Protein AF-0000000071919465 (afdb_homodimer)

Secondary structure (DSSP, 8-state):
----STTSS---S-TTSS---HHHHHHHHHHHHHHHHT-HHHHHHHHHHHHHHHHHHHHHHHSS-SSS--SB--HHHHHHHHHHHHHHHHHHHHHHHHHHHTTTTS-SS-----HHHHHHHHHHHHHHHHGGGTS-----TTSSTTHHHHHHHHHHHHHHHHHHHHHHHH--SHHHHHHHHHHHHHHHHHHHHHHHHHHHHHH-TTTTTHHHHHHHHHHHHHHHHGGGTT--THHHHHT---EEE-GGGGEEEEEEETTEEEE-HHHHHHHHHHHHHTTSS----S-EEHHHHHHHHHTT-HHHHH-HHHHHHHHHHHHHHHHHHHHTTPPPPHHHHHHHHHIIIIIITTS---TTS-HHHHHHHHHHHHHHHHHHHHHBSS-GGG-SHHHHIIIIIIHHHHHHHHHHHHHHHHTTT-HHHHHHHHHHH-TTTTT-HHHHHHHHHHHTTT-HHHHHHHHHHHHHHHHHHHHHHHHHHHHHHHHTSHHHHHHHHHHHHH-HHHHHSTHHHHHHHHHHHHHHHHS-----EEE---TTTSTTS-SS-----EEEPPHHHHHHHHHHHHHHHHH-PPP-SSHHHHT-HHHHHHH-GGGGGGGG-S-HHHHHHHHHHHHHHHHHHHHHHHTSSPPPTTHHHHHHHHHHHHHHHHH-GGGSSS-HHHHHHHHHHHHHHHHHHHHHHHHHH--HHHHHHHHHHHHHS----TTS---HHHHHHHHHHHHHHHHHTT-HHHHHHHHHHHHHHHHHHHS---SHHHHHHHHHHGGG---HHHHHHHHHHHHT-----------------------------------------/----STTSS---S-TTSSS--HHHHHHHHHHHHHHHHT-HHHHHHHHHHHHHHHHHHHHHHHSS-SSS--SB--HHHHHHHHHHHHHHHHHHHHHHHHHHHTTTTS-SS-----HHHHHHHHHHHHHHHHGGGTS-----TTSSTGGGHHHHHHHHHHHHHHHHHHHHHH--SHHHHHHHHHHHHHHHHHHHHHHHHHHHHHH-TTTTTHHHHHHHHHHHHHHHHGGGTT--THHHHHT---EEE-GGGGEEEEEEETTEEEE-HHHHHHHHHHHHHTTSS----S-EEHHHHHHHHHTT-HHHHH-HHHHHHHHHHHHHHHHHHHHTTPPPPHHHHHHHHHIIIIIITTS---TTS-HHHHHHHHHHHHHHHHHHHHHBSS-GGG-SHHHHIIIIIIHHHHHHHHHHHHHHHHTTT-HHHHHHHHHHH-TTTTT-HHHHHHHHHHHTTT-HHHHHHHHHHHHHHHHHHHHHHHHHHHHHHHHTSHHHHHHHHHHHHH-HHHHHSTHHHHHHHHHHHHHHHHS-----EEE---TTTSTTS-SS-----EEEPPHHHHHHHHHHHHHHHHH-PPP-SSHHHHT-HHHHHHH-GGGGGGGG-S-HHHHHHHHHHHHHHHHHHHHHHHTTSPPPTTHHHHHHHHHHHHHHHHH-GGGSSS-HHHHHHHHHHHHHHHHHHHHHHHHHH--HHHHHHHHHHHHHS----TTS---HHHHHHHHHHHHHHHHHTT-HHHHHHHHHHHHHHHHHHHS---SHHHHHHHHHHGGG---HHHHHHHHHHHHT-----------------------------------------

Organism: Sorghum bicolor (NCBI:txid4558)

Sequence (1650 aa):
MLFDGSMSSSCGTSATSKTVPLLVYNLTTFYAEADLRGNEAPLVATSVVMFALAVLFVVLNIFSRHTAVSATLNPSIRLFFSAALSLFLPAMSYLFSEAKRTSAASKQVVEDLSVRARIILMWMLLVELLRKKVEAILLTAGGGGGTEGYSAMVQRATGVVWLGGLVFFNLRSAGKKALYGMLWVFVAAKFVQRSVAIEVGKRSFAYGKNPQVVAAYIRPMLELQQEQHHRRGTELLKHCNYAVMGEEELIDKNKAGPKGYKLDRHKLELELEDETAATAGGDSSAIVTVGRVWRLADSDDPLLSSEPRLKRLCLSFALFKLLRRRLEGYPISGAEAADCHRLIFHGLLEEPAGSGYCAGEHAFQVFTDEVQFLCENYHSVVPVVFASPFFFAHNYVLFPVVVLALCLLVLVLSGNGDVAYAVHSLRCDNFFTSGNVLPTARYVLGRVRKSTTFLFCAIDLSTTVLLALAVAYEEVSEYVVFLFSNWFMVSLLCNHTSGHEWRAEAGVLRRVIPGVLLVKNTLNHPALAIKQFSLLWFLGRLPLPPPLPSTAVPSEAKTLIMERLARVGSRGAALTNGTAALYKDEHRACVRSDELAWACGGGVAEVMLTWHVATAMLEARCAWRQQHAPPEPGRTAAMALSRYCAYLVAFLPELLPDEKNGTEVLFKEMKKELTKEMGWCGYYGGGEAAWCAKLMEIGGRRSTSAGTTMTVLEKGARLGKVLIGKYKDGAREAVWRLLGELWTEVVVYAAPTAGELHVKSHKEVLAQGAELITVLWAITTHTGIARPEEEEEEEQQQHPPAPTSTPSTSGTRAALCYWGVSSMGMLFDGSMSSSCGTSATSKTVPLLVYNLTTFYAEADLRGNEAPLVATSVVMFALAVLFVVLNIFSRHTAVSATLNPSIRLFFSAALSLFLPAMSYLFSEAKRTSAASKQVVEDLSVRARIILMWMLLVELLRKKVEAILLTAGGGGGTEGYSAMVQRATGVVWLGGLVFFNLRSAGKKALYGMLWVFVAAKFVQRSVAIEVGKRSFAYGKNPQVVAAYIRPMLELQQEQHHRRGTELLKHCNYAVMGEEELIDKNKAGPKGYKLDRHKLELELEDETAATAGGDSSAIVTVGRVWRLADSDDPLLSSEPRLKRLCLSFALFKLLRRRLEGYPISGAEAADCHRLIFHGLLEEPAGSGYCAGEHAFQVFTDEVQFLCENYHSVVPVVFASPFFFAHNYVLFPVVVLALCLLVLVLSGNGDVAYAVHSLRCDNFFTSGNVLPTARYVLGRVRKSTTFLFCAIDLSTTVLLALAVAYEEVSEYVVFLFSNWFMVSLLCNHTSGHEWRAEAGVLRRVIPGVLLVKNTLNHPALAIKQFSLLWFLGRLPLPPPLPSTAVPSEAKTLIMERLARVGSRGAALTNGTAALYKDEHRACVRSDELAWACGGGVAEVMLTWHVATAMLEARCAWRQQHAPPEPGRTAAMALSRYCAYLVAFLPELLPDEKNGTEVLFKEMKKELTKEMGWCGYYGGGEAAWCAKLMEIGGRRSTSAGTTMTVLEKGARLGKVLIGKYKDGAREAVWRLLGELWTEVVVYAAPTAGELHVKSHKEVLAQGAELITVLWAITTHTGIARPEEEEEEEQQQHPPAPTSTPSTSGTRAALCYWGVSSMG

pLDDT: mean 78.21, std 19.12, range [16.19, 98.06]

InterPro domains:
  IPR007658 Protein of unknown function DUF594 [PF04578] (731-785)
  IPR025315 Domain of unknown function DUF4220 [PF13968] (154-502)

Structure (mmCIF, N/CA/C/O backbone):
data_AF-0000000071919465-model_v1
#
loop_
_entity.id
_entity.type
_entity.pdbx_description
1 polymer 'DUF4220 domain-containing protein'
#
loop_
_atom_site.group_PDB
_atom_site.id
_atom_site.type_symbol
_atom_site.label_atom_id
_atom_site.label_alt_id
_atom_site.label_comp_id
_atom_site.label_asym_id
_atom_site.label_entity_id
_atom_site.label_seq_id
_atom_site.pdbx_PDB_ins_code
_atom_site.Cartn_x
_atom_site.Cartn_y
_atom_site.Cartn_z
_atom_site.occupancy
_atom_site.B_iso_or_equiv
_atom_site.auth_seq_id
_atom_site.auth_comp_id
_atom_site.auth_asym_id
_atom_site.auth_atom_id
_atom_site.pdbx_PDB_model_num
ATOM 1 N N . MET A 1 1 ? 11.008 49.125 36.469 1 20.44 1 MET A N 1
ATOM 2 C CA . MET A 1 1 ? 12.094 49.844 35.844 1 20.44 1 MET A CA 1
ATOM 3 C C . MET A 1 1 ? 11.797 50.062 34.344 1 20.44 1 MET A C 1
ATOM 5 O O . MET A 1 1 ? 11.852 49.125 33.562 1 20.44 1 MET A O 1
ATOM 9 N N . LEU A 1 2 ? 10.867 51.031 33.938 1 23.56 2 LEU A N 1
ATOM 10 C CA . LEU A 1 2 ? 10.273 51.562 32.719 1 23.56 2 LEU A CA 1
ATOM 11 C C . LEU A 1 2 ? 11.344 52.062 31.766 1 23.56 2 LEU A C 1
ATOM 13 O O . LEU A 1 2 ? 12.383 52.562 32.188 1 23.56 2 LEU A O 1
ATOM 17 N N . PHE A 1 3 ? 11.406 51.562 30.5 1 29.2 3 PHE A N 1
ATOM 18 C CA . PHE A 1 3 ? 12.258 52.125 29.469 1 29.2 3 PHE A CA 1
ATOM 19 C C . PHE A 1 3 ? 12.273 53.656 29.531 1 29.2 3 PHE A C 1
ATOM 21 O O . PHE A 1 3 ? 11.219 54.281 29.422 1 29.2 3 PHE A O 1
ATOM 28 N N . ASP A 1 4 ? 13.141 54.312 30.281 1 27.02 4 ASP A N 1
ATOM 29 C CA . ASP A 1 4 ? 13.469 55.719 30.406 1 27.02 4 ASP A CA 1
ATOM 30 C C . ASP A 1 4 ? 13.492 56.406 29.031 1 27.02 4 ASP A C 1
ATOM 32 O O . ASP A 1 4 ? 13.914 55.781 28.047 1 27.02 4 ASP A O 1
ATOM 36 N N . GLY A 1 5 ? 12.742 57.469 28.719 1 30.23 5 GLY A N 1
ATOM 37 C CA . GLY A 1 5 ? 12.562 58.531 27.734 1 30.23 5 GLY A CA 1
ATOM 38 C C . GLY A 1 5 ? 13.867 59.031 27.156 1 30.23 5 GLY A C 1
ATOM 39 O O . GLY A 1 5 ? 13.875 59.938 26.328 1 30.23 5 GLY A O 1
ATOM 40 N N . SER A 1 6 ? 14.977 59 28.016 1 30.02 6 SER A N 1
ATOM 41 C CA . SER A 1 6 ? 16.156 59.812 27.688 1 30.02 6 SER A CA 1
ATOM 42 C C . SER A 1 6 ? 16.844 59.281 26.438 1 30.02 6 SER A C 1
ATOM 44 O O . SER A 1 6 ? 17.953 59.719 26.109 1 30.02 6 SER A O 1
ATOM 46 N N . MET A 1 7 ? 16.422 58.219 25.906 1 30.92 7 MET A N 1
ATOM 47 C CA . MET A 1 7 ? 17.25 57.688 24.812 1 30.92 7 MET A CA 1
ATOM 48 C C . MET A 1 7 ? 17.141 58.562 23.578 1 30.92 7 MET A C 1
ATOM 50 O O . MET A 1 7 ? 17.531 58.188 22.484 1 30.92 7 MET A O 1
ATOM 54 N N . SER A 1 8 ? 16.469 59.875 23.641 1 30.59 8 SER A N 1
ATOM 55 C CA . SER A 1 8 ? 16.375 60.688 22.438 1 30.59 8 SER A CA 1
ATOM 56 C C . SER A 1 8 ? 17.719 61.281 22.062 1 30.59 8 SER A C 1
ATOM 58 O O . SER A 1 8 ? 18.047 61.406 20.891 1 30.59 8 SER A O 1
ATOM 60 N N . SER A 1 9 ? 18.359 62.281 22.922 1 28.91 9 SER A N 1
ATOM 61 C CA . SER A 1 9 ? 19.047 63.531 22.5 1 28.91 9 SER A CA 1
ATOM 62 C C . SER A 1 9 ? 20.438 63.219 21.969 1 28.91 9 SER A C 1
ATOM 64 O O . SER A 1 9 ? 20.922 63.906 21.062 1 28.91 9 SER A O 1
ATOM 66 N N . SER A 1 10 ? 21.516 62.906 22.797 1 26.7 10 SER A N 1
ATOM 67 C CA . SER A 1 10 ? 22.844 63.469 22.688 1 26.7 10 SER A CA 1
ATOM 68 C C . SER A 1 10 ? 23.625 62.875 21.516 1 26.7 10 SER A C 1
ATOM 70 O O . SER A 1 10 ? 24.797 63.188 21.328 1 26.7 10 SER A O 1
ATOM 72 N N . CYS A 1 11 ? 23.656 61.656 21.109 1 27.8 11 CYS A N 1
ATOM 73 C CA . CYS A 1 11 ? 24.844 61.312 20.328 1 27.8 11 CYS A CA 1
ATOM 74 C C . CYS A 1 11 ? 24.812 62.031 18.969 1 27.8 11 CYS A C 1
ATOM 76 O O . CYS A 1 11 ? 23.859 61.875 18.219 1 27.8 11 CYS A O 1
ATOM 78 N N . GLY A 1 12 ? 25.422 63.25 18.656 1 27.94 12 GLY A N 1
ATOM 79 C CA . GLY A 1 12 ? 25.797 64.062 17.5 1 27.94 12 GLY A CA 1
ATOM 80 C C . GLY A 1 12 ? 26.219 63.188 16.312 1 27.94 12 GLY A C 1
ATOM 81 O O . GLY A 1 12 ? 26.562 63.719 15.258 1 27.94 12 GLY A O 1
ATOM 82 N N . THR A 1 13 ? 27.25 62.344 16.438 1 30.06 13 THR A N 1
ATOM 83 C CA . THR A 1 13 ? 27.953 61.875 15.242 1 30.06 13 THR A CA 1
ATOM 84 C C . THR A 1 13 ? 26.969 61.375 14.195 1 30.06 13 THR A C 1
ATOM 86 O O . THR A 1 13 ? 25.812 61.062 14.516 1 30.06 13 THR A O 1
ATOM 89 N N . SER A 1 14 ? 27.406 61.094 12.789 1 31.33 14 SER A N 1
ATOM 90 C CA . SER A 1 14 ? 26.609 60.938 11.578 1 31.33 14 SER A CA 1
ATOM 91 C C . SER A 1 14 ? 25.375 60.094 11.844 1 31.33 14 SER A C 1
ATOM 93 O O . SER A 1 14 ? 25.406 59.188 12.672 1 31.33 14 SER A O 1
ATOM 95 N N . ALA A 1 15 ? 24.188 60.562 11.445 1 34.66 15 ALA A N 1
ATOM 96 C CA . ALA A 1 15 ? 22.766 60.25 11.586 1 34.66 15 ALA A CA 1
ATOM 97 C C . ALA A 1 15 ? 22.5 58.75 11.453 1 34.66 15 ALA A C 1
ATOM 99 O O . ALA A 1 15 ? 21.375 58.312 11.609 1 34.66 15 ALA A O 1
ATOM 100 N N . THR A 1 16 ? 23.281 58.188 10.586 1 34.09 16 THR A N 1
ATOM 101 C CA . THR A 1 16 ? 23.062 56.812 10.156 1 34.09 16 THR A CA 1
ATOM 102 C C . THR A 1 16 ? 23.156 55.875 11.344 1 34.09 16 THR A C 1
ATOM 104 O O . THR A 1 16 ? 23.109 54.656 11.18 1 34.09 16 THR A O 1
ATOM 107 N N . SER A 1 17 ? 23.906 56.156 12.367 1 34.16 17 SER A N 1
ATOM 108 C CA . SER A 1 17 ? 24.469 55.188 13.297 1 34.16 17 SER A CA 1
ATOM 109 C C . SER A 1 17 ? 23.375 54.406 14 1 34.16 17 SER A C 1
ATOM 111 O O . SER A 1 17 ? 23.391 53.156 13.977 1 34.16 17 SER A O 1
ATOM 113 N N . LYS A 1 18 ? 23.328 54.438 15.578 1 42.53 18 LYS A N 1
ATOM 114 C CA . LYS A 1 18 ? 23.016 53.312 16.484 1 42.53 18 LYS A CA 1
ATOM 115 C C . LYS A 1 18 ? 21.516 53.031 16.484 1 42.53 18 LYS A C 1
ATOM 117 O O . LYS A 1 18 ? 20.953 52.656 17.516 1 42.53 18 LYS A O 1
ATOM 122 N N . THR A 1 19 ? 20.797 53.531 15.742 1 41.56 19 THR A N 1
ATOM 123 C CA . THR A 1 19 ? 19.375 53.219 15.734 1 41.56 19 THR A CA 1
ATOM 124 C C . THR A 1 19 ? 19.125 51.719 15.609 1 41.56 19 THR A C 1
ATOM 126 O O . THR A 1 19 ? 19.688 51.062 14.711 1 41.56 19 THR A O 1
ATOM 129 N N . VAL A 1 20 ? 18.906 51.25 16.672 1 55.59 20 VAL A N 1
ATOM 130 C CA . VAL A 1 20 ? 18.438 49.844 16.641 1 55.59 20 VAL A CA 1
ATOM 131 C C . VAL A 1 20 ? 17.625 49.625 15.367 1 55.59 20 VAL A C 1
ATOM 133 O O . VAL A 1 20 ? 16.672 50.344 15.078 1 55.59 20 VAL A O 1
ATOM 136 N N . PRO A 1 21 ? 18.266 48.812 14.5 1 63.94 21 PRO A N 1
ATOM 137 C CA . PRO A 1 21 ? 17.438 48.531 13.336 1 63.94 21 PRO A CA 1
ATOM 138 C C . PRO A 1 21 ? 15.969 48.281 13.703 1 63.94 21 PRO A C 1
ATOM 140 O O . PRO A 1 21 ? 15.68 47.688 14.727 1 63.94 21 PRO A O 1
ATOM 143 N N . LEU A 1 22 ? 15.164 49.219 13.117 1 67.56 22 LEU A N 1
ATOM 144 C CA . LEU A 1 22 ? 13.727 49.219 13.359 1 67.56 22 LEU A CA 1
ATOM 145 C C . LEU A 1 22 ? 13.195 47.812 13.555 1 67.56 22 LEU A C 1
ATOM 147 O O . LEU A 1 22 ? 12.305 47.594 14.383 1 67.56 22 LEU A O 1
ATOM 151 N N . LEU A 1 23 ? 13.93 46.969 12.93 1 75.06 23 LEU A N 1
ATOM 152 C CA . LEU A 1 23 ? 13.492 45.562 13.039 1 75.06 23 LEU A CA 1
ATOM 153 C C . LEU A 1 23 ? 13.781 45.031 14.43 1 75.06 23 LEU A C 1
ATOM 155 O O . LEU A 1 23 ? 12.922 44.375 15.031 1 75.06 23 LEU A O 1
ATOM 159 N N . VAL A 1 24 ? 14.938 45.312 14.945 1 76 24 VAL A N 1
ATOM 160 C CA . VAL A 1 24 ? 15.352 44.812 16.25 1 76 24 VAL A CA 1
ATOM 161 C C . VAL A 1 24 ? 14.539 45.5 17.344 1 76 24 VAL A C 1
ATOM 163 O O . VAL A 1 24 ? 14.125 44.844 18.312 1 76 24 VAL A O 1
ATOM 166 N N . TYR A 1 25 ? 14.25 46.719 17.094 1 71.19 25 TYR A N 1
ATOM 167 C CA . TYR A 1 25 ? 13.453 47.438 18.062 1 71.19 25 TYR A CA 1
ATOM 168 C C . TYR A 1 25 ? 12.047 46.844 18.172 1 71.19 25 TYR A C 1
ATOM 170 O O . TYR A 1 25 ? 11.555 46.625 19.281 1 71.19 25 TYR A O 1
ATOM 178 N N . ASN A 1 26 ? 11.523 46.594 17.031 1 74.88 26 ASN A N 1
ATOM 179 C CA . ASN A 1 26 ? 10.164 46.062 17.016 1 74.88 26 ASN A CA 1
ATOM 180 C C . ASN A 1 26 ? 10.102 44.656 17.609 1 74.88 26 ASN A C 1
ATOM 182 O O . ASN A 1 26 ? 9.156 44.312 18.312 1 74.88 26 ASN A O 1
ATOM 186 N N . LEU A 1 27 ? 11.117 43.938 17.391 1 79.69 27 LEU A N 1
ATOM 187 C CA . LEU A 1 27 ? 11.125 42.562 17.906 1 79.69 27 LEU A CA 1
ATOM 188 C C . LEU A 1 27 ? 11.367 42.531 19.406 1 79.69 27 LEU A C 1
ATOM 190 O O . LEU A 1 27 ? 10.742 41.781 20.141 1 79.69 27 LEU A O 1
ATOM 194 N N . THR A 1 28 ? 12.258 43.438 19.797 1 76.56 28 THR A N 1
ATOM 195 C CA . THR A 1 28 ? 12.562 43.469 21.219 1 76.56 28 THR A CA 1
ATOM 196 C C . THR A 1 28 ? 11.375 44.031 22 1 76.56 28 THR A C 1
ATOM 198 O O . THR A 1 28 ? 11.094 43.562 23.125 1 76.56 28 THR A O 1
ATOM 201 N N . THR A 1 29 ? 10.656 44.969 21.438 1 73.31 29 THR A N 1
ATOM 202 C CA . THR A 1 29 ? 9.469 45.5 22.078 1 73.31 29 THR A CA 1
ATOM 203 C C . THR A 1 29 ? 8.367 44.438 22.172 1 73.31 29 THR A C 1
ATOM 205 O O . THR A 1 29 ? 7.625 44.406 23.156 1 73.31 29 THR A O 1
ATOM 208 N N . PHE A 1 30 ? 8.367 43.688 21.156 1 76.94 30 PHE A N 1
ATOM 209 C CA . PHE A 1 30 ? 7.391 42.625 21.172 1 76.94 30 PHE A CA 1
ATOM 210 C C . PHE A 1 30 ? 7.652 41.656 22.328 1 76.94 30 PHE A C 1
ATOM 212 O O . PHE A 1 30 ? 6.734 41.312 23.062 1 76.94 30 PHE A O 1
ATOM 219 N N . TYR A 1 31 ? 8.789 41.219 22.516 1 76.31 31 TYR A N 1
ATOM 220 C CA . TYR A 1 31 ? 9.117 40.25 23.562 1 76.31 31 TYR A CA 1
ATOM 221 C C . TYR A 1 31 ? 9.008 40.906 24.938 1 76.31 31 TYR A C 1
ATOM 223 O O . TYR A 1 31 ? 8.648 40.25 25.922 1 76.31 31 TYR A O 1
ATOM 231 N N . ALA A 1 32 ? 9.25 42.219 24.969 1 72.31 32 ALA A N 1
ATOM 232 C CA . ALA A 1 32 ? 9.094 42.906 26.234 1 72.31 32 ALA A CA 1
ATOM 233 C C . ALA A 1 32 ? 7.629 43 26.641 1 72.31 32 ALA A C 1
ATOM 235 O O . ALA A 1 32 ? 7.285 42.812 27.812 1 72.31 32 ALA A O 1
ATOM 236 N N . GLU A 1 33 ? 6.832 43.25 25.688 1 73.44 33 GLU A N 1
ATOM 237 C CA . GLU A 1 33 ? 5.398 43.344 25.953 1 73.44 33 GLU A CA 1
ATOM 238 C C . GLU A 1 33 ? 4.805 41.969 26.266 1 73.44 33 GLU A C 1
ATOM 240 O O . GLU A 1 33 ? 3.926 41.875 27.125 1 73.44 33 GLU A O 1
ATOM 245 N N . ALA A 1 34 ? 5.25 41.031 25.562 1 70.75 34 ALA A N 1
ATOM 246 C CA . ALA A 1 34 ? 4.773 39.688 25.797 1 70.75 34 ALA A CA 1
ATOM 247 C C . ALA A 1 34 ? 5.133 39.219 27.219 1 70.75 34 ALA A C 1
ATOM 249 O O . ALA A 1 34 ? 4.363 38.5 27.844 1 70.75 34 ALA A O 1
ATOM 250 N N . ASP A 1 35 ? 6.316 39.531 27.672 1 62.12 35 ASP A N 1
ATOM 251 C CA . ASP A 1 35 ? 6.762 39.219 29.031 1 62.12 35 ASP A CA 1
ATOM 252 C C . ASP A 1 35 ? 5.848 39.875 30.078 1 62.12 35 ASP A C 1
ATOM 254 O O . ASP A 1 35 ? 5.508 39.25 31.078 1 62.12 35 ASP A O 1
ATOM 258 N N . LEU A 1 36 ? 5.383 41.062 29.703 1 55.84 36 LEU A N 1
ATOM 259 C CA . LEU A 1 36 ? 4.496 41.812 30.609 1 55.84 36 LEU A CA 1
ATOM 260 C C . LEU A 1 36 ? 3.107 41.188 30.625 1 55.84 36 LEU A C 1
ATOM 262 O O . LEU A 1 36 ? 2.432 41.219 31.656 1 55.84 36 LEU A O 1
ATOM 266 N N . ARG A 1 37 ? 2.666 40.562 29.594 1 61.53 37 ARG A N 1
ATOM 267 C CA . ARG A 1 37 ? 1.318 40 29.484 1 61.53 37 ARG A CA 1
ATOM 268 C C . ARG A 1 37 ? 1.278 38.562 29.938 1 61.53 37 ARG A C 1
ATOM 270 O O . ARG A 1 37 ? 0.203 37.969 30.047 1 61.53 37 ARG A O 1
ATOM 277 N N . GLY A 1 38 ? 2.396 37.906 30.266 1 58.38 38 GLY A N 1
ATOM 278 C CA . GLY A 1 38 ? 2.445 36.531 30.734 1 58.38 38 GLY A CA 1
ATOM 279 C C . GLY A 1 38 ? 2.354 35.531 29.609 1 58.38 38 GLY A C 1
ATOM 280 O O . GLY A 1 38 ? 2.17 34.344 29.859 1 58.38 38 GLY A O 1
ATOM 281 N N . ASN A 1 39 ? 2.322 35.969 28.453 1 59.94 39 ASN A N 1
ATOM 282 C CA . ASN A 1 39 ? 2.213 35.031 27.328 1 59.94 39 ASN A CA 1
ATOM 283 C C . ASN A 1 39 ? 3.584 34.625 26.797 1 59.94 39 ASN A C 1
ATOM 285 O O . ASN A 1 39 ? 3.713 34.25 25.641 1 59.94 39 ASN A O 1
ATOM 289 N N . GLU A 1 40 ? 4.641 34.688 27.641 1 61.34 40 GLU A N 1
ATOM 290 C CA . GLU A 1 40 ? 6.02 34.531 27.188 1 61.34 40 GLU A CA 1
ATOM 291 C C . GLU A 1 40 ? 6.359 33.062 26.938 1 61.34 40 GLU A C 1
ATOM 293 O O . GLU A 1 40 ? 7.098 32.719 26 1 61.34 40 GLU A O 1
ATOM 298 N N . ALA A 1 41 ? 5.684 32.25 27.641 1 64.5 41 ALA A N 1
ATOM 299 C CA . ALA A 1 41 ? 6.184 30.875 27.609 1 64.5 41 ALA A CA 1
ATOM 300 C C . ALA A 1 41 ? 5.867 30.203 26.281 1 64.5 41 ALA A C 1
ATOM 302 O O . ALA A 1 41 ? 6.754 29.625 25.641 1 64.5 41 ALA A O 1
ATOM 303 N N . PRO A 1 42 ? 4.723 30.422 25.797 1 67.88 42 PRO A N 1
ATOM 304 C CA . PRO A 1 42 ? 4.457 29.75 24.516 1 67.88 42 PRO A CA 1
ATOM 305 C C . PRO A 1 42 ? 5.215 30.391 23.344 1 67.88 42 PRO A C 1
ATOM 307 O O . PRO A 1 42 ? 5.617 29.688 22.422 1 67.88 42 PRO A O 1
ATOM 310 N N . LEU A 1 43 ? 5.441 31.625 23.516 1 73.5 43 LEU A N 1
ATOM 311 C CA . LEU A 1 43 ? 6.148 32.312 22.453 1 73.5 43 LEU A CA 1
ATOM 312 C C . LEU A 1 43 ? 7.617 31.922 22.422 1 73.5 43 LEU A C 1
ATOM 314 O O . LEU A 1 43 ? 8.188 31.719 21.344 1 73.5 43 LEU A O 1
ATOM 318 N N . VAL A 1 44 ? 8.102 31.766 23.609 1 72.81 44 VAL A N 1
ATOM 319 C CA . VAL A 1 44 ? 9.5 31.344 23.719 1 72.81 44 VAL A CA 1
ATOM 320 C C . VAL A 1 44 ? 9.641 29.906 23.25 1 72.81 44 VAL A C 1
ATOM 322 O O . VAL A 1 44 ? 10.562 29.578 22.5 1 72.81 44 VAL A O 1
ATOM 325 N N . ALA A 1 45 ? 8.734 29.141 23.609 1 74.12 45 ALA A N 1
ATOM 326 C CA . ALA A 1 45 ? 8.797 27.734 23.219 1 74.12 45 ALA A CA 1
ATOM 327 C C . ALA A 1 45 ? 8.688 27.594 21.703 1 74.12 45 ALA A C 1
ATOM 329 O O . ALA A 1 45 ? 9.383 26.766 21.094 1 74.12 45 ALA A O 1
ATOM 330 N N . THR A 1 46 ? 8.016 28.406 21.172 1 75.56 46 THR A N 1
ATOM 331 C CA . THR A 1 46 ? 7.832 28.344 19.734 1 75.56 46 THR A CA 1
ATOM 332 C C . THR A 1 46 ? 9.117 28.734 19.016 1 75.56 46 THR A C 1
ATOM 334 O O . THR A 1 46 ? 9.508 28.078 18.031 1 75.56 46 THR A O 1
ATOM 337 N N . SER A 1 47 ? 9.75 29.734 19.516 1 79.44 47 SER A N 1
ATOM 338 C CA . SER A 1 47 ? 10.984 30.172 18.891 1 79.44 47 SER A CA 1
ATOM 339 C C . SER A 1 47 ? 12.078 29.125 19 1 79.44 47 SER A C 1
ATOM 341 O O . SER A 1 47 ? 12.82 28.875 18.047 1 79.44 47 SER A O 1
ATOM 343 N N . VAL A 1 48 ? 11.961 28.469 20.062 1 77.25 48 VAL A N 1
ATOM 344 C CA . VAL A 1 48 ? 12.984 27.453 20.281 1 77.25 48 VAL A CA 1
ATOM 345 C C . VAL A 1 48 ? 12.695 26.234 19.406 1 77.25 48 VAL A C 1
ATOM 347 O O . VAL A 1 48 ? 13.609 25.672 18.797 1 77.25 48 VAL A O 1
ATOM 350 N N . VAL A 1 49 ? 11.523 25.938 19.266 1 78.81 49 VAL A N 1
ATOM 351 C CA . VAL A 1 49 ? 11.148 24.781 18.453 1 78.81 49 VAL A CA 1
ATOM 352 C C . VAL A 1 49 ? 11.438 25.078 16.984 1 78.81 49 VAL A C 1
ATOM 354 O O . VAL A 1 49 ? 11.938 24.219 16.25 1 78.81 49 VAL A O 1
ATOM 357 N N . MET A 1 50 ? 11.234 26.25 16.625 1 84 50 MET A N 1
ATOM 358 C CA . MET A 1 50 ? 11.484 26.609 15.234 1 84 50 MET A CA 1
ATOM 359 C C . MET A 1 50 ? 12.984 26.625 14.945 1 84 50 MET A C 1
ATOM 361 O O . MET A 1 50 ? 13.414 26.234 13.852 1 84 50 MET A O 1
ATOM 365 N N . PHE A 1 51 ? 13.68 27.047 15.93 1 82.69 51 PHE A N 1
ATOM 366 C CA . PHE A 1 51 ? 15.125 27.031 15.758 1 82.69 51 PHE A CA 1
ATOM 367 C C . PHE A 1 51 ? 15.641 25.609 15.641 1 82.69 51 PHE A C 1
ATOM 369 O O . PHE A 1 51 ? 16.453 25.312 14.758 1 82.69 51 PHE A O 1
ATOM 376 N N . ALA A 1 52 ? 15.062 24.797 16.422 1 79.81 52 ALA A N 1
ATOM 377 C CA . ALA A 1 52 ? 15.453 23.391 16.359 1 79.81 52 ALA A CA 1
ATOM 378 C C . ALA A 1 52 ? 15.078 22.766 15.023 1 79.81 52 ALA A C 1
ATOM 380 O O . ALA A 1 52 ? 15.859 22 14.445 1 79.81 52 ALA A O 1
ATOM 381 N N . LEU A 1 53 ? 14.055 23.156 14.555 1 81.75 53 LEU A N 1
ATOM 382 C CA . LEU A 1 53 ? 13.617 22.641 13.266 1 81.75 53 LEU A CA 1
ATOM 383 C C . LEU A 1 53 ? 14.508 23.141 12.133 1 81.75 53 LEU A C 1
ATOM 385 O O . LEU A 1 53 ? 14.875 22.391 11.234 1 81.75 53 LEU A O 1
ATOM 389 N N . ALA A 1 54 ? 14.844 24.328 12.242 1 85.62 54 ALA A N 1
ATOM 390 C CA . ALA A 1 54 ? 15.711 24.906 11.219 1 85.62 54 ALA A CA 1
ATOM 391 C C . ALA A 1 54 ? 17.094 24.25 11.227 1 85.62 54 ALA A C 1
ATOM 393 O O . ALA A 1 54 ? 17.641 23.938 10.172 1 85.62 54 ALA A O 1
ATOM 394 N N . VAL A 1 55 ? 17.5 23.984 12.391 1 82.19 55 VAL A N 1
ATOM 395 C CA . VAL A 1 55 ? 18.797 23.328 12.523 1 82.19 55 VAL A CA 1
ATOM 396 C C . VAL A 1 55 ? 18.703 21.906 11.984 1 82.19 55 VAL A C 1
ATOM 398 O O . VAL A 1 55 ? 19.609 21.438 11.273 1 82.19 55 VAL A O 1
ATOM 401 N N . LEU A 1 56 ? 17.703 21.344 12.242 1 80.06 56 LEU A N 1
ATOM 402 C CA . LEU A 1 56 ? 17.516 19.969 11.773 1 80.06 56 LEU A CA 1
ATOM 403 C C . LEU A 1 56 ? 17.453 19.922 10.25 1 80.06 56 LEU A C 1
ATOM 405 O O . LEU A 1 56 ? 18.016 19.031 9.625 1 80.06 56 LEU A O 1
ATOM 409 N N . PHE A 1 57 ? 16.844 20.797 9.641 1 81.12 57 PHE A N 1
ATOM 410 C CA . PHE A 1 57 ? 16.781 20.859 8.18 1 81.12 57 PHE A CA 1
ATOM 411 C C . PHE A 1 57 ? 18.172 21.047 7.59 1 81.12 57 PHE A C 1
ATOM 413 O O . PHE A 1 57 ? 18.516 20.422 6.582 1 81.12 57 PHE A O 1
ATOM 420 N N . VAL A 1 58 ? 18.922 21.781 8.289 1 77.69 58 VAL A N 1
ATOM 421 C CA . VAL A 1 58 ? 20.266 22.062 7.773 1 77.69 58 VAL A CA 1
ATOM 422 C C . VAL A 1 58 ? 21.156 20.844 7.984 1 77.69 58 VAL A C 1
ATOM 424 O O . VAL A 1 58 ? 21.875 20.422 7.066 1 77.69 58 VAL A O 1
ATOM 427 N N . VAL A 1 59 ? 21 20.25 9.109 1 73.5 59 VAL A N 1
ATOM 428 C CA . VAL A 1 59 ? 21.875 19.125 9.445 1 73.5 59 VAL A CA 1
ATOM 429 C C . VAL A 1 59 ? 21.5 17.922 8.594 1 73.5 59 VAL A C 1
ATOM 431 O O . VAL A 1 59 ? 22.375 17.234 8.062 1 73.5 59 VAL A O 1
ATOM 434 N N . LEU A 1 60 ? 20.344 17.734 8.445 1 70.25 60 LEU A N 1
ATOM 435 C CA . LEU A 1 60 ? 19.922 16.547 7.699 1 70.25 60 LEU A CA 1
ATOM 436 C C . LEU A 1 60 ? 20.141 16.75 6.203 1 70.25 60 LEU A C 1
ATOM 438 O O . LEU A 1 60 ? 20.328 15.773 5.465 1 70.25 60 LEU A O 1
ATOM 442 N N . ASN A 1 61 ? 20.078 17.922 5.859 1 64.44 61 ASN A N 1
ATOM 443 C CA . ASN A 1 61 ? 20.391 18.219 4.465 1 64.44 61 ASN A CA 1
ATOM 444 C C . ASN A 1 61 ? 21.875 18.094 4.184 1 64.44 61 ASN A C 1
ATOM 446 O O . ASN A 1 61 ? 22.281 17.594 3.135 1 64.44 61 ASN A O 1
ATOM 450 N N . ILE A 1 62 ? 22.562 18.609 5.195 1 56.12 62 ILE A N 1
ATOM 451 C CA . ILE A 1 62 ? 24 18.609 5.004 1 56.12 62 ILE A CA 1
ATOM 452 C C . ILE A 1 62 ? 24.562 17.219 5.273 1 56.12 62 ILE A C 1
ATOM 454 O O . ILE A 1 62 ? 25.453 16.75 4.551 1 56.12 62 ILE A O 1
ATOM 458 N N . PHE A 1 63 ? 24.078 16.562 6.363 1 51.53 63 PHE A N 1
ATOM 459 C CA . PHE A 1 63 ? 24.688 15.289 6.758 1 51.53 63 PHE A CA 1
ATOM 460 C C . PHE A 1 63 ? 23.938 14.117 6.141 1 51.53 63 PHE A C 1
ATOM 462 O O . PHE A 1 63 ? 24.234 12.961 6.449 1 51.53 63 PHE A O 1
ATOM 469 N N . SER A 1 64 ? 22.844 14.477 5.758 1 52.59 64 SER A N 1
ATOM 470 C CA . SER A 1 64 ? 22.391 13.32 4.992 1 52.59 64 SER A CA 1
ATOM 471 C C . SER A 1 64 ? 23.5 12.797 4.082 1 52.59 64 SER A C 1
ATOM 473 O O . SER A 1 64 ? 24.391 13.555 3.688 1 52.59 64 SER A O 1
ATOM 475 N N . ARG A 1 65 ? 23.828 11.578 4.086 1 46.75 65 ARG A N 1
ATOM 476 C CA . ARG A 1 65 ? 24.953 10.844 3.518 1 46.75 65 ARG A CA 1
ATOM 477 C C . ARG A 1 65 ? 25.5 11.547 2.277 1 46.75 65 ARG A C 1
ATOM 479 O O . ARG A 1 65 ? 24.828 11.57 1.236 1 46.75 65 ARG A O 1
ATOM 486 N N . HIS A 1 66 ? 26.141 12.703 2.354 1 40.31 66 HIS A N 1
ATOM 487 C CA . HIS A 1 66 ? 26.984 13.25 1.29 1 40.31 66 HIS A CA 1
ATOM 488 C C . HIS A 1 66 ? 27.422 12.164 0.32 1 40.31 66 HIS A C 1
ATOM 490 O O . HIS A 1 66 ? 27.797 12.453 -0.819 1 40.31 66 HIS A O 1
ATOM 496 N N . THR A 1 67 ? 28 11.172 0.922 1 43.03 67 THR A N 1
ATOM 497 C CA . THR A 1 67 ? 28.75 10.297 0.021 1 43.03 67 THR A CA 1
ATOM 498 C C . THR A 1 67 ? 27.891 9.891 -1.172 1 43.03 67 THR A C 1
ATOM 500 O O . THR A 1 67 ? 28.406 9.57 -2.242 1 43.03 67 THR A O 1
ATOM 503 N N . ALA A 1 68 ? 26.641 9.438 -0.938 1 47.28 68 ALA A N 1
ATOM 504 C CA . ALA A 1 68 ? 26 8.922 -2.145 1 47.28 68 ALA A CA 1
ATOM 505 C C . ALA A 1 68 ? 24.938 9.898 -2.662 1 47.28 68 ALA A C 1
ATOM 507 O O . ALA A 1 68 ? 24.031 10.273 -1.932 1 47.28 68 ALA A O 1
ATOM 508 N N . VAL A 1 69 ? 25.516 10.953 -3.443 1 49.09 69 VAL A N 1
ATOM 509 C CA . VAL A 1 69 ? 24.562 11.703 -4.266 1 49.09 69 VAL A CA 1
ATOM 510 C C . VAL A 1 69 ? 23.266 10.906 -4.41 1 49.09 69 VAL A C 1
ATOM 512 O O . VAL A 1 69 ? 23.062 10.219 -5.414 1 49.09 69 VAL A O 1
ATOM 515 N N . SER A 1 70 ? 22.719 10.469 -3.211 1 61.88 70 SER A N 1
ATOM 516 C CA . SER A 1 70 ? 21.531 9.633 -3.352 1 61.88 70 SER A CA 1
ATOM 517 C C . SER A 1 70 ? 20.25 10.469 -3.242 1 61.88 70 SER A C 1
ATOM 519 O O . SER A 1 70 ? 20.203 11.438 -2.486 1 61.88 70 SER A O 1
ATOM 521 N N . ALA A 1 71 ? 19.391 10.344 -4.199 1 68.81 71 ALA A N 1
ATOM 522 C CA . ALA A 1 71 ? 18.094 10.992 -4.332 1 68.81 71 ALA A CA 1
ATOM 523 C C . ALA A 1 71 ? 17.094 10.438 -3.316 1 68.81 71 ALA A C 1
ATOM 525 O O . ALA A 1 71 ? 15.922 10.812 -3.32 1 68.81 71 ALA A O 1
ATOM 526 N N . THR A 1 72 ? 17.625 9.648 -2.266 1 73.88 72 THR A N 1
ATOM 527 C CA . THR A 1 72 ? 16.672 9.016 -1.347 1 73.88 72 THR A CA 1
ATOM 528 C C . THR A 1 72 ? 16.922 9.477 0.087 1 73.88 72 THR A C 1
ATOM 530 O O . THR A 1 72 ? 18.062 9.797 0.449 1 73.88 72 THR A O 1
ATOM 533 N N . LEU A 1 73 ? 15.891 9.695 0.804 1 73.44 73 LEU A N 1
ATOM 534 C CA . LEU A 1 73 ? 15.977 10.055 2.215 1 73.44 73 LEU A CA 1
ATOM 535 C C . LEU A 1 73 ? 15.656 8.859 3.102 1 73.44 73 LEU A C 1
ATOM 537 O O . LEU A 1 73 ? 14.789 8.047 2.768 1 73.44 73 LEU A O 1
ATOM 541 N N . ASN A 1 74 ? 16.406 8.781 4.223 1 74.31 74 ASN A N 1
ATOM 542 C CA . ASN A 1 74 ? 16.141 7.715 5.184 1 74.31 74 ASN A CA 1
ATOM 543 C C . ASN A 1 74 ? 14.688 7.746 5.672 1 74.31 74 ASN A C 1
ATOM 545 O O . ASN A 1 74 ? 14.148 8.82 5.961 1 74.31 74 ASN A O 1
ATOM 549 N N . PRO A 1 75 ? 14.062 6.629 5.762 1 75.31 75 PRO A N 1
ATOM 550 C CA . PRO A 1 75 ? 12.648 6.578 6.148 1 75.31 75 PRO A CA 1
ATOM 551 C C . PRO A 1 75 ? 12.406 7.09 7.566 1 75.31 75 PRO A C 1
ATOM 553 O O . PRO A 1 75 ? 11.359 7.676 7.844 1 75.31 75 PRO A O 1
ATOM 556 N N . SER A 1 76 ? 13.328 6.91 8.516 1 74.19 76 SER A N 1
ATOM 557 C CA . SER A 1 76 ? 13.148 7.398 9.875 1 74.19 76 SER A CA 1
ATOM 558 C C . SER A 1 76 ? 13.172 8.922 9.93 1 74.19 76 SER A C 1
ATOM 560 O O . SER A 1 76 ? 12.406 9.539 10.68 1 74.19 76 SER A O 1
ATOM 562 N N . ILE A 1 77 ? 13.953 9.484 9.102 1 76.38 77 ILE A N 1
ATOM 563 C CA . ILE A 1 77 ? 14.023 10.938 9.031 1 76.38 77 ILE A CA 1
ATOM 564 C C . ILE A 1 77 ? 12.773 11.492 8.352 1 76.38 77 ILE A C 1
ATOM 566 O O . ILE A 1 77 ? 12.242 12.523 8.758 1 76.38 77 ILE A O 1
ATOM 570 N N . ARG A 1 78 ? 12.336 10.75 7.492 1 78.69 78 ARG A N 1
ATOM 571 C CA . ARG A 1 78 ? 11.109 11.164 6.812 1 78.69 78 ARG A CA 1
ATOM 572 C C . ARG A 1 78 ? 9.922 11.133 7.762 1 78.69 78 ARG A C 1
ATOM 574 O O . ARG A 1 78 ? 9.086 12.047 7.754 1 78.69 78 ARG A O 1
ATOM 581 N N . LEU A 1 79 ? 9.875 10.188 8.609 1 76.12 79 LEU A N 1
ATOM 582 C CA . LEU A 1 79 ? 8.797 10.078 9.586 1 76.12 79 LEU A CA 1
ATOM 583 C C . LEU A 1 79 ? 8.875 11.211 10.609 1 76.12 79 LEU A C 1
ATOM 585 O O . LEU A 1 79 ? 7.852 11.789 10.984 1 76.12 79 LEU A O 1
ATOM 589 N N . PHE A 1 80 ? 10.062 11.555 10.969 1 78.38 80 PHE A N 1
ATOM 590 C CA . PHE A 1 80 ? 10.25 12.633 11.93 1 78.38 80 PHE A CA 1
ATOM 591 C C . PHE A 1 80 ? 9.789 13.961 11.352 1 78.38 80 PHE A C 1
ATOM 593 O O . PHE A 1 80 ? 9.047 14.703 11.992 1 78.38 80 PHE A O 1
ATOM 600 N N . PHE A 1 81 ? 10.141 14.172 10.148 1 79.06 81 PHE A N 1
ATOM 601 C CA . PHE A 1 81 ? 9.766 15.43 9.523 1 79.06 81 PHE A CA 1
ATOM 602 C C . PHE A 1 81 ? 8.273 15.461 9.227 1 79.06 81 PHE A C 1
ATOM 604 O O . PHE A 1 81 ? 7.629 16.5 9.383 1 79.06 81 PHE A O 1
ATOM 611 N N . SER A 1 82 ? 7.754 14.344 8.898 1 77.25 82 SER A N 1
ATOM 612 C CA . SER A 1 82 ? 6.324 14.305 8.609 1 77.25 82 SER A CA 1
ATOM 613 C C . SER A 1 82 ? 5.5 14.586 9.859 1 77.25 82 SER A C 1
ATOM 615 O O . SER A 1 82 ? 4.508 15.312 9.805 1 77.25 82 SER A O 1
ATOM 617 N N . ALA A 1 83 ? 5.969 14.172 10.953 1 76.12 83 ALA A N 1
ATOM 618 C CA . ALA A 1 83 ? 5.285 14.414 12.219 1 76.12 83 ALA A CA 1
ATOM 619 C C . ALA A 1 83 ? 5.426 15.875 12.648 1 76.12 83 ALA A C 1
ATOM 621 O O . ALA A 1 83 ? 4.449 16.5 13.062 1 76.12 83 ALA A O 1
ATOM 622 N N . ALA A 1 84 ? 6.551 16.344 12.469 1 77.88 84 ALA A N 1
ATOM 623 C CA . ALA A 1 84 ? 6.809 17.719 12.867 1 77.88 84 ALA A CA 1
ATOM 624 C C . ALA A 1 84 ? 6.039 18.703 11.992 1 77.88 84 ALA A C 1
ATOM 626 O O . ALA A 1 84 ? 5.508 19.703 12.484 1 77.88 84 ALA A O 1
ATOM 627 N N . LEU A 1 85 ? 5.93 18.391 10.773 1 81.5 85 LEU A N 1
ATOM 628 C CA . LEU A 1 85 ? 5.301 19.312 9.82 1 81.5 85 LEU A CA 1
ATOM 629 C C . LEU A 1 85 ? 3.783 19.234 9.93 1 81.5 85 LEU A C 1
ATOM 631 O O . LEU A 1 85 ? 3.088 20.188 9.562 1 81.5 85 LEU A O 1
ATOM 635 N N . SER A 1 86 ? 3.311 18.188 10.492 1 78.25 86 SER A N 1
ATOM 636 C CA . SER A 1 86 ? 1.866 18.078 10.672 1 78.25 86 SER A CA 1
ATOM 637 C C . SER A 1 86 ? 1.366 19.062 11.727 1 78.25 86 SER A C 1
ATOM 639 O O . SER A 1 86 ? 0.239 19.547 11.648 1 78.25 86 SER A O 1
ATOM 641 N N . LEU A 1 87 ? 2.168 19.406 12.641 1 82.88 87 LEU A N 1
ATOM 642 C CA . LEU A 1 87 ? 1.792 20.328 13.703 1 82.88 87 LEU A CA 1
ATOM 643 C C . LEU A 1 87 ? 2.268 21.75 13.383 1 82.88 87 LEU A C 1
ATOM 645 O O . LEU A 1 87 ? 1.844 22.703 14.023 1 82.88 87 LEU A O 1
ATOM 649 N N . PHE A 1 88 ? 3.049 21.812 12.398 1 86.31 88 PHE A N 1
ATOM 650 C CA . PHE A 1 88 ? 3.691 23.094 12.109 1 86.31 88 PHE A CA 1
ATOM 651 C C . PHE A 1 88 ? 2.668 24.109 11.641 1 86.31 88 PHE A C 1
ATOM 653 O O . PHE A 1 88 ? 2.605 25.219 12.18 1 86.31 88 PHE A O 1
ATOM 660 N N . LEU A 1 89 ? 1.76 23.672 10.789 1 87.38 89 LEU A N 1
ATOM 661 C CA . LEU A 1 89 ? 0.86 24.641 10.18 1 87.38 89 LEU A CA 1
ATOM 662 C C . LEU A 1 89 ? -0.194 25.125 11.172 1 87.38 89 LEU A C 1
ATOM 664 O O . LEU A 1 89 ? -0.429 26.312 11.312 1 87.38 89 LEU A O 1
ATOM 668 N N . PRO A 1 90 ? -0.732 24.203 11.977 1 86.25 90 PRO A N 1
ATOM 669 C CA . PRO A 1 90 ? -1.707 24.672 12.969 1 86.25 90 PRO A CA 1
ATOM 670 C C . PRO A 1 90 ? -1.07 25.516 14.062 1 86.25 90 PRO A C 1
ATOM 672 O O . PRO A 1 90 ? -1.621 26.562 14.453 1 86.25 90 PRO A O 1
ATOM 675 N N . ALA A 1 91 ? 0.053 25.188 14.477 1 85.94 91 ALA A N 1
ATOM 676 C CA . ALA A 1 91 ? 0.716 25.906 15.555 1 85.94 91 ALA A CA 1
ATOM 677 C C . ALA A 1 91 ? 1.183 27.281 15.086 1 85.94 91 ALA A C 1
ATOM 679 O O . ALA A 1 91 ? 1.029 28.281 15.797 1 85.94 91 ALA A O 1
ATOM 680 N N . MET A 1 92 ? 1.69 27.297 13.906 1 90.19 92 MET A N 1
ATOM 681 C CA . MET A 1 92 ? 2.199 28.562 13.391 1 90.19 92 MET A CA 1
ATOM 682 C C . MET A 1 92 ? 1.053 29.5 13.008 1 90.19 92 MET A C 1
ATOM 684 O O . MET A 1 92 ? 1.174 30.719 13.125 1 90.19 92 MET A O 1
ATOM 688 N N . SER A 1 93 ? -0.041 28.891 12.586 1 87.88 93 SER A N 1
ATOM 689 C CA . SER A 1 93 ? -1.203 29.734 12.297 1 87.88 93 SER A CA 1
ATOM 690 C C . SER A 1 93 ? -1.745 30.375 13.57 1 87.88 93 SER A C 1
ATOM 692 O O . SER A 1 93 ? -2.146 31.547 13.555 1 87.88 93 SER A O 1
ATOM 694 N N . TYR A 1 94 ? -1.715 29.641 14.617 1 85.5 94 TYR A N 1
ATOM 695 C CA . TYR A 1 94 ? -2.109 30.188 15.914 1 85.5 94 TYR A CA 1
ATOM 696 C C . TYR A 1 94 ? -1.162 31.297 16.359 1 85.5 94 TYR A C 1
ATOM 698 O O . TYR A 1 94 ? -1.605 32.375 16.766 1 85.5 94 TYR A O 1
ATOM 706 N N . LEU A 1 95 ? 0.089 31.062 16.172 1 84.75 95 LEU A N 1
ATOM 707 C CA . LEU A 1 95 ? 1.085 32.031 16.609 1 84.75 95 LEU A CA 1
ATOM 708 C C . LEU A 1 95 ? 1.071 33.281 15.734 1 84.75 95 LEU A C 1
ATOM 710 O O . LEU A 1 95 ? 1.318 34.375 16.219 1 84.75 95 LEU A O 1
ATOM 714 N N . PHE A 1 96 ? 0.882 33.125 14.492 1 87.69 96 PHE A N 1
ATOM 715 C CA . PHE A 1 96 ? 0.766 34.25 13.562 1 87.69 96 PHE A CA 1
ATOM 716 C C . PHE A 1 96 ? -0.358 35.188 13.984 1 87.69 96 PHE A C 1
ATOM 718 O O . PHE A 1 96 ? -0.174 36.406 14.016 1 87.69 96 PHE A O 1
ATOM 725 N N . SER A 1 97 ? -1.431 34.625 14.367 1 83.38 97 SER A N 1
ATOM 726 C CA . SER A 1 97 ? -2.568 35.438 14.789 1 83.38 97 SER A CA 1
ATOM 727 C C . SER A 1 97 ? -2.287 36.125 16.109 1 83.38 97 SER A C 1
ATOM 729 O O . SER A 1 97 ? -2.688 37.281 16.312 1 83.38 97 SER A O 1
ATOM 731 N N . GLU A 1 98 ? -1.521 35.5 17.016 1 79 98 GLU A N 1
ATOM 732 C CA . GLU A 1 98 ? -1.152 36.094 18.281 1 79 98 GLU A CA 1
ATOM 733 C C . GLU A 1 98 ? -0.209 37.281 18.078 1 79 98 GLU A C 1
ATOM 735 O O . GLU A 1 98 ? -0.327 38.312 18.766 1 79 98 GLU A O 1
ATOM 740 N N . ALA A 1 99 ? 0.647 37.125 17.156 1 80.06 99 ALA A N 1
ATOM 741 C CA . ALA A 1 99 ? 1.646 38.156 16.906 1 80.06 99 ALA A CA 1
ATOM 742 C C . ALA A 1 99 ? 1.036 39.344 16.172 1 80.06 99 ALA A C 1
ATOM 744 O O . ALA A 1 99 ? 1.543 40.469 16.25 1 80.06 99 ALA A O 1
ATOM 745 N N . LYS A 1 100 ? 0.09 39.219 15.406 1 77.88 100 LYS A N 1
ATOM 746 C CA . LYS A 1 100 ? -0.604 40.281 14.695 1 77.88 100 LYS A CA 1
ATOM 747 C C . LYS A 1 100 ? -1.216 41.281 15.672 1 77.88 100 LYS A C 1
ATOM 749 O O . LYS A 1 100 ? -1.289 42.469 15.383 1 77.88 100 LYS A O 1
ATOM 754 N N . ARG A 1 101 ? -1.692 40.938 16.859 1 63.41 101 ARG A N 1
ATOM 755 C CA . ARG A 1 101 ? -2.475 41.688 17.828 1 63.41 101 ARG A CA 1
ATOM 756 C C . ARG A 1 101 ? -1.597 42.656 18.594 1 63.41 101 ARG A C 1
ATOM 758 O O . ARG A 1 101 ? -2.059 43.75 19 1 63.41 101 ARG A O 1
ATOM 765 N N . THR A 1 102 ? -0.415 42.375 18.906 1 55.19 102 THR A N 1
ATOM 766 C CA . THR A 1 102 ? 0.369 43.219 19.797 1 55.19 102 THR A CA 1
ATOM 767 C C . THR A 1 102 ? 0.613 44.594 19.188 1 55.19 102 THR A C 1
ATOM 769 O O . THR A 1 102 ? 0.874 45.562 19.906 1 55.19 102 THR A O 1
ATOM 772 N N . SER A 1 103 ? 0.338 44.75 17.969 1 48.22 103 SER A N 1
ATOM 773 C CA . SER A 1 103 ? 0.616 46.094 17.438 1 48.22 103 SER A CA 1
ATOM 774 C C . SER A 1 103 ? -0.608 47 17.547 1 48.22 103 SER A C 1
ATOM 776 O O . SER A 1 103 ? -0.519 48.188 17.312 1 48.22 103 SER A O 1
ATOM 778 N N . ALA A 1 104 ? -1.842 46.625 17.734 1 45.62 104 ALA A N 1
ATOM 779 C CA . ALA A 1 104 ? -3.008 47.5 17.656 1 45.62 104 ALA A CA 1
ATOM 780 C C . ALA A 1 104 ? -3.117 48.406 18.875 1 45.62 104 ALA A C 1
ATOM 782 O O . ALA A 1 104 ? -4 49.25 18.953 1 45.62 104 ALA A O 1
ATOM 783 N N . ALA A 1 105 ? -2.691 48.156 20.094 1 39.97 105 ALA A N 1
ATOM 784 C CA . ALA A 1 105 ? -2.793 49.125 21.156 1 39.97 105 ALA A CA 1
ATOM 785 C C . ALA A 1 105 ? -2.297 50.5 20.703 1 39.97 105 ALA A C 1
ATOM 787 O O . ALA A 1 105 ? -2.41 51.5 21.438 1 39.97 105 ALA A O 1
ATOM 788 N N . SER A 1 106 ? -1.328 50.625 19.938 1 37.78 106 SER A N 1
ATOM 789 C CA . SER A 1 106 ? -1.033 52 19.562 1 37.78 106 SER A CA 1
ATOM 790 C C . SER A 1 106 ? -2.055 52.531 18.562 1 37.78 106 SER A C 1
ATOM 792 O O . SER A 1 106 ? -2.26 51.938 17.5 1 37.78 106 SER A O 1
ATOM 794 N N . LYS A 1 107 ? -3.15 53.188 18.984 1 44.16 107 LYS A N 1
ATOM 795 C CA . LYS A 1 107 ? -4.34 53.812 18.422 1 44.16 107 LYS A CA 1
ATOM 796 C C . LYS A 1 107 ? -4.164 54.125 16.938 1 44.16 107 LYS A C 1
ATOM 798 O O . LYS A 1 107 ? -5.148 54.219 16.203 1 44.16 107 LYS A O 1
ATOM 803 N N . GLN A 1 108 ? -3.371 55.125 16.578 1 37.19 108 GLN A N 1
ATOM 804 C CA . GLN A 1 108 ? -3.654 56 15.469 1 37.19 108 GLN A CA 1
ATOM 805 C C . GLN A 1 108 ? -3.578 55.281 14.141 1 37.19 108 GLN A C 1
ATOM 807 O O . GLN A 1 108 ? -4.168 55.719 13.148 1 37.19 108 GLN A O 1
ATOM 812 N N . VAL A 1 109 ? -2.389 54.75 13.625 1 38.44 109 VAL A N 1
ATOM 813 C CA . VAL A 1 109 ? -2.055 54.531 12.219 1 38.44 109 VAL A CA 1
ATOM 814 C C . VAL A 1 109 ? -2.443 53.094 11.82 1 38.44 109 VAL A C 1
ATOM 816 O O . VAL A 1 109 ? -2.232 52.156 12.578 1 38.44 109 VAL A O 1
ATOM 819 N N . VAL A 1 110 ? -3.453 52.844 11.047 1 45.78 110 VAL A N 1
ATOM 820 C CA . VAL A 1 110 ? -3.842 51.656 10.266 1 45.78 110 VAL A CA 1
ATOM 821 C C . VAL A 1 110 ? -2.648 50.719 10.102 1 45.78 110 VAL A C 1
ATOM 823 O O . VAL A 1 110 ? -1.778 50.969 9.258 1 45.78 110 VAL A O 1
ATOM 826 N N . GLU A 1 111 ? -1.837 50.312 11.141 1 52.97 111 GLU A N 1
ATOM 827 C CA . GLU A 1 111 ? -0.501 49.75 11.219 1 52.97 111 GLU A CA 1
ATOM 828 C C . GLU A 1 111 ? -0.464 48.344 10.578 1 52.97 111 GLU A C 1
ATOM 830 O O . GLU A 1 111 ? -1.399 47.562 10.734 1 52.97 111 GLU A O 1
ATOM 835 N N . ASP A 1 112 ? 0.384 48.094 9.492 1 68.31 112 ASP A N 1
ATOM 836 C CA . ASP A 1 112 ? 0.828 46.875 8.812 1 68.31 112 ASP A CA 1
ATOM 837 C C . ASP A 1 112 ? 1.162 45.781 9.82 1 68.31 112 ASP A C 1
ATOM 839 O O . ASP A 1 112 ? 1.236 46.031 11.023 1 68.31 112 ASP A O 1
ATOM 843 N N . LEU A 1 113 ? 1.146 44.5 9.453 1 78.12 113 LEU A N 1
ATOM 844 C CA . LEU A 1 113 ? 1.47 43.312 10.258 1 78.12 113 LEU A CA 1
ATOM 845 C C . LEU A 1 113 ? 2.711 43.562 11.109 1 78.12 113 LEU A C 1
ATOM 847 O O . LEU A 1 113 ? 3.662 44.219 10.656 1 78.12 113 LEU A O 1
ATOM 851 N N . SER A 1 114 ? 2.631 43.344 12.422 1 80.62 114 SER A N 1
ATOM 852 C CA . SER A 1 114 ? 3.799 43.438 13.297 1 80.62 114 SER A CA 1
ATOM 853 C C . SER A 1 114 ? 4.996 42.719 12.695 1 80.62 114 SER A C 1
ATOM 855 O O . SER A 1 114 ? 4.832 41.844 11.836 1 80.62 114 SER A O 1
ATOM 857 N N . VAL A 1 115 ? 6.203 43.062 12.969 1 81.75 115 VAL A N 1
ATOM 858 C CA . VAL A 1 115 ? 7.43 42.469 12.445 1 81.75 115 VAL A CA 1
ATOM 859 C C . VAL A 1 115 ? 7.484 41 12.812 1 81.75 115 VAL A C 1
ATOM 861 O O . VAL A 1 115 ? 7.902 40.156 12 1 81.75 115 VAL A O 1
ATOM 864 N N . ARG A 1 116 ? 7.047 40.594 14.023 1 85.12 116 ARG A N 1
ATOM 865 C CA . ARG A 1 116 ? 7.07 39.219 14.438 1 85.12 116 ARG A CA 1
ATOM 866 C C . ARG A 1 116 ? 6.109 38.375 13.594 1 85.12 116 ARG A C 1
ATOM 868 O O . ARG A 1 116 ? 6.43 37.25 13.211 1 85.12 116 ARG A O 1
ATOM 875 N N . ALA A 1 117 ? 4.949 38.875 13.359 1 88 117 ALA A N 1
ATOM 876 C CA . ALA A 1 117 ? 3.992 38.188 12.508 1 88 117 ALA A CA 1
ATOM 877 C C . ALA A 1 117 ? 4.562 37.969 11.109 1 88 117 ALA A C 1
ATOM 879 O O . ALA A 1 117 ? 4.352 36.906 10.5 1 88 117 ALA A O 1
ATOM 880 N N . ARG A 1 118 ? 5.309 38.906 10.641 1 89.19 118 ARG A N 1
ATOM 881 C CA . ARG A 1 118 ? 5.918 38.781 9.32 1 89.19 118 ARG A CA 1
ATOM 882 C C . ARG A 1 118 ? 7.004 37.719 9.32 1 89.19 118 ARG A C 1
ATOM 884 O O . ARG A 1 118 ? 7.156 36.969 8.344 1 89.19 118 ARG A O 1
ATOM 891 N N . ILE A 1 119 ? 7.703 37.625 10.391 1 88.75 119 ILE A N 1
ATOM 892 C CA . ILE A 1 119 ? 8.758 36.625 10.508 1 88.75 119 ILE A CA 1
ATOM 893 C C . ILE A 1 119 ? 8.141 35.219 10.547 1 88.75 119 ILE A C 1
ATOM 895 O O . ILE A 1 119 ? 8.633 34.312 9.891 1 88.75 119 ILE A O 1
ATOM 899 N N . ILE A 1 120 ? 7.074 35.094 11.266 1 90.31 120 ILE A N 1
ATOM 900 C CA . ILE A 1 120 ? 6.41 33.781 11.359 1 90.31 120 ILE A CA 1
ATOM 901 C C . ILE A 1 120 ? 5.852 33.406 9.992 1 90.31 120 ILE A C 1
ATOM 903 O O . ILE A 1 120 ? 5.941 32.219 9.586 1 90.31 120 ILE A O 1
ATOM 907 N N . LEU A 1 121 ? 5.281 34.344 9.352 1 92.62 121 LEU A N 1
ATOM 908 C CA . LEU A 1 121 ? 4.766 34.094 8.016 1 92.62 121 LEU A CA 1
ATOM 909 C C . LEU A 1 121 ? 5.887 33.656 7.07 1 92.62 121 LEU A C 1
ATOM 911 O O . LEU A 1 121 ? 5.707 32.75 6.25 1 92.62 121 LEU A O 1
ATOM 915 N N . MET A 1 122 ? 7.043 34.312 7.191 1 92.44 122 MET A N 1
ATOM 916 C CA . MET A 1 122 ? 8.211 33.906 6.402 1 92.44 122 MET A CA 1
ATOM 917 C C . MET A 1 122 ? 8.633 32.5 6.711 1 92.44 122 MET A C 1
ATOM 919 O O . MET A 1 122 ? 8.93 31.703 5.801 1 92.44 122 MET A O 1
ATOM 923 N N . TRP A 1 123 ? 8.625 32.156 7.984 1 92.56 123 TRP A N 1
ATOM 924 C CA . TRP A 1 123 ? 8.953 30.797 8.383 1 92.56 123 TRP A CA 1
ATOM 925 C C . TRP A 1 123 ? 7.992 29.812 7.738 1 92.56 123 TRP A C 1
ATOM 927 O O . TRP A 1 123 ? 8.414 28.766 7.242 1 92.56 123 TRP A O 1
ATOM 937 N N . MET A 1 124 ? 6.711 30.094 7.75 1 93.88 124 MET A N 1
ATOM 938 C CA . MET A 1 124 ? 5.699 29.203 7.203 1 93.88 124 MET A CA 1
ATOM 939 C C . MET A 1 124 ? 5.926 28.969 5.715 1 93.88 124 MET A C 1
ATOM 941 O O . MET A 1 124 ? 5.836 27.828 5.234 1 93.88 124 MET A O 1
ATOM 945 N N . LEU A 1 125 ? 6.25 30 5.008 1 94.88 125 LEU A N 1
ATOM 946 C CA . LEU A 1 125 ? 6.469 29.891 3.568 1 94.88 125 LEU A CA 1
ATOM 947 C C . LEU A 1 125 ? 7.75 29.109 3.275 1 94.88 125 LEU A C 1
ATOM 949 O O . LEU A 1 125 ? 7.766 28.234 2.41 1 94.88 125 LEU A O 1
ATOM 953 N N . LEU A 1 126 ? 8.781 29.391 4.027 1 93.5 126 LEU A N 1
ATOM 954 C CA . LEU A 1 126 ? 10.062 28.734 3.805 1 93.5 126 LEU A CA 1
ATOM 955 C C . LEU A 1 126 ? 9.969 27.25 4.156 1 93.5 126 LEU A C 1
ATOM 957 O O . LEU A 1 126 ? 10.516 26.406 3.441 1 93.5 126 LEU A O 1
ATOM 961 N N . VAL A 1 127 ? 9.281 26.922 5.191 1 91.44 127 VAL A N 1
ATOM 962 C CA . VAL A 1 127 ? 9.141 25.531 5.602 1 91.44 127 VAL A CA 1
ATOM 963 C C . VAL A 1 127 ? 8.289 24.766 4.582 1 91.44 127 VAL A C 1
ATOM 965 O O . VAL A 1 127 ? 8.547 23.594 4.301 1 91.44 127 VAL A O 1
ATOM 968 N N . GLU A 1 128 ? 7.316 25.453 4.051 1 92 128 GLU A N 1
ATOM 969 C CA . GLU A 1 128 ? 6.508 24.797 3.023 1 92 128 GLU A CA 1
ATOM 970 C C . GLU A 1 128 ? 7.344 24.484 1.786 1 92 128 GLU A C 1
ATOM 972 O O . GLU A 1 128 ? 7.098 23.484 1.104 1 92 128 GLU A O 1
ATOM 977 N N . LEU A 1 129 ? 8.289 25.328 1.512 1 91.62 129 LEU A N 1
ATOM 978 C CA . LEU A 1 129 ? 9.195 25.062 0.399 1 91.62 129 LEU A CA 1
ATOM 979 C C . LEU A 1 129 ? 10.086 23.859 0.7 1 91.62 129 LEU A C 1
ATOM 981 O O . LEU A 1 129 ? 10.422 23.078 -0.202 1 91.62 129 LEU A O 1
ATOM 985 N N . LEU A 1 130 ? 10.414 23.719 1.947 1 89.44 130 LEU A N 1
ATOM 986 C CA . LEU A 1 130 ? 11.305 22.641 2.352 1 89.44 130 LEU A CA 1
ATOM 987 C C . LEU A 1 130 ? 10.539 21.328 2.492 1 89.44 130 LEU A C 1
ATOM 989 O O . LEU A 1 130 ? 11.148 20.25 2.572 1 89.44 130 LEU A O 1
ATOM 993 N N . ARG A 1 131 ? 9.25 21.344 2.447 1 86.62 131 ARG A N 1
ATOM 994 C CA . ARG A 1 131 ? 8.422 20.156 2.617 1 86.62 131 ARG A CA 1
ATOM 995 C C . ARG A 1 131 ? 8.578 19.188 1.44 1 86.62 131 ARG A C 1
ATOM 997 O O . ARG A 1 131 ? 8.297 18 1.559 1 86.62 131 ARG A O 1
ATOM 1004 N N . LYS A 1 132 ? 8.984 19.609 0.329 1 79.62 132 LYS A N 1
ATOM 1005 C CA . LYS A 1 132 ? 9.172 18.766 -0.844 1 79.62 132 LYS A CA 1
ATOM 1006 C C . LYS A 1 132 ? 10.211 17.672 -0.578 1 79.62 132 LYS A C 1
ATOM 1008 O O . LYS A 1 132 ? 10.227 16.641 -1.25 1 79.62 132 LYS A O 1
ATOM 1013 N N . LYS A 1 133 ? 11 17.875 0.428 1 77 133 LYS A N 1
ATOM 1014 C CA . LYS A 1 133 ? 12.055 16.906 0.747 1 77 133 LYS A CA 1
ATOM 1015 C C . LYS A 1 133 ? 11.477 15.664 1.409 1 77 133 LYS A C 1
ATOM 1017 O O . LYS A 1 133 ? 12.141 14.625 1.467 1 77 133 LYS A O 1
ATOM 1022 N N . VAL A 1 134 ? 10.273 15.773 1.849 1 75.38 134 VAL A N 1
ATOM 1023 C CA . VAL A 1 134 ? 9.727 14.664 2.623 1 75.38 134 VAL A CA 1
ATOM 1024 C C . VAL A 1 134 ? 8.805 13.82 1.743 1 75.38 134 VAL A C 1
ATOM 1026 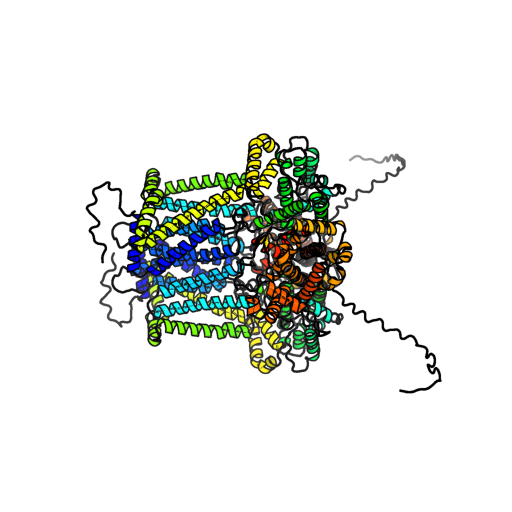O O . VAL A 1 134 ? 8.523 12.664 2.059 1 75.38 134 VAL A O 1
ATOM 1029 N N . GLU A 1 135 ? 8.477 14.258 0.603 1 76.75 135 GLU A N 1
ATOM 1030 C CA . GLU A 1 135 ? 7.531 13.531 -0.234 1 76.75 135 GLU A CA 1
ATOM 1031 C C . GLU A 1 135 ? 8.219 12.922 -1.454 1 76.75 135 GLU A C 1
ATOM 1033 O O . GLU A 1 135 ? 8.836 13.641 -2.244 1 76.75 135 GLU A O 1
ATOM 1038 N N . ALA A 1 136 ? 8.109 11.625 -1.513 1 74.94 136 ALA A N 1
ATOM 1039 C CA . ALA A 1 136 ? 8.711 10.93 -2.648 1 74.94 136 ALA A CA 1
ATOM 1040 C C . ALA A 1 136 ? 7.867 11.117 -3.908 1 74.94 136 ALA A C 1
ATOM 1042 O O . ALA A 1 136 ? 6.656 11.312 -3.828 1 74.94 136 ALA A O 1
ATOM 1043 N N . ILE A 1 137 ? 8.578 11.094 -5.07 1 74.94 137 ILE A N 1
ATOM 1044 C CA . ILE A 1 137 ? 7.914 11.148 -6.371 1 74.94 137 ILE A CA 1
ATOM 1045 C C . ILE A 1 137 ? 7.535 9.734 -6.812 1 74.94 137 ILE A C 1
ATOM 1047 O O . ILE A 1 137 ? 8.406 8.93 -7.152 1 74.94 137 ILE A O 1
ATOM 1051 N N . LEU A 1 138 ? 6.289 9.414 -6.598 1 74.94 138 LEU A N 1
ATOM 1052 C CA . LEU A 1 138 ? 5.84 8.078 -6.953 1 74.94 138 LEU A CA 1
ATOM 1053 C C . LEU A 1 138 ? 5.137 8.078 -8.305 1 74.94 138 LEU A C 1
ATOM 1055 O O . LEU A 1 138 ? 4.16 8.805 -8.5 1 74.94 138 LEU A O 1
ATOM 1059 N N . LEU A 1 139 ? 5.746 7.301 -9.258 1 74.19 139 LEU A N 1
ATOM 1060 C CA . LEU A 1 139 ? 5.164 7.223 -10.594 1 74.19 139 LEU A CA 1
ATOM 1061 C C . LEU A 1 139 ? 4.246 6.012 -10.719 1 74.19 139 LEU A C 1
ATOM 1063 O O . LEU A 1 139 ? 3.527 5.871 -11.711 1 74.19 139 LEU A O 1
ATOM 1067 N N . THR A 1 140 ? 4.383 5.059 -9.828 1 64.5 140 THR A N 1
ATOM 1068 C CA . THR A 1 140 ? 3.607 3.836 -10 1 64.5 140 THR A CA 1
ATOM 1069 C C . THR A 1 140 ? 2.236 3.965 -9.344 1 64.5 140 THR A C 1
ATOM 1071 O O . THR A 1 140 ? 2.086 4.656 -8.336 1 64.5 140 THR A O 1
ATOM 1074 N N . ALA A 1 141 ? 1.273 3.629 -10.156 1 52.44 141 ALA A N 1
ATOM 1075 C CA . ALA A 1 141 ? -0.144 3.65 -9.797 1 52.44 141 ALA A CA 1
ATOM 1076 C C . ALA A 1 141 ? -0.384 2.984 -8.445 1 52.44 141 ALA A C 1
ATOM 1078 O O . ALA A 1 141 ? -1.433 3.182 -7.832 1 52.44 141 ALA A O 1
ATOM 1079 N N . GLY A 1 142 ? 0.35 1.971 -8.266 1 48.91 142 GLY A N 1
ATOM 1080 C CA . GLY A 1 142 ? -0.005 1.148 -7.121 1 48.91 142 GLY A CA 1
ATOM 1081 C C . GLY A 1 142 ? 0.024 1.909 -5.812 1 48.91 142 GLY A C 1
ATOM 1082 O O . GLY A 1 142 ? -0.12 1.316 -4.738 1 48.91 142 GLY A O 1
ATOM 1083 N N . GLY A 1 143 ? 0.879 2.891 -5.824 1 40.62 143 GLY A N 1
ATOM 1084 C CA . GLY A 1 143 ? 0.557 3.545 -4.562 1 40.62 143 GLY A CA 1
ATOM 1085 C C . GLY A 1 143 ? -0.929 3.797 -4.387 1 40.62 143 GLY A C 1
ATOM 1086 O O . GLY A 1 143 ? -1.679 3.836 -5.363 1 40.62 143 GLY A O 1
ATOM 1087 N N . GLY A 1 144 ? -1.61 3.705 -3.086 1 40.28 144 GLY A N 1
ATOM 1088 C CA . GLY A 1 144 ? -3.018 3.615 -2.73 1 40.28 144 GLY A CA 1
ATOM 1089 C C . GLY A 1 144 ? -3.947 3.863 -3.902 1 40.28 144 GLY A C 1
ATOM 1090 O O . GLY A 1 144 ? -4.031 4.984 -4.41 1 40.28 144 GLY A O 1
ATOM 1091 N N . GLY A 1 145 ? -3.811 3.1 -5.055 1 41.88 145 GLY A N 1
ATOM 1092 C CA . GLY A 1 145 ? -4.918 3.1 -6 1 41.88 145 GLY A CA 1
ATOM 1093 C C . GLY A 1 145 ? -6.168 3.764 -5.457 1 41.88 145 GLY A C 1
ATOM 1094 O O . GLY A 1 145 ? -6.32 3.91 -4.242 1 41.88 145 GLY A O 1
ATOM 1095 N N . GLY A 1 146 ? -6.855 4.543 -6.215 1 47.34 146 GLY A N 1
ATOM 1096 C CA . GLY A 1 146 ? -8.117 5.191 -5.879 1 47.34 146 GLY A CA 1
ATOM 1097 C C . GLY A 1 146 ? -7.934 6.59 -5.316 1 47.34 146 GLY A C 1
ATOM 1098 O O . GLY A 1 146 ? -6.965 7.273 -5.641 1 47.34 146 GLY A O 1
ATOM 1099 N N . THR A 1 147 ? -8.578 6.832 -4.562 1 54.22 147 THR A N 1
ATOM 1100 C CA . THR A 1 147 ? -8.797 8.125 -3.922 1 54.22 147 THR A CA 1
ATOM 1101 C C . THR A 1 147 ? -7.672 8.438 -2.941 1 54.22 147 THR A C 1
ATOM 1103 O O . THR A 1 147 ? -7.438 9.602 -2.611 1 54.22 147 THR A O 1
ATOM 1106 N N . GLU A 1 148 ? -6.668 7.457 -2.732 1 56.78 148 GLU A N 1
ATOM 1107 C CA . GLU A 1 148 ? -5.723 7.715 -1.653 1 56.78 148 GLU A CA 1
ATOM 1108 C C . GLU A 1 148 ? -4.508 8.492 -2.158 1 56.78 148 GLU A C 1
ATOM 1110 O O . GLU A 1 148 ? -3.939 9.305 -1.431 1 56.78 148 GLU A O 1
ATOM 1115 N N . GLY A 1 149 ? -4.094 8.297 -3.418 1 60.69 149 GLY A N 1
ATOM 1116 C CA . GLY A 1 149 ? -2.967 9.039 -3.947 1 60.69 149 GLY A CA 1
ATOM 1117 C C . GLY A 1 149 ? -3.252 10.523 -4.094 1 60.69 149 GLY A C 1
ATOM 1118 O O . GLY A 1 149 ? -2.354 11.352 -3.938 1 60.69 149 GLY A O 1
ATOM 1119 N N . TYR A 1 150 ? -4.441 10.828 -4.129 1 69.12 150 TYR A N 1
ATOM 1120 C CA . TYR A 1 150 ? -4.785 12.227 -4.371 1 69.12 150 TYR A CA 1
ATOM 1121 C C . TYR A 1 150 ? -4.977 12.977 -3.059 1 69.12 150 TYR A C 1
ATOM 1123 O O . TYR A 1 150 ? -4.98 14.211 -3.035 1 69.12 150 TYR A O 1
ATOM 1131 N N . SER A 1 151 ? -4.977 12.164 -2.064 1 73.88 151 SER A N 1
ATOM 1132 C CA . SER A 1 151 ? -5.234 12.805 -0.779 1 73.88 151 SER A CA 1
ATOM 1133 C C . SER A 1 151 ? -4.047 13.656 -0.34 1 73.88 151 SER A C 1
ATOM 1135 O O . SER A 1 151 ? -4.223 14.766 0.17 1 73.88 151 SER A O 1
ATOM 1137 N N . ALA A 1 152 ? -2.881 13.203 -0.64 1 75.69 152 ALA A N 1
ATOM 1138 C CA . ALA A 1 152 ? -1.698 13.961 -0.242 1 75.69 152 ALA A CA 1
ATOM 1139 C C . ALA A 1 152 ? -1.547 15.227 -1.084 1 75.69 152 ALA A C 1
ATOM 1141 O O . ALA A 1 152 ? -1.166 16.281 -0.57 1 75.69 152 ALA A O 1
ATOM 1142 N N . MET A 1 153 ? -1.949 15.148 -2.311 1 82 153 MET A N 1
ATOM 1143 C CA . MET A 1 153 ? -1.862 16.297 -3.209 1 82 153 MET A CA 1
ATOM 1144 C C . MET A 1 153 ? -2.889 17.359 -2.832 1 82 153 MET A C 1
ATOM 1146 O O . MET A 1 153 ? -2.582 18.562 -2.84 1 82 153 MET A O 1
ATOM 1150 N N . VAL A 1 154 ? -3.986 16.891 -2.422 1 82.25 154 VAL A N 1
ATOM 1151 C CA . VAL A 1 154 ? -5.047 17.828 -2.051 1 82.25 154 VAL A CA 1
ATOM 1152 C C . VAL A 1 154 ? -4.688 18.516 -0.735 1 82.25 154 VAL A C 1
ATOM 1154 O O . VAL A 1 154 ? -4.926 19.719 -0.571 1 82.25 154 VAL A O 1
ATOM 1157 N N . GLN A 1 155 ? -4.113 17.766 0.14 1 80.81 155 GLN A N 1
ATOM 1158 C CA . GLN A 1 155 ? -3.705 18.359 1.414 1 80.81 155 GLN A CA 1
ATOM 1159 C C . GLN A 1 155 ? -2.639 19.438 1.211 1 80.81 155 GLN A C 1
ATOM 1161 O O . GLN A 1 155 ? -2.691 20.484 1.839 1 80.81 155 GLN A O 1
ATOM 1166 N N . ARG A 1 156 ? -1.787 19.188 0.322 1 86.06 156 ARG A N 1
ATOM 1167 C CA . ARG A 1 156 ? -0.747 20.172 0.044 1 86.06 156 ARG A CA 1
ATOM 1168 C C . ARG A 1 156 ? -1.322 21.375 -0.673 1 86.06 156 ARG A C 1
ATOM 1170 O O . ARG A 1 156 ? -0.935 22.516 -0.389 1 86.06 156 ARG A O 1
ATOM 1177 N N . ALA A 1 157 ? -2.217 21.109 -1.53 1 88.69 157 ALA A N 1
ATOM 1178 C CA . ALA A 1 157 ? -2.85 22.219 -2.256 1 88.69 157 ALA A CA 1
ATOM 1179 C C . ALA A 1 157 ? -3.605 23.141 -1.306 1 88.69 157 ALA A C 1
ATOM 1181 O O . ALA A 1 157 ? -3.551 24.359 -1.444 1 88.69 157 ALA A O 1
ATOM 1182 N N . THR A 1 158 ? -4.176 22.5 -0.332 1 85.62 158 THR A N 1
ATOM 1183 C CA . THR A 1 158 ? -4.93 23.297 0.634 1 85.62 158 THR A CA 1
ATOM 1184 C C . THR A 1 158 ? -3.99 24.109 1.51 1 85.62 158 THR A C 1
ATOM 1186 O O . THR A 1 158 ? -4.312 25.25 1.885 1 85.62 158 THR A O 1
ATOM 1189 N N . GLY A 1 159 ? -2.861 23.547 1.825 1 87.5 159 GLY A N 1
ATOM 1190 C CA . GLY A 1 159 ? -1.875 24.297 2.584 1 87.5 159 GLY A CA 1
ATOM 1191 C C . GLY A 1 159 ? -1.334 25.5 1.834 1 87.5 159 GLY A C 1
ATOM 1192 O O . GLY A 1 159 ? -1.175 26.578 2.41 1 87.5 159 GLY A O 1
ATOM 1193 N N . VAL A 1 160 ? -1.129 25.359 0.57 1 92 160 VAL A N 1
ATOM 1194 C CA . VAL A 1 160 ? -0.602 26.422 -0.262 1 92 160 VAL A CA 1
ATOM 1195 C C . VAL A 1 160 ? -1.65 27.531 -0.407 1 92 160 VAL A C 1
ATOM 1197 O O . VAL A 1 160 ? -1.33 28.719 -0.308 1 92 160 VAL A O 1
ATOM 1200 N N . VAL A 1 161 ? -2.908 27.125 -0.544 1 89.25 161 VAL A N 1
ATOM 1201 C CA . VAL A 1 161 ? -3.992 28.094 -0.676 1 89.25 161 VAL A CA 1
ATOM 1202 C C . VAL A 1 161 ? -4.172 28.859 0.639 1 89.25 161 VAL A C 1
ATOM 1204 O O . VAL A 1 161 ? -4.391 30.062 0.639 1 89.25 161 VAL A O 1
ATOM 1207 N N . TRP A 1 162 ? -3.979 28.109 1.748 1 90 162 TRP A N 1
ATOM 1208 C CA . TRP A 1 162 ? -4.082 28.719 3.062 1 90 162 TRP A CA 1
ATOM 1209 C C . TRP A 1 162 ? -2.996 29.781 3.256 1 90 162 TRP A C 1
ATOM 1211 O O . TRP A 1 162 ? -3.277 30.891 3.697 1 90 162 TRP A O 1
ATOM 1221 N N . LEU A 1 163 ? -1.845 29.5 2.854 1 93.5 163 LEU A N 1
ATOM 1222 C CA . LEU A 1 163 ? -0.739 30.438 2.986 1 93.5 163 LEU A CA 1
ATOM 1223 C C . LEU A 1 163 ? -0.947 31.656 2.088 1 93.5 163 LEU A C 1
ATOM 1225 O O . LEU A 1 163 ? -0.637 32.781 2.48 1 93.5 163 LEU A O 1
ATOM 1229 N N . GLY A 1 164 ? -1.479 31.391 0.887 1 92.12 164 GLY A N 1
ATOM 1230 C CA . GLY A 1 164 ? -1.826 32.5 0.022 1 92.12 164 GLY A CA 1
ATOM 1231 C C . GLY A 1 164 ? -2.879 33.406 0.621 1 92.12 164 GLY A C 1
ATOM 1232 O O . GLY A 1 164 ? -2.773 34.656 0.522 1 92.12 164 GLY A O 1
ATOM 1233 N N . GLY A 1 165 ? -3.828 32.812 1.31 1 88.12 165 GLY A N 1
ATOM 1234 C CA . GLY A 1 165 ? -4.84 33.594 1.999 1 88.12 165 GLY A CA 1
ATOM 1235 C C . GLY A 1 165 ? -4.27 34.469 3.107 1 88.12 165 GLY A C 1
ATOM 1236 O O . GLY A 1 165 ? -4.684 35.625 3.285 1 88.12 165 GLY A O 1
ATOM 1237 N N . LEU A 1 166 ? -3.273 34 3.809 1 89.88 166 LEU A N 1
ATOM 1238 C CA . LEU A 1 166 ? -2.66 34.75 4.891 1 89.88 166 LEU A CA 1
ATOM 1239 C C . LEU A 1 166 ? -1.844 35.938 4.34 1 89.88 166 LEU A C 1
ATOM 1241 O O . LEU A 1 166 ? -1.812 37 4.938 1 89.88 166 LEU A O 1
ATOM 1245 N N . VAL A 1 167 ? -1.225 35.75 3.207 1 91.12 167 VAL A N 1
ATOM 1246 C CA . VAL A 1 167 ? -0.364 36.781 2.627 1 91.12 167 VAL A CA 1
ATOM 1247 C C . VAL A 1 167 ? -1.218 37.906 2.045 1 91.12 167 VAL A C 1
ATOM 1249 O O . VAL A 1 167 ? -1.022 39.062 2.377 1 91.12 167 VAL A O 1
ATOM 1252 N N . PHE A 1 168 ? -2.188 37.625 1.335 1 87.38 168 PHE A N 1
ATOM 1253 C CA . PHE A 1 168 ? -2.871 38.625 0.531 1 87.38 168 PHE A CA 1
ATOM 1254 C C . PHE A 1 168 ? -3.996 39.281 1.324 1 87.38 168 PHE A C 1
ATOM 1256 O O . PHE A 1 168 ? -4.391 40.406 1.035 1 87.38 168 PHE A O 1
ATOM 1263 N N . PHE A 1 169 ? -4.441 38.656 2.422 1 82.38 169 PHE A N 1
ATOM 1264 C CA . PHE A 1 169 ? -5.523 39.25 3.189 1 82.38 169 PHE A CA 1
ATOM 1265 C C . PHE A 1 169 ? -4.977 40 4.387 1 82.38 169 PHE A C 1
ATOM 1267 O O . PHE A 1 169 ? -5.664 40.875 4.949 1 82.38 169 PHE A O 1
ATOM 1274 N N . ASN A 1 170 ? -3.729 39.812 4.75 1 84.75 170 ASN A N 1
ATOM 1275 C CA . ASN A 1 170 ? -3.248 40.406 5.984 1 84.75 170 ASN A CA 1
ATOM 1276 C C . ASN A 1 170 ? -2.209 41.5 5.703 1 84.75 170 ASN A C 1
ATOM 1278 O O . ASN A 1 170 ? -1.982 42.375 6.535 1 84.75 170 ASN A O 1
ATOM 1282 N N . LEU A 1 171 ? -1.56 41.375 4.574 1 85.5 171 LEU A N 1
ATOM 1283 C CA . LEU A 1 171 ? -0.554 42.375 4.262 1 85.5 171 LEU A CA 1
ATOM 1284 C C . LEU A 1 171 ? -1.159 43.531 3.441 1 85.5 171 LEU A C 1
ATOM 1286 O O . LEU A 1 171 ? -1.886 43.281 2.477 1 85.5 171 LEU A O 1
ATOM 1290 N N . ARG A 1 172 ? -0.903 44.781 3.834 1 82.19 172 ARG A N 1
ATOM 1291 C CA . ARG A 1 172 ? -1.516 45.938 3.172 1 82.19 172 ARG A CA 1
ATOM 1292 C C . ARG A 1 172 ? -0.478 46.75 2.391 1 82.19 172 ARG A C 1
ATOM 1294 O O . ARG A 1 172 ? -0.745 47.188 1.276 1 82.19 172 ARG A O 1
ATOM 1301 N N . SER A 1 173 ? 0.776 46.906 3.016 1 83.5 173 SER A N 1
ATOM 1302 C CA . SER A 1 173 ? 1.812 47.656 2.332 1 83.5 173 SER A CA 1
ATOM 1303 C C . SER A 1 173 ? 2.25 46.969 1.045 1 83.5 173 SER A C 1
ATOM 1305 O O . SER A 1 173 ? 2.357 45.75 0.995 1 83.5 173 SER A O 1
ATOM 1307 N N . ALA A 1 174 ? 2.484 47.719 -0.016 1 82.94 174 ALA A N 1
ATOM 1308 C CA . ALA A 1 174 ? 2.803 47.188 -1.342 1 82.94 174 ALA A CA 1
ATOM 1309 C C . ALA A 1 174 ? 4.133 46.438 -1.33 1 82.94 174 ALA A C 1
ATOM 1311 O O . ALA A 1 174 ? 4.258 45.375 -1.941 1 82.94 174 ALA A O 1
ATOM 1312 N N . GLY A 1 175 ? 5.137 47 -0.76 1 85.62 175 GLY A N 1
ATOM 1313 C CA . GLY A 1 175 ? 6.441 46.375 -0.725 1 85.62 175 GLY A CA 1
ATOM 1314 C C . GLY A 1 175 ? 6.438 45.062 0.023 1 85.62 175 GLY A C 1
ATOM 1315 O O . GLY A 1 175 ? 7.066 44.094 -0.413 1 85.62 175 GLY A O 1
ATOM 1316 N N . LYS A 1 176 ? 5.746 44.969 1.123 1 88.38 176 LYS A N 1
ATOM 1317 C CA . LYS A 1 176 ? 5.66 43.75 1.906 1 88.38 176 LYS A CA 1
ATOM 1318 C C . LYS A 1 176 ? 4.832 42.688 1.18 1 88.38 176 LYS A C 1
ATOM 1320 O O . LYS A 1 176 ? 5.207 41.531 1.141 1 88.38 176 LYS A O 1
ATOM 1325 N N . LYS A 1 177 ? 3.77 43.125 0.592 1 88.69 177 LYS A N 1
ATOM 1326 C CA . LYS A 1 177 ? 2.938 42.219 -0.187 1 88.69 177 LYS A CA 1
ATOM 1327 C C . LYS A 1 177 ? 3.715 41.625 -1.363 1 88.69 177 LYS A C 1
ATOM 1329 O O . LYS A 1 177 ? 3.539 40.469 -1.71 1 88.69 177 LYS A O 1
ATOM 1334 N N . ALA A 1 178 ? 4.551 42.438 -1.931 1 89.81 178 ALA A N 1
ATOM 1335 C CA . ALA A 1 178 ? 5.336 41.969 -3.074 1 89.81 178 ALA A CA 1
ATOM 1336 C C . ALA A 1 178 ? 6.336 40.906 -2.658 1 89.81 178 ALA A C 1
ATOM 1338 O O . ALA A 1 178 ? 6.438 39.844 -3.303 1 89.81 178 ALA A O 1
ATOM 1339 N N . LEU A 1 179 ? 7.059 41.094 -1.583 1 90.81 179 LEU A N 1
ATOM 1340 C CA . LEU A 1 179 ? 8.062 40.125 -1.145 1 90.81 179 LEU A CA 1
ATOM 1341 C C . LEU A 1 179 ? 7.418 38.812 -0.769 1 90.81 179 LEU A C 1
ATOM 1343 O O . LEU A 1 179 ? 7.824 37.75 -1.263 1 90.81 179 LEU A O 1
ATOM 1347 N N . TYR A 1 180 ? 6.383 38.844 0.108 1 93.81 180 TYR A N 1
ATOM 1348 C CA . TYR A 1 180 ? 5.73 37.625 0.563 1 93.81 180 TYR A CA 1
ATOM 1349 C C . TYR A 1 180 ? 4.902 37 -0.555 1 93.81 180 TYR A C 1
ATOM 1351 O O . TYR A 1 180 ? 4.75 35.781 -0.612 1 93.81 180 TYR A O 1
ATOM 1359 N N . GLY A 1 181 ? 4.375 37.875 -1.389 1 93.12 181 GLY A N 1
ATOM 1360 C CA . GLY A 1 181 ? 3.691 37.344 -2.562 1 93.12 181 GLY A CA 1
ATOM 1361 C C . GLY A 1 181 ? 4.613 36.594 -3.506 1 93.12 181 GLY A C 1
ATOM 1362 O O . GLY A 1 181 ? 4.238 35.562 -4.047 1 93.12 181 GLY A O 1
ATOM 1363 N N . MET A 1 182 ? 5.77 37.125 -3.715 1 93.75 182 MET A N 1
ATOM 1364 C CA . MET A 1 182 ? 6.75 36.438 -4.559 1 93.75 182 MET A CA 1
ATOM 1365 C C . MET A 1 182 ? 7.156 35.094 -3.947 1 93.75 182 MET A C 1
ATOM 1367 O O . MET A 1 182 ? 7.273 34.094 -4.66 1 93.75 182 MET A O 1
ATOM 1371 N N . LEU A 1 183 ? 7.348 35.062 -2.668 1 93.75 183 LEU A N 1
ATOM 1372 C CA . LEU A 1 183 ? 7.688 33.812 -1.997 1 93.75 183 LEU A CA 1
ATOM 1373 C C . LEU A 1 183 ? 6.559 32.781 -2.131 1 93.75 183 LEU A C 1
ATOM 1375 O O . LEU A 1 183 ? 6.805 31.609 -2.332 1 93.75 183 LEU A O 1
ATOM 1379 N N . TRP A 1 184 ? 5.383 33.25 -1.988 1 95.69 184 TRP A N 1
ATOM 1380 C CA . TRP A 1 184 ? 4.234 32.375 -2.137 1 95.69 184 TRP A CA 1
ATOM 1381 C C . TRP A 1 184 ? 4.141 31.844 -3.559 1 95.69 184 TRP A C 1
ATOM 1383 O O . TRP A 1 184 ? 3.811 30.672 -3.766 1 95.69 184 TRP A O 1
ATOM 1393 N N . VAL A 1 185 ? 4.379 32.688 -4.535 1 95.12 185 VAL A N 1
ATOM 1394 C CA . VAL A 1 185 ? 4.367 32.219 -5.922 1 95.12 185 VAL A CA 1
ATOM 1395 C C . VAL A 1 185 ? 5.41 31.141 -6.117 1 95.12 185 VAL A C 1
ATOM 1397 O O . VAL A 1 185 ? 5.168 30.156 -6.828 1 95.12 185 VAL A O 1
ATOM 1400 N N . PHE A 1 186 ? 6.531 31.359 -5.48 1 94.19 186 PHE A N 1
ATOM 1401 C CA . PHE A 1 186 ? 7.57 30.328 -5.551 1 94.19 186 PHE A CA 1
ATOM 1402 C C . PHE A 1 186 ? 7.078 29.016 -4.957 1 94.19 186 PHE A C 1
ATOM 1404 O O . PHE A 1 186 ? 7.293 27.953 -5.535 1 94.19 186 PHE A O 1
ATOM 1411 N N . VAL A 1 187 ? 6.371 29.047 -3.877 1 94.5 187 VAL A N 1
ATOM 1412 C CA . VAL A 1 187 ? 5.824 27.875 -3.217 1 94.5 187 VAL A CA 1
ATOM 1413 C C . VAL A 1 187 ? 4.77 27.219 -4.109 1 94.5 187 VAL A C 1
ATOM 1415 O O . VAL A 1 187 ? 4.809 26.016 -4.344 1 94.5 187 VAL A O 1
ATOM 1418 N N . ALA A 1 188 ? 3.922 28.016 -4.637 1 95.25 188 ALA A N 1
ATOM 1419 C CA . ALA A 1 188 ? 2.84 27.516 -5.48 1 95.25 188 ALA A CA 1
ATOM 1420 C C . ALA A 1 188 ? 3.385 26.938 -6.781 1 95.25 188 ALA A C 1
ATOM 1422 O O . ALA A 1 188 ? 2.92 25.891 -7.242 1 95.25 188 ALA A O 1
ATOM 1423 N N . ALA A 1 189 ? 4.34 27.609 -7.297 1 93.69 189 ALA A N 1
ATOM 1424 C CA . ALA A 1 189 ? 4.93 27.141 -8.555 1 93.69 189 ALA A CA 1
ATOM 1425 C C . ALA A 1 189 ? 5.641 25.812 -8.367 1 93.69 189 ALA A C 1
ATOM 1427 O O . ALA A 1 189 ? 5.512 24.906 -9.203 1 93.69 189 ALA A O 1
ATOM 1428 N N . LYS A 1 190 ? 6.352 25.703 -7.375 1 91.69 190 LYS A N 1
ATOM 1429 C CA . LYS A 1 190 ? 7.051 24.438 -7.121 1 91.69 190 LYS A CA 1
ATOM 1430 C C . LYS A 1 190 ? 6.062 23.312 -6.871 1 91.69 190 LYS A C 1
ATOM 1432 O O . LYS A 1 190 ? 6.301 22.172 -7.289 1 91.69 190 LYS A O 1
ATOM 1437 N N . PHE A 1 191 ? 5.012 23.547 -6.195 1 92.12 191 PHE A N 1
ATOM 1438 C CA . PHE A 1 191 ? 3.979 22.547 -5.969 1 92.12 191 PHE A CA 1
ATOM 1439 C C . PHE A 1 191 ? 3.354 22.109 -7.289 1 92.12 191 PHE A C 1
ATOM 1441 O O . PHE A 1 191 ? 3.182 20.922 -7.531 1 92.12 191 PHE A O 1
ATOM 1448 N N . VAL A 1 192 ? 3.02 23.062 -8.148 1 91.25 192 VAL A N 1
ATOM 1449 C CA . VAL A 1 192 ? 2.4 22.766 -9.43 1 91.25 192 VAL A CA 1
ATOM 1450 C C . VAL A 1 192 ? 3.389 22 -10.312 1 91.25 192 VAL A C 1
ATOM 1452 O O . VAL A 1 192 ? 3.012 21.031 -10.992 1 91.25 192 VAL A O 1
ATOM 1455 N N . GLN A 1 193 ? 4.602 22.438 -10.258 1 90.06 193 GLN A N 1
ATOM 1456 C CA . GLN A 1 193 ? 5.637 21.766 -11.031 1 90.06 193 GLN A CA 1
ATOM 1457 C C . GLN A 1 193 ? 5.738 20.297 -10.656 1 90.06 193 GLN A C 1
ATOM 1459 O O . GLN A 1 193 ? 5.742 19.422 -11.523 1 90.06 193 GLN A O 1
ATOM 1464 N N . ARG A 1 194 ? 5.781 20.031 -9.438 1 88.75 194 ARG A N 1
ATOM 1465 C CA . ARG A 1 194 ? 5.906 18.672 -8.953 1 88.75 194 ARG A CA 1
ATOM 1466 C C . ARG A 1 194 ? 4.652 17.859 -9.281 1 88.75 194 ARG A C 1
ATOM 1468 O O . ARG A 1 194 ? 4.746 16.703 -9.711 1 88.75 194 ARG A O 1
ATOM 1475 N N . SER A 1 195 ? 3.484 18.453 -9.117 1 88.19 195 SER A N 1
ATOM 1476 C CA . SER A 1 195 ? 2.227 17.766 -9.367 1 88.19 195 SER A CA 1
ATOM 1477 C C . SER A 1 195 ? 2.066 17.422 -10.852 1 88.19 195 SER A C 1
ATOM 1479 O O . SER A 1 195 ? 1.615 16.328 -11.203 1 88.19 195 SER A O 1
ATOM 1481 N N . VAL A 1 196 ? 2.504 18.328 -11.672 1 87 196 VAL A N 1
ATOM 1482 C CA . VAL A 1 196 ? 2.393 18.109 -13.109 1 87 196 VAL A CA 1
ATOM 1483 C C . VAL A 1 196 ? 3.4 17.047 -13.555 1 87 196 VAL A C 1
ATOM 1485 O O . VAL A 1 196 ? 3.078 16.188 -14.359 1 87 196 VAL A O 1
ATOM 1488 N N . ALA A 1 197 ? 4.566 17.125 -13.023 1 86.44 197 ALA A N 1
ATOM 1489 C CA . ALA A 1 197 ? 5.578 16.125 -13.367 1 86.44 197 ALA A CA 1
ATOM 1490 C C . ALA A 1 197 ? 5.129 14.719 -12.969 1 86.44 197 ALA A C 1
ATOM 1492 O O . ALA A 1 197 ? 5.332 13.758 -13.719 1 86.44 197 ALA A O 1
ATOM 1493 N N . ILE A 1 198 ? 4.488 14.609 -11.852 1 87.19 198 ILE A N 1
ATOM 1494 C CA . ILE A 1 198 ? 4.027 13.312 -11.375 1 87.19 198 ILE A CA 1
ATOM 1495 C C . ILE A 1 198 ? 2.889 12.812 -12.258 1 87.19 198 ILE A C 1
ATOM 1497 O O . ILE A 1 198 ? 2.873 11.648 -12.664 1 87.19 198 ILE A O 1
ATOM 1501 N N . GLU A 1 199 ? 2 13.711 -12.648 1 87.62 199 GLU A N 1
ATOM 1502 C CA . GLU A 1 199 ? 0.857 13.305 -13.461 1 87.62 199 GLU A CA 1
ATOM 1503 C C . GLU A 1 199 ? 1.289 12.938 -14.883 1 87.62 199 GLU A C 1
ATOM 1505 O O . GLU A 1 199 ? 0.826 11.938 -15.438 1 87.62 199 GLU A O 1
ATOM 1510 N N . VAL A 1 200 ? 2.217 13.688 -15.367 1 85.56 200 VAL A N 1
ATOM 1511 C CA . VAL A 1 200 ? 2.727 13.406 -16.703 1 85.56 200 VAL A CA 1
ATOM 1512 C C . VAL A 1 200 ? 3.561 12.125 -16.688 1 85.56 200 VAL A C 1
ATOM 1514 O O . VAL A 1 200 ? 3.48 11.312 -17.609 1 85.56 200 VAL A O 1
ATOM 1517 N N . GLY A 1 201 ? 4.285 11.953 -15.641 1 88.19 201 GLY A N 1
ATOM 1518 C CA . GLY A 1 201 ? 5.082 10.75 -15.508 1 88.19 201 GLY A CA 1
ATOM 1519 C C . GLY A 1 201 ? 4.246 9.492 -15.383 1 88.19 201 GLY A C 1
ATOM 1520 O O . GLY A 1 201 ? 4.578 8.453 -15.953 1 88.19 201 GLY A O 1
ATOM 1521 N N . LYS A 1 202 ? 3.139 9.602 -14.742 1 86.5 202 LYS A N 1
ATOM 1522 C CA . LYS A 1 202 ? 2.252 8.461 -14.547 1 86.5 202 LYS A CA 1
ATOM 1523 C C . LYS A 1 202 ? 1.595 8.039 -15.859 1 86.5 202 LYS A C 1
ATOM 1525 O O . LYS A 1 202 ? 1.402 6.848 -16.109 1 86.5 202 LYS A O 1
ATOM 1530 N N . ARG A 1 203 ? 1.362 8.984 -16.719 1 85.44 203 ARG A N 1
ATOM 1531 C CA . ARG A 1 203 ? 0.628 8.711 -17.953 1 85.44 203 ARG A CA 1
ATOM 1532 C C . ARG A 1 203 ? 1.583 8.422 -19.109 1 85.44 203 ARG A C 1
ATOM 1534 O O . ARG A 1 203 ? 1.171 7.902 -20.141 1 85.44 203 ARG A O 1
ATOM 1541 N N . SER A 1 204 ? 2.775 8.68 -18.844 1 87.94 204 SER A N 1
ATOM 1542 C CA . SER A 1 204 ? 3.752 8.5 -19.922 1 87.94 204 SER A CA 1
ATOM 1543 C C . SER A 1 204 ? 4.098 7.031 -20.109 1 87.94 204 SER A C 1
ATOM 1545 O O . SER A 1 204 ? 4.195 6.273 -19.156 1 87.94 204 SER A O 1
ATOM 1547 N N . PHE A 1 205 ? 4.277 6.59 -21.344 1 87.75 205 PHE A N 1
ATOM 1548 C CA . PHE A 1 205 ? 4.621 5.219 -21.703 1 87.75 205 PHE A CA 1
ATOM 1549 C C . PHE A 1 205 ? 6.098 4.941 -21.438 1 87.75 205 PHE A C 1
ATOM 1551 O O . PHE A 1 205 ? 6.512 3.785 -21.359 1 87.75 205 PHE A O 1
ATOM 1558 N N . ALA A 1 206 ? 6.805 6.047 -21.266 1 87.19 206 ALA A N 1
ATOM 1559 C CA . ALA A 1 206 ? 8.234 5.895 -21.016 1 87.19 206 ALA A CA 1
ATOM 1560 C C . ALA A 1 206 ? 8.516 5.641 -19.531 1 87.19 206 ALA A C 1
ATOM 1562 O O . ALA A 1 206 ? 9.539 5.059 -19.188 1 87.19 206 ALA A O 1
ATOM 1563 N N . TYR A 1 207 ? 7.488 6.07 -18.719 1 90 207 TYR A N 1
ATOM 1564 C CA . TYR A 1 207 ? 7.789 6.004 -17.297 1 90 207 TYR A CA 1
ATOM 1565 C C . TYR A 1 207 ? 6.73 5.199 -16.547 1 90 207 TYR A C 1
ATOM 1567 O O . TYR A 1 207 ? 6.883 3.99 -16.359 1 90 207 TYR A O 1
ATOM 1575 N N . GLY A 1 208 ? 5.559 5.758 -16.375 1 87.31 208 GLY A N 1
ATOM 1576 C CA . GLY A 1 208 ? 4.52 5.125 -15.57 1 87.31 208 GLY A CA 1
ATOM 1577 C C . GLY A 1 208 ? 3.967 3.865 -16.203 1 87.31 208 GLY A C 1
ATOM 1578 O O . GLY A 1 208 ? 3.848 2.832 -15.539 1 87.31 208 GLY A O 1
ATOM 1579 N N . LYS A 1 209 ? 3.715 3.805 -17.469 1 87.69 209 LYS A N 1
ATOM 1580 C CA . LYS A 1 209 ? 3.123 2.672 -18.172 1 87.69 209 LYS A CA 1
ATOM 1581 C C . LYS A 1 209 ? 4.199 1.812 -18.828 1 87.69 209 LYS A C 1
ATOM 1583 O O . LYS A 1 209 ? 3.889 0.905 -19.609 1 87.69 209 LYS A O 1
ATOM 1588 N N . ASN A 1 210 ? 5.375 2.123 -18.422 1 90.5 210 ASN A N 1
ATOM 1589 C CA . ASN A 1 210 ? 6.504 1.462 -19.078 1 90.5 210 ASN A CA 1
ATOM 1590 C C . ASN A 1 210 ? 6.504 -0.04 -18.812 1 90.5 210 ASN A C 1
ATOM 1592 O O . ASN A 1 210 ? 6.824 -0.833 -19.703 1 90.5 210 ASN A O 1
ATOM 1596 N N . PRO A 1 211 ? 6.145 -0.483 -17.578 1 89.94 211 PRO A N 1
ATOM 1597 C CA . PRO A 1 211 ? 6.148 -1.928 -17.344 1 89.94 211 PRO A CA 1
ATOM 1598 C C . PRO A 1 211 ? 5.199 -2.682 -18.266 1 89.94 211 PRO A C 1
ATOM 1600 O O . PRO A 1 211 ? 5.496 -3.805 -18.688 1 89.94 211 PRO A O 1
ATOM 1603 N N . GLN A 1 212 ? 4.172 -2.107 -18.688 1 87.12 212 GLN A N 1
ATOM 1604 C CA . GLN A 1 212 ? 3.234 -2.732 -19.609 1 87.12 212 GLN A CA 1
ATOM 1605 C C . GLN A 1 212 ? 3.816 -2.795 -21.031 1 87.12 212 GLN A C 1
ATOM 1607 O O . GLN A 1 212 ? 3.617 -3.779 -21.734 1 87.12 212 GLN A O 1
ATOM 1612 N N . VAL A 1 213 ? 4.5 -1.75 -21.312 1 89.44 213 VAL A N 1
ATOM 1613 C CA . VAL A 1 213 ? 5.125 -1.687 -22.641 1 89.44 213 VAL A CA 1
ATOM 1614 C C . VAL A 1 213 ? 6.223 -2.742 -22.75 1 89.44 213 VAL A C 1
ATOM 1616 O O . VAL A 1 213 ? 6.316 -3.449 -23.75 1 89.44 213 VAL A O 1
ATOM 1619 N N . VAL A 1 214 ? 6.973 -2.869 -21.672 1 91.44 214 VAL A N 1
ATOM 1620 C CA . VAL A 1 214 ? 8.07 -3.834 -21.672 1 91.44 214 VAL A CA 1
ATOM 1621 C C . VAL A 1 214 ? 7.504 -5.254 -21.719 1 91.44 214 VAL A C 1
ATOM 1623 O O . VAL A 1 214 ? 8.055 -6.125 -22.391 1 91.44 214 VAL A O 1
ATOM 1626 N N . ALA A 1 215 ? 6.418 -5.496 -21.047 1 87 215 ALA A N 1
ATOM 1627 C CA . ALA A 1 215 ? 5.793 -6.816 -21.047 1 87 215 ALA A CA 1
ATOM 1628 C C . ALA A 1 215 ? 5.305 -7.184 -22.453 1 87 215 ALA A C 1
ATOM 1630 O O . ALA A 1 215 ? 5.375 -8.352 -22.859 1 87 215 ALA A O 1
ATOM 1631 N N . ALA A 1 216 ? 4.93 -6.23 -23.203 1 83.75 216 ALA A N 1
ATOM 1632 C CA . ALA A 1 216 ? 4.391 -6.465 -24.547 1 83.75 216 ALA A CA 1
ATOM 1633 C C . ALA A 1 216 ? 5.508 -6.695 -25.562 1 83.75 216 ALA A C 1
ATOM 1635 O O . ALA A 1 216 ? 5.344 -7.461 -26.516 1 83.75 216 ALA A O 1
ATOM 1636 N N . TYR A 1 217 ? 6.59 -6.055 -25.312 1 85.62 217 TYR A N 1
ATOM 1637 C CA . TYR A 1 217 ? 7.66 -6.047 -26.312 1 85.62 217 TYR A CA 1
ATOM 1638 C C . TYR A 1 217 ? 8.594 -7.238 -26.109 1 85.62 217 TYR A C 1
ATOM 1640 O O . TYR A 1 217 ? 9.242 -7.688 -27.062 1 85.62 217 TYR A O 1
ATOM 1648 N N . ILE A 1 218 ? 8.664 -7.855 -24.984 1 88.06 218 ILE A N 1
ATOM 1649 C CA . ILE A 1 218 ? 9.711 -8.812 -24.656 1 88.06 218 ILE A CA 1
ATOM 1650 C C . ILE A 1 218 ? 9.461 -10.125 -25.406 1 88.06 218 ILE A C 1
ATOM 1652 O O . ILE A 1 218 ? 10.391 -10.703 -25.969 1 88.06 218 ILE A O 1
ATOM 1656 N N . ARG A 1 219 ? 8.234 -10.586 -25.5 1 83.88 219 ARG A N 1
ATOM 1657 C CA . ARG A 1 219 ? 7.949 -11.875 -26.125 1 83.88 219 ARG A CA 1
ATOM 1658 C C . ARG A 1 219 ? 8.273 -11.836 -27.609 1 83.88 219 ARG A C 1
ATOM 1660 O O . ARG A 1 219 ? 9.039 -12.664 -28.109 1 83.88 219 ARG A O 1
ATOM 1667 N N . PRO A 1 220 ? 7.762 -10.836 -28.312 1 83.25 220 PRO A N 1
ATOM 1668 C CA . PRO A 1 220 ? 8.109 -10.773 -29.734 1 83.25 220 PRO A CA 1
ATOM 1669 C C . PRO A 1 220 ? 9.602 -10.547 -29.953 1 83.25 220 PRO A C 1
ATOM 1671 O O . PRO A 1 220 ? 10.156 -11.039 -30.953 1 83.25 220 PRO A O 1
ATOM 1674 N N . MET A 1 221 ? 10.227 -9.852 -29.156 1 86 221 MET A N 1
ATOM 1675 C CA . MET A 1 221 ? 11.664 -9.594 -29.281 1 86 221 MET A CA 1
ATOM 1676 C C . MET A 1 221 ? 12.461 -10.891 -29.141 1 86 221 MET A C 1
ATOM 1678 O O . MET A 1 221 ? 13.406 -11.117 -29.906 1 86 221 MET A O 1
ATOM 1682 N N . LEU A 1 222 ? 12.086 -11.719 -28.188 1 86.75 222 LEU A N 1
ATOM 1683 C CA . LEU A 1 222 ? 12.781 -12.977 -27.953 1 86.75 222 LEU A CA 1
ATOM 1684 C C . LEU A 1 222 ? 12.578 -13.93 -29.141 1 86.75 222 LEU A C 1
ATOM 1686 O O . LEU A 1 222 ? 13.484 -14.695 -29.484 1 86.75 222 LEU A O 1
ATOM 1690 N N . GLU A 1 223 ? 11.438 -13.875 -29.75 1 82.44 223 GLU A N 1
ATOM 1691 C CA . GLU A 1 223 ? 11.148 -14.711 -30.922 1 82.44 223 GLU A CA 1
ATOM 1692 C C . GLU A 1 223 ? 12.039 -14.336 -32.094 1 82.44 223 GLU A C 1
ATOM 1694 O O . GLU A 1 223 ? 12.484 -15.203 -32.844 1 82.44 223 GLU A O 1
ATOM 1699 N N . LEU A 1 224 ? 12.344 -13.125 -32.125 1 78.06 224 LEU A N 1
ATOM 1700 C CA . LEU A 1 224 ? 13.18 -12.641 -33.219 1 78.06 224 LEU A CA 1
ATOM 1701 C C . LEU A 1 224 ? 14.656 -12.93 -32.969 1 78.06 224 LEU A C 1
ATOM 1703 O O . LEU A 1 224 ? 15.445 -13.062 -33.906 1 78.06 224 LEU A O 1
ATOM 1707 N N . GLN A 1 225 ? 15.109 -13.07 -31.672 1 75.69 225 GLN A N 1
ATOM 1708 C CA . GLN A 1 225 ? 16.5 -13.258 -31.25 1 75.69 225 GLN A CA 1
ATOM 1709 C C . GLN A 1 225 ? 16.906 -14.727 -31.375 1 75.69 225 GLN A C 1
ATOM 1711 O O . GLN A 1 225 ? 18.094 -15.031 -31.469 1 75.69 225 GLN A O 1
ATOM 1716 N N . GLN A 1 226 ? 16.125 -15.82 -31.156 1 63.72 226 GLN A N 1
ATOM 1717 C CA . GLN A 1 226 ? 16.406 -17.25 -31.062 1 63.72 226 GLN A CA 1
ATOM 1718 C C . GLN A 1 226 ? 17.344 -17.703 -32.188 1 63.72 226 GLN A C 1
ATOM 1720 O O . GLN A 1 226 ? 18.094 -18.656 -32 1 63.72 226 GLN A O 1
ATOM 1725 N N . GLU A 1 227 ? 17.609 -16.922 -33.25 1 58.34 227 GLU A N 1
ATOM 1726 C CA . GLU A 1 227 ? 18.438 -17.422 -34.344 1 58.34 227 GLU A CA 1
ATOM 1727 C C . GLU A 1 227 ? 19.922 -17.266 -34 1 58.34 227 GLU A C 1
ATOM 1729 O O . GLU A 1 227 ? 20.781 -17.797 -34.719 1 58.34 227 GLU A O 1
ATOM 1734 N N . GLN A 1 228 ? 20.375 -16.812 -32.781 1 60.25 228 GLN A N 1
ATOM 1735 C CA . GLN A 1 228 ? 21.781 -16.484 -32.625 1 60.25 228 GLN A CA 1
ATOM 1736 C C . GLN A 1 228 ? 22.391 -17.25 -31.438 1 60.25 228 GLN A C 1
ATOM 1738 O O . GLN A 1 228 ? 23.188 -16.703 -30.688 1 60.25 228 GLN A O 1
ATOM 1743 N N . HIS A 1 229 ? 22.172 -18.594 -31.203 1 62.22 229 HIS A N 1
ATOM 1744 C CA . HIS A 1 229 ? 22.484 -19.375 -30.016 1 62.22 229 HIS A CA 1
ATOM 1745 C C . HIS A 1 229 ? 23.984 -19.609 -29.906 1 62.22 229 HIS A C 1
ATOM 1747 O O . HIS A 1 229 ? 24.484 -19.938 -28.828 1 62.22 229 HIS A O 1
ATOM 1753 N N . HIS A 1 230 ? 24.844 -19.203 -30.828 1 72.56 230 HIS A N 1
ATOM 1754 C CA . HIS A 1 230 ? 26.234 -19.656 -30.75 1 72.56 230 HIS A CA 1
ATOM 1755 C C . HIS A 1 230 ? 27.156 -18.5 -30.375 1 72.56 230 HIS A C 1
ATOM 1757 O O . HIS A 1 230 ? 28.359 -18.719 -30.141 1 72.56 230 HIS A O 1
ATOM 1763 N N . ARG A 1 231 ? 26.719 -17.438 -29.969 1 83.12 231 ARG A N 1
ATOM 1764 C CA . ARG A 1 231 ? 27.594 -16.297 -29.703 1 83.12 231 ARG A CA 1
ATOM 1765 C C . ARG A 1 231 ? 27.938 -16.203 -28.219 1 83.12 231 ARG A C 1
ATOM 1767 O O . ARG A 1 231 ? 27.156 -16.609 -27.359 1 83.12 231 ARG A O 1
ATOM 1774 N N . ARG A 1 232 ? 29.266 -15.859 -27.969 1 87.88 232 ARG A N 1
ATOM 1775 C CA . ARG A 1 232 ? 29.734 -15.734 -26.594 1 87.88 232 ARG A CA 1
ATOM 1776 C C . ARG A 1 232 ? 30.5 -14.43 -26.391 1 87.88 232 ARG A C 1
ATOM 1778 O O . ARG A 1 232 ? 30.875 -13.766 -27.359 1 87.88 232 ARG A O 1
ATOM 1785 N N . GLY A 1 233 ? 30.484 -13.977 -25.156 1 88.62 233 GLY A N 1
ATOM 1786 C CA . GLY A 1 233 ? 31.281 -12.82 -24.781 1 88.62 233 GLY A CA 1
ATOM 1787 C C . GLY A 1 233 ? 30.719 -11.516 -25.344 1 88.62 233 GLY A C 1
ATOM 1788 O O . GLY A 1 233 ? 29.516 -11.258 -25.234 1 88.62 233 GLY A O 1
ATOM 1789 N N . THR A 1 234 ? 31.609 -10.719 -25.922 1 89.69 234 THR A N 1
ATOM 1790 C CA . THR A 1 234 ? 31.25 -9.406 -26.438 1 89.69 234 THR A CA 1
ATOM 1791 C C . THR A 1 234 ? 30.312 -9.539 -27.625 1 89.69 234 THR A C 1
ATOM 1793 O O . THR A 1 234 ? 29.438 -8.688 -27.844 1 89.69 234 THR A O 1
ATOM 1796 N N . GLU A 1 235 ? 30.406 -10.578 -28.344 1 91 235 GLU A N 1
ATOM 1797 C CA . GLU A 1 235 ? 29.578 -10.781 -29.516 1 91 235 GLU A CA 1
ATOM 1798 C C . GLU A 1 235 ? 28.109 -11.016 -29.125 1 91 235 GLU A C 1
ATOM 1800 O O . GLU A 1 235 ? 27.203 -10.594 -29.828 1 91 235 GLU A O 1
ATOM 1805 N N . LEU A 1 236 ? 27.922 -11.656 -28.016 1 92.38 236 LEU A N 1
ATOM 1806 C CA . LEU A 1 236 ? 26.562 -11.883 -27.531 1 92.38 236 LEU A CA 1
ATOM 1807 C C . LEU A 1 236 ? 25.922 -10.57 -27.109 1 92.38 236 LEU A C 1
ATOM 1809 O O . LEU A 1 236 ? 24.734 -10.344 -27.359 1 92.38 236 LEU A O 1
ATOM 1813 N N . LEU A 1 237 ? 26.688 -9.75 -26.547 1 92.69 237 LEU A N 1
ATOM 1814 C CA . LEU A 1 237 ? 26.172 -8.469 -26.078 1 92.69 237 LEU A CA 1
ATOM 1815 C C . LEU A 1 237 ? 25.875 -7.531 -27.234 1 92.69 237 LEU A C 1
ATOM 1817 O O . LEU A 1 237 ? 24.953 -6.719 -27.172 1 92.69 237 LEU A O 1
ATOM 1821 N N . LYS A 1 238 ? 26.625 -7.66 -28.297 1 90.5 238 LYS A N 1
ATOM 1822 C CA . LYS A 1 238 ? 26.422 -6.844 -29.5 1 90.5 238 LYS A CA 1
ATOM 1823 C C . LYS A 1 238 ? 25.094 -7.18 -30.172 1 90.5 238 LYS A C 1
ATOM 1825 O O . LYS A 1 238 ? 24.547 -6.359 -30.906 1 90.5 238 LYS A O 1
ATOM 1830 N N . HIS A 1 239 ? 24.547 -8.305 -29.828 1 89.81 239 HIS A N 1
ATOM 1831 C CA . HIS A 1 239 ? 23.328 -8.734 -30.5 1 89.81 239 HIS A CA 1
ATOM 1832 C C . HIS A 1 239 ? 22.156 -8.789 -29.516 1 89.81 239 HIS A C 1
ATOM 1834 O O . HIS A 1 239 ? 21.125 -9.383 -29.812 1 89.81 239 HIS A O 1
ATOM 1840 N N . CYS A 1 240 ? 22.359 -8.195 -28.344 1 91.31 240 CYS A N 1
ATOM 1841 C CA . CYS A 1 240 ? 21.297 -8.141 -27.344 1 91.31 240 CYS A CA 1
ATOM 1842 C C . CYS A 1 240 ? 20.25 -7.098 -27.734 1 91.31 240 CYS A C 1
ATOM 1844 O O . CYS A 1 240 ? 20.562 -5.914 -27.875 1 91.31 240 CYS A O 1
ATOM 1846 N N . ASN A 1 241 ? 19 -7.465 -27.828 1 90 241 ASN A N 1
ATOM 1847 C CA . ASN A 1 241 ? 17.953 -6.578 -28.312 1 90 241 ASN A CA 1
ATOM 1848 C C . ASN A 1 241 ? 17.125 -5.984 -27.172 1 90 241 ASN A C 1
ATOM 1850 O O . ASN A 1 241 ? 16.031 -5.477 -27.391 1 90 241 ASN A O 1
ATOM 1854 N N . TYR A 1 242 ? 17.641 -6.078 -25.969 1 92.69 242 TYR A N 1
ATOM 1855 C CA . TYR A 1 242 ? 16.938 -5.391 -24.891 1 92.69 242 TYR A CA 1
ATOM 1856 C C . TYR A 1 242 ? 17 -3.881 -25.078 1 92.69 242 TYR A C 1
ATOM 1858 O O . TYR A 1 242 ? 18.062 -3.32 -25.344 1 92.69 242 TYR A O 1
ATOM 1866 N N . ALA A 1 243 ? 15.875 -3.225 -24.953 1 92.56 243 ALA A N 1
ATOM 1867 C CA . ALA A 1 243 ? 15.789 -1.785 -25.172 1 92.56 243 ALA A CA 1
ATOM 1868 C C . ALA A 1 243 ? 16.266 -1.007 -23.953 1 92.56 243 ALA A C 1
ATOM 1870 O O . ALA A 1 243 ? 15.867 -1.31 -22.828 1 92.56 243 ALA A O 1
ATOM 1871 N N . VAL A 1 244 ? 17.094 -0.099 -24.172 1 94.12 244 VAL A N 1
ATOM 1872 C CA . VAL A 1 244 ? 17.484 0.834 -23.125 1 94.12 244 VAL A CA 1
ATOM 1873 C C . VAL A 1 244 ? 16.5 2.006 -23.078 1 94.12 244 VAL A C 1
ATOM 1875 O O . VAL A 1 244 ? 15.938 2.311 -22.031 1 94.12 244 VAL A O 1
ATOM 1878 N N . MET A 1 245 ? 16.297 2.631 -24.172 1 91.56 245 MET A N 1
ATOM 1879 C CA . MET A 1 245 ? 15.328 3.715 -24.266 1 91.56 245 MET A CA 1
ATOM 1880 C C . MET A 1 245 ? 14.633 3.699 -25.625 1 91.56 245 MET A C 1
ATOM 1882 O O . MET A 1 245 ? 15.164 3.17 -26.609 1 91.56 245 MET A O 1
ATOM 1886 N N . GLY A 1 246 ? 13.375 4.18 -25.672 1 88.88 246 GLY A N 1
ATOM 1887 C CA . GLY A 1 246 ? 12.664 4.391 -26.922 1 88.88 246 GLY A CA 1
ATOM 1888 C C . GLY A 1 246 ? 11.633 3.322 -27.203 1 88.88 246 GLY A C 1
ATOM 1889 O O . GLY A 1 246 ? 11.023 3.311 -28.281 1 88.88 246 GLY A O 1
ATOM 1890 N N . GLU A 1 247 ? 11.375 2.479 -26.359 1 86.88 247 GLU A N 1
ATOM 1891 C CA . GLU A 1 247 ? 10.43 1.39 -26.594 1 86.88 247 GLU A CA 1
ATOM 1892 C C . GLU A 1 247 ? 9 1.914 -26.719 1 86.88 247 GLU A C 1
ATOM 1894 O O . GLU A 1 247 ? 8.133 1.229 -27.266 1 86.88 247 GLU A O 1
ATOM 1899 N N . GLU A 1 248 ? 8.781 3.09 -26.266 1 85.81 248 GLU A N 1
ATOM 1900 C CA . GLU A 1 248 ? 7.441 3.672 -26.344 1 85.81 248 GLU A CA 1
ATOM 1901 C C . GLU A 1 248 ? 7.059 3.957 -27.797 1 85.81 248 GLU A C 1
ATOM 1903 O O . GLU A 1 248 ? 5.871 4.039 -28.125 1 85.81 248 GLU A O 1
ATOM 1908 N N . GLU A 1 249 ? 8.023 4.012 -28.625 1 84.06 249 GLU A N 1
ATOM 1909 C CA . GLU A 1 249 ? 7.75 4.324 -30.016 1 84.06 249 GLU A CA 1
ATOM 1910 C C . GLU A 1 249 ? 7.332 3.08 -30.797 1 84.06 249 GLU A C 1
ATOM 1912 O O . GLU A 1 249 ? 6.824 3.178 -31.906 1 84.06 249 GLU A O 1
ATOM 1917 N N . LEU A 1 250 ? 7.484 1.95 -30.219 1 84.88 250 LEU A N 1
ATOM 1918 C CA . LEU A 1 250 ? 7.148 0.696 -30.875 1 84.88 250 LEU A CA 1
ATOM 1919 C C . LEU A 1 250 ? 5.672 0.357 -30.672 1 84.88 250 LEU A C 1
ATOM 1921 O O . LEU A 1 250 ? 5.148 -0.554 -31.328 1 84.88 250 LEU A O 1
ATOM 1925 N N . ILE A 1 251 ? 5.066 1.049 -29.766 1 82.19 251 ILE A N 1
ATOM 1926 C CA . ILE A 1 251 ? 3.686 0.712 -29.438 1 82.19 251 ILE A CA 1
ATOM 1927 C C . ILE A 1 251 ? 2.74 1.745 -30.047 1 82.19 251 ILE A C 1
ATOM 1929 O O . ILE A 1 251 ? 3.062 2.934 -30.094 1 82.19 251 ILE A O 1
ATOM 1933 N N . ASP A 1 252 ? 1.777 1.128 -30.578 1 77.62 252 ASP A N 1
ATOM 1934 C CA . ASP A 1 252 ? 0.706 2.035 -30.984 1 77.62 252 ASP A CA 1
ATOM 1935 C C . ASP A 1 252 ? -0.095 2.506 -29.766 1 77.62 252 ASP A C 1
ATOM 1937 O O . ASP A 1 252 ? -0.872 1.738 -29.188 1 77.62 252 ASP A O 1
ATOM 1941 N N . LYS A 1 253 ? 0.107 3.664 -29.406 1 71.88 253 LYS A N 1
ATOM 1942 C CA . LYS A 1 253 ? -0.44 4.258 -28.203 1 71.88 253 LYS A CA 1
ATOM 1943 C C . LYS A 1 253 ? -1.965 4.301 -28.234 1 71.88 253 LYS A C 1
ATOM 1945 O O . LYS A 1 253 ? -2.621 4.371 -27.203 1 71.88 253 LYS A O 1
ATOM 1950 N N . ASN A 1 254 ? -2.508 4.184 -29.406 1 68 254 ASN A N 1
ATOM 1951 C CA . ASN A 1 254 ? -3.955 4.289 -29.547 1 68 254 ASN A CA 1
ATOM 1952 C C . ASN A 1 254 ? -4.598 2.926 -29.781 1 68 254 ASN A C 1
ATOM 1954 O O . ASN A 1 254 ? -5.824 2.816 -29.844 1 68 254 ASN A O 1
ATOM 1958 N N . LYS A 1 255 ? -3.754 1.943 -29.891 1 72.88 255 LYS A N 1
ATOM 1959 C CA . LYS A 1 255 ? -4.316 0.62 -30.141 1 72.88 255 LYS A CA 1
ATOM 1960 C C . LYS A 1 255 ? -3.916 -0.365 -29.047 1 72.88 255 LYS A C 1
ATOM 1962 O O . LYS A 1 255 ? -2.729 -0.631 -28.844 1 72.88 255 LYS A O 1
ATOM 1967 N N . ALA A 1 256 ? -4.855 -0.566 -28.156 1 75.25 256 ALA A N 1
ATOM 1968 C CA . ALA A 1 256 ? -4.641 -1.571 -27.109 1 75.25 256 ALA A CA 1
ATOM 1969 C C . ALA A 1 256 ? -5.633 -2.721 -27.25 1 75.25 256 ALA A C 1
ATOM 1971 O O . ALA A 1 256 ? -6.816 -2.498 -27.516 1 75.25 256 ALA A O 1
ATOM 1972 N N . GLY A 1 257 ? -5.125 -3.934 -27.328 1 73.94 257 GLY A N 1
ATOM 1973 C CA . GLY A 1 257 ? -5.957 -5.125 -27.406 1 73.94 257 GLY A CA 1
ATOM 1974 C C . GLY A 1 257 ? -6.211 -5.758 -26.047 1 73.94 257 GLY A C 1
ATOM 1975 O O . GLY A 1 257 ? -5.91 -5.156 -25.016 1 73.94 257 GLY A O 1
ATOM 1976 N N . PRO A 1 258 ? -6.871 -6.848 -26.062 1 76.75 258 PRO A N 1
ATOM 1977 C CA . PRO A 1 258 ? -7.207 -7.551 -24.828 1 76.75 258 PRO A CA 1
ATOM 1978 C C . PRO A 1 258 ? -5.973 -8 -24.047 1 76.75 258 PRO A C 1
ATOM 1980 O O . PRO A 1 258 ? -6.035 -8.188 -22.828 1 76.75 258 PRO A O 1
ATOM 1983 N N . LYS A 1 259 ? -4.879 -8.219 -24.734 1 76.56 259 LYS A N 1
ATOM 1984 C CA . LYS A 1 259 ? -3.666 -8.688 -24.062 1 76.56 259 LYS A CA 1
ATOM 1985 C C . LYS A 1 259 ? -2.674 -7.547 -23.859 1 76.56 259 LYS A C 1
ATOM 1987 O O . LYS A 1 259 ? -1.491 -7.785 -23.609 1 76.56 259 LYS A O 1
ATOM 1992 N N . GLY A 1 260 ? -3.143 -6.336 -24.125 1 76.69 260 GLY A N 1
ATOM 1993 C CA . GLY A 1 260 ? -2.266 -5.195 -23.922 1 76.69 260 GLY A CA 1
ATOM 1994 C C . GLY A 1 260 ? -2.018 -4.395 -25.188 1 76.69 260 GLY A C 1
ATOM 1995 O O . GLY A 1 260 ? -2.791 -4.484 -26.141 1 76.69 260 GLY A O 1
ATOM 1996 N N . TYR A 1 261 ? -0.979 -3.68 -25.109 1 77.5 261 TYR A N 1
ATOM 1997 C CA . TYR A 1 261 ? -0.686 -2.811 -26.234 1 77.5 261 TYR A CA 1
ATOM 1998 C C . TYR A 1 261 ? -0.125 -3.609 -27.406 1 77.5 261 TYR A C 1
ATOM 2000 O O . TYR A 1 261 ? 0.66 -4.539 -27.219 1 77.5 261 TYR A O 1
ATOM 2008 N N . LYS A 1 262 ? -0.598 -3.248 -28.531 1 78.31 262 LYS A N 1
ATOM 2009 C CA . LYS A 1 262 ? -0.144 -3.945 -29.734 1 78.31 262 LYS A CA 1
ATOM 2010 C C . LYS A 1 262 ? 1.184 -3.381 -30.219 1 78.31 262 LYS A C 1
ATOM 2012 O O . LYS A 1 262 ? 1.336 -2.164 -30.359 1 78.31 262 LYS A O 1
ATOM 2017 N N . LEU A 1 263 ? 2.098 -4.316 -30.297 1 81.88 263 LEU A N 1
ATOM 2018 C CA . LEU A 1 263 ? 3.41 -3.955 -30.812 1 81.88 263 LEU A CA 1
ATOM 2019 C C . LEU A 1 263 ? 3.424 -4.008 -32.344 1 81.88 263 LEU A C 1
ATOM 2021 O O . LEU A 1 263 ? 2.838 -4.91 -32.938 1 81.88 263 LEU A O 1
ATOM 2025 N N . ASP A 1 264 ? 3.947 -2.959 -32.875 1 78.81 264 ASP A N 1
ATOM 2026 C CA . ASP A 1 264 ? 4.176 -2.99 -34.312 1 78.81 264 ASP A CA 1
ATOM 2027 C C . ASP A 1 264 ? 5.359 -3.893 -34.688 1 78.81 264 ASP A C 1
ATOM 2029 O O . ASP A 1 264 ? 6.512 -3.453 -34.656 1 78.81 264 ASP A O 1
ATOM 2033 N N . ARG A 1 265 ? 5.055 -5.078 -35 1 78.12 265 ARG A N 1
ATOM 2034 C CA . ARG A 1 265 ? 6.09 -6.07 -35.25 1 78.12 265 ARG A CA 1
ATOM 2035 C C . ARG A 1 265 ? 6.945 -5.672 -36.469 1 78.12 265 ARG A C 1
ATOM 2037 O O . ARG A 1 265 ? 8.156 -5.906 -36.469 1 78.12 265 ARG A O 1
ATOM 2044 N N . HIS A 1 266 ? 6.301 -5.062 -37.344 1 79.06 266 HIS A N 1
ATOM 2045 C CA . HIS A 1 266 ? 7.039 -4.652 -38.531 1 79.06 266 HIS A CA 1
ATOM 2046 C C . HIS A 1 266 ? 8.039 -3.547 -38.219 1 79.06 266 HIS A C 1
ATOM 2048 O O . HIS A 1 266 ? 9.172 -3.574 -38.688 1 79.06 266 HIS A O 1
ATOM 2054 N N . LYS A 1 267 ? 7.602 -2.695 -37.469 1 77.19 267 LYS A N 1
ATOM 2055 C CA . LYS A 1 267 ? 8.5 -1.615 -37.062 1 77.19 267 LYS A CA 1
ATOM 2056 C C . LYS A 1 267 ? 9.664 -2.146 -36.25 1 77.19 267 LYS A C 1
ATOM 2058 O O . LYS A 1 267 ? 10.797 -1.678 -36.375 1 77.19 267 LYS A O 1
ATOM 2063 N N . LEU A 1 268 ? 9.367 -3.135 -35.469 1 80.5 268 LEU A N 1
ATOM 2064 C CA . LEU A 1 268 ? 10.398 -3.75 -34.625 1 80.5 268 LEU A CA 1
ATOM 2065 C C . LEU A 1 268 ? 11.445 -4.453 -35.5 1 80.5 268 LEU A C 1
ATOM 2067 O O . LEU A 1 268 ? 12.648 -4.305 -35.281 1 80.5 268 LEU A O 1
ATOM 2071 N N . GLU A 1 269 ? 10.945 -5.137 -36.5 1 80.69 269 GLU A N 1
ATOM 2072 C CA . GLU A 1 269 ? 11.844 -5.859 -37.406 1 80.69 269 GLU A CA 1
ATOM 2073 C C . GLU A 1 269 ? 12.711 -4.895 -38.188 1 80.69 269 GLU A C 1
ATOM 2075 O O . GLU A 1 269 ? 13.914 -5.121 -38.344 1 80.69 269 GLU A O 1
ATOM 2080 N N . LEU A 1 270 ? 12.141 -3.812 -38.562 1 76.38 270 LEU A N 1
ATOM 2081 C CA . LEU A 1 270 ? 12.875 -2.811 -39.312 1 76.38 270 LEU A CA 1
ATOM 2082 C C . LEU A 1 270 ? 13.945 -2.15 -38.469 1 76.38 270 LEU A C 1
ATOM 2084 O O . LEU A 1 270 ? 15.07 -1.934 -38.906 1 76.38 270 LEU A O 1
ATOM 2088 N N . GLU A 1 271 ? 13.57 -1.903 -37.312 1 75 271 GLU A N 1
ATOM 2089 C CA . GLU A 1 271 ? 14.492 -1.239 -36.406 1 75 271 GLU A CA 1
ATOM 2090 C C . GLU A 1 271 ? 15.648 -2.158 -36.031 1 75 271 GLU A C 1
ATOM 2092 O O . GLU A 1 271 ? 16.797 -1.71 -35.906 1 75 271 GLU A O 1
ATOM 2097 N N . LEU A 1 272 ? 15.305 -3.398 -35.906 1 73.81 272 LEU A N 1
ATOM 2098 C CA . LEU A 1 272 ? 16.328 -4.352 -35.531 1 73.81 272 LEU A CA 1
ATOM 2099 C C . LEU A 1 272 ? 17.219 -4.711 -36.688 1 73.81 272 LEU A C 1
ATOM 2101 O O . LEU A 1 272 ? 18.422 -4.957 -36.531 1 73.81 272 LEU A O 1
ATOM 2105 N N . GLU A 1 273 ? 16.609 -4.762 -37.938 1 66.38 273 GLU A N 1
ATOM 2106 C CA . GLU A 1 273 ? 17.391 -5.027 -39.125 1 66.38 273 GLU A CA 1
ATOM 2107 C C . GLU A 1 273 ? 18.281 -3.842 -39.5 1 66.38 273 GLU A C 1
ATOM 2109 O O . GLU A 1 273 ? 19.422 -4.023 -39.906 1 66.38 273 GLU A O 1
ATOM 2114 N N . ASP A 1 274 ? 17.719 -2.646 -39.375 1 58.34 274 ASP A N 1
ATOM 2115 C CA . ASP A 1 274 ? 18.484 -1.436 -39.625 1 58.34 274 ASP A CA 1
ATOM 2116 C C . ASP A 1 274 ? 19.656 -1.317 -38.656 1 58.34 274 ASP A C 1
ATOM 2118 O O . ASP A 1 274 ? 20.719 -0.783 -39.031 1 58.34 274 ASP A O 1
ATOM 2122 N N . GLU A 1 275 ? 19.484 -1.749 -37.469 1 58.16 275 GLU A N 1
ATOM 2123 C CA . GLU A 1 275 ? 20.531 -1.729 -36.469 1 58.16 275 GLU A CA 1
ATOM 2124 C C . GLU A 1 275 ? 21.719 -2.58 -36.875 1 58.16 275 GLU A C 1
ATOM 2126 O O . GLU A 1 275 ? 22.875 -2.217 -36.594 1 58.16 275 GLU A O 1
ATOM 2131 N N . THR A 1 276 ? 21.484 -3.773 -37.531 1 52.88 276 THR A N 1
ATOM 2132 C CA . THR A 1 276 ? 22.562 -4.633 -38.031 1 52.88 276 THR A CA 1
ATOM 2133 C C . THR A 1 276 ? 23.25 -4.02 -39.25 1 52.88 276 THR A C 1
ATOM 2135 O O . THR A 1 276 ? 24.438 -4.223 -39.438 1 52.88 276 THR A O 1
ATOM 2138 N N . ALA A 1 277 ? 22.562 -3.219 -40.125 1 49.09 277 ALA A N 1
ATOM 2139 C CA . ALA A 1 277 ? 23.125 -2.566 -41.312 1 49.09 277 ALA A CA 1
ATOM 2140 C C . ALA A 1 277 ? 23.781 -1.244 -40.938 1 49.09 277 ALA A C 1
ATOM 2142 O O . ALA A 1 277 ? 24.531 -0.676 -41.75 1 49.09 277 ALA A O 1
ATOM 2143 N N . ALA A 1 278 ? 23.297 -0.458 -40.031 1 48.44 278 ALA A N 1
ATOM 2144 C CA . ALA A 1 278 ? 23.641 0.941 -39.781 1 48.44 278 ALA A CA 1
ATOM 2145 C C . ALA A 1 278 ? 25.016 1.067 -39.125 1 48.44 278 ALA A C 1
ATOM 2147 O O . ALA A 1 278 ? 25.406 2.16 -38.719 1 48.44 278 ALA A O 1
ATOM 2148 N N . THR A 1 279 ? 25.828 0.092 -38.625 1 44.69 279 THR A N 1
ATOM 2149 C CA . THR A 1 279 ? 27.219 0.465 -38.375 1 44.69 279 THR A CA 1
ATOM 2150 C C . THR A 1 279 ? 27.688 1.549 -39.344 1 44.69 279 THR A C 1
ATOM 2152 O O . THR A 1 279 ? 28.719 2.18 -39.125 1 44.69 279 THR A O 1
ATOM 2155 N N . ALA A 1 280 ? 27.641 1.346 -40.656 1 39.41 280 ALA A N 1
ATOM 2156 C CA . ALA A 1 280 ? 28.344 2.266 -41.531 1 39.41 280 ALA A CA 1
ATOM 2157 C C . ALA A 1 280 ? 27.719 3.658 -41.5 1 39.41 280 ALA A C 1
ATOM 2159 O O . ALA A 1 280 ? 28.344 4.637 -41.906 1 39.41 280 ALA A O 1
ATOM 2160 N N . GLY A 1 281 ? 26.234 3.994 -42.094 1 38.22 281 GLY A N 1
ATOM 2161 C CA . GLY A 1 281 ? 25.703 5.297 -42.469 1 38.22 281 GLY A CA 1
ATOM 2162 C C . GLY A 1 281 ? 24.781 5.883 -41.406 1 38.22 281 GLY A C 1
ATOM 2163 O O . GLY A 1 281 ? 24.547 5.277 -40.375 1 38.22 281 GLY A O 1
ATOM 2164 N N . GLY A 1 282 ? 23.688 7.051 -41.844 1 40.94 282 GLY A N 1
ATOM 2165 C CA . GLY A 1 282 ? 22.922 8.25 -41.531 1 40.94 282 GLY A CA 1
ATOM 2166 C C . GLY A 1 282 ? 21.672 7.98 -40.719 1 40.94 282 GLY A C 1
ATOM 2167 O O . GLY A 1 282 ? 20.859 8.883 -40.5 1 40.94 282 GLY A O 1
ATOM 2168 N N . ASP A 1 283 ? 20.938 6.793 -40.594 1 46.66 283 ASP A N 1
ATOM 2169 C CA . ASP A 1 283 ? 19.5 6.855 -40.281 1 46.66 283 ASP A CA 1
ATOM 2170 C C . ASP A 1 283 ? 19.266 6.789 -38.781 1 46.66 283 ASP A C 1
ATOM 2172 O O . ASP A 1 283 ? 19.922 6.027 -38.062 1 46.66 283 ASP A O 1
ATOM 2176 N N . SER A 1 284 ? 18.547 7.816 -38.094 1 55.81 284 SER A N 1
ATOM 2177 C CA . SER A 1 284 ? 18.031 8.148 -36.781 1 55.81 284 SER A CA 1
ATOM 2178 C C . SER A 1 284 ? 17.094 7.062 -36.25 1 55.81 284 SER A C 1
ATOM 2180 O O . SER A 1 284 ? 16.062 6.773 -36.875 1 55.81 284 SER A O 1
ATOM 2182 N N . SER A 1 285 ? 17.594 5.973 -35.594 1 65.06 285 SER A N 1
ATOM 2183 C CA . SER A 1 285 ? 16.719 4.973 -35 1 65.06 285 SER A CA 1
ATOM 2184 C C . SER A 1 285 ? 16.125 5.469 -33.656 1 65.06 285 SER A C 1
ATOM 2186 O O . SER A 1 285 ? 16.828 6.113 -32.875 1 65.06 285 SER A O 1
ATOM 2188 N N . ALA A 1 286 ? 14.891 5.32 -33.562 1 74.25 286 ALA A N 1
ATOM 2189 C CA . ALA A 1 286 ? 14.117 5.816 -32.438 1 74.25 286 ALA A CA 1
ATOM 2190 C C . ALA A 1 286 ? 14.336 4.949 -31.188 1 74.25 286 ALA A C 1
ATOM 2192 O O . ALA A 1 286 ? 14.164 5.414 -30.062 1 74.25 286 ALA A O 1
ATOM 2193 N N . ILE A 1 287 ? 14.977 3.596 -31.391 1 86.69 287 ILE A N 1
ATOM 2194 C CA . ILE A 1 287 ? 15.141 2.721 -30.25 1 86.69 287 ILE A CA 1
ATOM 2195 C C . ILE A 1 287 ? 16.625 2.432 -30.016 1 86.69 287 ILE A C 1
ATOM 2197 O O . ILE A 1 287 ? 17.359 2.166 -30.984 1 86.69 287 ILE A O 1
ATOM 2201 N N . VAL A 1 288 ? 17.078 2.648 -28.891 1 91.69 288 VAL A N 1
ATOM 2202 C CA . VAL A 1 288 ? 18.453 2.32 -28.516 1 91.69 288 VAL A CA 1
ATOM 2203 C C . VAL A 1 288 ? 18.484 1 -27.75 1 91.69 288 VAL A C 1
ATOM 2205 O O . VAL A 1 288 ? 17.922 0.894 -26.656 1 91.69 288 VAL A O 1
ATOM 2208 N N . THR A 1 289 ? 19.078 -0.023 -28.297 1 92.5 289 THR A N 1
ATOM 2209 C CA . THR A 1 289 ? 19.203 -1.324 -27.656 1 92.5 289 THR A CA 1
ATOM 2210 C C . THR A 1 289 ? 20.578 -1.489 -27.031 1 92.5 289 THR A C 1
ATOM 2212 O O . THR A 1 289 ? 21.484 -0.695 -27.297 1 92.5 289 THR A O 1
ATOM 2215 N N . VAL A 1 290 ? 20.703 -2.434 -26.172 1 93.94 290 VAL A N 1
ATOM 2216 C CA . VAL A 1 290 ? 21.984 -2.744 -25.547 1 93.94 290 VAL A CA 1
ATOM 2217 C C . VAL A 1 290 ? 23 -3.123 -26.625 1 93.94 290 VAL A C 1
ATOM 2219 O O . VAL A 1 290 ? 24.156 -2.691 -26.578 1 93.94 290 VAL A O 1
ATOM 2222 N N . GLY A 1 291 ? 22.547 -3.887 -27.594 1 91.81 291 GLY A N 1
ATOM 2223 C CA . GLY A 1 291 ? 23.422 -4.293 -28.688 1 91.81 291 GLY A CA 1
ATOM 2224 C C . GLY A 1 291 ? 24 -3.123 -29.469 1 91.81 291 GLY A C 1
ATOM 2225 O O . GLY A 1 291 ? 25.172 -3.113 -29.812 1 91.81 291 GLY A O 1
ATOM 2226 N N . ARG A 1 292 ? 23.266 -2.135 -29.656 1 90 292 ARG A N 1
ATOM 2227 C CA . ARG A 1 292 ? 23.703 -0.951 -30.391 1 90 292 ARG A CA 1
ATOM 2228 C C . ARG A 1 292 ? 24.797 -0.202 -29.625 1 90 292 ARG A C 1
ATOM 2230 O O . ARG A 1 292 ? 25.734 0.323 -30.203 1 90 292 ARG A O 1
ATOM 2237 N N . VAL A 1 293 ? 24.609 -0.087 -28.359 1 91.81 293 VAL A N 1
ATOM 2238 C CA . VAL A 1 293 ? 25.578 0.595 -27.516 1 91.81 293 VAL A CA 1
ATOM 2239 C C . VAL A 1 293 ? 26.906 -0.141 -27.562 1 91.81 293 VAL A C 1
ATOM 2241 O O . VAL A 1 293 ? 27.969 0.485 -27.703 1 91.81 293 VAL A O 1
ATOM 2244 N N . TRP A 1 294 ? 26.906 -1.446 -27.5 1 91.88 294 TRP A N 1
ATOM 2245 C CA . TRP A 1 294 ? 28.109 -2.248 -27.547 1 91.88 294 TRP A CA 1
ATOM 2246 C C . TRP A 1 294 ? 28.766 -2.178 -28.922 1 91.88 294 TRP A C 1
ATOM 2248 O O . TRP A 1 294 ? 30 -2.176 -29.031 1 91.88 294 TRP A O 1
ATOM 2258 N N . ARG A 1 295 ? 28 -2.107 -29.969 1 89.81 295 ARG A N 1
ATOM 2259 C CA . ARG A 1 295 ? 28.547 -1.992 -31.328 1 89.81 295 ARG A CA 1
ATOM 2260 C C . ARG A 1 295 ? 29.219 -0.641 -31.531 1 89.81 295 ARG A C 1
ATOM 2262 O O . ARG A 1 295 ? 30.281 -0.562 -32.156 1 89.81 295 ARG A O 1
ATOM 2269 N N . LEU A 1 296 ? 28.547 0.332 -30.984 1 87.94 296 LEU A N 1
ATOM 2270 C CA . LEU A 1 296 ? 29.125 1.662 -31.094 1 87.94 296 LEU A CA 1
ATOM 2271 C C . LEU A 1 296 ? 30.438 1.739 -30.297 1 87.94 296 LEU A C 1
ATOM 2273 O O . LEU A 1 296 ? 31.375 2.408 -30.703 1 87.94 296 LEU A O 1
ATOM 2277 N N . ALA A 1 297 ? 30.469 1.157 -29.203 1 86.31 297 ALA A N 1
ATOM 2278 C CA . ALA A 1 297 ? 31.672 1.146 -28.359 1 86.31 297 ALA A CA 1
ATOM 2279 C C . ALA A 1 297 ? 32.812 0.437 -29.078 1 86.31 297 ALA A C 1
ATOM 2281 O O . ALA A 1 297 ? 33.969 0.801 -28.906 1 86.31 297 ALA A O 1
ATOM 2282 N N . ASP A 1 298 ? 32.5 -0.571 -29.859 1 83.69 298 ASP A N 1
ATOM 2283 C CA . ASP A 1 298 ? 33.531 -1.339 -30.578 1 83.69 298 ASP A CA 1
ATOM 2284 C C . ASP A 1 298 ? 34.031 -0.573 -31.797 1 83.69 298 ASP A C 1
ATOM 2286 O O . ASP A 1 298 ? 35.125 -0.823 -32.281 1 83.69 298 ASP A O 1
ATOM 2290 N N . SER A 1 299 ? 33.156 0.272 -32.406 1 79.69 299 SER A N 1
ATOM 2291 C CA . SER A 1 299 ? 33.531 1.031 -33.594 1 79.69 299 SER A CA 1
ATOM 2292 C C . SER A 1 299 ? 34.375 2.248 -33.219 1 79.69 299 SER A C 1
ATOM 2294 O O . SER A 1 299 ? 34.406 3.238 -33.938 1 79.69 299 SER A O 1
ATOM 2296 N N . ASP A 1 300 ? 35.125 2.203 -32.219 1 70 300 ASP A N 1
ATOM 2297 C CA . ASP A 1 300 ? 36.156 3.146 -31.766 1 70 300 ASP A CA 1
ATOM 2298 C C . ASP A 1 300 ? 35.531 4.496 -31.406 1 70 300 ASP A C 1
ATOM 2300 O O . ASP A 1 300 ? 36.062 5.547 -31.75 1 70 300 ASP A O 1
ATOM 2304 N N . ASP A 1 301 ? 34.25 4.438 -30.984 1 75.75 301 ASP A N 1
ATOM 2305 C CA . ASP A 1 301 ? 33.781 5.668 -30.359 1 75.75 301 ASP A CA 1
ATOM 2306 C C . ASP A 1 301 ? 34.625 6.062 -29.156 1 75.75 301 ASP A C 1
ATOM 2308 O O . ASP A 1 301 ? 34.844 5.254 -28.25 1 75.75 301 ASP A O 1
ATOM 2312 N N . PRO A 1 302 ? 35.125 7.164 -29.219 1 75.06 302 PRO A N 1
ATOM 2313 C CA . PRO A 1 302 ? 36.094 7.562 -28.188 1 75.06 302 PRO A CA 1
ATOM 2314 C C . PRO A 1 302 ? 35.5 7.594 -26.797 1 75.06 302 PRO A C 1
ATOM 2316 O O . PRO A 1 302 ? 36.156 7.285 -25.812 1 75.06 302 PRO A O 1
ATOM 2319 N N . LEU A 1 303 ? 34.25 7.895 -26.656 1 76.25 303 LEU A N 1
ATOM 2320 C CA . LEU A 1 303 ? 33.625 8.023 -25.328 1 76.25 303 LEU A CA 1
ATOM 2321 C C . LEU A 1 303 ? 33.375 6.656 -24.719 1 76.25 303 LEU A C 1
ATOM 2323 O O . LEU A 1 303 ? 33.75 6.398 -23.578 1 76.25 303 LEU A O 1
ATOM 2327 N N . LEU A 1 304 ? 32.812 5.785 -25.484 1 80.75 304 LEU A N 1
ATOM 2328 C CA . LEU A 1 304 ? 32.375 4.488 -24.969 1 80.75 304 LEU A CA 1
ATOM 2329 C C . LEU A 1 304 ? 33.562 3.523 -24.891 1 80.75 304 LEU A C 1
ATOM 2331 O O . LEU A 1 304 ? 33.531 2.582 -24.094 1 80.75 304 LEU A O 1
ATOM 2335 N N . SER A 1 305 ? 34.531 3.797 -25.688 1 77.88 305 SER A N 1
ATOM 2336 C CA . SER A 1 305 ? 35.688 2.922 -25.672 1 77.88 305 SER A CA 1
ATOM 2337 C C . SER A 1 305 ? 36.625 3.258 -24.516 1 77.88 305 SER A C 1
ATOM 2339 O O . SER A 1 305 ? 37.312 2.379 -23.984 1 77.88 305 SER A O 1
ATOM 2341 N N . SER A 1 306 ? 36.531 4.559 -24.078 1 75.69 306 SER A N 1
ATOM 2342 C CA . SER A 1 306 ? 37.438 4.992 -23.016 1 75.69 306 SER A CA 1
ATOM 2343 C C . SER A 1 306 ? 36.906 4.629 -21.641 1 75.69 306 SER A C 1
ATOM 2345 O O . SER A 1 306 ? 37.656 4.406 -20.703 1 75.69 306 SER A O 1
ATOM 2347 N N . GLU A 1 307 ? 35.594 4.527 -21.562 1 80.31 307 GLU A N 1
ATOM 2348 C CA . GLU A 1 307 ? 35 4.227 -20.266 1 80.31 307 GLU A CA 1
ATOM 2349 C C . GLU A 1 307 ? 33.969 3.092 -20.375 1 80.31 307 GLU A C 1
ATOM 2351 O O . GLU A 1 307 ? 32.781 3.334 -20.578 1 80.31 307 GLU A O 1
ATOM 2356 N N . PRO A 1 308 ? 34.469 1.89 -20.125 1 83.25 308 PRO A N 1
ATOM 2357 C CA . PRO A 1 308 ? 33.562 0.747 -20.266 1 83.25 308 PRO A CA 1
ATOM 2358 C C . PRO A 1 308 ? 32.406 0.766 -19.266 1 83.25 308 PRO A C 1
ATOM 2360 O O . PRO A 1 308 ? 31.406 0.074 -19.453 1 83.25 308 PRO A O 1
ATOM 2363 N N . ARG A 1 309 ? 32.5 1.515 -18.281 1 84.5 309 ARG A N 1
ATOM 2364 C CA . ARG A 1 309 ? 31.453 1.601 -17.266 1 84.5 309 ARG A CA 1
ATOM 2365 C C . ARG A 1 309 ? 30.156 2.172 -17.859 1 84.5 309 ARG A C 1
ATOM 2367 O O . ARG A 1 309 ? 29.062 1.866 -17.391 1 84.5 309 ARG A O 1
ATOM 2374 N N . LEU A 1 310 ? 30.297 2.939 -18.875 1 88.81 310 LEU A N 1
ATOM 2375 C CA . LEU A 1 310 ? 29.141 3.602 -19.469 1 88.81 310 LEU A CA 1
ATOM 2376 C C . LEU A 1 310 ? 28.266 2.602 -20.219 1 88.81 310 LEU A C 1
ATOM 2378 O O . LEU A 1 310 ? 27.031 2.664 -20.125 1 88.81 310 LEU A O 1
ATOM 2382 N N . LYS A 1 311 ? 28.938 1.761 -20.953 1 91.06 311 LYS A N 1
ATOM 2383 C CA . LYS A 1 311 ? 28.156 0.742 -21.641 1 91.06 311 LYS A CA 1
ATOM 2384 C C . LYS A 1 311 ? 27.469 -0.189 -20.656 1 91.06 311 LYS A C 1
ATOM 2386 O O . LYS A 1 311 ? 26.312 -0.58 -20.859 1 91.06 311 LYS A O 1
ATOM 2391 N N . ARG A 1 312 ? 28.109 -0.454 -19.562 1 92.69 312 ARG A N 1
ATOM 2392 C CA . ARG A 1 312 ? 27.531 -1.326 -18.547 1 92.69 312 ARG A CA 1
ATOM 2393 C C . ARG A 1 312 ? 26.359 -0.65 -17.844 1 92.69 312 ARG A C 1
ATOM 2395 O O . ARG A 1 312 ? 25.406 -1.315 -17.438 1 92.69 312 ARG A O 1
ATOM 2402 N N . LEU A 1 313 ? 26.438 0.608 -17.703 1 92.88 313 LEU A N 1
ATOM 2403 C CA . LEU A 1 313 ? 25.344 1.361 -17.109 1 92.88 313 LEU A CA 1
ATOM 2404 C C . LEU A 1 313 ? 24.078 1.231 -17.953 1 92.88 313 LEU A C 1
ATOM 2406 O O . LEU A 1 313 ? 22.969 1.138 -17.406 1 92.88 313 LEU A O 1
ATOM 2410 N N . CYS A 1 314 ? 24.219 1.185 -19.219 1 95.38 314 CYS A N 1
ATOM 2411 C CA . CYS A 1 314 ? 23.078 1.017 -20.109 1 95.38 314 CYS A CA 1
ATOM 2412 C C . CYS A 1 314 ? 22.469 -0.375 -19.969 1 95.38 314 CYS A C 1
ATOM 2414 O O . CYS A 1 314 ? 21.25 -0.533 -20 1 95.38 314 CYS A O 1
ATOM 2416 N N . LEU A 1 315 ? 23.328 -1.315 -19.812 1 96.38 315 LEU A N 1
ATOM 2417 C CA . LEU A 1 315 ? 22.828 -2.664 -19.562 1 96.38 315 LEU A CA 1
ATOM 2418 C C . LEU A 1 315 ? 22.078 -2.725 -18.234 1 96.38 315 LEU A C 1
ATOM 2420 O O . LEU A 1 315 ? 21.016 -3.33 -18.141 1 96.38 315 LEU A O 1
ATOM 2424 N N . SER A 1 316 ? 22.641 -2.07 -17.188 1 96.62 316 SER A N 1
ATOM 2425 C CA . SER A 1 316 ? 21.969 -2.016 -15.883 1 96.62 316 SER A CA 1
ATOM 2426 C C . SER A 1 316 ? 20.578 -1.403 -16 1 96.62 316 SER A C 1
ATOM 2428 O O . SER A 1 316 ? 19.641 -1.865 -15.352 1 96.62 316 SER A O 1
ATOM 2430 N N . PHE A 1 317 ? 20.5 -0.45 -16.781 1 97.31 317 PHE A N 1
ATOM 2431 C CA . PHE A 1 317 ? 19.219 0.24 -16.969 1 97.31 317 PHE A CA 1
ATOM 2432 C C . PHE A 1 317 ? 18.219 -0.662 -17.672 1 97.31 317 PHE A C 1
ATOM 2434 O O . PHE A 1 317 ? 17.031 -0.66 -17.312 1 97.31 317 PHE A O 1
ATOM 2441 N N . ALA A 1 318 ? 18.656 -1.344 -18.672 1 96.94 318 ALA A N 1
ATOM 2442 C CA . ALA A 1 318 ? 17.766 -2.281 -19.359 1 96.94 318 ALA A CA 1
ATOM 2443 C C . ALA A 1 318 ? 17.266 -3.365 -18.406 1 96.94 318 ALA A C 1
ATOM 2445 O O . ALA A 1 318 ? 16.094 -3.719 -18.422 1 96.94 318 ALA A O 1
ATOM 2446 N N . LEU A 1 319 ? 18.156 -3.865 -17.609 1 97.31 319 LEU A N 1
ATOM 2447 C CA . LEU A 1 319 ? 17.797 -4.895 -16.641 1 97.31 319 LEU A CA 1
ATOM 2448 C C . LEU A 1 319 ? 16.859 -4.336 -15.562 1 97.31 319 LEU A C 1
ATOM 2450 O O . LEU A 1 319 ? 15.969 -5.035 -15.078 1 97.31 319 LEU A O 1
ATOM 2454 N N . PHE A 1 320 ? 17.078 -3.117 -15.148 1 96.44 320 PHE A N 1
ATOM 2455 C CA . PHE A 1 320 ? 16.188 -2.438 -14.203 1 96.44 320 PHE A CA 1
ATOM 2456 C C . PHE A 1 320 ? 14.75 -2.449 -14.695 1 96.44 320 PHE A C 1
ATOM 2458 O O . PHE A 1 320 ? 13.828 -2.732 -13.93 1 96.44 320 PHE A O 1
ATOM 2465 N N . LYS A 1 321 ? 14.547 -2.205 -15.93 1 95.62 321 LYS A N 1
ATOM 2466 C CA . LYS A 1 321 ? 13.203 -2.178 -16.5 1 95.62 321 LYS A CA 1
ATOM 2467 C C . LYS A 1 321 ? 12.547 -3.557 -16.438 1 95.62 321 LYS A C 1
ATOM 2469 O O . LYS A 1 321 ? 11.352 -3.672 -16.172 1 95.62 321 LYS A O 1
ATOM 2474 N N . LEU A 1 322 ? 13.367 -4.535 -16.625 1 95.81 322 LEU A N 1
ATOM 2475 C CA . LEU A 1 322 ? 12.852 -5.898 -16.562 1 95.81 322 LEU A CA 1
ATOM 2476 C C . LEU A 1 322 ? 12.469 -6.273 -15.133 1 95.81 322 LEU A C 1
ATOM 2478 O O . LEU A 1 322 ? 11.414 -6.863 -14.898 1 95.81 322 LEU A O 1
ATOM 2482 N N . LEU A 1 323 ? 13.297 -5.895 -14.219 1 95.62 323 LEU A N 1
ATOM 2483 C CA . LEU A 1 323 ? 13.031 -6.227 -12.82 1 95.62 323 LEU A CA 1
ATOM 2484 C C . LEU A 1 323 ? 11.859 -5.418 -12.281 1 95.62 323 LEU A C 1
ATOM 2486 O O . LEU A 1 323 ? 11.07 -5.922 -11.477 1 95.62 323 LEU A O 1
ATOM 2490 N N . ARG A 1 324 ? 11.836 -4.18 -12.695 1 94.88 324 ARG A N 1
ATOM 2491 C CA . ARG A 1 324 ? 10.719 -3.332 -12.289 1 94.88 324 ARG A CA 1
ATOM 2492 C C . ARG A 1 324 ? 9.391 -3.941 -12.711 1 94.88 324 ARG A C 1
ATOM 2494 O O . ARG A 1 324 ? 8.414 -3.908 -11.953 1 94.88 324 ARG A O 1
ATOM 2501 N N . ARG A 1 325 ? 9.312 -4.492 -13.844 1 92.44 325 ARG A N 1
ATOM 2502 C CA . ARG A 1 325 ? 8.109 -5.156 -14.336 1 92.44 325 ARG A CA 1
ATOM 2503 C C . ARG A 1 325 ? 7.688 -6.281 -13.398 1 92.44 325 ARG A C 1
ATOM 2505 O O . ARG A 1 325 ? 6.504 -6.422 -13.086 1 92.44 325 ARG A O 1
ATOM 2512 N N . ARG A 1 326 ? 8.602 -6.996 -12.898 1 91.75 326 ARG A N 1
ATOM 2513 C CA . ARG A 1 326 ? 8.312 -8.07 -11.953 1 91.75 326 ARG A CA 1
ATOM 2514 C C . ARG A 1 326 ? 7.746 -7.52 -10.648 1 91.75 326 ARG A C 1
ATOM 2516 O O . ARG A 1 326 ? 6.809 -8.086 -10.086 1 91.75 326 ARG A O 1
ATOM 2523 N N . LEU A 1 327 ? 8.289 -6.414 -10.234 1 91.25 327 LEU A N 1
ATOM 2524 C CA . LEU A 1 327 ? 7.855 -5.801 -8.977 1 91.25 327 LEU A CA 1
ATOM 2525 C C . LEU A 1 327 ? 6.457 -5.219 -9.117 1 91.25 327 LEU A C 1
ATOM 2527 O O . LEU A 1 327 ? 5.738 -5.074 -8.125 1 91.25 327 LEU A O 1
ATOM 2531 N N . GLU A 1 328 ? 6.113 -4.938 -10.32 1 89.44 328 GLU A N 1
ATOM 2532 C CA . GLU A 1 328 ? 4.793 -4.355 -10.547 1 89.44 328 GLU A CA 1
ATOM 2533 C C . GLU A 1 328 ? 3.76 -5.43 -10.867 1 89.44 328 GLU A C 1
ATOM 2535 O O . GLU A 1 328 ? 2.617 -5.117 -11.203 1 89.44 328 GLU A O 1
ATOM 2540 N N . GLY A 1 329 ? 4.137 -6.688 -10.805 1 83.56 329 GLY A N 1
ATOM 2541 C CA . GLY A 1 329 ? 3.15 -7.754 -10.836 1 83.56 329 GLY A CA 1
ATOM 2542 C C . GLY A 1 329 ? 3.154 -8.531 -12.141 1 83.56 329 GLY A C 1
ATOM 2543 O O . GLY A 1 329 ? 2.328 -9.422 -12.344 1 83.56 329 GLY A O 1
ATOM 2544 N N . TYR A 1 330 ? 4.074 -8.25 -13.086 1 86 330 TYR A N 1
ATOM 2545 C CA . TYR A 1 330 ? 4.184 -9 -14.328 1 86 330 TYR A CA 1
ATOM 2546 C C . TYR A 1 330 ? 5.219 -10.117 -14.203 1 86 330 TYR A C 1
ATOM 2548 O O . TYR A 1 330 ? 6.359 -9.867 -13.805 1 86 330 TYR A O 1
ATOM 2556 N N . PRO A 1 331 ? 4.875 -11.266 -14.523 1 85.5 331 PRO A N 1
ATOM 2557 C CA . PRO A 1 331 ? 5.801 -12.383 -14.336 1 85.5 331 PRO A CA 1
ATOM 2558 C C . PRO A 1 331 ? 6.918 -12.414 -15.375 1 85.5 331 PRO A C 1
ATOM 2560 O O . PRO A 1 331 ? 6.766 -11.844 -16.453 1 85.5 331 PRO A O 1
ATOM 2563 N N . ILE A 1 332 ? 8.023 -13 -14.992 1 89.38 332 ILE A N 1
ATOM 2564 C CA . ILE A 1 332 ? 9.133 -13.273 -15.898 1 89.38 332 ILE A CA 1
ATOM 2565 C C . ILE A 1 332 ? 8.992 -14.672 -16.484 1 89.38 332 ILE A C 1
ATOM 2567 O O . ILE A 1 332 ? 8.867 -15.656 -15.75 1 89.38 332 ILE A O 1
ATOM 2571 N N . SER A 1 333 ? 8.969 -14.82 -17.797 1 88.88 333 SER A N 1
ATOM 2572 C CA . SER A 1 333 ? 8.781 -16.109 -18.469 1 88.88 333 SER A CA 1
ATOM 2573 C C . SER A 1 333 ? 10.062 -16.938 -18.422 1 88.88 333 SER A C 1
ATOM 2575 O O . SER A 1 333 ? 11.148 -16.406 -18.188 1 88.88 333 SER A O 1
ATOM 2577 N N . GLY A 1 334 ? 9.938 -18.234 -18.641 1 88.75 334 GLY A N 1
ATOM 2578 C CA . GLY A 1 334 ? 11.094 -19.125 -18.688 1 88.75 334 GLY A CA 1
ATOM 2579 C C . GLY A 1 334 ? 12.047 -18.781 -19.828 1 88.75 334 GLY A C 1
ATOM 2580 O O . GLY A 1 334 ? 13.266 -18.859 -19.656 1 88.75 334 GLY A O 1
ATOM 2581 N N . ALA A 1 335 ? 11.477 -18.297 -20.891 1 89.31 335 ALA A N 1
ATOM 2582 C CA . ALA A 1 335 ? 12.297 -17.938 -22.047 1 89.31 335 ALA A CA 1
ATOM 2583 C C . ALA A 1 335 ? 13.141 -16.703 -21.75 1 89.31 335 ALA A C 1
ATOM 2585 O O . ALA A 1 335 ? 14.312 -16.625 -22.141 1 89.31 335 ALA A O 1
ATOM 2586 N N . GLU A 1 336 ? 12.555 -15.82 -21.078 1 92.5 336 GLU A N 1
ATOM 2587 C CA . GLU A 1 336 ? 13.273 -14.609 -20.688 1 92.5 336 GLU A CA 1
ATOM 2588 C C . GLU A 1 336 ? 14.406 -14.922 -19.719 1 92.5 336 GLU A C 1
ATOM 2590 O O . GLU A 1 336 ? 15.508 -14.383 -19.844 1 92.5 336 GLU A O 1
ATOM 2595 N N . ALA A 1 337 ? 14.133 -15.773 -18.781 1 93.19 337 ALA A N 1
ATOM 2596 C CA . ALA A 1 337 ? 15.141 -16.156 -17.797 1 93.19 337 ALA A CA 1
ATOM 2597 C C . ALA A 1 337 ? 16.312 -16.875 -18.453 1 93.19 337 ALA A C 1
ATOM 2599 O O . ALA A 1 337 ? 17.469 -16.641 -18.078 1 93.19 337 ALA A O 1
ATOM 2600 N N . ALA A 1 338 ? 16 -17.672 -19.406 1 91.62 338 ALA A N 1
ATOM 2601 C CA . ALA A 1 338 ? 17.062 -18.406 -20.125 1 91.62 338 ALA A CA 1
ATOM 2602 C C . ALA A 1 338 ? 17.922 -17.438 -20.922 1 91.62 338 ALA A C 1
ATOM 2604 O O . ALA A 1 338 ? 19.156 -17.594 -20.969 1 91.62 338 ALA A O 1
ATOM 2605 N N . ASP A 1 339 ? 17.266 -16.516 -21.531 1 92.69 339 ASP A N 1
ATOM 2606 C CA . ASP A 1 339 ? 18.016 -15.531 -22.312 1 92.69 339 ASP A CA 1
ATOM 2607 C C . ASP A 1 339 ? 18.906 -14.68 -21.422 1 92.69 339 ASP A C 1
ATOM 2609 O O . ASP A 1 339 ? 20.062 -14.414 -21.766 1 92.69 339 ASP A O 1
ATOM 2613 N N . CYS A 1 340 ? 18.391 -14.25 -20.344 1 94.06 340 CYS A N 1
ATOM 2614 C CA . CYS A 1 340 ? 19.172 -13.445 -19.406 1 94.06 340 CYS A CA 1
ATOM 2615 C C . CYS A 1 340 ? 20.297 -14.258 -18.797 1 94.06 340 CYS A C 1
ATOM 2617 O O . CYS A 1 340 ? 21.391 -13.727 -18.547 1 94.06 340 CYS A O 1
ATOM 2619 N N . HIS A 1 341 ? 20.016 -15.492 -18.562 1 93.69 341 HIS A N 1
ATOM 2620 C CA . HIS A 1 341 ? 21.047 -16.391 -18.062 1 93.69 341 HIS A CA 1
ATOM 2621 C C . HIS A 1 341 ? 22.234 -16.438 -19.016 1 93.69 341 HIS A C 1
ATOM 2623 O O . HIS A 1 341 ? 23.391 -16.312 -18.578 1 93.69 341 HIS A O 1
ATOM 2629 N N . ARG A 1 342 ? 22 -16.547 -20.25 1 92.5 342 ARG A N 1
ATOM 2630 C CA . ARG A 1 342 ? 23.047 -16.578 -21.25 1 92.5 342 ARG A CA 1
ATOM 2631 C C . ARG A 1 342 ? 23.75 -15.234 -21.344 1 92.5 342 ARG A C 1
ATOM 2633 O O . ARG A 1 342 ? 24.984 -15.18 -21.422 1 92.5 342 ARG A O 1
ATOM 2640 N N . LEU A 1 343 ? 23 -14.219 -21.281 1 93.38 343 LEU A N 1
ATOM 2641 C CA . LEU A 1 343 ? 23.547 -12.875 -21.406 1 93.38 343 LEU A CA 1
ATOM 2642 C C . LEU A 1 343 ? 24.5 -12.562 -20.25 1 93.38 343 LEU A C 1
ATOM 2644 O O . LEU A 1 343 ? 25.562 -11.969 -20.469 1 93.38 343 LEU A O 1
ATOM 2648 N N . ILE A 1 344 ? 24.188 -12.984 -19.094 1 93.56 344 ILE A N 1
ATOM 2649 C CA . ILE A 1 344 ? 24.938 -12.609 -17.891 1 93.56 344 ILE A CA 1
ATOM 2650 C C . ILE A 1 344 ? 26.172 -13.5 -17.766 1 93.56 344 ILE A C 1
ATOM 2652 O O . ILE A 1 344 ? 27.297 -13.008 -17.594 1 93.56 344 ILE A O 1
ATOM 2656 N N . PHE A 1 345 ? 26.047 -14.812 -17.953 1 92.69 345 PHE A N 1
ATOM 2657 C CA . PHE A 1 345 ? 27.141 -15.719 -17.641 1 92.69 345 PHE A CA 1
ATOM 2658 C C . PHE A 1 345 ? 28 -15.977 -18.859 1 92.69 345 PHE A C 1
ATOM 2660 O O . PHE A 1 345 ? 29.219 -16.172 -18.75 1 92.69 345 PHE A O 1
ATOM 2667 N N . HIS A 1 346 ? 27.406 -15.922 -20.047 1 91.5 346 HIS A N 1
ATOM 2668 C CA . HIS A 1 346 ? 28.188 -16.172 -21.25 1 91.5 346 HIS A CA 1
ATOM 2669 C C . HIS A 1 346 ? 28.469 -14.875 -22 1 91.5 346 HIS A C 1
ATOM 2671 O O . HIS A 1 346 ? 29.188 -14.875 -23 1 91.5 346 HIS A O 1
ATOM 2677 N N . GLY A 1 347 ? 27.891 -13.82 -21.562 1 92.12 347 GLY A N 1
ATOM 2678 C CA . GLY A 1 347 ? 28.125 -12.523 -22.188 1 92.12 347 GLY A CA 1
ATOM 2679 C C . GLY A 1 347 ? 28.891 -11.57 -21.297 1 92.12 347 GLY A C 1
ATOM 2680 O O . GLY A 1 347 ? 30.109 -11.422 -21.438 1 92.12 347 GLY A O 1
ATOM 2681 N N . LEU A 1 348 ? 28.312 -11.148 -20.234 1 92.31 348 LEU A N 1
ATOM 2682 C CA . LEU A 1 348 ? 28.859 -10.117 -19.375 1 92.31 348 LEU A CA 1
ATOM 2683 C C . LEU A 1 348 ? 30.078 -10.633 -18.609 1 92.31 348 LEU A C 1
ATOM 2685 O O . LEU A 1 348 ? 31.109 -9.961 -18.547 1 92.31 348 LEU A O 1
ATOM 2689 N N . LEU A 1 349 ? 30.016 -11.852 -18.062 1 90.81 349 LEU A N 1
ATOM 2690 C CA . LEU A 1 349 ? 31.078 -12.398 -17.234 1 90.81 349 LEU A CA 1
ATOM 2691 C C . LEU A 1 349 ? 32.281 -12.781 -18.094 1 90.81 349 LEU A C 1
ATOM 2693 O O . LEU A 1 349 ? 33.438 -12.773 -17.609 1 90.81 349 LEU A O 1
ATOM 2697 N N . GLU A 1 350 ? 32.094 -13.086 -19.328 1 88.69 350 GLU A N 1
ATOM 2698 C CA . GLU A 1 350 ? 33.188 -13.523 -20.219 1 88.69 350 GLU A CA 1
ATOM 2699 C C . GLU A 1 350 ? 33.781 -12.344 -20.984 1 88.69 350 GLU A C 1
ATOM 2701 O O . GLU A 1 350 ? 34.719 -12.516 -21.75 1 88.69 350 GLU A O 1
ATOM 2706 N N . GLU A 1 351 ? 33.219 -11.18 -20.781 1 85.88 351 GLU A N 1
ATOM 2707 C CA . GLU A 1 351 ? 33.781 -9.992 -21.406 1 85.88 351 GLU A CA 1
ATOM 2708 C C . GLU A 1 351 ? 35.156 -9.688 -20.812 1 85.88 351 GLU A C 1
ATOM 2710 O O . GLU A 1 351 ? 35.344 -9.773 -19.594 1 85.88 351 GLU A O 1
ATOM 2715 N N . PRO A 1 352 ? 36.094 -9.508 -21.719 1 74.12 352 PRO A N 1
ATOM 2716 C CA . PRO A 1 352 ? 37.438 -9.211 -21.203 1 74.12 352 PRO A CA 1
ATOM 2717 C C . PRO A 1 352 ? 37.469 -7.961 -20.312 1 74.12 352 PRO A C 1
ATOM 2719 O O . PRO A 1 352 ? 36.875 -6.941 -20.672 1 74.12 352 PRO A O 1
ATOM 2722 N N . ALA A 1 353 ? 37.812 -8.188 -19.047 1 62.62 353 ALA A N 1
ATOM 2723 C CA . ALA A 1 353 ? 37.875 -7.098 -18.078 1 62.62 353 ALA A CA 1
ATOM 2724 C C . ALA A 1 353 ? 39.031 -6.16 -18.375 1 62.62 353 ALA A C 1
ATOM 2726 O O . ALA A 1 353 ? 40.125 -6.609 -18.781 1 62.62 353 ALA A O 1
ATOM 2727 N N . GLY A 1 354 ? 38.875 -5.066 -19.047 1 57.06 354 GLY A N 1
ATOM 2728 C CA . GLY A 1 354 ? 40.031 -4.199 -19.172 1 57.06 354 GLY A CA 1
ATOM 2729 C C . GLY A 1 354 ? 41.031 -4.352 -18.031 1 57.06 354 GLY A C 1
ATOM 2730 O O . GLY A 1 354 ? 40.812 -5.145 -17.109 1 57.06 354 GLY A O 1
ATOM 2731 N N . SER A 1 355 ? 42.219 -3.668 -18 1 54.44 355 SER A N 1
ATOM 2732 C CA . SER A 1 355 ? 43.344 -3.721 -17.094 1 54.44 355 SER A CA 1
ATOM 2733 C C . SER A 1 355 ? 42.906 -3.51 -15.641 1 54.44 355 SER A C 1
ATOM 2735 O O . SER A 1 355 ? 42.219 -2.523 -15.328 1 54.44 355 SER A O 1
ATOM 2737 N N . GLY A 1 356 ? 43 -4.488 -14.672 1 53.56 356 GLY A N 1
ATOM 2738 C CA . GLY A 1 356 ? 43.094 -4.391 -13.219 1 53.56 356 GLY A CA 1
ATOM 2739 C C . GLY A 1 356 ? 41.875 -4.941 -12.508 1 53.56 356 GLY A C 1
ATOM 2740 O O . GLY A 1 356 ? 41.906 -5.094 -11.281 1 53.56 356 GLY A O 1
ATOM 2741 N N . TYR A 1 357 ? 40.656 -4.926 -13.172 1 58.44 357 TYR A N 1
ATOM 2742 C CA . TYR A 1 357 ? 39.531 -5.371 -12.336 1 58.44 357 TYR A CA 1
ATOM 2743 C C . TYR A 1 357 ? 39.094 -6.781 -12.719 1 58.44 357 TYR A C 1
ATOM 2745 O O . TYR A 1 357 ? 39.281 -7.207 -13.859 1 58.44 357 TYR A O 1
ATOM 2753 N N . CYS A 1 358 ? 38.719 -7.637 -11.656 1 72.69 358 CYS A N 1
ATOM 2754 C CA . CYS A 1 358 ? 38.219 -8.984 -11.82 1 72.69 358 CYS A CA 1
ATOM 2755 C C . CYS A 1 358 ? 36.844 -8.961 -12.492 1 72.69 358 CYS A C 1
ATOM 2757 O O . CYS A 1 358 ? 36.062 -8.039 -12.273 1 72.69 358 CYS A O 1
ATOM 2759 N N . ALA A 1 359 ? 36.625 -9.773 -13.547 1 78.81 359 ALA A N 1
ATOM 2760 C CA . ALA A 1 359 ? 35.406 -9.906 -14.32 1 78.81 359 ALA A CA 1
ATOM 2761 C C . ALA A 1 359 ? 34.188 -9.992 -13.398 1 78.81 359 ALA A C 1
ATOM 2763 O O . ALA A 1 359 ? 33.125 -9.398 -13.68 1 78.81 359 ALA A O 1
ATOM 2764 N N . GLY A 1 360 ? 34.438 -10.555 -12.281 1 83.62 360 GLY A N 1
ATOM 2765 C CA . GLY A 1 360 ? 33.344 -10.719 -11.344 1 83.62 360 GLY A CA 1
ATOM 2766 C C . GLY A 1 360 ? 32.906 -9.422 -10.688 1 83.62 360 GLY A C 1
ATOM 2767 O O . GLY A 1 360 ? 31.719 -9.188 -10.477 1 83.62 360 GLY A O 1
ATOM 2768 N N . GLU A 1 361 ? 33.781 -8.602 -10.469 1 87.25 361 GLU A N 1
ATOM 2769 C CA . GLU A 1 361 ? 33.5 -7.324 -9.828 1 87.25 361 GLU A CA 1
ATOM 2770 C C . GLU A 1 361 ? 32.75 -6.395 -10.758 1 87.25 361 GLU A C 1
ATOM 2772 O O . GLU A 1 361 ? 31.812 -5.691 -10.328 1 87.25 361 GLU A O 1
ATOM 2777 N N . HIS A 1 362 ? 33.062 -6.48 -11.961 1 86.62 362 HIS A N 1
ATOM 2778 C CA . HIS A 1 362 ? 32.406 -5.637 -12.938 1 86.62 362 HIS A CA 1
ATOM 2779 C C . HIS A 1 362 ? 30.953 -6.102 -13.172 1 86.62 362 HIS A C 1
ATOM 2781 O O . HIS A 1 362 ? 30.047 -5.281 -13.312 1 86.62 362 HIS A O 1
ATOM 2787 N N . ALA A 1 363 ? 30.875 -7.379 -13.219 1 89.62 363 ALA A N 1
ATOM 2788 C CA . ALA A 1 363 ? 29.516 -7.918 -13.391 1 89.62 363 ALA A CA 1
ATOM 2789 C C . ALA A 1 363 ? 28.641 -7.582 -12.195 1 89.62 363 ALA A C 1
ATOM 2791 O O . ALA A 1 363 ? 27.469 -7.258 -12.352 1 89.62 363 ALA A O 1
ATOM 2792 N N . PHE A 1 364 ? 29.297 -7.613 -11.07 1 90.88 364 PHE A N 1
ATOM 2793 C CA . PHE A 1 364 ? 28.562 -7.328 -9.836 1 90.88 364 PHE A CA 1
ATOM 2794 C C . PHE A 1 364 ? 28.125 -5.867 -9.797 1 90.88 364 PHE A C 1
ATOM 2796 O O . PHE A 1 364 ? 27.047 -5.555 -9.273 1 90.88 364 PHE A O 1
ATOM 2803 N N . GLN A 1 365 ? 28.828 -5.023 -10.359 1 90.5 365 GLN A N 1
ATOM 2804 C CA . GLN A 1 365 ? 28.516 -3.6 -10.383 1 90.5 365 GLN A CA 1
ATOM 2805 C C . GLN A 1 365 ? 27.281 -3.318 -11.227 1 90.5 365 GLN A C 1
ATOM 2807 O O . GLN A 1 365 ? 26.516 -2.404 -10.922 1 90.5 365 GLN A O 1
ATOM 2812 N N . VAL A 1 366 ? 27.109 -4.059 -12.25 1 94 366 VAL A N 1
ATOM 2813 C CA . VAL A 1 366 ? 25.938 -3.887 -13.117 1 94 366 VAL A CA 1
ATOM 2814 C C . VAL A 1 366 ? 24.656 -4.078 -12.305 1 94 366 VAL A C 1
ATOM 2816 O O . VAL A 1 366 ? 23.719 -3.287 -12.414 1 94 366 VAL A O 1
ATOM 2819 N N . PHE A 1 367 ? 24.703 -5.047 -11.469 1 95.81 367 PHE A N 1
ATOM 2820 C CA . PHE A 1 367 ? 23.5 -5.355 -10.703 1 95.81 367 PHE A CA 1
ATOM 2821 C C . PHE A 1 367 ? 23.344 -4.402 -9.531 1 95.81 367 PHE A C 1
ATOM 2823 O O . PHE A 1 367 ? 22.234 -4.102 -9.109 1 95.81 367 PHE A O 1
ATOM 2830 N N . THR A 1 368 ? 24.438 -3.9 -9.039 1 93.38 368 THR A N 1
ATOM 2831 C CA . THR A 1 368 ? 24.375 -2.883 -8 1 93.38 368 THR A CA 1
ATOM 2832 C C . THR A 1 368 ? 23.734 -1.602 -8.539 1 93.38 368 THR A C 1
ATOM 2834 O O . THR A 1 368 ? 22.891 -0.996 -7.875 1 93.38 368 THR A O 1
ATOM 2837 N N . ASP A 1 369 ? 24.125 -1.277 -9.711 1 93 369 ASP A N 1
ATOM 2838 C CA . ASP A 1 369 ? 23.547 -0.1 -10.344 1 93 369 ASP A CA 1
ATOM 2839 C C . ASP A 1 369 ? 22.062 -0.325 -10.656 1 93 369 ASP A C 1
ATOM 2841 O O . ASP A 1 369 ? 21.25 0.6 -10.555 1 93 369 ASP A O 1
ATOM 2845 N N . GLU A 1 370 ? 21.797 -1.53 -11.055 1 96.12 370 GLU A N 1
ATOM 2846 C CA . GLU A 1 370 ? 20.391 -1.875 -11.328 1 96.12 370 GLU A CA 1
ATOM 2847 C C . GLU A 1 370 ? 19.516 -1.622 -10.109 1 96.12 370 GLU A C 1
ATOM 2849 O O . GLU A 1 370 ? 18.469 -0.98 -10.211 1 96.12 370 GLU A O 1
ATOM 2854 N N . VAL A 1 371 ? 19.953 -2.061 -8.977 1 94.69 371 VAL A N 1
ATOM 2855 C CA . VAL A 1 371 ? 19.188 -1.925 -7.746 1 94.69 371 VAL A CA 1
ATOM 2856 C C . VAL A 1 371 ? 19.156 -0.46 -7.316 1 94.69 371 VAL A C 1
ATOM 2858 O O . VAL A 1 371 ? 18.156 0.004 -6.754 1 94.69 371 VAL A O 1
ATOM 2861 N N . GLN A 1 372 ? 20.141 0.226 -7.684 1 91.56 372 GLN A N 1
ATOM 2862 C CA . GLN A 1 372 ? 20.141 1.654 -7.387 1 91.56 372 GLN A CA 1
ATOM 2863 C C . GLN A 1 372 ? 19.094 2.387 -8.211 1 91.56 372 GLN A C 1
ATOM 2865 O O . GLN A 1 372 ? 18.422 3.299 -7.715 1 91.56 372 GLN A O 1
ATOM 2870 N N . PHE A 1 373 ? 18.984 2.027 -9.43 1 93.38 373 PHE A N 1
ATOM 2871 C CA . PHE A 1 373 ? 17.922 2.59 -10.258 1 93.38 373 PHE A CA 1
ATOM 2872 C C . PHE A 1 373 ? 16.562 2.293 -9.656 1 93.38 373 PHE A C 1
ATOM 2874 O O . PHE A 1 373 ? 15.664 3.145 -9.68 1 93.38 373 PHE A O 1
ATOM 2881 N N . LEU A 1 374 ? 16.484 1.102 -9.148 1 93.88 374 LEU A N 1
ATOM 2882 C CA . LEU A 1 374 ? 15.219 0.695 -8.547 1 93.88 374 LEU A CA 1
ATOM 2883 C C . LEU A 1 374 ? 14.93 1.514 -7.289 1 93.88 374 LEU A C 1
ATOM 2885 O O . LEU A 1 374 ? 13.797 1.954 -7.078 1 93.88 374 LEU A O 1
ATOM 2889 N N . CYS A 1 375 ? 15.922 1.742 -6.48 1 90.31 375 CYS A N 1
ATOM 2890 C CA . CYS A 1 375 ? 15.766 2.543 -5.27 1 90.31 375 CYS A CA 1
ATOM 2891 C C . CYS A 1 375 ? 15.312 3.957 -5.605 1 90.31 375 CYS A C 1
ATOM 2893 O O . CYS A 1 375 ? 14.367 4.469 -5 1 90.31 375 CYS A O 1
ATOM 2895 N N . GLU A 1 376 ? 15.914 4.453 -6.605 1 90 376 GLU A N 1
ATOM 2896 C CA . GLU A 1 376 ? 15.609 5.832 -6.984 1 90 376 GLU A CA 1
ATOM 2897 C C . GLU A 1 376 ? 14.258 5.934 -7.676 1 90 376 GLU A C 1
ATOM 2899 O O . GLU A 1 376 ? 13.578 6.957 -7.582 1 90 376 GLU A O 1
ATOM 2904 N N . ASN A 1 377 ? 13.898 4.922 -8.312 1 91.31 377 ASN A N 1
ATOM 2905 C CA . ASN A 1 377 ? 12.594 4.93 -8.977 1 91.31 377 ASN A CA 1
ATOM 2906 C C . ASN A 1 377 ? 11.453 5 -7.965 1 91.31 377 ASN A C 1
ATOM 2908 O O . ASN A 1 377 ? 10.453 5.684 -8.203 1 91.31 377 ASN A O 1
ATOM 2912 N N . TYR A 1 378 ? 11.594 4.352 -6.84 1 88.25 378 TYR A N 1
ATOM 2913 C CA . TYR A 1 378 ? 10.477 4.242 -5.906 1 88.25 378 TYR A CA 1
ATOM 2914 C C . TYR A 1 378 ? 10.602 5.266 -4.785 1 88.25 378 TYR A C 1
ATOM 2916 O O . TYR A 1 378 ? 9.602 5.621 -4.148 1 88.25 378 TYR A O 1
ATOM 2924 N N . HIS A 1 379 ? 11.797 5.789 -4.543 1 85.06 379 HIS A N 1
ATOM 2925 C CA . HIS A 1 379 ? 11.922 6.547 -3.303 1 85.06 379 HIS A CA 1
ATOM 2926 C C . HIS A 1 379 ? 12.711 7.836 -3.521 1 85.06 379 HIS A C 1
ATOM 2928 O O . HIS A 1 379 ? 13.133 8.477 -2.559 1 85.06 379 HIS A O 1
ATOM 2934 N N . SER A 1 380 ? 12.836 8.211 -4.715 1 86.69 380 SER A N 1
ATOM 2935 C CA . SER A 1 380 ? 13.562 9.445 -4.961 1 86.69 380 SER A CA 1
ATOM 2936 C C . SER A 1 380 ? 12.711 10.664 -4.637 1 86.69 380 SER A C 1
ATOM 2938 O O . SER A 1 380 ? 11.5 10.672 -4.898 1 86.69 380 SER A O 1
ATOM 2940 N N . VAL A 1 381 ? 13.359 11.664 -4.074 1 82.75 381 VAL A N 1
ATOM 2941 C CA . VAL A 1 381 ? 12.688 12.914 -3.74 1 82.75 381 VAL A CA 1
ATOM 2942 C C . VAL A 1 381 ? 12.898 13.93 -4.859 1 82.75 381 VAL A C 1
ATOM 2944 O O . VAL A 1 381 ? 12.18 14.93 -4.949 1 82.75 381 VAL A O 1
ATOM 2947 N N . VAL A 1 382 ? 13.945 13.648 -5.684 1 83.75 382 VAL A N 1
ATOM 2948 C CA . VAL A 1 382 ? 14.25 14.461 -6.855 1 83.75 382 VAL A CA 1
ATOM 2949 C C . VAL A 1 382 ? 13.781 13.75 -8.117 1 83.75 382 VAL A C 1
ATOM 2951 O O . VAL A 1 382 ? 13.836 12.516 -8.203 1 83.75 382 VAL A O 1
ATOM 2954 N N . PRO A 1 383 ? 13.273 14.422 -9.008 1 86.81 383 PRO A N 1
ATOM 2955 C CA . PRO A 1 383 ? 12.758 13.781 -10.219 1 86.81 383 PRO A CA 1
ATOM 2956 C C . PRO A 1 383 ? 13.867 13.289 -11.148 1 86.81 383 PRO A C 1
ATOM 2958 O O . PRO A 1 383 ? 13.891 13.641 -12.328 1 86.81 383 PRO A O 1
ATOM 2961 N N . VAL A 1 384 ? 14.625 12.453 -10.633 1 87.19 384 VAL A N 1
ATOM 2962 C CA . VAL A 1 384 ? 15.758 11.938 -11.398 1 87.19 384 VAL A CA 1
ATOM 2963 C C . VAL A 1 384 ? 15.258 10.984 -12.477 1 87.19 384 VAL A C 1
ATOM 2965 O O . VAL A 1 384 ? 15.914 10.797 -13.508 1 87.19 384 VAL A O 1
ATOM 2968 N N . VAL A 1 385 ? 14.156 10.43 -12.25 1 86.38 385 VAL A N 1
ATOM 2969 C CA . VAL A 1 385 ? 13.609 9.438 -13.172 1 86.38 385 VAL A CA 1
ATOM 2970 C C . VAL A 1 385 ? 13.297 10.094 -14.516 1 86.38 385 VAL A C 1
ATOM 2972 O O . VAL A 1 385 ? 13.344 9.438 -15.562 1 86.38 385 VAL A O 1
ATOM 2975 N N . PHE A 1 386 ? 13.109 11.375 -14.484 1 86.75 386 PHE A N 1
ATOM 2976 C CA . PHE A 1 386 ? 12.781 12.109 -15.703 1 86.75 386 PHE A CA 1
ATOM 2977 C C . PHE A 1 386 ? 14.039 12.703 -16.328 1 86.75 386 PHE A C 1
ATOM 2979 O O . PHE A 1 386 ? 13.953 13.531 -17.234 1 86.75 386 PHE A O 1
ATOM 2986 N N . ALA A 1 387 ? 15.094 12.344 -15.844 1 85.25 387 ALA A N 1
ATOM 2987 C CA . ALA A 1 387 ? 16.328 13.016 -16.219 1 85.25 387 ALA A CA 1
ATOM 2988 C C . ALA A 1 387 ? 16.594 12.867 -17.719 1 85.25 387 ALA A C 1
ATOM 2990 O O . ALA A 1 387 ? 16.891 11.766 -18.203 1 85.25 387 ALA A O 1
ATOM 2991 N N . SER A 1 388 ? 16.375 13.867 -18.469 1 86.5 388 SER A N 1
ATOM 2992 C CA . SER A 1 388 ? 16.641 14.039 -19.906 1 86.5 388 SER A CA 1
ATOM 2993 C C . SER A 1 388 ? 16.984 15.492 -20.219 1 86.5 388 SER A C 1
ATOM 2995 O O . SER A 1 388 ? 16.688 16.391 -19.438 1 86.5 388 SER A O 1
ATOM 2997 N N . PRO A 1 389 ? 17.703 15.656 -21.297 1 82.81 389 PRO A N 1
ATOM 2998 C CA . PRO A 1 389 ? 18 17.047 -21.656 1 82.81 389 PRO A CA 1
ATOM 2999 C C . PRO A 1 389 ? 16.75 17.875 -21.891 1 82.81 389 PRO A C 1
ATOM 3001 O O . PRO A 1 389 ? 16.734 19.078 -21.562 1 82.81 389 PRO A O 1
ATOM 3004 N N . PHE A 1 390 ? 15.766 17.281 -22.328 1 83 390 PHE A N 1
ATOM 3005 C CA . PHE A 1 390 ? 14.5 17.984 -22.531 1 83 390 PHE A CA 1
ATOM 3006 C C . PHE A 1 390 ? 13.891 18.391 -21.188 1 83 390 PHE A C 1
ATOM 3008 O O . PHE A 1 390 ? 13.484 19.547 -21.016 1 83 390 PHE A O 1
ATOM 3015 N N . PHE A 1 391 ? 13.875 17.422 -20.297 1 87 391 PHE A N 1
ATOM 3016 C CA . PHE A 1 391 ? 13.32 17.719 -18.984 1 87 391 PHE A CA 1
ATOM 3017 C C . PHE A 1 391 ? 14.18 18.734 -18.25 1 87 391 PHE A C 1
ATOM 3019 O O . PHE A 1 391 ? 13.664 19.578 -17.516 1 87 391 PHE A O 1
ATOM 3026 N N . PHE A 1 392 ? 15.461 18.672 -18.5 1 86.25 392 PHE A N 1
ATOM 3027 C CA . PHE A 1 392 ? 16.359 19.641 -17.891 1 86.25 392 PHE A CA 1
ATOM 3028 C C . PHE A 1 392 ? 16.047 21.047 -18.375 1 86.25 392 PHE A C 1
ATOM 3030 O O . PHE A 1 392 ? 15.922 21.984 -17.578 1 86.25 392 PHE A O 1
ATOM 3037 N N . ALA A 1 393 ? 15.891 21.203 -19.625 1 86.44 393 ALA A N 1
ATOM 3038 C CA . ALA A 1 393 ? 15.602 22.5 -20.203 1 86.44 393 ALA A CA 1
ATOM 3039 C C . ALA A 1 393 ? 14.258 23.047 -19.719 1 86.44 393 ALA A C 1
ATOM 3041 O O . ALA A 1 393 ? 14.148 24.219 -19.344 1 86.44 393 ALA A O 1
ATOM 3042 N N . HIS A 1 394 ? 13.359 22.234 -19.594 1 86.25 394 HIS A N 1
ATOM 3043 C CA . HIS A 1 394 ? 12.016 22.656 -19.219 1 86.25 394 HIS A CA 1
ATOM 3044 C C . HIS A 1 394 ? 11.914 22.922 -17.734 1 86.25 394 HIS A C 1
ATOM 3046 O O . HIS A 1 394 ? 11.352 23.938 -17.312 1 86.25 394 HIS A O 1
ATOM 3052 N N . ASN A 1 395 ? 12.477 22.016 -16.953 1 85.31 395 ASN A N 1
ATOM 3053 C CA . ASN A 1 395 ? 12.266 22.062 -15.508 1 85.31 395 ASN A CA 1
ATOM 3054 C C . ASN A 1 395 ? 13.25 23 -14.82 1 85.31 395 ASN A C 1
ATOM 3056 O O . ASN A 1 395 ? 12.93 23.609 -13.805 1 85.31 395 ASN A O 1
ATOM 3060 N N . TYR A 1 396 ? 14.477 23.141 -15.359 1 86.06 396 TYR A N 1
ATOM 3061 C CA . TYR A 1 396 ? 15.492 23.875 -14.609 1 86.06 396 TYR A CA 1
ATOM 3062 C C . TYR A 1 396 ? 15.898 25.141 -15.352 1 86.06 396 TYR A C 1
ATOM 3064 O O . TYR A 1 396 ? 16.594 26 -14.789 1 86.06 396 TYR A O 1
ATOM 3072 N N . VAL A 1 397 ? 15.438 25.328 -16.609 1 87.19 397 VAL A N 1
ATOM 3073 C CA . VAL A 1 397 ? 15.766 26.547 -17.312 1 87.19 397 VAL A CA 1
ATOM 3074 C C . VAL A 1 397 ? 14.5 27.359 -17.578 1 87.19 397 VAL A C 1
ATOM 3076 O O . VAL A 1 397 ? 14.375 28.5 -17.125 1 87.19 397 VAL A O 1
ATOM 3079 N N . LEU A 1 398 ? 13.531 26.734 -18.172 1 89.75 398 LEU A N 1
ATOM 3080 C CA . LEU A 1 398 ? 12.32 27.453 -18.578 1 89.75 398 LEU A CA 1
ATOM 3081 C C . LEU A 1 398 ? 11.445 27.75 -17.359 1 89.75 398 LEU A C 1
ATOM 3083 O O . LEU A 1 398 ? 10.828 28.812 -17.281 1 89.75 398 LEU A O 1
ATOM 3087 N N . PHE A 1 399 ? 11.414 26.844 -16.469 1 90.75 399 PHE A N 1
ATOM 3088 C CA . PHE A 1 399 ? 10.523 26.984 -15.32 1 90.75 399 PHE A CA 1
ATOM 3089 C C . PHE A 1 399 ? 10.945 28.172 -14.453 1 90.75 399 PHE A C 1
ATOM 3091 O O . PHE A 1 399 ? 10.117 29 -14.07 1 90.75 399 PHE A O 1
ATOM 3098 N N . PRO A 1 400 ? 12.203 28.344 -14.141 1 90.44 400 PRO A N 1
ATOM 3099 C CA . PRO A 1 400 ? 12.594 29.531 -13.367 1 90.44 400 PRO A CA 1
ATOM 3100 C C . PRO A 1 400 ? 12.281 30.828 -14.094 1 90.44 400 PRO A C 1
ATOM 3102 O O . PRO A 1 400 ? 11.969 31.844 -13.453 1 90.44 400 PRO A O 1
ATOM 3105 N N . VAL A 1 401 ? 12.305 30.766 -15.406 1 91.44 401 VAL A N 1
ATOM 3106 C CA . VAL A 1 401 ? 11.961 31.953 -16.172 1 91.44 401 VAL A CA 1
ATOM 3107 C C . VAL A 1 401 ? 10.477 32.25 -16.016 1 91.44 401 VAL A C 1
ATOM 3109 O O . VAL A 1 401 ? 10.094 33.406 -15.82 1 91.44 401 VAL A O 1
ATOM 3112 N N . VAL A 1 402 ? 9.711 31.281 -16.047 1 91.5 402 VAL A N 1
ATOM 3113 C CA . VAL A 1 402 ? 8.273 31.453 -15.867 1 91.5 402 VAL A CA 1
ATOM 3114 C C . VAL A 1 402 ? 7.996 31.938 -14.445 1 91.5 402 VAL A C 1
ATOM 3116 O O . VAL A 1 402 ? 7.156 32.812 -14.242 1 91.5 402 VAL A O 1
ATOM 3119 N N . VAL A 1 403 ? 8.656 31.375 -13.492 1 92.19 403 VAL A N 1
ATOM 3120 C CA . VAL A 1 403 ? 8.477 31.781 -12.102 1 92.19 403 VAL A CA 1
ATOM 3121 C C . VAL A 1 403 ? 8.891 33.25 -11.938 1 92.19 403 VAL A C 1
ATOM 3123 O O . VAL A 1 403 ? 8.219 34 -11.242 1 92.19 403 VAL A O 1
ATOM 3126 N N . LEU A 1 404 ? 9.945 33.656 -12.625 1 92.19 404 LEU A N 1
ATOM 3127 C CA . LEU A 1 404 ? 10.398 35.031 -12.562 1 92.19 404 LEU A CA 1
ATOM 3128 C C . LEU A 1 404 ? 9.359 35.969 -13.18 1 92.19 404 LEU A C 1
ATOM 3130 O O . LEU A 1 404 ? 9.102 37.062 -12.648 1 92.19 404 LEU A O 1
ATOM 3134 N N . ALA A 1 405 ? 8.812 35.531 -14.219 1 93.06 405 ALA A N 1
ATOM 3135 C CA . ALA A 1 405 ? 7.766 36.312 -14.844 1 93.06 405 ALA A CA 1
ATOM 3136 C C . ALA A 1 405 ? 6.562 36.469 -13.922 1 93.06 405 ALA A C 1
ATOM 3138 O O . ALA A 1 405 ? 5.98 37.562 -13.828 1 93.06 405 ALA A O 1
ATOM 3139 N N . LEU A 1 406 ? 6.211 35.469 -13.195 1 93.31 406 LEU A N 1
ATOM 3140 C CA . LEU A 1 406 ? 5.094 35.5 -12.258 1 93.31 406 LEU A CA 1
ATOM 3141 C C . LEU A 1 406 ? 5.426 36.406 -11.07 1 93.31 406 LEU A C 1
ATOM 3143 O O . LEU A 1 406 ? 4.559 37.125 -10.562 1 93.31 406 LEU A O 1
ATOM 3147 N N . CYS A 1 407 ? 6.609 36.312 -10.609 1 90.94 407 CYS A N 1
ATOM 3148 C CA . CYS A 1 407 ? 7.043 37.156 -9.516 1 90.94 407 CYS A CA 1
ATOM 3149 C C . CYS A 1 407 ? 6.98 38.625 -9.93 1 90.94 407 CYS A C 1
ATOM 3151 O O . CYS A 1 407 ? 6.559 39.469 -9.148 1 90.94 407 CYS A O 1
ATOM 3153 N N . LEU A 1 408 ? 7.316 38.969 -11.234 1 90.81 408 LEU A N 1
ATOM 3154 C CA . LEU A 1 408 ? 7.227 40.344 -11.742 1 90.81 408 LEU A CA 1
ATOM 3155 C C . LEU A 1 408 ? 5.773 40.781 -11.836 1 90.81 408 LEU A C 1
ATOM 3157 O O . LEU A 1 408 ? 5.453 41.938 -11.539 1 90.81 408 LEU A O 1
ATOM 3161 N N . LEU A 1 409 ? 4.988 39.844 -12.18 1 92.06 409 LEU A N 1
ATOM 3162 C CA . LEU A 1 409 ? 3.564 40.156 -12.234 1 92.06 409 LEU A CA 1
ATOM 3163 C C . LEU A 1 409 ? 3.023 40.5 -10.852 1 92.06 409 LEU A C 1
ATOM 3165 O O . LEU A 1 409 ? 2.219 41.438 -10.695 1 92.06 409 LEU A O 1
ATOM 3169 N N . VAL A 1 410 ? 3.451 39.75 -9.844 1 91.38 410 VAL A N 1
ATOM 3170 C CA . VAL A 1 410 ? 3.018 40.031 -8.477 1 91.38 410 VAL A CA 1
ATOM 3171 C C . VAL A 1 410 ? 3.523 41.375 -8.023 1 91.38 410 VAL A C 1
ATOM 3173 O O . VAL A 1 410 ? 2.814 42.125 -7.324 1 91.38 410 VAL A O 1
ATOM 3176 N N . LEU A 1 411 ? 4.695 41.719 -8.461 1 89.69 411 LEU A N 1
ATOM 3177 C CA . LEU A 1 411 ? 5.258 43.031 -8.133 1 89.69 411 LEU A CA 1
ATOM 3178 C C . LEU A 1 411 ? 4.422 44.156 -8.742 1 89.69 411 LEU A C 1
ATOM 3180 O O . LEU A 1 411 ? 4.129 45.156 -8.078 1 89.69 411 LEU A O 1
ATOM 3184 N N . VAL A 1 412 ? 3.949 43.938 -9.93 1 89.75 412 VAL A N 1
ATOM 3185 C CA . VAL A 1 412 ? 3.158 44.938 -10.625 1 89.75 412 VAL A CA 1
ATOM 3186 C C . VAL A 1 412 ? 1.773 45.062 -9.992 1 89.75 412 VAL A C 1
ATOM 3188 O O . VAL A 1 412 ? 1.261 46.156 -9.781 1 89.75 412 VAL A O 1
ATOM 3191 N N . LEU A 1 413 ? 1.217 43.938 -9.617 1 89.38 413 LEU A N 1
ATOM 3192 C CA . LEU A 1 413 ? -0.127 43.906 -9.047 1 89.38 413 LEU A CA 1
ATOM 3193 C C . LEU A 1 413 ? -0.135 44.5 -7.648 1 89.38 413 LEU A C 1
ATOM 3195 O O . LEU A 1 413 ? -1.103 45.156 -7.25 1 89.38 413 LEU A O 1
ATOM 3199 N N . SER A 1 414 ? 0.94 44.25 -6.891 1 87.5 414 SER A N 1
ATOM 3200 C CA . SER A 1 414 ? 1.008 44.781 -5.527 1 87.5 414 SER A CA 1
ATOM 3201 C C . SER A 1 414 ? 1.155 46.312 -5.52 1 87.5 414 SER A C 1
ATOM 3203 O O . SER A 1 414 ? 0.763 46.969 -4.555 1 87.5 414 SER A O 1
ATOM 3205 N N . GLY A 1 415 ? 1.709 46.938 -6.625 1 84.12 415 GLY A N 1
ATOM 3206 C CA . GLY A 1 415 ? 1.842 48.375 -6.734 1 84.12 415 GLY A CA 1
ATOM 3207 C C . GLY A 1 415 ? 0.722 49 -7.531 1 84.12 415 GLY A C 1
ATOM 3208 O O . GLY A 1 415 ? 0.834 50.156 -7.953 1 84.12 415 GLY A O 1
ATOM 3209 N N . ASN A 1 416 ? -0.391 48.344 -7.727 1 84.44 416 ASN A N 1
ATOM 3210 C CA . ASN A 1 416 ? -1.507 48.812 -8.523 1 84.44 416 ASN A CA 1
ATOM 3211 C C . ASN A 1 416 ? -1.03 49.406 -9.852 1 84.44 416 ASN A C 1
ATOM 3213 O O . ASN A 1 416 ? -1.479 50.5 -10.25 1 84.44 416 ASN A O 1
ATOM 3217 N N . GLY A 1 417 ? -0.022 48.781 -10.5 1 81.44 417 GLY A N 1
ATOM 3218 C CA . GLY A 1 417 ? 0.454 49.219 -11.812 1 81.44 417 GLY A CA 1
ATOM 3219 C C . GLY A 1 417 ? 1.684 50.094 -11.75 1 81.44 417 GLY A C 1
ATOM 3220 O O . GLY A 1 417 ? 2.363 50.281 -12.758 1 81.44 417 GLY A O 1
ATOM 3221 N N . ASP A 1 418 ? 2.029 50.719 -10.57 1 86.19 418 ASP A N 1
ATOM 3222 C CA . ASP A 1 418 ? 3.205 51.562 -10.422 1 86.19 418 ASP A CA 1
ATOM 3223 C C . ASP A 1 418 ? 4.426 50.75 -10.008 1 86.19 418 ASP A C 1
ATOM 3225 O O . ASP A 1 418 ? 4.637 50.5 -8.82 1 86.19 418 ASP A O 1
ATOM 3229 N N . VAL A 1 419 ? 5.215 50.375 -10.938 1 83.81 419 VAL A N 1
ATOM 3230 C CA . VAL A 1 419 ? 6.352 49.469 -10.727 1 83.81 419 VAL A CA 1
ATOM 3231 C C . VAL A 1 419 ? 7.43 50.188 -9.922 1 83.81 419 VAL A C 1
ATOM 3233 O O . VAL A 1 419 ? 8.062 49.594 -9.047 1 83.81 419 VAL A O 1
ATOM 3236 N N . ALA A 1 420 ? 7.637 51.469 -10.203 1 82.88 420 ALA A N 1
ATOM 3237 C CA . ALA A 1 420 ? 8.656 52.219 -9.484 1 82.88 420 ALA A CA 1
ATOM 3238 C C . ALA A 1 420 ? 8.328 52.312 -7.996 1 82.88 420 ALA A C 1
ATOM 3240 O O . ALA A 1 420 ? 9.219 52.156 -7.152 1 82.88 420 ALA A O 1
ATOM 3241 N N . TYR A 1 421 ? 7.121 52.469 -7.754 1 85.12 421 TYR A N 1
ATOM 3242 C CA . TYR A 1 421 ? 6.688 52.531 -6.359 1 85.12 421 TYR A CA 1
ATOM 3243 C C . TYR A 1 421 ? 6.848 51.156 -5.68 1 85.12 421 TYR A C 1
ATOM 3245 O O . TYR A 1 421 ? 7.285 51.094 -4.531 1 85.12 421 TYR A O 1
ATOM 3253 N N . ALA A 1 422 ? 6.578 50.219 -6.434 1 81.75 422 ALA A N 1
ATOM 3254 C CA . ALA A 1 422 ? 6.652 48.875 -5.863 1 81.75 422 ALA A CA 1
ATOM 3255 C C . ALA A 1 422 ? 8.094 48.5 -5.539 1 81.75 422 ALA A C 1
ATOM 3257 O O . ALA A 1 422 ? 8.367 47.938 -4.48 1 81.75 422 ALA A O 1
ATOM 3258 N N . VAL A 1 423 ? 8.953 48.812 -6.445 1 84.12 423 VAL A N 1
ATOM 3259 C CA . VAL A 1 423 ? 10.359 48.469 -6.262 1 84.12 423 VAL A CA 1
ATOM 3260 C C . VAL A 1 423 ? 10.953 49.312 -5.121 1 84.12 423 VAL A C 1
ATOM 3262 O O . VAL A 1 423 ? 11.719 48.781 -4.305 1 84.12 423 VAL A O 1
ATOM 3265 N N . HIS A 1 424 ? 10.547 50.531 -5.059 1 82.56 424 HIS A N 1
ATOM 3266 C CA . HIS A 1 424 ? 11.008 51.375 -3.965 1 82.56 424 HIS A CA 1
ATOM 3267 C C . HIS A 1 424 ? 10.461 50.875 -2.625 1 82.56 424 HIS A C 1
ATOM 3269 O O . HIS A 1 424 ? 11.188 50.844 -1.633 1 82.56 424 HIS A O 1
ATOM 3275 N N . SER A 1 425 ? 9.281 50.5 -2.682 1 82.06 425 SER A N 1
ATOM 3276 C CA . SER A 1 425 ? 8.648 50 -1.472 1 82.06 425 SER A CA 1
ATOM 3277 C C . SER A 1 425 ? 9.258 48.656 -1.04 1 82.06 425 SER A C 1
ATOM 3279 O O . SER A 1 425 ? 9.391 48.406 0.156 1 82.06 425 SER A O 1
ATOM 3281 N N . LEU A 1 426 ? 9.609 47.875 -1.988 1 83.06 426 LEU A N 1
ATOM 3282 C CA . LEU A 1 426 ? 10.242 46.594 -1.707 1 83.06 426 LEU A CA 1
ATOM 3283 C C . LEU A 1 426 ? 11.586 46.781 -1.012 1 83.06 426 LEU A C 1
ATOM 3285 O O . LEU A 1 426 ? 11.938 46.031 -0.102 1 83.06 426 LEU A O 1
ATOM 3289 N N . ARG A 1 427 ? 12.266 47.781 -1.36 1 79 427 ARG A N 1
ATOM 3290 C CA . ARG A 1 427 ? 13.586 48.062 -0.807 1 79 427 ARG A CA 1
ATOM 3291 C C . ARG A 1 427 ? 13.477 48.719 0.566 1 79 427 ARG A C 1
ATOM 3293 O O . ARG A 1 427 ? 14.258 48.406 1.47 1 79 427 ARG A O 1
ATOM 3300 N N . CYS A 1 428 ? 12.383 49.5 0.854 1 74.12 428 CYS A N 1
ATOM 3301 C CA . CYS A 1 428 ? 12.297 50.312 2.07 1 74.12 428 CYS A CA 1
ATOM 3302 C C . CYS A 1 428 ? 11.508 49.594 3.148 1 74.12 428 CYS A C 1
ATOM 3304 O O . CYS A 1 428 ? 11.773 49.75 4.34 1 74.12 428 CYS A O 1
ATOM 3306 N N . ASP A 1 429 ? 10.641 48.781 2.629 1 72.44 429 ASP A N 1
ATOM 3307 C CA . ASP A 1 429 ? 9.68 48.219 3.584 1 72.44 429 ASP A CA 1
ATOM 3308 C C . ASP A 1 429 ? 10.188 46.906 4.172 1 72.44 429 ASP A C 1
ATOM 3310 O O . ASP A 1 429 ? 9.68 46.438 5.199 1 72.44 429 ASP A O 1
ATOM 3314 N N . ASN A 1 430 ? 11.211 46.312 3.521 1 77.12 430 ASN A N 1
ATOM 3315 C CA . ASN A 1 430 ? 11.609 45 3.951 1 77.12 430 ASN A CA 1
ATOM 3316 C C . ASN A 1 430 ? 13.062 44.969 4.418 1 77.12 430 ASN A C 1
ATOM 3318 O O . ASN A 1 430 ? 13.945 45.5 3.74 1 77.12 430 ASN A O 1
ATOM 3322 N N . PHE A 1 431 ? 13.234 44.5 5.527 1 68.44 431 PHE A N 1
ATOM 3323 C CA . PHE A 1 431 ? 14.539 44.438 6.172 1 68.44 431 PHE A CA 1
ATOM 3324 C C . PHE A 1 431 ? 15.523 43.625 5.359 1 68.44 431 PHE A C 1
ATOM 3326 O O . PHE A 1 431 ? 16.672 44.031 5.156 1 68.44 431 PHE A O 1
ATOM 3333 N N . PHE A 1 432 ? 15.141 42.5 4.879 1 69.44 432 PHE A N 1
ATOM 3334 C CA . PHE A 1 432 ? 16.031 41.562 4.238 1 69.44 432 PHE A CA 1
ATOM 3335 C C . PHE A 1 432 ? 16.5 42.062 2.881 1 69.44 432 PHE A C 1
ATOM 3337 O O . PHE A 1 432 ? 17.547 41.656 2.377 1 69.44 432 PHE A O 1
ATOM 3344 N N . THR A 1 433 ? 15.68 42.969 2.377 1 69.88 433 THR A N 1
ATOM 3345 C CA . THR A 1 433 ? 16.062 43.5 1.069 1 69.88 433 THR A CA 1
ATOM 3346 C C . THR A 1 433 ? 16.812 44.812 1.212 1 69.88 433 THR A C 1
ATOM 3348 O O . THR A 1 433 ? 17.359 45.344 0.237 1 69.88 433 THR A O 1
ATOM 3351 N N . SER A 1 434 ? 16.812 45.438 2.428 1 67.12 434 SER A N 1
ATOM 3352 C CA . SER A 1 434 ? 17.438 46.75 2.633 1 67.12 434 SER A CA 1
ATOM 3353 C C . SER A 1 434 ? 18.953 46.625 2.764 1 67.12 434 SER A C 1
ATOM 3355 O O . SER A 1 434 ? 19.672 47.625 2.723 1 67.12 434 SER A O 1
ATOM 3357 N N . GLY A 1 435 ? 19.547 45.375 2.619 1 63.19 435 GLY A N 1
ATOM 3358 C CA . GLY A 1 435 ? 20.984 45.188 2.711 1 63.19 435 GLY A CA 1
ATOM 3359 C C . GLY A 1 435 ? 21.516 45.344 4.121 1 63.19 435 GLY A C 1
ATOM 3360 O O . GLY A 1 435 ? 22.719 45.25 4.348 1 63.19 435 GLY A O 1
ATOM 3361 N N . ASN A 1 436 ? 20.688 45.594 5.137 1 70.5 436 ASN A N 1
ATOM 3362 C CA . ASN A 1 436 ? 21.141 45.875 6.492 1 70.5 436 ASN A CA 1
ATOM 3363 C C . ASN A 1 436 ? 21.156 44.625 7.355 1 70.5 436 ASN A C 1
ATOM 3365 O O . ASN A 1 436 ? 21.094 44.719 8.586 1 70.5 436 ASN A O 1
ATOM 3369 N N . VAL A 1 437 ? 21.188 43.5 6.691 1 74.44 437 VAL A N 1
ATOM 3370 C CA . VAL A 1 437 ? 21.094 42.25 7.426 1 74.44 437 VAL A CA 1
ATOM 3371 C C . VAL A 1 437 ? 22.375 42.031 8.25 1 74.44 437 VAL A C 1
ATOM 3373 O O . VAL A 1 437 ? 22.312 41.688 9.422 1 74.44 437 VAL A O 1
ATOM 3376 N N . LEU A 1 438 ? 23.5 42.344 7.688 1 76.25 438 LEU A N 1
ATOM 3377 C CA . LEU A 1 438 ? 24.766 42.062 8.344 1 76.25 438 LEU A CA 1
ATOM 3378 C C . LEU A 1 438 ? 25 43.031 9.508 1 76.25 438 LEU A C 1
ATOM 3380 O O . LEU A 1 438 ? 25.344 42.625 10.609 1 76.25 438 LEU A O 1
ATOM 3384 N N . PRO A 1 439 ? 24.703 44.312 9.312 1 77.25 439 PRO A N 1
ATOM 3385 C CA . PRO A 1 439 ? 24.859 45.219 10.445 1 77.25 439 PRO A CA 1
ATOM 3386 C C . PRO A 1 439 ? 23.891 44.906 11.586 1 77.25 439 PRO A C 1
ATOM 3388 O O . PRO A 1 439 ? 24.266 45.062 12.758 1 77.25 439 PRO A O 1
ATOM 3391 N N . THR A 1 440 ? 22.766 44.531 11.188 1 78.75 440 THR A N 1
ATOM 3392 C CA . THR A 1 440 ? 21.797 44.219 12.219 1 78.75 440 THR A CA 1
ATOM 3393 C C . THR A 1 440 ? 22.219 43 13.008 1 78.75 440 THR A C 1
ATOM 3395 O O . THR A 1 440 ? 22.062 42.938 14.227 1 78.75 440 THR A O 1
ATOM 3398 N N . ALA A 1 441 ? 22.719 42.031 12.305 1 77.94 441 ALA A N 1
ATOM 3399 C CA . ALA A 1 441 ? 23.188 40.812 12.969 1 77.94 441 ALA A CA 1
ATOM 3400 C C . ALA A 1 441 ? 24.312 41.094 13.938 1 77.94 441 ALA A C 1
ATOM 3402 O O . ALA A 1 441 ? 24.359 40.562 15.047 1 77.94 441 ALA A O 1
ATOM 3403 N N . ARG A 1 442 ? 25.188 41.969 13.609 1 78.12 442 ARG A N 1
ATOM 3404 C CA . ARG A 1 442 ? 26.312 42.344 14.453 1 78.12 442 ARG A CA 1
ATOM 3405 C C . ARG A 1 442 ? 25.844 43.094 15.688 1 78.12 442 ARG A C 1
ATOM 3407 O O . ARG A 1 442 ? 26.359 42.875 16.781 1 78.12 442 ARG A O 1
ATOM 3414 N N . TYR A 1 443 ? 24.844 43.906 15.438 1 80.94 443 TYR A N 1
ATOM 3415 C CA . TYR A 1 443 ? 24.297 44.688 16.531 1 80.94 443 TYR A CA 1
ATOM 3416 C C . TYR A 1 443 ? 23.625 43.781 17.562 1 80.94 443 TYR A C 1
ATOM 3418 O O . TYR A 1 443 ? 23.844 43.906 18.766 1 80.94 443 TYR A O 1
ATOM 3426 N N . VAL A 1 444 ? 22.875 42.938 17.047 1 82.12 444 VAL A N 1
ATOM 3427 C CA . VAL A 1 444 ? 22.109 42.031 17.922 1 82.12 444 VAL A CA 1
ATOM 3428 C C . VAL A 1 444 ? 23.078 41.094 18.656 1 82.12 444 VAL A C 1
ATOM 3430 O O . VAL A 1 444 ? 22.922 40.875 19.859 1 82.12 444 VAL A O 1
ATOM 3433 N N . LEU A 1 445 ? 24.094 40.594 17.984 1 80.5 445 LEU A N 1
ATOM 3434 C CA . LEU A 1 445 ? 25.031 39.656 18.594 1 80.5 445 LEU A CA 1
ATOM 3435 C C . LEU A 1 445 ? 25.844 40.312 19.688 1 80.5 445 LEU A C 1
ATOM 3437 O O . LEU A 1 445 ? 26.234 39.688 20.672 1 80.5 445 LEU A O 1
ATOM 3441 N N . GLY A 1 446 ? 26.078 41.625 19.578 1 76.75 446 GLY A N 1
ATOM 3442 C CA . GLY A 1 446 ? 26.828 42.375 20.578 1 76.75 446 GLY A CA 1
ATOM 3443 C C . GLY A 1 446 ? 26.031 42.625 21.844 1 76.75 446 GLY A C 1
ATOM 3444 O O . GLY A 1 446 ? 26.609 42.781 22.922 1 76.75 446 GLY A O 1
ATOM 3445 N N . ARG A 1 447 ? 24.656 42.469 21.75 1 81.12 447 ARG A N 1
ATOM 3446 C CA . ARG A 1 447 ? 23.812 42.812 22.891 1 81.12 447 ARG A CA 1
ATOM 3447 C C . ARG A 1 447 ? 23.125 41.562 23.469 1 81.12 447 ARG A C 1
ATOM 3449 O O . ARG A 1 447 ? 22.359 41.688 24.422 1 81.12 447 ARG A O 1
ATOM 3456 N N . VAL A 1 448 ? 23.312 40.469 22.875 1 81 448 VAL A N 1
ATOM 3457 C CA . VAL A 1 448 ? 22.656 39.219 23.266 1 81 448 VAL A CA 1
ATOM 3458 C C . VAL A 1 448 ? 22.953 38.906 24.734 1 81 448 VAL A C 1
ATOM 3460 O O . VAL A 1 448 ? 22.109 38.375 25.453 1 81 448 VAL A O 1
ATOM 3463 N N . ARG A 1 449 ? 24.062 39.312 25.281 1 68.5 449 ARG A N 1
ATOM 3464 C CA . ARG A 1 449 ? 24.469 38.969 26.641 1 68.5 449 ARG A CA 1
ATOM 3465 C C . ARG A 1 449 ? 23.828 39.938 27.656 1 68.5 449 ARG A C 1
ATOM 3467 O O . ARG A 1 449 ? 23.734 39.594 28.828 1 68.5 449 ARG A O 1
ATOM 3474 N N . LYS A 1 450 ? 23.344 41.031 27.297 1 68.31 450 LYS A N 1
ATOM 3475 C CA . LYS A 1 450 ? 22.891 42.062 28.234 1 68.31 450 LYS A CA 1
ATOM 3476 C C . LYS A 1 450 ? 21.391 41.906 28.516 1 68.31 450 LYS A C 1
ATOM 3478 O O . LYS A 1 450 ? 20.922 42.281 29.594 1 68.31 450 LYS A O 1
ATOM 3483 N N . SER A 1 451 ? 20.625 41.438 27.531 1 77.94 451 SER A N 1
ATOM 3484 C CA . SER A 1 451 ? 19.172 41.344 27.734 1 77.94 451 SER A CA 1
ATOM 3485 C C . SER A 1 451 ? 18.594 40.094 27.094 1 77.94 451 SER A C 1
ATOM 3487 O O . SER A 1 451 ? 19.062 39.656 26.047 1 77.94 451 SER A O 1
ATOM 3489 N N . THR A 1 452 ? 17.688 39.469 27.766 1 78.69 452 THR A N 1
ATOM 3490 C CA . THR A 1 452 ? 17 38.25 27.281 1 78.69 452 THR A CA 1
ATOM 3491 C C . THR A 1 452 ? 16.188 38.562 26.031 1 78.69 452 THR A C 1
ATOM 3493 O O . THR A 1 452 ? 16 37.688 25.188 1 78.69 452 THR A O 1
ATOM 3496 N N . THR A 1 453 ? 15.719 39.75 25.938 1 79 453 THR A N 1
ATOM 3497 C CA . THR A 1 453 ? 14.914 40.125 24.766 1 79 453 THR A CA 1
ATOM 3498 C C . THR A 1 453 ? 15.773 40.094 23.5 1 79 453 THR A C 1
ATOM 3500 O O . THR A 1 453 ? 15.305 39.688 22.438 1 79 453 THR A O 1
ATOM 3503 N N . PHE A 1 454 ? 17.031 40.469 23.703 1 82.44 454 PHE A N 1
ATOM 3504 C CA . PHE A 1 454 ? 17.938 40.469 22.547 1 82.44 454 PHE A CA 1
ATOM 3505 C C . PHE A 1 454 ? 18.312 39.031 22.156 1 82.44 454 PHE A C 1
ATOM 3507 O O . PHE A 1 454 ? 18.594 38.75 21 1 82.44 454 PHE A O 1
ATOM 3514 N N . LEU A 1 455 ? 18.297 38.156 23.109 1 82.75 455 LEU A N 1
ATOM 3515 C CA . LEU A 1 455 ? 18.562 36.75 22.812 1 82.75 455 LEU A CA 1
ATOM 3516 C C . LEU A 1 455 ? 17.484 36.156 21.906 1 82.75 455 LEU A C 1
ATOM 3518 O O . LEU A 1 455 ? 17.781 35.5 20.922 1 82.75 455 LEU A O 1
ATOM 3522 N N . PHE A 1 456 ? 16.281 36.469 22.234 1 83.69 456 PHE A N 1
ATOM 3523 C CA . PHE A 1 456 ? 15.18 35.906 21.438 1 83.69 456 PHE A CA 1
ATOM 3524 C C . PHE A 1 456 ? 15.117 36.594 20.078 1 83.69 456 PHE A C 1
ATOM 3526 O O . PHE A 1 456 ? 14.727 35.938 19.078 1 83.69 456 PHE A O 1
ATOM 3533 N N . CYS A 1 457 ? 15.5 37.781 20.047 1 82.81 457 CYS A N 1
ATOM 3534 C CA . CYS A 1 457 ? 15.609 38.438 18.75 1 82.81 457 CYS A CA 1
ATOM 3535 C C . CYS A 1 457 ? 16.672 37.75 17.891 1 82.81 457 CYS A C 1
ATOM 3537 O O . CYS A 1 457 ? 16.469 37.5 16.703 1 82.81 457 CYS A O 1
ATOM 3539 N N . ALA A 1 458 ? 17.734 37.406 18.484 1 84.06 458 ALA A N 1
ATOM 3540 C CA . ALA A 1 458 ? 18.812 36.719 17.781 1 84.06 458 ALA A CA 1
ATOM 3541 C C . ALA A 1 458 ? 18.359 35.344 17.297 1 84.06 458 ALA A C 1
ATOM 3543 O O . ALA A 1 458 ? 18.734 34.906 16.203 1 84.06 458 ALA A O 1
ATOM 3544 N N . ILE A 1 459 ? 17.578 34.719 18.078 1 85.06 459 ILE A N 1
ATOM 3545 C CA . ILE A 1 459 ? 17.078 33.375 17.719 1 85.06 459 ILE A CA 1
ATOM 3546 C C . ILE A 1 459 ? 16.141 33.5 16.5 1 85.06 459 ILE A C 1
ATOM 3548 O O . ILE A 1 459 ? 16.234 32.688 15.57 1 85.06 459 ILE A O 1
ATOM 3552 N N . ASP A 1 460 ? 15.297 34.469 16.5 1 87.12 460 ASP A N 1
ATOM 3553 C CA . ASP A 1 460 ? 14.367 34.625 15.391 1 87.12 460 ASP A CA 1
ATOM 3554 C C . ASP A 1 460 ? 15.109 34.969 14.102 1 87.12 460 ASP A C 1
ATOM 3556 O O . ASP A 1 460 ? 14.812 34.406 13.047 1 87.12 460 ASP A O 1
ATOM 3560 N N . LEU A 1 461 ? 16.078 35.781 14.203 1 85.38 461 LEU A N 1
ATOM 3561 C CA . LEU A 1 461 ? 16.844 36.156 13.016 1 85.38 461 LEU A CA 1
ATOM 3562 C C . LEU A 1 461 ? 17.688 35 12.523 1 85.38 461 LEU A C 1
ATOM 3564 O O . LEU A 1 461 ? 17.766 34.75 11.32 1 85.38 461 LEU A O 1
ATOM 3568 N N . SER A 1 462 ? 18.312 34.312 13.445 1 86.94 462 SER A N 1
ATOM 3569 C CA . SER A 1 462 ? 19.109 33.156 13.07 1 86.94 462 SER A CA 1
ATOM 3570 C C . SER A 1 462 ? 18.25 32.094 12.422 1 86.94 462 SER A C 1
ATOM 3572 O O . SER A 1 462 ? 18.656 31.453 11.445 1 86.94 462 SER A O 1
ATOM 3574 N N . THR A 1 463 ? 17.094 31.844 12.977 1 89.69 463 THR A N 1
ATOM 3575 C CA . THR A 1 463 ? 16.172 30.859 12.414 1 89.69 463 THR A CA 1
ATOM 3576 C C . THR A 1 463 ? 15.805 31.219 10.977 1 89.69 463 THR A C 1
ATOM 3578 O O . THR A 1 463 ? 15.773 30.344 10.102 1 89.69 463 THR A O 1
ATOM 3581 N N . THR A 1 464 ? 15.57 32.406 10.75 1 88.75 464 THR A N 1
ATOM 3582 C CA . THR A 1 464 ? 15.188 32.875 9.422 1 88.75 464 THR A CA 1
ATOM 3583 C C . THR A 1 464 ? 16.328 32.688 8.43 1 88.75 464 THR A C 1
ATOM 3585 O O . THR A 1 464 ? 16.125 32.188 7.324 1 88.75 464 THR A O 1
ATOM 3588 N N . VAL A 1 465 ? 17.5 33.031 8.836 1 87.62 465 VAL A N 1
ATOM 3589 C CA . VAL A 1 465 ? 18.672 32.906 7.961 1 87.62 465 VAL A CA 1
ATOM 3590 C C . VAL A 1 465 ? 18.938 31.422 7.695 1 87.62 465 VAL A C 1
ATOM 3592 O O . VAL A 1 465 ? 19.234 31.031 6.566 1 87.62 465 VAL A O 1
ATOM 3595 N N . LEU A 1 466 ? 18.812 30.641 8.711 1 89.75 466 LEU A N 1
ATOM 3596 C CA . LEU A 1 466 ? 19.047 29.203 8.562 1 89.75 466 LEU A CA 1
ATOM 3597 C C . LEU A 1 466 ? 18.031 28.578 7.609 1 89.75 466 LEU A C 1
ATOM 3599 O O . LEU A 1 466 ? 18.391 27.75 6.77 1 89.75 466 LEU A O 1
ATOM 3603 N N . LEU A 1 467 ? 16.828 28.953 7.742 1 91.62 467 LEU A N 1
ATOM 3604 C CA . LEU A 1 467 ? 15.797 28.422 6.859 1 91.62 467 LEU A CA 1
ATOM 3605 C C . LEU A 1 467 ? 16.031 28.875 5.422 1 91.62 467 LEU A C 1
ATOM 3607 O O . LEU A 1 467 ? 15.859 28.094 4.484 1 91.62 467 LEU A O 1
ATOM 3611 N N . ALA A 1 468 ? 16.422 30.078 5.23 1 90.38 468 ALA A N 1
ATOM 3612 C CA . ALA A 1 468 ? 16.703 30.594 3.893 1 90.38 468 ALA A CA 1
ATOM 3613 C C . ALA A 1 468 ? 17.891 29.875 3.266 1 90.38 468 ALA A C 1
ATOM 3615 O O . ALA A 1 468 ? 17.859 29.516 2.086 1 90.38 468 ALA A O 1
ATOM 3616 N N . LEU A 1 469 ? 18.812 29.641 4.082 1 88.62 469 LEU A N 1
ATOM 3617 C CA . LEU A 1 469 ? 19.984 28.906 3.604 1 88.62 469 LEU A CA 1
ATOM 3618 C C . LEU A 1 469 ? 19.625 27.469 3.27 1 88.62 469 LEU A C 1
ATOM 3620 O O . LEU A 1 469 ? 20.125 26.906 2.293 1 88.62 469 LEU A O 1
ATOM 3624 N N . ALA A 1 470 ? 18.797 26.891 4.074 1 89.06 470 ALA A N 1
ATOM 3625 C CA . ALA A 1 470 ? 18.359 25.516 3.822 1 89.06 470 ALA A CA 1
ATOM 3626 C C . ALA A 1 470 ? 17.609 25.406 2.498 1 89.06 470 ALA A C 1
ATOM 3628 O O . ALA A 1 470 ? 17.812 24.469 1.736 1 89.06 470 ALA A O 1
ATOM 3629 N N . VAL A 1 471 ? 16.828 26.359 2.18 1 90.94 471 VAL A N 1
ATOM 3630 C CA . VAL A 1 471 ? 16.062 26.375 0.931 1 90.94 471 VAL A CA 1
ATOM 3631 C C . VAL A 1 471 ? 17.031 26.531 -0.249 1 90.94 471 VAL A C 1
ATOM 3633 O O . VAL A 1 471 ? 16.906 25.828 -1.249 1 90.94 471 VAL A O 1
ATOM 3636 N N . ALA A 1 472 ? 17.953 27.438 -0.131 1 89.69 472 ALA A N 1
ATOM 3637 C CA . ALA A 1 472 ? 18.922 27.656 -1.194 1 89.69 472 ALA A CA 1
ATOM 3638 C C . ALA A 1 472 ? 19.766 26.406 -1.425 1 89.69 472 ALA A C 1
ATOM 3640 O O . ALA A 1 472 ? 20.016 26.016 -2.568 1 89.69 472 ALA A O 1
ATOM 3641 N N . TYR A 1 473 ? 20.109 25.812 -0.388 1 87.19 473 TYR A N 1
ATOM 3642 C CA . TYR A 1 473 ? 20.906 24.594 -0.485 1 87.19 473 TYR A CA 1
ATOM 3643 C C . TYR A 1 473 ? 20.125 23.484 -1.186 1 87.19 473 TYR A C 1
ATOM 3645 O O . TYR A 1 473 ? 20.656 22.781 -2.041 1 87.19 473 TYR A O 1
ATOM 3653 N N . GLU A 1 474 ? 18.969 23.359 -0.826 1 86.44 474 GLU A N 1
ATOM 3654 C CA . GLU A 1 474 ? 18.141 22.312 -1.418 1 86.44 474 GLU A CA 1
ATOM 3655 C C . GLU A 1 474 ? 17.953 22.531 -2.916 1 86.44 474 GLU A C 1
ATOM 3657 O O . GLU A 1 474 ? 17.984 21.578 -3.699 1 86.44 474 GLU A O 1
ATOM 3662 N N . GLU A 1 475 ? 17.828 23.703 -3.295 1 86.88 475 GLU A N 1
ATOM 3663 C CA . GLU A 1 475 ? 17.641 24 -4.711 1 86.88 475 GLU A CA 1
ATOM 3664 C C . GLU A 1 475 ? 18.906 23.703 -5.504 1 86.88 475 GLU A C 1
ATOM 3666 O O . GLU A 1 475 ? 18.859 23.109 -6.586 1 86.88 475 GLU A O 1
ATOM 3671 N N . VAL A 1 476 ? 19.969 24.016 -4.938 1 86.5 476 VAL A N 1
ATOM 3672 C CA . VAL A 1 476 ? 21.25 23.781 -5.617 1 86.5 476 VAL A CA 1
ATOM 3673 C C . VAL A 1 476 ? 21.562 22.297 -5.625 1 86.5 476 VAL A C 1
ATOM 3675 O O . VAL A 1 476 ? 22.016 21.75 -6.637 1 86.5 476 VAL A O 1
ATOM 3678 N N . SER A 1 477 ? 21.266 21.672 -4.547 1 84 477 SER A N 1
ATOM 3679 C CA . SER A 1 477 ? 21.531 20.234 -4.453 1 84 477 SER A CA 1
ATOM 3680 C C . SER A 1 477 ? 20.656 19.453 -5.43 1 84 477 SER A C 1
ATOM 3682 O O . SER A 1 477 ? 21.109 18.453 -5.996 1 84 477 SER A O 1
ATOM 3684 N N . GLU A 1 478 ? 19.438 19.828 -5.535 1 84.62 478 GLU A N 1
ATOM 3685 C CA . GLU A 1 478 ? 18.578 19.172 -6.504 1 84.62 478 GLU A CA 1
ATOM 3686 C C . GLU A 1 478 ? 19.141 19.266 -7.914 1 84.62 478 GLU A C 1
ATOM 3688 O O . GLU A 1 478 ? 19.125 18.281 -8.664 1 84.62 478 GLU A O 1
ATOM 3693 N N . TYR A 1 479 ? 19.688 20.375 -8.227 1 86.25 479 TYR A N 1
ATOM 3694 C CA . TYR A 1 479 ? 20.297 20.594 -9.531 1 86.25 479 TYR A CA 1
ATOM 3695 C C . TYR A 1 479 ? 21.531 19.719 -9.711 1 86.25 479 TYR A C 1
ATOM 3697 O O . TYR A 1 479 ? 21.703 19.078 -10.75 1 86.25 479 TYR A O 1
ATOM 3705 N N . VAL A 1 480 ? 22.266 19.594 -8.727 1 83.75 480 VAL A N 1
ATOM 3706 C CA . VAL A 1 480 ? 23.516 18.828 -8.789 1 83.75 480 VAL A CA 1
ATOM 3707 C C . VAL A 1 480 ? 23.203 17.344 -8.867 1 83.75 480 VAL A C 1
ATOM 3709 O O . VAL A 1 480 ? 23.781 16.625 -9.695 1 83.75 480 VAL A O 1
ATOM 3712 N N . VAL A 1 481 ? 22.297 16.891 -8.117 1 84.25 481 VAL A N 1
ATOM 3713 C CA . VAL A 1 481 ? 21.938 15.477 -8.102 1 84.25 481 VAL A CA 1
ATOM 3714 C C . VAL A 1 481 ? 21.312 15.086 -9.445 1 84.25 481 VAL A C 1
ATOM 3716 O O . VAL A 1 481 ? 21.578 14 -9.969 1 84.25 481 VAL A O 1
ATOM 3719 N N . PHE A 1 482 ? 20.562 15.984 -9.977 1 87.38 482 PHE A N 1
ATOM 3720 C CA . PHE A 1 482 ? 19.938 15.727 -11.273 1 87.38 482 PHE A CA 1
ATOM 3721 C C . PHE A 1 482 ? 21 15.594 -12.367 1 87.38 482 PHE A C 1
ATOM 3723 O O . PHE A 1 482 ? 20.969 14.641 -13.148 1 87.38 482 PHE A O 1
ATOM 3730 N N . LEU A 1 483 ? 22 16.438 -12.367 1 85.12 483 LEU A N 1
ATOM 3731 C CA . LEU A 1 483 ? 23 16.5 -13.43 1 85.12 483 LEU A CA 1
ATOM 3732 C C . LEU A 1 483 ? 23.969 15.328 -13.32 1 85.12 483 LEU A C 1
ATOM 3734 O O . LEU A 1 483 ? 24.438 14.805 -14.336 1 85.12 483 LEU A O 1
ATOM 3738 N N . PHE A 1 484 ? 24.172 14.828 -12.148 1 85 484 PHE A N 1
ATOM 3739 C CA . PHE A 1 484 ? 25.172 13.789 -11.977 1 85 484 PHE A CA 1
ATOM 3740 C C . PHE A 1 484 ? 24.516 12.445 -11.664 1 85 484 PHE A C 1
ATOM 3742 O O . PHE A 1 484 ? 25.188 11.516 -11.203 1 85 484 PHE A O 1
ATOM 3749 N N . SER A 1 485 ? 23.281 12.375 -11.93 1 86.5 485 SER A N 1
ATOM 3750 C CA . SER A 1 485 ? 22.578 11.109 -11.719 1 86.5 485 SER A CA 1
ATOM 3751 C C . SER A 1 485 ? 22.891 10.117 -12.828 1 86.5 485 SER A C 1
ATOM 3753 O O . SER A 1 485 ? 23.25 10.508 -13.945 1 86.5 485 SER A O 1
ATOM 3755 N N . ASN A 1 486 ? 22.75 8.844 -12.5 1 89.19 486 ASN A N 1
ATOM 3756 C CA . ASN A 1 486 ? 22.906 7.797 -13.5 1 89.19 486 ASN A CA 1
ATOM 3757 C C . ASN A 1 486 ? 21.812 7.855 -14.555 1 89.19 486 ASN A C 1
ATOM 3759 O O . ASN A 1 486 ? 22.016 7.469 -15.703 1 89.19 486 ASN A O 1
ATOM 3763 N N . TRP A 1 487 ? 20.719 8.406 -14.125 1 91.81 487 TRP A N 1
ATOM 3764 C CA . TRP A 1 487 ? 19.594 8.531 -15.047 1 91.81 487 TRP A CA 1
ATOM 3765 C C . TRP A 1 487 ? 19.906 9.508 -16.172 1 91.81 487 TRP A C 1
ATOM 3767 O O . TRP A 1 487 ? 19.641 9.227 -17.344 1 91.81 487 TRP A O 1
ATOM 3777 N N . PHE A 1 488 ? 20.5 10.609 -15.789 1 90.44 488 PHE A N 1
ATOM 3778 C CA . PHE A 1 488 ? 20.859 11.617 -16.781 1 90.44 488 PHE A CA 1
ATOM 3779 C C . PHE A 1 488 ? 21.969 11.109 -17.688 1 90.44 488 PHE A C 1
ATOM 3781 O O . PHE A 1 488 ? 21.938 11.359 -18.891 1 90.44 488 PHE A O 1
ATOM 3788 N N . MET A 1 489 ? 22.844 10.391 -17.188 1 89.12 489 MET A N 1
ATOM 3789 C CA . MET A 1 489 ? 23.938 9.836 -17.969 1 89.12 489 MET A CA 1
ATOM 3790 C C . MET A 1 489 ? 23.406 8.859 -19.016 1 89.12 489 MET A C 1
ATOM 3792 O O . MET A 1 489 ? 23.844 8.891 -20.172 1 89.12 489 MET A O 1
ATOM 3796 N N . VAL A 1 490 ? 22.516 8.016 -18.594 1 92.25 490 VAL A N 1
ATOM 3797 C CA . VAL A 1 490 ? 21.938 7.051 -19.516 1 92.25 490 VAL A CA 1
ATOM 3798 C C . VAL A 1 490 ? 21.188 7.785 -20.625 1 92.25 490 VAL A C 1
ATOM 3800 O O . VAL A 1 490 ? 21.281 7.414 -21.797 1 92.25 490 VAL A O 1
ATOM 3803 N N . SER A 1 491 ? 20.453 8.812 -20.281 1 90.5 491 SER A N 1
ATOM 3804 C CA . SER A 1 491 ? 19.719 9.586 -21.266 1 90.5 491 SER A CA 1
ATOM 3805 C C . SER A 1 491 ? 20.672 10.25 -22.266 1 90.5 491 SER A C 1
ATOM 3807 O O . SER A 1 491 ? 20.391 10.266 -23.469 1 90.5 491 SER A O 1
ATOM 3809 N N . LEU A 1 492 ? 21.75 10.766 -21.797 1 87.56 492 LEU A N 1
ATOM 3810 C CA . LEU A 1 492 ? 22.734 11.398 -22.672 1 87.56 492 LEU A CA 1
ATOM 3811 C C . LEU A 1 492 ? 23.375 10.375 -23.594 1 87.56 492 LEU A C 1
ATOM 3813 O O . LEU A 1 492 ? 23.578 10.641 -24.781 1 87.56 492 LEU A O 1
ATOM 3817 N N . LEU A 1 493 ? 23.656 9.227 -23.047 1 88.38 493 LEU A N 1
ATOM 3818 C CA . LEU A 1 493 ? 24.281 8.172 -23.844 1 88.38 493 LEU A CA 1
ATOM 3819 C C . LEU A 1 493 ? 23.344 7.68 -24.922 1 88.38 493 LEU A C 1
ATOM 3821 O O . LEU A 1 493 ? 23.781 7.375 -26.047 1 88.38 493 LEU A O 1
ATOM 3825 N N . CYS A 1 494 ? 22.109 7.582 -24.547 1 88.75 494 CYS A N 1
ATOM 3826 C CA . CYS A 1 494 ? 21.125 7.129 -25.531 1 88.75 494 CYS A CA 1
ATOM 3827 C C . CYS A 1 494 ? 20.953 8.164 -26.625 1 88.75 494 CYS A C 1
ATOM 3829 O O . CYS A 1 494 ? 20.797 7.805 -27.797 1 88.75 494 CYS A O 1
ATOM 3831 N N . ASN A 1 495 ? 20.969 9.414 -26.297 1 84.25 495 ASN A N 1
ATOM 3832 C CA . ASN A 1 495 ? 20.906 10.453 -27.328 1 84.25 495 ASN A CA 1
ATOM 3833 C C . ASN A 1 495 ? 22.156 10.445 -28.203 1 84.25 495 ASN A C 1
ATOM 3835 O O . ASN A 1 495 ? 22.078 10.68 -29.406 1 84.25 495 ASN A O 1
ATOM 3839 N N . HIS A 1 496 ? 23.25 10.156 -27.578 1 82.75 496 HIS A N 1
ATOM 3840 C CA . HIS A 1 496 ? 24.5 10.055 -28.312 1 82.75 496 HIS A CA 1
ATOM 3841 C C . HIS A 1 496 ? 24.5 8.875 -29.281 1 82.75 496 HIS A C 1
ATOM 3843 O O . HIS A 1 496 ? 25.016 8.969 -30.391 1 82.75 496 HIS A O 1
ATOM 3849 N N . THR A 1 497 ? 23.891 7.816 -28.812 1 83.38 497 THR A N 1
ATOM 3850 C CA . THR A 1 497 ? 23.875 6.598 -29.625 1 83.38 497 THR A CA 1
ATOM 3851 C C . THR A 1 497 ? 22.844 6.703 -30.734 1 83.38 497 THR A C 1
ATOM 3853 O O . THR A 1 497 ? 23.016 6.121 -31.812 1 83.38 497 THR A O 1
ATOM 3856 N N . SER A 1 498 ? 21.609 7.332 -30.484 1 77.12 498 SER A N 1
ATOM 3857 C CA . SER A 1 498 ? 20.531 7.402 -31.453 1 77.12 498 SER A CA 1
ATOM 3858 C C . SER A 1 498 ? 20.859 8.352 -32.594 1 77.12 498 SER A C 1
ATOM 3860 O O . SER A 1 498 ? 20.406 8.148 -33.719 1 77.12 498 SER A O 1
ATOM 3862 N N . GLY A 1 499 ? 21.344 9.594 -32.312 1 65.44 499 GLY A N 1
ATOM 3863 C CA . GLY A 1 499 ? 21.328 10.609 -33.375 1 65.44 499 GLY A CA 1
ATOM 3864 C C . GLY A 1 499 ? 22.719 10.938 -33.875 1 65.44 499 GLY A C 1
ATOM 3865 O O . GLY A 1 499 ? 23.641 11.203 -33.094 1 65.44 499 GLY A O 1
ATOM 3866 N N . HIS A 1 500 ? 22.891 10.688 -35.156 1 57.56 500 HIS A N 1
ATOM 3867 C CA . HIS A 1 500 ? 24.047 11.172 -35.906 1 57.56 500 HIS A CA 1
ATOM 3868 C C . HIS A 1 500 ? 24.266 12.664 -35.688 1 57.56 500 HIS A C 1
ATOM 3870 O O . HIS A 1 500 ? 25.406 13.125 -35.562 1 57.56 500 HIS A O 1
ATOM 3876 N N . GLU A 1 501 ? 23.031 13.328 -35.594 1 54.56 501 GLU A N 1
ATOM 3877 C CA . GLU A 1 501 ? 23.172 14.773 -35.438 1 54.56 501 GLU A CA 1
ATOM 3878 C C . GLU A 1 501 ? 23.859 15.125 -34.125 1 54.56 501 GLU A C 1
ATOM 3880 O O . GLU A 1 501 ? 24.672 16.047 -34.062 1 54.56 501 GLU A O 1
ATOM 3885 N N . TRP A 1 502 ? 23.484 14.383 -33.094 1 57.41 502 TRP A N 1
ATOM 3886 C CA . TRP A 1 502 ? 24.078 14.672 -31.797 1 57.41 502 TRP A CA 1
ATOM 3887 C C . TRP A 1 502 ? 25.562 14.312 -31.797 1 57.41 502 TRP A C 1
ATOM 3889 O O . TRP A 1 502 ? 26.359 14.953 -31.109 1 57.41 502 TRP A O 1
ATOM 3899 N N . ARG A 1 503 ? 25.891 13.328 -32.562 1 57.59 503 ARG A N 1
ATOM 3900 C CA . ARG A 1 503 ? 27.297 12.945 -32.688 1 57.59 503 ARG A CA 1
ATOM 3901 C C . ARG A 1 503 ? 28.078 14 -33.469 1 57.59 503 ARG A C 1
ATOM 3903 O O . ARG A 1 503 ? 29.25 14.273 -33.156 1 57.59 503 ARG A O 1
ATOM 3910 N N . ALA A 1 504 ? 27.234 14.391 -34.562 1 53.16 504 ALA A N 1
ATOM 3911 C CA . ALA A 1 504 ? 27.891 15.43 -35.375 1 53.16 504 ALA A CA 1
ATOM 3912 C C . ALA A 1 504 ? 27.984 16.734 -34.594 1 53.16 504 ALA A C 1
ATOM 3914 O O . ALA A 1 504 ? 29.016 17.438 -34.656 1 53.16 504 ALA A O 1
ATOM 3915 N N . GLU A 1 505 ? 26.844 17.266 -34.094 1 50.25 505 GLU A N 1
ATOM 3916 C CA . GLU A 1 505 ? 26.797 18.5 -33.344 1 50.25 505 GLU A CA 1
ATOM 3917 C C . GLU A 1 505 ? 27.453 18.344 -31.969 1 50.25 505 GLU A C 1
ATOM 3919 O O . GLU A 1 505 ? 27.5 19.281 -31.188 1 50.25 505 GLU A O 1
ATOM 3924 N N . ALA A 1 506 ? 27.938 17.297 -31.641 1 51.81 506 ALA A N 1
ATOM 3925 C CA . ALA A 1 506 ? 28.562 16.484 -30.594 1 51.81 506 ALA A CA 1
ATOM 3926 C C . ALA A 1 506 ? 29.656 17.281 -29.859 1 51.81 506 ALA A C 1
ATOM 3928 O O . ALA A 1 506 ? 30.266 16.781 -28.922 1 51.81 506 ALA A O 1
ATOM 3929 N N . GLY A 1 507 ? 29.875 18.312 -30.453 1 50.88 507 GLY A N 1
ATOM 3930 C CA . GLY A 1 507 ? 30.906 19.016 -29.719 1 50.88 507 GLY A CA 1
ATOM 3931 C C . GLY A 1 507 ? 30.547 19.328 -28.281 1 50.88 507 GLY A C 1
ATOM 3932 O O . GLY A 1 507 ? 31.359 19.188 -27.391 1 50.88 507 GLY A O 1
ATOM 3933 N N . VAL A 1 508 ? 29.281 19.703 -28.062 1 53.03 508 VAL A N 1
ATOM 3934 C CA . VAL A 1 508 ? 28.906 20.109 -26.719 1 53.03 508 VAL A CA 1
ATOM 3935 C C . VAL A 1 508 ? 28.719 18.875 -25.844 1 53.03 508 VAL A C 1
ATOM 3937 O O . VAL A 1 508 ? 29.125 18.859 -24.672 1 53.03 508 VAL A O 1
ATOM 3940 N N . LEU A 1 509 ? 28.109 17.859 -26.453 1 61.06 509 LEU A N 1
ATOM 3941 C CA . LEU A 1 509 ? 27.891 16.656 -25.656 1 61.06 509 LEU A CA 1
ATOM 3942 C C . LEU A 1 509 ? 29.203 15.906 -25.406 1 61.06 509 LEU A C 1
ATOM 3944 O O . LEU A 1 509 ? 29.375 15.297 -24.359 1 61.06 509 LEU A O 1
ATOM 3948 N N . ARG A 1 510 ? 30.062 16.109 -26.359 1 61.5 510 ARG A N 1
ATOM 3949 C CA . ARG A 1 510 ? 31.375 15.484 -26.219 1 61.5 510 ARG A CA 1
ATOM 3950 C C . ARG A 1 510 ? 32.156 16.109 -25.062 1 61.5 510 ARG A C 1
ATOM 3952 O O . ARG A 1 510 ? 33 15.453 -24.453 1 61.5 510 ARG A O 1
ATOM 3959 N N . ARG A 1 511 ? 31.781 17.312 -24.891 1 63.25 511 ARG A N 1
ATOM 3960 C CA . ARG A 1 511 ? 32.469 17.969 -23.797 1 63.25 511 ARG A CA 1
ATOM 3961 C C . ARG A 1 511 ? 31.719 17.797 -22.484 1 63.25 511 ARG A C 1
ATOM 3963 O O . ARG A 1 511 ? 32.344 17.703 -21.406 1 63.25 511 ARG A O 1
ATOM 3970 N N . VAL A 1 512 ? 30.391 17.719 -22.578 1 70.81 512 VAL A N 1
ATOM 3971 C CA . VAL A 1 512 ? 29.578 17.688 -21.375 1 70.81 512 VAL A CA 1
ATOM 3972 C C . VAL A 1 512 ? 29.688 16.312 -20.703 1 70.81 512 VAL A C 1
ATOM 3974 O O . VAL A 1 512 ? 29.828 16.219 -19.484 1 70.81 512 VAL A O 1
ATOM 3977 N N . ILE A 1 513 ? 29.734 15.328 -21.531 1 73.19 513 ILE A N 1
ATOM 3978 C CA . ILE A 1 513 ? 29.703 13.977 -20.984 1 73.19 513 ILE A CA 1
ATOM 3979 C C . ILE A 1 513 ? 31.016 13.68 -20.25 1 73.19 513 ILE A C 1
ATOM 3981 O O . ILE A 1 513 ? 31 13.234 -19.109 1 73.19 513 ILE A O 1
ATOM 3985 N N . PRO A 1 514 ? 32.094 13.977 -20.922 1 73.81 514 PRO A N 1
ATOM 3986 C CA . PRO A 1 514 ? 33.344 13.719 -20.188 1 73.81 514 PRO A CA 1
ATOM 3987 C C . PRO A 1 514 ? 33.469 14.594 -18.938 1 73.81 514 PRO A C 1
ATOM 3989 O O . PRO A 1 514 ? 34 14.148 -17.922 1 73.81 514 PRO A O 1
ATOM 3992 N N . GLY A 1 515 ? 32.969 15.789 -19.016 1 71.88 515 GLY A N 1
ATOM 3993 C CA . GLY A 1 515 ? 33 16.656 -17.844 1 71.88 515 GLY A CA 1
ATOM 3994 C C . GLY A 1 515 ? 32.156 16.109 -16.703 1 71.88 515 GLY A C 1
ATOM 3995 O O . GLY A 1 515 ? 32.594 16.109 -15.555 1 71.88 515 GLY A O 1
ATOM 3996 N N . VAL A 1 516 ? 31.062 15.648 -17.078 1 74.88 516 VAL A N 1
ATOM 3997 C CA . VAL A 1 516 ? 30.172 15.086 -16.078 1 74.88 516 VAL A CA 1
ATOM 3998 C C . VAL A 1 516 ? 30.781 13.805 -15.5 1 74.88 516 VAL A C 1
ATOM 4000 O O . VAL A 1 516 ? 30.688 13.555 -14.297 1 74.88 516 VAL A O 1
ATOM 4003 N N . LEU A 1 517 ? 31.375 13.086 -16.359 1 75.31 517 LEU A N 1
ATOM 4004 C CA . LEU A 1 517 ? 31.984 11.828 -15.938 1 75.31 517 LEU A CA 1
ATOM 4005 C C . LEU A 1 517 ? 33.156 12.078 -15.008 1 75.31 517 LEU A C 1
ATOM 4007 O O . LEU A 1 517 ? 33.375 11.328 -14.047 1 75.31 517 LEU A O 1
ATOM 4011 N N . LEU A 1 518 ? 33.906 13.07 -15.32 1 71.69 518 LEU A N 1
ATOM 4012 C CA . LEU A 1 518 ? 35.062 13.414 -14.469 1 71.69 518 LEU A CA 1
ATOM 4013 C C . LEU A 1 518 ? 34.594 13.781 -13.062 1 71.69 518 LEU A C 1
ATOM 4015 O O . LEU A 1 518 ? 35.188 13.344 -12.078 1 71.69 518 LEU A O 1
ATOM 4019 N N . VAL A 1 519 ? 33.562 14.484 -13.062 1 70.94 519 VAL A N 1
ATOM 4020 C CA . VAL A 1 519 ? 33.031 14.914 -11.773 1 70.94 519 VAL A CA 1
ATOM 4021 C C . VAL A 1 519 ? 32.438 13.727 -11.039 1 70.94 519 VAL A C 1
ATOM 4023 O O . VAL A 1 519 ? 32.625 13.57 -9.828 1 70.94 519 VAL A O 1
ATOM 4026 N N . LYS A 1 520 ? 31.766 12.945 -11.727 1 71.62 520 LYS A N 1
ATOM 4027 C CA . LYS A 1 520 ? 31.109 11.773 -11.133 1 71.62 520 LYS A CA 1
ATOM 4028 C C . LYS A 1 520 ? 32.156 10.789 -10.602 1 71.62 520 LYS A C 1
ATOM 4030 O O . LYS A 1 520 ? 31.953 10.211 -9.531 1 71.62 520 LYS A O 1
ATOM 4035 N N . ASN A 1 521 ? 33.188 10.578 -11.461 1 64.31 521 ASN A N 1
ATOM 4036 C CA . ASN A 1 521 ? 34.219 9.656 -11.039 1 64.31 521 ASN A CA 1
ATOM 4037 C C . ASN A 1 521 ? 34.938 10.148 -9.781 1 64.31 521 ASN A C 1
ATOM 4039 O O . ASN A 1 521 ? 35.438 9.344 -8.984 1 64.31 521 ASN A O 1
ATOM 4043 N N . THR A 1 522 ? 34.969 11.414 -9.719 1 57.81 522 THR A N 1
ATOM 4044 C CA . THR A 1 522 ? 35.562 11.992 -8.516 1 57.81 522 THR A CA 1
ATOM 4045 C C . THR A 1 522 ? 34.625 11.828 -7.324 1 57.81 522 THR A C 1
ATOM 4047 O O . THR A 1 522 ? 35.062 11.656 -6.191 1 57.81 522 THR A O 1
ATOM 4050 N N . LEU A 1 523 ? 33.469 12.016 -7.648 1 57.75 523 LEU A N 1
ATOM 4051 C CA . LEU A 1 523 ? 32.5 11.828 -6.57 1 57.75 523 LEU A CA 1
ATOM 4052 C C . LEU A 1 523 ? 32.281 10.344 -6.273 1 57.75 523 LEU A C 1
ATOM 4054 O O . LEU A 1 523 ? 32.219 9.531 -7.195 1 57.75 523 LEU A O 1
ATOM 4058 N N . ASN A 1 524 ? 32.906 9.523 -5.707 1 54.12 524 ASN A N 1
ATOM 4059 C CA . ASN A 1 524 ? 33.031 8.109 -5.379 1 54.12 524 ASN A CA 1
ATOM 4060 C C . ASN A 1 524 ? 31.781 7.324 -5.742 1 54.12 524 ASN A C 1
ATOM 4062 O O . ASN A 1 524 ? 30.656 7.824 -5.602 1 54.12 524 ASN A O 1
ATOM 4066 N N . HIS A 1 525 ? 32 6.363 -6.684 1 56.38 525 HIS A N 1
ATOM 4067 C CA . HIS A 1 525 ? 31.031 5.352 -7.066 1 56.38 525 HIS A CA 1
ATOM 4068 C C . HIS A 1 525 ? 30.469 4.645 -5.84 1 56.38 525 HIS A C 1
ATOM 4070 O O . HIS A 1 525 ? 31.219 4.07 -5.047 1 56.38 525 HIS A O 1
ATOM 4076 N N . PRO A 1 526 ? 29.172 4.898 -5.547 1 59.69 526 PRO A N 1
ATOM 4077 C CA . PRO A 1 526 ? 28.625 4.266 -4.34 1 59.69 526 PRO A CA 1
ATOM 4078 C C . PRO A 1 526 ? 28.859 2.758 -4.312 1 59.69 526 PRO A C 1
ATOM 4080 O O . PRO A 1 526 ? 28.484 2.053 -5.254 1 59.69 526 PRO A O 1
ATOM 4083 N N . ALA A 1 527 ? 30.016 2.32 -3.637 1 70.69 527 ALA A N 1
ATOM 4084 C CA . ALA A 1 527 ? 30.172 0.891 -3.377 1 70.69 527 ALA A CA 1
ATOM 4085 C C . ALA A 1 527 ? 29.031 0.373 -2.492 1 70.69 527 ALA A C 1
ATOM 4087 O O . ALA A 1 527 ? 28.484 1.117 -1.676 1 70.69 527 ALA A O 1
ATOM 4088 N N . LEU A 1 528 ? 28.5 -0.746 -2.959 1 85.62 528 LEU A N 1
ATOM 4089 C CA . LEU A 1 528 ? 27.469 -1.398 -2.148 1 85.62 528 LEU A CA 1
ATOM 4090 C C . LEU A 1 528 ? 27.969 -1.637 -0.729 1 85.62 528 LEU A C 1
ATOM 4092 O O . LEU A 1 528 ? 29 -2.293 -0.53 1 85.62 528 LEU A O 1
ATOM 4096 N N . ALA A 1 529 ? 27.328 -0.96 0.176 1 87.38 529 ALA A N 1
ATOM 4097 C CA . ALA A 1 529 ? 27.703 -1.118 1.579 1 87.38 529 ALA A CA 1
ATOM 4098 C C . ALA A 1 529 ? 26.75 -2.078 2.293 1 87.38 529 ALA A C 1
ATOM 4100 O O . ALA A 1 529 ? 25.547 -2.066 2.047 1 87.38 529 ALA A O 1
ATOM 4101 N N . ILE A 1 530 ? 27.359 -2.934 3.1 1 93.06 530 ILE A N 1
ATOM 4102 C CA . ILE A 1 530 ? 26.562 -3.881 3.865 1 93.06 530 ILE A CA 1
ATOM 4103 C C . ILE A 1 530 ? 26.719 -3.602 5.359 1 93.06 530 ILE A C 1
ATOM 4105 O O . ILE A 1 530 ? 27.812 -3.262 5.82 1 93.06 530 ILE A O 1
ATOM 4109 N N . LYS A 1 531 ? 25.688 -3.676 6.07 1 90.88 531 LYS A N 1
ATOM 4110 C CA . LYS A 1 531 ? 25.719 -3.52 7.52 1 90.88 531 LYS A CA 1
ATOM 4111 C C . LYS A 1 531 ? 26.312 -4.746 8.195 1 90.88 531 LYS A C 1
ATOM 4113 O O . LYS A 1 531 ? 26.141 -5.871 7.727 1 90.88 531 LYS A O 1
ATOM 4118 N N . GLN A 1 532 ? 27.062 -4.449 9.258 1 92.38 532 GLN A N 1
ATOM 4119 C CA . GLN A 1 532 ? 27.766 -5.508 9.961 1 92.38 532 GLN A CA 1
ATOM 4120 C C . GLN A 1 532 ? 27.219 -5.691 11.375 1 92.38 532 GLN A C 1
ATOM 4122 O O . GLN A 1 532 ? 27.016 -4.715 12.094 1 92.38 532 GLN A O 1
ATOM 4127 N N . PHE A 1 533 ? 26.891 -6.961 11.688 1 91.19 533 PHE A N 1
ATOM 4128 C CA . PHE A 1 533 ? 26.422 -7.309 13.023 1 91.19 533 PHE A CA 1
ATOM 4129 C C . PHE A 1 533 ? 27.109 -8.578 13.531 1 91.19 533 PHE A C 1
ATOM 4131 O O . PHE A 1 533 ? 27.312 -9.523 12.766 1 91.19 533 PHE A O 1
ATOM 4138 N N . SER A 1 534 ? 27.625 -8.445 14.727 1 89.44 534 SER A N 1
ATOM 4139 C CA . SER A 1 534 ? 28.172 -9.641 15.359 1 89.44 534 SER A CA 1
ATOM 4140 C C . SER A 1 534 ? 27.531 -9.891 16.719 1 89.44 534 SER A C 1
ATOM 4142 O O . SER A 1 534 ? 27.328 -8.961 17.484 1 89.44 534 SER A O 1
ATOM 4144 N N . LEU A 1 535 ? 27.188 -11.078 16.953 1 83 535 LEU A N 1
ATOM 4145 C CA . LEU A 1 535 ? 26.594 -11.484 18.219 1 83 535 LEU A CA 1
ATOM 4146 C C . LEU A 1 535 ? 27.531 -11.219 19.375 1 83 535 LEU A C 1
ATOM 4148 O O . LEU A 1 535 ? 27.094 -11.031 20.516 1 83 535 LEU A O 1
ATOM 4152 N N . LEU A 1 536 ? 28.844 -11.195 19.047 1 78 536 LEU A N 1
ATOM 4153 C CA . LEU A 1 536 ? 29.828 -11.023 20.094 1 78 536 LEU A CA 1
ATOM 4154 C C . LEU A 1 536 ? 30.078 -9.539 20.375 1 78 536 LEU A C 1
ATOM 4156 O O . LEU A 1 536 ? 30.641 -9.18 21.406 1 78 536 LEU A O 1
ATOM 4160 N N . TRP A 1 537 ? 29.766 -8.578 19.359 1 68.69 537 TRP A N 1
ATOM 4161 C CA . TRP A 1 537 ? 30.031 -7.152 19.516 1 68.69 537 TRP A CA 1
ATOM 4162 C C . TRP A 1 537 ? 28.844 -6.449 20.172 1 68.69 537 TRP A C 1
ATOM 4164 O O . TRP A 1 537 ? 29.016 -5.625 21.078 1 68.69 537 TRP A O 1
ATOM 4174 N N . PHE A 1 538 ? 27.641 -6.621 19.609 1 58.81 538 PHE A N 1
ATOM 4175 C CA . PHE A 1 538 ? 26.562 -5.648 19.719 1 58.81 538 PHE A CA 1
ATOM 4176 C C . PHE A 1 538 ? 25.641 -6 20.875 1 58.81 538 PHE A C 1
ATOM 4178 O O . PHE A 1 538 ? 24.922 -5.137 21.391 1 58.81 538 PHE A O 1
ATOM 4185 N N . LEU A 1 539 ? 25.5 -7.25 21.297 1 54.66 539 LEU A N 1
ATOM 4186 C CA . LEU A 1 539 ? 24.422 -7.578 22.234 1 54.66 539 LEU A CA 1
ATOM 4187 C C . LEU A 1 539 ? 24.656 -6.906 23.578 1 54.66 539 LEU A C 1
ATOM 4189 O O . LEU A 1 539 ? 23.734 -6.773 24.375 1 54.66 539 LEU A O 1
ATOM 4193 N N . GLY A 1 540 ? 25.797 -6.652 23.922 1 48.78 540 GLY A N 1
ATOM 4194 C CA . GLY A 1 540 ? 26 -6.121 25.25 1 48.78 540 GLY A CA 1
ATOM 4195 C C . GLY A 1 540 ? 25.594 -4.664 25.391 1 48.78 540 GLY A C 1
ATOM 4196 O O . GLY A 1 540 ? 25.531 -4.133 26.5 1 48.78 540 GLY A O 1
ATOM 4197 N N . ARG A 1 541 ? 25.578 -3.932 24.281 1 49.56 541 ARG A N 1
ATOM 4198 C CA . ARG A 1 541 ? 25.484 -2.518 24.625 1 49.56 541 ARG A CA 1
ATOM 4199 C C . ARG A 1 541 ? 24.031 -2.076 24.719 1 49.56 541 ARG A C 1
ATOM 4201 O O . ARG A 1 541 ? 23.125 -2.844 24.406 1 49.56 541 ARG A O 1
ATOM 4208 N N . LEU A 1 542 ? 23.625 -0.627 24.469 1 47.69 542 LEU A N 1
ATOM 4209 C CA . LEU A 1 542 ? 22.453 0.157 24.844 1 47.69 542 LEU A CA 1
ATOM 4210 C C . LEU A 1 542 ? 21.234 -0.254 24.016 1 47.69 542 LEU A C 1
ATOM 4212 O O . LEU A 1 542 ? 21.375 -0.679 22.859 1 47.69 542 LEU A O 1
ATOM 4216 N N . PRO A 1 543 ? 20.109 -0.438 24.703 1 46.88 543 PRO A N 1
ATOM 4217 C CA . PRO A 1 543 ? 18.75 -0.691 24.188 1 46.88 543 PRO A CA 1
ATOM 4218 C C . PRO A 1 543 ? 18.453 0.068 22.906 1 46.88 543 PRO A C 1
ATOM 4220 O O . PRO A 1 543 ? 17.375 -0.104 22.312 1 46.88 543 PRO A O 1
ATOM 4223 N N . LEU A 1 544 ? 19.109 1.173 22.656 1 49.03 544 LEU A N 1
ATOM 4224 C CA . LEU A 1 544 ? 18.734 1.961 21.484 1 49.03 544 LEU A CA 1
ATOM 4225 C C . LEU A 1 544 ? 19.359 1.379 20.219 1 49.03 544 LEU A C 1
ATOM 4227 O O . LEU A 1 544 ? 20.469 0.861 20.25 1 49.03 544 LEU A O 1
ATOM 4231 N N . PRO A 1 545 ? 18.578 1.151 19.297 1 53.53 545 PRO A N 1
ATOM 4232 C CA . PRO A 1 545 ? 19.141 0.604 18.062 1 53.53 545 PRO A CA 1
ATOM 4233 C C . PRO A 1 545 ? 20.391 1.345 17.609 1 53.53 545 PRO A C 1
ATOM 4235 O O . PRO A 1 545 ? 20.312 2.512 17.203 1 53.53 545 PRO A O 1
ATOM 4238 N N . PRO A 1 546 ? 21.641 1.042 18.094 1 57.19 546 PRO A N 1
ATOM 4239 C CA . PRO A 1 546 ? 22.844 1.741 17.672 1 57.19 546 PRO A CA 1
ATOM 4240 C C . PRO A 1 546 ? 23.047 1.72 16.156 1 57.19 546 PRO A C 1
ATOM 4242 O O . PRO A 1 546 ? 22.531 0.825 15.469 1 57.19 546 PRO A O 1
ATOM 4245 N N . PRO A 1 547 ? 23.578 2.908 15.617 1 70 547 PRO A N 1
ATOM 4246 C CA . PRO A 1 547 ? 23.938 2.871 14.195 1 70 547 PRO A CA 1
ATOM 4247 C C . PRO A 1 547 ? 24.906 1.733 13.859 1 70 547 PRO A C 1
ATOM 4249 O O . PRO A 1 547 ? 25.953 1.605 14.492 1 70 547 PRO A O 1
ATOM 4252 N N . LEU A 1 548 ? 24.516 0.679 13.227 1 79.94 548 LEU A N 1
ATOM 4253 C CA . LEU A 1 548 ? 25.328 -0.465 12.82 1 79.94 548 LEU A CA 1
ATOM 4254 C C . LEU A 1 548 ? 26.438 -0.037 11.859 1 79.94 548 LEU A C 1
ATOM 4256 O O . LEU A 1 548 ? 26.219 0.793 10.977 1 79.94 548 LEU A O 1
ATOM 4260 N N . PRO A 1 549 ? 27.672 -0.499 12.133 1 84.81 549 PRO A N 1
ATOM 4261 C CA . PRO A 1 549 ? 28.75 -0.202 11.188 1 84.81 549 PRO A CA 1
ATOM 4262 C C . PRO A 1 549 ? 28.484 -0.78 9.797 1 84.81 549 PRO A C 1
ATOM 4264 O O . PRO A 1 549 ? 27.797 -1.804 9.672 1 84.81 549 PRO A O 1
ATOM 4267 N N . SER A 1 550 ? 28.938 -0.068 8.852 1 87.25 550 SER A N 1
ATOM 4268 C CA . SER A 1 550 ? 28.781 -0.517 7.469 1 87.25 550 SER A CA 1
ATOM 4269 C C . SER A 1 550 ? 30.141 -0.665 6.789 1 87.25 550 SER A C 1
ATOM 4271 O O . SER A 1 550 ? 31.078 0.074 7.098 1 87.25 550 SER A O 1
ATOM 4273 N N . THR A 1 551 ? 30.297 -1.732 6.043 1 89.5 551 THR A N 1
ATOM 4274 C CA . THR A 1 551 ? 31.5 -1.95 5.254 1 89.5 551 THR A CA 1
ATOM 4275 C C . THR A 1 551 ? 31.156 -2.199 3.789 1 89.5 551 THR A C 1
ATOM 4277 O O . THR A 1 551 ? 30.094 -2.752 3.48 1 89.5 551 THR A O 1
ATOM 4280 N N . ALA A 1 552 ? 32.031 -1.736 2.949 1 90.44 552 ALA A N 1
ATOM 4281 C CA . ALA A 1 552 ? 31.844 -2.043 1.531 1 90.44 552 ALA A CA 1
ATOM 4282 C C . ALA A 1 552 ? 32 -3.535 1.269 1 90.44 552 ALA A C 1
ATOM 4284 O O . ALA A 1 552 ? 32.844 -4.191 1.891 1 90.44 552 ALA A O 1
ATOM 4285 N N . VAL A 1 553 ? 31.25 -4.062 0.405 1 93.44 553 VAL A N 1
ATOM 4286 C CA . VAL A 1 553 ? 31.391 -5.473 0.048 1 93.44 553 VAL A CA 1
ATOM 4287 C C . VAL A 1 553 ? 32.781 -5.719 -0.54 1 93.44 553 VAL A C 1
ATOM 4289 O O . VAL A 1 553 ? 33.156 -5.098 -1.539 1 93.44 553 VAL A O 1
ATOM 4292 N N . PRO A 1 554 ? 33.469 -6.609 0.054 1 92.56 554 PRO A N 1
ATOM 4293 C CA . PRO A 1 554 ? 34.844 -6.875 -0.437 1 92.56 554 PRO A CA 1
ATOM 4294 C C . PRO A 1 554 ? 34.844 -7.453 -1.851 1 92.56 554 PRO A C 1
ATOM 4296 O O . PRO A 1 554 ? 33.938 -8.188 -2.229 1 92.56 554 PRO A O 1
ATOM 4299 N N . SER A 1 555 ? 35.906 -7.125 -2.582 1 91.31 555 SER A N 1
ATOM 4300 C CA . SER A 1 555 ? 36.062 -7.617 -3.945 1 91.31 555 SER A CA 1
ATOM 4301 C C . SER A 1 555 ? 36.125 -9.141 -3.977 1 91.31 555 SER A C 1
ATOM 4303 O O . SER A 1 555 ? 35.625 -9.773 -4.914 1 91.31 555 SER A O 1
ATOM 4305 N N . GLU A 1 556 ? 36.688 -9.656 -2.934 1 92.69 556 GLU A N 1
ATOM 4306 C CA . GLU A 1 556 ? 36.812 -11.109 -2.836 1 92.69 556 GLU A CA 1
ATOM 4307 C C . GLU A 1 556 ? 35.406 -11.766 -2.766 1 92.69 556 GLU A C 1
ATOM 4309 O O . GLU A 1 556 ? 35.156 -12.773 -3.426 1 92.69 556 GLU A O 1
ATOM 4314 N N . ALA A 1 557 ? 34.594 -11.156 -1.993 1 94.69 557 ALA A N 1
ATOM 4315 C CA . ALA A 1 557 ? 33.25 -11.688 -1.84 1 94.69 557 ALA A CA 1
ATOM 4316 C C . ALA A 1 557 ? 32.469 -11.586 -3.148 1 94.69 557 ALA A C 1
ATOM 4318 O O . ALA A 1 557 ? 31.766 -12.523 -3.525 1 94.69 557 ALA A O 1
ATOM 4319 N N . LYS A 1 558 ? 32.625 -10.531 -3.852 1 93.75 558 LYS A N 1
ATOM 4320 C CA . LYS A 1 558 ? 31.953 -10.336 -5.129 1 93.75 558 LYS A CA 1
ATOM 4321 C C . LYS A 1 558 ? 32.375 -11.398 -6.141 1 93.75 558 LYS A C 1
ATOM 4323 O O . LYS A 1 558 ? 31.516 -11.969 -6.836 1 93.75 558 LYS A O 1
ATOM 4328 N N . THR A 1 559 ? 33.625 -11.648 -6.184 1 92.25 559 THR A N 1
ATOM 4329 C CA . THR A 1 559 ? 34.156 -12.625 -7.133 1 92.25 559 THR A CA 1
ATOM 4330 C C . THR A 1 559 ? 33.656 -14.031 -6.789 1 92.25 559 THR A C 1
ATOM 4332 O O . THR A 1 559 ? 33.25 -14.781 -7.672 1 92.25 559 THR A O 1
ATOM 4335 N N . LEU A 1 560 ? 33.688 -14.305 -5.551 1 93.81 560 LEU A N 1
ATOM 4336 C CA . LEU A 1 560 ? 33.25 -15.633 -5.121 1 93.81 560 LEU A CA 1
ATOM 4337 C C . LEU A 1 560 ? 31.781 -15.844 -5.426 1 93.81 560 LEU A C 1
ATOM 4339 O O . LEU A 1 560 ? 31.375 -16.922 -5.855 1 93.81 560 LEU A O 1
ATOM 4343 N N . ILE A 1 561 ? 31 -14.875 -5.219 1 95.56 561 ILE A N 1
ATOM 4344 C CA . ILE A 1 561 ? 29.562 -14.953 -5.438 1 95.56 561 ILE A CA 1
ATOM 4345 C C . ILE A 1 561 ? 29.281 -15.172 -6.922 1 95.56 561 ILE A C 1
ATOM 4347 O O . ILE A 1 561 ? 28.5 -16.062 -7.289 1 95.56 561 ILE A O 1
ATOM 4351 N N . MET A 1 562 ? 29.953 -14.422 -7.734 1 94.06 562 MET A N 1
ATOM 4352 C CA . MET A 1 562 ? 29.703 -14.523 -9.172 1 94.06 562 MET A CA 1
ATOM 4353 C C . MET A 1 562 ? 30.188 -15.867 -9.711 1 94.06 562 MET A C 1
ATOM 4355 O O . MET A 1 562 ? 29.531 -16.453 -10.578 1 94.06 562 MET A O 1
ATOM 4359 N N . GLU A 1 563 ? 31.234 -16.297 -9.164 1 91.38 563 GLU A N 1
ATOM 4360 C CA . GLU A 1 563 ? 31.734 -17.594 -9.57 1 91.38 563 GLU A CA 1
ATOM 4361 C C . GLU A 1 563 ? 30.766 -18.703 -9.172 1 91.38 563 GLU A C 1
ATOM 4363 O O . GLU A 1 563 ? 30.516 -19.625 -9.945 1 91.38 563 GLU A O 1
ATOM 4368 N N . ARG A 1 564 ? 30.266 -18.547 -8.031 1 93.44 564 ARG A N 1
ATOM 4369 C CA . ARG A 1 564 ? 29.297 -19.547 -7.566 1 93.44 564 ARG A CA 1
ATOM 4370 C C . ARG A 1 564 ? 28.031 -19.516 -8.414 1 93.44 564 ARG A C 1
ATOM 4372 O O . ARG A 1 564 ? 27.516 -20.578 -8.789 1 93.44 564 ARG A O 1
ATOM 4379 N N . LEU A 1 565 ? 27.562 -18.406 -8.711 1 94.38 565 LEU A N 1
ATOM 4380 C CA . LEU A 1 565 ? 26.359 -18.266 -9.523 1 94.38 565 LEU A CA 1
ATOM 4381 C C . LEU A 1 565 ? 26.594 -18.797 -10.93 1 94.38 565 LEU A C 1
ATOM 4383 O O . LEU A 1 565 ? 25.703 -19.438 -11.508 1 94.38 565 LEU A O 1
ATOM 4387 N N . ALA A 1 566 ? 27.75 -18.531 -11.422 1 91.88 566 ALA A N 1
ATOM 4388 C CA . ALA A 1 566 ? 28.094 -19.031 -12.75 1 91.88 566 ALA A CA 1
ATOM 4389 C C . ALA A 1 566 ? 28.141 -20.562 -12.766 1 91.88 566 ALA A C 1
ATOM 4391 O O . ALA A 1 566 ? 27.688 -21.188 -13.719 1 91.88 566 ALA A O 1
ATOM 4392 N N . ARG A 1 567 ? 28.562 -21.109 -11.711 1 89.19 567 ARG A N 1
ATOM 4393 C CA . ARG A 1 567 ? 28.656 -22.562 -11.617 1 89.19 567 ARG A CA 1
ATOM 4394 C C . ARG A 1 567 ? 27.281 -23.203 -11.531 1 89.19 567 ARG A C 1
ATOM 4396 O O . ARG A 1 567 ? 27.016 -24.234 -12.156 1 89.19 567 ARG A O 1
ATOM 4403 N N . VAL A 1 568 ? 26.453 -22.641 -10.773 1 88.12 568 VAL A N 1
ATOM 4404 C CA . VAL A 1 568 ? 25.094 -23.156 -10.602 1 88.12 568 VAL A CA 1
ATOM 4405 C C . VAL A 1 568 ? 24.312 -22.984 -11.906 1 88.12 568 VAL A C 1
ATOM 4407 O O . VAL A 1 568 ? 23.562 -23.875 -12.312 1 88.12 568 VAL A O 1
ATOM 4410 N N . GLY A 1 569 ? 24.469 -21.922 -12.508 1 79.25 569 GLY A N 1
ATOM 4411 C CA . GLY A 1 569 ? 23.766 -21.625 -13.742 1 79.25 569 GLY A CA 1
ATOM 4412 C C . GLY A 1 569 ? 24.219 -22.5 -14.906 1 79.25 569 GLY A C 1
ATOM 4413 O O . GLY A 1 569 ? 23.391 -23.016 -15.664 1 79.25 569 GLY A O 1
ATOM 4414 N N . SER A 1 570 ? 25.469 -22.656 -15.086 1 75.88 570 SER A N 1
ATOM 4415 C CA . SER A 1 570 ? 26.016 -23.344 -16.25 1 75.88 570 SER A CA 1
ATOM 4416 C C . SER A 1 570 ? 25.953 -24.859 -16.094 1 75.88 570 SER A C 1
ATOM 4418 O O . SER A 1 570 ? 25.703 -25.578 -17.047 1 75.88 570 SER A O 1
ATOM 4420 N N . ARG A 1 571 ? 26.188 -25.375 -14.906 1 69.94 571 ARG A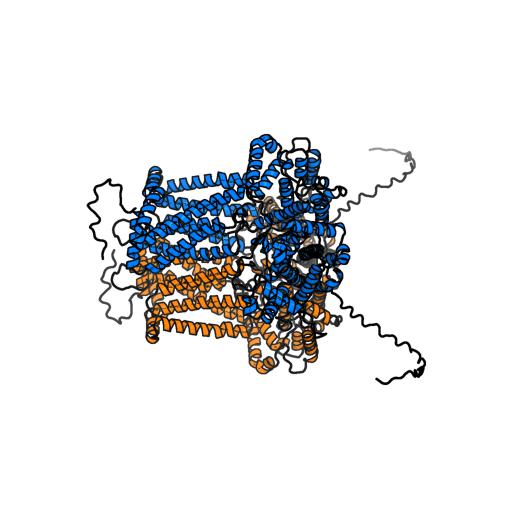 N 1
ATOM 4421 C CA . ARG A 1 571 ? 26.344 -26.812 -14.742 1 69.94 571 ARG A CA 1
ATOM 4422 C C . ARG A 1 571 ? 25.062 -27.438 -14.188 1 69.94 571 ARG A C 1
ATOM 4424 O O . ARG A 1 571 ? 24.969 -28.672 -14.047 1 69.94 571 ARG A O 1
ATOM 4431 N N . GLY A 1 572 ? 24.094 -26.609 -14.008 1 72.81 572 GLY A N 1
ATOM 4432 C CA . GLY A 1 572 ? 22.828 -27.125 -13.523 1 72.81 572 GLY A CA 1
ATOM 4433 C C . GLY A 1 572 ? 22.906 -27.688 -12.117 1 72.81 572 GLY A C 1
ATOM 4434 O O . GLY A 1 572 ? 22.172 -28.625 -11.773 1 72.81 572 GLY A O 1
ATOM 4435 N N . ALA A 1 573 ? 23.922 -27.219 -11.383 1 79 573 ALA A N 1
ATOM 4436 C CA . ALA A 1 573 ? 24.047 -27.719 -10.016 1 79 573 ALA A CA 1
ATOM 4437 C C . ALA A 1 573 ? 22.953 -27.125 -9.117 1 79 573 ALA A C 1
ATOM 4439 O O . ALA A 1 573 ? 22.531 -25.984 -9.297 1 79 573 ALA A O 1
ATOM 4440 N N . ALA A 1 574 ? 22.438 -27.953 -8.242 1 85.25 574 ALA A N 1
ATOM 4441 C CA . ALA A 1 574 ? 21.406 -27.5 -7.312 1 85.25 574 ALA A CA 1
ATOM 4442 C C . ALA A 1 574 ? 21.984 -26.609 -6.223 1 85.25 574 ALA A C 1
ATOM 4444 O O . ALA A 1 574 ? 23.125 -26.812 -5.801 1 85.25 574 ALA A O 1
ATOM 4445 N N . LEU A 1 575 ? 21.297 -25.594 -5.902 1 91 575 LEU A N 1
ATOM 4446 C CA . LEU A 1 575 ? 21.719 -24.734 -4.801 1 91 575 LEU A CA 1
ATOM 4447 C C . LEU A 1 575 ? 21.641 -25.484 -3.473 1 91 575 LEU A C 1
ATOM 4449 O O . LEU A 1 575 ? 20.688 -26.219 -3.229 1 91 575 LEU A O 1
ATOM 4453 N N . THR A 1 576 ? 22.719 -25.391 -2.74 1 90.88 576 THR A N 1
ATOM 4454 C CA . THR A 1 576 ? 22.75 -26.016 -1.417 1 90.88 576 THR A CA 1
ATOM 4455 C C . THR A 1 576 ? 23.062 -24.969 -0.346 1 90.88 576 THR A C 1
ATOM 4457 O O . THR A 1 576 ? 23.547 -23.875 -0.656 1 90.88 576 THR A O 1
ATOM 4460 N N . ASN A 1 577 ? 22.688 -25.328 0.851 1 92.31 577 ASN A N 1
ATOM 4461 C CA . ASN A 1 577 ? 22.891 -24.438 1.99 1 92.31 577 ASN A CA 1
ATOM 4462 C C . ASN A 1 577 ? 24.203 -24.719 2.703 1 92.31 577 ASN A C 1
ATOM 4464 O O . ASN A 1 577 ? 24.219 -24.969 3.91 1 92.31 577 ASN A O 1
ATOM 4468 N N . GLY A 1 578 ? 25.391 -24.703 1.962 1 93.06 578 GLY A N 1
ATOM 4469 C CA . GLY A 1 578 ? 26.719 -24.844 2.547 1 93.06 578 GLY A CA 1
ATOM 4470 C C . GLY A 1 578 ? 27.312 -26.219 2.336 1 93.06 578 GLY A C 1
ATOM 4471 O O . GLY A 1 578 ? 28.516 -26.406 2.477 1 93.06 578 GLY A O 1
ATOM 4472 N N . THR A 1 579 ? 26.578 -27.172 1.918 1 91.94 579 THR A N 1
ATOM 4473 C CA . THR A 1 579 ? 27.031 -28.547 1.829 1 91.94 579 THR A CA 1
ATOM 4474 C C . THR A 1 579 ? 27.969 -28.734 0.64 1 91.94 579 THR A C 1
ATOM 4476 O O . THR A 1 579 ? 28.891 -29.547 0.699 1 91.94 579 THR A O 1
ATOM 4479 N N . ALA A 1 580 ? 27.75 -28.062 -0.386 1 90.88 580 ALA A N 1
ATOM 4480 C CA . ALA A 1 580 ? 28.609 -28.188 -1.56 1 90.88 580 ALA A CA 1
ATOM 4481 C C . ALA A 1 580 ? 30.031 -27.75 -1.245 1 90.88 580 ALA A C 1
ATOM 4483 O O . ALA A 1 580 ? 31 -28.359 -1.709 1 90.88 580 ALA A O 1
ATOM 4484 N N . ALA A 1 581 ? 30.172 -26.672 -0.514 1 93.56 581 ALA A N 1
ATOM 4485 C CA . ALA A 1 581 ? 31.5 -26.188 -0.124 1 93.56 581 ALA A CA 1
ATOM 4486 C C . ALA A 1 581 ? 32.188 -27.188 0.784 1 93.56 581 ALA A C 1
ATOM 4488 O O . ALA A 1 581 ? 33.406 -27.406 0.672 1 93.56 581 ALA A O 1
ATOM 4489 N N . LEU A 1 582 ? 31.469 -27.875 1.635 1 94.75 582 LEU A N 1
ATOM 4490 C CA . LEU A 1 582 ? 32.031 -28.828 2.596 1 94.75 582 LEU A CA 1
ATOM 4491 C C . LEU A 1 582 ? 32.469 -30.094 1.899 1 94.75 582 LEU A C 1
ATOM 4493 O O . LEU A 1 582 ? 33.406 -30.766 2.361 1 94.75 582 LEU A O 1
ATOM 4497 N N . TYR A 1 583 ? 31.844 -30.391 0.808 1 92.44 583 TYR A N 1
ATOM 4498 C CA . TYR A 1 583 ? 32.125 -31.656 0.156 1 92.44 583 TYR A CA 1
ATOM 4499 C C . TYR A 1 583 ? 33.094 -31.469 -1.011 1 92.44 583 TYR A C 1
ATOM 4501 O O . TYR A 1 583 ? 33.375 -32.406 -1.755 1 92.44 583 TYR A O 1
ATOM 4509 N N . LYS A 1 584 ? 33.531 -30.266 -1.189 1 91.81 584 LYS A N 1
ATOM 4510 C CA . LYS A 1 584 ? 34.562 -30.047 -2.189 1 91.81 584 LYS A CA 1
ATOM 4511 C C . LYS A 1 584 ? 35.844 -30.844 -1.851 1 91.81 584 LYS A C 1
ATOM 4513 O O . LYS A 1 584 ? 36.25 -30.891 -0.691 1 91.81 584 LYS A O 1
ATOM 4518 N N . ASP A 1 585 ? 36.531 -31.406 -2.721 1 91.25 585 ASP A N 1
ATOM 4519 C CA . ASP A 1 585 ? 37.688 -32.281 -2.535 1 91.25 585 ASP A CA 1
ATOM 4520 C C . ASP A 1 585 ? 38.844 -31.578 -1.848 1 91.25 585 ASP A C 1
ATOM 4522 O O . ASP A 1 585 ? 39.5 -32.125 -0.97 1 91.25 585 ASP A O 1
ATOM 4526 N N . GLU A 1 586 ? 39.031 -30.422 -2.248 1 90.62 586 GLU A N 1
ATOM 4527 C CA . GLU A 1 586 ? 40.156 -29.656 -1.691 1 90.62 586 GLU A CA 1
ATOM 4528 C C . GLU A 1 586 ? 40 -29.469 -0.187 1 90.62 586 GLU A C 1
ATOM 4530 O O . GLU A 1 586 ? 40.938 -29.594 0.568 1 90.62 586 GLU A O 1
ATOM 4535 N N . HIS A 1 587 ? 38.781 -29.281 0.21 1 92.56 587 HIS A N 1
ATOM 4536 C CA . HIS A 1 587 ? 38.531 -29 1.62 1 92.56 587 HIS A CA 1
ATOM 4537 C C . HIS A 1 587 ? 38.469 -30.281 2.432 1 92.56 587 HIS A C 1
ATOM 4539 O O . HIS A 1 587 ? 38.875 -30.312 3.592 1 92.56 587 HIS A O 1
ATOM 4545 N N . ARG A 1 588 ? 38.031 -31.266 1.854 1 92.12 588 ARG A N 1
ATOM 4546 C CA . ARG A 1 588 ? 37.969 -32.562 2.527 1 92.12 588 ARG A CA 1
ATOM 4547 C C . ARG A 1 588 ? 39.375 -33.062 2.859 1 92.12 588 ARG A C 1
ATOM 4549 O O . ARG A 1 588 ? 39.625 -33.594 3.943 1 92.12 588 ARG A O 1
ATOM 4556 N N . ALA A 1 589 ? 40.219 -32.812 1.943 1 89.25 589 ALA A N 1
ATOM 4557 C CA . ALA A 1 589 ? 41.594 -33.281 2.096 1 89.25 589 ALA A CA 1
ATOM 4558 C C . ALA A 1 589 ? 42.344 -32.469 3.148 1 89.25 589 ALA A C 1
ATOM 4560 O O . ALA A 1 589 ? 43.094 -33.031 3.957 1 89.25 589 ALA A O 1
ATOM 4561 N N . CYS A 1 590 ? 42.031 -31.203 3.203 1 86.56 590 CYS A N 1
ATOM 4562 C CA . CYS A 1 590 ? 42.844 -30.328 4.027 1 86.56 590 CYS A CA 1
ATOM 4563 C C . CYS A 1 590 ? 42.25 -30.172 5.422 1 86.56 590 CYS A C 1
ATOM 4565 O O . CYS A 1 590 ? 43 -30.062 6.406 1 86.56 590 CYS A O 1
ATOM 4567 N N . VAL A 1 591 ? 40.938 -30.156 5.539 1 90 591 VAL A N 1
ATOM 4568 C CA . VAL A 1 591 ? 40.344 -29.797 6.816 1 90 591 VAL A CA 1
ATOM 4569 C C . VAL A 1 591 ? 39.281 -30.844 7.211 1 90 591 VAL A C 1
ATOM 4571 O O . VAL A 1 591 ? 38.594 -30.672 8.211 1 90 591 VAL A O 1
ATOM 4574 N N . ARG A 1 592 ? 39.094 -31.953 6.523 1 90.88 592 ARG A N 1
ATOM 4575 C CA . ARG A 1 592 ? 38.062 -32.938 6.781 1 90.88 592 ARG A CA 1
ATOM 4576 C C . ARG A 1 592 ? 36.719 -32.281 6.957 1 90.88 592 ARG A C 1
ATOM 4578 O O . ARG A 1 592 ? 36 -32.531 7.945 1 90.88 592 ARG A O 1
ATOM 4585 N N . SER A 1 593 ? 36.406 -31.516 6.02 1 89.75 593 SER A N 1
ATOM 4586 C CA . SER A 1 593 ? 35.219 -30.641 6.078 1 89.75 593 SER A CA 1
ATOM 4587 C C . SER A 1 593 ? 33.938 -31.453 6.027 1 89.75 593 SER A C 1
ATOM 4589 O O . SER A 1 593 ? 32.875 -30.984 6.445 1 89.75 593 SER A O 1
ATOM 4591 N N . ASP A 1 594 ? 33.906 -32.688 5.59 1 87.69 594 ASP A N 1
ATOM 4592 C CA . ASP A 1 594 ? 32.719 -33.531 5.5 1 87.69 594 ASP A CA 1
ATOM 4593 C C . ASP A 1 594 ? 32.156 -33.844 6.887 1 87.69 594 ASP A C 1
ATOM 4595 O O . ASP A 1 594 ? 30.969 -34.094 7.043 1 87.69 594 ASP A O 1
ATOM 4599 N N . GLU A 1 595 ? 33 -33.781 7.875 1 89.38 595 GLU A N 1
ATOM 4600 C CA . GLU A 1 595 ? 32.594 -34.094 9.25 1 89.38 595 GLU A CA 1
ATOM 4601 C C . GLU A 1 595 ? 31.781 -32.938 9.852 1 89.38 595 GLU A C 1
ATOM 4603 O O . GLU A 1 595 ? 31.109 -33.125 10.867 1 89.38 595 GLU A O 1
ATOM 4608 N N . LEU A 1 596 ? 31.781 -31.844 9.156 1 93.31 596 LEU A N 1
ATOM 4609 C CA . LEU A 1 596 ? 31.094 -30.672 9.68 1 93.31 596 LEU A CA 1
ATOM 4610 C C . LEU A 1 596 ? 29.719 -30.516 9.047 1 93.31 596 LEU A C 1
ATOM 4612 O O . LEU A 1 596 ? 29.016 -29.516 9.289 1 93.31 596 LEU A O 1
ATOM 4616 N N . ALA A 1 597 ? 29.219 -31.469 8.305 1 92.38 597 ALA A N 1
ATOM 4617 C CA . ALA A 1 597 ? 27.984 -31.375 7.527 1 92.38 597 ALA A CA 1
ATOM 4618 C C . ALA A 1 597 ? 26.766 -31.297 8.438 1 92.38 597 ALA A C 1
ATOM 4620 O O . ALA A 1 597 ? 25.703 -30.828 8.031 1 92.38 597 ALA A O 1
ATOM 4621 N N . TRP A 1 598 ? 26.922 -31.734 9.672 1 90.38 598 TRP A N 1
ATOM 4622 C CA . TRP A 1 598 ? 25.812 -31.688 10.625 1 90.38 598 TRP A CA 1
ATOM 4623 C C . TRP A 1 598 ? 25.391 -30.266 10.922 1 90.38 598 TRP A C 1
ATOM 4625 O O . TRP A 1 598 ? 24.25 -30.016 11.32 1 90.38 598 TRP A O 1
ATOM 4635 N N . ALA A 1 599 ? 26.234 -29.281 10.695 1 93.62 599 ALA A N 1
ATOM 4636 C CA . ALA A 1 599 ? 25.984 -27.875 11.023 1 93.62 599 ALA A CA 1
ATOM 4637 C C . ALA A 1 599 ? 25.172 -27.203 9.922 1 93.62 599 ALA A C 1
ATOM 4639 O O . ALA A 1 599 ? 24.703 -26.062 10.102 1 93.62 599 ALA A O 1
ATOM 4640 N N . CYS A 1 600 ? 24.969 -27.812 8.797 1 92.88 600 CYS A N 1
ATOM 4641 C CA . CYS A 1 600 ? 24.234 -27.219 7.684 1 92.88 600 CYS A CA 1
ATOM 4642 C C . CYS A 1 600 ? 22.797 -27.719 7.641 1 92.88 600 CYS A C 1
ATOM 4644 O O . CYS A 1 600 ? 22.062 -27.422 6.703 1 92.88 600 CYS A O 1
ATOM 4646 N N . GLY A 1 601 ? 22.406 -28.438 8.68 1 85.75 601 GLY A N 1
ATOM 4647 C CA . GLY A 1 601 ? 21.031 -28.938 8.758 1 85.75 601 GLY A CA 1
ATOM 4648 C C . GLY A 1 601 ? 20.062 -27.922 9.336 1 85.75 601 GLY A C 1
ATOM 4649 O O . GLY A 1 601 ? 20.453 -27.062 10.125 1 85.75 601 GLY A O 1
ATOM 4650 N N . GLY A 1 602 ? 18.844 -27.922 8.844 1 83.75 602 GLY A N 1
ATOM 4651 C CA . GLY A 1 602 ? 17.797 -27.047 9.367 1 83.75 602 GLY A CA 1
ATOM 4652 C C . GLY A 1 602 ? 17.484 -25.891 8.445 1 83.75 602 GLY A C 1
ATOM 4653 O O . GLY A 1 602 ? 17.75 -25.938 7.242 1 83.75 602 GLY A O 1
ATOM 4654 N N . GLY A 1 603 ? 16.812 -24.859 9.031 1 89.06 603 GLY A N 1
ATOM 4655 C CA . GLY A 1 603 ? 16.469 -23.672 8.273 1 89.06 603 GLY A CA 1
ATOM 4656 C C . GLY A 1 603 ? 17.656 -22.766 7.969 1 89.06 603 GLY A C 1
ATOM 4657 O O . GLY A 1 603 ? 18.719 -22.938 8.547 1 89.06 603 GLY A O 1
ATOM 4658 N N . VAL A 1 604 ? 17.547 -21.891 7.094 1 94.38 604 VAL A N 1
ATOM 4659 C CA . VAL A 1 604 ? 18.625 -21.016 6.656 1 94.38 604 VAL A CA 1
ATOM 4660 C C . VAL A 1 604 ? 19.078 -20.141 7.82 1 94.38 604 VAL A C 1
ATOM 4662 O O . VAL A 1 604 ? 20.281 -19.938 8.023 1 94.38 604 VAL A O 1
ATOM 4665 N N . ALA A 1 605 ? 18.109 -19.656 8.555 1 95.5 605 ALA A N 1
ATOM 4666 C CA . ALA A 1 605 ? 18.438 -18.812 9.703 1 95.5 605 ALA A CA 1
ATOM 4667 C C . ALA A 1 605 ? 19.266 -19.578 10.734 1 95.5 605 ALA A C 1
ATOM 4669 O O . ALA A 1 605 ? 20.219 -19.031 11.305 1 95.5 605 ALA A O 1
ATOM 4670 N N . GLU A 1 606 ? 18.922 -20.797 10.945 1 94.88 606 GLU A N 1
ATOM 4671 C CA . GLU A 1 606 ? 19.656 -21.625 11.906 1 94.88 606 GLU A CA 1
ATOM 4672 C C . GLU A 1 606 ? 21.078 -21.875 11.438 1 94.88 606 GLU A C 1
ATOM 4674 O O . GLU A 1 606 ? 22.031 -21.781 12.227 1 94.88 606 GLU A O 1
ATOM 4679 N N . VAL A 1 607 ? 21.203 -22.188 10.227 1 96.56 607 VAL A N 1
ATOM 4680 C CA . VAL A 1 607 ? 22.516 -22.422 9.656 1 96.56 607 VAL A CA 1
ATOM 4681 C C . VAL A 1 607 ? 23.359 -21.141 9.758 1 96.56 607 VAL A C 1
ATOM 4683 O O . VAL A 1 607 ? 24.531 -21.188 10.148 1 96.56 607 VAL A O 1
ATOM 4686 N N . MET A 1 608 ? 22.812 -19.953 9.469 1 97.56 608 MET A N 1
ATOM 4687 C CA . MET A 1 608 ? 23.516 -18.688 9.523 1 97.56 608 MET A CA 1
ATOM 4688 C C . MET A 1 608 ? 24 -18.391 10.938 1 97.56 608 MET A C 1
ATOM 4690 O O . MET A 1 608 ? 25.141 -18 11.141 1 97.56 608 MET A O 1
ATOM 4694 N N . LEU A 1 609 ? 23.141 -18.656 11.852 1 96.38 609 LEU A N 1
ATOM 4695 C CA . LEU A 1 609 ? 23.516 -18.344 13.227 1 96.38 609 LEU A CA 1
ATOM 4696 C C . LEU A 1 609 ? 24.562 -19.312 13.742 1 96.38 609 LEU A C 1
ATOM 4698 O O . LEU A 1 609 ? 25.516 -18.906 14.414 1 96.38 609 LEU A O 1
ATOM 4702 N N . THR A 1 610 ? 24.422 -20.578 13.438 1 96.5 610 THR A N 1
ATOM 4703 C CA . THR A 1 610 ? 25.375 -21.594 13.859 1 96.5 610 THR A CA 1
ATOM 4704 C C . THR A 1 610 ? 26.766 -21.281 13.328 1 96.5 610 THR A C 1
ATOM 4706 O O . THR A 1 610 ? 27.734 -21.219 14.094 1 96.5 610 THR A O 1
ATOM 4709 N N . TRP A 1 611 ? 26.828 -21.094 12.117 1 97.75 611 TRP A N 1
ATOM 4710 C CA . TRP A 1 611 ? 28.125 -20.828 11.492 1 97.75 611 TRP A CA 1
ATOM 4711 C C . TRP A 1 611 ? 28.641 -19.453 11.883 1 97.75 611 TRP A C 1
ATOM 4713 O O . TRP A 1 611 ? 29.859 -19.234 11.945 1 97.75 611 TRP A O 1
ATOM 4723 N N . HIS A 1 612 ? 27.781 -18.438 12.125 1 97.38 612 HIS A N 1
ATOM 4724 C CA . HIS A 1 612 ? 28.234 -17.125 12.562 1 97.38 612 HIS A CA 1
ATOM 4725 C C . HIS A 1 612 ? 28.906 -17.188 13.922 1 97.38 612 HIS A C 1
ATOM 4727 O O . HIS A 1 612 ? 29.969 -16.578 14.133 1 97.38 612 HIS A O 1
ATOM 4733 N N . VAL A 1 613 ? 28.281 -17.906 14.781 1 95.12 613 VAL A N 1
ATOM 4734 C CA . VAL A 1 613 ? 28.875 -18.062 16.109 1 95.12 613 VAL A CA 1
ATOM 4735 C C . VAL A 1 613 ? 30.266 -18.688 15.969 1 95.12 613 VAL A C 1
ATOM 4737 O O . VAL A 1 613 ? 31.234 -18.188 16.547 1 95.12 613 VAL A O 1
ATOM 4740 N N . ALA A 1 614 ? 30.375 -19.719 15.195 1 96.56 614 ALA A N 1
ATOM 4741 C CA . ALA A 1 614 ? 31.641 -20.422 14.992 1 96.56 614 ALA A CA 1
ATOM 4742 C C . ALA A 1 614 ? 32.688 -19.5 14.375 1 96.56 614 ALA A C 1
ATOM 4744 O O . ALA A 1 614 ? 33.844 -19.469 14.82 1 96.56 614 ALA A O 1
ATOM 4745 N N . THR A 1 615 ? 32.281 -18.75 13.352 1 96 615 THR A N 1
ATOM 4746 C CA . THR A 1 615 ? 33.188 -17.844 12.664 1 96 615 THR A CA 1
ATOM 4747 C C . THR A 1 615 ? 33.625 -16.703 13.578 1 96 615 THR A C 1
ATOM 4749 O O . THR A 1 615 ? 34.781 -16.281 13.562 1 96 615 THR A O 1
ATOM 4752 N N . ALA A 1 616 ? 32.688 -16.188 14.336 1 93.31 616 ALA A N 1
ATOM 4753 C CA . ALA A 1 616 ? 33 -15.109 15.266 1 93.31 616 ALA A CA 1
ATOM 4754 C C . ALA A 1 616 ? 34 -15.562 16.328 1 93.31 616 ALA A C 1
ATOM 4756 O O . ALA A 1 616 ? 34.906 -14.805 16.719 1 93.31 616 ALA A O 1
ATOM 4757 N N . MET A 1 617 ? 33.875 -16.75 16.766 1 92.69 617 MET A N 1
ATOM 4758 C CA . MET A 1 617 ? 34.812 -17.312 17.734 1 92.69 617 MET A CA 1
ATOM 4759 C C . MET A 1 617 ? 36.219 -17.438 17.125 1 92.69 617 MET A C 1
ATOM 4761 O O . MET A 1 617 ? 37.188 -17.094 17.766 1 92.69 617 MET A O 1
ATOM 4765 N N . LEU A 1 618 ? 36.188 -17.938 15.914 1 92.75 618 LEU A N 1
ATOM 4766 C CA . LEU A 1 618 ? 37.469 -18.078 15.219 1 92.75 618 LEU A CA 1
ATOM 4767 C C . LEU A 1 618 ? 38.156 -16.734 15.023 1 92.75 618 LEU A C 1
ATOM 4769 O O . LEU A 1 618 ? 39.344 -16.594 15.203 1 92.75 618 LEU A O 1
ATOM 4773 N N . GLU A 1 619 ? 37.375 -15.734 14.664 1 90.06 619 GLU A N 1
ATOM 4774 C CA . GLU A 1 619 ? 37.906 -14.383 14.477 1 90.06 619 GLU A CA 1
ATOM 4775 C C . GLU A 1 619 ? 38.469 -13.82 15.781 1 90.06 619 GLU A C 1
ATOM 4777 O O . GLU A 1 619 ? 39.5 -13.148 15.789 1 90.06 619 GLU A O 1
ATOM 4782 N N . ALA A 1 620 ? 37.75 -14.023 16.812 1 86.75 620 ALA A N 1
ATOM 4783 C CA . ALA A 1 620 ? 38.156 -13.508 18.109 1 86.75 620 ALA A CA 1
ATOM 4784 C C . ALA A 1 620 ? 39.469 -14.141 18.562 1 86.75 620 ALA A C 1
ATOM 4786 O O . ALA A 1 620 ? 40.312 -13.469 19.172 1 86.75 620 ALA A O 1
ATOM 4787 N N . ARG A 1 621 ? 39.594 -15.305 18.281 1 82.81 621 ARG A N 1
ATOM 4788 C CA . ARG A 1 621 ? 40.781 -16.016 18.703 1 82.81 621 ARG A CA 1
ATOM 4789 C C . ARG A 1 621 ? 41.969 -15.672 17.797 1 82.81 621 ARG A C 1
ATOM 4791 O O . ARG A 1 621 ? 43.125 -15.625 18.25 1 82.81 621 ARG A O 1
ATOM 4798 N N . CYS A 1 622 ? 41.594 -15.492 16.531 1 74.94 622 CYS A N 1
ATOM 4799 C CA . CYS A 1 622 ? 42.656 -15.203 15.562 1 74.94 622 CYS A CA 1
ATOM 4800 C C . CYS A 1 622 ? 43 -13.727 15.586 1 74.94 622 CYS A C 1
ATOM 4802 O O . CYS A 1 622 ? 44.031 -13.328 15.023 1 74.94 622 CYS A O 1
ATOM 4804 N N . ALA A 1 623 ? 42.125 -12.812 16.016 1 62.38 623 ALA A N 1
ATOM 4805 C CA . ALA A 1 623 ? 42.281 -11.359 15.945 1 62.38 623 ALA A CA 1
ATOM 4806 C C . ALA A 1 623 ? 43.625 -10.93 16.516 1 62.38 623 ALA A C 1
ATOM 4808 O O . ALA A 1 623 ? 44.281 -10.016 15.984 1 62.38 623 ALA A O 1
ATOM 4809 N N . TRP A 1 624 ? 44.094 -11.461 17.641 1 55.47 624 TRP A N 1
ATOM 4810 C CA . TRP A 1 624 ? 45.344 -11 18.25 1 55.47 624 TRP A CA 1
ATOM 4811 C C . TRP A 1 624 ? 46.531 -11.281 17.328 1 55.47 624 TRP A C 1
ATOM 4813 O O . TRP A 1 624 ? 47.438 -10.461 17.234 1 55.47 624 TRP A O 1
ATOM 4823 N N . ARG A 1 625 ? 46.5 -12.258 16.562 1 51.41 625 ARG A N 1
ATOM 4824 C CA . ARG A 1 625 ? 47.656 -12.641 15.75 1 51.41 625 ARG A CA 1
ATOM 4825 C C . ARG A 1 625 ? 47.625 -11.938 14.391 1 51.41 625 ARG A C 1
ATOM 4827 O O . ARG A 1 625 ? 48.656 -11.68 13.797 1 51.41 625 ARG A O 1
ATOM 4834 N N . GLN A 1 626 ? 46.469 -11.625 13.93 1 57 626 GLN A N 1
ATOM 4835 C CA . GLN A 1 626 ? 46.25 -11.234 12.539 1 57 626 GLN A CA 1
ATOM 4836 C C . GLN A 1 626 ? 46.438 -9.734 12.344 1 57 626 GLN A C 1
ATOM 4838 O O . GLN A 1 626 ? 46.375 -9.234 11.219 1 57 626 GLN A O 1
ATOM 4843 N N . GLN A 1 627 ? 46.5 -8.938 13.383 1 52.34 627 GLN A N 1
ATOM 4844 C CA . GLN A 1 627 ? 46.688 -7.508 13.164 1 52.34 627 GLN A CA 1
ATOM 4845 C C . GLN A 1 627 ? 47.844 -7.227 12.227 1 52.34 627 GLN A C 1
ATOM 4847 O O . GLN A 1 627 ? 47.844 -6.23 11.5 1 52.34 627 GLN A O 1
ATOM 4852 N N . HIS A 1 628 ? 48.844 -8.156 12.062 1 54.12 628 HIS A N 1
ATOM 4853 C CA . HIS A 1 628 ? 50.031 -7.75 11.305 1 54.12 628 HIS A CA 1
ATOM 4854 C C . HIS A 1 628 ? 50.219 -8.617 10.062 1 54.12 628 HIS A C 1
ATOM 4856 O O . HIS A 1 628 ? 51.094 -8.344 9.234 1 54.12 628 HIS A O 1
ATOM 4862 N N . ALA A 1 629 ? 49.438 -9.648 9.797 1 59.34 629 ALA A N 1
ATOM 4863 C CA . ALA A 1 629 ? 49.688 -10.516 8.648 1 59.34 629 ALA A CA 1
ATOM 4864 C C . ALA A 1 629 ? 48.656 -10.297 7.547 1 59.34 629 ALA A C 1
ATOM 4866 O O . ALA A 1 629 ? 47.531 -9.867 7.812 1 59.34 629 ALA A O 1
ATOM 4867 N N . PRO A 1 630 ? 49.188 -10.297 6.25 1 66.69 630 PRO A N 1
ATOM 4868 C CA . PRO A 1 630 ? 48.25 -10.172 5.129 1 66.69 630 PRO A CA 1
ATOM 4869 C C . PRO A 1 630 ? 47.062 -11.109 5.25 1 66.69 630 PRO A C 1
ATOM 4871 O O . PRO A 1 630 ? 47.188 -12.227 5.75 1 66.69 630 PRO A O 1
ATOM 4874 N N . PRO A 1 631 ? 45.906 -10.617 4.984 1 76.31 631 PRO A N 1
ATOM 4875 C CA . PRO A 1 631 ? 44.688 -11.422 5.18 1 76.31 631 PRO A CA 1
ATOM 4876 C C . PRO A 1 631 ? 44.719 -12.719 4.371 1 76.31 631 PRO A C 1
ATOM 4878 O O . PRO A 1 631 ? 45.062 -12.703 3.189 1 76.31 631 PRO A O 1
ATOM 4881 N N . GLU A 1 632 ? 44.562 -13.867 4.961 1 84.19 632 GLU A N 1
ATOM 4882 C CA . GLU A 1 632 ? 44.406 -15.172 4.324 1 84.19 632 GLU A CA 1
ATOM 4883 C C . GLU A 1 632 ? 43.281 -15.148 3.293 1 84.19 632 GLU A C 1
ATOM 4885 O O . GLU A 1 632 ? 42.281 -14.43 3.457 1 84.19 632 GLU A O 1
ATOM 4890 N N . PRO A 1 633 ? 43.5 -15.844 2.199 1 89.31 633 PRO A N 1
ATOM 4891 C CA . PRO A 1 633 ? 42.438 -15.883 1.188 1 89.31 633 PRO A CA 1
ATOM 4892 C C . PRO A 1 633 ? 41.094 -16.375 1.748 1 89.31 633 PRO A C 1
ATOM 4894 O O . PRO A 1 633 ? 41.062 -17.375 2.467 1 89.31 633 PRO A O 1
ATOM 4897 N N . GLY A 1 634 ? 40.094 -15.648 1.519 1 92.38 634 GLY A N 1
ATOM 4898 C CA . GLY A 1 634 ? 38.781 -16.031 1.947 1 92.38 634 GLY A CA 1
ATOM 4899 C C . GLY A 1 634 ? 38.344 -15.391 3.264 1 92.38 634 GLY A C 1
ATOM 4900 O O . GLY A 1 634 ? 37.188 -15.367 3.605 1 92.38 634 GLY A O 1
ATOM 4901 N N . ARG A 1 635 ? 39.281 -14.891 3.988 1 92.69 635 ARG A N 1
ATOM 4902 C CA . ARG A 1 635 ? 39 -14.367 5.324 1 92.69 635 ARG A CA 1
ATOM 4903 C C . ARG A 1 635 ? 38.125 -13.109 5.258 1 92.69 635 ARG A C 1
ATOM 4905 O O . ARG A 1 635 ? 37.125 -13 5.98 1 92.69 635 ARG A O 1
ATOM 4912 N N . THR A 1 636 ? 38.5 -12.219 4.406 1 92.94 636 THR A N 1
ATOM 4913 C CA . THR A 1 636 ? 37.781 -10.961 4.301 1 92.94 636 THR A CA 1
ATOM 4914 C C . THR A 1 636 ? 36.344 -11.203 3.85 1 92.94 636 THR A C 1
ATOM 4916 O O . THR A 1 636 ? 35.406 -10.594 4.375 1 92.94 636 THR A O 1
ATOM 4919 N N . ALA A 1 637 ? 36.25 -12.086 2.965 1 95.5 637 ALA A N 1
ATOM 4920 C CA . ALA A 1 637 ? 34.906 -12.422 2.477 1 95.5 637 ALA A CA 1
ATOM 4921 C C . ALA A 1 637 ? 34.094 -13.125 3.557 1 95.5 637 ALA A C 1
ATOM 4923 O O . ALA A 1 637 ? 32.906 -12.797 3.77 1 95.5 637 ALA A O 1
ATOM 4924 N N . ALA A 1 638 ? 34.719 -14.031 4.23 1 96.69 638 ALA A N 1
ATOM 4925 C CA . ALA A 1 638 ? 34.031 -14.812 5.258 1 96.69 638 ALA A CA 1
ATOM 4926 C C . ALA A 1 638 ? 33.562 -13.922 6.398 1 96.69 638 ALA A C 1
ATOM 4928 O O . ALA A 1 638 ? 32.406 -14.023 6.84 1 96.69 638 ALA A O 1
ATOM 4929 N N . MET A 1 639 ? 34.375 -13.047 6.812 1 94.75 639 MET A N 1
ATOM 4930 C CA . MET A 1 639 ? 34.031 -12.172 7.93 1 94.75 639 MET A CA 1
ATOM 4931 C C . MET A 1 639 ? 32.938 -11.203 7.543 1 94.75 639 MET A C 1
ATOM 4933 O O . MET A 1 639 ? 31.969 -11.016 8.297 1 94.75 639 MET A O 1
ATOM 4937 N N . ALA A 1 640 ? 33.031 -10.648 6.402 1 96 640 ALA A N 1
ATOM 4938 C CA . ALA A 1 640 ? 32.031 -9.68 5.941 1 96 640 ALA A CA 1
ATOM 4939 C C . ALA A 1 640 ? 30.672 -10.344 5.738 1 96 640 ALA A C 1
ATOM 4941 O O . ALA A 1 640 ? 29.641 -9.812 6.176 1 96 640 ALA A O 1
ATOM 4942 N N . LEU A 1 641 ? 30.703 -11.492 5.18 1 97.81 641 LEU A N 1
ATOM 4943 C CA . LEU A 1 641 ? 29.453 -12.172 4.875 1 97.81 641 LEU A CA 1
ATOM 4944 C C . LEU A 1 641 ? 28.844 -12.766 6.137 1 97.81 641 LEU A C 1
ATOM 4946 O O . LEU A 1 641 ? 27.609 -12.797 6.281 1 97.81 641 LEU A O 1
ATOM 4950 N N . SER A 1 642 ? 29.703 -13.266 6.965 1 97.44 642 SER A N 1
ATOM 4951 C CA . SER A 1 642 ? 29.203 -13.805 8.227 1 97.44 642 SER A CA 1
ATOM 4952 C C . SER A 1 642 ? 28.469 -12.734 9.031 1 97.44 642 SER A C 1
ATOM 4954 O O . SER A 1 642 ? 27.344 -12.945 9.484 1 97.44 642 SER A O 1
ATOM 4956 N N . ARG A 1 643 ? 29.047 -11.609 9.141 1 95.94 643 ARG A N 1
ATOM 4957 C CA . ARG A 1 643 ? 28.453 -10.516 9.906 1 95.94 643 ARG A CA 1
ATOM 4958 C C . ARG A 1 643 ? 27.219 -9.969 9.211 1 95.94 643 ARG A C 1
ATOM 4960 O O . ARG A 1 643 ? 26.266 -9.547 9.875 1 95.94 643 ARG A O 1
ATOM 4967 N N . TYR A 1 644 ? 27.25 -9.961 7.938 1 96.81 644 TYR A N 1
ATOM 4968 C CA . TYR A 1 644 ? 26.094 -9.508 7.188 1 96.81 644 TYR A CA 1
ATOM 4969 C C . TYR A 1 644 ? 24.922 -10.469 7.379 1 96.81 644 TYR A C 1
ATOM 4971 O O . TYR A 1 644 ? 23.781 -10.031 7.57 1 96.81 644 TYR A O 1
ATOM 4979 N N . CYS A 1 645 ? 25.188 -11.75 7.312 1 97.56 645 CYS A N 1
ATOM 4980 C CA . CYS A 1 645 ? 24.141 -12.742 7.504 1 97.56 645 CYS A CA 1
ATOM 4981 C C . CYS A 1 645 ? 23.562 -12.656 8.906 1 97.56 645 CYS A C 1
ATOM 4983 O O . CYS A 1 645 ? 22.344 -12.82 9.102 1 97.56 645 CYS A O 1
ATOM 4985 N N . ALA A 1 646 ? 24.391 -12.422 9.859 1 95.69 646 ALA A N 1
ATOM 4986 C CA . ALA A 1 646 ? 23.891 -12.227 11.219 1 95.69 646 ALA A CA 1
ATOM 4987 C C . ALA A 1 646 ? 23 -10.992 11.305 1 95.69 646 ALA A C 1
ATOM 4989 O O . ALA A 1 646 ? 21.984 -11 12.016 1 95.69 646 ALA A O 1
ATOM 4990 N N . TYR A 1 647 ? 23.406 -9.984 10.57 1 94.5 647 TYR A N 1
ATOM 4991 C CA . TYR A 1 647 ? 22.578 -8.781 10.492 1 94.5 647 TYR A CA 1
ATOM 4992 C C . TYR A 1 647 ? 21.219 -9.078 9.891 1 94.5 647 TYR A C 1
ATOM 4994 O O . TYR A 1 647 ? 20.203 -8.594 10.391 1 94.5 647 TYR A O 1
ATOM 5002 N N . LEU A 1 648 ? 21.156 -9.883 8.859 1 95.75 648 LEU A N 1
ATOM 5003 C CA . LEU A 1 648 ? 19.891 -10.227 8.211 1 95.75 648 LEU A CA 1
ATOM 5004 C C . LEU A 1 648 ? 18.969 -10.961 9.18 1 95.75 648 LEU A C 1
ATOM 5006 O O . LEU A 1 648 ? 17.766 -10.664 9.25 1 95.75 648 LEU A O 1
ATOM 5010 N N . VAL A 1 649 ? 19.516 -11.844 9.961 1 95.56 649 VAL A N 1
ATOM 5011 C CA . VAL A 1 649 ? 18.703 -12.648 10.875 1 95.56 649 VAL A CA 1
ATOM 5012 C C . VAL A 1 649 ? 18.188 -11.766 12.016 1 95.56 649 VAL A C 1
ATOM 5014 O O . VAL A 1 649 ? 17.016 -11.875 12.406 1 95.56 649 VAL A O 1
ATOM 5017 N N . ALA A 1 650 ? 18.953 -10.852 12.414 1 92.12 650 ALA A N 1
ATOM 5018 C CA . ALA A 1 650 ? 18.609 -10.062 13.594 1 92.12 650 ALA A CA 1
ATOM 5019 C C . ALA A 1 650 ? 17.688 -8.898 13.234 1 92.12 650 ALA A C 1
ATOM 5021 O O . ALA A 1 650 ? 16.781 -8.562 13.992 1 92.12 650 ALA A O 1
ATOM 5022 N N . PHE A 1 651 ? 17.906 -8.305 12.008 1 90.38 651 PHE A N 1
ATOM 5023 C CA . PHE A 1 651 ? 17.25 -7.02 11.773 1 90.38 651 PHE A CA 1
ATOM 5024 C C . PHE A 1 651 ? 16.328 -7.09 10.562 1 90.38 651 PHE A C 1
ATOM 5026 O O . PHE A 1 651 ? 15.398 -6.293 10.438 1 90.38 651 PHE A O 1
ATOM 5033 N N . LEU A 1 652 ? 16.609 -8.055 9.633 1 93.5 652 LEU A N 1
ATOM 5034 C CA . LEU A 1 652 ? 15.797 -8.141 8.43 1 93.5 652 LEU A CA 1
ATOM 5035 C C . LEU A 1 652 ? 15.391 -9.578 8.141 1 93.5 652 LEU A C 1
ATOM 5037 O O . LEU A 1 652 ? 15.609 -10.078 7.035 1 93.5 652 LEU A O 1
ATOM 5041 N N . PRO A 1 653 ? 14.68 -10.148 9.07 1 93.38 653 PRO A N 1
ATOM 5042 C CA . PRO A 1 653 ? 14.297 -11.547 8.852 1 93.38 653 PRO A CA 1
ATOM 5043 C C . PRO A 1 653 ? 13.312 -11.719 7.691 1 93.38 653 PRO A C 1
ATOM 5045 O O . PRO A 1 653 ? 13.18 -12.82 7.152 1 93.38 653 PRO A O 1
ATOM 5048 N N . GLU A 1 654 ? 12.664 -10.672 7.215 1 90.62 654 GLU A N 1
ATOM 5049 C CA . GLU A 1 654 ? 11.672 -10.727 6.141 1 90.62 654 GLU A CA 1
ATOM 5050 C C . GLU A 1 654 ? 12.336 -11.008 4.797 1 90.62 654 GLU A C 1
ATOM 5052 O O . GLU A 1 654 ? 11.672 -11.406 3.84 1 90.62 654 GLU A O 1
ATOM 5057 N N . LEU A 1 655 ? 13.688 -10.805 4.746 1 93.81 655 LEU A N 1
ATOM 5058 C CA . LEU A 1 655 ? 14.391 -10.992 3.48 1 93.81 655 LEU A CA 1
ATOM 5059 C C . LEU A 1 655 ? 14.922 -12.422 3.359 1 93.81 655 LEU A C 1
ATOM 5061 O O . LEU A 1 655 ? 15.438 -12.805 2.311 1 93.81 655 LEU A O 1
ATOM 5065 N N . LEU A 1 656 ? 14.789 -13.141 4.406 1 93.88 656 LEU A N 1
ATOM 5066 C CA . LEU A 1 656 ? 15.227 -14.531 4.387 1 93.88 656 LEU A CA 1
ATOM 5067 C C . LEU A 1 656 ? 14.094 -15.445 3.939 1 93.88 656 LEU A C 1
ATOM 5069 O O . LEU A 1 656 ? 12.914 -15.102 4.078 1 93.88 656 LEU A O 1
ATOM 5073 N N . PRO A 1 657 ? 14.469 -16.531 3.332 1 90.38 657 PRO A N 1
ATOM 5074 C CA . PRO A 1 657 ? 13.43 -17.453 2.863 1 90.38 657 PRO A CA 1
ATOM 5075 C C . PRO A 1 657 ? 12.633 -18.078 4.008 1 90.38 657 PRO A C 1
ATOM 5077 O O . PRO A 1 657 ? 11.492 -18.484 3.809 1 90.38 657 PRO A O 1
ATOM 5080 N N . ASP A 1 658 ? 13.203 -18.047 5.223 1 89.25 658 ASP A N 1
ATOM 5081 C CA . ASP A 1 658 ? 12.5 -18.547 6.395 1 89.25 658 ASP A CA 1
ATOM 5082 C C . ASP A 1 658 ? 11.375 -17.609 6.816 1 89.25 658 ASP A C 1
ATOM 5084 O O . ASP A 1 658 ? 11.398 -16.422 6.48 1 89.25 658 ASP A O 1
ATOM 5088 N N . GLU A 1 659 ? 10.422 -18.234 7.484 1 86.5 659 GLU A N 1
ATOM 5089 C CA . GLU A 1 659 ? 9.352 -17.391 8 1 86.5 659 GLU A CA 1
ATOM 5090 C C . GLU A 1 659 ? 9.891 -16.359 9 1 86.5 659 GLU A C 1
ATOM 5092 O O . GLU A 1 659 ? 10.734 -16.703 9.836 1 86.5 659 GLU A O 1
ATOM 5097 N N . LYS A 1 660 ? 9.414 -15.211 8.898 1 87.25 660 LYS A N 1
ATOM 5098 C CA . LYS A 1 660 ? 9.898 -14.078 9.688 1 87.25 660 LYS A CA 1
ATOM 5099 C C . LYS A 1 660 ? 9.773 -14.359 11.18 1 87.25 660 LYS A C 1
ATOM 5101 O O . LYS A 1 660 ? 10.734 -14.164 11.938 1 87.25 660 LYS A O 1
ATOM 5106 N N . ASN A 1 661 ? 8.656 -14.789 11.664 1 83 661 ASN A N 1
ATOM 5107 C CA . ASN A 1 661 ? 8.406 -14.992 13.086 1 83 661 ASN A CA 1
ATOM 5108 C C . ASN A 1 661 ? 9.258 -16.125 13.648 1 83 661 ASN A C 1
ATOM 5110 O O . ASN A 1 661 ? 9.742 -16.047 14.781 1 83 661 ASN A O 1
ATOM 5114 N N . GLY A 1 662 ? 9.422 -17.094 12.844 1 86.44 662 GLY A N 1
ATOM 5115 C CA . GLY A 1 662 ? 10.289 -18.188 13.266 1 86.44 662 GLY A CA 1
ATOM 5116 C C . GLY A 1 662 ? 11.734 -17.75 13.445 1 86.44 662 GLY A C 1
ATOM 5117 O O . GLY A 1 662 ? 12.398 -18.156 14.398 1 86.44 662 GLY A O 1
ATOM 5118 N N . THR A 1 663 ? 12.156 -16.938 12.562 1 92.19 663 THR A N 1
ATOM 5119 C CA . THR A 1 663 ? 13.516 -16.422 12.633 1 92.19 663 THR A CA 1
ATOM 5120 C C . THR A 1 663 ? 13.695 -15.523 13.852 1 92.19 663 THR A C 1
ATOM 5122 O O . THR A 1 663 ? 14.719 -15.602 14.539 1 92.19 663 THR A O 1
ATOM 5125 N N . GLU A 1 664 ? 12.703 -14.758 14.141 1 89.94 664 GLU A N 1
ATOM 5126 C CA . GLU A 1 664 ? 12.781 -13.859 15.289 1 89.94 664 GLU A CA 1
ATOM 5127 C C . GLU A 1 664 ? 12.797 -14.641 16.594 1 89.94 664 GLU A C 1
ATOM 5129 O O . GLU A 1 664 ? 13.539 -14.289 17.516 1 89.94 664 GLU A O 1
ATOM 5134 N N . VAL A 1 665 ? 12.031 -15.672 16.641 1 88 665 VAL A N 1
ATOM 5135 C CA . VAL A 1 665 ? 11.984 -16.5 17.844 1 88 665 VAL A CA 1
ATOM 5136 C C . VAL A 1 665 ? 13.328 -17.203 18.047 1 88 665 VAL A C 1
ATOM 5138 O O . VAL A 1 665 ? 13.844 -17.25 19.172 1 88 665 VAL A O 1
ATOM 5141 N N . LEU A 1 666 ? 13.812 -17.703 17 1 90.44 666 LEU A N 1
ATOM 5142 C CA . LEU A 1 666 ? 15.102 -18.375 17.047 1 90.44 666 LEU A CA 1
ATOM 5143 C C . LEU A 1 666 ? 16.188 -17.453 17.578 1 90.44 666 LEU A C 1
ATOM 5145 O O . LEU A 1 666 ? 16.953 -17.828 18.453 1 90.44 666 LEU A O 1
ATOM 5149 N N . PHE A 1 667 ? 16.25 -16.25 17.109 1 92.25 667 PHE A N 1
ATOM 5150 C CA . PHE A 1 667 ? 17.234 -15.273 17.531 1 92.25 667 PHE A CA 1
ATOM 5151 C C . PHE A 1 667 ? 17.016 -14.883 18.984 1 92.25 667 PHE A C 1
ATOM 5153 O O . PHE A 1 667 ? 17.984 -14.766 19.75 1 92.25 667 PHE A O 1
ATOM 5160 N N . LYS A 1 668 ? 15.852 -14.688 19.344 1 87.94 668 LYS A N 1
ATOM 5161 C CA . LYS A 1 668 ? 15.539 -14.32 20.719 1 87.94 668 LYS A CA 1
ATOM 5162 C C . LYS A 1 668 ? 15.922 -15.438 21.688 1 87.94 668 LYS A C 1
ATOM 5164 O O . LYS A 1 668 ? 16.422 -15.164 22.781 1 87.94 668 LYS A O 1
ATOM 5169 N N . GLU A 1 669 ? 15.672 -16.625 21.312 1 89.31 669 GLU A N 1
ATOM 5170 C CA . GLU A 1 669 ? 16.031 -17.766 22.156 1 89.31 669 GLU A CA 1
ATOM 5171 C C . GLU A 1 669 ? 17.547 -17.859 22.328 1 89.31 669 GLU A C 1
ATOM 5173 O O . GLU A 1 669 ? 18.031 -18.141 23.422 1 89.31 669 GLU A O 1
ATOM 5178 N N . MET A 1 670 ? 18.203 -17.703 21.281 1 91 670 MET A N 1
ATOM 5179 C CA . MET A 1 670 ? 19.656 -17.719 21.359 1 91 670 MET A CA 1
ATOM 5180 C C . MET A 1 670 ? 20.172 -16.625 22.281 1 91 670 MET A C 1
ATOM 5182 O O . MET A 1 670 ? 21.078 -16.859 23.094 1 91 670 MET A O 1
ATOM 5186 N N . LYS A 1 671 ? 19.656 -15.422 22.125 1 87.44 671 LYS A N 1
ATOM 5187 C CA . LYS A 1 671 ? 20.047 -14.297 22.969 1 87.44 671 LYS A CA 1
ATOM 5188 C C . LYS A 1 671 ? 19.75 -14.586 24.438 1 87.44 671 LYS A C 1
ATOM 5190 O O . LYS A 1 671 ? 20.562 -14.281 25.312 1 87.44 671 LYS A O 1
ATOM 5195 N N . LYS A 1 672 ? 18.594 -15.148 24.688 1 87.69 672 LYS A N 1
ATOM 5196 C CA . LYS A 1 672 ? 18.203 -15.5 26.047 1 87.69 672 LYS A CA 1
ATOM 5197 C C . LYS A 1 672 ? 19.156 -16.531 26.641 1 87.69 672 LYS A C 1
ATOM 5199 O O . LYS A 1 672 ? 19.547 -16.438 27.812 1 87.69 672 LYS A O 1
ATOM 5204 N N . GLU A 1 673 ? 19.469 -17.516 25.844 1 90.12 673 GLU A N 1
ATOM 5205 C CA . GLU A 1 673 ? 20.391 -18.547 26.297 1 90.12 673 GLU A CA 1
ATOM 5206 C C . GLU A 1 673 ? 21.75 -17.969 26.625 1 90.12 673 GLU A C 1
ATOM 5208 O O . GLU A 1 673 ? 22.359 -18.312 27.625 1 90.12 673 GLU A O 1
ATOM 5213 N N . LEU A 1 674 ? 22.234 -17.156 25.812 1 88.44 674 LEU A N 1
ATOM 5214 C CA . LEU A 1 674 ? 23.547 -16.531 26.016 1 88.44 674 LEU A CA 1
ATOM 5215 C C . LEU A 1 674 ? 23.516 -15.656 27.266 1 88.44 674 LEU A C 1
ATOM 5217 O O . LEU A 1 674 ? 24.484 -15.648 28.031 1 88.44 674 LEU A O 1
ATOM 5221 N N . THR A 1 675 ? 22.469 -14.945 27.438 1 85.62 675 THR A N 1
ATOM 5222 C CA . THR A 1 675 ? 22.328 -14.094 28.609 1 85.62 675 THR A CA 1
ATOM 5223 C C . THR A 1 675 ? 22.25 -14.93 29.891 1 85.62 675 THR A C 1
ATOM 5225 O O . THR A 1 675 ? 22.797 -14.547 30.922 1 85.62 675 THR A O 1
ATOM 5228 N N . LYS A 1 676 ? 21.578 -16 29.75 1 88.62 676 LYS A N 1
ATOM 5229 C CA . LYS A 1 676 ? 21.453 -16.891 30.906 1 88.62 676 LYS A CA 1
ATOM 5230 C C . LYS A 1 676 ? 22.812 -17.5 31.281 1 88.62 676 LYS A C 1
ATOM 5232 O O . LYS A 1 676 ? 23.172 -17.562 32.438 1 88.62 676 LYS A O 1
ATOM 5237 N N . GLU A 1 677 ? 23.547 -17.922 30.328 1 89.38 677 GLU A N 1
ATOM 5238 C CA . GLU A 1 677 ? 24.844 -18.562 30.547 1 89.38 677 GLU A CA 1
ATOM 5239 C C . GLU A 1 677 ? 25.875 -17.562 31.062 1 89.38 677 GLU A C 1
ATOM 5241 O O . GLU A 1 677 ? 26.703 -17.891 31.906 1 89.38 677 GLU A O 1
ATOM 5246 N N . MET A 1 678 ? 25.891 -16.406 30.547 1 87.94 678 MET A N 1
ATOM 5247 C CA . MET A 1 678 ? 26.906 -15.406 30.891 1 87.94 678 MET A CA 1
ATOM 5248 C C . MET A 1 678 ? 26.453 -14.594 32.125 1 87.94 678 MET A C 1
ATOM 5250 O O . MET A 1 678 ? 27.281 -14 32.812 1 87.94 678 MET A O 1
ATOM 5254 N N . GLY A 1 679 ? 25.188 -14.602 32.406 1 82.62 679 GLY A N 1
ATOM 5255 C CA . GLY A 1 679 ? 24.656 -13.688 33.406 1 82.62 679 GLY A CA 1
ATOM 5256 C C . GLY A 1 679 ? 24.469 -12.273 32.875 1 82.62 679 GLY A C 1
ATOM 5257 O O . GLY A 1 679 ? 25.062 -11.898 31.875 1 82.62 679 GLY A O 1
ATOM 5258 N N . TRP A 1 680 ? 23.734 -11.594 33.5 1 79.94 680 TRP A N 1
ATOM 5259 C CA . TRP A 1 680 ? 23.375 -10.25 33.031 1 79.94 680 TRP A CA 1
ATOM 5260 C C . TRP A 1 680 ? 24.609 -9.344 33 1 79.94 680 TRP A C 1
ATOM 5262 O O . TRP A 1 680 ? 24.828 -8.633 32 1 79.94 680 TRP A O 1
ATOM 5272 N N . CYS A 1 681 ? 25.422 -9.445 34 1 77 681 CYS A N 1
ATOM 5273 C CA . CYS A 1 681 ? 26.609 -8.594 34.062 1 77 681 CYS A CA 1
ATOM 5274 C C . CYS A 1 681 ? 27.656 -9.031 33.062 1 77 681 CYS A C 1
ATOM 5276 O O . CYS A 1 681 ? 28.344 -8.195 32.469 1 77 681 CYS A O 1
ATOM 5278 N N . GLY A 1 682 ? 27.719 -10.258 32.875 1 77.56 682 GLY A N 1
ATOM 5279 C CA . GLY A 1 682 ? 28.688 -10.773 31.922 1 77.56 682 GLY A CA 1
ATOM 5280 C C . GLY A 1 682 ? 28.312 -10.516 30.484 1 77.56 682 GLY A C 1
ATOM 5281 O O . GLY A 1 682 ? 29.172 -10.203 29.656 1 77.56 682 GLY A O 1
ATOM 5282 N N . TYR A 1 683 ? 27.094 -10.586 30.234 1 79.12 683 TYR A N 1
ATOM 5283 C CA . TYR A 1 683 ? 26.594 -10.414 28.875 1 79.12 683 TYR A CA 1
ATOM 5284 C C . TYR A 1 683 ? 26.719 -8.961 28.422 1 79.12 683 TYR A C 1
ATOM 5286 O O . TYR A 1 683 ? 27.188 -8.68 27.328 1 79.12 683 TYR A O 1
ATOM 5294 N N . TYR A 1 684 ? 26.375 -8.047 29.266 1 75.5 684 TYR A N 1
ATOM 5295 C CA . TYR A 1 684 ? 26.359 -6.648 28.859 1 75.5 684 TYR A CA 1
ATOM 5296 C C . TYR A 1 684 ? 27.688 -5.965 29.172 1 75.5 684 TYR A C 1
ATOM 5298 O O . TYR A 1 684 ? 28.031 -4.973 28.531 1 75.5 684 TYR A O 1
ATOM 5306 N N . GLY A 1 685 ? 28.438 -6.512 30.062 1 73.44 685 GLY A N 1
ATOM 5307 C CA . GLY A 1 685 ? 29.688 -5.887 30.469 1 73.44 685 GLY A CA 1
ATOM 5308 C C . GLY A 1 685 ? 30.922 -6.605 29.938 1 73.44 685 GLY A C 1
ATOM 5309 O O . GLY A 1 685 ? 32.031 -6.066 29.969 1 73.44 685 GLY A O 1
ATOM 5310 N N . GLY A 1 686 ? 30.719 -7.734 29.469 1 75.75 686 GLY A N 1
ATOM 5311 C CA . GLY A 1 686 ? 31.875 -8.508 29.031 1 75.75 686 GLY A CA 1
ATOM 5312 C C . GLY A 1 686 ? 32.375 -8.109 27.656 1 75.75 686 GLY A C 1
ATOM 5313 O O . GLY A 1 686 ? 31.641 -7.523 26.859 1 75.75 686 GLY A O 1
ATOM 5314 N N . GLY A 1 687 ? 33.719 -8.281 27.328 1 76 687 GLY A N 1
ATOM 5315 C CA . GLY A 1 687 ? 34.344 -8.047 26.031 1 76 687 GLY A CA 1
ATOM 5316 C C . GLY A 1 687 ? 34.281 -9.266 25.125 1 76 687 GLY A C 1
ATOM 5317 O O . GLY A 1 687 ? 33.75 -10.305 25.5 1 76 687 GLY A O 1
ATOM 5318 N N . GLU A 1 688 ? 34.781 -9.18 23.969 1 80.44 688 GLU A N 1
ATOM 5319 C CA . GLU A 1 688 ? 34.812 -10.242 22.969 1 80.44 688 GLU A CA 1
ATOM 5320 C C . GLU A 1 688 ? 35.531 -11.477 23.484 1 80.44 688 GLU A C 1
ATOM 5322 O O . GLU A 1 688 ? 35.125 -12.602 23.219 1 80.44 688 GLU A O 1
ATOM 5327 N N . ALA A 1 689 ? 36.5 -11.25 24.234 1 81.62 689 ALA A N 1
ATOM 5328 C CA . ALA A 1 689 ? 37.312 -12.352 24.766 1 81.62 689 ALA A CA 1
ATOM 5329 C C . ALA A 1 689 ? 36.531 -13.148 25.797 1 81.62 689 ALA A C 1
ATOM 5331 O O . ALA A 1 689 ? 36.625 -14.375 25.844 1 81.62 689 ALA A O 1
ATOM 5332 N N . ALA A 1 690 ? 35.812 -12.469 26.609 1 84.31 690 ALA A N 1
ATOM 5333 C CA . ALA A 1 690 ? 35 -13.141 27.625 1 84.31 690 ALA A CA 1
ATOM 5334 C C . ALA A 1 690 ? 33.906 -13.977 27 1 84.31 690 ALA A C 1
ATOM 5336 O O . ALA A 1 690 ? 33.594 -15.078 27.484 1 84.31 690 ALA A O 1
ATOM 5337 N N . TRP A 1 691 ? 33.406 -13.445 26.016 1 87.81 691 TRP A N 1
ATOM 5338 C CA . TRP A 1 691 ? 32.344 -14.164 25.312 1 87.81 691 TRP A CA 1
ATOM 5339 C C . TRP A 1 691 ? 32.906 -15.43 24.656 1 87.81 691 TRP A C 1
ATOM 5341 O O . TRP A 1 691 ? 32.281 -16.484 24.719 1 87.81 691 TRP A O 1
ATOM 5351 N N . CYS A 1 692 ? 34 -15.219 24 1 89.06 692 CYS A N 1
ATOM 5352 C CA . CYS A 1 692 ? 34.625 -16.359 23.328 1 89.06 692 CYS A CA 1
ATOM 5353 C C . CYS A 1 692 ? 34.969 -17.453 24.328 1 89.06 692 CYS A C 1
ATOM 5355 O O . CYS A 1 692 ? 34.812 -18.641 24.047 1 89.06 692 CYS A O 1
ATOM 5357 N N . ALA A 1 693 ? 35.438 -17.016 25.484 1 89.38 693 ALA A N 1
ATOM 5358 C CA . ALA A 1 693 ? 35.781 -17.984 26.516 1 89.38 693 ALA A CA 1
ATOM 5359 C C . ALA A 1 693 ? 34.562 -18.75 27 1 89.38 693 ALA A C 1
ATOM 5361 O O . ALA A 1 693 ? 34.625 -19.969 27.203 1 89.38 693 ALA A O 1
ATOM 5362 N N . LYS A 1 694 ? 33.562 -18.047 27.188 1 90.56 694 LYS A N 1
ATOM 5363 C CA . LYS A 1 694 ? 32.344 -18.688 27.625 1 90.56 694 LYS A CA 1
ATOM 5364 C C . LYS A 1 694 ? 31.812 -19.656 26.562 1 90.56 694 LYS A C 1
ATOM 5366 O O . LYS A 1 694 ? 31.312 -20.734 26.891 1 90.56 694 LYS A O 1
ATOM 5371 N N . LEU A 1 695 ? 31.891 -19.281 25.344 1 93 695 LEU A N 1
ATOM 5372 C CA . LEU A 1 695 ? 31.422 -20.125 24.25 1 93 695 LEU A CA 1
ATOM 5373 C C . LEU A 1 695 ? 32.281 -21.375 24.125 1 93 695 LEU A C 1
ATOM 5375 O O . LEU A 1 695 ? 31.781 -22.453 23.781 1 93 695 LEU A O 1
ATOM 5379 N N . MET A 1 696 ? 33.531 -21.203 24.391 1 93.06 696 MET A N 1
ATOM 5380 C CA . MET A 1 696 ? 34.406 -22.359 24.406 1 93.06 696 MET A CA 1
ATOM 5381 C C . MET A 1 696 ? 34 -23.359 25.484 1 93.06 696 MET A C 1
ATOM 5383 O O . MET A 1 696 ? 34.094 -24.562 25.266 1 93.06 696 MET A O 1
ATOM 5387 N N . GLU A 1 697 ? 33.562 -22.781 26.562 1 93 697 GLU A N 1
ATOM 5388 C CA . GLU A 1 697 ? 33.062 -23.625 27.641 1 93 697 GLU A CA 1
ATOM 5389 C C . GLU A 1 697 ? 31.797 -24.359 27.25 1 93 697 GLU A C 1
ATOM 5391 O O . GLU A 1 697 ? 31.672 -25.562 27.5 1 93 697 GLU A O 1
ATOM 5396 N N . ILE A 1 698 ? 30.938 -23.688 26.641 1 91.56 698 ILE A N 1
ATOM 5397 C CA . ILE A 1 698 ? 29.672 -24.25 26.203 1 91.56 698 ILE A CA 1
ATOM 5398 C C . ILE A 1 698 ? 29.922 -25.344 25.188 1 91.56 698 ILE A C 1
ATOM 5400 O O . ILE A 1 698 ? 29.297 -26.406 25.234 1 91.56 698 ILE A O 1
ATOM 5404 N N . GLY A 1 699 ? 30.797 -25.078 24.25 1 90.81 699 GLY A N 1
ATOM 5405 C CA . GLY A 1 699 ? 31.125 -26.031 23.203 1 90.81 699 GLY A CA 1
ATOM 5406 C C . GLY A 1 699 ? 31.766 -27.297 23.734 1 90.81 699 GLY A C 1
ATOM 5407 O O . GLY A 1 699 ? 31.719 -28.344 23.078 1 90.81 699 GLY A O 1
ATOM 5408 N N . GLY A 1 700 ? 32.438 -27.188 24.875 1 88.69 700 GLY A N 1
ATOM 5409 C CA . GLY A 1 700 ? 33.125 -28.328 25.453 1 88.69 700 GLY A CA 1
ATOM 5410 C C . GLY A 1 700 ? 32.219 -29.203 26.312 1 88.69 700 GLY A C 1
ATOM 5411 O O . GLY A 1 700 ? 32.625 -30.297 26.703 1 88.69 700 GLY A O 1
ATOM 5412 N N . ARG A 1 701 ? 31.109 -28.656 26.594 1 82.56 701 ARG A N 1
ATOM 5413 C CA . ARG A 1 701 ? 30.203 -29.438 27.438 1 82.56 701 ARG A CA 1
ATOM 5414 C C . ARG A 1 701 ? 29.672 -30.641 26.688 1 82.56 701 ARG A C 1
ATOM 5416 O O . ARG A 1 701 ? 29.422 -30.578 25.484 1 82.56 701 ARG A O 1
ATOM 5423 N N . ARG A 1 702 ? 30.016 -31.953 27.312 1 60.66 702 ARG A N 1
ATOM 5424 C CA . ARG A 1 702 ? 29.547 -33.219 26.734 1 60.66 702 ARG A CA 1
ATOM 5425 C C . ARG A 1 702 ? 28.031 -33.25 26.672 1 60.66 702 ARG A C 1
ATOM 5427 O O . ARG A 1 702 ? 27.344 -32.812 27.609 1 60.66 702 ARG A O 1
ATOM 5434 N N . SER A 1 703 ? 27.484 -33.188 25.422 1 55.25 703 SER A N 1
ATOM 5435 C CA . SER A 1 703 ? 26.047 -33.312 25.234 1 55.25 703 SER A CA 1
ATOM 5436 C C . SER A 1 703 ? 25.453 -34.406 26.156 1 55.25 703 SER A C 1
ATOM 5438 O O . SER A 1 703 ? 25.75 -35.594 25.984 1 55.25 703 SER A O 1
ATOM 5440 N N . THR A 1 704 ? 25.562 -34.25 27.359 1 46.41 704 THR A N 1
ATOM 5441 C CA . THR A 1 704 ? 25.031 -35.312 28.188 1 46.41 704 THR A CA 1
ATOM 5442 C C . THR A 1 704 ? 23.828 -36 27.5 1 46.41 704 THR A C 1
ATOM 5444 O O . THR A 1 704 ? 23.578 -37.188 27.703 1 46.41 704 THR A O 1
ATOM 5447 N N . SER A 1 705 ? 22.453 -35.531 27.547 1 41.38 705 SER A N 1
ATOM 5448 C CA . SER A 1 705 ? 21.219 -36.312 27.453 1 41.38 705 SER A CA 1
ATOM 5449 C C . SER A 1 705 ? 20.906 -36.688 26.016 1 41.38 705 SER A C 1
ATOM 5451 O O . SER A 1 705 ? 20.875 -35.812 25.141 1 41.38 705 SER A O 1
ATOM 5453 N N . ALA A 1 706 ? 21.062 -37.969 25.531 1 44.28 706 ALA A N 1
ATOM 5454 C CA . ALA A 1 706 ? 20.719 -38.688 24.328 1 44.28 706 ALA A CA 1
ATOM 5455 C C . ALA A 1 706 ? 19.594 -38 23.562 1 44.28 706 ALA A C 1
ATOM 5457 O O . ALA A 1 706 ? 19.5 -38.125 22.328 1 44.28 706 ALA A O 1
ATOM 5458 N N . GLY A 1 707 ? 18.578 -37.375 24.266 1 45.44 707 GLY A N 1
ATOM 5459 C CA . GLY A 1 707 ? 17.266 -37.031 23.719 1 45.44 707 GLY A CA 1
ATOM 5460 C C . GLY A 1 707 ? 17.141 -35.562 23.359 1 45.44 707 GLY A C 1
ATOM 5461 O O . GLY A 1 707 ? 16.125 -35.125 22.797 1 45.44 707 GLY A O 1
ATOM 5462 N N . THR A 1 708 ? 17.969 -34.688 23.891 1 53.78 708 THR A N 1
ATOM 5463 C CA . THR A 1 708 ? 17.562 -33.281 23.781 1 53.78 708 THR A CA 1
ATOM 5464 C C . THR A 1 708 ? 18.25 -32.625 22.578 1 53.78 708 THR A C 1
ATOM 5466 O O . THR A 1 708 ? 19.469 -32.719 22.438 1 53.78 708 THR A O 1
ATOM 5469 N N . THR A 1 709 ? 17.531 -32.219 21.562 1 68.62 709 THR A N 1
ATOM 5470 C CA . THR A 1 709 ? 17.938 -31.516 20.359 1 68.62 709 THR A CA 1
ATOM 5471 C C . THR A 1 709 ? 18.781 -30.297 20.703 1 68.62 709 THR A C 1
ATOM 5473 O O . THR A 1 709 ? 18.422 -29.516 21.578 1 68.62 709 THR A O 1
ATOM 5476 N N . MET A 1 710 ? 20.172 -30.312 20.297 1 81.25 710 MET A N 1
ATOM 5477 C CA . MET A 1 710 ? 21.125 -29.219 20.5 1 81.25 710 MET A CA 1
ATOM 5478 C C . MET A 1 710 ? 20.516 -27.891 20.047 1 81.25 710 MET A C 1
ATOM 5480 O O . MET A 1 710 ? 19.859 -27.828 19.016 1 81.25 710 MET A O 1
ATOM 5484 N N . THR A 1 711 ? 20.688 -26.906 21 1 88.75 711 THR A N 1
ATOM 5485 C CA . THR A 1 711 ? 20.266 -25.562 20.625 1 88.75 711 THR A CA 1
ATOM 5486 C C . THR A 1 711 ? 21.203 -24.969 19.578 1 88.75 711 THR A C 1
ATOM 5488 O O . THR A 1 711 ? 22.297 -25.5 19.344 1 88.75 711 THR A O 1
ATOM 5491 N N . VAL A 1 712 ? 20.875 -23.969 19 1 92.44 712 VAL A N 1
ATOM 5492 C CA . VAL A 1 712 ? 21.656 -23.312 17.938 1 92.44 712 VAL A CA 1
ATOM 5493 C C . VAL A 1 712 ? 22.953 -22.781 18.516 1 92.44 712 VAL A C 1
ATOM 5495 O O . VAL A 1 712 ? 24.016 -22.891 17.875 1 92.44 712 VAL A O 1
ATOM 5498 N N . LEU A 1 713 ? 22.922 -22.281 19.703 1 93.25 713 LEU A N 1
ATOM 5499 C CA . LEU A 1 713 ? 24.125 -21.75 20.359 1 93.25 713 LEU A CA 1
ATOM 5500 C C . LEU A 1 713 ? 25.109 -22.859 20.672 1 93.25 713 LEU A C 1
ATOM 5502 O O . LEU A 1 713 ? 26.312 -22.703 20.453 1 93.25 713 LEU A O 1
ATOM 5506 N N . GLU A 1 714 ? 24.641 -23.953 21.109 1 94.06 714 GLU A N 1
ATOM 5507 C CA . GLU A 1 714 ? 25.5 -25.094 21.422 1 94.06 714 GLU A CA 1
ATOM 5508 C C . GLU A 1 714 ? 26.141 -25.656 20.172 1 94.06 714 GLU A C 1
ATOM 5510 O O . GLU A 1 714 ? 27.328 -26.016 20.172 1 94.06 714 GLU A O 1
ATOM 5515 N N . LYS A 1 715 ? 25.328 -25.734 19.141 1 93.88 715 LYS A N 1
ATOM 5516 C CA . LYS A 1 715 ? 25.844 -26.203 17.859 1 93.88 715 LYS A CA 1
ATOM 5517 C C . LYS A 1 715 ? 26.953 -25.297 17.359 1 93.88 715 LYS A C 1
ATOM 5519 O O . LYS A 1 715 ? 28 -25.766 16.922 1 93.88 715 LYS A O 1
ATOM 5524 N N . GLY A 1 716 ? 26.703 -24.016 17.469 1 96 716 GLY A N 1
ATOM 5525 C CA . GLY A 1 716 ? 27.688 -23.047 17 1 96 716 GLY A CA 1
ATOM 5526 C C . GLY A 1 716 ? 28.969 -23.047 17.812 1 96 716 GLY A C 1
ATOM 5527 O O . GLY A 1 716 ? 30.062 -22.969 17.266 1 96 716 GLY A O 1
ATOM 5528 N N . ALA A 1 717 ? 28.797 -23.172 19.062 1 95.19 717 ALA A N 1
ATOM 5529 C CA . ALA A 1 717 ? 29.969 -23.203 19.938 1 95.19 717 ALA A CA 1
ATOM 5530 C C . ALA A 1 717 ? 30.812 -24.453 19.688 1 95.19 717 ALA A C 1
ATOM 5532 O O . ALA A 1 717 ? 32.031 -24.375 19.656 1 95.19 717 ALA A O 1
ATOM 5533 N N . ARG A 1 718 ? 30.172 -25.547 19.531 1 95.19 718 ARG A N 1
ATOM 5534 C CA . ARG A 1 718 ? 30.875 -26.781 19.219 1 95.19 718 ARG A CA 1
ATOM 5535 C C . ARG A 1 718 ? 31.625 -26.688 17.891 1 95.19 718 ARG A C 1
ATOM 5537 O O . ARG A 1 718 ? 32.781 -27.109 17.781 1 95.19 718 ARG A O 1
ATOM 5544 N N . LEU A 1 719 ? 30.906 -26.172 16.922 1 96.38 719 LEU A N 1
ATOM 5545 C CA . LEU A 1 719 ? 31.516 -25.984 15.617 1 96.38 719 LEU A CA 1
ATOM 5546 C C . LEU A 1 719 ? 32.719 -25.031 15.711 1 96.38 719 LEU A C 1
ATOM 5548 O O . LEU A 1 719 ? 33.75 -25.281 15.078 1 96.38 719 LEU A O 1
ATOM 5552 N N . GLY A 1 720 ? 32.594 -23.984 16.469 1 95.44 720 GLY A N 1
ATOM 5553 C CA . GLY A 1 720 ? 33.688 -23.047 16.672 1 95.44 720 GLY A CA 1
ATOM 5554 C C . GLY A 1 720 ? 34.938 -23.672 17.281 1 95.44 720 GLY A C 1
ATOM 5555 O O . GLY A 1 720 ? 36.062 -23.406 16.844 1 95.44 720 GLY A O 1
ATOM 5556 N N . LYS A 1 721 ? 34.688 -24.469 18.203 1 93.62 721 LYS A N 1
ATOM 5557 C CA . LYS A 1 721 ? 35.812 -25.172 18.844 1 93.62 721 LYS A CA 1
ATOM 5558 C C . LYS A 1 721 ? 36.531 -26.078 17.844 1 93.62 721 LYS A C 1
ATOM 5560 O O . LYS A 1 721 ? 37.781 -26.109 17.844 1 93.62 721 LYS A O 1
ATOM 5565 N N . VAL A 1 722 ? 35.812 -26.797 17.047 1 93.81 722 VAL A N 1
ATOM 5566 C CA . VAL A 1 722 ? 36.375 -27.688 16.047 1 93.81 722 VAL A CA 1
ATOM 5567 C C . VAL A 1 722 ? 37.188 -26.859 15.039 1 93.81 722 VAL A C 1
ATOM 5569 O O . VAL A 1 722 ? 38.281 -27.25 14.664 1 93.81 722 VAL A O 1
ATOM 5572 N N . LEU A 1 723 ? 36.656 -25.75 14.625 1 94.62 723 LEU A N 1
ATOM 5573 C CA . LEU A 1 723 ? 37.344 -24.906 13.641 1 94.62 723 LEU A CA 1
ATOM 5574 C C . LEU A 1 723 ? 38.625 -24.312 14.211 1 94.62 723 LEU A C 1
ATOM 5576 O O . LEU A 1 723 ? 39.625 -24.234 13.516 1 94.62 723 LEU A O 1
ATOM 5580 N N . ILE A 1 724 ? 38.562 -23.906 15.438 1 92.81 724 ILE A N 1
ATOM 5581 C CA . ILE A 1 724 ? 39.75 -23.344 16.094 1 92.81 724 ILE A CA 1
ATOM 5582 C C . ILE A 1 724 ? 40.812 -24.422 16.219 1 92.81 724 ILE A C 1
ATOM 5584 O O . ILE A 1 724 ? 42 -24.156 16.031 1 92.81 724 ILE A O 1
ATOM 5588 N N . GLY A 1 725 ? 40.406 -25.609 16.531 1 90.88 725 GLY A N 1
ATOM 5589 C CA . GLY A 1 725 ? 41.344 -26.719 16.578 1 90.88 725 GLY A CA 1
ATOM 5590 C C . GLY A 1 725 ? 42.031 -26.984 15.266 1 90.88 725 GLY A C 1
ATOM 5591 O O . GLY A 1 725 ? 43.25 -27.156 15.219 1 90.88 725 GLY A O 1
ATOM 5592 N N . LYS A 1 726 ? 41.25 -26.938 14.234 1 91.31 726 LYS A N 1
ATOM 5593 C CA . LYS A 1 726 ? 41.812 -27.172 12.906 1 91.31 726 LYS A CA 1
ATOM 5594 C C . LYS A 1 726 ? 42.719 -26.016 12.484 1 91.31 726 LYS A C 1
ATOM 5596 O O . LYS A 1 726 ? 43.719 -26.219 11.781 1 91.31 726 LYS A O 1
ATOM 5601 N N . TYR A 1 727 ? 42.344 -24.859 12.812 1 89.94 727 TYR A N 1
ATOM 5602 C CA . TYR A 1 727 ? 43.156 -23.672 12.539 1 89.94 727 TYR A CA 1
ATOM 5603 C C . TYR A 1 727 ? 44.5 -23.766 13.242 1 89.94 727 TYR A C 1
ATOM 5605 O O . TYR A 1 727 ? 45.531 -23.422 12.656 1 89.94 727 TYR A O 1
ATOM 5613 N N . LYS A 1 728 ? 44.531 -24.25 14.438 1 86.75 728 LYS A N 1
ATOM 5614 C CA . LYS A 1 728 ? 45.75 -24.359 15.234 1 86.75 728 LYS A CA 1
ATOM 5615 C C . LYS A 1 728 ? 46.656 -25.5 14.727 1 86.75 728 LYS A C 1
ATOM 5617 O O . LYS A 1 728 ? 47.875 -25.422 14.82 1 86.75 728 LYS A O 1
ATOM 5622 N N . ASP A 1 729 ? 46.031 -26.5 14.156 1 85 729 ASP A N 1
ATOM 5623 C CA . ASP A 1 729 ? 46.75 -27.672 13.672 1 85 729 ASP A CA 1
ATOM 5624 C C . ASP A 1 729 ? 47.438 -27.391 12.336 1 85 729 ASP A C 1
ATOM 5626 O O . ASP A 1 729 ? 47.906 -28.297 11.664 1 85 729 ASP A O 1
ATOM 5630 N N . GLY A 1 730 ? 47.438 -26.172 11.852 1 78.06 730 GLY A N 1
ATOM 5631 C CA . GLY A 1 730 ? 48.25 -25.781 10.703 1 78.06 730 GLY A CA 1
ATOM 5632 C C . GLY A 1 730 ? 47.438 -25.516 9.461 1 78.06 730 GLY A C 1
ATOM 5633 O O . GLY A 1 730 ? 47.969 -25.188 8.406 1 78.06 730 GLY A O 1
ATOM 5634 N N . ALA A 1 731 ? 46.25 -25.578 9.406 1 82.81 731 ALA A N 1
ATOM 5635 C CA . ALA A 1 731 ? 45.438 -25.391 8.211 1 82.81 731 ALA A CA 1
ATOM 5636 C C . ALA A 1 731 ? 44.781 -24.016 8.211 1 82.81 731 ALA A C 1
ATOM 5638 O O . ALA A 1 731 ? 43.562 -23.891 7.957 1 82.81 731 ALA A O 1
ATOM 5639 N N . ARG A 1 732 ? 45.531 -23.047 8.43 1 85.69 732 ARG A N 1
ATOM 5640 C CA . ARG A 1 732 ? 45 -21.703 8.617 1 85.69 732 ARG A CA 1
ATOM 5641 C C . ARG A 1 732 ? 44.344 -21.203 7.332 1 85.69 732 ARG A C 1
ATOM 5643 O O . ARG A 1 732 ? 43.156 -20.828 7.336 1 85.69 732 ARG A O 1
ATOM 5650 N N . GLU A 1 733 ? 45.062 -21.312 6.289 1 87.5 733 GLU A N 1
ATOM 5651 C CA . GLU A 1 733 ? 44.562 -20.797 5.012 1 87.5 733 GLU A CA 1
ATOM 5652 C C . GLU A 1 733 ? 43.406 -21.625 4.508 1 87.5 733 GLU A C 1
ATOM 5654 O O . GLU A 1 733 ? 42.438 -21.094 3.953 1 87.5 733 GLU A O 1
ATOM 5659 N N . ALA A 1 734 ? 43.469 -22.859 4.773 1 92.12 734 ALA A N 1
ATOM 5660 C CA . ALA A 1 734 ? 42.406 -23.766 4.281 1 92.12 734 ALA A CA 1
ATOM 5661 C C . ALA A 1 734 ? 41.094 -23.531 5.008 1 92.12 734 ALA A C 1
ATOM 5663 O O . ALA A 1 734 ? 40.031 -23.641 4.406 1 92.12 734 ALA A O 1
ATOM 5664 N N . VAL A 1 735 ? 41.188 -23.203 6.258 1 94.12 735 VAL A N 1
ATOM 5665 C CA . VAL A 1 735 ? 40 -22.984 7.051 1 94.12 735 VAL A CA 1
ATOM 5666 C C . VAL A 1 735 ? 39.281 -21.719 6.57 1 94.12 735 VAL A C 1
ATOM 5668 O O . VAL A 1 735 ? 38.062 -21.734 6.355 1 94.12 735 VAL A O 1
ATOM 5671 N N . TRP A 1 736 ? 40.031 -20.703 6.328 1 93.69 736 TRP A N 1
ATOM 5672 C CA . TRP A 1 736 ? 39.438 -19.453 5.879 1 93.69 736 TRP A CA 1
ATOM 5673 C C . TRP A 1 736 ? 38.906 -19.578 4.449 1 93.69 736 TRP A C 1
ATOM 5675 O O . TRP A 1 736 ? 37.875 -19.016 4.105 1 93.69 736 TRP A O 1
ATOM 5685 N N . ARG A 1 737 ? 39.625 -20.281 3.633 1 94.06 737 ARG A N 1
ATOM 5686 C CA . ARG A 1 737 ? 39.156 -20.531 2.275 1 94.06 737 ARG A CA 1
ATOM 5687 C C . ARG A 1 737 ? 37.844 -21.297 2.287 1 94.06 737 ARG A C 1
ATOM 5689 O O . ARG A 1 737 ? 36.938 -20.984 1.516 1 94.06 737 ARG A O 1
ATOM 5696 N N . LEU A 1 738 ? 37.75 -22.25 3.15 1 95.44 738 LEU A N 1
ATOM 5697 C CA . LEU A 1 738 ? 36.5 -23 3.311 1 95.44 738 LEU A CA 1
ATOM 5698 C C . LEU A 1 738 ? 35.375 -22.094 3.752 1 95.44 738 LEU A C 1
ATOM 5700 O O . LEU A 1 738 ? 34.281 -22.125 3.178 1 95.44 738 LEU A O 1
ATOM 5704 N N . LEU A 1 739 ? 35.656 -21.266 4.738 1 96.56 739 LEU A N 1
ATOM 5705 C CA . LEU A 1 739 ? 34.625 -20.375 5.273 1 96.56 739 LEU A CA 1
ATOM 5706 C C . LEU A 1 739 ? 34.188 -19.359 4.227 1 96.56 739 LEU A C 1
ATOM 5708 O O . LEU A 1 739 ? 33 -19 4.156 1 96.56 739 LEU A O 1
ATOM 5712 N N . GLY A 1 740 ? 35.125 -18.891 3.484 1 96.31 740 GLY A N 1
ATOM 5713 C CA . GLY A 1 740 ? 34.75 -17.984 2.402 1 96.31 740 GLY A CA 1
ATOM 5714 C C . GLY A 1 740 ? 33.781 -18.594 1.409 1 96.31 740 GLY A C 1
ATOM 5715 O O . GLY A 1 740 ? 32.781 -17.969 1.04 1 96.31 740 GLY A O 1
ATOM 5716 N N . GLU A 1 741 ? 34.062 -19.797 1.075 1 96.19 741 GLU A N 1
ATOM 5717 C CA . GLU A 1 741 ? 33.219 -20.484 0.114 1 96.19 741 GLU A CA 1
ATOM 5718 C C . GLU A 1 741 ? 31.875 -20.875 0.744 1 96.19 741 GLU A C 1
ATOM 5720 O O . GLU A 1 741 ? 30.828 -20.828 0.086 1 96.19 741 GLU A O 1
ATOM 5725 N N . LEU A 1 742 ? 31.938 -21.234 1.977 1 97.06 742 LEU A N 1
ATOM 5726 C CA . LEU A 1 742 ? 30.719 -21.641 2.684 1 97.06 742 LEU A CA 1
ATOM 5727 C C . LEU A 1 742 ? 29.75 -20.469 2.809 1 97.06 742 LEU A C 1
ATOM 5729 O O . LEU A 1 742 ? 28.562 -20.609 2.486 1 97.06 742 LEU A O 1
ATOM 5733 N N . TRP A 1 743 ? 30.219 -19.375 3.293 1 98.06 743 TRP A N 1
ATOM 5734 C CA . TRP A 1 743 ? 29.359 -18.219 3.484 1 98.06 743 TRP A CA 1
ATOM 5735 C C . TRP A 1 743 ? 28.828 -17.719 2.148 1 98.06 743 TRP A C 1
ATOM 5737 O O . TRP A 1 743 ? 27.703 -17.219 2.068 1 98.06 743 TRP A O 1
ATOM 5747 N N . THR A 1 744 ? 29.594 -17.766 1.138 1 97.19 744 THR A N 1
ATOM 5748 C CA . THR A 1 744 ? 29.125 -17.422 -0.198 1 97.19 744 THR A CA 1
ATOM 5749 C C . THR A 1 744 ? 27.953 -18.312 -0.613 1 97.19 744 THR A C 1
ATOM 5751 O O . THR A 1 744 ? 26.938 -17.812 -1.123 1 97.19 744 THR A O 1
ATOM 5754 N N . GLU A 1 745 ? 28.141 -19.578 -0.345 1 96.5 745 GLU A N 1
ATOM 5755 C CA . GLU A 1 745 ? 27.078 -20.516 -0.685 1 96.5 745 GLU A CA 1
ATOM 5756 C C . GLU A 1 745 ? 25.812 -20.234 0.107 1 96.5 745 GLU A C 1
ATOM 5758 O O . GLU A 1 745 ? 24.703 -20.297 -0.441 1 96.5 745 GLU A O 1
ATOM 5763 N N . VAL A 1 746 ? 25.938 -19.922 1.286 1 96.81 746 VAL A N 1
ATOM 5764 C CA . VAL A 1 746 ? 24.797 -19.688 2.17 1 96.81 746 VAL A CA 1
ATOM 5765 C C . VAL A 1 746 ? 24.047 -18.438 1.724 1 96.81 746 VAL A C 1
ATOM 5767 O O . VAL A 1 746 ? 22.812 -18.438 1.646 1 96.81 746 VAL A O 1
ATOM 5770 N N . VAL A 1 747 ? 24.719 -17.438 1.392 1 96.88 747 VAL A N 1
ATOM 5771 C CA . VAL A 1 747 ? 24.094 -16.188 0.999 1 96.88 747 VAL A CA 1
ATOM 5772 C C . VAL A 1 747 ? 23.406 -16.359 -0.353 1 96.88 747 VAL A C 1
ATOM 5774 O O . VAL A 1 747 ? 22.297 -15.852 -0.564 1 96.88 747 VAL A O 1
ATOM 5777 N N . VAL A 1 748 ? 24.031 -17.078 -1.238 1 96.44 748 VAL A N 1
ATOM 5778 C CA . VAL A 1 748 ? 23.469 -17.312 -2.562 1 96.44 748 VAL A CA 1
ATOM 5779 C C . VAL A 1 748 ? 22.234 -18.203 -2.451 1 96.44 748 VAL A C 1
ATOM 5781 O O . VAL A 1 748 ? 21.266 -18.031 -3.203 1 96.44 748 VAL A O 1
ATOM 5784 N N . TYR A 1 749 ? 22.25 -19.109 -1.482 1 95.69 749 TYR A N 1
ATOM 5785 C CA . TYR A 1 749 ? 21.109 -19.984 -1.246 1 95.69 749 TYR A CA 1
ATOM 5786 C C . TYR A 1 749 ? 19.938 -19.188 -0.678 1 95.69 749 TYR A C 1
ATOM 5788 O O . TYR A 1 749 ? 18.766 -19.5 -0.97 1 95.69 749 TYR A O 1
ATOM 5796 N N . ALA A 1 750 ? 20.188 -18.188 0.032 1 95.25 750 ALA A N 1
ATOM 5797 C CA . ALA A 1 750 ? 19.156 -17.422 0.719 1 95.25 750 ALA A CA 1
ATOM 5798 C C . ALA A 1 750 ? 18.516 -16.391 -0.221 1 95.25 750 ALA A C 1
ATOM 5800 O O . ALA A 1 750 ? 17.422 -15.898 0.042 1 95.25 750 ALA A O 1
ATOM 5801 N N . ALA A 1 751 ? 19.016 -16.109 -1.31 1 94.75 751 ALA A N 1
ATOM 5802 C CA . ALA A 1 751 ? 18.656 -14.945 -2.131 1 94.75 751 ALA A CA 1
ATOM 5803 C C . ALA A 1 751 ? 17.438 -15.242 -2.992 1 94.75 751 ALA A C 1
ATOM 5805 O O . ALA A 1 751 ? 16.484 -14.445 -3.035 1 94.75 751 ALA A O 1
ATOM 5806 N N . PRO A 1 752 ? 17.359 -16.422 -3.619 1 91.44 752 PRO A N 1
ATOM 5807 C CA . PRO A 1 752 ? 16.234 -16.641 -4.531 1 91.44 752 PRO A CA 1
ATOM 5808 C C . PRO A 1 752 ? 14.906 -16.797 -3.803 1 91.44 752 PRO A C 1
ATOM 5810 O O . PRO A 1 752 ? 14.828 -17.516 -2.803 1 91.44 752 PRO A O 1
ATOM 5813 N N . THR A 1 753 ? 13.891 -15.984 -4.188 1 82.94 753 THR A N 1
ATOM 5814 C CA . THR A 1 753 ? 12.531 -16.125 -3.668 1 82.94 753 THR A CA 1
ATOM 5815 C C . THR A 1 753 ? 11.508 -15.789 -4.742 1 82.94 753 THR A C 1
ATOM 5817 O O . THR A 1 753 ? 11.711 -14.867 -5.535 1 82.94 753 THR A O 1
ATOM 5820 N N . ALA A 1 754 ? 10.508 -16.688 -4.898 1 73.12 754 ALA A N 1
ATOM 5821 C CA . ALA A 1 754 ? 9.461 -16.438 -5.887 1 73.12 754 ALA A CA 1
ATOM 5822 C C . ALA A 1 754 ? 8.164 -16 -5.211 1 73.12 754 ALA A C 1
ATOM 5824 O O . ALA A 1 754 ? 7.262 -15.477 -5.863 1 73.12 754 ALA A O 1
ATOM 5825 N N . GLY A 1 755 ? 8.133 -16.156 -3.957 1 77.69 755 GLY A N 1
ATOM 5826 C CA . GLY A 1 755 ? 6.898 -15.836 -3.26 1 77.69 755 GLY A CA 1
ATOM 5827 C C . GLY A 1 755 ? 6.617 -14.344 -3.186 1 77.69 755 GLY A C 1
ATOM 5828 O O . GLY A 1 755 ? 7.543 -13.539 -3.061 1 77.69 755 GLY A O 1
ATOM 5829 N N . GLU A 1 756 ? 5.363 -13.992 -3.26 1 81.69 756 GLU A N 1
ATOM 5830 C CA . GLU A 1 756 ? 4.949 -12.594 -3.312 1 81.69 756 GLU A CA 1
ATOM 5831 C C . GLU A 1 756 ? 5.289 -11.875 -2.014 1 81.69 756 GLU A C 1
ATOM 5833 O O . GLU A 1 756 ? 5.602 -10.68 -2.027 1 81.69 756 GLU A O 1
ATOM 5838 N N . LEU A 1 757 ? 5.23 -12.578 -0.959 1 83 757 LEU A N 1
ATOM 5839 C CA . LEU A 1 757 ? 5.566 -11.961 0.32 1 83 757 LEU A CA 1
ATOM 5840 C C . LEU A 1 757 ? 7.023 -11.508 0.337 1 83 757 LEU A C 1
ATOM 5842 O O . LEU A 1 757 ? 7.336 -10.422 0.829 1 83 757 LEU A O 1
ATOM 5846 N N . HIS A 1 758 ? 7.859 -12.281 -0.253 1 86.88 758 HIS A N 1
ATOM 5847 C CA . HIS A 1 758 ? 9.281 -11.953 -0.278 1 86.88 758 HIS A CA 1
ATOM 5848 C C . HIS A 1 758 ? 9.57 -10.852 -1.288 1 86.88 758 HIS A C 1
ATOM 5850 O O . HIS A 1 758 ? 10.422 -9.984 -1.043 1 86.88 758 HIS A O 1
ATOM 5856 N N . VAL A 1 759 ? 8.859 -10.922 -2.414 1 89 759 VAL A N 1
ATOM 5857 C CA . VAL A 1 759 ? 9.016 -9.867 -3.416 1 89 759 VAL A CA 1
ATOM 5858 C C . VAL A 1 759 ? 8.617 -8.523 -2.816 1 89 759 VAL A C 1
ATOM 5860 O O . VAL A 1 759 ? 9.312 -7.523 -3.01 1 89 759 VAL A O 1
ATOM 5863 N N . LYS A 1 760 ? 7.625 -8.562 -2.027 1 86.19 760 LYS A N 1
ATOM 5864 C CA . LYS A 1 760 ? 7.172 -7.344 -1.358 1 86.19 760 LYS A CA 1
ATOM 5865 C C . LYS A 1 760 ? 8.203 -6.867 -0.335 1 86.19 760 LYS A C 1
ATOM 5867 O O . LYS A 1 760 ? 8.422 -5.664 -0.181 1 86.19 760 LYS A O 1
ATOM 5872 N N . SER A 1 761 ? 8.797 -7.738 0.318 1 90.12 761 SER A N 1
ATOM 5873 C CA . SER A 1 761 ? 9.805 -7.383 1.314 1 90.12 761 SER A CA 1
ATOM 5874 C C . SER A 1 761 ? 11.016 -6.727 0.665 1 90.12 761 SER A C 1
ATOM 5876 O O . SER A 1 761 ? 11.578 -5.77 1.205 1 90.12 761 SER A O 1
ATOM 5878 N N . HIS A 1 762 ? 11.391 -7.262 -0.423 1 92.25 762 HIS A N 1
ATOM 5879 C CA . HIS A 1 762 ? 12.508 -6.641 -1.138 1 92.25 762 HIS A CA 1
ATOM 5880 C C . HIS A 1 762 ? 12.141 -5.238 -1.612 1 92.25 762 HIS A C 1
ATOM 5882 O O . HIS A 1 762 ? 12.977 -4.336 -1.602 1 92.25 762 HIS A O 1
ATOM 5888 N N . LYS A 1 763 ? 10.93 -5.09 -2.033 1 90.12 763 LYS A N 1
ATOM 5889 C CA . LYS A 1 763 ? 10.477 -3.768 -2.461 1 90.12 763 LYS A CA 1
ATOM 5890 C C . LYS A 1 763 ? 10.492 -2.779 -1.298 1 90.12 763 LYS A C 1
ATOM 5892 O O . LYS A 1 763 ? 10.891 -1.626 -1.462 1 90.12 763 LYS A O 1
ATOM 5897 N N . GLU A 1 764 ? 10.156 -3.217 -0.142 1 86.56 764 GLU A N 1
ATOM 5898 C CA . GLU A 1 764 ? 10.086 -2.352 1.031 1 86.56 764 GLU A CA 1
ATOM 5899 C C . GLU A 1 764 ? 11.477 -1.956 1.517 1 86.56 764 GLU A C 1
ATOM 5901 O O . GLU A 1 764 ? 11.68 -0.832 1.976 1 86.56 764 GLU A O 1
ATOM 5906 N N . VAL A 1 765 ? 12.391 -2.83 1.347 1 89.56 765 VAL A N 1
ATOM 5907 C CA . VAL A 1 765 ? 13.727 -2.578 1.868 1 89.56 765 VAL A CA 1
ATOM 5908 C C . VAL A 1 765 ? 14.461 -1.595 0.96 1 89.56 765 VAL A C 1
ATOM 5910 O O . VAL A 1 765 ? 15.453 -0.988 1.365 1 89.56 765 VAL A O 1
ATOM 5913 N N . LEU A 1 766 ? 13.938 -1.413 -0.263 1 90 766 LEU A N 1
ATOM 5914 C CA . LEU A 1 766 ? 14.555 -0.471 -1.19 1 90 766 LEU A CA 1
ATOM 5915 C C . LEU A 1 766 ? 14.539 0.943 -0.62 1 90 766 LEU A C 1
ATOM 5917 O O . LEU A 1 766 ? 15.344 1.789 -1.026 1 90 766 LEU A O 1
ATOM 5921 N N . ALA A 1 767 ? 13.656 1.156 0.324 1 83.81 767 ALA A N 1
ATOM 5922 C CA . ALA A 1 767 ? 13.57 2.471 0.955 1 83.81 767 ALA A CA 1
ATOM 5923 C C . ALA A 1 767 ? 14.82 2.764 1.777 1 83.81 767 ALA A C 1
ATOM 5925 O O . ALA A 1 767 ? 15.195 3.926 1.958 1 83.81 767 ALA A O 1
ATOM 5926 N N . GLN A 1 768 ? 15.445 1.713 2.234 1 81.19 768 GLN A N 1
ATOM 5927 C CA . GLN A 1 768 ? 16.641 1.86 3.07 1 81.19 768 GLN A CA 1
ATOM 5928 C C . GLN A 1 768 ? 17.906 1.832 2.229 1 81.19 768 GLN A C 1
ATOM 5930 O O . GLN A 1 768 ? 19 2.051 2.746 1 81.19 768 GLN A O 1
ATOM 5935 N N . GLY A 1 769 ? 17.719 1.608 0.986 1 81.62 769 GLY A N 1
ATOM 5936 C CA . GLY A 1 769 ? 18.859 1.506 0.106 1 81.62 769 GLY A CA 1
ATOM 5937 C C . GLY A 1 769 ? 19.078 0.106 -0.44 1 81.62 769 GLY A C 1
ATOM 5938 O O . GLY A 1 769 ? 18.25 -0.785 -0.214 1 81.62 769 GLY A O 1
ATOM 5939 N N . ALA A 1 770 ? 20.125 -0.05 -1.138 1 83.88 770 ALA A N 1
ATOM 5940 C CA . ALA A 1 770 ? 20.438 -1.33 -1.769 1 83.88 770 ALA A CA 1
ATOM 5941 C C . ALA A 1 770 ? 21.094 -2.289 -0.773 1 83.88 770 ALA A C 1
ATOM 5943 O O . ALA A 1 770 ? 22.047 -1.932 -0.093 1 83.88 770 ALA A O 1
ATOM 5944 N N . GLU A 1 771 ? 20.453 -3.42 -0.59 1 92.12 771 GLU A N 1
ATOM 5945 C CA . GLU A 1 771 ? 21.016 -4.5 0.207 1 92.12 771 GLU A CA 1
ATOM 5946 C C . GLU A 1 771 ? 21.656 -5.562 -0.682 1 92.12 771 GLU A C 1
ATOM 5948 O O . GLU A 1 771 ? 21.234 -5.762 -1.823 1 92.12 771 GLU A O 1
ATOM 5953 N N . LEU A 1 772 ? 22.672 -6.172 -0.15 1 96.25 772 LEU A N 1
ATOM 5954 C CA . LEU A 1 772 ? 23.359 -7.211 -0.908 1 96.25 772 LEU A CA 1
ATOM 5955 C C . LEU A 1 772 ? 22.391 -8.328 -1.295 1 96.25 772 LEU A C 1
ATOM 5957 O O . LEU A 1 772 ? 22.391 -8.789 -2.439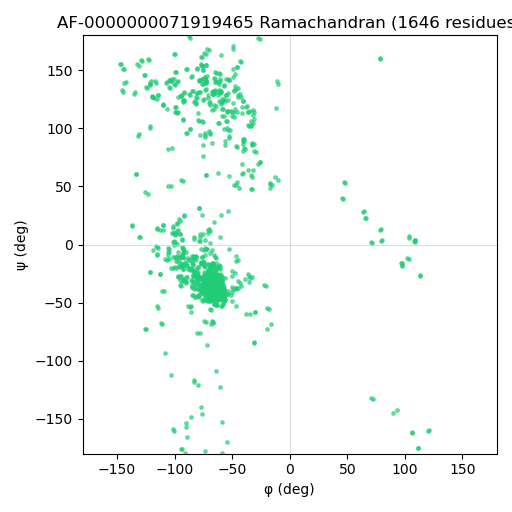 1 96.25 772 LEU A O 1
ATOM 5961 N N . ILE A 1 773 ? 21.594 -8.719 -0.367 1 96.56 773 ILE A N 1
ATOM 5962 C CA . ILE A 1 773 ? 20.688 -9.828 -0.625 1 96.56 773 ILE A CA 1
ATOM 5963 C C . ILE A 1 773 ? 19.688 -9.438 -1.717 1 96.56 773 ILE A C 1
ATOM 5965 O O . ILE A 1 773 ? 19.234 -10.289 -2.484 1 96.56 773 ILE A O 1
ATOM 5969 N N . THR A 1 774 ? 19.328 -8.219 -1.837 1 95.94 774 THR A N 1
ATOM 5970 C CA . THR A 1 774 ? 18.422 -7.738 -2.887 1 95.94 774 THR A CA 1
ATOM 5971 C C . THR A 1 774 ? 19.125 -7.773 -4.246 1 95.94 774 THR A C 1
ATOM 5973 O O . THR A 1 774 ? 18.5 -8.078 -5.262 1 95.94 774 THR A O 1
ATOM 5976 N N . VAL A 1 775 ? 20.391 -7.449 -4.234 1 96.75 775 VAL A N 1
ATOM 5977 C CA . VAL A 1 775 ? 21.172 -7.543 -5.465 1 96.75 775 VAL A CA 1
ATOM 5978 C C . VAL A 1 775 ? 21.219 -8.992 -5.934 1 96.75 775 VAL A C 1
ATOM 5980 O O . VAL A 1 775 ? 21.016 -9.281 -7.117 1 96.75 775 VAL A O 1
ATOM 5983 N N . LEU A 1 776 ? 21.469 -9.859 -4.996 1 97.25 776 LEU A N 1
ATOM 5984 C CA . LEU A 1 776 ? 21.516 -11.273 -5.336 1 97.25 776 LEU A CA 1
ATOM 5985 C C . LEU A 1 776 ? 20.141 -11.773 -5.793 1 97.25 776 LEU A C 1
ATOM 5987 O O . LEU A 1 776 ? 20.062 -12.594 -6.707 1 97.25 776 LEU A O 1
ATOM 5991 N N . TRP A 1 777 ? 19.141 -11.273 -5.125 1 96.56 777 TRP A N 1
ATOM 5992 C CA . TRP A 1 777 ? 17.781 -11.602 -5.535 1 96.56 777 TRP A CA 1
ATOM 5993 C C . TRP A 1 777 ? 17.516 -11.156 -6.969 1 96.56 777 TRP A C 1
ATOM 5995 O O . TRP A 1 777 ? 16.891 -11.875 -7.75 1 96.56 777 TRP A O 1
ATOM 6005 N N . ALA A 1 778 ? 18 -10.016 -7.34 1 96.56 778 ALA A N 1
ATOM 6006 C CA . ALA A 1 778 ? 17.844 -9.508 -8.703 1 96.56 778 ALA A CA 1
ATOM 6007 C C . ALA A 1 778 ? 18.531 -10.43 -9.711 1 96.56 778 ALA A C 1
ATOM 6009 O O . ALA A 1 778 ? 17.938 -10.789 -10.734 1 96.56 778 ALA A O 1
ATOM 6010 N N . ILE A 1 779 ? 19.734 -10.844 -9.406 1 96.44 779 ILE A N 1
ATOM 6011 C CA . ILE A 1 779 ? 20.5 -11.711 -10.305 1 96.44 779 ILE A CA 1
ATOM 6012 C C . ILE A 1 779 ? 19.766 -13.031 -10.5 1 96.44 779 ILE A C 1
ATOM 6014 O O . ILE A 1 779 ? 19.578 -13.492 -11.633 1 96.44 779 ILE A O 1
ATOM 6018 N N . THR A 1 780 ? 19.312 -13.578 -9.438 1 95.5 780 THR A N 1
ATOM 6019 C CA . THR A 1 780 ? 18.672 -14.883 -9.508 1 95.5 780 THR A CA 1
ATOM 6020 C C . THR A 1 780 ? 17.312 -14.781 -10.188 1 95.5 780 THR A C 1
ATOM 6022 O O . THR A 1 780 ? 16.875 -15.719 -10.867 1 95.5 780 THR A O 1
ATOM 6025 N N . THR A 1 781 ? 16.625 -13.68 -9.984 1 94.81 781 THR A N 1
ATOM 6026 C CA . THR A 1 781 ? 15.336 -13.469 -10.641 1 94.81 781 THR A CA 1
ATOM 6027 C C . THR A 1 781 ? 15.508 -13.375 -12.156 1 94.81 781 THR A C 1
ATOM 6029 O O . THR A 1 781 ? 14.742 -13.969 -12.914 1 94.81 781 THR A O 1
ATOM 6032 N N . HIS A 1 782 ? 16.531 -12.68 -12.562 1 95.69 782 HIS A N 1
ATOM 6033 C CA . HIS A 1 782 ? 16.812 -12.555 -13.984 1 95.69 782 HIS A CA 1
ATOM 6034 C C . HIS A 1 782 ? 17.172 -13.898 -14.602 1 95.69 782 HIS A C 1
ATOM 6036 O O . HIS A 1 782 ? 16.766 -14.211 -15.719 1 95.69 782 HIS A O 1
ATOM 6042 N N . THR A 1 783 ? 17.953 -14.688 -13.883 1 94.62 783 THR A N 1
ATOM 6043 C CA . THR A 1 783 ? 18.562 -15.883 -14.453 1 94.62 783 THR A CA 1
ATOM 6044 C C . THR A 1 783 ? 17.688 -17.109 -14.211 1 94.62 783 THR A C 1
ATOM 6046 O O . THR A 1 783 ? 17.953 -18.188 -14.75 1 94.62 783 THR A O 1
ATOM 6049 N N . GLY A 1 784 ? 16.688 -16.984 -13.383 1 91.62 784 GLY A N 1
ATOM 6050 C CA . GLY A 1 784 ? 15.781 -18.094 -13.125 1 91.62 784 GLY A CA 1
ATOM 6051 C C . GLY A 1 784 ? 16.344 -19.125 -12.164 1 91.62 784 GLY A C 1
ATOM 6052 O O . GLY A 1 784 ? 15.82 -20.234 -12.07 1 91.62 784 GLY A O 1
ATOM 6053 N N . ILE A 1 785 ? 17.469 -18.75 -11.477 1 92.19 785 ILE A N 1
ATOM 6054 C CA . ILE A 1 785 ? 18.031 -19.641 -10.477 1 92.19 785 ILE A CA 1
ATOM 6055 C C . ILE A 1 785 ? 17.094 -19.719 -9.266 1 92.19 785 ILE A C 1
ATOM 6057 O O . ILE A 1 785 ? 16.734 -18.688 -8.695 1 92.19 785 ILE A O 1
ATOM 6061 N N . ALA A 1 786 ? 16.656 -20.906 -8.922 1 90 786 ALA A N 1
ATOM 6062 C CA . ALA A 1 786 ? 15.711 -21.094 -7.828 1 90 786 ALA A CA 1
ATOM 6063 C C . ALA A 1 786 ? 16.188 -22.156 -6.848 1 90 786 ALA A C 1
ATOM 6065 O O . ALA A 1 786 ? 17.047 -22.969 -7.188 1 90 786 ALA A O 1
ATOM 6066 N N . ARG A 1 787 ? 15.68 -22.094 -5.695 1 88.56 787 ARG A N 1
ATOM 6067 C CA . ARG A 1 787 ? 15.945 -23.125 -4.699 1 88.56 787 ARG A CA 1
ATOM 6068 C C . ARG A 1 787 ? 15.203 -24.406 -5.031 1 88.56 787 ARG A C 1
ATOM 6070 O O . ARG A 1 787 ? 14.094 -24.375 -5.562 1 88.56 787 ARG A O 1
ATOM 6077 N N . PRO A 1 788 ? 15.875 -25.469 -4.758 1 82.44 788 PRO A N 1
ATOM 6078 C CA . PRO A 1 788 ? 15.164 -26.734 -4.977 1 82.44 788 PRO A CA 1
ATOM 6079 C C . PRO A 1 788 ? 13.961 -26.906 -4.055 1 82.44 788 PRO A C 1
ATOM 6081 O O . PRO A 1 788 ? 13.961 -26.391 -2.932 1 82.44 788 PRO A O 1
ATOM 6084 N N . GLU A 1 789 ? 12.82 -27.312 -4.66 1 65.75 789 GLU A N 1
ATOM 6085 C CA . GLU A 1 789 ? 11.633 -27.531 -3.848 1 65.75 789 GLU A CA 1
ATOM 6086 C C . GLU A 1 789 ? 11.922 -28.5 -2.709 1 65.75 789 GLU A C 1
ATOM 6088 O O . GLU A 1 789 ? 12.57 -29.531 -2.914 1 65.75 789 GLU A O 1
ATOM 6093 N N . GLU A 1 790 ? 12.141 -28.031 -1.552 1 55.09 790 GLU A N 1
ATOM 6094 C CA . GLU A 1 790 ? 12.375 -28.922 -0.42 1 55.09 790 GLU A CA 1
ATOM 6095 C C . GLU A 1 790 ? 11.445 -30.141 -0.472 1 55.09 790 GLU A C 1
ATOM 6097 O O . GLU A 1 790 ? 10.227 -29.984 -0.532 1 55.09 790 GLU A O 1
ATOM 6102 N N . GLU A 1 791 ? 11.758 -31.172 -1.206 1 44.41 791 GLU A N 1
ATOM 6103 C CA . GLU A 1 791 ? 11.016 -32.406 -0.938 1 44.41 791 GLU A CA 1
ATOM 6104 C C . GLU A 1 791 ? 10.68 -32.531 0.544 1 44.41 791 GLU A C 1
ATOM 6106 O O . GLU A 1 791 ? 11.516 -32.25 1.405 1 44.41 791 GLU A O 1
ATOM 6111 N N . GLU A 1 792 ? 9.422 -32.312 0.869 1 37.97 792 GLU A N 1
ATOM 6112 C CA . GLU A 1 792 ? 9.016 -32.688 2.219 1 37.97 792 GLU A CA 1
ATOM 6113 C C . GLU A 1 792 ? 9.797 -33.906 2.697 1 37.97 792 GLU A C 1
ATOM 6115 O O . GLU A 1 792 ? 9.812 -34.969 2.027 1 37.97 792 GLU A O 1
ATOM 6120 N N . GLU A 1 793 ? 10.82 -33.844 3.199 1 34.88 793 GLU A N 1
ATOM 6121 C CA . GLU A 1 793 ? 11.375 -35 3.885 1 34.88 793 GLU A CA 1
ATOM 6122 C C . GLU A 1 793 ? 10.266 -35.938 4.371 1 34.88 793 GLU A C 1
ATOM 6124 O O . GLU A 1 793 ? 9.477 -35.562 5.242 1 34.88 793 GLU A O 1
ATOM 6129 N N . GLU A 1 794 ? 9.523 -36.688 3.543 1 31.94 794 GLU A N 1
ATOM 6130 C CA . GLU A 1 794 ? 8.984 -37.938 4.051 1 31.94 794 GLU A CA 1
ATOM 6131 C C . GLU A 1 794 ? 9.938 -38.562 5.066 1 31.94 794 GLU A C 1
ATOM 6133 O O . GLU A 1 794 ? 11.094 -38.844 4.754 1 31.94 794 GLU A O 1
ATOM 6138 N N . GLU A 1 795 ? 9.883 -38.219 6.27 1 31.2 795 GLU A N 1
ATOM 6139 C CA . GLU A 1 795 ? 10.367 -39.25 7.199 1 31.2 795 GLU A CA 1
ATOM 6140 C C . GLU A 1 795 ? 10.062 -40.656 6.695 1 31.2 795 GLU A C 1
ATOM 6142 O O . GLU A 1 795 ? 8.906 -41.062 6.691 1 31.2 795 GLU A O 1
ATOM 6147 N N . GLN A 1 796 ? 10.492 -41.094 5.609 1 29.22 796 GLN A N 1
ATOM 6148 C CA . GLN A 1 796 ? 10.68 -42.531 5.359 1 29.22 796 GLN A CA 1
ATOM 6149 C C . GLN A 1 796 ? 11.094 -43.25 6.633 1 29.22 796 GLN A C 1
ATOM 6151 O O . GLN A 1 796 ? 12.281 -43.281 6.984 1 29.22 796 GLN A O 1
ATOM 6156 N N . GLN A 1 797 ? 10.461 -43.062 7.773 1 27.77 797 GLN A N 1
ATOM 6157 C CA . GLN A 1 797 ? 10.484 -44.188 8.695 1 27.77 797 GLN A CA 1
ATOM 6158 C C . GLN A 1 797 ? 10.156 -45.5 7.98 1 27.77 797 GLN A C 1
ATOM 6160 O O . GLN A 1 797 ? 8.992 -45.781 7.711 1 27.77 797 GLN A O 1
ATOM 6165 N N . GLN A 1 798 ? 10.789 -45.812 6.91 1 26.34 798 GLN A N 1
ATOM 6166 C CA . GLN A 1 798 ? 10.945 -47.219 6.555 1 26.34 798 GLN A CA 1
ATOM 6167 C C . GLN A 1 798 ? 11.008 -48.094 7.801 1 26.34 798 GLN A C 1
ATOM 6169 O O . GLN A 1 798 ? 11.914 -47.969 8.617 1 26.34 798 GLN A O 1
ATOM 6174 N N . HIS A 1 799 ? 9.844 -48.406 8.383 1 25.84 799 HIS A N 1
ATOM 6175 C CA . HIS A 1 799 ? 9.75 -49.594 9.25 1 25.84 799 HIS A CA 1
ATOM 6176 C C . HIS A 1 799 ? 10.633 -50.719 8.742 1 25.84 799 HIS A C 1
ATOM 6178 O O . HIS A 1 799 ? 10.602 -51.062 7.551 1 25.84 799 HIS A O 1
ATOM 6184 N N . PRO A 1 800 ? 11.75 -50.938 9.312 1 28.36 800 PRO A N 1
ATOM 6185 C CA . PRO A 1 800 ? 12.531 -52.094 8.875 1 28.36 800 PRO A CA 1
ATOM 6186 C C . PRO A 1 800 ? 11.648 -53.281 8.523 1 28.36 800 PRO A C 1
ATOM 6188 O O . PRO A 1 800 ? 10.57 -53.469 9.102 1 28.36 800 PRO A O 1
ATOM 6191 N N . PRO A 1 801 ? 11.648 -53.625 7.273 1 27.89 801 PRO A N 1
ATOM 6192 C CA . PRO A 1 801 ? 10.867 -54.812 6.957 1 27.89 801 PRO A CA 1
ATOM 6193 C C . PRO A 1 801 ? 10.914 -55.844 8.07 1 27.89 801 PRO A C 1
ATOM 6195 O O . PRO A 1 801 ? 11.875 -55.906 8.836 1 27.89 801 PRO A O 1
ATOM 6198 N N . ALA A 1 802 ? 9.742 -56.094 8.695 1 27.59 802 ALA A N 1
ATOM 6199 C CA . ALA A 1 802 ? 9.664 -57.156 9.688 1 27.59 802 ALA A CA 1
ATOM 6200 C C . ALA A 1 802 ? 10.594 -58.312 9.328 1 27.59 802 ALA A C 1
ATOM 6202 O O . ALA A 1 802 ? 10.648 -58.75 8.172 1 27.59 802 ALA A O 1
ATOM 6203 N N . PRO A 1 803 ? 11.812 -58.406 10.031 1 25.7 803 PRO A N 1
ATOM 6204 C CA . PRO A 1 803 ? 12.703 -59.531 9.758 1 25.7 803 PRO A CA 1
ATOM 6205 C C . PRO A 1 803 ? 11.945 -60.844 9.578 1 25.7 803 PRO A C 1
ATOM 6207 O O . PRO A 1 803 ? 10.977 -61.094 10.297 1 25.7 803 PRO A O 1
ATOM 6210 N N . THR A 1 804 ? 11.617 -61.062 8.352 1 24.06 804 THR A N 1
ATOM 6211 C CA . THR A 1 804 ? 11.156 -62.438 8.148 1 24.06 804 THR A CA 1
ATOM 6212 C C . THR A 1 804 ? 12.008 -63.438 8.938 1 24.06 804 THR A C 1
ATOM 6214 O O . THR A 1 804 ? 13.211 -63.531 8.719 1 24.06 804 THR A O 1
ATOM 6217 N N . SER A 1 805 ? 11.648 -63.531 10.289 1 23.64 805 SER A N 1
ATOM 6218 C CA . SER A 1 805 ? 12.188 -64.562 11.203 1 23.64 805 SER A CA 1
ATOM 6219 C C . SER A 1 805 ? 12.375 -65.875 10.5 1 23.64 805 SER A C 1
ATOM 6221 O O . SER A 1 805 ? 11.398 -66.562 10.156 1 23.64 805 SER A O 1
ATOM 6223 N N . THR A 1 806 ? 13.305 -65.875 9.484 1 21.89 806 THR A N 1
ATOM 6224 C CA . THR A 1 806 ? 13.648 -67.25 9.078 1 21.89 806 THR A CA 1
ATOM 6225 C C . THR A 1 806 ? 14.078 -68.062 10.273 1 21.89 806 THR A C 1
ATOM 6227 O O . THR A 1 806 ? 14.727 -67.562 11.195 1 21.89 806 THR A O 1
ATOM 6230 N N . PRO A 1 807 ? 13.531 -69.25 10.484 1 23.53 807 PRO A N 1
ATOM 6231 C CA . PRO A 1 807 ? 13.695 -70.25 11.547 1 23.53 807 PRO A CA 1
ATOM 6232 C C . PRO A 1 807 ? 15.156 -70.625 11.766 1 23.53 807 PRO A C 1
ATOM 6234 O O . PRO A 1 807 ? 15.781 -71.188 10.875 1 23.53 807 PRO A O 1
ATOM 6237 N N . SER A 1 808 ? 16.016 -69.5 12.133 1 19.58 808 SER A N 1
ATOM 6238 C CA . SER A 1 808 ? 17.391 -69.938 12.289 1 19.58 808 SER A CA 1
ATOM 6239 C C . SER A 1 808 ? 17.469 -71.188 13.188 1 19.58 808 SER A C 1
ATOM 6241 O O . SER A 1 808 ? 16.75 -71.25 14.188 1 19.58 808 SER A O 1
ATOM 6243 N N . THR A 1 809 ? 18.031 -72.25 12.625 1 20.59 809 THR A N 1
ATOM 6244 C CA . THR A 1 809 ? 18.438 -73.562 13.094 1 20.59 809 THR A CA 1
ATOM 6245 C C . THR A 1 809 ? 19.359 -73.438 14.297 1 20.59 809 THR A C 1
ATOM 6247 O O . THR A 1 809 ? 20.156 -72.5 14.383 1 20.59 809 THR A O 1
ATOM 6250 N N . SER A 1 810 ? 19.016 -74.062 15.383 1 19.42 810 SER A N 1
ATOM 6251 C CA . SER A 1 810 ? 19.484 -74.312 16.734 1 19.42 810 SER A CA 1
ATOM 6252 C C . SER A 1 810 ? 20.953 -74.75 16.734 1 19.42 810 SER A C 1
ATOM 6254 O O . SER A 1 810 ? 21.422 -75.375 17.672 1 19.42 810 SER A O 1
ATOM 6256 N N . GLY A 1 811 ? 21.906 -73.938 16.016 1 17.44 811 GLY A N 1
ATOM 6257 C CA . GLY A 1 811 ? 23.219 -74.562 16.141 1 17.44 811 GLY A CA 1
ATOM 6258 C C . GLY A 1 811 ? 23.672 -74.688 17.578 1 17.44 811 GLY A C 1
ATOM 6259 O O . GLY A 1 811 ? 23.172 -74 18.469 1 17.44 811 GLY A O 1
ATOM 6260 N N . THR A 1 812 ? 24.703 -75.562 17.812 1 17.09 812 THR A N 1
ATOM 6261 C CA . THR A 1 812 ? 25.391 -76.438 18.797 1 17.09 812 THR A CA 1
ATOM 6262 C C . THR A 1 812 ? 26.281 -75.562 19.688 1 17.09 812 THR A C 1
ATOM 6264 O O . THR A 1 812 ? 27.016 -74.688 19.203 1 17.09 812 THR A O 1
ATOM 6267 N N . ARG A 1 813 ? 25.953 -75.438 21.062 1 17.95 813 ARG A N 1
ATOM 6268 C CA . ARG A 1 813 ? 26.516 -75 22.328 1 17.95 813 ARG A CA 1
ATOM 6269 C C . ARG A 1 813 ? 27.953 -75.5 22.5 1 17.95 813 ARG A C 1
ATOM 6271 O O . ARG A 1 813 ? 28.172 -76.625 22.969 1 17.95 813 ARG A O 1
ATOM 6278 N N . ALA A 1 814 ? 28.922 -75.375 21.547 1 17.23 814 ALA A N 1
ATOM 6279 C CA . ALA A 1 814 ? 30.156 -76.062 21.953 1 17.23 814 ALA A CA 1
ATOM 6280 C C . ALA A 1 814 ? 30.734 -75.438 23.219 1 17.23 814 ALA A C 1
ATOM 6282 O O . ALA A 1 814 ? 30.703 -74.25 23.391 1 17.23 814 ALA A O 1
ATOM 6283 N N . ALA A 1 815 ? 31.062 -76.25 24.312 1 18.72 815 ALA A N 1
ATOM 6284 C CA . ALA A 1 815 ? 31.484 -76.438 25.703 1 18.72 815 ALA A CA 1
ATOM 6285 C C . ALA A 1 815 ? 32.906 -75.938 25.891 1 18.72 815 ALA A C 1
ATOM 6287 O O . ALA A 1 815 ? 33.5 -76.125 26.969 1 18.72 815 ALA A O 1
ATOM 6288 N N . LEU A 1 816 ? 33.562 -75.062 25.047 1 16.59 816 LEU A N 1
ATOM 6289 C CA . LEU A 1 816 ? 35 -75.188 25.25 1 16.59 816 LEU A CA 1
ATOM 6290 C C . LEU A 1 816 ? 35.406 -74.688 26.609 1 16.59 816 LEU A C 1
ATOM 6292 O O . LEU A 1 816 ? 35.031 -73.562 26.969 1 16.59 816 LEU A O 1
ATOM 6296 N N . CYS A 1 817 ? 35.938 -75.5 27.547 1 19.19 817 CYS A N 1
ATOM 6297 C CA . CYS A 1 817 ? 36.531 -75.75 28.875 1 19.19 817 CYS A CA 1
ATOM 6298 C C . CYS A 1 817 ? 37.812 -74.938 29.047 1 19.19 817 CYS A C 1
ATOM 6300 O O . CYS A 1 817 ? 38.594 -75.188 29.953 1 19.19 817 CYS A O 1
ATOM 6302 N N . TYR A 1 818 ? 38.062 -73.812 28.391 1 17.77 818 TYR A N 1
ATOM 6303 C CA . TYR A 1 818 ? 39.5 -73.5 28.516 1 17.77 818 TYR A CA 1
ATOM 6304 C C . TYR A 1 818 ? 39.875 -73.312 29.984 1 17.77 818 TYR A C 1
ATOM 6306 O O . TYR A 1 818 ? 39.125 -72.625 30.719 1 17.77 818 TYR A O 1
ATOM 6314 N N . TRP A 1 819 ? 41 -74 30.547 1 19.14 819 TRP A N 1
ATOM 6315 C CA . TRP A 1 819 ? 41.812 -74.375 31.688 1 19.14 819 TRP A CA 1
ATOM 6316 C C . TRP A 1 819 ? 42.531 -73.188 32.281 1 19.14 819 TRP A C 1
ATOM 6318 O O . TRP A 1 819 ? 42.719 -73.062 33.5 1 19.14 819 TRP A O 1
ATOM 6328 N N . GLY A 1 820 ? 43.156 -72.312 31.484 1 17.44 820 GLY A N 1
ATOM 6329 C CA . GLY A 1 820 ? 44.531 -72.125 31.875 1 17.44 820 GLY A CA 1
ATOM 6330 C C . GLY A 1 820 ? 44.688 -71.625 33.281 1 17.44 820 GLY A C 1
ATOM 6331 O O . GLY A 1 820 ? 43.719 -71.188 33.906 1 17.44 820 GLY A O 1
ATOM 6332 N N . VAL A 1 821 ? 45.875 -70.875 33.531 1 19.39 821 VAL A N 1
ATOM 6333 C CA . VAL A 1 821 ? 47.094 -70.812 34.312 1 19.39 821 VAL A CA 1
ATOM 6334 C C . VAL A 1 821 ? 46.844 -70.062 35.625 1 19.39 821 VAL A C 1
ATOM 6336 O O . VAL A 1 821 ? 45.844 -69.312 35.75 1 19.39 821 VAL A O 1
ATOM 6339 N N . SER A 1 822 ? 48.031 -69.625 36.375 1 19.47 822 SER A N 1
ATOM 6340 C CA . SER A 1 822 ? 48.875 -69.812 37.531 1 19.47 822 SER A CA 1
ATOM 6341 C C . SER A 1 822 ? 48.562 -68.688 38.594 1 19.47 822 SER A C 1
ATOM 6343 O O . SER A 1 822 ? 48.219 -69.062 39.719 1 19.47 822 SER A O 1
ATOM 6345 N N . SER A 1 823 ? 49.656 -67.75 38.781 1 20.28 823 SER A N 1
ATOM 6346 C CA . SER A 1 823 ? 50.688 -67.5 39.781 1 20.28 823 SER A CA 1
ATOM 6347 C C . SER A 1 823 ? 50.219 -66.5 40.844 1 20.28 823 SER A C 1
ATOM 6349 O O . SER A 1 823 ? 49.25 -65.812 40.625 1 20.28 823 SER A O 1
ATOM 6351 N N . MET A 1 824 ? 51.281 -66.125 42 1 23.56 824 MET A N 1
ATOM 6352 C CA . MET A 1 824 ? 51.625 -65.75 43.375 1 23.56 824 MET A CA 1
ATOM 6353 C C . MET A 1 824 ? 51.219 -64.312 43.625 1 23.56 824 MET A C 1
ATOM 6355 O O . MET A 1 824 ? 50.562 -64 44.625 1 23.56 824 MET A O 1
ATOM 6359 N N . GLY A 1 825 ? 52.375 -63.406 43.156 1 20.66 825 GLY A N 1
ATOM 6360 C CA . GLY A 1 825 ? 52.812 -62.156 43.75 1 20.66 825 GLY A CA 1
ATOM 6361 C C . GLY A 1 825 ? 51.781 -61.031 43.688 1 20.66 825 GLY A C 1
ATOM 6362 O O . GLY A 1 825 ? 50.938 -61.031 42.781 1 20.66 825 GLY A O 1
ATOM 6363 N N . MET B 1 1 ? -25.125 55.531 14.445 1 20.31 1 MET B N 1
ATOM 6364 C CA . MET B 1 1 ? -26.25 55.219 15.32 1 20.31 1 MET B CA 1
ATOM 6365 C C . MET B 1 1 ? -25.828 54.219 16.406 1 20.31 1 MET B C 1
ATOM 6367 O O . MET B 1 1 ? -25.609 53.031 16.109 1 20.31 1 MET B O 1
ATOM 6371 N N . LEU B 1 2 ? -25.031 54.688 17.469 1 23.38 2 LEU B N 1
ATOM 6372 C CA . LEU B 1 2 ? -24.375 54.125 18.656 1 23.38 2 LEU B CA 1
ATOM 6373 C C . LEU B 1 2 ? -25.406 53.469 19.578 1 23.38 2 LEU B C 1
ATOM 6375 O O . LEU B 1 2 ? -26.562 53.906 19.641 1 23.38 2 LEU B O 1
ATOM 6379 N N . PHE B 1 3 ? -25.219 52.188 19.938 1 28.73 3 PHE B N 1
ATOM 6380 C CA . PHE B 1 3 ? -26.031 51.5 20.938 1 28.73 3 PHE B CA 1
ATOM 6381 C C . PHE B 1 3 ? -26.328 52.406 22.109 1 28.73 3 PHE B C 1
ATOM 6383 O O . PHE B 1 3 ? -25.422 52.906 22.766 1 28.73 3 PHE B O 1
ATOM 6390 N N . ASP B 1 4 ? -27.406 53.188 22.109 1 26.31 4 ASP B N 1
ATOM 6391 C CA . ASP B 1 4 ? -28.016 54 23.156 1 26.31 4 ASP B CA 1
ATOM 6392 C C . ASP B 1 4 ? -28 53.281 24.5 1 26.31 4 ASP B C 1
ATOM 6394 O O . ASP B 1 4 ? -28.156 52.062 24.547 1 26.31 4 ASP B O 1
ATOM 6398 N N . GLY B 1 5 ? -27.438 53.812 25.609 1 30.33 5 GLY B N 1
ATOM 6399 C CA . GLY B 1 5 ? -27.312 53.656 27.047 1 30.33 5 GLY B CA 1
ATOM 6400 C C . GLY B 1 5 ? -28.609 53.219 27.703 1 30.33 5 GLY B C 1
ATOM 6401 O O . GLY B 1 5 ? -28.672 53.062 28.938 1 30.33 5 GLY B O 1
ATOM 6402 N N . SER B 1 6 ? -29.797 53.625 27.078 1 29.94 6 SER B N 1
ATOM 6403 C CA . SER B 1 6 ? -31.047 53.562 27.812 1 29.94 6 SER B CA 1
ATOM 6404 C C . SER B 1 6 ? -31.422 52.125 28.156 1 29.94 6 SER B C 1
ATOM 6406 O O . SER B 1 6 ? -32.531 51.875 28.641 1 29.94 6 SER B O 1
ATOM 6408 N N . MET B 1 7 ? -30.75 51.188 27.609 1 30.45 7 MET B N 1
ATOM 6409 C CA . MET B 1 7 ? -31.297 49.844 27.844 1 30.45 7 MET B CA 1
ATOM 6410 C C . MET B 1 7 ? -31.094 49.406 29.281 1 30.45 7 MET B C 1
ATOM 6412 O O . MET B 1 7 ? -31.234 48.25 29.609 1 30.45 7 MET B O 1
ATOM 6416 N N . SER B 1 8 ? -30.672 50.406 30.281 1 30.42 8 SER B N 1
ATOM 6417 C CA . SER B 1 8 ? -30.438 49.969 31.641 1 30.42 8 SER B CA 1
ATOM 6418 C C . SER B 1 8 ? -31.75 49.688 32.375 1 30.42 8 SER B C 1
ATOM 6420 O O . SER B 1 8 ? -31.828 48.75 33.156 1 30.42 8 SER B O 1
ATOM 6422 N N . SER B 1 9 ? -32.719 50.781 32.688 1 28.8 9 SER B N 1
ATOM 6423 C CA . SER B 1 9 ? -33.438 51 33.938 1 28.8 9 SER B CA 1
ATOM 6424 C C . SER B 1 9 ? -34.656 50.094 34.031 1 28.8 9 SER B C 1
ATOM 6426 O O . SER B 1 9 ? -35 49.594 35.094 1 28.8 9 SER B O 1
ATOM 6428 N N . SER B 1 10 ? -35.844 50.344 33.312 1 26.44 10 SER B N 1
ATOM 6429 C CA . SER B 1 10 ? -37.188 50.312 33.844 1 26.44 10 SER B CA 1
ATOM 6430 C C . SER B 1 10 ? -37.688 48.875 34.031 1 26.44 10 SER B C 1
ATOM 6432 O O . SER B 1 10 ? -38.844 48.625 34.375 1 26.44 10 SER B O 1
ATOM 6434 N N . CYS B 1 11 ? -37.406 47.812 33.281 1 27.97 11 CYS B N 1
ATOM 6435 C CA . CYS B 1 11 ? -38.406 46.75 33.406 1 27.97 11 CYS B CA 1
ATOM 6436 C C . CYS B 1 11 ? -38.375 46.125 34.812 1 27.97 11 CYS B C 1
ATOM 6438 O O . CYS B 1 11 ? -37.344 45.594 35.219 1 27.97 11 CYS B O 1
ATOM 6440 N N . GLY B 1 12 ? -39.062 46.562 35.906 1 28.05 12 GLY B N 1
ATOM 6441 C CA . GLY B 1 12 ? -39.438 46.031 37.188 1 28.05 12 GLY B CA 1
ATOM 6442 C C . GLY B 1 12 ? -39.812 44.562 37.125 1 28.05 12 GLY B C 1
ATOM 6443 O O . GLY B 1 12 ? -40.094 43.938 38.156 1 28.05 12 GLY B O 1
ATOM 6444 N N . THR B 1 13 ? -40.812 44.188 36.344 1 30.08 13 THR B N 1
ATOM 6445 C CA . THR B 1 13 ? -41.438 42.875 36.5 1 30.08 13 THR B CA 1
ATOM 6446 C C . THR B 1 13 ? -40.375 41.781 36.562 1 30.08 13 THR B C 1
ATOM 6448 O O . THR B 1 13 ? -39.25 41.969 36.156 1 30.08 13 THR B O 1
ATOM 6451 N N . SER B 1 14 ? -40.719 40.312 36.938 1 31.09 14 SER B N 1
ATOM 6452 C CA . SER B 1 14 ? -39.781 39.281 37.406 1 31.09 14 SER B CA 1
ATOM 6453 C C . SER B 1 14 ? -38.531 39.25 36.562 1 31.09 14 SER B C 1
ATOM 6455 O O . SER B 1 14 ? -38.594 39.344 35.344 1 31.09 14 SER B O 1
ATOM 6457 N N . ALA B 1 15 ? -37.406 39.562 37.031 1 35.16 15 ALA B N 1
ATOM 6458 C CA . ALA B 1 15 ? -36.031 39.969 36.719 1 35.16 15 ALA B CA 1
ATOM 6459 C C . ALA B 1 15 ? -35.438 39.031 35.688 1 35.16 15 ALA B C 1
ATOM 6461 O O . ALA B 1 15 ? -34.25 39.156 35.312 1 35.16 15 ALA B O 1
ATOM 6462 N N . THR B 1 16 ? -35.938 37.844 35.688 1 33.84 16 THR B N 1
ATOM 6463 C CA . THR B 1 16 ? -35.375 36.75 34.906 1 33.84 16 THR B CA 1
ATOM 6464 C C . THR B 1 16 ? -35.375 37.062 33.406 1 33.84 16 THR B C 1
ATOM 6466 O O . THR B 1 16 ? -34.969 36.25 32.594 1 33.84 16 THR B O 1
ATOM 6469 N N . SER B 1 17 ? -36.375 37.75 32.906 1 33.47 17 SER B N 1
ATOM 6470 C CA . SER B 1 17 ? -36.812 37.656 31.516 1 33.47 17 SER B CA 1
ATOM 6471 C C . SER B 1 17 ? -35.75 38.125 30.547 1 33.47 17 SER B C 1
ATOM 6473 O O . SER B 1 17 ? -35.375 37.406 29.609 1 33.47 17 SER B O 1
ATOM 6475 N N . LYS B 1 18 ? -35.906 39.438 29.781 1 41.09 18 LYS B N 1
ATOM 6476 C CA . LYS B 1 18 ? -35.5 39.688 28.406 1 41.09 18 LYS B CA 1
ATOM 6477 C C . LYS B 1 18 ? -34 39.812 28.281 1 41.09 18 LYS B C 1
ATOM 6479 O O . LYS B 1 18 ? -33.5 40.5 27.391 1 41.09 18 LYS B O 1
ATOM 6484 N N . THR B 1 19 ? -33.312 39.656 29.172 1 41.66 19 THR B N 1
ATOM 6485 C CA . THR B 1 19 ? -31.844 39.781 29.109 1 41.66 19 THR B CA 1
ATOM 6486 C C . THR B 1 19 ? -31.266 38.844 28.062 1 41.66 19 THR B C 1
ATOM 6488 O O . THR B 1 19 ? -31.578 37.656 28.047 1 41.66 19 THR B O 1
ATOM 6491 N N . VAL B 1 20 ? -31.031 39.438 27.031 1 56.34 20 VAL B N 1
ATOM 6492 C CA . VAL B 1 20 ? -30.266 38.688 26.047 1 56.34 20 VAL B CA 1
ATOM 6493 C C . VAL B 1 20 ? -29.312 37.719 26.75 1 56.34 20 VAL B C 1
ATOM 6495 O O . VAL B 1 20 ? -28.531 38.156 27.609 1 56.34 20 VAL B O 1
ATOM 6498 N N . PRO B 1 21 ? -29.688 36.469 26.625 1 63.97 21 PRO B N 1
ATOM 6499 C CA . PRO B 1 21 ? -28.703 35.531 27.203 1 63.97 21 PRO B CA 1
ATOM 6500 C C . PRO B 1 21 ? -27.266 36 26.953 1 63.97 21 PRO B C 1
ATOM 6502 O O . PRO B 1 21 ? -26.953 36.5 25.875 1 63.97 21 PRO B O 1
ATOM 6505 N N . LEU B 1 22 ? -26.641 36.219 28.125 1 67.69 22 LEU B N 1
ATOM 6506 C CA . LEU B 1 22 ? -25.266 36.719 28.141 1 67.69 22 LEU B CA 1
ATOM 6507 C C . LEU B 1 22 ? -24.469 36.156 26.984 1 67.69 22 LEU B C 1
ATOM 6509 O O . LEU B 1 22 ? -23.625 36.844 26.391 1 67.69 22 LEU B O 1
ATOM 6513 N N . LEU B 1 23 ? -24.922 35 26.641 1 75.19 23 LEU B N 1
ATOM 6514 C CA . LEU B 1 23 ? -24.219 34.344 25.531 1 75.19 23 LEU B CA 1
ATOM 6515 C C . LEU B 1 23 ? -24.516 35.062 24.219 1 75.19 23 LEU B C 1
ATOM 6517 O O . LEU B 1 23 ? -23.609 35.312 23.438 1 75.19 23 LEU B O 1
ATOM 6521 N N . VAL B 1 24 ? -25.75 35.375 24.016 1 76.06 24 VAL B N 1
ATOM 6522 C CA . VAL B 1 24 ? -26.188 36 22.766 1 76.06 24 VAL B CA 1
ATOM 6523 C C . VAL B 1 24 ? -25.656 37.438 22.703 1 76.06 24 VAL B C 1
ATOM 6525 O O . VAL B 1 24 ? -25.203 37.906 21.656 1 76.06 24 VAL B O 1
ATOM 6528 N N . TYR B 1 25 ? -25.594 38 23.828 1 71.31 25 TYR B N 1
ATOM 6529 C CA . TYR B 1 25 ? -25.078 39.375 23.891 1 71.31 25 TYR B CA 1
ATOM 6530 C C . TYR B 1 25 ? -23.594 39.406 23.516 1 71.31 25 TYR B C 1
ATOM 6532 O O . TYR B 1 25 ? -23.172 40.25 22.703 1 71.31 25 TYR B O 1
ATOM 6540 N N . ASN B 1 26 ? -22.891 38.469 24.078 1 75.62 26 ASN B N 1
ATOM 6541 C CA . ASN B 1 26 ? -21.469 38.438 23.812 1 75.62 26 ASN B CA 1
ATOM 6542 C C . ASN B 1 26 ? -21.172 38.094 22.359 1 75.62 26 ASN B C 1
ATOM 6544 O O . ASN B 1 26 ? -20.234 38.625 21.75 1 75.62 26 ASN B O 1
ATOM 6548 N N . LEU B 1 27 ? -21.969 37.281 21.812 1 79.69 27 LEU B N 1
ATOM 6549 C CA . LEU B 1 27 ? -21.734 36.875 20.438 1 79.69 27 LEU B CA 1
ATOM 6550 C C . LEU B 1 27 ? -22.125 37.969 19.469 1 79.69 27 LEU B C 1
ATOM 6552 O O . LEU B 1 27 ? -21.422 38.219 18.484 1 79.69 27 LEU B O 1
ATOM 6556 N N . THR B 1 28 ? -23.203 38.625 19.812 1 76.5 28 THR B N 1
ATOM 6557 C CA . THR B 1 28 ? -23.656 39.688 18.938 1 76.5 28 THR B CA 1
ATOM 6558 C C . THR B 1 28 ? -22.688 40.875 19.016 1 76.5 28 THR B C 1
ATOM 6560 O O . THR B 1 28 ? -22.422 41.531 18 1 76.5 28 THR B O 1
ATOM 6563 N N . THR B 1 29 ? -22.141 41.125 20.172 1 73.75 29 THR B N 1
ATOM 6564 C CA . THR B 1 29 ? -21.172 42.188 20.328 1 73.75 29 THR B CA 1
ATOM 6565 C C . THR B 1 29 ? -19.875 41.875 19.562 1 73.75 29 THR B C 1
ATOM 6567 O O . THR B 1 29 ? -19.25 42.75 19 1 73.75 29 THR B O 1
ATOM 6570 N N . PHE B 1 30 ? -19.625 40.625 19.594 1 77.12 30 PHE B N 1
ATOM 6571 C CA . PHE B 1 30 ? -18.453 40.219 18.859 1 77.12 30 PHE B CA 1
ATOM 6572 C C . PHE B 1 30 ? -18.609 40.5 17.375 1 77.12 30 PHE B C 1
ATOM 6574 O O . PHE B 1 30 ? -17.703 41.062 16.734 1 77.12 30 PHE B O 1
ATOM 6581 N N . TYR B 1 31 ? -19.641 40.156 16.797 1 76.38 31 TYR B N 1
ATOM 6582 C CA . TYR B 1 31 ? -19.859 40.344 15.359 1 76.38 31 TYR B CA 1
ATOM 6583 C C . TYR B 1 31 ? -20.016 41.812 15.016 1 76.38 31 TYR B C 1
ATOM 6585 O O . TYR B 1 31 ? -19.625 42.25 13.938 1 76.38 31 TYR B O 1
ATOM 6593 N N . ALA B 1 32 ? -20.547 42.562 15.977 1 72.5 32 ALA B N 1
ATOM 6594 C CA . ALA B 1 32 ? -20.672 44 15.758 1 72.5 32 ALA B CA 1
ATOM 6595 C C . ALA B 1 32 ? -19.297 44.656 15.75 1 72.5 32 ALA B C 1
ATOM 6597 O O . ALA B 1 32 ? -19.031 45.531 14.914 1 72.5 32 ALA B O 1
ATOM 6598 N N . GLU B 1 33 ? -18.484 44.219 16.641 1 73.38 33 GLU B N 1
ATOM 6599 C CA . GLU B 1 33 ? -17.125 44.781 16.703 1 73.38 33 GLU B CA 1
ATOM 6600 C C . GLU B 1 33 ? -16.297 44.344 15.508 1 73.38 33 GLU B C 1
ATOM 6602 O O . GLU B 1 33 ? -15.492 45.125 14.984 1 73.38 33 GLU B O 1
ATOM 6607 N N . ALA B 1 34 ? -16.469 43.125 15.156 1 71.19 34 ALA B N 1
ATOM 6608 C CA . ALA B 1 34 ? -15.734 42.625 14 1 71.19 34 ALA B CA 1
ATOM 6609 C C . ALA B 1 34 ? -16.125 43.375 12.727 1 71.19 34 ALA B C 1
ATOM 6611 O O . ALA B 1 34 ? -15.281 43.594 11.852 1 71.19 34 ALA B O 1
ATOM 6612 N N . ASP B 1 35 ? -17.375 43.688 12.547 1 62.19 35 ASP B N 1
ATOM 6613 C CA . ASP B 1 35 ? -17.875 44.469 11.43 1 62.19 35 ASP B CA 1
ATOM 6614 C C . ASP B 1 35 ? -17.234 45.875 11.398 1 62.19 35 ASP B C 1
ATOM 6616 O O . ASP B 1 35 ? -16.859 46.344 10.328 1 62.19 35 ASP B O 1
ATOM 6620 N N . LEU B 1 36 ? -17 46.375 12.609 1 56.94 36 LEU B N 1
ATOM 6621 C CA . LEU B 1 36 ? -16.375 47.688 12.734 1 56.94 36 LEU B CA 1
ATOM 6622 C C . LEU B 1 36 ? -14.891 47.656 12.383 1 56.94 36 LEU B C 1
ATOM 6624 O O . LEU B 1 36 ? -14.344 48.594 11.828 1 56.94 36 LEU B O 1
ATOM 6628 N N . ARG B 1 37 ? -14.234 46.562 12.602 1 61.62 37 ARG B N 1
ATOM 6629 C CA . ARG B 1 37 ? -12.789 46.406 12.398 1 61.62 37 ARG B CA 1
ATOM 6630 C C . ARG B 1 37 ? -12.484 45.938 10.984 1 61.62 37 ARG B C 1
ATOM 6632 O O . ARG B 1 37 ? -11.32 45.906 10.578 1 61.62 37 ARG B O 1
ATOM 6639 N N . GLY B 1 38 ? -13.477 45.594 10.156 1 58.41 38 GLY B N 1
ATOM 6640 C CA . GLY B 1 38 ? -13.266 45.125 8.789 1 58.41 38 GLY B CA 1
ATOM 6641 C C . GLY B 1 38 ? -12.859 43.688 8.695 1 58.41 38 GLY B C 1
ATOM 6642 O O . GLY B 1 38 ? -12.438 43.219 7.633 1 58.41 38 GLY B O 1
ATOM 6643 N N . ASN B 1 39 ? -12.805 43.031 9.742 1 60.03 39 ASN B N 1
ATOM 6644 C CA . ASN B 1 39 ? -12.398 41.625 9.727 1 60.03 39 ASN B CA 1
ATOM 6645 C C . ASN B 1 39 ? -13.602 40.688 9.586 1 60.03 39 ASN B C 1
ATOM 6647 O O . ASN B 1 39 ? -13.539 39.531 9.969 1 60.03 39 ASN B O 1
ATOM 6651 N N . GLU B 1 40 ? -14.711 41.156 9.008 1 60.62 40 GLU B N 1
ATOM 6652 C CA . GLU B 1 40 ? -15.984 40.438 9.016 1 60.62 40 GLU B CA 1
ATOM 6653 C C . GLU B 1 40 ? -15.984 39.312 7.984 1 60.62 40 GLU B C 1
ATOM 6655 O O . GLU B 1 40 ? -16.547 38.25 8.227 1 60.62 40 GLU B O 1
ATOM 6660 N N . ALA B 1 41 ? -15.234 39.531 6.984 1 64.19 41 ALA B N 1
ATOM 6661 C CA . ALA B 1 41 ? -15.422 38.594 5.875 1 64.19 41 ALA B CA 1
ATOM 6662 C C . ALA B 1 41 ? -14.836 37.25 6.199 1 64.19 41 ALA B C 1
ATOM 6664 O O . ALA B 1 41 ? -15.516 36.219 6.051 1 64.19 41 ALA B O 1
ATOM 6665 N N . PRO B 1 42 ? -13.711 37.219 6.789 1 67.31 42 PRO B N 1
ATOM 6666 C CA . PRO B 1 42 ? -13.188 35.875 7.082 1 67.31 42 PRO B CA 1
ATOM 6667 C C . PRO B 1 42 ? -13.938 35.188 8.211 1 67.31 42 PRO B C 1
ATOM 6669 O O . PRO B 1 42 ? -14.086 33.969 8.195 1 67.31 42 PRO B O 1
ATOM 6672 N N . LEU B 1 43 ? -14.43 36 9.07 1 73.06 43 LEU B N 1
ATOM 6673 C CA . LEU B 1 43 ? -15.148 35.438 10.195 1 73.06 43 LEU B CA 1
ATOM 6674 C C . LEU B 1 43 ? -16.484 34.844 9.75 1 73.06 43 LEU B C 1
ATOM 6676 O O . LEU B 1 43 ? -16.891 33.781 10.188 1 73.06 43 LEU B O 1
ATOM 6680 N N . VAL B 1 44 ? -17.047 35.594 8.836 1 72.5 44 VAL B N 1
ATOM 6681 C CA . VAL B 1 44 ? -18.328 35.125 8.297 1 72.5 44 VAL B CA 1
ATOM 6682 C C . VAL B 1 44 ? -18.125 33.875 7.441 1 72.5 44 VAL B C 1
ATOM 6684 O O . VAL B 1 44 ? -18.875 32.906 7.555 1 72.5 44 VAL B O 1
ATOM 6687 N N . ALA B 1 45 ? -17.109 33.906 6.719 1 73.44 45 ALA B N 1
ATOM 6688 C CA . ALA B 1 45 ? -16.828 32.781 5.855 1 73.44 45 ALA B CA 1
ATOM 6689 C C . ALA B 1 45 ? -16.547 31.531 6.68 1 73.44 45 ALA B C 1
ATOM 6691 O O . ALA B 1 45 ? -16.984 30.422 6.332 1 73.44 45 ALA B O 1
ATOM 6692 N N . THR B 1 46 ? -16.016 31.75 7.715 1 75.12 46 THR B N 1
ATOM 6693 C CA . THR B 1 46 ? -15.68 30.609 8.57 1 75.12 46 THR B CA 1
ATOM 6694 C C . THR B 1 46 ? -16.938 30 9.18 1 75.12 46 THR B C 1
ATOM 6696 O O . THR B 1 46 ? -17.078 28.781 9.242 1 75.12 46 THR B O 1
ATOM 6699 N N . SER B 1 47 ? -17.812 30.859 9.586 1 78.75 47 SER B N 1
ATOM 6700 C CA . SER B 1 47 ? -19.047 30.375 10.188 1 78.75 47 SER B CA 1
ATOM 6701 C C . SER B 1 47 ? -19.891 29.609 9.18 1 78.75 47 SER B C 1
ATOM 6703 O O . SER B 1 47 ? -20.453 28.562 9.492 1 78.75 47 SER B O 1
ATOM 6705 N N . VAL B 1 48 ? -19.734 30.062 8.016 1 76.44 48 VAL B N 1
ATOM 6706 C CA . VAL B 1 48 ? -20.531 29.422 6.98 1 76.44 48 VAL B CA 1
ATOM 6707 C C . VAL B 1 48 ? -19.906 28.078 6.605 1 76.44 48 VAL B C 1
ATOM 6709 O O . VAL B 1 48 ? -20.609 27.078 6.441 1 76.44 48 VAL B O 1
ATOM 6712 N N . VAL B 1 49 ? -18.688 28.062 6.574 1 78.31 49 VAL B N 1
ATOM 6713 C CA . VAL B 1 49 ? -18 26.828 6.219 1 78.31 49 VAL B CA 1
ATOM 6714 C C . VAL B 1 49 ? -18.172 25.781 7.324 1 78.31 49 VAL B C 1
ATOM 6716 O O . VAL B 1 49 ? -18.406 24.609 7.047 1 78.31 49 VAL B O 1
ATOM 6719 N N . MET B 1 50 ? -18.203 26.234 8.469 1 83.69 50 MET B N 1
ATOM 6720 C CA . MET B 1 50 ? -18.375 25.312 9.586 1 83.69 50 MET B CA 1
ATOM 6721 C C . MET B 1 50 ? -19.797 24.766 9.625 1 83.69 50 MET B C 1
ATOM 6723 O O . MET B 1 50 ? -20.016 23.594 9.945 1 83.69 50 MET B O 1
ATOM 6727 N N . PHE B 1 51 ? -20.641 25.641 9.289 1 81.5 51 PHE B N 1
ATOM 6728 C CA . PHE B 1 51 ? -22.031 25.188 9.227 1 81.5 51 PHE B CA 1
ATOM 6729 C C . PHE B 1 51 ? -22.219 24.141 8.125 1 81.5 51 PHE B C 1
ATOM 6731 O O . PHE B 1 51 ? -22.859 23.109 8.352 1 81.5 51 PHE B O 1
ATOM 6738 N N . ALA B 1 52 ? -21.578 24.422 7.055 1 79.19 52 ALA B N 1
ATOM 6739 C CA . ALA B 1 52 ? -21.641 23.469 5.949 1 79.19 52 ALA B CA 1
ATOM 6740 C C . ALA B 1 52 ? -21.016 22.125 6.332 1 79.19 52 ALA B C 1
ATOM 6742 O O . ALA B 1 52 ? -21.547 21.062 6.008 1 79.19 52 ALA B O 1
ATOM 6743 N N . LEU B 1 53 ? -20.047 22.203 7.035 1 81.19 53 LEU B N 1
ATOM 6744 C CA . LEU B 1 53 ? -19.375 20.984 7.469 1 81.19 53 LEU B CA 1
ATOM 6745 C C . LEU B 1 53 ? -20.234 20.219 8.469 1 81.19 53 LEU B C 1
ATOM 6747 O O . LEU B 1 53 ? -20.328 18.984 8.391 1 81.19 53 LEU B O 1
ATOM 6751 N N . ALA B 1 54 ? -20.828 20.906 9.289 1 85.19 54 ALA B N 1
ATOM 6752 C CA . ALA B 1 54 ? -21.688 20.266 10.281 1 85.19 54 ALA B CA 1
ATOM 6753 C C . ALA B 1 54 ? -22.891 19.594 9.617 1 85.19 54 ALA B C 1
ATOM 6755 O O . ALA B 1 54 ? -23.234 18.453 9.953 1 85.19 54 ALA B O 1
ATOM 6756 N N . VAL B 1 55 ? -23.344 20.266 8.656 1 81.5 55 VAL B N 1
ATOM 6757 C CA . VAL B 1 55 ? -24.484 19.703 7.922 1 81.5 55 VAL B CA 1
ATOM 6758 C C . VAL B 1 55 ? -24.031 18.469 7.148 1 81.5 55 VAL B C 1
ATOM 6760 O O . VAL B 1 55 ? -24.734 17.453 7.129 1 81.5 55 VAL B O 1
ATOM 6763 N N . LEU B 1 56 ? -22.953 18.562 6.652 1 79.38 56 LEU B N 1
ATOM 6764 C CA . LEU B 1 56 ? -22.438 17.438 5.891 1 79.38 56 LEU B CA 1
ATOM 6765 C C . LEU B 1 56 ? -22.203 16.234 6.797 1 79.38 56 LEU B C 1
ATOM 6767 O O . LEU B 1 56 ? -22.5 15.102 6.414 1 79.38 56 LEU B O 1
ATOM 6771 N N . PHE B 1 57 ? -21.75 16.406 7.926 1 80.62 57 PHE B N 1
ATOM 6772 C CA . PHE B 1 57 ? -21.547 15.312 8.867 1 80.62 57 PHE B CA 1
ATOM 6773 C C . PHE B 1 57 ? -22.875 14.656 9.227 1 80.62 57 PHE B C 1
ATOM 6775 O O . PHE B 1 57 ? -22.969 13.43 9.312 1 80.62 57 PHE B O 1
ATOM 6782 N N . VAL B 1 58 ? -23.844 15.477 9.305 1 77.5 58 VAL B N 1
ATOM 6783 C CA . VAL B 1 58 ? -25.141 14.953 9.695 1 77.5 58 VAL B CA 1
ATOM 6784 C C . VAL B 1 58 ? -25.781 14.219 8.523 1 77.5 58 VAL B C 1
ATOM 6786 O O . VAL B 1 58 ? -26.281 13.102 8.672 1 77.5 58 VAL B O 1
ATOM 6789 N N . VAL B 1 59 ? -25.625 14.797 7.371 1 73.12 59 VAL B N 1
ATOM 6790 C CA . VAL B 1 59 ? -26.266 14.219 6.195 1 73.12 59 VAL B CA 1
ATOM 6791 C C . VAL B 1 59 ? -25.547 12.93 5.801 1 73.12 59 VAL B C 1
ATOM 6793 O O . VAL B 1 59 ? -26.203 11.922 5.504 1 73.12 59 VAL B O 1
ATOM 6796 N N . LEU B 1 60 ? -24.375 12.961 5.855 1 70 60 LEU B N 1
ATOM 6797 C CA . LEU B 1 60 ? -23.625 11.781 5.43 1 70 60 LEU B CA 1
ATOM 6798 C C . LEU B 1 60 ? -23.719 10.672 6.473 1 70 60 LEU B C 1
ATOM 6800 O O . LEU B 1 60 ? -23.625 9.492 6.141 1 70 60 LEU B O 1
ATOM 6804 N N . ASN B 1 61 ? -23.875 11.117 7.621 1 64.06 61 ASN B N 1
ATOM 6805 C CA . ASN B 1 61 ? -24.078 10.125 8.672 1 64.06 61 ASN B CA 1
ATOM 6806 C C . ASN B 1 61 ? -25.484 9.516 8.594 1 64.06 61 ASN B C 1
ATOM 6808 O O . ASN B 1 61 ? -25.641 8.305 8.797 1 64.06 61 ASN B O 1
ATOM 6812 N N . ILE B 1 62 ? -26.359 10.453 8.289 1 55.81 62 ILE B N 1
ATOM 6813 C CA . ILE B 1 62 ? -27.734 10 8.258 1 55.81 62 ILE B CA 1
ATOM 6814 C C . ILE B 1 62 ? -28.016 9.273 6.945 1 55.81 62 ILE B C 1
ATOM 6816 O O . ILE B 1 62 ? -28.703 8.242 6.93 1 55.81 62 ILE B O 1
ATOM 6820 N N . PHE B 1 63 ? -27.516 9.867 5.809 1 51.16 63 PHE B N 1
ATOM 6821 C CA . PHE B 1 63 ? -27.875 9.305 4.512 1 51.16 63 PHE B CA 1
ATOM 6822 C C . PHE B 1 63 ? -26.828 8.297 4.059 1 51.16 63 PHE B C 1
ATOM 6824 O O . PHE B 1 63 ? -26.906 7.773 2.943 1 51.16 63 PHE B O 1
ATOM 6831 N N . SER B 1 64 ? -25.797 8.484 4.695 1 52.31 64 SER B N 1
ATOM 6832 C CA . SER B 1 64 ? -25.031 7.312 4.301 1 52.31 64 SER B CA 1
ATOM 6833 C C . SER B 1 64 ? -25.875 6.047 4.332 1 52.31 64 SER B C 1
ATOM 6835 O O . SER B 1 64 ? -26.875 5.98 5.055 1 52.31 64 SER B O 1
ATOM 6837 N N . ARG B 1 65 ? -25.844 5.203 3.398 1 46.41 65 ARG B N 1
ATOM 6838 C CA . ARG B 1 65 ? -26.688 4.07 3.035 1 46.41 65 ARG B CA 1
ATOM 6839 C C . ARG B 1 65 ? -27.297 3.416 4.273 1 46.41 65 ARG B C 1
ATOM 6841 O O . ARG B 1 65 ? -26.594 2.762 5.043 1 46.41 65 ARG B O 1
ATOM 6848 N N . HIS B 1 66 ? -28.156 4.027 5.078 1 40.66 66 HIS B N 1
ATOM 6849 C CA . HIS B 1 66 ? -29.016 3.342 6.035 1 40.66 66 HIS B CA 1
ATOM 6850 C C . HIS B 1 66 ? -29.141 1.859 5.699 1 40.66 66 HIS B C 1
ATOM 6852 O O . HIS B 1 66 ? -29.5 1.051 6.559 1 40.66 66 HIS B O 1
ATOM 6858 N N . THR B 1 67 ? -29.562 1.673 4.492 1 42.84 67 THR B N 1
ATOM 6859 C CA . THR B 1 67 ? -29.969 0.29 4.277 1 42.84 67 THR B CA 1
ATOM 6860 C C . THR B 1 67 ? -28.922 -0.676 4.832 1 42.84 67 THR B C 1
ATOM 6862 O O . THR B 1 67 ? -29.234 -1.818 5.164 1 42.84 67 THR B O 1
ATOM 6865 N N . ALA B 1 68 ? -27.641 -0.547 4.457 1 46.72 68 ALA B N 1
ATOM 6866 C CA . ALA B 1 68 ? -26.797 -1.657 4.875 1 46.72 68 ALA B CA 1
ATOM 6867 C C . ALA B 1 68 ? -25.953 -1.272 6.086 1 46.72 68 ALA B C 1
ATOM 6869 O O . ALA B 1 68 ? -25.219 -0.275 6.051 1 46.72 68 ALA B O 1
ATOM 6870 N N . VAL B 1 69 ? -26.641 -1.404 7.328 1 49.5 69 VAL B N 1
ATOM 6871 C CA . VAL B 1 69 ? -25.797 -1.44 8.523 1 49.5 69 VAL B CA 1
ATOM 6872 C C . VAL B 1 69 ? -24.359 -1.755 8.125 1 49.5 69 VAL B C 1
ATOM 6874 O O . VAL B 1 69 ? -23.922 -2.904 8.211 1 49.5 69 VAL B O 1
ATOM 6877 N N . SER B 1 70 ? -23.844 -0.918 7.145 1 62.28 70 SER B N 1
ATOM 6878 C CA . SER B 1 70 ? -22.5 -1.272 6.703 1 62.28 70 SER B CA 1
ATOM 6879 C C . SER B 1 70 ? -21.438 -0.442 7.422 1 62.28 70 SER B C 1
ATOM 6881 O O . SER B 1 70 ? -21.656 0.737 7.711 1 62.28 70 SER B O 1
ATOM 6883 N N . ALA B 1 71 ? -20.484 -1.092 8.008 1 69.88 71 ALA B N 1
ATOM 6884 C CA . ALA B 1 71 ? -19.344 -0.552 8.742 1 69.88 71 ALA B CA 1
ATOM 6885 C C . ALA B 1 71 ? -18.359 0.145 7.793 1 69.88 71 ALA B C 1
ATOM 6887 O O . ALA B 1 71 ? -17.328 0.645 8.227 1 69.88 71 ALA B O 1
ATOM 6888 N N . THR B 1 72 ? -18.812 0.385 6.477 1 74.31 72 THR B N 1
ATOM 6889 C CA . THR B 1 72 ? -17.859 0.943 5.523 1 74.31 72 THR B CA 1
ATOM 6890 C C . THR B 1 72 ? -18.359 2.273 4.969 1 74.31 72 THR B C 1
ATOM 6892 O O . THR B 1 72 ? -19.562 2.488 4.859 1 74.31 72 THR B O 1
ATOM 6895 N N . LEU B 1 73 ? -17.484 3.197 4.832 1 73.5 73 LEU B N 1
ATOM 6896 C CA . LEU B 1 73 ? -17.797 4.488 4.234 1 73.5 73 LEU B CA 1
ATOM 6897 C C . LEU B 1 73 ? -17.328 4.551 2.787 1 73.5 73 LEU B C 1
ATOM 6899 O O . LEU B 1 73 ? -16.266 4.012 2.451 1 73.5 73 LEU B O 1
ATOM 6903 N N . ASN B 1 74 ? -18.141 5.203 1.961 1 74.38 74 ASN B N 1
ATOM 6904 C CA . ASN B 1 74 ? -17.766 5.391 0.565 1 74.38 74 ASN B CA 1
ATOM 6905 C C . ASN B 1 74 ? -16.422 6.109 0.439 1 74.38 74 ASN B C 1
ATOM 6907 O O . ASN B 1 74 ? -16.172 7.074 1.161 1 74.38 74 ASN B O 1
ATOM 6911 N N . PRO B 1 75 ? -15.594 5.664 -0.432 1 75.19 75 PRO B N 1
ATOM 6912 C CA . PRO B 1 75 ? -14.25 6.246 -0.563 1 75.19 75 PRO B CA 1
ATOM 6913 C C . PRO B 1 75 ? -14.289 7.707 -1.007 1 75.19 75 PRO B C 1
ATOM 6915 O O . PRO B 1 75 ? -13.43 8.492 -0.61 1 75.19 75 PRO B O 1
ATOM 6918 N N . SER B 1 76 ? -15.258 8.141 -1.818 1 74.25 76 SER B N 1
ATOM 6919 C CA . SER B 1 76 ? -15.336 9.539 -2.252 1 74.25 76 SER B CA 1
ATOM 6920 C C . SER B 1 76 ? -15.688 10.461 -1.088 1 74.25 76 SER B C 1
ATOM 6922 O O . SER B 1 76 ? -15.164 11.57 -0.99 1 74.25 76 SER B O 1
ATOM 6924 N N . ILE B 1 77 ? -16.469 9.961 -0.222 1 76.44 77 ILE B N 1
ATOM 6925 C CA . ILE B 1 77 ? -16.844 10.734 0.955 1 76.44 77 ILE B CA 1
ATOM 6926 C C . ILE B 1 77 ? -15.68 10.805 1.928 1 76.44 77 ILE B C 1
ATOM 6928 O O . ILE B 1 77 ? -15.43 11.844 2.541 1 76.44 77 ILE B O 1
ATOM 6932 N N . ARG B 1 78 ? -14.992 9.805 1.918 1 78.75 78 ARG B N 1
ATOM 6933 C CA . ARG B 1 78 ? -13.812 9.781 2.781 1 78.75 78 ARG B CA 1
ATOM 6934 C C . ARG B 1 78 ? -12.758 10.766 2.299 1 78.75 78 ARG B C 1
ATOM 6936 O O . ARG B 1 78 ? -12.141 11.469 3.104 1 78.75 78 ARG B O 1
ATOM 6943 N N . LEU B 1 79 ? -12.602 10.875 1.028 1 76.25 79 LEU B N 1
ATOM 6944 C CA . LEU B 1 79 ? -11.641 11.812 0.462 1 76.25 79 LEU B CA 1
ATOM 6945 C C . LEU B 1 79 ? -12.07 13.25 0.71 1 76.25 79 LEU B C 1
ATOM 6947 O O . LEU B 1 79 ? -11.242 14.102 1.041 1 76.25 79 LEU B O 1
ATOM 6951 N N . PHE B 1 80 ? -13.336 13.484 0.633 1 78.44 80 PHE B N 1
ATOM 6952 C CA . PHE B 1 80 ? -13.859 14.828 0.865 1 78.44 80 PHE B CA 1
ATOM 6953 C C . PHE B 1 80 ? -13.641 15.25 2.312 1 78.44 80 PHE B C 1
ATOM 6955 O O . PHE B 1 80 ? -13.148 16.344 2.578 1 78.44 80 PHE B O 1
ATOM 6962 N N . PHE B 1 81 ? -13.906 14.344 3.16 1 79 81 PHE B N 1
ATOM 6963 C CA . PHE B 1 81 ? -13.742 14.672 4.574 1 79 81 PHE B CA 1
ATOM 6964 C C . PHE B 1 81 ? -12.273 14.781 4.941 1 79 81 PHE B C 1
ATOM 6966 O O . PHE B 1 81 ? -11.883 15.648 5.73 1 79 81 PHE B O 1
ATOM 6973 N N . SER B 1 82 ? -11.477 13.984 4.328 1 77.31 82 SER B N 1
ATOM 6974 C CA . SER B 1 82 ? -10.055 14.047 4.625 1 77.31 82 SER B CA 1
ATOM 6975 C C . SER B 1 82 ? -9.453 15.375 4.164 1 77.31 82 SER B C 1
ATOM 6977 O O . SER B 1 82 ? -8.641 15.977 4.875 1 77.31 82 SER B O 1
ATOM 6979 N N . ALA B 1 83 ? -9.938 15.875 3.125 1 76.12 83 ALA B N 1
ATOM 6980 C CA . ALA B 1 83 ? -9.461 17.156 2.607 1 76.12 83 ALA B CA 1
ATOM 6981 C C . ALA B 1 83 ? -9.961 18.312 3.471 1 76.12 83 ALA B C 1
ATOM 6983 O O . ALA B 1 83 ? -9.195 19.219 3.805 1 76.12 83 ALA B O 1
ATOM 6984 N N . ALA B 1 84 ? -11.133 18.203 3.824 1 77.81 84 ALA B N 1
ATOM 6985 C CA . ALA B 1 84 ? -11.727 19.266 4.629 1 77.81 84 ALA B CA 1
ATOM 6986 C C . ALA B 1 84 ? -11.094 19.312 6.02 1 77.81 84 ALA B C 1
ATOM 6988 O O . ALA B 1 84 ? -10.836 20.391 6.551 1 77.81 84 ALA B O 1
ATOM 6989 N N . LEU B 1 85 ? -10.773 18.203 6.535 1 81.62 85 LEU B N 1
ATOM 6990 C CA . LEU B 1 85 ? -10.258 18.141 7.898 1 81.62 85 LEU B CA 1
ATOM 6991 C C . LEU B 1 85 ? -8.781 18.516 7.938 1 81.62 85 LEU B C 1
ATOM 6993 O O . LEU B 1 85 ? -8.273 18.938 8.977 1 81.62 85 LEU B O 1
ATOM 6997 N N . SER B 1 86 ? -8.156 18.438 6.824 1 78.25 86 SER B N 1
ATOM 6998 C CA . SER B 1 86 ? -6.754 18.828 6.781 1 78.25 86 SER B CA 1
ATOM 6999 C C . SER B 1 86 ? -6.594 20.328 6.938 1 78.25 86 SER B C 1
ATOM 7001 O O . SER B 1 86 ? -5.598 20.797 7.492 1 78.25 86 SER B O 1
ATOM 7003 N N . LEU B 1 87 ? -7.535 21.094 6.555 1 82.62 87 LEU B N 1
ATOM 7004 C CA . LEU B 1 87 ? -7.484 22.547 6.668 1 82.62 87 LEU B CA 1
ATOM 7005 C C . LEU B 1 87 ? -8.203 23.016 7.926 1 82.62 87 LEU B C 1
ATOM 7007 O O . LEU B 1 87 ? -8.047 24.172 8.336 1 82.62 87 LEU B O 1
ATOM 7011 N N . PHE B 1 88 ? -8.875 22.109 8.508 1 86.06 88 PHE B N 1
ATOM 7012 C CA . PHE B 1 88 ? -9.734 22.484 9.617 1 86.06 88 PHE B CA 1
ATOM 7013 C C . PHE B 1 88 ? -8.906 22.953 10.812 1 86.06 88 PHE B C 1
ATOM 7015 O O . PHE B 1 88 ? -9.141 24.031 11.359 1 86.06 88 PHE B O 1
ATOM 7022 N N . LEU B 1 89 ? -7.852 22.219 11.086 1 87.44 89 LEU B N 1
ATOM 7023 C CA . LEU B 1 89 ? -7.121 22.5 12.32 1 87.44 89 LEU B CA 1
ATOM 7024 C C . LEU B 1 89 ? -6.305 23.781 12.188 1 87.44 89 LEU B C 1
ATOM 7026 O O . LEU B 1 89 ? -6.352 24.641 13.07 1 87.44 89 LEU B O 1
ATOM 7030 N N . PRO B 1 90 ? -5.66 23.984 11.031 1 86.06 90 PRO B N 1
ATOM 7031 C CA . PRO B 1 90 ? -4.926 25.25 10.898 1 86.06 90 PRO B CA 1
ATOM 7032 C C . PRO B 1 90 ? -5.844 26.469 10.82 1 86.06 90 PRO B C 1
ATOM 7034 O O . PRO B 1 90 ? -5.574 27.484 11.453 1 86.06 90 PRO B O 1
ATOM 7037 N N . ALA B 1 91 ? -6.914 26.359 10.172 1 85.62 91 ALA B N 1
ATOM 7038 C CA . ALA B 1 91 ? -7.832 27.484 10.008 1 85.62 91 ALA B CA 1
ATOM 7039 C C . ALA B 1 91 ? -8.531 27.812 11.328 1 85.62 91 ALA B C 1
ATOM 7041 O O . ALA B 1 91 ? -8.672 28.984 11.68 1 85.62 91 ALA B O 1
ATOM 7042 N N . MET B 1 92 ? -8.883 26.781 12.008 1 90.06 92 MET B N 1
ATOM 7043 C CA . MET B 1 92 ? -9.594 27.016 13.258 1 90.06 92 MET B CA 1
ATOM 7044 C C . MET B 1 92 ? -8.641 27.5 14.344 1 90.06 92 MET B C 1
ATOM 7046 O O . MET B 1 92 ? -9.031 28.281 15.219 1 90.06 92 MET B O 1
ATOM 7050 N N . SER B 1 93 ? -7.398 27.062 14.25 1 87.88 93 SER B N 1
ATOM 7051 C CA . SER B 1 93 ? -6.418 27.562 15.195 1 87.88 93 SER B CA 1
ATOM 7052 C C . SER B 1 93 ? -6.164 29.062 14.984 1 87.88 93 SER B C 1
ATOM 7054 O O . SER B 1 93 ? -6.023 29.812 15.945 1 87.88 93 SER B O 1
ATOM 7056 N N . TYR B 1 94 ? -6.148 29.453 13.758 1 85.5 94 TYR B N 1
ATOM 7057 C CA . TYR B 1 94 ? -6.02 30.859 13.422 1 85.5 94 TYR B CA 1
ATOM 7058 C C . TYR B 1 94 ? -7.223 31.656 13.93 1 85.5 94 TYR B C 1
ATOM 7060 O O . TYR B 1 94 ? -7.066 32.688 14.562 1 85.5 94 TYR B O 1
ATOM 7068 N N . LEU B 1 95 ? -8.383 31.109 13.742 1 84.94 95 LEU B N 1
ATOM 7069 C CA . LEU B 1 95 ? -9.602 31.812 14.109 1 84.94 95 LEU B CA 1
ATOM 7070 C C . LEU B 1 95 ? -9.766 31.844 15.625 1 84.94 95 LEU B C 1
ATOM 7072 O O . LEU B 1 95 ? -10.297 32.812 16.172 1 84.94 95 LEU B O 1
ATOM 7076 N N . PHE B 1 96 ? -9.422 30.828 16.297 1 87.75 96 PHE B N 1
ATOM 7077 C CA . PHE B 1 96 ? -9.445 30.781 17.766 1 87.75 96 PHE B CA 1
ATOM 7078 C C . PHE B 1 96 ? -8.602 31.906 18.344 1 87.75 96 PHE B C 1
ATOM 7080 O O . PHE B 1 96 ? -9.039 32.594 19.266 1 87.75 96 PHE B O 1
ATOM 7087 N N . SER B 1 97 ? -7.484 32.094 17.781 1 83.38 97 SER B N 1
ATOM 7088 C CA . SER B 1 97 ? -6.598 33.156 18.281 1 83.38 97 SER B CA 1
ATOM 7089 C C . SER B 1 97 ? -7.16 34.531 17.984 1 83.38 97 SER B C 1
ATOM 7091 O O . SER B 1 97 ? -7.035 35.438 18.797 1 83.38 97 SER B O 1
ATOM 7093 N N . GLU B 1 98 ? -7.859 34.719 16.844 1 78.75 98 GLU B N 1
ATOM 7094 C CA . GLU B 1 98 ? -8.484 36 16.5 1 78.75 98 GLU B CA 1
ATOM 7095 C C . GLU B 1 98 ? -9.633 36.312 17.453 1 78.75 98 GLU B C 1
ATOM 7097 O O . GLU B 1 98 ? -9.812 37.469 17.828 1 78.75 98 GLU B O 1
ATOM 7102 N N . ALA B 1 99 ? -10.32 35.312 17.812 1 80.19 99 ALA B N 1
ATOM 7103 C CA . ALA B 1 99 ? -11.492 35.5 18.656 1 80.19 99 ALA B CA 1
ATOM 7104 C C . ALA B 1 99 ? -11.086 35.75 20.109 1 80.19 99 ALA B C 1
ATOM 7106 O O . ALA B 1 99 ? -11.852 36.312 20.891 1 80.19 99 ALA B O 1
ATOM 7107 N N . LYS B 1 100 ? -10.055 35.281 20.578 1 78 100 LYS B N 1
ATOM 7108 C CA . LYS B 1 100 ? -9.555 35.5 21.938 1 78 100 LYS B CA 1
ATOM 7109 C C . LYS B 1 100 ? -9.352 37 22.219 1 78 100 LYS B C 1
ATOM 7111 O O . LYS B 1 100 ? -9.516 37.438 23.359 1 78 100 LYS B O 1
ATOM 7116 N N . ARG B 1 101 ? -8.961 37.906 21.312 1 62.03 101 ARG B N 1
ATOM 7117 C CA . ARG B 1 101 ? -8.492 39.312 21.391 1 62.03 101 ARG B CA 1
ATOM 7118 C C . ARG B 1 101 ? -9.648 40.25 21.656 1 62.03 101 ARG B C 1
ATOM 7120 O O . ARG B 1 101 ? -9.469 41.312 22.281 1 62.03 101 ARG B O 1
ATOM 7127 N N . THR B 1 102 ? -10.789 40.062 21.141 1 54.03 102 THR B N 1
ATOM 7128 C CA . THR B 1 102 ? -11.789 41.125 21.141 1 54.03 102 THR B CA 1
ATOM 7129 C C . THR B 1 102 ? -12.227 41.438 22.562 1 54.03 102 THR B C 1
ATOM 7131 O O . THR B 1 102 ? -12.773 42.531 22.812 1 54.03 102 THR B O 1
ATOM 7134 N N . SER B 1 103 ? -11.852 40.688 23.516 1 47.16 103 SER B N 1
ATOM 7135 C CA . SER B 1 103 ? -12.383 41.094 24.797 1 47.16 103 SER B CA 1
ATOM 7136 C C . SER B 1 103 ? -11.398 42 25.531 1 47.16 103 SER B C 1
ATOM 7138 O O . SER B 1 103 ? -11.68 42.469 26.656 1 47.16 103 SER B O 1
ATOM 7140 N N . ALA B 1 104 ? -10.164 42.219 25.203 1 43.44 104 ALA B N 1
ATOM 7141 C CA . ALA B 1 104 ? -9.219 42.938 26.062 1 43.44 104 ALA B CA 1
ATOM 7142 C C . ALA B 1 104 ? -9.516 44.438 26.078 1 43.44 104 ALA B C 1
ATOM 7144 O O . ALA B 1 104 ? -8.836 45.219 26.75 1 43.44 104 ALA B O 1
ATOM 7145 N N . ALA B 1 105 ? -10.086 45.156 25.203 1 39.12 105 ALA B N 1
ATOM 7146 C CA . ALA B 1 105 ? -10.359 46.594 25.438 1 39.12 105 ALA B CA 1
ATOM 7147 C C . ALA B 1 105 ? -10.945 46.812 26.828 1 39.12 105 ALA B C 1
ATOM 7149 O O . ALA B 1 105 ? -11.133 47.938 27.25 1 39.12 105 ALA B O 1
ATOM 7150 N N . SER B 1 106 ? -11.75 46 27.328 1 36.78 106 SER B N 1
ATOM 7151 C CA . SER B 1 106 ? -12.18 46.344 28.672 1 36.78 106 SER B CA 1
ATOM 7152 C C . SER B 1 106 ? -11.102 46.062 29.703 1 36.78 106 SER B C 1
ATOM 7154 O O . SER B 1 106 ? -10.664 44.906 29.844 1 36.78 106 SER B O 1
ATOM 7156 N N . LYS B 1 107 ? -10.133 46.938 30 1 43.88 107 LYS B N 1
ATOM 7157 C CA . LYS B 1 107 ? -8.992 47.062 30.906 1 43.88 107 LYS B CA 1
ATOM 7158 C C . LYS B 1 107 ? -9.062 46.062 32.031 1 43.88 107 LYS B C 1
ATOM 7160 O O . LYS B 1 107 ? -8.039 45.75 32.656 1 43.88 107 LYS B O 1
ATOM 7165 N N . GLN B 1 108 ? -10.008 46.188 32.969 1 36.91 108 GLN B N 1
ATOM 7166 C CA . GLN B 1 108 ? -9.789 45.844 34.375 1 36.91 108 GLN B CA 1
ATOM 7167 C C . GLN B 1 108 ? -9.562 44.344 34.562 1 36.91 108 GLN B C 1
ATOM 7169 O O . GLN B 1 108 ? -8.961 43.906 35.531 1 36.91 108 GLN B O 1
ATOM 7174 N N . VAL B 1 109 ? -10.578 43.375 34.312 1 38.44 109 VAL B N 1
ATOM 7175 C CA . VAL B 1 109 ? -10.711 42.062 34.906 1 38.44 109 VAL B CA 1
ATOM 7176 C C . VAL B 1 109 ? -10.016 41.031 34.031 1 38.44 109 VAL B C 1
ATOM 7178 O O . VAL B 1 109 ? -10.125 41.062 32.812 1 38.44 109 VAL B O 1
ATOM 7181 N N . VAL B 1 110 ? -8.883 40.469 34.375 1 45.81 110 VAL B N 1
ATOM 7182 C CA . VAL B 1 110 ? -8.195 39.25 33.906 1 45.81 110 VAL B CA 1
ATOM 7183 C C . VAL B 1 110 ? -9.164 38.375 33.125 1 45.81 110 VAL B C 1
ATOM 7185 O O . VAL B 1 110 ? -9.992 37.656 33.719 1 45.81 110 VAL B O 1
ATOM 7188 N N . GLU B 1 111 ? -9.945 38.812 32.094 1 53.31 111 GLU B N 1
ATOM 7189 C CA . GLU B 1 111 ? -11.141 38.281 31.422 1 53.31 111 GLU B CA 1
ATOM 7190 C C . GLU B 1 111 ? -10.859 36.969 30.719 1 53.31 111 GLU B C 1
ATOM 7192 O O . GLU B 1 111 ? -9.805 36.781 30.109 1 53.31 111 GLU B O 1
ATOM 7197 N N . ASP B 1 112 ? -11.547 35.812 31.094 1 68.81 112 ASP B N 1
ATOM 7198 C CA . ASP B 1 112 ? -11.68 34.469 30.516 1 68.81 112 ASP B CA 1
ATOM 7199 C C . ASP B 1 112 ? -11.883 34.562 29 1 68.81 112 ASP B C 1
ATOM 7201 O O . ASP B 1 112 ? -12.125 35.625 28.453 1 68.81 112 ASP B O 1
ATOM 7205 N N . LEU B 1 113 ? -11.586 33.5 28.234 1 78.44 113 LEU B N 1
ATOM 7206 C CA . LEU B 1 113 ? -11.742 33.375 26.781 1 78.44 113 LEU B CA 1
ATOM 7207 C C . LEU B 1 113 ? -13.094 33.906 26.328 1 78.44 113 LEU B C 1
ATOM 7209 O O . LEU B 1 113 ? -14.102 33.75 27.016 1 78.44 113 LEU B O 1
ATOM 7213 N N . SER B 1 114 ? -13.109 34.844 25.344 1 81.06 114 SER B N 1
ATOM 7214 C CA . SER B 1 114 ? -14.352 35.312 24.766 1 81.06 114 SER B CA 1
ATOM 7215 C C . SER B 1 114 ? -15.297 34.156 24.438 1 81.06 114 SER B C 1
ATOM 7217 O O . SER B 1 114 ? -14.859 33 24.297 1 81.06 114 SER B O 1
ATOM 7219 N N . VAL B 1 115 ? -16.578 34.312 24.422 1 82 115 VAL B N 1
ATOM 7220 C CA . VAL B 1 115 ? -17.594 33.312 24.156 1 82 115 VAL B CA 1
ATOM 7221 C C . VAL B 1 115 ? -17.359 32.719 22.766 1 82 115 VAL B C 1
ATOM 7223 O O . VAL B 1 115 ? -17.5 31.5 22.562 1 82 115 VAL B O 1
ATOM 7226 N N . ARG B 1 116 ? -16.984 33.531 21.75 1 85.31 116 ARG B N 1
ATOM 7227 C CA . ARG B 1 116 ? -16.75 33.031 20.406 1 85.31 116 ARG B CA 1
ATOM 7228 C C . ARG B 1 116 ? -15.547 32.094 20.375 1 85.31 116 ARG B C 1
ATOM 7230 O O . ARG B 1 116 ? -15.57 31.062 19.688 1 85.31 116 ARG B O 1
ATOM 7237 N N . ALA B 1 117 ? -14.5 32.469 21.047 1 88.12 117 ALA B N 1
ATOM 7238 C CA . ALA B 1 117 ? -13.328 31.594 21.125 1 88.12 117 ALA B CA 1
ATOM 7239 C C . ALA B 1 117 ? -13.688 30.25 21.75 1 88.12 117 ALA B C 1
ATOM 7241 O O . ALA B 1 117 ? -13.195 29.203 21.312 1 88.12 117 ALA B O 1
ATOM 7242 N N . ARG B 1 118 ? -14.562 30.281 22.688 1 89.25 118 ARG B N 1
ATOM 7243 C CA . ARG B 1 118 ? -14.984 29.031 23.344 1 89.25 118 ARG B CA 1
ATOM 7244 C C . ARG B 1 118 ? -15.812 28.172 22.391 1 89.25 118 ARG B C 1
ATOM 7246 O O . ARG B 1 118 ? -15.695 26.953 22.391 1 89.25 118 ARG B O 1
ATOM 7253 N N . ILE B 1 119 ? -16.594 28.812 21.594 1 88.69 119 ILE B N 1
ATOM 7254 C CA . ILE B 1 119 ? -17.406 28.094 20.625 1 88.69 119 ILE B CA 1
ATOM 7255 C C . ILE B 1 119 ? -16.516 27.438 19.578 1 88.69 119 ILE B C 1
ATOM 7257 O O . ILE B 1 119 ? -16.719 26.281 19.219 1 88.69 119 ILE B O 1
ATOM 7261 N N . ILE B 1 120 ? -15.516 28.141 19.141 1 90.19 120 ILE B N 1
ATOM 7262 C CA . ILE B 1 120 ? -14.602 27.594 18.141 1 90.19 120 ILE B CA 1
ATOM 7263 C C . ILE B 1 120 ? -13.828 26.422 18.734 1 90.19 120 ILE B C 1
ATOM 7265 O O . ILE B 1 120 ? -13.625 25.406 18.062 1 90.19 120 ILE B O 1
ATOM 7269 N N . LEU B 1 121 ? -13.422 26.594 19.953 1 92.62 121 LEU B N 1
ATOM 7270 C CA . LEU B 1 121 ? -12.727 25.516 20.625 1 92.62 121 LEU B CA 1
ATOM 7271 C C . LEU B 1 121 ? -13.617 24.281 20.75 1 92.62 121 LEU B C 1
ATOM 7273 O O . LEU B 1 121 ? -13.164 23.156 20.578 1 92.62 121 LEU B O 1
ATOM 7277 N N . MET B 1 122 ? -14.891 24.5 21.047 1 92.44 122 MET B N 1
ATOM 7278 C CA . MET B 1 122 ? -15.859 23.406 21.109 1 92.44 122 MET B CA 1
ATOM 7279 C C . MET B 1 122 ? -15.984 22.719 19.75 1 92.44 122 MET B C 1
ATOM 7281 O O . MET B 1 122 ? -16.016 21.484 19.672 1 92.44 122 MET B O 1
ATOM 7285 N N . TRP B 1 123 ? -16.047 23.531 18.719 1 92.5 123 TRP B N 1
ATOM 7286 C CA . TRP B 1 123 ? -16.109 22.969 17.375 1 92.5 123 TRP B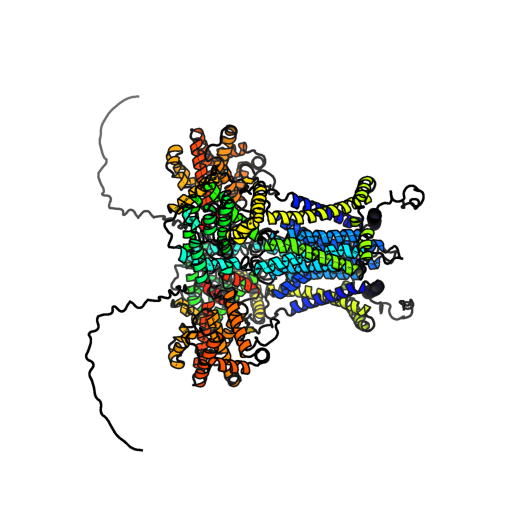 CA 1
ATOM 7287 C C . TRP B 1 123 ? -14.891 22.094 17.094 1 92.5 123 TRP B C 1
ATOM 7289 O O . TRP B 1 123 ? -15.023 21 16.547 1 92.5 123 TRP B O 1
ATOM 7299 N N . MET B 1 124 ? -13.719 22.547 17.453 1 93.81 124 MET B N 1
ATOM 7300 C CA . MET B 1 124 ? -12.484 21.812 17.203 1 93.81 124 MET B CA 1
ATOM 7301 C C . MET B 1 124 ? -12.5 20.469 17.906 1 93.81 124 MET B C 1
ATOM 7303 O O . MET B 1 124 ? -12.117 19.438 17.328 1 93.81 124 MET B O 1
ATOM 7307 N N . LEU B 1 125 ? -12.953 20.438 19.109 1 94.94 125 LEU B N 1
ATOM 7308 C CA . LEU B 1 125 ? -12.992 19.203 19.891 1 94.94 125 LEU B CA 1
ATOM 7309 C C . LEU B 1 125 ? -14.039 18.25 19.328 1 94.94 125 LEU B C 1
ATOM 7311 O O . LEU B 1 125 ? -13.766 17.047 19.172 1 94.94 125 LEU B O 1
ATOM 7315 N N . LEU B 1 126 ? -15.18 18.766 18.969 1 93.56 126 LEU B N 1
ATOM 7316 C CA . LEU B 1 126 ? -16.25 17.938 18.453 1 93.56 126 LEU B CA 1
ATOM 7317 C C . LEU B 1 126 ? -15.883 17.359 17.078 1 93.56 126 LEU B C 1
ATOM 7319 O O . LEU B 1 126 ? -16.141 16.188 16.812 1 93.56 126 LEU B O 1
ATOM 7323 N N . VAL B 1 127 ? -15.258 18.125 16.266 1 91.44 127 VAL B N 1
ATOM 7324 C CA . VAL B 1 127 ? -14.859 17.656 14.938 1 91.44 127 VAL B CA 1
ATOM 7325 C C . VAL B 1 127 ? -13.766 16.594 15.062 1 91.44 127 VAL B C 1
ATOM 7327 O O . VAL B 1 127 ? -13.727 15.641 14.297 1 91.44 127 VAL B O 1
ATOM 7330 N N . GLU B 1 128 ? -12.898 16.797 16.031 1 92.12 128 GLU B N 1
ATOM 7331 C CA . GLU B 1 128 ? -11.867 15.789 16.25 1 92.12 128 GLU B CA 1
ATOM 7332 C C . GLU B 1 128 ? -12.477 14.453 16.672 1 92.12 128 GLU B C 1
ATOM 7334 O O . GLU B 1 128 ? -11.953 13.391 16.328 1 92.12 128 GLU B O 1
ATOM 7339 N N . LEU B 1 129 ? -13.555 14.531 17.391 1 91.75 129 LEU B N 1
ATOM 7340 C CA . LEU B 1 129 ? -14.258 13.312 17.766 1 91.75 129 LEU B CA 1
ATOM 7341 C C . LEU B 1 129 ? -14.891 12.648 16.562 1 91.75 129 LEU B C 1
ATOM 7343 O O . LEU B 1 129 ? -14.953 11.422 16.469 1 91.75 129 LEU B O 1
ATOM 7347 N N . LEU B 1 130 ? -15.305 13.469 15.648 1 89.56 130 LEU B N 1
ATOM 7348 C CA . LEU B 1 130 ? -15.977 12.961 14.461 1 89.56 130 LEU B CA 1
ATOM 7349 C C . LEU B 1 130 ? -14.961 12.469 13.43 1 89.56 130 LEU B C 1
ATOM 7351 O O . LEU B 1 130 ? -15.328 11.773 12.477 1 89.56 130 LEU B O 1
ATOM 7355 N N . ARG B 1 131 ? -13.711 12.727 13.602 1 86.81 131 ARG B N 1
ATOM 7356 C CA . ARG B 1 131 ? -12.664 12.359 12.656 1 86.81 131 ARG B CA 1
ATOM 7357 C C . ARG B 1 131 ? -12.484 10.844 12.609 1 86.81 131 ARG B C 1
ATOM 7359 O O . ARG B 1 131 ? -11.961 10.305 11.633 1 86.81 131 ARG B O 1
ATOM 7366 N N . LYS B 1 132 ? -12.844 10.125 13.57 1 80.12 132 LYS B N 1
ATOM 7367 C CA . LYS B 1 132 ? -12.703 8.672 13.594 1 80.12 132 LYS B CA 1
ATOM 7368 C C . LYS B 1 132 ? -13.5 8.016 12.469 1 80.12 132 LYS B C 1
ATOM 7370 O O . LYS B 1 132 ? -13.211 6.887 12.07 1 80.12 132 LYS B O 1
ATOM 7375 N N . LYS B 1 133 ? -14.414 8.742 11.914 1 77.31 133 LYS B N 1
ATOM 7376 C CA . LYS B 1 133 ? -15.258 8.203 10.852 1 77.31 133 LYS B CA 1
ATOM 7377 C C . LYS B 1 133 ? -14.492 8.109 9.539 1 77.31 133 LYS B C 1
ATOM 7379 O O . LYS B 1 133 ? -14.906 7.391 8.625 1 77.31 133 LYS B O 1
ATOM 7384 N N . VAL B 1 134 ? -13.406 8.789 9.484 1 75.81 134 VAL B N 1
ATOM 7385 C CA . VAL B 1 134 ? -12.703 8.867 8.203 1 75.81 134 VAL B CA 1
ATOM 7386 C C . VAL B 1 134 ? -11.547 7.875 8.195 1 75.81 134 VAL B C 1
ATOM 7388 O O . VAL B 1 134 ? -11.047 7.5 7.125 1 75.81 134 VAL B O 1
ATOM 7391 N N . GLU B 1 135 ? -11.203 7.305 9.273 1 76.94 135 GLU B N 1
ATOM 7392 C CA . GLU B 1 135 ? -10.047 6.422 9.32 1 76.94 135 GLU B CA 1
ATOM 7393 C C . GLU B 1 135 ? -10.461 4.969 9.523 1 76.94 135 GLU B C 1
ATOM 7395 O O . GLU B 1 135 ? -11.141 4.641 10.5 1 76.94 135 GLU B O 1
ATOM 7400 N N . ALA B 1 136 ? -10.07 4.191 8.562 1 75.31 136 ALA B N 1
ATOM 7401 C CA . ALA B 1 136 ? -10.383 2.766 8.648 1 75.31 136 ALA B CA 1
ATOM 7402 C C . ALA B 1 136 ? -9.477 2.068 9.656 1 75.31 136 ALA B C 1
ATOM 7404 O O . ALA B 1 136 ? -8.344 2.506 9.891 1 75.31 136 ALA B O 1
ATOM 7405 N N . ILE B 1 137 ? -10.031 0.997 10.281 1 75.56 137 ILE B N 1
ATOM 7406 C CA . ILE B 1 137 ? -9.266 0.152 11.188 1 75.56 137 ILE B CA 1
ATOM 7407 C C . ILE B 1 137 ? -8.547 -0.938 10.398 1 75.56 137 ILE B C 1
ATOM 7409 O O . ILE B 1 137 ? -9.18 -1.866 9.891 1 75.56 137 ILE B O 1
ATOM 7413 N N . LEU B 1 138 ? -7.297 -0.686 10.156 1 75.69 138 LEU B N 1
ATOM 7414 C CA . LEU B 1 138 ? -6.531 -1.652 9.367 1 75.69 138 LEU B CA 1
ATOM 7415 C C . LEU B 1 138 ? -5.695 -2.547 10.281 1 75.69 138 LEU B C 1
ATOM 7417 O O . LEU B 1 138 ? -4.883 -2.057 11.062 1 75.69 138 LEU B O 1
ATOM 7421 N N . LEU B 1 139 ? -6.008 -3.883 10.203 1 74.62 139 LEU B N 1
ATOM 7422 C CA . LEU B 1 139 ? -5.281 -4.844 11.023 1 74.62 139 LEU B CA 1
ATOM 7423 C C . LEU B 1 139 ? -4.117 -5.449 10.25 1 74.62 139 LEU B C 1
ATOM 7425 O O . LEU B 1 139 ? -3.309 -6.188 10.812 1 74.62 139 LEU B O 1
ATOM 7429 N N . THR B 1 140 ? -4.109 -5.297 8.938 1 64.81 140 THR B N 1
ATOM 7430 C CA . THR B 1 140 ? -3.074 -5.973 8.156 1 64.81 140 THR B CA 1
ATOM 7431 C C . THR B 1 140 ? -1.816 -5.109 8.07 1 64.81 140 THR B C 1
ATOM 7433 O O . THR B 1 140 ? -1.899 -3.881 8.062 1 64.81 140 THR B O 1
ATOM 7436 N N . ALA B 1 141 ? -0.746 -5.766 8.414 1 52.75 141 ALA B N 1
ATOM 7437 C CA . ALA B 1 141 ? 0.601 -5.199 8.406 1 52.75 141 ALA B CA 1
ATOM 7438 C C . ALA B 1 141 ? 0.866 -4.441 7.105 1 52.75 141 ALA B C 1
ATOM 7440 O O . ALA B 1 141 ? 1.785 -3.623 7.035 1 52.75 141 ALA B O 1
ATOM 7441 N N . GLY B 1 142 ? 0.348 -5.027 6.086 1 48.97 142 GLY B N 1
ATOM 7442 C CA . GLY B 1 142 ? 0.789 -4.512 4.797 1 48.97 142 GLY B CA 1
ATOM 7443 C C . GLY B 1 142 ? 0.487 -3.037 4.609 1 48.97 142 GLY B C 1
ATOM 7444 O O . GLY B 1 142 ? 0.663 -2.498 3.514 1 48.97 142 GLY B O 1
ATOM 7445 N N . GLY B 1 143 ? -0.549 -2.65 5.285 1 40.81 143 GLY B N 1
ATOM 7446 C CA . GLY B 1 143 ? -0.466 -1.215 5.066 1 40.81 143 GLY B CA 1
ATOM 7447 C C . GLY B 1 143 ? 0.926 -0.656 5.293 1 40.81 143 GLY B C 1
ATOM 7448 O O . GLY B 1 143 ? 1.753 -1.285 5.957 1 40.81 143 GLY B O 1
ATOM 7449 N N . GLY B 1 144 ? 1.475 0.457 4.547 1 40.47 144 GLY B N 1
ATOM 7450 C CA . GLY B 1 144 ? 2.832 0.957 4.402 1 40.47 144 GLY B CA 1
ATOM 7451 C C . GLY B 1 144 ? 3.797 0.368 5.414 1 40.47 144 GLY B C 1
ATOM 7452 O O . GLY B 1 144 ? 3.678 0.626 6.613 1 40.47 144 GLY B O 1
ATOM 7453 N N . GLY B 1 145 ? 3.949 -1.011 5.438 1 42.16 145 GLY B N 1
ATOM 7454 C CA . GLY B 1 145 ? 5.113 -1.499 6.156 1 42.16 145 GLY B CA 1
ATOM 7455 C C . GLY B 1 145 ? 6.094 -0.4 6.523 1 42.16 145 GLY B C 1
ATOM 7456 O O . GLY B 1 145 ? 6.082 0.676 5.922 1 42.16 145 GLY B O 1
ATOM 7457 N N . GLY B 1 146 ? 6.688 -0.42 7.656 1 47.06 146 GLY B N 1
ATOM 7458 C CA . GLY B 1 146 ? 7.707 0.503 8.117 1 47.06 146 GLY B CA 1
ATOM 7459 C C . GLY B 1 146 ? 7.141 1.715 8.836 1 47.06 146 GLY B C 1
ATOM 7460 O O . GLY B 1 146 ? 6.059 1.645 9.422 1 47.06 146 GLY B O 1
ATOM 7461 N N . THR B 1 147 ? 7.648 2.596 8.688 1 53.69 147 THR B N 1
ATOM 7462 C CA . THR B 1 147 ? 7.469 3.896 9.328 1 53.69 147 THR B CA 1
ATOM 7463 C C . THR B 1 147 ? 6.223 4.594 8.797 1 53.69 147 THR B C 1
ATOM 7465 O O . THR B 1 147 ? 5.66 5.469 9.461 1 53.69 147 THR B O 1
ATOM 7468 N N . GLU B 1 148 ? 5.508 3.98 7.742 1 56.5 148 GLU B N 1
ATOM 7469 C CA . GLU B 1 148 ? 4.43 4.75 7.133 1 56.5 148 GLU B CA 1
ATOM 7470 C C . GLU B 1 148 ? 3.105 4.508 7.852 1 56.5 148 GLU B C 1
ATOM 7472 O O . GLU B 1 148 ? 2.256 5.402 7.914 1 56.5 148 GLU B O 1
ATOM 7477 N N . GLY B 1 149 ? 2.924 3.322 8.461 1 60.75 149 GLY B N 1
ATOM 7478 C CA . GLY B 1 149 ? 1.689 3.057 9.188 1 60.75 149 GLY B CA 1
ATOM 7479 C C . GLY B 1 149 ? 1.555 3.877 10.453 1 60.75 149 GLY B C 1
ATOM 7480 O O . GLY B 1 149 ? 0.443 4.211 10.867 1 60.75 149 GLY B O 1
ATOM 7481 N N . TYR B 1 150 ? 2.609 4.371 10.883 1 69.56 150 TYR B N 1
ATOM 7482 C CA . TYR B 1 150 ? 2.564 5.078 12.164 1 69.56 150 TYR B CA 1
ATOM 7483 C C . TYR B 1 150 ? 2.426 6.582 11.945 1 69.56 150 TYR B C 1
ATOM 7485 O O . TYR B 1 150 ? 2.146 7.324 12.891 1 69.56 150 TYR B O 1
ATOM 7493 N N . SER B 1 151 ? 2.52 6.898 10.711 1 73.94 151 SER B N 1
ATOM 7494 C CA . SER B 1 151 ? 2.486 8.336 10.438 1 73.94 151 SER B CA 1
ATOM 7495 C C . SER B 1 151 ? 1.104 8.914 10.719 1 73.94 151 SER B C 1
ATOM 7497 O O . SER B 1 151 ? 0.986 10 11.289 1 73.94 151 SER B O 1
ATOM 7499 N N . ALA B 1 152 ? 0.108 8.18 10.43 1 75.94 152 ALA B N 1
ATOM 7500 C CA . ALA B 1 152 ? -1.246 8.68 10.656 1 75.94 152 ALA B CA 1
ATOM 7501 C C . ALA B 1 152 ? -1.573 8.727 12.141 1 75.94 152 ALA B C 1
ATOM 7503 O O . ALA B 1 152 ? -2.219 9.664 12.617 1 75.94 152 ALA B O 1
ATOM 7504 N N . MET B 1 153 ? -1.038 7.801 12.891 1 82.25 153 MET B N 1
ATOM 7505 C CA . MET B 1 153 ? -1.273 7.754 14.328 1 82.25 153 MET B CA 1
ATOM 7506 C C . MET B 1 153 ? -0.545 8.891 15.039 1 82.25 153 MET B C 1
ATOM 7508 O O . MET B 1 153 ? -1.097 9.516 15.945 1 82.25 153 MET B O 1
ATOM 7512 N N . VAL B 1 154 ? 0.584 9.164 14.539 1 82.81 154 VAL B N 1
ATOM 7513 C CA . VAL B 1 154 ? 1.372 10.227 15.156 1 82.81 154 VAL B CA 1
ATOM 7514 C C . VAL B 1 154 ? 0.739 11.586 14.844 1 82.81 154 VAL B C 1
ATOM 7516 O O . VAL B 1 154 ? 0.689 12.461 15.711 1 82.81 154 VAL B O 1
ATOM 7519 N N . GLN B 1 155 ? 0.25 11.703 13.648 1 80.88 155 GLN B N 1
ATOM 7520 C CA . GLN B 1 155 ? -0.406 12.953 13.281 1 80.88 155 GLN B CA 1
ATOM 7521 C C . GLN B 1 155 ? -1.651 13.188 14.125 1 80.88 155 GLN B C 1
ATOM 7523 O O . GLN B 1 155 ? -1.897 14.312 14.578 1 80.88 155 GLN B O 1
ATOM 7528 N N . ARG B 1 156 ? -2.326 12.18 14.398 1 86.31 156 ARG B N 1
ATOM 7529 C CA . ARG B 1 156 ? -3.521 12.32 15.227 1 86.31 156 ARG B CA 1
ATOM 7530 C C . ARG B 1 156 ? -3.152 12.586 16.688 1 86.31 156 ARG B C 1
ATOM 7532 O O . ARG B 1 156 ? -3.805 13.391 17.359 1 86.31 156 ARG B O 1
ATOM 7539 N N . ALA B 1 157 ? -2.137 11.945 17.094 1 88.94 157 ALA B N 1
ATOM 7540 C CA . ALA B 1 157 ? -1.688 12.164 18.469 1 88.94 157 ALA B CA 1
ATOM 7541 C C . ALA B 1 157 ? -1.253 13.609 18.688 1 88.94 157 ALA B C 1
ATOM 7543 O O . ALA B 1 157 ? -1.56 14.203 19.719 1 88.94 157 ALA B O 1
ATOM 7544 N N . THR B 1 158 ? -0.661 14.109 17.656 1 86 158 THR B N 1
ATOM 7545 C CA . THR B 1 158 ? -0.199 15.484 17.766 1 86 158 THR B CA 1
ATOM 7546 C C . THR B 1 158 ? -1.38 16.453 17.766 1 86 158 THR B C 1
ATOM 7548 O O . THR B 1 158 ? -1.351 17.484 18.453 1 86 158 THR B O 1
ATOM 7551 N N . GLY B 1 159 ? -2.383 16.125 17 1 87.81 159 GLY B N 1
ATOM 7552 C CA . GLY B 1 159 ? -3.582 16.953 17.016 1 87.81 159 GLY B CA 1
ATOM 7553 C C . GLY B 1 159 ? -4.285 16.953 18.359 1 87.81 159 GLY B C 1
ATOM 7554 O O . GLY B 1 159 ? -4.73 18 18.828 1 87.81 159 GLY B O 1
ATOM 7555 N N . VAL B 1 160 ? -4.332 15.844 19 1 92.31 160 VAL B N 1
ATOM 7556 C CA . VAL B 1 160 ? -4.988 15.711 20.297 1 92.31 160 VAL B CA 1
ATOM 7557 C C . VAL B 1 160 ? -4.191 16.469 21.359 1 92.31 160 VAL B C 1
ATOM 7559 O O . VAL B 1 160 ? -4.766 17.172 22.203 1 92.31 160 VAL B O 1
ATOM 7562 N N . VAL B 1 161 ? -2.869 16.406 21.266 1 89.69 161 VAL B N 1
ATOM 7563 C CA . VAL B 1 161 ? -2.012 17.094 22.219 1 89.69 161 VAL B CA 1
ATOM 7564 C C . VAL B 1 161 ? -2.139 18.609 22.016 1 89.69 161 VAL B C 1
ATOM 7566 O O . VAL B 1 161 ? -2.18 19.359 23 1 89.69 161 VAL B O 1
ATOM 7569 N N . TRP B 1 162 ? -2.291 18.984 20.734 1 90.12 162 TRP B N 1
ATOM 7570 C CA . TRP B 1 162 ? -2.463 20.406 20.422 1 90.12 162 TRP B CA 1
ATOM 7571 C C . TRP B 1 162 ? -3.764 20.938 21.016 1 90.12 162 TRP B C 1
ATOM 7573 O O . TRP B 1 162 ? -3.781 22 21.641 1 90.12 162 TRP B O 1
ATOM 7583 N N . LEU B 1 163 ? -4.777 20.203 20.906 1 93.69 163 LEU B N 1
ATOM 7584 C CA . LEU B 1 163 ? -6.066 20.625 21.453 1 93.69 163 LEU B CA 1
ATOM 7585 C C . LEU B 1 163 ? -6.031 20.672 22.969 1 93.69 163 LEU B C 1
ATOM 7587 O O . LEU B 1 163 ? -6.617 21.562 23.578 1 93.69 163 LEU B O 1
ATOM 7591 N N . GLY B 1 164 ? -5.32 19.703 23.547 1 92.25 164 GLY B N 1
ATOM 7592 C CA . GLY B 1 164 ? -5.133 19.75 24.984 1 92.25 164 GLY B CA 1
ATOM 7593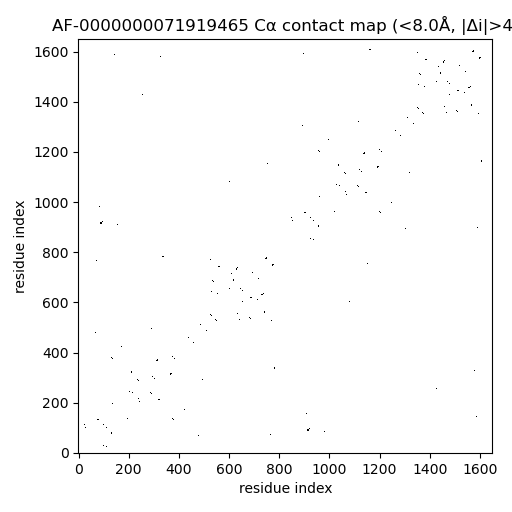 C C . GLY B 1 164 ? -4.367 20.969 25.453 1 92.25 164 GLY B C 1
ATOM 7594 O O . GLY B 1 164 ? -4.719 21.594 26.453 1 92.25 164 GLY B O 1
ATOM 7595 N N . GLY B 1 165 ? -3.391 21.375 24.672 1 88.31 165 GLY B N 1
ATOM 7596 C CA . GLY B 1 165 ? -2.65 22.594 24.969 1 88.31 165 GLY B CA 1
ATOM 7597 C C . GLY B 1 165 ? -3.506 23.844 24.906 1 88.31 165 GLY B C 1
ATOM 7598 O O . GLY B 1 165 ? -3.365 24.75 25.734 1 88.31 165 GLY B O 1
ATOM 7599 N N . LEU B 1 166 ? -4.453 23.906 24 1 90.06 166 LEU B N 1
ATOM 7600 C CA . LEU B 1 166 ? -5.324 25.062 23.859 1 90.06 166 LEU B CA 1
ATOM 7601 C C . LEU B 1 166 ? -6.309 25.141 25.031 1 90.06 166 LEU B C 1
ATOM 7603 O O . LEU B 1 166 ? -6.637 26.234 25.5 1 90.06 166 LEU B O 1
ATOM 7607 N N . VAL B 1 167 ? -6.762 24.016 25.516 1 91.19 167 VAL B N 1
ATOM 7608 C CA . VAL B 1 167 ? -7.754 23.984 26.594 1 91.19 167 VAL B CA 1
ATOM 7609 C C . VAL B 1 167 ? -7.105 24.375 27.906 1 91.19 167 VAL B C 1
ATOM 7611 O O . VAL B 1 167 ? -7.582 25.281 28.609 1 91.19 167 VAL B O 1
ATOM 7614 N N . PHE B 1 168 ? -6.039 23.859 28.25 1 87.44 168 PHE B N 1
ATOM 7615 C CA . PHE B 1 168 ? -5.508 23.969 29.594 1 87.44 168 PHE B CA 1
ATOM 7616 C C . PHE B 1 168 ? -4.633 25.219 29.734 1 87.44 168 PHE B C 1
ATOM 7618 O O . PHE B 1 168 ? -4.465 25.734 30.844 1 87.44 168 PHE B O 1
ATOM 7625 N N . PHE B 1 169 ? -4.176 25.781 28.609 1 82.56 169 PHE B N 1
ATOM 7626 C CA . PHE B 1 169 ? -3.332 26.969 28.719 1 82.56 169 PHE B CA 1
ATOM 7627 C C . PHE B 1 169 ? -4.152 28.234 28.531 1 82.56 169 PHE B C 1
ATOM 7629 O O . PHE B 1 169 ? -3.729 29.312 28.938 1 82.56 169 PHE B O 1
ATOM 7636 N N . ASN B 1 170 ? -5.359 28.125 28.016 1 84.94 170 ASN B N 1
ATOM 7637 C CA . ASN B 1 170 ? -6.086 29.359 27.688 1 84.94 170 ASN B CA 1
ATOM 7638 C C . ASN B 1 170 ? -7.297 29.547 28.594 1 84.94 170 ASN B C 1
ATOM 7640 O O . ASN B 1 170 ? -7.781 30.656 28.766 1 84.94 170 ASN B O 1
ATOM 7644 N N . LEU B 1 171 ? -7.797 28.438 29.109 1 85.69 171 LEU B N 1
ATOM 7645 C CA . LEU B 1 171 ? -8.961 28.578 29.984 1 85.69 171 LEU B CA 1
ATOM 7646 C C . LEU B 1 171 ? -8.531 28.719 31.438 1 85.69 171 LEU B C 1
ATOM 7648 O O . LEU B 1 171 ? -7.691 27.953 31.922 1 85.69 171 LEU B O 1
ATOM 7652 N N . ARG B 1 172 ? -9.062 29.734 32.156 1 82.31 172 ARG B N 1
ATOM 7653 C CA . ARG B 1 172 ? -8.648 30.016 33.531 1 82.31 172 ARG B CA 1
ATOM 7654 C C . ARG B 1 172 ? -9.742 29.656 34.531 1 82.31 172 ARG B C 1
ATOM 7656 O O . ARG B 1 172 ? -9.469 29.109 35.594 1 82.31 172 ARG B O 1
ATOM 7663 N N . SER B 1 173 ? -11.055 29.984 34.125 1 83.31 173 SER B N 1
ATOM 7664 C CA . SER B 1 173 ? -12.156 29.672 35.031 1 83.31 173 SER B CA 1
ATOM 7665 C C . SER B 1 173 ? -12.305 28.172 35.25 1 83.31 173 SER B C 1
ATOM 7667 O O . SER B 1 173 ? -12.133 27.391 34.312 1 83.31 173 SER B O 1
ATOM 7669 N N . ALA B 1 174 ? -12.586 27.719 36.469 1 83.12 174 ALA B N 1
ATOM 7670 C CA . ALA B 1 174 ? -12.648 26.312 36.812 1 83.12 174 ALA B CA 1
ATOM 7671 C C . ALA B 1 174 ? -13.781 25.594 36.094 1 83.12 174 ALA B C 1
ATOM 7673 O O . ALA B 1 174 ? -13.609 24.469 35.625 1 83.12 174 ALA B O 1
ATOM 7674 N N . GLY B 1 175 ? -14.938 26.172 36.094 1 85.44 175 GLY B N 1
ATOM 7675 C CA . GLY B 1 175 ? -16.078 25.547 35.406 1 85.44 175 GLY B CA 1
ATOM 7676 C C . GLY B 1 175 ? -15.867 25.359 33.938 1 85.44 175 GLY B C 1
ATOM 7677 O O . GLY B 1 175 ? -16.219 24.312 33.375 1 85.44 175 GLY B O 1
ATOM 7678 N N . LYS B 1 176 ? -15.305 26.328 33.25 1 88.5 176 LYS B N 1
ATOM 7679 C CA . LYS B 1 176 ? -15.039 26.234 31.828 1 88.5 176 LYS B CA 1
ATOM 7680 C C . LYS B 1 176 ? -13.93 25.219 31.531 1 88.5 176 LYS B C 1
ATOM 7682 O O . LYS B 1 176 ? -14.039 24.422 30.594 1 88.5 176 LYS B O 1
ATOM 7687 N N . LYS B 1 177 ? -12.93 25.25 32.375 1 88.69 177 LYS B N 1
ATOM 7688 C CA . LYS B 1 177 ? -11.844 24.281 32.219 1 88.69 177 LYS B CA 1
ATOM 7689 C C . LYS B 1 177 ? -12.352 22.859 32.406 1 88.69 177 LYS B C 1
ATOM 7691 O O . LYS B 1 177 ? -11.891 21.938 31.719 1 88.69 177 LYS B O 1
ATOM 7696 N N . ALA B 1 178 ? -13.266 22.688 33.281 1 89.88 178 ALA B N 1
ATOM 7697 C CA . ALA B 1 178 ? -13.805 21.359 33.531 1 89.88 178 ALA B CA 1
ATOM 7698 C C . ALA B 1 178 ? -14.594 20.844 32.344 1 89.88 178 ALA B C 1
ATOM 7700 O O . ALA B 1 178 ? -14.398 19.688 31.906 1 89.88 178 ALA B O 1
ATOM 7701 N N . LEU B 1 179 ? -15.461 21.641 31.75 1 90.75 179 LEU B N 1
ATOM 7702 C CA . LEU B 1 179 ? -16.281 21.203 30.625 1 90.75 179 LEU B CA 1
ATOM 7703 C C . LEU B 1 179 ? -15.398 20.844 29.422 1 90.75 179 LEU B C 1
ATOM 7705 O O . LEU B 1 179 ? -15.516 19.766 28.859 1 90.75 179 LEU B O 1
ATOM 7709 N N . TYR B 1 180 ? -14.5 21.781 29.031 1 93.88 180 TYR B N 1
ATOM 7710 C CA . TYR B 1 180 ? -13.641 21.562 27.875 1 93.88 180 TYR B CA 1
ATOM 7711 C C . TYR B 1 180 ? -12.594 20.5 28.156 1 93.88 180 TYR B C 1
ATOM 7713 O O . TYR B 1 180 ? -12.172 19.766 27.266 1 93.88 180 TYR B O 1
ATOM 7721 N N . GLY B 1 181 ? -12.172 20.469 29.406 1 93.19 181 GLY B N 1
ATOM 7722 C CA . GLY B 1 181 ? -11.281 19.391 29.797 1 93.19 181 GLY B CA 1
ATOM 7723 C C . GLY B 1 181 ? -11.914 18.016 29.703 1 93.19 181 GLY B C 1
ATOM 7724 O O . GLY B 1 181 ? -11.273 17.062 29.266 1 93.19 181 GLY B O 1
ATOM 7725 N N . MET B 1 182 ? -13.125 17.906 30.078 1 93.75 182 MET B N 1
ATOM 7726 C CA . MET B 1 182 ? -13.844 16.641 29.969 1 93.75 182 MET B CA 1
ATOM 7727 C C . MET B 1 182 ? -14.016 16.25 28.5 1 93.75 182 MET B C 1
ATOM 7729 O O . MET B 1 182 ? -13.844 15.078 28.141 1 93.75 182 MET B O 1
ATOM 7733 N N . LEU B 1 183 ? -14.336 17.188 27.672 1 93.81 183 LEU B N 1
ATOM 7734 C CA . LEU B 1 183 ? -14.461 16.906 26.25 1 93.81 183 LEU B CA 1
ATOM 7735 C C . LEU B 1 183 ? -13.133 16.453 25.656 1 93.81 183 LEU B C 1
ATOM 7737 O O . LEU B 1 183 ? -13.094 15.547 24.828 1 93.81 183 LEU B O 1
ATOM 7741 N N . TRP B 1 184 ? -12.102 17.078 26.062 1 95.75 184 TRP B N 1
ATOM 7742 C CA . TRP B 1 184 ? -10.781 16.688 25.594 1 95.75 184 TRP B CA 1
ATOM 7743 C C . TRP B 1 184 ? -10.43 15.281 26.062 1 95.75 184 TRP B C 1
ATOM 7745 O O . TRP B 1 184 ? -9.828 14.5 25.312 1 95.75 184 TRP B O 1
ATOM 7755 N N . VAL B 1 185 ? -10.742 14.961 27.297 1 95.25 185 VAL B N 1
ATOM 7756 C CA . VAL B 1 185 ? -10.492 13.617 27.797 1 95.25 185 VAL B CA 1
ATOM 7757 C C . VAL B 1 185 ? -11.242 12.594 26.953 1 95.25 185 VAL B C 1
ATOM 7759 O O . VAL B 1 185 ? -10.719 11.523 26.641 1 95.25 185 VAL B O 1
ATOM 7762 N N . PHE B 1 186 ? -12.438 12.977 26.609 1 94.38 186 PHE B N 1
ATOM 7763 C CA . PHE B 1 186 ? -13.211 12.102 25.75 1 94.38 186 PHE B CA 1
ATOM 7764 C C . PHE B 1 186 ? -12.516 11.898 24.406 1 94.38 186 PHE B C 1
ATOM 7766 O O . PHE B 1 186 ? -12.438 10.773 23.906 1 94.38 186 PHE B O 1
ATOM 7773 N N . VAL B 1 187 ? -11.969 12.922 23.844 1 94.62 187 VAL B N 1
ATOM 7774 C CA . VAL B 1 187 ? -11.25 12.859 22.562 1 94.62 187 VAL B CA 1
ATOM 7775 C C . VAL B 1 187 ? -9.992 12.008 22.719 1 94.62 187 VAL B C 1
ATOM 7777 O O . VAL B 1 187 ? -9.742 11.109 21.922 1 94.62 187 VAL B O 1
ATOM 7780 N N . ALA B 1 188 ? -9.281 12.258 23.75 1 95.38 188 ALA B N 1
ATOM 7781 C CA . ALA B 1 188 ? -8.031 11.539 24 1 95.38 188 ALA B CA 1
ATOM 7782 C C . ALA B 1 188 ? -8.297 10.062 24.297 1 95.38 188 ALA B C 1
ATOM 7784 O O . ALA B 1 188 ? -7.57 9.188 23.812 1 95.38 188 ALA B O 1
ATOM 7785 N N . ALA B 1 189 ? -9.32 9.852 25.016 1 93.94 189 ALA B N 1
ATOM 7786 C CA . ALA B 1 189 ? -9.656 8.477 25.375 1 93.94 189 ALA B CA 1
ATOM 7787 C C . ALA B 1 189 ? -10.078 7.684 24.141 1 93.94 189 ALA B C 1
ATOM 7789 O O . ALA B 1 189 ? -9.672 6.531 23.969 1 93.94 189 ALA B O 1
ATOM 7790 N N . LYS B 1 190 ? -10.852 8.242 23.375 1 91.94 190 LYS B N 1
ATOM 7791 C CA . LYS B 1 190 ? -11.281 7.555 22.156 1 91.94 190 LYS B CA 1
ATOM 7792 C C . LYS B 1 190 ? -10.102 7.293 21.219 1 91.94 190 LYS B C 1
ATOM 7794 O O . LYS B 1 190 ? -10.039 6.25 20.562 1 91.94 190 LYS B O 1
ATOM 7799 N N . PHE B 1 191 ? -9.203 8.188 21.109 1 92.38 191 PHE B N 1
ATOM 7800 C CA . PHE B 1 191 ? -8.008 8 20.312 1 92.38 191 PHE B CA 1
ATOM 7801 C C . PHE B 1 191 ? -7.164 6.852 20.844 1 92.38 191 PHE B C 1
ATOM 7803 O O . PHE B 1 191 ? -6.711 5.996 20.078 1 92.38 191 PHE B O 1
ATOM 7810 N N . VAL B 1 192 ? -6.969 6.812 22.156 1 91.75 192 VAL B N 1
ATOM 7811 C CA . VAL B 1 192 ? -6.164 5.766 22.781 1 91.75 192 VAL B CA 1
ATOM 7812 C C . VAL B 1 192 ? -6.863 4.418 22.609 1 91.75 192 VAL B C 1
ATOM 7814 O O . VAL B 1 192 ? -6.219 3.406 22.328 1 91.75 192 VAL B O 1
ATOM 7817 N N . GLN B 1 193 ? -8.141 4.465 22.797 1 90.38 193 GLN B N 1
ATOM 7818 C CA . GLN B 1 193 ? -8.914 3.236 22.625 1 90.38 193 GLN B CA 1
ATOM 7819 C C . GLN B 1 193 ? -8.727 2.648 21.234 1 90.38 193 GLN B C 1
ATOM 7821 O O . GLN B 1 193 ? -8.453 1.457 21.094 1 90.38 193 GLN B O 1
ATOM 7826 N N . ARG B 1 194 ? -8.852 3.428 20.281 1 89.12 194 ARG B N 1
ATOM 7827 C CA . ARG B 1 194 ? -8.719 2.98 18.906 1 89.12 194 ARG B CA 1
ATOM 7828 C C . ARG B 1 194 ? -7.297 2.525 18.609 1 89.12 194 ARG B C 1
ATOM 7830 O O . ARG B 1 194 ? -7.094 1.493 17.953 1 89.12 194 ARG B O 1
ATOM 7837 N N . SER B 1 195 ? -6.312 3.26 19.078 1 88.69 195 SER B N 1
ATOM 7838 C CA . SER B 1 195 ? -4.914 2.93 18.828 1 88.69 195 SER B CA 1
ATOM 7839 C C . SER B 1 195 ? -4.527 1.614 19.5 1 88.69 195 SER B C 1
ATOM 7841 O O . SER B 1 195 ? -3.814 0.8 18.906 1 88.69 195 SER B O 1
ATOM 7843 N N . VAL B 1 196 ? -5.059 1.408 20.672 1 87.44 196 VAL B N 1
ATOM 7844 C CA . VAL B 1 196 ? -4.75 0.181 21.391 1 87.44 196 VAL B CA 1
ATOM 7845 C C . VAL B 1 196 ? -5.445 -1.004 20.719 1 87.44 196 VAL B C 1
ATOM 7847 O O . VAL B 1 196 ? -4.855 -2.076 20.578 1 87.44 196 VAL B O 1
ATOM 7850 N N . ALA B 1 197 ? -6.645 -0.812 20.328 1 86.88 197 ALA B N 1
ATOM 7851 C CA . ALA B 1 197 ? -7.371 -1.882 19.656 1 86.88 197 ALA B CA 1
ATOM 7852 C C . ALA B 1 197 ? -6.664 -2.295 18.359 1 86.88 197 ALA B C 1
ATOM 7854 O O . ALA B 1 197 ? -6.57 -3.486 18.062 1 86.88 197 ALA B O 1
ATOM 7855 N N . ILE B 1 198 ? -6.145 -1.337 17.672 1 87.56 198 ILE B N 1
ATOM 7856 C CA . ILE B 1 198 ? -5.461 -1.625 16.406 1 87.56 198 ILE B CA 1
ATOM 7857 C C . ILE B 1 198 ? -4.152 -2.359 16.688 1 87.56 198 ILE B C 1
ATOM 7859 O O . ILE B 1 198 ? -3.836 -3.352 16.031 1 87.56 198 ILE B O 1
ATOM 7863 N N . GLU B 1 199 ? -3.453 -1.947 17.734 1 88 199 GLU B N 1
ATOM 7864 C CA . GLU B 1 199 ? -2.17 -2.572 18.031 1 88 199 GLU B CA 1
ATOM 7865 C C . GLU B 1 199 ? -2.361 -3.986 18.578 1 88 199 GLU B C 1
ATOM 7867 O O . GLU B 1 199 ? -1.632 -4.906 18.203 1 88 199 GLU B O 1
ATOM 7872 N N . VAL B 1 200 ? -3.371 -4.125 19.359 1 86.12 200 VAL B N 1
ATOM 7873 C CA . VAL B 1 200 ? -3.662 -5.445 19.906 1 86.12 200 VAL B CA 1
ATOM 7874 C C . VAL B 1 200 ? -4.191 -6.355 18.797 1 86.12 200 VAL B C 1
ATOM 7876 O O . VAL B 1 200 ? -3.836 -7.535 18.734 1 86.12 200 VAL B O 1
ATOM 7879 N N . GLY B 1 201 ? -4.973 -5.809 17.953 1 88.62 201 GLY B N 1
ATOM 7880 C CA . GLY B 1 201 ? -5.496 -6.582 16.828 1 88.62 201 GLY B CA 1
ATOM 7881 C C . GLY B 1 201 ? -4.418 -7.035 15.859 1 88.62 201 GLY B C 1
ATOM 7882 O O . GLY B 1 201 ? -4.457 -8.164 15.367 1 88.62 201 GLY B O 1
ATOM 7883 N N . LYS B 1 202 ? -3.436 -6.227 15.688 1 87 202 LYS B N 1
ATOM 7884 C CA . LYS B 1 202 ? -2.346 -6.551 14.773 1 87 202 LYS B CA 1
ATOM 7885 C C . LYS B 1 202 ? -1.478 -7.676 15.328 1 87 202 LYS B C 1
ATOM 7887 O O . LYS B 1 202 ? -1.011 -8.531 14.578 1 87 202 LYS B O 1
ATOM 7892 N N . ARG B 1 203 ? -1.358 -7.742 16.625 1 85.75 203 ARG B N 1
ATOM 7893 C CA . ARG B 1 203 ? -0.457 -8.703 17.25 1 85.75 203 ARG B CA 1
ATOM 7894 C C . ARG B 1 203 ? -1.198 -9.984 17.625 1 85.75 203 ARG B C 1
ATOM 7896 O O . ARG B 1 203 ? -0.574 -11.008 17.906 1 85.75 203 ARG B O 1
ATOM 7903 N N . SER B 1 204 ? -2.438 -9.883 17.516 1 88.31 204 SER B N 1
ATOM 7904 C CA . SER B 1 204 ? -3.234 -11.039 17.938 1 88.31 204 SER B CA 1
ATOM 7905 C C . SER B 1 204 ? -3.223 -12.133 16.875 1 88.31 204 SER B C 1
ATOM 7907 O O . SER B 1 204 ? -3.254 -11.836 15.68 1 88.31 204 SER B O 1
ATOM 7909 N N . PHE B 1 205 ? -3.17 -13.391 17.281 1 88.06 205 PHE B N 1
ATOM 7910 C CA . PHE B 1 205 ? -3.164 -14.539 16.375 1 88.06 205 PHE B CA 1
ATOM 7911 C C . PHE B 1 205 ? -4.562 -14.812 15.844 1 88.06 205 PHE B C 1
ATOM 7913 O O . PHE B 1 205 ? -4.723 -15.523 14.852 1 88.06 205 PHE B O 1
ATOM 7920 N N . ALA B 1 206 ? -5.504 -14.195 16.516 1 87.56 206 ALA B N 1
ATOM 7921 C CA . ALA B 1 206 ? -6.887 -14.406 16.094 1 87.56 206 ALA B CA 1
ATOM 7922 C C . ALA B 1 206 ? -7.258 -13.469 14.945 1 87.56 206 ALA B C 1
ATOM 7924 O O . ALA B 1 206 ? -8.156 -13.766 14.156 1 87.56 206 ALA B O 1
ATOM 7925 N N . TYR B 1 207 ? -6.453 -12.352 14.898 1 90.31 207 TYR B N 1
ATOM 7926 C CA . TYR B 1 207 ? -6.883 -11.352 13.93 1 90.31 207 TYR B CA 1
ATOM 7927 C C . TYR B 1 207 ? -5.754 -11.008 12.961 1 90.31 207 TYR B C 1
ATOM 7929 O O . TYR B 1 207 ? -5.668 -11.586 11.875 1 90.31 207 TYR B O 1
ATOM 7937 N N . GLY B 1 208 ? -4.758 -10.281 13.422 1 87.44 208 GLY B N 1
ATOM 7938 C CA . GLY B 1 208 ? -3.697 -9.805 12.547 1 87.44 208 GLY B CA 1
ATOM 7939 C C . GLY B 1 208 ? -2.814 -10.914 12.016 1 87.44 208 GLY B C 1
ATOM 7940 O O . GLY B 1 208 ? -2.547 -10.977 10.812 1 87.44 208 GLY B O 1
ATOM 7941 N N . LYS B 1 209 ? -2.422 -11.875 12.773 1 87.94 209 LYS B N 1
ATOM 7942 C CA . LYS B 1 209 ? -1.527 -12.961 12.391 1 87.94 209 LYS B CA 1
ATOM 7943 C C . LYS B 1 209 ? -2.314 -14.211 12.008 1 87.94 209 LYS B C 1
ATOM 7945 O O . LYS B 1 209 ? -1.732 -15.281 11.812 1 87.94 209 LYS B O 1
ATOM 7950 N N . ASN B 1 210 ? -3.568 -13.977 11.859 1 90.69 210 ASN B N 1
ATOM 7951 C CA . ASN B 1 210 ? -4.453 -15.109 11.625 1 90.69 210 ASN B CA 1
ATOM 7952 C C . ASN B 1 210 ? -4.152 -15.781 10.289 1 90.69 210 ASN B C 1
ATOM 7954 O O . ASN B 1 210 ? -4.199 -17.016 10.18 1 90.69 210 ASN B O 1
ATOM 7958 N N . PRO B 1 211 ? -3.84 -15.008 9.227 1 90.06 211 PRO B N 1
ATOM 7959 C CA . PRO B 1 211 ? -3.551 -15.672 7.949 1 90.06 211 PRO B CA 1
ATOM 7960 C C . PRO B 1 211 ? -2.367 -16.641 8.039 1 90.06 211 PRO B C 1
ATOM 7962 O O . PRO B 1 211 ? -2.367 -17.688 7.383 1 90.06 211 PRO B O 1
ATOM 7965 N N . GLN B 1 212 ? -1.44 -16.391 8.852 1 87.38 212 GLN B N 1
ATOM 7966 C CA . GLN B 1 212 ? -0.299 -17.281 9.039 1 87.38 212 GLN B CA 1
ATOM 7967 C C . GLN B 1 212 ? -0.704 -18.547 9.797 1 87.38 212 GLN B C 1
ATOM 7969 O O . GLN B 1 212 ? -0.225 -19.641 9.492 1 87.38 212 GLN B O 1
ATOM 7974 N N . VAL B 1 213 ? -1.576 -18.312 10.719 1 89.69 213 VAL B N 1
ATOM 7975 C CA . VAL B 1 213 ? -2.055 -19.438 11.516 1 89.69 213 VAL B CA 1
ATOM 7976 C C . VAL B 1 213 ? -2.879 -20.375 10.641 1 89.69 213 VAL B C 1
ATOM 7978 O O . VAL B 1 213 ? -2.707 -21.594 10.695 1 89.69 213 VAL B O 1
ATOM 7981 N N . VAL B 1 214 ? -3.697 -19.797 9.805 1 91.5 214 VAL B N 1
ATOM 7982 C CA . VAL B 1 214 ? -4.547 -20.594 8.93 1 91.5 214 VAL B CA 1
ATOM 7983 C C . VAL B 1 214 ? -3.689 -21.328 7.906 1 91.5 214 VAL B C 1
ATOM 7985 O O . VAL B 1 214 ? -3.955 -22.5 7.586 1 91.5 214 VAL B O 1
ATOM 7988 N N . ALA B 1 215 ? -2.66 -20.719 7.426 1 87.31 215 ALA B N 1
ATOM 7989 C CA . ALA B 1 215 ? -1.766 -21.375 6.469 1 87.31 215 ALA B CA 1
ATOM 7990 C C . ALA B 1 215 ? -1.07 -22.578 7.094 1 87.31 215 ALA B C 1
ATOM 7992 O O . ALA B 1 215 ? -0.855 -23.594 6.426 1 87.31 215 ALA B O 1
ATOM 7993 N N . ALA B 1 216 ? -0.817 -22.516 8.328 1 84.12 216 ALA B N 1
ATOM 7994 C CA . ALA B 1 216 ? -0.12 -23.594 9.031 1 84.12 216 ALA B CA 1
ATOM 7995 C C . ALA B 1 216 ? -1.073 -24.734 9.367 1 84.12 216 ALA B C 1
ATOM 7997 O O . ALA B 1 216 ? -0.669 -25.906 9.391 1 84.12 216 ALA B O 1
ATOM 7998 N N . TYR B 1 217 ? -2.281 -24.375 9.578 1 85.94 217 TYR B N 1
ATOM 7999 C CA . TYR B 1 217 ? -3.299 -25.297 10.062 1 85.94 217 TYR B CA 1
ATOM 8000 C C . TYR B 1 217 ? -3.906 -26.094 8.906 1 85.94 217 TYR B C 1
ATOM 8002 O O . TYR B 1 217 ? -4.344 -27.234 9.094 1 85.94 217 TYR B O 1
ATOM 8010 N N . ILE B 1 218 ? -3.93 -25.641 7.73 1 88.19 218 ILE B N 1
ATOM 8011 C CA . ILE B 1 218 ? -4.758 -26.172 6.66 1 88.19 218 ILE B CA 1
ATOM 8012 C C . ILE B 1 218 ? -4.141 -27.469 6.141 1 88.19 218 ILE B C 1
ATOM 8014 O O . ILE B 1 218 ? -4.844 -28.469 5.938 1 88.19 218 ILE B O 1
ATOM 8018 N N . ARG B 1 219 ? -2.846 -27.547 5.969 1 83.88 219 ARG B N 1
ATOM 8019 C CA . ARG B 1 219 ? -2.215 -28.734 5.383 1 83.88 219 ARG B CA 1
ATOM 8020 C C . ARG B 1 219 ? -2.373 -29.938 6.293 1 83.88 219 ARG B C 1
ATOM 8022 O O . ARG B 1 219 ? -2.877 -30.984 5.867 1 83.88 219 ARG B O 1
ATOM 8029 N N . PRO B 1 220 ? -2.023 -29.781 7.559 1 83.31 220 PRO B N 1
ATOM 8030 C CA . PRO B 1 220 ? -2.215 -30.938 8.445 1 83.31 220 PRO B CA 1
ATOM 8031 C C . PRO B 1 220 ? -3.684 -31.312 8.602 1 83.31 220 PRO B C 1
ATOM 8033 O O . PRO B 1 220 ? -4.004 -32.5 8.766 1 83.31 220 PRO B O 1
ATOM 8036 N N . MET B 1 221 ? -4.543 -30.438 8.594 1 86.12 221 MET B N 1
ATOM 8037 C CA . MET B 1 221 ? -5.973 -30.703 8.719 1 86.12 221 MET B CA 1
ATOM 8038 C C . MET B 1 221 ? -6.473 -31.531 7.539 1 86.12 221 MET B C 1
ATOM 8040 O O . MET B 1 221 ? -7.254 -32.469 7.723 1 86.12 221 MET B O 1
ATOM 8044 N N . LEU B 1 222 ? -6.035 -31.188 6.332 1 86.69 222 LEU B N 1
ATOM 8045 C CA . LEU B 1 222 ? -6.453 -31.906 5.137 1 86.69 222 LEU B CA 1
ATOM 8046 C C . LEU B 1 222 ? -5.922 -33.344 5.145 1 86.69 222 LEU B C 1
ATOM 8048 O O . LEU B 1 222 ? -6.582 -34.25 4.652 1 86.69 222 LEU B O 1
ATOM 8052 N N . GLU B 1 223 ? -4.746 -33.531 5.691 1 82.38 223 GLU B N 1
ATOM 8053 C CA . GLU B 1 223 ? -4.16 -34.875 5.785 1 82.38 223 GLU B CA 1
ATOM 8054 C C . GLU B 1 223 ? -4.973 -35.75 6.711 1 82.38 223 GLU B C 1
ATOM 8056 O O . GLU B 1 223 ? -5.129 -36.938 6.445 1 82.38 223 GLU B O 1
ATOM 8061 N N . LEU B 1 224 ? -5.535 -35.156 7.629 1 78.19 224 LEU B N 1
ATOM 8062 C CA . LEU B 1 224 ? -6.328 -35.906 8.594 1 78.19 224 LEU B CA 1
ATOM 8063 C C . LEU B 1 224 ? -7.723 -36.219 8.039 1 78.19 224 LEU B C 1
ATOM 8065 O O . LEU B 1 224 ? -8.359 -37.188 8.438 1 78.19 224 LEU B O 1
ATOM 8069 N N . GLN B 1 225 ? -8.266 -35.375 7.094 1 75.62 225 GLN B N 1
ATOM 8070 C CA . GLN B 1 225 ? -9.617 -35.5 6.539 1 75.62 225 GLN B CA 1
ATOM 8071 C C . GLN B 1 225 ? -9.672 -36.531 5.426 1 75.62 225 GLN B C 1
ATOM 8073 O O . GLN B 1 225 ? -10.75 -37 5.07 1 75.62 225 GLN B O 1
ATOM 8078 N N . GLN B 1 226 ? -8.664 -36.906 4.578 1 63.53 226 GLN B N 1
ATOM 8079 C CA . GLN B 1 226 ? -8.625 -37.719 3.367 1 63.53 226 GLN B CA 1
ATOM 8080 C C . GLN B 1 226 ? -9.398 -39 3.547 1 63.53 226 GLN B C 1
ATOM 8082 O O . GLN B 1 226 ? -9.93 -39.562 2.58 1 63.53 226 GLN B O 1
ATOM 8087 N N . GLU B 1 227 ? -9.789 -39.438 4.77 1 58.44 227 GLU B N 1
ATOM 8088 C CA . GLU B 1 227 ? -10.438 -40.719 4.891 1 58.44 227 GLU B CA 1
ATOM 8089 C C . GLU B 1 227 ? -11.938 -40.625 4.602 1 58.44 227 GLU B C 1
ATOM 8091 O O . GLU B 1 227 ? -12.625 -41.656 4.512 1 58.44 227 GLU B O 1
ATOM 8096 N N . GLN B 1 228 ? -12.523 -39.5 4.16 1 60.41 228 GLN B N 1
ATOM 8097 C CA . GLN B 1 228 ? -13.977 -39.406 4.156 1 60.41 228 GLN B CA 1
ATOM 8098 C C . GLN B 1 228 ? -14.5 -39.094 2.752 1 60.41 228 GLN B C 1
ATOM 8100 O O . GLN B 1 228 ? -15.461 -38.344 2.588 1 60.41 228 GLN B O 1
ATOM 8105 N N . HIS B 1 229 ? -14.008 -39.719 1.622 1 62.41 229 HIS B N 1
ATOM 8106 C CA . HIS B 1 229 ? -14.273 -39.375 0.232 1 62.41 229 HIS B CA 1
ATOM 8107 C C . HIS B 1 229 ? -15.695 -39.75 -0.171 1 62.41 229 HIS B C 1
ATOM 8109 O O . HIS B 1 229 ? -16.234 -39.219 -1.149 1 62.41 229 HIS B O 1
ATOM 8115 N N . HIS B 1 230 ? -16.516 -40.375 0.655 1 73.38 230 HIS B N 1
ATOM 8116 C CA . HIS B 1 230 ? -17.766 -40.875 0.124 1 73.38 230 HIS B CA 1
ATOM 8117 C C . HIS B 1 230 ? -18.953 -40.125 0.702 1 73.38 230 HIS B C 1
ATOM 8119 O O . HIS B 1 230 ? -20.094 -40.312 0.27 1 73.38 230 HIS B O 1
ATOM 8125 N N . ARG B 1 231 ? -18.812 -39.094 1.331 1 83.44 231 ARG B N 1
ATOM 8126 C CA . ARG B 1 231 ? -19.938 -38.406 1.973 1 83.44 231 ARG B CA 1
ATOM 8127 C C . ARG B 1 231 ? -20.453 -37.281 1.1 1 83.44 231 ARG B C 1
ATOM 8129 O O . ARG B 1 231 ? -19.688 -36.656 0.341 1 83.44 231 ARG B O 1
ATOM 8136 N N . ARG B 1 232 ? -21.828 -37.156 1.085 1 87.94 232 ARG B N 1
ATOM 8137 C CA . ARG B 1 232 ? -22.453 -36.094 0.288 1 87.94 232 ARG B CA 1
ATOM 8138 C C . ARG B 1 232 ? -23.5 -35.344 1.102 1 87.94 232 ARG B C 1
ATOM 8140 O O . ARG B 1 232 ? -23.906 -35.812 2.176 1 87.94 232 ARG B O 1
ATOM 8147 N N . GLY B 1 233 ? -23.719 -34.125 0.683 1 88.75 233 GLY B N 1
ATOM 8148 C CA . GLY B 1 233 ? -24.781 -33.312 1.285 1 88.75 233 GLY B CA 1
ATOM 8149 C C . GLY B 1 233 ? -24.469 -32.875 2.699 1 88.75 233 GLY B C 1
ATOM 8150 O O . GLY B 1 233 ? -23.359 -32.375 2.971 1 88.75 233 GLY B O 1
ATOM 8151 N N . THR B 1 234 ? -25.438 -33.062 3.59 1 89.69 234 THR B N 1
ATOM 8152 C CA . THR B 1 234 ? -25.328 -32.625 4.973 1 89.69 234 THR B CA 1
ATOM 8153 C C . THR B 1 234 ? -24.25 -33.438 5.711 1 89.69 234 THR B C 1
ATOM 8155 O O . THR B 1 234 ? -23.578 -32.906 6.594 1 89.69 234 THR B O 1
ATOM 8158 N N . GLU B 1 235 ? -24.047 -34.594 5.328 1 91.06 235 GLU B N 1
ATOM 8159 C CA . GLU B 1 235 ? -23.062 -35.469 5.977 1 91.06 235 GLU B CA 1
ATOM 8160 C C . GLU B 1 235 ? -21.641 -34.969 5.711 1 91.06 235 GLU B C 1
ATOM 8162 O O . GLU B 1 235 ? -20.781 -35.062 6.574 1 91.06 235 GLU B O 1
ATOM 8167 N N . LEU B 1 236 ? -21.438 -34.438 4.555 1 92.44 236 LEU B N 1
ATOM 8168 C CA . LEU B 1 236 ? -20.125 -33.906 4.227 1 92.44 236 LEU B CA 1
ATOM 8169 C C . LEU B 1 236 ? -19.828 -32.656 5.059 1 92.44 236 LEU B C 1
ATOM 8171 O O . LEU B 1 236 ? -18.703 -32.469 5.523 1 92.44 236 LEU B O 1
ATOM 8175 N N . LEU B 1 237 ? -20.812 -31.906 5.285 1 92.69 237 LEU B N 1
ATOM 8176 C CA . LEU B 1 237 ? -20.641 -30.672 6.047 1 92.69 237 LEU B CA 1
ATOM 8177 C C . LEU B 1 237 ? -20.438 -30.984 7.531 1 92.69 237 LEU B C 1
ATOM 8179 O O . LEU B 1 237 ? -19.734 -30.25 8.227 1 92.69 237 LEU B O 1
ATOM 8183 N N . LYS B 1 238 ? -21.031 -32.031 7.996 1 90.5 238 LYS B N 1
ATOM 8184 C CA . LYS B 1 238 ? -20.891 -32.438 9.391 1 90.5 238 LYS B CA 1
ATOM 8185 C C . LYS B 1 238 ? -19.453 -32.875 9.695 1 90.5 238 LYS B C 1
ATOM 8187 O O . LYS B 1 238 ? -19.016 -32.844 10.852 1 90.5 238 LYS B O 1
ATOM 8192 N N . HIS B 1 239 ? -18.719 -33.156 8.656 1 89.94 239 HIS B N 1
ATOM 8193 C CA . HIS B 1 239 ? -17.359 -33.656 8.875 1 89.94 239 HIS B CA 1
ATOM 8194 C C . HIS B 1 239 ? -16.328 -32.688 8.352 1 89.94 239 HIS B C 1
ATOM 8196 O O . HIS B 1 239 ? -15.156 -33.031 8.195 1 89.94 239 HIS B O 1
ATOM 8202 N N . CYS B 1 240 ? -16.781 -31.453 8.062 1 91.31 240 CYS B N 1
ATOM 8203 C CA . CYS B 1 240 ? -15.859 -30.406 7.617 1 91.31 240 CYS B CA 1
ATOM 8204 C C . CYS B 1 240 ? -15.031 -29.875 8.781 1 91.31 240 CYS B C 1
ATOM 8206 O O . CYS B 1 240 ? -15.578 -29.375 9.758 1 91.31 240 CYS B O 1
ATOM 8208 N N . ASN B 1 241 ? -13.719 -29.891 8.68 1 89.94 241 ASN B N 1
ATOM 8209 C CA . ASN B 1 241 ? -12.844 -29.531 9.789 1 89.94 241 ASN B CA 1
ATOM 8210 C C . ASN B 1 241 ? -12.297 -28.109 9.641 1 89.94 241 ASN B C 1
ATOM 8212 O O . ASN B 1 241 ? -11.32 -27.75 10.289 1 89.94 241 ASN B O 1
ATOM 8216 N N . TYR B 1 242 ? -12.883 -27.344 8.766 1 92.69 242 TYR B N 1
ATOM 8217 C CA . TYR B 1 242 ? -12.484 -25.953 8.703 1 92.69 242 TYR B CA 1
ATOM 8218 C C . TYR B 1 242 ? -12.844 -25.219 9.992 1 92.69 242 TYR B C 1
ATOM 8220 O O . TYR B 1 242 ? -13.977 -25.328 10.477 1 92.69 242 TYR B O 1
ATOM 8228 N N . ALA B 1 243 ? -11.898 -24.484 10.547 1 92.56 243 ALA B N 1
ATOM 8229 C CA . ALA B 1 243 ? -12.109 -23.797 11.82 1 92.56 243 ALA B CA 1
ATOM 8230 C C . ALA B 1 243 ? -12.875 -22.5 11.617 1 92.56 243 ALA B C 1
ATOM 8232 O O . ALA B 1 243 ? -12.547 -21.703 10.734 1 92.56 243 ALA B O 1
ATOM 8233 N N . VAL B 1 244 ? -13.859 -22.328 12.375 1 94.12 244 VAL B N 1
ATOM 8234 C CA . VAL B 1 244 ? -14.562 -21.047 12.422 1 94.12 244 VAL B CA 1
ATOM 8235 C C . VAL B 1 244 ? -13.867 -20.109 13.414 1 94.12 244 VAL B C 1
ATOM 8237 O O . VAL B 1 244 ? -13.5 -18.984 13.062 1 94.12 244 VAL B O 1
ATOM 8240 N N . MET B 1 245 ? -13.68 -20.562 14.594 1 91.81 245 MET B N 1
ATOM 8241 C CA . MET B 1 245 ? -12.961 -19.781 15.609 1 91.81 245 MET B CA 1
ATOM 8242 C C . MET B 1 245 ? -12.133 -20.703 16.5 1 91.81 245 MET B C 1
ATOM 8244 O O . MET B 1 245 ? -12.438 -21.891 16.641 1 91.81 245 MET B O 1
ATOM 8248 N N . GLY B 1 246 ? -11.016 -20.172 17.031 1 89 246 GLY B N 1
ATOM 8249 C CA . GLY B 1 246 ? -10.242 -20.875 18.047 1 89 246 GLY B CA 1
ATOM 8250 C C . GLY B 1 246 ? -8.977 -21.5 17.5 1 89 246 GLY B C 1
ATOM 8251 O O . GLY B 1 246 ? -8.266 -22.203 18.219 1 89 246 GLY B O 1
ATOM 8252 N N . GLU B 1 247 ? -8.641 -21.297 16.344 1 87.25 247 GLU B N 1
ATOM 8253 C CA . GLU B 1 247 ? -7.457 -21.906 15.75 1 87.25 247 GLU B CA 1
ATOM 8254 C C . GLU B 1 247 ? -6.176 -21.391 16.391 1 87.25 247 GLU B C 1
ATOM 8256 O O . GLU B 1 247 ? -5.121 -22.016 16.297 1 87.25 247 GLU B O 1
ATOM 8261 N N . GLU B 1 248 ? -6.258 -20.281 17.062 1 86.31 248 GLU B N 1
ATOM 8262 C CA . GLU B 1 248 ? -5.082 -19.703 17.703 1 86.31 248 GLU B CA 1
ATOM 8263 C C . GLU B 1 248 ? -4.617 -20.578 18.875 1 86.31 248 GLU B C 1
ATOM 8265 O O . GLU B 1 248 ? -3.451 -20.516 19.266 1 86.31 248 GLU B O 1
ATOM 8270 N N . GLU B 1 249 ? -5.477 -21.391 19.328 1 84.69 249 GLU B N 1
ATOM 8271 C CA . GLU B 1 249 ? -5.129 -22.219 20.469 1 84.69 249 GLU B CA 1
ATOM 8272 C C . GLU B 1 249 ? -4.363 -23.469 20.031 1 84.69 249 GLU B C 1
ATOM 8274 O O . GLU B 1 249 ? -3.766 -24.156 20.859 1 84.69 249 GLU B O 1
ATOM 8279 N N . LEU B 1 250 ? -4.32 -23.719 18.781 1 85.44 250 LEU B N 1
ATOM 8280 C CA . LEU B 1 250 ? -3.645 -24.906 18.266 1 85.44 250 LEU B CA 1
ATOM 8281 C C . LEU B 1 250 ? -2.166 -24.625 18.016 1 85.44 250 LEU B C 1
ATOM 8283 O O . LEU B 1 250 ? -1.39 -25.547 17.75 1 85.44 250 LEU B O 1
ATOM 8287 N N . ILE B 1 251 ? -1.827 -23.375 18.062 1 82.62 251 ILE B N 1
ATOM 8288 C CA . ILE B 1 251 ? -0.453 -23 17.734 1 82.62 251 ILE B CA 1
ATOM 8289 C C . ILE B 1 251 ? 0.308 -22.672 19.016 1 82.62 251 ILE B C 1
A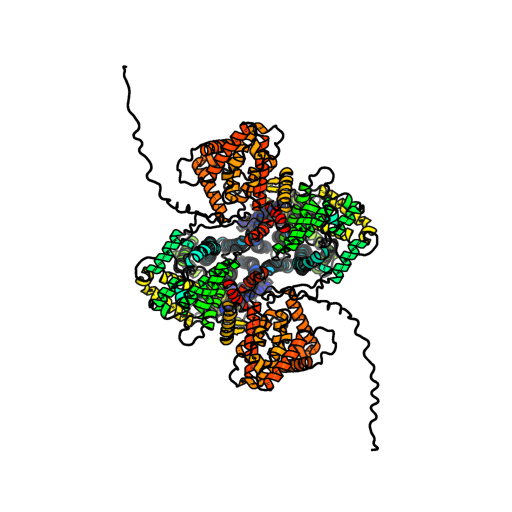TOM 8291 O O . ILE B 1 251 ? -0.255 -22.094 19.953 1 82.62 251 ILE B O 1
ATOM 8295 N N . ASP B 1 252 ? 1.439 -23.234 18.953 1 78.12 252 ASP B N 1
ATOM 8296 C CA . ASP B 1 252 ? 2.328 -22.781 20.016 1 78.12 252 ASP B CA 1
ATOM 8297 C C . ASP B 1 252 ? 2.869 -21.391 19.719 1 78.12 252 ASP B C 1
ATOM 8299 O O . ASP B 1 252 ? 3.732 -21.219 18.859 1 78.12 252 ASP B O 1
ATOM 8303 N N . LYS B 1 253 ? 2.389 -20.469 20.391 1 72.69 253 LYS B N 1
ATOM 8304 C CA . LYS B 1 253 ? 2.656 -19.062 20.172 1 72.69 253 LYS B CA 1
ATOM 8305 C C . LYS B 1 253 ? 4.133 -18.734 20.375 1 72.69 253 LYS B C 1
ATOM 8307 O O . LYS B 1 253 ? 4.637 -17.734 19.859 1 72.69 253 LYS B O 1
ATOM 8312 N N . ASN B 1 254 ? 4.82 -19.594 21.062 1 69.12 254 ASN B N 1
ATOM 8313 C CA . ASN B 1 254 ? 6.219 -19.312 21.375 1 69.12 254 ASN B CA 1
ATOM 8314 C C . ASN B 1 254 ? 7.16 -20.156 20.531 1 69.12 254 ASN B C 1
ATOM 8316 O O . ASN B 1 254 ? 8.383 -20.016 20.609 1 69.12 254 ASN B O 1
ATOM 8320 N N . LYS B 1 255 ? 6.574 -21.016 19.734 1 73.75 255 LYS B N 1
ATOM 8321 C CA . LYS B 1 255 ? 7.426 -21.875 18.922 1 73.75 255 LYS B CA 1
ATOM 8322 C C . LYS B 1 255 ? 7.125 -21.688 17.438 1 73.75 255 LYS B C 1
ATOM 8324 O O . LYS B 1 255 ? 5.996 -21.906 17 1 73.75 255 LYS B O 1
ATOM 8329 N N . ALA B 1 256 ? 8.016 -20.938 16.812 1 75.38 256 ALA B N 1
ATOM 8330 C CA . ALA B 1 256 ? 7.902 -20.781 15.367 1 75.38 256 ALA B CA 1
ATOM 8331 C C . ALA B 1 256 ? 9.125 -21.344 14.648 1 75.38 256 ALA B C 1
ATOM 8333 O O . ALA B 1 256 ? 10.258 -21.172 15.109 1 75.38 256 ALA B O 1
ATOM 8334 N N . GLY B 1 257 ? 8.891 -22.219 13.703 1 75.12 257 GLY B N 1
ATOM 8335 C CA . GLY B 1 257 ? 9.953 -22.797 12.898 1 75.12 257 GLY B CA 1
ATOM 8336 C C . GLY B 1 257 ? 10.195 -22.062 11.602 1 75.12 257 GLY B C 1
ATOM 8337 O O . GLY B 1 257 ? 9.664 -20.953 11.406 1 75.12 257 GLY B O 1
ATOM 8338 N N . PRO B 1 258 ? 11.07 -22.578 10.82 1 77.25 258 PRO B N 1
ATOM 8339 C CA . PRO B 1 258 ? 11.414 -21.938 9.547 1 77.25 258 PRO B CA 1
ATOM 8340 C C . PRO B 1 258 ? 10.234 -21.859 8.586 1 77.25 258 PRO B C 1
ATOM 8342 O O . PRO B 1 258 ? 10.203 -20.984 7.707 1 77.25 258 PRO B O 1
ATOM 8345 N N . LYS B 1 259 ? 9.281 -22.75 8.711 1 76.75 259 LYS B N 1
ATOM 8346 C CA . LYS B 1 259 ? 8.133 -22.75 7.809 1 76.75 259 LYS B CA 1
ATOM 8347 C C . LYS B 1 259 ? 6.902 -22.125 8.477 1 76.75 259 LYS B C 1
ATOM 8349 O O . LYS B 1 259 ? 5.777 -22.312 8 1 76.75 259 LYS B O 1
ATOM 8354 N N . GLY B 1 260 ? 7.145 -21.531 9.641 1 76.94 260 GLY B N 1
ATOM 8355 C CA . GLY B 1 260 ? 6.027 -20.891 10.312 1 76.94 260 GLY B CA 1
ATOM 8356 C C . GLY B 1 260 ? 5.754 -21.453 11.695 1 76.94 260 GLY B C 1
ATOM 8357 O O . GLY B 1 260 ? 6.625 -22.078 12.297 1 76.94 260 GLY B O 1
ATOM 8358 N N . TYR B 1 261 ? 4.57 -21.188 12.086 1 77.88 261 TYR B N 1
ATOM 8359 C CA . TYR B 1 261 ? 4.223 -21.609 13.438 1 77.88 261 TYR B CA 1
ATOM 8360 C C . TYR B 1 261 ? 3.979 -23.109 13.492 1 77.88 261 TYR B C 1
ATOM 8362 O O . TYR B 1 261 ? 3.406 -23.688 12.562 1 77.88 261 TYR B O 1
ATOM 8370 N N . LYS B 1 262 ? 4.477 -23.672 14.516 1 78.75 262 LYS B N 1
ATOM 8371 C CA . LYS B 1 262 ? 4.316 -25.109 14.672 1 78.75 262 LYS B CA 1
ATOM 8372 C C . LYS B 1 262 ? 2.959 -25.453 15.281 1 78.75 262 LYS B C 1
ATOM 8374 O O . LYS B 1 262 ? 2.561 -24.875 16.297 1 78.75 262 LYS B O 1
ATOM 8379 N N . LEU B 1 263 ? 2.281 -26.25 14.516 1 82.19 263 LEU B N 1
ATOM 8380 C CA . LEU B 1 263 ? 0.982 -26.734 14.977 1 82.19 263 LEU B CA 1
ATOM 8381 C C . LEU B 1 263 ? 1.141 -27.953 15.875 1 82.19 263 LEU B C 1
ATOM 8383 O O . LEU B 1 263 ? 1.965 -28.828 15.594 1 82.19 263 LEU B O 1
ATOM 8387 N N . ASP B 1 264 ? 0.456 -27.875 16.969 1 79.19 264 ASP B N 1
ATOM 8388 C CA . ASP B 1 264 ? 0.395 -29.078 17.812 1 79.19 264 ASP B CA 1
ATOM 8389 C C . ASP B 1 264 ? -0.515 -30.125 17.188 1 79.19 264 ASP B C 1
ATOM 8391 O O . ASP B 1 264 ? -1.73 -30.109 17.391 1 79.19 264 ASP B O 1
ATOM 8395 N N . ARG B 1 265 ? 0.081 -31.016 16.5 1 78.44 265 ARG B N 1
ATOM 8396 C CA . ARG B 1 265 ? -0.675 -32.031 15.773 1 78.44 265 ARG B CA 1
ATOM 8397 C C . ARG B 1 265 ? -1.468 -32.906 16.719 1 78.44 265 ARG B C 1
ATOM 8399 O O . ARG B 1 265 ? -2.586 -33.344 16.406 1 78.44 265 ARG B O 1
ATOM 8406 N N . HIS B 1 266 ? -0.885 -33.125 17.812 1 79 266 HIS B N 1
ATOM 8407 C CA . HIS B 1 266 ? -1.563 -34 18.781 1 79 266 HIS B CA 1
ATOM 8408 C C . HIS B 1 266 ? -2.812 -33.312 19.344 1 79 266 HIS B C 1
ATOM 8410 O O . HIS B 1 266 ? -3.861 -33.938 19.469 1 79 266 HIS B O 1
ATOM 8416 N N . LYS B 1 267 ? -2.658 -32.125 19.578 1 77.69 267 LYS B N 1
ATOM 8417 C CA . LYS B 1 267 ? -3.814 -31.391 20.078 1 77.69 267 LYS B CA 1
ATOM 8418 C C . LYS B 1 267 ? -4.906 -31.297 19.016 1 77.69 267 LYS B C 1
ATOM 8420 O O . LYS B 1 267 ? -6.094 -31.391 19.328 1 77.69 267 LYS B O 1
ATOM 8425 N N . LEU B 1 268 ? -4.5 -31.219 17.828 1 81.19 268 LEU B N 1
ATOM 8426 C CA . LEU B 1 268 ? -5.449 -31.156 16.719 1 81.19 268 LEU B CA 1
ATOM 8427 C C . LEU B 1 268 ? -6.207 -32.469 16.578 1 81.19 268 LEU B C 1
ATOM 8429 O O . LEU B 1 268 ? -7.43 -32.469 16.422 1 81.19 268 LEU B O 1
ATOM 8433 N N . GLU B 1 269 ? -5.457 -33.562 16.688 1 80.81 269 GLU B N 1
ATOM 8434 C CA . GLU B 1 269 ? -6.066 -34.875 16.578 1 80.81 269 GLU B CA 1
ATOM 8435 C C . GLU B 1 269 ? -7.043 -35.125 17.719 1 80.81 269 GLU B C 1
ATOM 8437 O O . GLU B 1 269 ? -8.133 -35.656 17.516 1 80.81 269 GLU B O 1
ATOM 8442 N N . LEU B 1 270 ? -6.703 -34.656 18.859 1 76.5 270 LEU B N 1
ATOM 8443 C CA . LEU B 1 270 ? -7.562 -34.844 20.016 1 76.5 270 LEU B CA 1
ATOM 8444 C C . LEU B 1 270 ? -8.836 -34 19.891 1 76.5 270 LEU B C 1
ATOM 8446 O O . LEU B 1 270 ? -9.93 -34.5 20.203 1 76.5 270 LEU B O 1
ATOM 8450 N N . GLU B 1 271 ? -8.656 -32.875 19.422 1 74.62 271 GLU B N 1
ATOM 8451 C CA . GLU B 1 271 ? -9.797 -31.984 19.266 1 74.62 271 GLU B CA 1
ATOM 8452 C C . GLU B 1 271 ? -10.75 -32.469 18.188 1 74.62 271 GLU B C 1
ATOM 8454 O O . GLU B 1 271 ? -11.969 -32.375 18.328 1 74.62 271 GLU B O 1
ATOM 8459 N N . LEU B 1 272 ? -10.133 -33.062 17.188 1 73.31 272 LEU B N 1
ATOM 8460 C CA . LEU B 1 272 ? -10.953 -33.531 16.078 1 73.31 272 LEU B CA 1
ATOM 8461 C C . LEU B 1 272 ? -11.602 -34.844 16.406 1 73.31 272 LEU B C 1
ATOM 8463 O O . LEU B 1 272 ? -12.727 -35.125 15.977 1 73.31 272 LEU B O 1
ATOM 8467 N N . GLU B 1 273 ? -10.867 -35.719 17.203 1 65.5 273 GLU B N 1
ATOM 8468 C CA . GLU B 1 273 ? -11.422 -37 17.641 1 65.5 273 GLU B CA 1
ATOM 8469 C C . GLU B 1 273 ? -12.516 -36.781 18.672 1 65.5 273 GLU B C 1
ATOM 8471 O O . GLU B 1 273 ? -13.547 -37.469 18.641 1 65.5 273 GLU B O 1
ATOM 8476 N N . ASP B 1 274 ? -12.266 -35.906 19.625 1 58.16 274 ASP B N 1
ATOM 8477 C CA . ASP B 1 274 ? -13.266 -35.594 20.625 1 58.16 274 ASP B CA 1
ATOM 8478 C C . ASP B 1 274 ? -14.531 -35.031 20 1 58.16 274 ASP B C 1
ATOM 8480 O O . ASP B 1 274 ? -15.641 -35.25 20.5 1 58.16 274 ASP B O 1
ATOM 8484 N N . GLU B 1 275 ? -14.414 -34.281 18.969 1 57.53 275 GLU B N 1
ATOM 8485 C CA . GLU B 1 275 ? -15.531 -33.688 18.234 1 57.53 275 GLU B CA 1
ATOM 8486 C C . GLU B 1 275 ? -16.438 -34.781 17.672 1 57.53 275 GLU B C 1
ATOM 8488 O O . GLU B 1 275 ? -17.672 -34.625 17.656 1 57.53 275 GLU B O 1
ATOM 8493 N N . THR B 1 276 ? -15.859 -35.969 17.172 1 51.78 276 THR B N 1
ATOM 8494 C CA . THR B 1 276 ? -16.656 -37.062 16.672 1 51.78 276 THR B CA 1
ATOM 8495 C C . THR B 1 276 ? -17.328 -37.812 17.812 1 51.78 276 THR B C 1
ATOM 8497 O O . THR B 1 276 ? -18.422 -38.375 17.656 1 51.78 276 THR B O 1
ATOM 8500 N N . ALA B 1 277 ? -16.75 -37.938 19.078 1 48.5 277 ALA B N 1
ATOM 8501 C CA . ALA B 1 277 ? -17.312 -38.625 20.25 1 48.5 277 ALA B CA 1
ATOM 8502 C C . ALA B 1 277 ? -18.297 -37.719 21 1 48.5 277 ALA B C 1
ATOM 8504 O O . ALA B 1 277 ? -19.031 -38.188 21.875 1 48.5 277 ALA B O 1
ATOM 8505 N N . ALA B 1 278 ? -18.094 -36.438 21.141 1 48.03 278 ALA B N 1
ATOM 8506 C CA . ALA B 1 278 ? -18.766 -35.531 22.047 1 48.03 278 ALA B CA 1
ATOM 8507 C C . ALA B 1 278 ? -20.188 -35.219 21.609 1 48.03 278 ALA B C 1
ATOM 8509 O O . ALA B 1 278 ? -20.859 -34.344 22.156 1 48.03 278 ALA B O 1
ATOM 8510 N N . THR B 1 279 ? -20.844 -35.625 20.484 1 44.09 279 THR B N 1
ATOM 8511 C CA . THR B 1 279 ? -22.297 -35.5 20.484 1 44.09 279 THR B CA 1
ATOM 8512 C C . THR B 1 279 ? -22.859 -35.656 21.891 1 44.09 279 THR B C 1
ATOM 8514 O O . THR B 1 279 ? -24.016 -35.312 22.141 1 44.09 279 THR B O 1
ATOM 8517 N N . ALA B 1 280 ? -22.625 -36.75 22.578 1 39.56 280 ALA B N 1
ATOM 8518 C CA . ALA B 1 280 ? -23.422 -37.031 23.781 1 39.56 280 ALA B CA 1
ATOM 8519 C C . ALA B 1 280 ? -23.094 -36.031 24.891 1 39.56 280 ALA B C 1
ATOM 8521 O O . ALA B 1 280 ? -23.859 -35.875 25.844 1 39.56 280 ALA B O 1
ATOM 8522 N N . GLY B 1 281 ? -21.641 -36 25.672 1 37.59 281 GLY B N 1
ATOM 8523 C CA . GLY B 1 281 ? -21.375 -35.375 26.969 1 37.59 281 GLY B CA 1
ATOM 8524 C C . GLY B 1 281 ? -20.719 -34.031 26.859 1 37.59 281 GLY B C 1
ATOM 8525 O O . GLY B 1 281 ? -20.5 -33.5 25.766 1 37.59 281 GLY B O 1
ATOM 8526 N N . GLY B 1 282 ? -19.906 -33.375 28.141 1 41.28 282 GLY B N 1
ATOM 8527 C CA . GLY B 1 282 ? -19.484 -32.25 28.953 1 41.28 282 GLY B CA 1
ATOM 8528 C C . GLY B 1 282 ? -18.297 -31.516 28.375 1 41.28 282 GLY B C 1
ATOM 8529 O O . GLY B 1 282 ? -17.75 -30.609 29.016 1 41.28 282 GLY B O 1
ATOM 8530 N N . ASP B 1 283 ? -17.328 -31.938 27.453 1 46.78 283 ASP B N 1
ATOM 8531 C CA . ASP B 1 283 ? -15.992 -31.344 27.469 1 46.78 283 ASP B CA 1
ATOM 8532 C C . ASP B 1 283 ? -15.898 -30.156 26.516 1 46.78 283 ASP B C 1
ATOM 8534 O O . ASP B 1 283 ? -16.438 -30.203 25.422 1 46.78 283 ASP B O 1
ATOM 8538 N N . SER B 1 284 ? -15.508 -28.875 26.984 1 56.12 284 SER B N 1
ATOM 8539 C CA . SER B 1 284 ? -15.219 -27.531 26.469 1 56.12 284 SER B CA 1
ATOM 8540 C C . SER B 1 284 ? -14.125 -27.578 25.406 1 56.12 284 SER B C 1
ATOM 8542 O O . SER B 1 284 ? -13.008 -28.031 25.672 1 56.12 284 SER B O 1
ATOM 8544 N N . SER B 1 285 ? -14.445 -27.766 24.094 1 65.31 285 SER B N 1
ATOM 8545 C CA . SER B 1 285 ? -13.438 -27.688 23.031 1 65.31 285 SER B CA 1
ATOM 8546 C C . SER B 1 285 ? -13.109 -26.25 22.672 1 65.31 285 SER B C 1
ATOM 8548 O O . SER B 1 285 ? -14.008 -25.406 22.625 1 65.31 285 SER B O 1
ATOM 8550 N N . ALA B 1 286 ? -11.875 -26 22.625 1 74.38 286 ALA B N 1
ATOM 8551 C CA . ALA B 1 286 ? -11.352 -24.656 22.406 1 74.38 286 ALA B CA 1
ATOM 8552 C C . ALA B 1 286 ? -11.508 -24.25 20.938 1 74.38 286 ALA B C 1
ATOM 8554 O O . ALA B 1 286 ? -11.555 -23.047 20.625 1 74.38 286 ALA B O 1
ATOM 8555 N N . ILE B 1 287 ? -11.82 -25.344 19.938 1 86.69 287 ILE B N 1
ATOM 8556 C CA . ILE B 1 287 ? -11.922 -24.984 18.516 1 86.69 287 ILE B CA 1
ATOM 8557 C C . ILE B 1 287 ? -13.32 -25.297 18 1 86.69 287 ILE B C 1
ATOM 8559 O O . ILE B 1 287 ? -13.875 -26.359 18.297 1 86.69 287 ILE B O 1
ATOM 8563 N N . VAL B 1 288 ? -13.945 -24.375 17.422 1 91.69 288 VAL B N 1
ATOM 8564 C CA . VAL B 1 288 ? -15.242 -24.578 16.797 1 91.69 288 VAL B CA 1
ATOM 8565 C C . VAL B 1 288 ? -15.07 -24.766 15.289 1 91.69 288 VAL B C 1
ATOM 8567 O O . VAL B 1 288 ? -14.602 -23.844 14.602 1 91.69 288 VAL B O 1
ATOM 8570 N N . THR B 1 289 ? -15.367 -25.906 14.766 1 92.56 289 THR B N 1
ATOM 8571 C CA . THR B 1 289 ? -15.273 -26.188 13.336 1 92.56 289 THR B CA 1
ATOM 8572 C C . THR B 1 289 ? -16.641 -26.109 12.672 1 92.56 289 THR B C 1
ATOM 8574 O O . THR B 1 289 ? -17.672 -26.047 13.359 1 92.56 289 THR B O 1
ATOM 8577 N N . VAL B 1 290 ? -16.641 -26.016 11.406 1 93.94 290 VAL B N 1
ATOM 8578 C CA . VAL B 1 290 ? -17.891 -26 10.641 1 93.94 290 VAL B CA 1
ATOM 8579 C C . VAL B 1 290 ? -18.672 -27.281 10.898 1 93.94 290 VAL B C 1
ATOM 8581 O O . VAL B 1 290 ? -19.891 -27.25 11.086 1 93.94 290 VAL B O 1
ATOM 8584 N N . GLY B 1 291 ? -17.969 -28.406 10.938 1 91.81 291 GLY B N 1
ATOM 8585 C CA . GLY B 1 291 ? -18.609 -29.688 11.203 1 91.81 291 GLY B CA 1
ATOM 8586 C C . GLY B 1 291 ? -19.328 -29.734 12.539 1 91.81 291 GLY B C 1
ATOM 8587 O O . GLY B 1 291 ? -20.438 -30.25 12.633 1 91.81 291 GLY B O 1
ATOM 8588 N N . ARG B 1 292 ? -18.812 -29.141 13.5 1 90 292 ARG B N 1
ATOM 8589 C CA . ARG B 1 292 ? -19.422 -29.109 14.828 1 90 292 ARG B CA 1
ATOM 8590 C C . ARG B 1 292 ? -20.719 -28.297 14.82 1 90 292 ARG B C 1
ATOM 8592 O O . ARG B 1 292 ? -21.688 -28.656 15.492 1 90 292 ARG B O 1
ATOM 8599 N N . VAL B 1 293 ? -20.688 -27.203 14.156 1 91.69 293 VAL B N 1
ATOM 8600 C CA . VAL B 1 293 ? -21.875 -26.359 14.062 1 91.69 293 VAL B CA 1
ATOM 8601 C C . VAL B 1 293 ? -23.016 -27.125 13.383 1 91.69 293 VAL B C 1
ATOM 8603 O O . VAL B 1 293 ? -24.156 -27.094 13.844 1 91.69 293 VAL B O 1
ATOM 8606 N N . TRP B 1 294 ? -22.719 -27.844 12.32 1 91.81 294 TRP B N 1
ATOM 8607 C CA . TRP B 1 294 ? -23.734 -28.609 11.594 1 91.81 294 TRP B CA 1
ATOM 8608 C C . TRP B 1 294 ? -24.219 -29.781 12.43 1 91.81 294 TRP B C 1
ATOM 8610 O O . TRP B 1 294 ? -25.406 -30.141 12.367 1 91.81 294 TRP B O 1
ATOM 8620 N N . ARG B 1 295 ? -23.375 -30.391 13.219 1 89.81 295 ARG B N 1
ATOM 8621 C CA . ARG B 1 295 ? -23.781 -31.5 14.078 1 89.81 295 ARG B CA 1
ATOM 8622 C C . ARG B 1 295 ? -24.703 -31.016 15.188 1 89.81 295 ARG B C 1
ATOM 8624 O O . ARG B 1 295 ? -25.688 -31.688 15.516 1 89.81 295 ARG B O 1
ATOM 8631 N N . LEU B 1 296 ? -24.328 -29.875 15.695 1 88 296 LEU B N 1
ATOM 8632 C CA . LEU B 1 296 ? -25.172 -29.297 16.734 1 88 296 LEU B CA 1
ATOM 8633 C C . LEU B 1 296 ? -26.531 -28.922 16.172 1 88 296 LEU B C 1
ATOM 8635 O O . LEU B 1 296 ? -27.562 -29.078 16.844 1 88 296 LEU B O 1
ATOM 8639 N N . ALA B 1 297 ? -26.562 -28.422 15.031 1 86 297 ALA B N 1
ATOM 8640 C CA . ALA B 1 297 ? -27.828 -28.047 14.391 1 86 297 ALA B CA 1
ATOM 8641 C C . ALA B 1 297 ? -28.703 -29.266 14.148 1 86 297 ALA B C 1
ATOM 8643 O O . ALA B 1 297 ? -29.938 -29.172 14.203 1 86 297 ALA B O 1
ATOM 8644 N N . ASP B 1 298 ? -28.094 -30.391 13.867 1 83.56 298 ASP B N 1
ATOM 8645 C CA . ASP B 1 298 ? -28.828 -31.625 13.602 1 83.56 298 ASP B CA 1
ATOM 8646 C C . ASP B 1 298 ? -29.359 -32.25 14.898 1 83.56 298 ASP B C 1
ATOM 8648 O O . ASP B 1 298 ? -30.328 -33 14.875 1 83.56 298 ASP B O 1
ATOM 8652 N N . SER B 1 299 ? -28.609 -32.031 16.031 1 79.44 299 SER B N 1
ATOM 8653 C CA . SER B 1 299 ? -29.031 -32.594 17.312 1 79.44 299 SER B CA 1
ATOM 8654 C C . SER B 1 299 ? -30.141 -31.781 17.953 1 79.44 299 SER B C 1
ATOM 8656 O O . SER B 1 299 ? -30.312 -31.766 19.172 1 79.44 299 SER B O 1
ATOM 8658 N N . ASP B 1 300 ? -30.969 -31.188 17.234 1 69.06 300 ASP B N 1
ATOM 8659 C CA . ASP B 1 300 ? -32.219 -30.516 17.578 1 69.06 300 ASP B CA 1
ATOM 8660 C C . ASP B 1 300 ? -31.953 -29.297 18.469 1 69.06 300 ASP B C 1
ATOM 8662 O O . ASP B 1 300 ? -32.688 -29.062 19.438 1 69.06 300 ASP B O 1
ATOM 8666 N N . ASP B 1 301 ? -30.781 -28.703 18.297 1 75.5 301 ASP B N 1
ATOM 8667 C CA . ASP B 1 301 ? -30.641 -27.391 18.922 1 75.5 301 ASP B CA 1
ATOM 8668 C C . ASP B 1 301 ? -31.688 -26.422 18.375 1 75.5 301 ASP B C 1
ATOM 8670 O O . ASP B 1 301 ? -31.797 -26.234 17.156 1 75.5 301 ASP B O 1
ATOM 8674 N N . PRO B 1 302 ? -32.438 -25.938 19.203 1 74.75 302 PRO B N 1
ATOM 8675 C CA . PRO B 1 302 ? -33.562 -25.125 18.75 1 74.75 302 PRO B CA 1
ATOM 8676 C C . PRO B 1 302 ? -33.125 -23.875 17.984 1 74.75 302 PRO B C 1
ATOM 8678 O O . PRO B 1 302 ? -33.812 -23.453 17.062 1 74.75 302 PRO B O 1
ATOM 8681 N N . LEU B 1 303 ? -32.031 -23.312 18.281 1 76.12 303 LEU B N 1
ATOM 8682 C CA . LEU B 1 303 ? -31.594 -22.078 17.641 1 76.12 303 LEU B CA 1
ATOM 8683 C C . LEU B 1 303 ? -31.094 -22.344 16.219 1 76.12 303 LEU B C 1
ATOM 8685 O O . LEU B 1 303 ? -31.531 -21.688 15.273 1 76.12 303 LEU B O 1
ATOM 8689 N N . LEU B 1 304 ? -30.25 -23.312 16.078 1 80.62 304 LEU B N 1
ATOM 8690 C CA . LEU B 1 304 ? -29.609 -23.578 14.797 1 80.62 304 LEU B CA 1
ATOM 8691 C C . LEU B 1 304 ? -30.547 -24.344 13.867 1 80.62 304 LEU B C 1
ATOM 8693 O O . LEU B 1 304 ? -30.406 -24.266 12.641 1 80.62 304 LEU B O 1
ATOM 8697 N N . SER B 1 305 ? -31.453 -25.016 14.469 1 77.94 305 SER B N 1
ATOM 8698 C CA . SER B 1 305 ? -32.406 -25.766 13.648 1 77.94 305 SER B CA 1
ATOM 8699 C C . SER B 1 305 ? -33.5 -24.859 13.086 1 77.94 305 SER B C 1
ATOM 8701 O O . SER B 1 305 ? -34.031 -25.109 12 1 77.94 305 SER B O 1
ATOM 8703 N N . SER B 1 306 ? -33.75 -23.75 13.844 1 75.69 306 SER B N 1
ATOM 8704 C CA . SER B 1 306 ? -34.844 -22.875 13.43 1 75.69 306 SER B CA 1
ATOM 8705 C C . SER B 1 306 ? -34.375 -21.891 12.359 1 75.69 306 SER B C 1
ATOM 8707 O O . SER B 1 306 ? -35.156 -21.469 11.516 1 75.69 306 SER B O 1
ATOM 8709 N N . GLU B 1 307 ? -33.094 -21.578 12.359 1 80.25 307 GLU B N 1
ATOM 8710 C CA . GLU B 1 307 ? -32.594 -20.625 11.398 1 80.25 307 GLU B CA 1
ATOM 8711 C C . GLU B 1 307 ? -31.344 -21.156 10.695 1 80.25 307 GLU B C 1
ATOM 8713 O O . GLU B 1 307 ? -30.219 -20.906 11.141 1 80.25 307 GLU B O 1
ATOM 8718 N N . PRO B 1 308 ? -31.562 -21.75 9.547 1 83.31 308 PRO B N 1
ATOM 8719 C CA . PRO B 1 308 ? -30.406 -22.344 8.852 1 83.31 308 PRO B CA 1
ATOM 8720 C C . PRO B 1 308 ? -29.406 -21.297 8.375 1 83.31 308 PRO B C 1
ATOM 8722 O O . PRO B 1 308 ? -28.266 -21.641 8.055 1 83.31 308 PRO B O 1
ATOM 8725 N N . ARG B 1 309 ? -29.766 -20.109 8.328 1 84.88 309 ARG B N 1
ATOM 8726 C CA . ARG B 1 309 ? -28.875 -19.047 7.891 1 84.88 309 ARG B CA 1
ATOM 8727 C C . ARG B 1 309 ? -27.688 -18.891 8.844 1 84.88 309 ARG B C 1
ATOM 8729 O O . ARG B 1 309 ? -26.609 -18.453 8.438 1 84.88 309 ARG B O 1
ATOM 8736 N N . LEU B 1 310 ? -27.891 -19.266 10.047 1 88.88 310 LEU B N 1
ATOM 8737 C CA . LEU B 1 310 ? -26.859 -19.078 11.062 1 88.88 310 LEU B CA 1
ATOM 8738 C C . LEU B 1 310 ? -25.703 -20.062 10.836 1 88.88 310 LEU B C 1
ATOM 8740 O O . LEU B 1 310 ? -24.531 -19.688 10.969 1 88.88 310 LEU B O 1
ATOM 8744 N N . LYS B 1 311 ? -26.094 -21.297 10.578 1 91.06 311 LYS B N 1
ATOM 8745 C CA . LYS B 1 311 ? -25.031 -22.266 10.289 1 91.06 311 LYS B CA 1
ATOM 8746 C C . LYS B 1 311 ? -24.266 -21.875 9.031 1 91.06 311 LYS B C 1
ATOM 8748 O O . LYS B 1 311 ? -23.047 -22.016 8.984 1 91.06 311 LYS B O 1
ATOM 8753 N N . ARG B 1 312 ? -24.938 -21.328 8.078 1 92.75 312 ARG B N 1
ATOM 8754 C CA . ARG B 1 312 ? -24.297 -20.906 6.836 1 92.75 312 ARG B CA 1
ATOM 8755 C C . ARG B 1 312 ? -23.391 -19.703 7.059 1 92.75 312 ARG B C 1
ATOM 8757 O O . ARG B 1 312 ? -22.359 -19.562 6.391 1 92.75 312 ARG B O 1
ATOM 8764 N N . LEU B 1 313 ? -23.75 -18.891 7.945 1 92.94 313 LEU B N 1
ATOM 8765 C CA . LEU B 1 313 ? -22.922 -17.734 8.289 1 92.94 313 LEU B CA 1
ATOM 8766 C C . LEU B 1 313 ? -21.578 -18.188 8.836 1 92.94 313 LEU B C 1
ATOM 8768 O O . LEU B 1 313 ? -20.547 -17.578 8.547 1 92.94 313 LEU B O 1
ATOM 8772 N N . CYS B 1 314 ? -21.578 -19.25 9.57 1 95.38 314 CYS B N 1
ATOM 8773 C CA . CYS B 1 314 ? -20.344 -19.781 10.117 1 95.38 314 CYS B CA 1
ATOM 8774 C C . CYS B 1 314 ? -19.469 -20.359 9.008 1 95.38 314 CYS B C 1
ATOM 8776 O O . CYS B 1 314 ? -18.25 -20.219 9.039 1 95.38 314 CYS B O 1
ATOM 8778 N N . LEU B 1 315 ? -20.109 -20.984 8.078 1 96.38 315 LEU B N 1
ATOM 8779 C CA . LEU B 1 315 ? -19.359 -21.469 6.926 1 96.38 315 LEU B CA 1
ATOM 8780 C C . LEU B 1 315 ? -18.75 -20.297 6.145 1 96.38 315 LEU B C 1
ATOM 8782 O O . LEU B 1 315 ? -17.594 -20.359 5.73 1 96.38 315 LEU B O 1
ATOM 8786 N N . SER B 1 316 ? -19.547 -19.203 5.945 1 96.69 316 SER B N 1
ATOM 8787 C CA . SER B 1 316 ? -19.047 -18.016 5.262 1 96.69 316 SER B CA 1
ATOM 8788 C C . SER B 1 316 ? -17.812 -17.453 5.961 1 96.69 316 SER B C 1
ATOM 8790 O O . SER B 1 316 ? -16.859 -17.016 5.305 1 96.69 316 SER B O 1
ATOM 8792 N N . PHE B 1 317 ? -17.859 -17.484 7.199 1 97.31 317 PHE B N 1
ATOM 8793 C CA . PHE B 1 317 ? -16.75 -16.953 7.988 1 97.31 317 PHE B CA 1
ATOM 8794 C C . PHE B 1 317 ? -15.5 -17.797 7.824 1 97.31 317 PHE B C 1
ATOM 8796 O O . PHE B 1 317 ? -14.391 -17.281 7.746 1 97.31 317 PHE B O 1
ATOM 8803 N N . ALA B 1 318 ? -15.672 -19.094 7.867 1 96.94 318 ALA B N 1
ATOM 8804 C CA . ALA B 1 318 ? -14.539 -19.984 7.652 1 96.94 318 ALA B CA 1
ATOM 8805 C C . ALA B 1 318 ? -13.922 -19.766 6.273 1 96.94 318 ALA B C 1
ATOM 8807 O O . ALA B 1 318 ? -12.695 -19.734 6.133 1 96.94 318 ALA B O 1
ATOM 8808 N N . LEU B 1 319 ? -14.758 -19.625 5.293 1 97.31 319 LEU B N 1
ATOM 8809 C CA . LEU B 1 319 ? -14.281 -19.391 3.932 1 97.31 319 LEU B CA 1
ATOM 8810 C C . LEU B 1 319 ? -13.617 -18.031 3.809 1 97.31 319 LEU B C 1
ATOM 8812 O O . LEU B 1 319 ? -12.648 -17.875 3.061 1 97.31 319 LEU B O 1
ATOM 8816 N N . PHE B 1 320 ? -14.125 -17.031 4.484 1 96.44 320 PHE B N 1
ATOM 8817 C CA . PHE B 1 320 ? -13.523 -15.703 4.527 1 96.44 320 PHE B CA 1
ATOM 8818 C C . PHE B 1 320 ? -12.07 -15.781 4.98 1 96.44 320 PHE B C 1
ATOM 8820 O O . PHE B 1 320 ? -11.195 -15.148 4.391 1 96.44 320 PHE B O 1
ATOM 8827 N N . LYS B 1 321 ? -11.789 -16.562 5.949 1 95.62 321 LYS B N 1
ATOM 8828 C CA . LYS B 1 321 ? -10.43 -16.688 6.469 1 95.62 321 LYS B CA 1
ATOM 8829 C C . LYS B 1 321 ? -9.5 -17.312 5.426 1 95.62 321 LYS B C 1
ATOM 8831 O O . LYS B 1 321 ? -8.336 -16.922 5.309 1 95.62 321 LYS B O 1
ATOM 8836 N N . LEU B 1 322 ? -10.062 -18.203 4.68 1 95.81 322 LEU B N 1
ATOM 8837 C CA . LEU B 1 322 ? -9.273 -18.844 3.633 1 95.81 322 LEU B CA 1
ATOM 8838 C C . LEU B 1 322 ? -8.969 -17.875 2.502 1 95.81 322 LEU B C 1
ATOM 8840 O O . LEU B 1 322 ? -7.84 -17.797 2.018 1 95.81 322 LEU B O 1
ATOM 8844 N N . LEU B 1 323 ? -9.953 -17.109 2.154 1 95.62 323 LEU B N 1
ATOM 8845 C CA . LEU B 1 323 ? -9.773 -16.156 1.063 1 95.62 323 LEU B CA 1
ATOM 8846 C C . LEU B 1 323 ? -8.867 -15.008 1.488 1 95.62 323 LEU B C 1
ATOM 8848 O O . LEU B 1 323 ? -8.086 -14.5 0.685 1 95.62 323 LEU B O 1
ATOM 8852 N N . ARG B 1 324 ? -9.07 -14.602 2.715 1 94.88 324 ARG B N 1
ATOM 8853 C CA . ARG B 1 324 ? -8.219 -13.547 3.248 1 94.88 324 ARG B CA 1
ATOM 8854 C C . ARG B 1 324 ? -6.746 -13.945 3.178 1 94.88 324 ARG B C 1
ATOM 8856 O O . ARG B 1 324 ? -5.891 -13.117 2.844 1 94.88 324 ARG B O 1
ATOM 8863 N N . ARG B 1 325 ? -6.426 -15.141 3.449 1 92.44 325 ARG B N 1
ATOM 8864 C CA . ARG B 1 325 ? -5.062 -15.656 3.361 1 92.44 325 ARG B CA 1
ATOM 8865 C C . ARG B 1 325 ? -4.504 -15.492 1.953 1 92.44 325 ARG B C 1
ATOM 8867 O O . ARG B 1 325 ? -3.359 -15.07 1.779 1 92.44 325 ARG B O 1
ATOM 8874 N N . ARG B 1 326 ? -5.301 -15.703 0.991 1 91.75 326 ARG B N 1
ATOM 8875 C CA . ARG B 1 326 ? -4.883 -15.539 -0.397 1 91.75 326 ARG B CA 1
ATOM 8876 C C . ARG B 1 326 ? -4.598 -14.07 -0.711 1 91.75 326 ARG B C 1
ATOM 8878 O O . ARG B 1 326 ? -3.623 -13.758 -1.398 1 91.75 326 ARG B O 1
ATOM 8885 N N . LEU B 1 327 ? -5.41 -13.219 -0.162 1 91.25 327 LEU B N 1
ATOM 8886 C CA . LEU B 1 327 ? -5.258 -11.789 -0.411 1 91.25 327 LEU B CA 1
ATOM 8887 C C . LEU B 1 327 ? -4.012 -11.242 0.28 1 91.25 327 LEU B C 1
ATOM 8889 O O . LEU B 1 327 ? -3.457 -10.227 -0.14 1 91.25 327 LEU B O 1
ATOM 8893 N N . GLU B 1 328 ? -3.605 -11.945 1.276 1 89.5 328 GLU B N 1
ATOM 8894 C CA . GLU B 1 328 ? -2.43 -11.492 2.014 1 89.5 328 GLU B CA 1
ATOM 8895 C C . GLU B 1 328 ? -1.157 -12.141 1.479 1 89.5 328 GLU B C 1
ATOM 8897 O O . GLU B 1 328 ? -0.078 -11.969 2.051 1 89.5 328 GLU B O 1
ATOM 8902 N N . GLY B 1 329 ? -1.257 -12.914 0.424 1 83.75 329 GLY B N 1
ATOM 8903 C CA . GLY B 1 329 ? -0.062 -13.352 -0.284 1 83.75 329 GLY B CA 1
ATOM 8904 C C . GLY B 1 329 ? 0.239 -14.828 -0.098 1 83.75 329 GLY B C 1
ATOM 8905 O O . GLY B 1 329 ? 1.247 -15.328 -0.6 1 83.75 329 GLY B O 1
ATOM 8906 N N . TYR B 1 330 ? -0.609 -15.602 0.599 1 86.25 330 TYR B N 1
ATOM 8907 C CA . TYR B 1 330 ? -0.423 -17.047 0.758 1 86.25 330 TYR B CA 1
ATOM 8908 C C . TYR B 1 330 ? -1.199 -17.812 -0.303 1 86.25 330 TYR B C 1
ATOM 8910 O O . TYR B 1 330 ? -2.402 -17.594 -0.478 1 86.25 330 TYR B O 1
ATOM 8918 N N . PRO B 1 331 ? -0.583 -18.656 -0.954 1 85.69 331 PRO B N 1
ATOM 8919 C CA . PRO B 1 331 ? -1.26 -19.359 -2.045 1 85.69 331 PRO B CA 1
ATOM 8920 C C . PRO B 1 331 ? -2.225 -20.438 -1.545 1 85.69 331 PRO B C 1
ATOM 8922 O O . PRO B 1 331 ? -2.08 -20.922 -0.421 1 85.69 331 PRO B O 1
ATOM 8925 N N . ILE B 1 332 ? -3.223 -20.719 -2.355 1 89.62 332 ILE B N 1
ATOM 8926 C CA . ILE B 1 332 ? -4.141 -21.828 -2.125 1 89.62 332 ILE B CA 1
ATOM 8927 C C . ILE B 1 332 ? -3.633 -23.078 -2.848 1 89.62 332 ILE B C 1
ATOM 8929 O O . ILE B 1 332 ? -3.393 -23.047 -4.055 1 89.62 332 ILE B O 1
ATOM 8933 N N . SER B 1 333 ? -3.434 -24.188 -2.168 1 89.06 333 SER B N 1
ATOM 8934 C CA . SER B 1 333 ? -2.906 -25.422 -2.744 1 89.06 333 SER B CA 1
ATOM 8935 C C . SER B 1 333 ? -3.975 -26.156 -3.549 1 89.06 333 SER B C 1
ATOM 8937 O O . SER B 1 333 ? -5.168 -25.891 -3.389 1 89.06 333 SER B O 1
ATOM 8939 N N . GLY B 1 334 ? -3.549 -27.062 -4.418 1 88.88 334 GLY B N 1
ATOM 8940 C CA . GLY B 1 334 ? -4.473 -27.875 -5.199 1 88.88 334 GLY B CA 1
ATOM 8941 C C . GLY B 1 334 ? -5.352 -28.766 -4.344 1 88.88 334 GLY B C 1
ATOM 8942 O O . GLY B 1 334 ? -6.535 -28.938 -4.637 1 88.88 334 GLY B O 1
ATOM 8943 N N . ALA B 1 335 ? -4.785 -29.188 -3.244 1 89.38 335 ALA B N 1
ATOM 8944 C CA . ALA B 1 335 ? -5.539 -30.062 -2.346 1 89.38 335 ALA B CA 1
ATOM 8945 C C . ALA B 1 335 ? -6.656 -29.297 -1.648 1 89.38 335 ALA B C 1
ATOM 8947 O O . ALA B 1 335 ? -7.762 -29.812 -1.481 1 89.38 335 ALA B O 1
ATOM 8948 N N . GLU B 1 336 ? -6.352 -28.125 -1.31 1 92.56 336 GLU B N 1
ATOM 8949 C CA . GLU B 1 336 ? -7.355 -27.281 -0.672 1 92.56 336 GLU B CA 1
ATOM 8950 C C . GLU B 1 336 ? -8.492 -26.938 -1.638 1 92.56 336 GLU B C 1
ATOM 8952 O O . GLU B 1 336 ? -9.664 -26.969 -1.259 1 92.56 336 GLU B O 1
ATOM 8957 N N . ALA B 1 337 ? -8.141 -26.656 -2.846 1 93.25 337 ALA B N 1
ATOM 8958 C CA . ALA B 1 337 ? -9.141 -26.312 -3.857 1 93.25 337 ALA B CA 1
ATOM 8959 C C . ALA B 1 337 ? -10.055 -27.5 -4.141 1 93.25 337 ALA B C 1
ATOM 8961 O O . ALA B 1 337 ? -11.266 -27.344 -4.309 1 93.25 337 ALA B O 1
ATOM 8962 N N . ALA B 1 338 ? -9.477 -28.672 -4.141 1 91.62 338 ALA B N 1
ATOM 8963 C CA . ALA B 1 338 ? -10.266 -29.875 -4.383 1 91.62 338 ALA B CA 1
ATOM 8964 C C . ALA B 1 338 ? -11.234 -30.141 -3.23 1 91.62 338 ALA B C 1
ATOM 8966 O O . ALA B 1 338 ? -12.383 -30.516 -3.453 1 91.62 338 ALA B O 1
ATOM 8967 N N . ASP B 1 339 ? -10.727 -29.906 -2.053 1 92.75 339 ASP B N 1
ATOM 8968 C CA . ASP B 1 339 ? -11.578 -30.109 -0.885 1 92.75 339 ASP B CA 1
ATOM 8969 C C . ASP B 1 339 ? -12.727 -29.109 -0.866 1 92.75 339 ASP B C 1
ATOM 8971 O O . ASP B 1 339 ? -13.867 -29.469 -0.574 1 92.75 339 ASP B O 1
ATOM 8975 N N . CYS B 1 340 ? -12.43 -27.906 -1.145 1 94.12 340 CYS B N 1
ATOM 8976 C CA . CYS B 1 340 ? -13.461 -26.875 -1.174 1 94.12 340 CYS B CA 1
ATOM 8977 C C . CYS B 1 340 ? -14.453 -27.109 -2.307 1 94.12 340 CYS B C 1
ATOM 8979 O O . CYS B 1 340 ? -15.641 -26.844 -2.166 1 94.12 340 CYS B O 1
ATOM 8981 N N . HIS B 1 341 ? -13.93 -27.594 -3.379 1 93.81 341 HIS B N 1
ATOM 8982 C CA . HIS B 1 341 ? -14.789 -27.953 -4.5 1 93.81 341 HIS B CA 1
ATOM 8983 C C . HIS B 1 341 ? -15.836 -28.969 -4.082 1 93.81 341 HIS B C 1
ATOM 8985 O O . HIS B 1 341 ? -17.016 -28.812 -4.371 1 93.81 341 HIS B O 1
ATOM 8991 N N . ARG B 1 342 ? -15.438 -29.953 -3.387 1 92.56 342 ARG B N 1
ATOM 8992 C CA . ARG B 1 342 ? -16.344 -30.984 -2.904 1 92.56 342 ARG B CA 1
ATOM 8993 C C . ARG B 1 342 ? -17.312 -30.422 -1.874 1 92.56 342 ARG B C 1
ATOM 8995 O O . ARG B 1 342 ? -18.516 -30.719 -1.918 1 92.56 342 ARG B O 1
ATOM 9002 N N . LEU B 1 343 ? -16.812 -29.609 -1.045 1 93.38 343 LEU B N 1
ATOM 9003 C CA . LEU B 1 343 ? -17.625 -29.031 0.022 1 93.38 343 LEU B CA 1
ATOM 9004 C C . LEU B 1 343 ? -18.75 -28.172 -0.551 1 93.38 343 LEU B C 1
ATOM 9006 O O . LEU B 1 343 ? -19.891 -28.219 -0.082 1 93.38 343 LEU B O 1
ATOM 9010 N N . ILE B 1 344 ? -18.469 -27.438 -1.57 1 93.62 344 ILE B N 1
ATOM 9011 C CA . ILE B 1 344 ? -19.406 -26.453 -2.102 1 93.62 344 ILE B CA 1
ATOM 9012 C C . ILE B 1 344 ? -20.422 -27.141 -3.012 1 93.62 344 ILE B C 1
ATOM 9014 O O . ILE B 1 344 ? -21.625 -26.969 -2.852 1 93.62 344 ILE B O 1
ATOM 9018 N N . PHE B 1 345 ? -20 -28.016 -3.895 1 92.75 345 PHE B N 1
ATOM 9019 C CA . PHE B 1 345 ? -20.891 -28.547 -4.918 1 92.75 345 PHE B CA 1
ATOM 9020 C C . PHE B 1 345 ? -21.547 -29.844 -4.453 1 92.75 345 PHE B C 1
ATOM 9022 O O . PHE B 1 345 ? -22.688 -30.125 -4.805 1 92.75 345 PHE B O 1
ATOM 9029 N N . HIS B 1 346 ? -20.844 -30.609 -3.621 1 91.5 346 HIS B N 1
ATOM 9030 C CA . HIS B 1 346 ? -21.422 -31.859 -3.158 1 91.5 346 HIS B CA 1
ATOM 9031 C C . HIS B 1 346 ? -21.891 -31.75 -1.712 1 91.5 346 HIS B C 1
ATOM 9033 O O . HIS B 1 346 ? -22.484 -32.688 -1.176 1 91.5 346 HIS B O 1
ATOM 9039 N N . GLY B 1 347 ? -21.609 -30.672 -1.1 1 92.12 347 GLY B N 1
ATOM 9040 C CA . GLY B 1 347 ? -22.062 -30.438 0.266 1 92.12 347 GLY B CA 1
ATOM 9041 C C . GLY B 1 347 ? -23.109 -29.359 0.374 1 92.12 347 GLY B C 1
ATOM 9042 O O . GLY B 1 347 ? -24.312 -29.641 0.438 1 92.12 347 GLY B O 1
ATOM 9043 N N . LEU B 1 348 ? -22.75 -28.156 0.124 1 92.38 348 LEU B N 1
ATOM 9044 C CA . LEU B 1 348 ? -23.594 -26.984 0.332 1 92.38 348 LEU B CA 1
ATOM 9045 C C . LEU B 1 348 ? -24.734 -26.953 -0.676 1 92.38 348 LEU B C 1
ATOM 9047 O O . LEU B 1 348 ? -25.891 -26.734 -0.305 1 92.38 348 LEU B O 1
ATOM 9051 N N . LEU B 1 349 ? -24.469 -27.234 -1.946 1 90.81 349 LEU B N 1
ATOM 9052 C CA . LEU B 1 349 ? -25.469 -27.141 -2.998 1 90.81 349 LEU B CA 1
ATOM 9053 C C . LEU B 1 349 ? -26.469 -28.297 -2.902 1 90.81 349 LEU B C 1
ATOM 9055 O O . LEU B 1 349 ? -27.625 -28.156 -3.314 1 90.81 349 LEU B O 1
ATOM 9059 N N . GLU B 1 350 ? -26.078 -29.406 -2.359 1 88.62 350 GLU B N 1
ATOM 9060 C CA . GLU B 1 350 ? -26.938 -30.594 -2.277 1 88.62 350 GLU B CA 1
ATOM 9061 C C . GLU B 1 350 ? -27.703 -30.625 -0.953 1 88.62 350 GLU B C 1
ATOM 9063 O O . GLU B 1 350 ? -28.516 -31.516 -0.726 1 88.62 350 GLU B O 1
ATOM 9068 N N . GLU B 1 351 ? -27.422 -29.656 -0.096 1 85.88 351 GLU B N 1
ATOM 9069 C CA . GLU B 1 351 ? -28.188 -29.578 1.144 1 85.88 351 GLU B CA 1
ATOM 9070 C C . GLU B 1 351 ? -29.641 -29.219 0.868 1 85.88 351 GLU B C 1
ATOM 9072 O O . GLU B 1 351 ? -29.938 -28.344 0.042 1 85.88 351 GLU B O 1
ATOM 9077 N N . PRO B 1 352 ? -30.5 -30.016 1.457 1 73.81 352 PRO B N 1
ATOM 9078 C CA . PRO B 1 352 ? -31.906 -29.719 1.223 1 73.81 352 PRO B CA 1
ATOM 9079 C C . PRO B 1 352 ? -32.312 -28.312 1.666 1 73.81 352 PRO B C 1
ATOM 9081 O O . PRO B 1 352 ? -31.906 -27.875 2.748 1 73.81 352 PRO B O 1
ATOM 9084 N N . ALA B 1 353 ? -32.719 -27.516 0.676 1 62 353 ALA B N 1
ATOM 9085 C CA . ALA B 1 353 ? -33.094 -26.141 0.938 1 62 353 ALA B CA 1
ATOM 9086 C C . ALA B 1 353 ? -34.406 -26.078 1.719 1 62 353 ALA B C 1
ATOM 9088 O O . ALA B 1 353 ? -35.312 -26.891 1.496 1 62 353 ALA B O 1
ATOM 9089 N N . GLY B 1 354 ? -34.438 -25.922 3.012 1 56.72 354 GLY B N 1
ATOM 9090 C CA . GLY B 1 354 ? -35.75 -25.766 3.623 1 56.72 354 GLY B CA 1
ATOM 9091 C C . GLY B 1 354 ? -36.75 -25.172 2.684 1 56.72 354 GLY B C 1
ATOM 9092 O O . GLY B 1 354 ? -36.469 -24.844 1.533 1 56.72 354 GLY B O 1
ATOM 9093 N N . SER B 1 355 ? -38.062 -25 3.08 1 53.53 355 SER B N 1
ATOM 9094 C CA . SER B 1 355 ? -39.25 -24.562 2.35 1 53.53 355 SER B CA 1
ATOM 9095 C C . SER B 1 355 ? -39.031 -23.219 1.674 1 53.53 355 SER B C 1
ATOM 9097 O O . SER B 1 355 ? -38.625 -22.25 2.324 1 53.53 355 SER B O 1
ATOM 9099 N N . GLY B 1 356 ? -39.031 -23.031 0.294 1 53.12 356 GLY B N 1
ATOM 9100 C CA . GLY B 1 356 ? -39.312 -21.875 -0.532 1 53.12 356 GLY B CA 1
ATOM 9101 C C . GLY B 1 356 ? -38.062 -21.375 -1.277 1 53.12 356 GLY B C 1
ATOM 9102 O O . GLY B 1 356 ? -38.188 -20.516 -2.152 1 53.12 356 GLY B O 1
ATOM 9103 N N . TYR B 1 357 ? -36.812 -21.625 -0.728 1 58.19 357 TYR B N 1
ATOM 9104 C CA . TYR B 1 357 ? -35.719 -21 -1.47 1 58.19 357 TYR B CA 1
ATOM 9105 C C . TYR B 1 357 ? -34.969 -22.031 -2.291 1 58.19 357 TYR B C 1
ATOM 9107 O O . TYR B 1 357 ? -34.938 -23.219 -1.938 1 58.19 357 TYR B O 1
ATOM 9115 N N . CYS B 1 358 ? -34.531 -21.641 -3.58 1 72.06 358 CYS B N 1
ATOM 9116 C CA . CYS B 1 358 ? -33.719 -22.453 -4.473 1 72.06 358 CYS B CA 1
ATOM 9117 C C . CYS B 1 358 ? -32.312 -22.672 -3.893 1 72.06 358 CYS B C 1
ATOM 9119 O O . CYS B 1 358 ? -31.781 -21.797 -3.211 1 72.06 358 CYS B O 1
ATOM 9121 N N . ALA B 1 359 ? -31.844 -23.922 -3.832 1 78.94 359 ALA B N 1
ATOM 9122 C CA . ALA B 1 359 ? -30.531 -24.344 -3.33 1 78.94 359 ALA B CA 1
ATOM 9123 C C . ALA B 1 359 ? -29.438 -23.406 -3.832 1 78.94 359 ALA B C 1
ATOM 9125 O O . ALA B 1 359 ? -28.516 -23.047 -3.082 1 78.94 359 ALA B O 1
ATOM 9126 N N . GLY B 1 360 ? -29.656 -22.922 -4.992 1 83.31 360 GLY B N 1
ATOM 9127 C CA . GLY B 1 360 ? -28.656 -22.047 -5.582 1 83.31 360 GLY B CA 1
ATOM 9128 C C . GLY B 1 360 ? -28.594 -20.688 -4.926 1 83.31 360 GLY B C 1
ATOM 9129 O O . GLY B 1 360 ? -27.516 -20.125 -4.742 1 83.31 360 GLY B O 1
ATOM 9130 N N . GLU B 1 361 ? -29.656 -20.234 -4.504 1 87.31 361 GLU B N 1
ATOM 9131 C CA . GLU B 1 361 ? -29.719 -18.906 -3.871 1 87.31 361 GLU B CA 1
ATOM 9132 C C . GLU B 1 361 ? -29.078 -18.938 -2.484 1 87.31 361 GLU B C 1
ATOM 9134 O O . GLU B 1 361 ? -28.391 -17.984 -2.1 1 87.31 361 GLU B O 1
ATOM 9139 N N . HIS B 1 362 ? -29.266 -19.984 -1.855 1 86.44 362 HIS B N 1
ATOM 9140 C CA . HIS B 1 362 ? -28.688 -20.109 -0.519 1 86.44 362 HIS B CA 1
ATOM 9141 C C . HIS B 1 362 ? -27.172 -20.266 -0.579 1 86.44 362 HIS B C 1
ATOM 9143 O O . HIS B 1 362 ? -26.453 -19.703 0.248 1 86.44 362 HIS B O 1
ATOM 9149 N N . ALA B 1 363 ? -26.797 -21.031 -1.534 1 89.44 363 ALA B N 1
ATOM 9150 C CA . ALA B 1 363 ? -25.359 -21.188 -1.7 1 89.44 363 ALA B CA 1
ATOM 9151 C C . ALA B 1 363 ? -24.703 -19.875 -2.082 1 89.44 363 ALA B C 1
ATOM 9153 O O . ALA B 1 363 ? -23.609 -19.547 -1.597 1 89.44 363 ALA B O 1
ATOM 9154 N N . PHE B 1 364 ? -25.438 -19.141 -2.871 1 90.88 364 PHE B N 1
ATOM 9155 C CA . PHE B 1 364 ? -24.922 -17.859 -3.328 1 90.88 364 PHE B CA 1
ATOM 9156 C C . PHE B 1 364 ? -24.812 -16.875 -2.168 1 90.88 364 PHE B C 1
ATOM 9158 O O . PHE B 1 364 ? -23.891 -16.047 -2.133 1 90.88 364 PHE B O 1
ATOM 9165 N N . GLN B 1 365 ? -25.625 -16.984 -1.235 1 90.56 365 GLN B N 1
ATOM 9166 C CA . GLN B 1 365 ? -25.641 -16.094 -0.079 1 90.56 365 GLN B CA 1
ATOM 9167 C C . GLN B 1 365 ? -24.406 -16.312 0.794 1 90.56 365 GLN B C 1
ATOM 9169 O O . GLN B 1 365 ? -23.891 -15.375 1.403 1 90.56 365 GLN B O 1
ATOM 9174 N N . VAL B 1 366 ? -23.953 -17.5 0.866 1 94.06 366 VAL B N 1
ATOM 9175 C CA . VAL B 1 366 ? -22.781 -17.828 1.655 1 94.06 366 VAL B CA 1
ATOM 9176 C C . VAL B 1 366 ? -21.578 -17.031 1.143 1 94.06 366 VAL B C 1
ATOM 9178 O O . VAL B 1 366 ? -20.828 -16.438 1.931 1 94.06 366 VAL B O 1
ATOM 9181 N N . PHE B 1 367 ? -21.5 -16.953 -0.124 1 95.88 367 PHE B N 1
ATOM 9182 C CA . PHE B 1 367 ? -20.344 -16.266 -0.71 1 95.88 367 PHE B CA 1
ATOM 9183 C C . PHE B 1 367 ? -20.531 -14.758 -0.67 1 95.88 367 PHE B C 1
ATOM 9185 O O . PHE B 1 367 ? -19.562 -14.016 -0.572 1 95.88 367 PHE B O 1
ATOM 9192 N N . THR B 1 368 ? -21.766 -14.32 -0.695 1 93.44 368 THR B N 1
ATOM 9193 C CA . THR B 1 368 ? -22.031 -12.898 -0.529 1 93.44 368 THR B CA 1
ATOM 9194 C C . THR B 1 368 ? -21.625 -12.438 0.87 1 93.44 368 THR B C 1
ATOM 9196 O O . THR B 1 368 ? -21.016 -11.383 1.028 1 93.44 368 THR B O 1
ATOM 9199 N N . ASP B 1 369 ? -21.953 -13.242 1.8 1 93 369 ASP B N 1
ATOM 9200 C CA . ASP B 1 369 ? -21.562 -12.93 3.174 1 93 369 ASP B CA 1
ATOM 9201 C C . ASP B 1 369 ? -20.047 -12.977 3.352 1 93 369 ASP B C 1
ATOM 9203 O O . ASP B 1 369 ? -19.484 -12.188 4.102 1 93 369 ASP B O 1
ATOM 9207 N N . GLU B 1 370 ? -19.469 -13.938 2.689 1 96.19 370 GLU B N 1
ATOM 9208 C CA . GLU B 1 370 ? -18.016 -14.055 2.738 1 96.19 370 GLU B CA 1
ATOM 9209 C C . GLU B 1 370 ? -17.359 -12.758 2.281 1 96.19 370 GLU B C 1
ATOM 9211 O O . GLU B 1 370 ? -16.469 -12.234 2.963 1 96.19 370 GLU B O 1
ATOM 9216 N N . VAL B 1 371 ? -17.797 -12.227 1.196 1 94.75 371 VAL B N 1
ATOM 9217 C CA . VAL B 1 371 ? -17.219 -11.016 0.63 1 94.75 371 VAL B CA 1
ATOM 9218 C C . VAL B 1 371 ? -17.547 -9.82 1.515 1 94.75 371 VAL B C 1
ATOM 9220 O O . VAL B 1 371 ? -16.75 -8.891 1.639 1 94.75 371 VAL B O 1
ATOM 9223 N N . GLN B 1 372 ? -18.625 -9.914 2.162 1 91.5 372 GLN B N 1
ATOM 9224 C CA . GLN B 1 372 ? -18.969 -8.852 3.096 1 91.5 372 GLN B CA 1
ATOM 9225 C C . GLN B 1 372 ? -18.016 -8.836 4.289 1 91.5 372 GLN B C 1
ATOM 9227 O O . GLN B 1 372 ? -17.625 -7.77 4.766 1 91.5 372 GLN B O 1
ATOM 9232 N N . PHE B 1 373 ? -17.734 -9.977 4.773 1 93.44 373 PHE B N 1
ATOM 9233 C CA . PHE B 1 373 ? -16.734 -10.062 5.836 1 93.44 373 PHE B CA 1
ATOM 9234 C C . PHE B 1 373 ? -15.406 -9.469 5.383 1 93.44 373 PHE B C 1
ATOM 9236 O O . PHE B 1 373 ? -14.719 -8.797 6.16 1 93.44 373 PHE B O 1
ATOM 9243 N N . LEU B 1 374 ? -15.117 -9.758 4.148 1 93.94 374 LEU B N 1
ATOM 9244 C CA . LEU B 1 374 ? -13.867 -9.258 3.596 1 93.94 374 LEU B CA 1
ATOM 9245 C C . LEU B 1 374 ? -13.891 -7.734 3.492 1 93.94 374 LEU B C 1
ATOM 9247 O O . LEU B 1 374 ? -12.914 -7.066 3.826 1 93.94 374 LEU B O 1
ATOM 9251 N N . CYS B 1 375 ? -14.992 -7.18 3.064 1 90.38 375 CYS B N 1
ATOM 9252 C CA . CYS B 1 375 ? -15.148 -5.73 2.961 1 90.38 375 CYS B CA 1
ATOM 9253 C C . CYS B 1 375 ? -14.977 -5.066 4.32 1 90.38 375 CYS B C 1
ATOM 9255 O O . CYS B 1 375 ? -14.242 -4.086 4.449 1 90.38 375 CYS B O 1
ATOM 9257 N N . GLU B 1 376 ? -15.555 -5.68 5.254 1 90.25 376 GLU B N 1
ATOM 9258 C CA . GLU B 1 376 ? -15.531 -5.102 6.594 1 90.25 376 GLU B CA 1
ATOM 9259 C C . GLU B 1 376 ? -14.164 -5.289 7.246 1 90.25 376 GLU B C 1
ATOM 9261 O O . GLU B 1 376 ? -13.742 -4.465 8.062 1 90.25 376 GLU B O 1
ATOM 9266 N N . ASN B 1 377 ? -13.531 -6.297 6.891 1 91.5 377 ASN B N 1
ATOM 9267 C CA . ASN B 1 377 ? -12.203 -6.531 7.449 1 91.5 377 ASN B CA 1
ATOM 9268 C C . ASN B 1 377 ? -11.219 -5.453 7.008 1 91.5 377 ASN B C 1
ATOM 9270 O O . ASN B 1 377 ? -10.375 -5.02 7.793 1 91.5 377 ASN B O 1
ATOM 9274 N N . TYR B 1 378 ? -11.328 -4.973 5.789 1 88.38 378 TYR B N 1
ATOM 9275 C CA . TYR B 1 378 ? -10.32 -4.066 5.25 1 88.38 378 TYR B CA 1
ATOM 9276 C C . TYR B 1 378 ? -10.781 -2.619 5.34 1 88.38 378 TYR B C 1
ATOM 9278 O O . TYR B 1 378 ? -9.961 -1.697 5.328 1 88.38 378 TYR B O 1
ATOM 9286 N N . HIS B 1 379 ? -12.078 -2.383 5.48 1 85.31 379 HIS B N 1
ATOM 9287 C CA . HIS B 1 379 ? -12.5 -0.999 5.289 1 85.31 379 HIS B CA 1
ATOM 9288 C C . HIS B 1 379 ? -13.516 -0.58 6.348 1 85.31 379 HIS B C 1
ATOM 9290 O O . HIS B 1 379 ? -14.156 0.464 6.219 1 85.31 379 HIS B O 1
ATOM 9296 N N . SER B 1 380 ? -13.594 -1.321 7.355 1 87.12 380 SER B N 1
ATOM 9297 C CA . SER B 1 380 ? -14.539 -0.944 8.398 1 87.12 380 SER B CA 1
ATOM 9298 C C . SER B 1 380 ? -14 0.207 9.242 1 87.12 380 SER B C 1
ATOM 9300 O O . SER B 1 380 ? -12.805 0.262 9.531 1 87.12 380 SER B O 1
ATOM 9302 N N . VAL B 1 381 ? -14.906 1.098 9.617 1 83.12 381 VAL B N 1
ATOM 9303 C CA . VAL B 1 381 ? -14.562 2.236 10.461 1 83.12 381 VAL B CA 1
ATOM 9304 C C . VAL B 1 381 ? -14.875 1.916 11.922 1 83.12 381 VAL B C 1
ATOM 9306 O O . VAL B 1 381 ? -14.383 2.586 12.828 1 83.12 381 VAL B O 1
ATOM 9309 N N . VAL B 1 382 ? -15.734 0.884 12.102 1 84.38 382 VAL B N 1
ATOM 9310 C CA . VAL B 1 382 ? -16.094 0.383 13.422 1 84.38 382 VAL B CA 1
ATOM 9311 C C . VAL B 1 382 ? -15.344 -0.921 13.695 1 84.38 382 VAL B C 1
ATOM 9313 O O . VAL B 1 382 ? -15.109 -1.715 12.781 1 84.38 382 VAL B O 1
ATOM 9316 N N . PRO B 1 383 ? -14.906 -1.114 14.828 1 87.06 383 PRO B N 1
ATOM 9317 C CA . PRO B 1 383 ? -14.141 -2.324 15.133 1 87.06 383 PRO B CA 1
ATOM 9318 C C . PRO B 1 383 ? -15.016 -3.578 15.188 1 87.06 383 PRO B C 1
ATOM 9320 O O . PRO B 1 383 ? -15 -4.301 16.188 1 87.06 383 PRO B O 1
ATOM 9323 N N . VAL B 1 384 ? -15.617 -3.826 14.133 1 87.69 384 VAL B N 1
ATOM 9324 C CA . VAL B 1 384 ? -16.516 -4.969 14.078 1 87.69 384 VAL B CA 1
ATOM 9325 C C . VAL B 1 384 ? -15.711 -6.266 14.039 1 87.69 384 VAL B C 1
ATOM 9327 O O . VAL B 1 384 ? -16.203 -7.32 14.461 1 87.69 384 VAL B O 1
ATOM 9330 N N . VAL B 1 385 ? -14.555 -6.188 13.586 1 86.75 385 VAL B N 1
ATOM 9331 C CA . VAL B 1 385 ? -13.711 -7.367 13.438 1 86.75 385 VAL B CA 1
ATOM 9332 C C . VAL B 1 385 ? -13.414 -7.973 14.812 1 86.75 385 VAL B C 1
ATOM 9334 O O . VAL B 1 385 ? -13.203 -9.18 14.93 1 86.75 385 VAL B O 1
ATOM 9337 N N . PHE B 1 386 ? -13.516 -7.152 15.82 1 86.94 386 PHE B N 1
ATOM 9338 C CA . PHE B 1 386 ? -13.234 -7.605 17.188 1 86.94 386 PHE B CA 1
ATOM 9339 C C . PHE B 1 386 ? -14.523 -8.008 17.891 1 86.94 386 PHE B C 1
ATOM 9341 O O . PHE B 1 386 ? -14.523 -8.227 19.109 1 86.94 386 PHE B O 1
ATOM 9348 N N . ALA B 1 387 ? -15.516 -8.062 17.188 1 85.25 387 ALA B N 1
ATOM 9349 C CA . ALA B 1 387 ? -16.828 -8.227 17.828 1 85.25 387 ALA B CA 1
ATOM 9350 C C . ALA B 1 387 ? -16.906 -9.547 18.594 1 85.25 387 ALA B C 1
ATOM 9352 O O . ALA B 1 387 ? -16.906 -10.617 17.984 1 85.25 387 ALA B O 1
ATOM 9353 N N . SER B 1 388 ? -16.828 -9.516 19.859 1 86.38 388 SER B N 1
ATOM 9354 C CA . SER B 1 388 ? -16.969 -10.586 20.844 1 86.38 388 SER B CA 1
ATOM 9355 C C . SER B 1 388 ? -17.594 -10.078 22.141 1 86.38 388 SER B C 1
ATOM 9357 O O . SER B 1 388 ? -17.578 -8.867 22.406 1 86.38 388 SER B O 1
ATOM 9359 N N . PRO B 1 389 ? -18.203 -10.969 22.844 1 82.88 389 PRO B N 1
ATOM 9360 C CA . PRO B 1 389 ? -18.766 -10.516 24.125 1 82.88 389 PRO B CA 1
ATOM 9361 C C . PRO B 1 389 ? -17.703 -9.93 25.047 1 82.88 389 PRO B C 1
ATOM 9363 O O . PRO B 1 389 ? -17.969 -8.977 25.781 1 82.88 389 PRO B O 1
ATOM 9366 N N . PHE B 1 390 ? -16.562 -10.406 24.969 1 83.56 390 PHE B N 1
ATOM 9367 C CA . PHE B 1 390 ? -15.477 -9.883 25.766 1 83.56 390 PHE B CA 1
ATOM 9368 C C . PHE B 1 390 ? -15.109 -8.469 25.328 1 83.56 390 PHE B C 1
ATOM 9370 O O . PHE B 1 390 ? -14.984 -7.566 26.172 1 83.56 390 PHE B O 1
ATOM 9377 N N . PHE B 1 391 ? -14.977 -8.32 24.047 1 87.25 391 PHE B N 1
ATOM 9378 C CA . PHE B 1 391 ? -14.633 -7 23.531 1 87.25 391 PHE B CA 1
ATOM 9379 C C . PHE B 1 391 ? -15.773 -6.012 23.766 1 87.25 391 PHE B C 1
ATOM 9381 O O . PHE B 1 391 ? -15.531 -4.832 24.031 1 87.25 391 PHE B O 1
ATOM 9388 N N . PHE B 1 392 ? -16.969 -6.531 23.734 1 86.31 392 PHE B N 1
ATOM 9389 C CA . PHE B 1 392 ? -18.125 -5.684 24.031 1 86.31 392 PHE B CA 1
ATOM 9390 C C . PHE B 1 392 ? -18.078 -5.172 25.453 1 86.31 392 PHE B C 1
ATOM 9392 O O . PHE B 1 392 ? -18.234 -3.973 25.703 1 86.31 392 PHE B O 1
ATOM 9399 N N . ALA B 1 393 ? -17.828 -6.02 26.359 1 86.81 393 ALA B N 1
ATOM 9400 C CA . ALA B 1 393 ? -17.766 -5.652 27.766 1 86.81 393 ALA B CA 1
ATOM 9401 C C . ALA B 1 393 ? -16.625 -4.668 28.031 1 86.81 393 ALA B C 1
ATOM 9403 O O . ALA B 1 393 ? -16.812 -3.668 28.734 1 86.81 393 ALA B O 1
ATOM 9404 N N . HIS B 1 394 ? -15.594 -4.848 27.438 1 86.25 394 HIS B N 1
ATOM 9405 C CA . HIS B 1 394 ? -14.422 -4.02 27.703 1 86.25 394 HIS B CA 1
ATOM 9406 C C . HIS B 1 394 ? -14.539 -2.674 26.984 1 86.25 394 HIS B C 1
ATOM 9408 O O . HIS B 1 394 ? -14.266 -1.629 27.578 1 86.25 394 HIS B O 1
ATOM 9414 N N . ASN B 1 395 ? -14.961 -2.736 25.734 1 85.19 395 ASN B N 1
ATOM 9415 C CA . ASN B 1 395 ? -14.906 -1.537 24.906 1 85.19 395 ASN B CA 1
ATOM 9416 C C . ASN B 1 395 ? -16.141 -0.662 25.094 1 85.19 395 ASN B C 1
ATOM 9418 O O . ASN B 1 395 ? -16.062 0.563 24.984 1 85.19 395 ASN B O 1
ATOM 9422 N N . TYR B 1 396 ? -17.297 -1.258 25.406 1 85.75 396 TYR B N 1
ATOM 9423 C CA . TYR B 1 396 ? -18.516 -0.452 25.406 1 85.75 396 TYR B CA 1
ATOM 9424 C C . TYR B 1 396 ? -19.109 -0.367 26.812 1 85.75 396 TYR B C 1
ATOM 9426 O O . TYR B 1 396 ? -20.016 0.438 27.062 1 85.75 396 TYR B O 1
ATOM 9434 N N . VAL B 1 397 ? -18.578 -1.15 27.766 1 87.25 397 VAL B N 1
ATOM 9435 C CA . VAL B 1 397 ? -19.094 -1.052 29.125 1 87.25 397 VAL B CA 1
ATOM 9436 C C . VAL B 1 397 ? -18.016 -0.508 30.047 1 87.25 397 VAL B C 1
ATOM 9438 O O . VAL B 1 397 ? -18.188 0.546 30.672 1 87.25 397 VAL B O 1
ATOM 9441 N N . LEU B 1 398 ? -16.875 -1.135 30.062 1 89.88 398 LEU B N 1
ATOM 9442 C CA . LEU B 1 398 ? -15.812 -0.757 30.984 1 89.88 398 LEU B CA 1
ATOM 9443 C C . LEU B 1 398 ? -15.156 0.548 30.562 1 89.88 398 LEU B C 1
ATOM 9445 O O . LEU B 1 398 ? -14.797 1.375 31.391 1 89.88 398 LEU B O 1
ATOM 9449 N N . PHE B 1 399 ? -15.031 0.727 29.297 1 90.75 399 PHE B N 1
ATOM 9450 C CA . PHE B 1 399 ? -14.328 1.903 28.812 1 90.75 399 PHE B CA 1
ATOM 9451 C C . PHE B 1 399 ? -15.086 3.176 29.156 1 90.75 399 PHE B C 1
ATOM 9453 O O . PHE B 1 399 ? -14.5 4.141 29.656 1 90.75 399 PHE B O 1
ATOM 9460 N N . PRO B 1 400 ? -16.375 3.246 28.969 1 90.44 400 PRO B N 1
ATOM 9461 C CA . PRO B 1 400 ? -17.109 4.453 29.375 1 90.44 400 PRO B CA 1
ATOM 9462 C C . PRO B 1 400 ? -17 4.719 30.875 1 90.44 400 PRO B C 1
ATOM 9464 O O . PRO B 1 400 ? -17 5.875 31.297 1 90.44 400 PRO B O 1
ATOM 9467 N N . VAL B 1 401 ? -16.859 3.645 31.625 1 91.5 401 VAL B N 1
ATOM 9468 C CA . VAL B 1 401 ? -16.703 3.809 33.062 1 91.5 401 VAL B CA 1
ATOM 9469 C C . VAL B 1 401 ? -15.344 4.438 33.375 1 91.5 401 VAL B C 1
ATOM 9471 O O . VAL B 1 401 ? -15.25 5.352 34.188 1 91.5 401 VAL B O 1
ATOM 9474 N N . VAL B 1 402 ? -14.391 4.008 32.719 1 91.5 402 VAL B N 1
ATOM 9475 C CA . VAL B 1 402 ? -13.055 4.57 32.875 1 91.5 402 VAL B CA 1
ATOM 9476 C C . VAL B 1 402 ? -13.039 6.027 32.438 1 91.5 402 VAL B C 1
ATOM 9478 O O . VAL B 1 402 ? -12.445 6.883 33.094 1 91.5 402 VAL B O 1
ATOM 9481 N N . VAL B 1 403 ? -13.656 6.297 31.328 1 92.31 403 VAL B N 1
ATOM 9482 C CA . VAL B 1 403 ? -13.719 7.66 30.812 1 92.31 403 VAL B CA 1
ATOM 9483 C C . VAL B 1 403 ? -14.453 8.555 31.797 1 92.31 403 VAL B C 1
ATOM 9485 O O . VAL B 1 403 ? -14.039 9.688 32.062 1 92.31 403 VAL B O 1
ATOM 9488 N N . LEU B 1 404 ? -15.492 8.039 32.438 1 92.38 404 LEU B N 1
ATOM 9489 C CA . LEU B 1 404 ? -16.234 8.797 33.438 1 92.38 404 LEU B CA 1
ATOM 9490 C C . LEU B 1 404 ? -15.367 9.086 34.656 1 92.38 404 LEU B C 1
ATOM 9492 O O . LEU B 1 404 ? -15.406 10.195 35.219 1 92.38 404 LEU B O 1
ATOM 9496 N N . ALA B 1 405 ? -14.633 8.117 35 1 93.06 405 ALA B N 1
ATOM 9497 C CA . ALA B 1 405 ? -13.719 8.312 36.125 1 93.06 405 ALA B CA 1
ATOM 9498 C C . ALA B 1 405 ? -12.688 9.391 35.812 1 93.06 405 ALA B C 1
ATOM 9500 O O . ALA B 1 405 ? -12.359 10.219 36.656 1 93.06 405 ALA B O 1
ATOM 9501 N N . LEU B 1 406 ? -12.195 9.422 34.594 1 93.19 406 LEU B N 1
ATOM 9502 C CA . LEU B 1 406 ? -11.227 10.43 34.188 1 93.19 406 LEU B CA 1
ATOM 9503 C C . LEU B 1 406 ? -11.867 11.812 34.125 1 93.19 406 LEU B C 1
ATOM 9505 O O . LEU B 1 406 ? -11.234 12.812 34.469 1 93.19 406 LEU B O 1
ATOM 9509 N N . CYS B 1 407 ? -13.039 11.867 33.625 1 90.81 407 CYS B N 1
ATOM 9510 C CA . CYS B 1 407 ? -13.766 13.133 33.594 1 90.81 407 CYS B CA 1
ATOM 9511 C C . CYS B 1 407 ? -13.969 13.68 35 1 90.81 407 CYS B C 1
ATOM 9513 O O . CYS B 1 407 ? -13.828 14.883 35.219 1 90.81 407 CYS B O 1
ATOM 9515 N N . LEU B 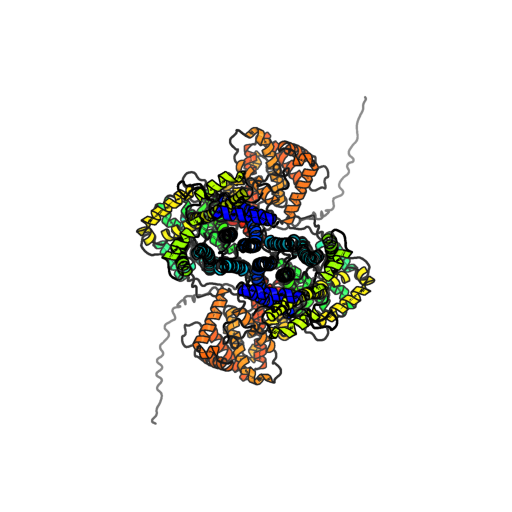1 408 ? -14.227 12.797 36.031 1 90.69 408 LEU B N 1
ATOM 9516 C CA . LEU B 1 408 ? -14.375 13.219 37.406 1 90.69 408 LEU B CA 1
ATOM 9517 C C . LEU B 1 408 ? -13.047 13.719 37.969 1 90.69 408 LEU B C 1
ATOM 9519 O O . LEU B 1 408 ? -13.023 14.695 38.719 1 90.69 408 LEU B O 1
ATOM 9523 N N . LEU B 1 409 ? -12.07 13.078 37.531 1 91.94 409 LEU B N 1
ATOM 9524 C CA . LEU B 1 409 ? -10.75 13.516 37.969 1 91.94 409 LEU B CA 1
ATOM 9525 C C . LEU B 1 409 ? -10.438 14.914 37.438 1 91.94 409 LEU B C 1
ATOM 9527 O O . LEU B 1 409 ? -9.875 15.75 38.125 1 91.94 409 LEU B O 1
ATOM 9531 N N . VAL B 1 410 ? -10.789 15.18 36.188 1 91.44 410 VAL B N 1
ATOM 9532 C CA . VAL B 1 410 ? -10.562 16.484 35.594 1 91.44 410 VAL B CA 1
ATOM 9533 C C . VAL B 1 410 ? -11.398 17.547 36.312 1 91.44 410 VAL B C 1
ATOM 9535 O O . VAL B 1 410 ? -10.938 18.672 36.531 1 91.44 410 VAL B O 1
ATOM 9538 N N . LEU B 1 411 ? -12.562 17.156 36.75 1 89.62 411 LEU B N 1
ATOM 9539 C CA . LEU B 1 411 ? -13.422 18.047 37.5 1 89.62 411 LEU B CA 1
ATOM 9540 C C . LEU B 1 411 ? -12.789 18.422 38.844 1 89.62 411 LEU B C 1
ATOM 9542 O O . LEU B 1 411 ? -12.789 19.578 39.25 1 89.62 411 LEU B O 1
ATOM 9546 N N . VAL B 1 412 ? -12.164 17.453 39.438 1 89.88 412 VAL B N 1
ATOM 9547 C CA . VAL B 1 412 ? -11.539 17.672 40.75 1 89.88 412 VAL B CA 1
ATOM 9548 C C . VAL B 1 412 ? -10.281 18.516 40.594 1 89.88 412 VAL B C 1
ATOM 9550 O O . VAL B 1 412 ? -10.039 19.438 41.375 1 89.88 412 VAL B O 1
ATOM 9553 N N . LEU B 1 413 ? -9.539 18.281 39.531 1 89.19 413 LEU B N 1
ATOM 9554 C CA . LEU B 1 413 ? -8.289 19 39.312 1 89.19 413 LEU B CA 1
ATOM 9555 C C . LEU B 1 413 ? -8.555 20.438 38.906 1 89.19 413 LEU B C 1
ATOM 9557 O O . LEU B 1 413 ? -7.797 21.344 39.281 1 89.19 413 LEU B O 1
ATOM 9561 N N . SER B 1 414 ? -9.633 20.656 38.156 1 87.44 414 SER B N 1
ATOM 9562 C CA . SER B 1 414 ? -9.953 22.016 37.719 1 87.44 414 SER B CA 1
ATOM 9563 C C . SER B 1 414 ? -10.422 22.875 38.875 1 87.44 414 SER B C 1
ATOM 9565 O O . SER B 1 414 ? -10.273 24.109 38.844 1 87.44 414 SER B O 1
ATOM 9567 N N . GLY B 1 415 ? -10.977 22.266 40 1 83.69 415 GLY B N 1
ATOM 9568 C CA . GLY B 1 415 ? -11.398 23 41.188 1 83.69 415 GLY B CA 1
ATOM 9569 C C . GLY B 1 415 ? -10.367 22.984 42.281 1 83.69 415 GLY B C 1
ATOM 9570 O O . GLY B 1 415 ? -10.672 23.312 43.438 1 83.69 415 GLY B O 1
ATOM 9571 N N . ASN B 1 416 ? -9.117 22.672 42 1 84.06 416 ASN B N 1
ATOM 9572 C CA . ASN B 1 416 ? -8.047 22.578 43 1 84.06 416 ASN B CA 1
ATOM 9573 C C . ASN B 1 416 ? -8.492 21.797 44.219 1 84.06 416 ASN B C 1
ATOM 9575 O O . ASN B 1 416 ? -8.25 22.219 45.344 1 84.06 416 ASN B O 1
ATOM 9579 N N . GLY B 1 417 ? -9.266 20.703 44.031 1 81.31 417 GLY B N 1
ATOM 9580 C CA . GLY B 1 417 ? -9.672 19.812 45.094 1 81.31 417 GLY B CA 1
ATOM 9581 C C . GLY B 1 417 ? -11.07 20.125 45.625 1 81.31 417 GLY B C 1
ATOM 9582 O O . GLY B 1 417 ? -11.664 19.297 46.312 1 81.31 417 GLY B O 1
ATOM 9583 N N . ASP B 1 418 ? -11.664 21.328 45.344 1 86.19 418 ASP B N 1
ATOM 9584 C CA . ASP B 1 418 ? -13.008 21.688 45.812 1 86.19 418 ASP B CA 1
ATOM 9585 C C . ASP B 1 418 ? -14.062 21.266 44.781 1 86.19 418 ASP B C 1
ATOM 9587 O O . ASP B 1 418 ? -14.344 22.016 43.844 1 86.19 418 ASP B O 1
ATOM 9591 N N . VAL B 1 419 ? -14.633 20.156 44.969 1 83.31 419 VAL B N 1
ATOM 9592 C CA . VAL B 1 419 ? -15.57 19.547 44.031 1 83.31 419 VAL B CA 1
ATOM 9593 C C . VAL B 1 419 ? -16.859 20.375 43.969 1 83.31 419 VAL B C 1
ATOM 9595 O O . VAL B 1 419 ? -17.438 20.578 42.906 1 83.31 419 VAL B O 1
ATOM 9598 N N . ALA B 1 420 ? -17.328 20.844 45.125 1 82.69 420 ALA B N 1
ATOM 9599 C CA . ALA B 1 420 ? -18.547 21.641 45.156 1 82.69 420 ALA B CA 1
ATOM 9600 C C . ALA B 1 420 ? -18.406 22.922 44.344 1 82.69 420 ALA B C 1
ATOM 9602 O O . ALA B 1 420 ? -19.328 23.297 43.594 1 82.69 420 ALA B O 1
ATOM 9603 N N . TYR B 1 421 ? -17.297 23.469 44.469 1 85.19 421 TYR B N 1
ATOM 9604 C CA . TYR B 1 421 ? -17.031 24.688 43.688 1 85.19 421 TYR B CA 1
ATOM 9605 C C . TYR B 1 421 ? -16.969 24.391 42.219 1 85.19 421 TYR B C 1
ATOM 9607 O O . TYR B 1 421 ? -17.5 25.141 41.406 1 85.19 421 TYR B O 1
ATOM 9615 N N . ALA B 1 422 ? -16.422 23.297 41.969 1 81.88 422 ALA B N 1
ATOM 9616 C CA . ALA B 1 422 ? -16.266 22.953 40.562 1 81.88 422 ALA B CA 1
ATOM 9617 C C . ALA B 1 422 ? -17.609 22.672 39.906 1 81.88 422 ALA B C 1
ATOM 9619 O O . ALA B 1 422 ? -17.859 23.109 38.781 1 81.88 422 ALA B O 1
ATOM 9620 N N . VAL B 1 423 ? -18.438 21.969 40.625 1 84.06 423 VAL B N 1
ATOM 9621 C CA . VAL B 1 423 ? -19.75 21.609 40.094 1 84.06 423 VAL B CA 1
ATOM 9622 C C . VAL B 1 423 ? -20.609 22.859 39.969 1 84.06 423 VAL B C 1
ATOM 9624 O O . VAL B 1 423 ? -21.328 23.031 38.969 1 84.06 423 VAL B O 1
ATOM 9627 N N . HIS B 1 424 ? -20.5 23.719 40.906 1 82.94 424 HIS B N 1
ATOM 9628 C CA . HIS B 1 424 ? -21.234 24.969 40.844 1 82.94 424 HIS B CA 1
ATOM 9629 C C . HIS B 1 424 ? -20.75 25.844 39.688 1 82.94 424 HIS B C 1
ATOM 9631 O O . HIS B 1 424 ? -21.562 26.438 38.969 1 82.94 424 HIS B O 1
ATOM 9637 N N . SER B 1 425 ? -19.516 25.812 39.562 1 81.69 425 SER B N 1
ATOM 9638 C CA . SER B 1 425 ? -18.922 26.609 38.469 1 81.69 425 SER B CA 1
ATOM 9639 C C . SER B 1 425 ? -19.281 26.031 37.125 1 81.69 425 SER B C 1
ATOM 9641 O O . SER B 1 425 ? -19.469 26.781 36.156 1 81.69 425 SER B O 1
ATOM 9643 N N . LEU B 1 426 ? -19.344 24.75 37.062 1 83 426 LEU B N 1
ATOM 9644 C CA . LEU B 1 426 ? -19.703 24.094 35.812 1 83 426 LEU B CA 1
ATOM 9645 C C . LEU B 1 426 ? -21.125 24.453 35.375 1 83 426 LEU B C 1
ATOM 9647 O O . LEU B 1 426 ? -21.391 24.656 34.188 1 83 426 LEU B O 1
ATOM 9651 N N . ARG B 1 427 ? -21.969 24.641 36.312 1 79 427 ARG B N 1
ATOM 9652 C CA . ARG B 1 427 ? -23.375 24.953 36.031 1 79 427 ARG B CA 1
ATOM 9653 C C . ARG B 1 427 ? -23.547 26.438 35.719 1 79 427 ARG B C 1
ATOM 9655 O O . ARG B 1 427 ? -24.328 26.797 34.844 1 79 427 ARG B O 1
ATOM 9662 N N . CYS B 1 428 ? -22.672 27.359 36.281 1 74.12 428 CYS B N 1
ATOM 9663 C CA . CYS B 1 428 ? -22.891 28.797 36.156 1 74.12 428 CYS B CA 1
ATOM 9664 C C . CYS B 1 428 ? -22.062 29.375 35 1 74.12 428 CYS B C 1
ATOM 9666 O O . CYS B 1 428 ? -22.484 30.344 34.375 1 74.12 428 CYS B O 1
ATOM 9668 N N . ASP B 1 429 ? -20.984 28.672 34.781 1 72.69 429 ASP B N 1
ATOM 9669 C CA . ASP B 1 429 ? -20.031 29.297 33.875 1 72.69 429 ASP B CA 1
ATOM 9670 C C . ASP B 1 429 ? -20.312 28.875 32.438 1 72.69 429 ASP B C 1
ATOM 9672 O O . ASP B 1 429 ? -19.828 29.516 31.5 1 72.69 429 ASP B O 1
ATOM 9676 N N . ASN B 1 430 ? -21.109 27.812 32.281 1 77.31 430 ASN B N 1
ATOM 9677 C CA . ASN B 1 430 ? -21.266 27.281 30.922 1 77.31 430 ASN B CA 1
ATOM 9678 C C . ASN B 1 430 ? -22.719 27.328 30.469 1 77.31 430 ASN B C 1
ATOM 9680 O O . ASN B 1 430 ? -23.625 26.922 31.203 1 77.31 430 ASN B O 1
ATOM 9684 N N . PHE B 1 431 ? -22.906 27.891 29.375 1 69.5 431 PHE B N 1
ATOM 9685 C CA . PHE B 1 431 ? -24.234 28.094 28.828 1 69.5 431 PHE B CA 1
ATOM 9686 C C . PHE B 1 431 ? -24.922 26.766 28.562 1 69.5 431 PHE B C 1
ATOM 9688 O O . PHE B 1 431 ? -26.109 26.594 28.875 1 69.5 431 PHE B O 1
ATOM 9695 N N . PHE B 1 432 ? -24.266 25.812 28.047 1 69.44 432 PHE B N 1
ATOM 9696 C CA . PHE B 1 432 ? -24.875 24.578 27.594 1 69.44 432 PHE B CA 1
ATOM 9697 C C . PHE B 1 432 ? -25.281 23.703 28.781 1 69.44 432 PHE B C 1
ATOM 9699 O O . PHE B 1 432 ? -26.156 22.828 28.641 1 69.44 432 PHE B O 1
ATOM 9706 N N . THR B 1 433 ? -24.656 24.031 29.891 1 70.19 433 THR B N 1
ATOM 9707 C CA . THR B 1 433 ? -25.016 23.234 31.062 1 70.19 433 THR B CA 1
ATOM 9708 C C . THR B 1 433 ? -26.031 23.953 31.922 1 70.19 433 THR B C 1
ATOM 9710 O O . THR B 1 433 ? -26.578 23.375 32.875 1 70.19 433 THR B O 1
ATOM 9713 N N . SER B 1 434 ? -26.297 25.281 31.672 1 67.19 434 SER B N 1
ATOM 9714 C CA . SER B 1 434 ? -27.203 26.078 32.5 1 67.19 434 SER B CA 1
ATOM 9715 C C . SER B 1 434 ? -28.656 25.797 32.188 1 67.19 434 SER B C 1
ATOM 9717 O O . SER B 1 434 ? -29.562 26.203 32.906 1 67.19 434 SER B O 1
ATOM 9719 N N . GLY B 1 435 ? -28.984 24.828 31.25 1 63.34 435 GLY B N 1
ATOM 9720 C CA . GLY B 1 435 ? -30.344 24.484 30.891 1 63.34 435 GLY B CA 1
ATOM 9721 C C . GLY B 1 435 ? -31.031 25.562 30.094 1 63.34 435 GLY B C 1
ATOM 9722 O O . GLY B 1 435 ? -32.219 25.438 29.734 1 63.34 435 GLY B O 1
ATOM 9723 N N . ASN B 1 436 ? -30.375 26.688 29.75 1 70.75 436 ASN B N 1
ATOM 9724 C CA . ASN B 1 436 ? -31.016 27.812 29.062 1 70.75 436 ASN B CA 1
ATOM 9725 C C . ASN B 1 436 ? -30.812 27.75 27.562 1 70.75 436 ASN B C 1
ATOM 9727 O O . ASN B 1 436 ? -30.906 28.766 26.875 1 70.75 436 ASN B O 1
ATOM 9731 N N . VAL B 1 437 ? -30.531 26.547 27.094 1 74.56 437 VAL B N 1
ATOM 9732 C CA . VAL B 1 437 ? -30.25 26.406 25.672 1 74.56 437 VAL B CA 1
ATOM 9733 C C . VAL B 1 437 ? -31.531 26.641 24.859 1 74.56 437 VAL B C 1
ATOM 9735 O O . VAL B 1 437 ? -31.5 27.359 23.859 1 74.56 437 VAL B O 1
ATOM 9738 N N . LEU B 1 438 ? -32.625 26.172 25.328 1 76.25 438 LEU B N 1
ATOM 9739 C CA . LEU B 1 438 ? -33.875 26.234 24.578 1 76.25 438 LEU B CA 1
ATOM 9740 C C . LEU B 1 438 ? -34.438 27.656 24.578 1 76.25 438 LEU B C 1
ATOM 9742 O O . LEU B 1 438 ? -34.781 28.188 23.516 1 76.25 438 LEU B O 1
ATOM 9746 N N . PRO B 1 439 ? -34.406 28.312 25.703 1 76.94 439 PRO B N 1
ATOM 9747 C CA . PRO B 1 439 ? -34.875 29.703 25.703 1 76.94 439 PRO B CA 1
ATOM 9748 C C . PRO B 1 439 ? -34 30.625 24.859 1 76.94 439 PRO B C 1
ATOM 9750 O O . PRO B 1 439 ? -34.5 31.531 24.203 1 76.94 439 PRO B O 1
ATOM 9753 N N . THR B 1 440 ? -32.781 30.328 24.953 1 78.81 440 THR B N 1
ATOM 9754 C CA . THR B 1 440 ? -31.859 31.156 24.172 1 78.81 440 THR B CA 1
ATOM 9755 C C . THR B 1 440 ? -32.094 30.938 22.672 1 78.81 440 THR B C 1
ATOM 9757 O O . THR B 1 440 ? -32.031 31.891 21.891 1 78.81 440 THR B O 1
ATOM 9760 N N . ALA B 1 441 ? -32.281 29.703 22.312 1 78.12 441 ALA B N 1
ATOM 9761 C CA . ALA B 1 441 ? -32.531 29.391 20.906 1 78.12 441 ALA B CA 1
ATOM 9762 C C . ALA B 1 441 ? -33.812 30.078 20.406 1 78.12 441 ALA B C 1
ATOM 9764 O O . ALA B 1 441 ? -33.844 30.609 19.297 1 78.12 441 ALA B O 1
ATOM 9765 N N . ARG B 1 442 ? -34.781 30.156 21.188 1 78.12 442 ARG B N 1
ATOM 9766 C CA . ARG B 1 442 ? -36.062 30.781 20.828 1 78.12 442 ARG B CA 1
ATOM 9767 C C . ARG B 1 442 ? -35.906 32.281 20.703 1 78.12 442 ARG B C 1
ATOM 9769 O O . ARG B 1 442 ? -36.469 32.906 19.797 1 78.12 442 ARG B O 1
ATOM 9776 N N . TYR B 1 443 ? -35.094 32.812 21.578 1 81.06 443 TYR B N 1
ATOM 9777 C CA . TYR B 1 443 ? -34.844 34.219 21.562 1 81.06 443 TYR B CA 1
ATOM 9778 C C . TYR B 1 443 ? -34.094 34.625 20.281 1 81.06 443 TYR B C 1
ATOM 9780 O O . TYR B 1 443 ? -34.469 35.594 19.625 1 81.06 443 TYR B O 1
ATOM 9788 N N . VAL B 1 444 ? -33.125 33.875 20.031 1 82.06 444 VAL B N 1
ATOM 9789 C CA . VAL B 1 444 ? -32.281 34.188 18.875 1 82.06 444 VAL B CA 1
ATOM 9790 C C . VAL B 1 444 ? -33.094 34.031 17.594 1 82.06 444 VAL B C 1
ATOM 9792 O O . VAL B 1 444 ? -33.031 34.844 16.688 1 82.06 444 VAL B O 1
ATOM 9795 N N . LEU B 1 445 ? -33.906 32.969 17.484 1 80.44 445 LEU B N 1
ATOM 9796 C CA . LEU B 1 445 ? -34.688 32.688 16.297 1 80.44 445 LEU B CA 1
ATOM 9797 C C . LEU B 1 445 ? -35.719 33.75 16.062 1 80.44 445 LEU B C 1
ATOM 9799 O O . LEU B 1 445 ? -36.062 34.062 14.906 1 80.44 445 LEU B O 1
ATOM 9803 N N . GLY B 1 446 ? -36.219 34.406 17.125 1 76.56 446 GLY B N 1
ATOM 9804 C CA . GLY B 1 446 ? -37.219 35.469 17.016 1 76.56 446 GLY B CA 1
ATOM 9805 C C . GLY B 1 446 ? -36.625 36.75 16.5 1 76.56 446 GLY B C 1
ATOM 9806 O O . GLY B 1 446 ? -37.344 37.562 15.906 1 76.56 446 GLY B O 1
ATOM 9807 N N . ARG B 1 447 ? -35.25 36.906 16.562 1 80.88 447 ARG B N 1
ATOM 9808 C CA . ARG B 1 447 ? -34.625 38.188 16.234 1 80.88 447 ARG B CA 1
ATOM 9809 C C . ARG B 1 447 ? -33.75 38.062 14.992 1 80.88 447 ARG B C 1
ATOM 9811 O O . ARG B 1 447 ? -33.125 39 14.578 1 80.88 447 ARG B O 1
ATOM 9818 N N . VAL B 1 448 ? -33.656 36.875 14.453 1 81.19 448 VAL B N 1
ATOM 9819 C CA . VAL B 1 448 ? -32.75 36.594 13.32 1 81.19 448 VAL B CA 1
ATOM 9820 C C . VAL B 1 448 ? -33.156 37.5 12.148 1 81.19 448 VAL B C 1
ATOM 9822 O O . VAL B 1 448 ? -32.281 37.938 11.383 1 81.19 448 VAL B O 1
ATOM 9825 N N . ARG B 1 449 ? -34.344 37.938 12.031 1 68.44 449 ARG B N 1
ATOM 9826 C CA . ARG B 1 449 ? -34.812 38.75 10.891 1 68.44 449 ARG B CA 1
ATOM 9827 C C . ARG B 1 449 ? -34.5 40.219 11.07 1 68.44 449 ARG B C 1
ATOM 9829 O O . ARG B 1 449 ? -34.438 40.969 10.102 1 68.44 449 ARG B O 1
ATOM 9836 N N . LYS B 1 450 ? -34.219 40.688 12.219 1 67.44 450 LYS B N 1
ATOM 9837 C CA . LYS B 1 450 ? -34.094 42.125 12.484 1 67.44 450 LYS B CA 1
ATOM 9838 C C . LYS B 1 450 ? -32.625 42.594 12.336 1 67.44 450 LYS B C 1
ATOM 9840 O O . LYS B 1 450 ? -32.375 43.75 12.016 1 67.44 450 LYS B O 1
ATOM 9845 N N . SER B 1 451 ? -31.688 41.688 12.641 1 77.38 451 SER B N 1
ATOM 9846 C CA . SER B 1 451 ? -30.297 42.125 12.594 1 77.38 451 SER B CA 1
ATOM 9847 C C . SER B 1 451 ? -29.391 41 12.078 1 77.38 451 SER B C 1
ATOM 9849 O O . SER B 1 451 ? -29.656 39.812 12.328 1 77.38 451 SER B O 1
ATOM 9851 N N . THR B 1 452 ? -28.438 41.344 11.25 1 78.38 452 THR B N 1
ATOM 9852 C CA . THR B 1 452 ? -27.484 40.406 10.688 1 78.38 452 THR B CA 1
ATOM 9853 C C . THR B 1 452 ? -26.625 39.781 11.781 1 78.38 452 THR B C 1
ATOM 9855 O O . THR B 1 452 ? -26.156 38.625 11.641 1 78.38 452 THR B O 1
ATOM 9858 N N . THR B 1 453 ? -26.422 40.5 12.828 1 78.56 453 THR B N 1
ATOM 9859 C CA . THR B 1 453 ? -25.609 39.969 13.922 1 78.56 453 THR B CA 1
ATOM 9860 C C . THR B 1 453 ? -26.312 38.781 14.594 1 78.56 453 THR B C 1
ATOM 9862 O O . THR B 1 453 ? -25.656 37.812 14.984 1 78.56 453 THR B O 1
ATOM 9865 N N . PHE B 1 454 ? -27.625 38.875 14.609 1 82.12 454 PHE B N 1
ATOM 9866 C CA . PHE B 1 454 ? -28.375 37.812 15.219 1 82.12 454 PHE B CA 1
ATOM 9867 C C . PHE B 1 454 ? -28.406 36.562 14.312 1 82.12 454 PHE B C 1
ATOM 9869 O O . PHE B 1 454 ? -28.5 35.438 14.789 1 82.12 454 PHE B O 1
ATOM 9876 N N . LEU B 1 455 ? -28.281 36.781 13.047 1 82.56 455 LEU B N 1
ATOM 9877 C CA . LEU B 1 455 ? -28.203 35.656 12.102 1 82.56 455 LEU B CA 1
ATOM 9878 C C . LEU B 1 455 ? -26.938 34.844 12.32 1 82.56 455 LEU B C 1
ATOM 9880 O O . LEU B 1 455 ? -26.984 33.625 12.383 1 82.56 455 LEU B O 1
ATOM 9884 N N . PHE B 1 456 ? -25.875 35.531 12.477 1 83.56 456 PHE B N 1
ATOM 9885 C CA . PHE B 1 456 ? -24.609 34.844 12.656 1 83.56 456 PHE B CA 1
ATOM 9886 C C . PHE B 1 456 ? -24.547 34.188 14.023 1 83.56 456 PHE B C 1
ATOM 9888 O O . PHE B 1 456 ? -23.938 33.125 14.18 1 83.56 456 PHE B O 1
ATOM 9895 N N . CYS B 1 457 ? -25.188 34.781 14.93 1 82.75 457 CYS B N 1
ATOM 9896 C CA . CYS B 1 457 ? -25.312 34.125 16.234 1 82.75 457 CYS B CA 1
ATOM 9897 C C . CYS B 1 457 ? -26.109 32.844 16.109 1 82.75 457 CYS B C 1
ATOM 9899 O O . CYS B 1 457 ? -25.719 31.812 16.688 1 82.75 457 CYS B O 1
ATOM 9901 N N . ALA B 1 458 ? -27.094 32.875 15.375 1 83.81 458 ALA B N 1
ATOM 9902 C CA . ALA B 1 458 ? -27.922 31.688 15.164 1 83.81 458 ALA B CA 1
ATOM 9903 C C . ALA B 1 458 ? -27.141 30.594 14.438 1 83.81 458 ALA B C 1
ATOM 9905 O O . ALA B 1 458 ? -27.297 29.406 14.742 1 83.81 458 ALA B O 1
ATOM 9906 N N . ILE B 1 459 ? -26.328 30.984 13.523 1 85.06 459 ILE B N 1
ATOM 9907 C CA . ILE B 1 459 ? -25.516 30.031 12.773 1 85.06 459 ILE B CA 1
ATOM 9908 C C . ILE B 1 459 ? -24.516 29.359 13.703 1 85.06 459 ILE B C 1
ATOM 9910 O O . ILE B 1 459 ? -24.344 28.141 13.641 1 85.06 459 ILE B O 1
ATOM 9914 N N . ASP B 1 460 ? -23.906 30.094 14.539 1 87 460 ASP B N 1
ATOM 9915 C CA . ASP B 1 460 ? -22.922 29.531 15.461 1 87 460 ASP B CA 1
ATOM 9916 C C . ASP B 1 460 ? -23.594 28.562 16.438 1 87 460 ASP B C 1
ATOM 9918 O O . ASP B 1 460 ? -23.062 27.469 16.688 1 87 460 ASP B O 1
ATOM 9922 N N . LEU B 1 461 ? -24.719 28.906 16.922 1 85.38 461 LEU B N 1
ATOM 9923 C CA . LEU B 1 461 ? -25.422 28.031 17.859 1 85.38 461 LEU B CA 1
ATOM 9924 C C . LEU B 1 461 ? -25.938 26.781 17.156 1 85.38 461 LEU B C 1
ATOM 9926 O O . LEU B 1 461 ? -25.828 25.672 17.688 1 85.38 461 LEU B O 1
ATOM 9930 N N . SER B 1 462 ? -26.469 26.984 15.992 1 86.75 462 SER B N 1
ATOM 9931 C CA . SER B 1 462 ? -26.953 25.828 15.234 1 86.75 462 SER B CA 1
ATOM 9932 C C . SER B 1 462 ? -25.828 24.875 14.875 1 86.75 462 SER B C 1
ATOM 9934 O O . SER B 1 462 ? -25.984 23.656 14.938 1 86.75 462 SER B O 1
ATOM 9936 N N . THR B 1 463 ? -24.703 25.422 14.477 1 89.62 463 THR B N 1
ATOM 9937 C CA . THR B 1 463 ? -23.547 24.609 14.148 1 89.62 463 THR B CA 1
ATOM 9938 C C . THR B 1 463 ? -23.109 23.766 15.352 1 89.62 463 THR B C 1
ATOM 9940 O O . THR B 1 463 ? -22.812 22.578 15.211 1 89.62 463 THR B O 1
ATOM 9943 N N . THR B 1 464 ? -23.125 24.344 16.453 1 88.75 464 THR B N 1
ATOM 9944 C CA . THR B 1 464 ? -22.703 23.656 17.672 1 88.75 464 THR B CA 1
ATOM 9945 C C . THR B 1 464 ? -23.672 22.516 18 1 88.75 464 THR B C 1
ATOM 9947 O O . THR B 1 464 ? -23.25 21.406 18.312 1 88.75 464 THR B O 1
ATOM 9950 N N . VAL B 1 465 ? -24.938 22.781 17.906 1 87.81 465 VAL B N 1
ATOM 9951 C CA . VAL B 1 465 ? -25.938 21.781 18.219 1 87.81 465 VAL B CA 1
ATOM 9952 C C . VAL B 1 465 ? -25.875 20.641 17.188 1 87.81 465 VAL B C 1
ATOM 9954 O O . VAL B 1 465 ? -25.953 19.469 17.547 1 87.81 465 VAL B O 1
ATOM 9957 N N . LEU B 1 466 ? -25.688 21.016 15.969 1 89.56 466 LEU B N 1
ATOM 9958 C CA . LEU B 1 466 ? -25.594 20 14.922 1 89.56 466 LEU B CA 1
ATOM 9959 C C . LEU B 1 466 ? -24.375 19.109 15.133 1 89.56 466 LEU B C 1
ATOM 9961 O O . LEU B 1 466 ? -24.453 17.891 14.961 1 89.56 466 LEU B O 1
ATOM 9965 N N . LEU B 1 467 ? -23.281 19.688 15.477 1 91.5 467 LEU B N 1
ATOM 9966 C CA . LEU B 1 467 ? -22.078 18.906 15.711 1 91.5 467 LEU B CA 1
ATOM 9967 C C . LEU B 1 467 ? -22.25 18 16.922 1 91.5 467 LEU B C 1
ATOM 9969 O O . LEU B 1 467 ? -21.828 16.844 16.906 1 91.5 467 LEU B O 1
ATOM 9973 N N . ALA B 1 468 ? -22.859 18.484 17.938 1 90.44 468 ALA B N 1
ATOM 9974 C CA . ALA B 1 468 ? -23.109 17.672 19.125 1 90.44 468 ALA B CA 1
ATOM 9975 C C . ALA B 1 468 ? -24.031 16.516 18.828 1 90.44 468 ALA B C 1
ATOM 9977 O O . ALA B 1 468 ? -23.812 15.383 19.281 1 90.44 468 ALA B O 1
ATOM 9978 N N . LEU B 1 469 ? -24.969 16.797 18.031 1 88.62 469 LEU B N 1
ATOM 9979 C CA . LEU B 1 469 ? -25.906 15.742 17.641 1 88.62 469 LEU B CA 1
ATOM 9980 C C . LEU B 1 469 ? -25.203 14.719 16.75 1 88.62 469 LEU B C 1
ATOM 9982 O O . LEU B 1 469 ? -25.469 13.516 16.859 1 88.62 469 LEU B O 1
ATOM 9986 N N . ALA B 1 470 ? -24.375 15.195 15.883 1 89.06 470 ALA B N 1
ATOM 9987 C CA . ALA B 1 470 ? -23.625 14.289 15.016 1 89.06 470 ALA B CA 1
ATOM 9988 C C . ALA B 1 470 ? -22.734 13.352 15.828 1 89.06 470 ALA B C 1
ATOM 9990 O O . ALA B 1 470 ? -22.641 12.164 15.531 1 89.06 470 ALA B O 1
ATOM 9991 N N . VAL B 1 471 ? -22.141 13.836 16.859 1 91.06 471 VAL B N 1
ATOM 9992 C CA . VAL B 1 471 ? -21.281 13.023 17.703 1 91.06 471 VAL B CA 1
ATOM 9993 C C . VAL B 1 471 ? -22.125 11.992 18.453 1 91.06 471 VAL B C 1
ATOM 9995 O O . VAL B 1 471 ? -21.75 10.82 18.531 1 91.06 471 VAL B O 1
ATOM 9998 N N . ALA B 1 472 ? -23.219 12.422 18.984 1 89.69 472 ALA B N 1
ATOM 9999 C CA . ALA B 1 472 ? -24.109 11.508 19.703 1 89.69 472 ALA B CA 1
ATOM 10000 C C . ALA B 1 472 ? -24.625 10.414 18.781 1 89.69 472 ALA B C 1
ATOM 10002 O O . ALA B 1 472 ? -24.656 9.234 19.156 1 89.69 472 ALA B O 1
ATOM 10003 N N . TYR B 1 473 ? -24.938 10.797 17.641 1 87.31 473 TYR B N 1
ATOM 10004 C CA . TYR B 1 473 ? -25.438 9.836 16.656 1 87.31 473 TYR B CA 1
ATOM 10005 C C . TYR B 1 473 ? -24.359 8.812 16.312 1 87.31 473 TYR B C 1
ATOM 10007 O O . TYR B 1 473 ? -24.641 7.613 16.219 1 87.31 473 TYR B O 1
ATOM 10015 N N . GLU B 1 474 ? -23.234 9.266 16.125 1 86.75 474 GLU B N 1
ATOM 10016 C CA . GLU B 1 474 ? -22.156 8.359 15.758 1 86.75 474 GLU B CA 1
ATOM 10017 C C . GLU B 1 474 ? -21.859 7.367 16.875 1 86.75 474 GLU B C 1
ATOM 10019 O O . GLU B 1 474 ? -21.594 6.195 16.625 1 86.75 474 GLU B O 1
ATOM 10024 N N . GLU B 1 475 ? -21.953 7.777 18.047 1 87.06 475 GLU B N 1
ATOM 10025 C CA . GLU B 1 475 ? -21.703 6.879 19.172 1 87.06 475 GLU B CA 1
ATOM 10026 C C . GLU B 1 475 ? -22.781 5.816 19.281 1 87.06 475 GLU B C 1
ATOM 10028 O O . GLU B 1 475 ? -22.484 4.641 19.5 1 87.06 475 GLU B O 1
ATOM 10033 N N . VAL B 1 476 ? -23.938 6.207 19.047 1 86.69 476 VAL B N 1
ATOM 10034 C CA . VAL B 1 476 ? -25.047 5.266 19.156 1 86.69 476 VAL B CA 1
ATOM 10035 C C . VAL B 1 476 ? -25.031 4.316 17.953 1 86.69 476 VAL B C 1
ATOM 10037 O O . VAL B 1 476 ? -25.25 3.111 18.109 1 86.69 476 VAL B O 1
ATOM 10040 N N . SER B 1 477 ? -24.719 4.867 16.844 1 84.25 477 SER B N 1
ATOM 10041 C CA . SER B 1 477 ? -24.672 4.043 15.633 1 84.25 477 SER B CA 1
ATOM 10042 C C . SER B 1 477 ? -23.547 3.006 15.719 1 84.25 477 SER B C 1
ATOM 10044 O O . SER B 1 477 ? -23.703 1.879 15.242 1 84.25 477 SER B O 1
ATOM 10046 N N . GLU B 1 478 ? -22.438 3.408 16.219 1 85.06 478 GLU B N 1
ATOM 10047 C CA . GLU B 1 478 ? -21.344 2.455 16.406 1 85.06 478 GLU B CA 1
ATOM 10048 C C . GLU B 1 478 ? -21.781 1.284 17.281 1 85.06 478 GLU B C 1
ATOM 10050 O O . GLU B 1 478 ? -21.469 0.13 16.984 1 85.06 478 GLU B O 1
ATOM 10055 N N . TYR B 1 479 ? -22.516 1.587 18.281 1 86.44 479 TYR B N 1
ATOM 10056 C CA . TYR B 1 479 ? -23.031 0.569 19.203 1 86.44 479 TYR B CA 1
ATOM 10057 C C . TYR B 1 479 ? -24.016 -0.357 18.484 1 86.44 479 TYR B C 1
ATOM 10059 O O . TYR B 1 479 ? -23.922 -1.581 18.609 1 86.44 479 TYR B O 1
ATOM 10067 N N . VAL B 1 480 ? -24.797 0.172 17.703 1 83.81 480 VAL B N 1
ATOM 10068 C CA . VAL B 1 480 ? -25.828 -0.593 17.016 1 83.81 480 VAL B CA 1
ATOM 10069 C C . VAL B 1 480 ? -25.188 -1.467 15.938 1 83.81 480 VAL B C 1
ATOM 10071 O O . VAL B 1 480 ? -25.5 -2.654 15.828 1 83.81 480 VAL B O 1
ATOM 10074 N N . VAL B 1 481 ? -24.281 -0.956 15.211 1 84.69 481 VAL B N 1
ATOM 10075 C CA . VAL B 1 481 ? -23.625 -1.698 14.141 1 84.69 481 VAL B CA 1
ATOM 10076 C C . VAL B 1 481 ? -22.797 -2.838 14.734 1 84.69 481 VAL B C 1
ATOM 10078 O O . VAL B 1 481 ? -22.766 -3.939 14.18 1 84.69 481 VAL B O 1
ATOM 10081 N N . PHE B 1 482 ? -22.219 -2.564 15.844 1 87.56 482 PHE B N 1
ATOM 10082 C CA . PHE B 1 482 ? -21.422 -3.586 16.516 1 87.56 482 PHE B CA 1
ATOM 10083 C C . PHE B 1 482 ? -22.297 -4.746 16.969 1 87.56 482 PHE B C 1
ATOM 10085 O O . PHE B 1 482 ? -21.984 -5.91 16.719 1 87.56 482 PHE B O 1
ATOM 10092 N N . LEU B 1 483 ? -23.453 -4.465 17.531 1 85.25 483 LEU B N 1
ATOM 10093 C CA . LEU B 1 483 ? -24.328 -5.473 18.125 1 85.25 483 LEU B CA 1
ATOM 10094 C C . LEU B 1 483 ? -25.031 -6.289 17.031 1 85.25 483 LEU B C 1
ATOM 10096 O O . LEU B 1 483 ? -25.25 -7.488 17.203 1 85.25 483 LEU B O 1
ATOM 10100 N N . PHE B 1 484 ? -25.25 -5.711 15.906 1 85.25 484 PHE B N 1
ATOM 10101 C CA . PHE B 1 484 ? -26.016 -6.398 14.875 1 85.25 484 PHE B CA 1
ATOM 10102 C C . PHE B 1 484 ? -25.125 -6.797 13.703 1 85.25 484 PHE B C 1
ATOM 10104 O O . PHE B 1 484 ? -25.609 -7.125 12.625 1 85.25 484 PHE B O 1
ATOM 10111 N N . SER B 1 485 ? -23.875 -6.789 13.938 1 86.56 485 SER B N 1
ATOM 10112 C CA . SER B 1 485 ? -22.938 -7.211 12.898 1 86.56 485 SER B CA 1
ATOM 10113 C C . SER B 1 485 ? -22.906 -8.727 12.773 1 86.56 485 SER B C 1
ATOM 10115 O O . SER B 1 485 ? -23.234 -9.445 13.719 1 86.56 485 SER B O 1
ATOM 10117 N N . ASN B 1 486 ? -22.531 -9.18 11.586 1 89.25 486 ASN B N 1
ATOM 10118 C CA . ASN B 1 486 ? -22.359 -10.609 11.367 1 89.25 486 ASN B CA 1
ATOM 10119 C C . ASN B 1 486 ? -21.188 -11.156 12.18 1 89.25 486 ASN B C 1
ATOM 10121 O O . ASN B 1 486 ? -21.188 -12.328 12.562 1 89.25 486 ASN B O 1
ATOM 10125 N N . TRP B 1 487 ? -20.297 -10.273 12.469 1 91.94 487 TRP B N 1
ATOM 10126 C CA . TRP B 1 487 ? -19.125 -10.68 13.258 1 91.94 487 TRP B CA 1
ATOM 10127 C C . TRP B 1 487 ? -19.531 -11.055 14.68 1 91.94 487 TRP B C 1
ATOM 10129 O O . TRP B 1 487 ? -19.078 -12.07 15.203 1 91.94 487 TRP B O 1
ATOM 10139 N N . PHE B 1 488 ? -20.375 -10.219 15.234 1 90.56 488 PHE B N 1
ATOM 10140 C CA . PHE B 1 488 ? -20.844 -10.477 16.594 1 90.56 488 PHE B CA 1
ATOM 10141 C C . PHE B 1 488 ? -21.703 -11.734 16.641 1 90.56 488 PHE B C 1
ATOM 10143 O O . PHE B 1 488 ? -21.609 -12.523 17.578 1 90.56 488 PHE B O 1
ATOM 10150 N N . MET B 1 489 ? -22.453 -11.953 15.672 1 89.12 489 MET B N 1
ATOM 10151 C CA . MET B 1 489 ? -23.312 -13.133 15.602 1 89.12 489 MET B CA 1
ATOM 10152 C C . MET B 1 489 ? -22.484 -14.406 15.539 1 89.12 489 MET B C 1
ATOM 10154 O O . MET B 1 489 ? -22.781 -15.383 16.234 1 89.12 489 MET B O 1
ATOM 10158 N N . VAL B 1 490 ? -21.484 -14.391 14.711 1 92.25 490 VAL B N 1
ATOM 10159 C CA . VAL B 1 490 ? -20.625 -15.555 14.602 1 92.25 490 VAL B CA 1
ATOM 10160 C C . VAL B 1 490 ? -19.938 -15.828 15.938 1 92.25 490 VAL B C 1
ATOM 10162 O O . VAL B 1 490 ? -19.812 -16.984 16.359 1 92.25 490 VAL B O 1
ATOM 10165 N N . SER B 1 491 ? -19.484 -14.789 16.594 1 90.62 491 SER B N 1
ATOM 10166 C CA . SER B 1 491 ? -18.828 -14.945 17.891 1 90.62 491 SER B CA 1
ATOM 10167 C C . SER B 1 491 ? -19.781 -15.539 18.922 1 90.62 491 SER B C 1
ATOM 10169 O O . SER B 1 491 ? -19.391 -16.406 19.703 1 90.62 491 SER B O 1
ATOM 10171 N N . LEU B 1 492 ? -21 -15.102 18.922 1 87.69 492 LEU B N 1
ATOM 10172 C CA . LEU B 1 492 ? -22 -15.625 19.844 1 87.69 492 LEU B CA 1
ATOM 10173 C C . LEU B 1 492 ? -22.312 -17.094 19.547 1 87.69 492 LEU B C 1
ATOM 10175 O O . LEU B 1 492 ? -22.438 -17.906 20.469 1 87.69 492 LEU B O 1
ATOM 10179 N N . LEU B 1 493 ? -22.391 -17.391 18.281 1 88.38 493 LEU B N 1
ATOM 10180 C CA . LEU B 1 493 ? -22.672 -18.766 17.891 1 88.38 493 LEU B CA 1
ATOM 10181 C C . LEU B 1 493 ? -21.531 -19.703 18.281 1 88.38 493 LEU B C 1
ATOM 10183 O O . LEU B 1 493 ? -21.766 -20.844 18.672 1 88.38 493 LEU B O 1
ATOM 10187 N N . CYS B 1 494 ? -20.344 -19.188 18.094 1 88.75 494 CYS B N 1
ATOM 10188 C CA . CYS B 1 494 ? -19.203 -20 18.453 1 88.75 494 CYS B CA 1
ATOM 10189 C C . CYS B 1 494 ? -19.125 -20.219 19.953 1 88.75 494 CYS B C 1
ATOM 10191 O O . CYS B 1 494 ? -18.781 -21.312 20.422 1 88.75 494 CYS B O 1
ATOM 10193 N N . ASN B 1 495 ? -19.469 -19.234 20.734 1 84.31 495 ASN B N 1
ATOM 10194 C CA . ASN B 1 495 ? -19.531 -19.406 22.188 1 84.31 495 ASN B CA 1
ATOM 10195 C C . ASN B 1 495 ? -20.641 -20.375 22.578 1 84.31 495 ASN B C 1
ATOM 10197 O O . ASN B 1 495 ? -20.484 -21.156 23.516 1 84.31 495 ASN B O 1
ATOM 10201 N N . HIS B 1 496 ? -21.703 -20.328 21.859 1 82.62 496 HIS B N 1
ATOM 10202 C CA . HIS B 1 496 ? -22.812 -21.234 22.094 1 82.62 496 HIS B CA 1
ATOM 10203 C C . HIS B 1 496 ? -22.438 -22.672 21.75 1 82.62 496 HIS B C 1
ATOM 10205 O O . HIS B 1 496 ? -22.844 -23.609 22.453 1 82.62 496 HIS B O 1
ATOM 10211 N N . THR B 1 497 ? -21.688 -22.797 20.703 1 83.31 497 THR B N 1
ATOM 10212 C CA . THR B 1 497 ? -21.312 -24.125 20.25 1 83.31 497 THR B CA 1
ATOM 10213 C C . THR B 1 497 ? -20.219 -24.703 21.125 1 83.31 497 THR B C 1
ATOM 10215 O O . THR B 1 497 ? -20.141 -25.922 21.297 1 83.31 497 THR B O 1
ATOM 10218 N N . SER B 1 498 ? -19.203 -23.859 21.594 1 76.94 498 SER B N 1
ATOM 10219 C CA . SER B 1 498 ? -18.062 -24.344 22.359 1 76.94 498 SER B CA 1
ATOM 10220 C C . SER B 1 498 ? -18.469 -24.75 23.766 1 76.94 498 SER B C 1
ATOM 10222 O O . SER B 1 498 ? -17.875 -25.656 24.359 1 76.94 498 SER B O 1
ATOM 10224 N N . GLY B 1 499 ? -19.234 -23.906 24.516 1 65.19 499 GLY B N 1
ATOM 10225 C CA . GLY B 1 499 ? -19.344 -24.109 25.953 1 65.19 499 GLY B CA 1
ATOM 10226 C C . GLY B 1 499 ? -20.688 -24.672 26.375 1 65.19 499 GLY B C 1
ATOM 10227 O O . GLY B 1 499 ? -21.734 -24.141 26 1 65.19 499 GLY B O 1
ATOM 10228 N N . HIS B 1 500 ? -20.641 -25.875 26.938 1 57.72 500 HIS B N 1
ATOM 10229 C CA . HIS B 1 500 ? -21.797 -26.453 27.641 1 57.72 500 HIS B CA 1
ATOM 10230 C C . HIS B 1 500 ? -22.375 -25.469 28.641 1 57.72 500 HIS B C 1
ATOM 10232 O O . HIS B 1 500 ? -23.594 -25.375 28.812 1 57.72 500 HIS B O 1
ATOM 10238 N N . GLU B 1 501 ? -21.344 -24.75 29.281 1 54.66 501 GLU B N 1
ATOM 10239 C CA . GLU B 1 501 ? -21.828 -23.844 30.312 1 54.66 501 GLU B CA 1
ATOM 10240 C C . GLU B 1 501 ? -22.703 -22.734 29.719 1 54.66 501 GLU B C 1
ATOM 10242 O O . GLU B 1 501 ? -23.719 -22.359 30.312 1 54.66 501 GLU B O 1
ATOM 10247 N N . TRP B 1 502 ? -22.25 -22.266 28.547 1 57.34 502 TRP B N 1
ATOM 10248 C CA . TRP B 1 502 ? -23.031 -21.203 27.922 1 57.34 502 TRP B CA 1
ATOM 10249 C C . TRP B 1 502 ? -24.391 -21.719 27.453 1 57.34 502 TRP B C 1
ATOM 10251 O O . TRP B 1 502 ? -25.375 -20.984 27.469 1 57.34 502 TRP B O 1
ATOM 10261 N N . ARG B 1 503 ? -24.422 -22.984 27.109 1 57.91 503 ARG B N 1
ATOM 10262 C CA . ARG B 1 503 ? -25.688 -23.594 26.719 1 57.91 503 ARG B CA 1
ATOM 10263 C C . ARG B 1 503 ? -26.609 -23.766 27.922 1 57.91 503 ARG B C 1
ATOM 10265 O O . ARG B 1 503 ? -27.828 -23.609 27.797 1 57.91 503 ARG B O 1
ATOM 10272 N N . ALA B 1 504 ? -25.766 -24.234 28.984 1 54.09 504 ALA B N 1
ATOM 10273 C CA . ALA B 1 504 ? -26.547 -24.422 30.203 1 54.09 504 ALA B CA 1
ATOM 10274 C C . ALA B 1 504 ? -27.031 -23.078 30.766 1 54.09 504 ALA B C 1
ATOM 10276 O O . ALA B 1 504 ? -28.156 -22.969 31.234 1 54.09 504 ALA B O 1
ATOM 10277 N N . GLU B 1 505 ? -26.094 -22.141 31.031 1 49.75 505 GLU B N 1
ATOM 10278 C CA . GLU B 1 505 ? -26.406 -20.828 31.578 1 49.75 505 GLU B CA 1
ATOM 10279 C C . GLU B 1 505 ? -27.141 -19.953 30.562 1 49.75 505 GLU B C 1
ATOM 10281 O O . GLU B 1 505 ? -27.531 -18.828 30.859 1 49.75 505 GLU B O 1
ATOM 10286 N N . ALA B 1 506 ? -27.297 -20.297 29.422 1 51.88 506 ALA B N 1
ATOM 10287 C CA . ALA B 1 506 ? -27.703 -19.922 28.062 1 51.88 506 ALA B CA 1
ATOM 10288 C C . ALA B 1 506 ? -29.094 -19.281 28.047 1 51.88 506 ALA B C 1
ATOM 10290 O O . ALA B 1 506 ? -29.625 -18.984 26.984 1 51.88 506 ALA B O 1
ATOM 10291 N N . GLY B 1 507 ? -29.547 -19.297 29.125 1 51.09 507 GLY B N 1
ATOM 10292 C CA . GLY B 1 507 ? -30.812 -18.594 29.094 1 51.09 507 GLY B CA 1
ATOM 10293 C C . GLY B 1 507 ? -30.688 -17.188 28.5 1 51.09 507 GLY B C 1
ATOM 10294 O O . GLY B 1 507 ? -31.547 -16.781 27.719 1 51.09 507 GLY B O 1
ATOM 10295 N N . VAL B 1 508 ? -29.625 -16.5 28.828 1 52.81 508 VAL B N 1
ATOM 10296 C CA . VAL B 1 508 ? -29.5 -15.117 28.359 1 52.81 508 VAL B CA 1
ATOM 10297 C C . VAL B 1 508 ? -29.141 -15.109 26.875 1 52.81 508 VAL B C 1
ATOM 10299 O O . VAL B 1 508 ? -29.688 -14.305 26.109 1 52.81 508 VAL B O 1
ATOM 10302 N N . LEU B 1 509 ? -28.25 -16.016 26.531 1 61.59 509 LEU B N 1
ATOM 10303 C CA . LEU B 1 509 ? -27.859 -16.047 25.125 1 61.59 509 LEU B CA 1
ATOM 10304 C C . LEU B 1 509 ? -29 -16.578 24.266 1 61.59 509 LEU B C 1
ATOM 10306 O O . LEU B 1 509 ? -29.172 -16.141 23.125 1 61.59 509 LEU B O 1
ATOM 10310 N N . ARG B 1 510 ? -29.766 -17.391 24.906 1 61.94 510 ARG B N 1
ATOM 10311 C CA . ARG B 1 510 ? -30.922 -17.938 24.203 1 61.94 510 ARG B CA 1
ATOM 10312 C C . ARG B 1 510 ? -31.953 -16.844 23.906 1 61.94 510 ARG B C 1
ATOM 10314 O O . ARG B 1 510 ? -32.688 -16.922 22.938 1 61.94 510 ARG B O 1
ATOM 10321 N N . ARG B 1 511 ? -31.875 -15.945 24.797 1 63.5 511 ARG B N 1
ATOM 10322 C CA . ARG B 1 511 ? -32.812 -14.859 24.578 1 63.5 511 ARG B CA 1
ATOM 10323 C C . ARG B 1 511 ? -32.219 -13.758 23.719 1 63.5 511 ARG B C 1
ATOM 10325 O O . ARG B 1 511 ? -32.906 -13.125 22.922 1 63.5 511 ARG B O 1
ATOM 10332 N N . VAL B 1 512 ? -30.875 -13.562 23.891 1 70.81 512 VAL B N 1
ATOM 10333 C CA . VAL B 1 512 ? -30.219 -12.445 23.219 1 70.81 512 VAL B CA 1
ATOM 10334 C C . VAL B 1 512 ? -30.094 -12.742 21.719 1 70.81 512 VAL B C 1
ATOM 10336 O O . VAL B 1 512 ? -30.344 -11.875 20.891 1 70.81 512 VAL B O 1
ATOM 10339 N N . ILE B 1 513 ? -29.828 -13.961 21.438 1 73.56 513 ILE B N 1
ATOM 10340 C CA . ILE B 1 513 ? -29.547 -14.305 20.047 1 73.56 513 ILE B CA 1
ATOM 10341 C C . ILE B 1 513 ? -30.828 -14.195 19.219 1 73.56 513 ILE B C 1
ATOM 10343 O O . ILE B 1 513 ? -30.844 -13.547 18.172 1 73.56 513 ILE B O 1
ATOM 10347 N N . PRO B 1 514 ? -31.891 -14.789 19.734 1 73.88 514 PRO B N 1
ATOM 10348 C CA . PRO B 1 514 ? -33.125 -14.625 18.938 1 73.88 514 PRO B CA 1
ATOM 10349 C C . PRO B 1 514 ? -33.562 -13.172 18.828 1 73.88 514 PRO B C 1
ATOM 10351 O O . PRO B 1 514 ? -34.094 -12.75 17.797 1 73.88 514 PRO B O 1
ATOM 10354 N N . GLY B 1 515 ? -33.344 -12.422 19.891 1 71.69 515 GLY B N 1
ATOM 10355 C CA . GLY B 1 515 ? -33.656 -11.008 19.828 1 71.69 515 GLY B CA 1
ATOM 10356 C C . GLY B 1 515 ? -32.844 -10.242 18.812 1 71.69 515 GLY B C 1
ATOM 10357 O O . GLY B 1 515 ? -33.375 -9.438 18.047 1 71.69 515 GLY B O 1
ATOM 10358 N N . VAL B 1 516 ? -31.641 -10.57 18.797 1 74.94 516 VAL B N 1
ATOM 10359 C CA . VAL B 1 516 ? -30.75 -9.922 17.844 1 74.94 516 VAL B CA 1
ATOM 10360 C C . VAL B 1 516 ? -31.109 -10.352 16.422 1 74.94 516 VAL B C 1
ATOM 10362 O O . VAL B 1 516 ? -31.109 -9.539 15.5 1 74.94 516 VAL B O 1
ATOM 10365 N N . LEU B 1 517 ? -31.453 -11.586 16.312 1 75.31 517 LEU B N 1
ATOM 10366 C CA . LEU B 1 517 ? -31.797 -12.117 15 1 75.31 517 LEU B CA 1
ATOM 10367 C C . LEU B 1 517 ? -33.094 -11.508 14.484 1 75.31 517 LEU B C 1
ATOM 10369 O O . LEU B 1 517 ? -33.219 -11.234 13.289 1 75.31 517 LEU B O 1
ATOM 10373 N N . LEU B 1 518 ? -34.031 -11.328 15.367 1 71.94 518 LEU B N 1
ATOM 10374 C CA . LEU B 1 518 ? -35.281 -10.719 14.984 1 71.94 518 LEU B CA 1
ATOM 10375 C C . LEU B 1 518 ? -35.062 -9.305 14.461 1 71.94 518 LEU B C 1
ATOM 10377 O O . LEU B 1 518 ? -35.656 -8.914 13.445 1 71.94 518 LEU B O 1
ATOM 10381 N N . VAL B 1 519 ? -34.219 -8.656 15.125 1 71 519 VAL B N 1
ATOM 10382 C CA . VAL B 1 519 ? -33.938 -7.281 14.727 1 71 519 VAL B CA 1
ATOM 10383 C C . VAL B 1 519 ? -33.156 -7.27 13.422 1 71 519 VAL B C 1
ATOM 10385 O O . VAL B 1 519 ? -33.406 -6.457 12.539 1 71 519 VAL B O 1
ATOM 10388 N N . LYS B 1 520 ? -32.25 -8.125 13.328 1 71.62 520 LYS B N 1
ATOM 10389 C CA . LYS B 1 520 ? -31.438 -8.203 12.133 1 71.62 520 LYS B CA 1
ATOM 10390 C C . LYS B 1 520 ? -32.25 -8.586 10.914 1 71.62 520 LYS B C 1
ATOM 10392 O O . LYS B 1 520 ? -32.062 -8.047 9.82 1 71.62 520 LYS B O 1
ATOM 10397 N N . ASN B 1 521 ? -33.125 -9.609 11.141 1 64.12 521 ASN B N 1
ATOM 10398 C CA . ASN B 1 521 ? -34 -10.047 10.047 1 64.12 521 ASN B CA 1
ATOM 10399 C C . ASN B 1 521 ? -34.906 -8.93 9.562 1 64.12 521 ASN B C 1
ATOM 10401 O O . ASN B 1 521 ? -35.281 -8.883 8.391 1 64.12 521 ASN B O 1
ATOM 10405 N N . THR B 1 522 ? -35.219 -8.164 10.523 1 57.5 522 THR B N 1
ATOM 10406 C CA . THR B 1 522 ? -36.062 -7.012 10.156 1 57.5 522 THR B CA 1
ATOM 10407 C C . THR B 1 522 ? -35.219 -5.973 9.406 1 57.5 522 THR B C 1
ATOM 10409 O O . THR B 1 522 ? -35.75 -5.281 8.531 1 57.5 522 THR B O 1
ATOM 10412 N N . LEU B 1 523 ? -34.125 -5.969 9.906 1 57.47 523 LEU B N 1
ATOM 10413 C CA . LEU B 1 523 ? -33.25 -5.043 9.203 1 57.47 523 LEU B CA 1
ATOM 10414 C C . LEU B 1 523 ? -32.75 -5.645 7.883 1 57.47 523 LEU B C 1
ATOM 10416 O O . LEU B 1 523 ? -32.469 -6.84 7.812 1 57.47 523 LEU B O 1
ATOM 10420 N N . ASN B 1 524 ? -33.156 -5.566 6.777 1 53.81 524 ASN B N 1
ATOM 10421 C CA . ASN B 1 524 ? -33.031 -6.141 5.445 1 53.81 524 ASN B CA 1
ATOM 10422 C C . ASN B 1 524 ? -31.625 -6.645 5.188 1 53.81 524 ASN B C 1
ATOM 10424 O O . ASN B 1 524 ? -30.641 -6.023 5.621 1 53.81 524 ASN B O 1
ATOM 10428 N N . HIS B 1 525 ? -31.562 -8 5.051 1 56.06 525 HIS B N 1
ATOM 10429 C CA . HIS B 1 525 ? -30.359 -8.695 4.605 1 56.06 525 HIS B CA 1
ATOM 10430 C C . HIS B 1 525 ? -29.781 -8.047 3.348 1 56.06 525 HIS B C 1
ATOM 10432 O O . HIS B 1 525 ? -30.469 -7.953 2.326 1 56.06 525 HIS B O 1
ATOM 10438 N N . PRO B 1 526 ? -28.625 -7.379 3.479 1 59.16 526 PRO B N 1
ATOM 10439 C CA . PRO B 1 526 ? -28.094 -6.707 2.295 1 59.16 526 PRO B CA 1
ATOM 10440 C C . PRO B 1 526 ? -27.984 -7.633 1.086 1 59.16 526 PRO B C 1
ATOM 10442 O O . PRO B 1 526 ? -27.328 -8.68 1.164 1 59.16 526 PRO B O 1
ATOM 10445 N N . ALA B 1 527 ? -29.094 -7.664 0.218 1 70.56 527 ALA B N 1
ATOM 10446 C CA . ALA B 1 527 ? -28.953 -8.344 -1.064 1 70.56 527 ALA B CA 1
ATOM 10447 C C . ALA B 1 527 ? -27.844 -7.715 -1.896 1 70.56 527 ALA B C 1
ATOM 10449 O O . ALA B 1 527 ? -27.562 -6.52 -1.775 1 70.56 527 ALA B O 1
ATOM 10450 N N . LEU B 1 528 ? -27 -8.625 -2.398 1 85.88 528 LEU B N 1
ATOM 10451 C CA . LEU B 1 528 ? -25.953 -8.156 -3.297 1 85.88 528 LEU B CA 1
ATOM 10452 C C . LEU B 1 528 ? -26.547 -7.297 -4.414 1 85.88 528 LEU B C 1
ATOM 10454 O O . LEU B 1 528 ? -27.422 -7.75 -5.156 1 85.88 528 LEU B O 1
ATOM 10458 N N . ALA B 1 529 ? -26.156 -6.043 -4.387 1 87.25 529 ALA B N 1
ATOM 10459 C CA . ALA B 1 529 ? -26.641 -5.121 -5.414 1 87.25 529 ALA B CA 1
ATOM 10460 C C . ALA B 1 529 ? -25.578 -4.914 -6.496 1 87.25 529 ALA B C 1
ATOM 10462 O O . ALA B 1 529 ? -24.391 -4.844 -6.203 1 87.25 529 ALA B O 1
ATOM 10463 N N . ILE B 1 530 ? -26.094 -4.91 -7.715 1 93.06 530 ILE B N 1
ATOM 10464 C CA . ILE B 1 530 ? -25.172 -4.688 -8.836 1 93.06 530 ILE B CA 1
ATOM 10465 C C . ILE B 1 530 ? -25.547 -3.389 -9.555 1 93.06 530 ILE B C 1
ATOM 10467 O O . ILE B 1 530 ? -26.734 -3.062 -9.688 1 93.06 530 ILE B O 1
ATOM 10471 N N . LYS B 1 531 ? -24.594 -2.658 -9.953 1 90.81 531 LYS B N 1
ATOM 10472 C CA . LYS B 1 531 ? -24.812 -1.438 -10.727 1 90.81 531 LYS B CA 1
ATOM 10473 C C . LYS B 1 531 ? -25.203 -1.761 -12.164 1 90.81 531 LYS B C 1
ATOM 10475 O O . LYS B 1 531 ? -24.734 -2.746 -12.734 1 90.81 531 LYS B O 1
ATOM 10480 N N . GLN B 1 532 ? -26.094 -0.936 -12.672 1 92.44 532 GLN B N 1
ATOM 10481 C CA . GLN B 1 532 ? -26.641 -1.158 -14.008 1 92.44 532 GLN B CA 1
ATOM 10482 C C . GLN B 1 532 ? -26.219 -0.043 -14.961 1 92.44 532 GLN B C 1
ATOM 10484 O O . GLN B 1 532 ? -26.297 1.138 -14.617 1 92.44 532 GLN B O 1
ATOM 10489 N N . PHE B 1 533 ? -25.656 -0.469 -16.125 1 91.06 533 PHE B N 1
ATOM 10490 C CA . PHE B 1 533 ? -25.281 0.475 -17.172 1 91.06 533 PHE B CA 1
ATOM 10491 C C . PHE B 1 533 ? -25.734 -0.024 -18.531 1 91.06 533 PHE B C 1
ATOM 10493 O O . PHE B 1 533 ? -25.641 -1.219 -18.828 1 91.06 533 PHE B O 1
ATOM 10500 N N . SER B 1 534 ? -26.375 0.871 -19.234 1 89.5 534 SER B N 1
ATOM 10501 C CA . SER B 1 534 ? -26.734 0.542 -20.609 1 89.5 534 SER B CA 1
ATOM 10502 C C . SER B 1 534 ? -26.203 1.592 -21.578 1 89.5 534 SER B C 1
ATOM 10504 O O . SER B 1 534 ? -26.281 2.791 -21.312 1 89.5 534 SER B O 1
ATOM 10506 N N . LEU B 1 535 ? -25.656 1.145 -22.625 1 83.06 535 LEU B N 1
ATOM 10507 C CA . LEU B 1 535 ? -25.125 2.025 -23.656 1 83.06 535 LEU B CA 1
ATOM 10508 C C . LEU B 1 535 ? -26.234 2.885 -24.25 1 83.06 535 LEU B C 1
ATOM 10510 O O . LEU B 1 535 ? -25.969 3.971 -24.781 1 83.06 535 LEU B O 1
ATOM 10514 N N . LEU B 1 536 ? -27.469 2.348 -24.172 1 78.19 536 LEU B N 1
ATOM 10515 C CA . LEU B 1 536 ? -28.594 3.057 -24.781 1 78.19 536 LEU B CA 1
ATOM 10516 C C . LEU B 1 536 ? -29.172 4.082 -23.812 1 78.19 536 LEU B C 1
ATOM 10518 O O . LEU B 1 536 ? -29.953 4.953 -24.234 1 78.19 536 LEU B O 1
ATOM 10522 N N . TRP B 1 537 ? -28.938 3.943 -22.406 1 68.81 537 TRP B N 1
ATOM 10523 C CA . TRP B 1 537 ? -29.484 4.855 -21.406 1 68.81 537 TRP B CA 1
ATOM 10524 C C . TRP B 1 537 ? -28.578 6.07 -21.219 1 68.81 537 TRP B C 1
ATOM 10526 O O . TRP B 1 537 ? -29.062 7.207 -21.172 1 68.81 537 TRP B O 1
ATOM 10536 N N . PHE B 1 538 ? -27.328 5.809 -20.859 1 57.44 538 PHE B N 1
ATOM 10537 C CA . PHE B 1 538 ? -26.516 6.699 -20.047 1 57.44 538 PHE B CA 1
ATOM 10538 C C . PHE B 1 538 ? -25.641 7.598 -20.922 1 57.44 538 PHE B C 1
ATOM 10540 O O . PHE B 1 538 ? -25.219 8.672 -20.484 1 57.44 538 PHE B O 1
ATOM 10547 N N . LEU B 1 539 ? -25.25 7.238 -22.125 1 53.47 539 LEU B N 1
ATOM 10548 C CA . LEU B 1 539 ? -24.188 8.016 -22.75 1 53.47 539 LEU B CA 1
ATOM 10549 C C . LEU B 1 539 ? -24.672 9.43 -23.078 1 53.47 539 LEU B C 1
ATOM 10551 O O . LEU B 1 539 ? -23.859 10.32 -23.328 1 53.47 539 LEU B O 1
ATOM 10555 N N . GLY B 1 540 ? -25.828 9.602 -23.266 1 48.47 540 GLY B N 1
ATOM 10556 C CA . GLY B 1 540 ? -26.25 10.914 -23.703 1 48.47 540 GLY B CA 1
ATOM 10557 C C . GLY B 1 540 ? -26.234 11.961 -22.609 1 48.47 540 GLY B C 1
ATOM 10558 O O . GLY B 1 540 ? -26.391 13.148 -22.859 1 48.47 540 GLY B O 1
ATOM 10559 N N . ARG B 1 541 ? -26.391 11.523 -21.344 1 48.12 541 ARG B N 1
ATOM 10560 C CA . ARG B 1 541 ? -26.688 12.664 -20.484 1 48.12 541 ARG B CA 1
ATOM 10561 C C . ARG B 1 541 ? -25.391 13.336 -20.016 1 48.12 541 ARG B C 1
ATOM 10563 O O . ARG B 1 541 ? -24.297 12.836 -20.281 1 48.12 541 ARG B O 1
ATOM 10570 N N . LEU B 1 542 ? -25.297 14.023 -18.656 1 46.31 542 LEU B N 1
ATOM 10571 C CA . LEU B 1 542 ? -24.391 15.023 -18.125 1 46.31 542 LEU B CA 1
ATOM 10572 C C . LEU B 1 542 ? -23.016 14.414 -17.828 1 46.31 542 LEU B C 1
ATOM 10574 O O . LEU B 1 542 ? -22.922 13.234 -17.484 1 46.31 542 LEU B O 1
ATOM 10578 N N . PRO B 1 543 ? -21.938 15.086 -18.25 1 46.25 543 PRO B N 1
ATOM 10579 C CA . PRO B 1 543 ? -20.516 14.852 -18 1 46.25 543 PRO B CA 1
ATOM 10580 C C . PRO B 1 543 ? -20.266 14.312 -16.594 1 46.25 543 PRO B C 1
ATOM 10582 O O . PRO B 1 543 ? -19.109 14.023 -16.234 1 46.25 543 PRO B O 1
ATOM 10585 N N . LEU B 1 544 ? -21.094 14.602 -15.641 1 48.78 544 LEU B N 1
ATOM 10586 C CA . LEU B 1 544 ? -20.781 14.211 -14.273 1 48.78 544 LEU B CA 1
ATOM 10587 C C . LEU B 1 544 ? -21.125 12.742 -14.039 1 48.78 544 LEU B C 1
ATOM 10589 O O . LEU B 1 544 ? -22.094 12.234 -14.578 1 48.78 544 LEU B O 1
ATOM 10593 N N . PRO B 1 545 ? -20.234 12.031 -13.602 1 52.56 545 PRO B N 1
ATOM 10594 C CA . PRO B 1 545 ? -20.531 10.617 -13.344 1 52.56 545 PRO B CA 1
ATOM 10595 C C . PRO B 1 545 ? -21.859 10.422 -12.602 1 52.56 545 PRO B C 1
ATOM 10597 O O . PRO B 1 545 ? -21.984 10.812 -11.438 1 52.56 545 PRO B O 1
ATOM 10600 N N . PRO B 1 546 ? -23.047 10.383 -13.258 1 56.47 546 PRO B N 1
ATOM 10601 C CA . PRO B 1 546 ? -24.328 10.203 -12.57 1 56.47 546 PRO B CA 1
ATOM 10602 C C . PRO B 1 546 ? -24.344 8.961 -11.68 1 56.47 546 PRO B C 1
ATOM 10604 O O . PRO B 1 546 ? -23.578 8.016 -11.922 1 56.47 546 PRO B O 1
ATOM 10607 N N . PRO B 1 547 ? -25.047 9.117 -10.477 1 69.06 547 PRO B N 1
ATOM 10608 C CA . PRO B 1 547 ? -25.219 7.91 -9.672 1 69.06 547 PRO B CA 1
ATOM 10609 C C . PRO B 1 547 ? -25.875 6.77 -10.445 1 69.06 547 PRO B C 1
ATOM 10611 O O . PRO B 1 547 ? -26.938 6.949 -11.055 1 69.06 547 PRO B O 1
ATOM 10614 N N . LEU B 1 548 ? -25.203 5.73 -10.859 1 80 548 LEU B N 1
ATOM 10615 C CA . LEU B 1 548 ? -25.688 4.562 -11.578 1 80 548 LEU B CA 1
ATOM 10616 C C . LEU B 1 548 ? -26.75 3.826 -10.766 1 80 548 LEU B C 1
ATOM 10618 O O . LEU B 1 548 ? -26.609 3.682 -9.555 1 80 548 LEU B O 1
ATOM 10622 N N . PRO B 1 549 ? -27.875 3.496 -11.422 1 84.88 549 PRO B N 1
ATOM 10623 C CA . PRO B 1 549 ? -28.875 2.701 -10.711 1 84.88 549 PRO B CA 1
ATOM 10624 C C . PRO B 1 549 ? -28.344 1.337 -10.273 1 84.88 549 PRO B C 1
ATOM 10626 O O . PRO B 1 549 ? -27.453 0.783 -10.922 1 84.88 549 PRO B O 1
ATOM 10629 N N . SER B 1 550 ? -28.844 0.919 -9.195 1 87.19 550 SER B N 1
ATOM 10630 C CA . SER B 1 550 ? -28.453 -0.39 -8.68 1 87.19 550 SER B CA 1
ATOM 10631 C C . SER B 1 550 ? -29.672 -1.305 -8.531 1 87.19 550 SER B C 1
ATOM 10633 O O . SER B 1 550 ? -30.781 -0.839 -8.258 1 87.19 550 SER B O 1
ATOM 10635 N N . THR B 1 551 ? -29.484 -2.547 -8.914 1 89.75 551 THR B N 1
ATOM 10636 C CA . THR B 1 551 ? -30.531 -3.555 -8.734 1 89.75 551 THR B CA 1
ATOM 10637 C C . THR B 1 551 ? -29.984 -4.766 -7.988 1 89.75 551 THR B C 1
ATOM 10639 O O . THR B 1 551 ? -28.797 -5.102 -8.117 1 89.75 551 THR B O 1
ATOM 10642 N N . ALA B 1 552 ? -30.844 -5.34 -7.191 1 90.38 552 ALA B N 1
ATOM 10643 C CA . ALA B 1 552 ? -30.453 -6.59 -6.539 1 90.38 552 ALA B CA 1
ATOM 10644 C C . ALA B 1 552 ? -30.25 -7.703 -7.562 1 90.38 552 ALA B C 1
ATOM 10646 O O . ALA B 1 552 ? -30.984 -7.785 -8.547 1 90.38 552 ALA B O 1
ATOM 10647 N N . VAL B 1 553 ? -29.297 -8.523 -7.371 1 93.5 553 VAL B N 1
ATOM 10648 C CA . VAL B 1 553 ? -29.094 -9.664 -8.258 1 93.5 553 VAL B CA 1
ATOM 10649 C C . VAL B 1 553 ? -30.328 -10.562 -8.242 1 93.5 553 VAL B C 1
ATOM 10651 O O . VAL B 1 553 ? -30.719 -11.062 -7.184 1 93.5 553 VAL B O 1
ATOM 10654 N N . PRO B 1 554 ? -30.891 -10.766 -9.383 1 92.56 554 PRO B N 1
ATOM 10655 C CA . PRO B 1 554 ? -32.094 -11.602 -9.438 1 92.56 554 PRO B CA 1
ATOM 10656 C C . PRO B 1 554 ? -31.828 -13.047 -9.016 1 92.56 554 PRO B C 1
ATOM 10658 O O . PRO B 1 554 ? -30.75 -13.578 -9.258 1 92.56 554 PRO B O 1
ATOM 10661 N N . SER B 1 555 ? -32.844 -13.633 -8.422 1 91.44 555 SER B N 1
ATOM 10662 C CA . SER B 1 555 ? -32.75 -15.023 -7.992 1 91.44 555 SER B CA 1
ATOM 10663 C C . SER B 1 555 ? -32.469 -15.953 -9.172 1 91.44 555 SER B C 1
ATOM 10665 O O . SER B 1 555 ? -31.766 -16.953 -9.031 1 91.44 555 SER B O 1
ATOM 10667 N N . GLU B 1 556 ? -33.031 -15.57 -10.273 1 92.69 556 GLU B N 1
ATOM 10668 C CA . GLU B 1 556 ? -32.844 -16.375 -11.484 1 92.69 556 GLU B CA 1
ATOM 10669 C C . GLU B 1 556 ? -31.359 -16.391 -11.883 1 92.69 556 GLU B C 1
ATOM 10671 O O . GLU B 1 556 ? -30.828 -17.453 -12.234 1 92.69 556 GLU B O 1
ATOM 10676 N N . ALA B 1 557 ? -30.781 -15.258 -11.789 1 94.75 557 ALA B N 1
ATOM 10677 C CA . ALA B 1 557 ? -29.359 -15.156 -12.148 1 94.75 557 ALA B CA 1
ATOM 10678 C C . ALA B 1 557 ? -28.5 -15.953 -11.188 1 94.75 557 ALA B C 1
ATOM 10680 O O . ALA B 1 557 ? -27.562 -16.641 -11.602 1 94.75 557 ALA B O 1
ATOM 10681 N N . LYS B 1 558 ? -28.812 -15.938 -9.945 1 93.75 558 LYS B N 1
ATOM 10682 C CA . LYS B 1 558 ? -28.062 -16.672 -8.93 1 93.75 558 LYS B CA 1
ATOM 10683 C C . LYS B 1 558 ? -28.125 -18.172 -9.188 1 93.75 558 LYS B C 1
ATOM 10685 O O . LYS B 1 558 ? -27.109 -18.859 -9.109 1 93.75 558 LYS B O 1
ATOM 10690 N N . THR B 1 559 ? -29.266 -18.609 -9.492 1 92.31 559 THR B N 1
ATOM 10691 C CA . THR B 1 559 ? -29.484 -20.047 -9.734 1 92.31 559 THR B CA 1
ATOM 10692 C C . THR B 1 559 ? -28.734 -20.5 -10.992 1 92.31 559 THR B C 1
ATOM 10694 O O . THR B 1 559 ? -28.078 -21.531 -10.984 1 92.31 559 THR B O 1
ATOM 10697 N N . LEU B 1 560 ? -28.844 -19.703 -11.969 1 93.88 560 LEU B N 1
ATOM 10698 C CA . LEU B 1 560 ? -28.172 -20.047 -13.219 1 93.88 560 LEU B CA 1
ATOM 10699 C C . LEU B 1 560 ? -26.672 -20.094 -13.039 1 93.88 560 LEU B C 1
ATOM 10701 O O . LEU B 1 560 ? -26 -20.969 -13.578 1 93.88 560 LEU B O 1
ATOM 10705 N N . ILE B 1 561 ? -26.141 -19.188 -12.32 1 95.56 561 ILE B N 1
ATOM 10706 C CA . ILE B 1 561 ? -24.703 -19.094 -12.086 1 95.56 561 ILE B CA 1
ATOM 10707 C C . ILE B 1 561 ? -24.219 -20.312 -11.312 1 95.56 561 ILE B C 1
ATOM 10709 O O . ILE B 1 561 ? -23.234 -20.953 -11.695 1 95.56 561 ILE B O 1
ATOM 10713 N N . MET B 1 562 ? -24.953 -20.656 -10.305 1 94.06 562 MET B N 1
ATOM 10714 C CA . MET B 1 562 ? -24.547 -21.797 -9.477 1 94.06 562 MET B CA 1
ATOM 10715 C C . MET B 1 562 ? -24.656 -23.109 -10.25 1 94.06 562 MET B C 1
ATOM 10717 O O . MET B 1 562 ? -23.812 -23.984 -10.102 1 94.06 562 MET B O 1
ATOM 10721 N N . GLU B 1 563 ? -25.641 -23.156 -11.023 1 91.5 563 GLU B N 1
ATOM 10722 C CA . GLU B 1 563 ? -25.797 -24.344 -11.852 1 91.5 563 GLU B CA 1
ATOM 10723 C C . GLU B 1 563 ? -24.656 -24.469 -12.859 1 91.5 563 GLU B C 1
ATOM 10725 O O . GLU B 1 563 ? -24.125 -25.562 -13.078 1 91.5 563 GLU B O 1
ATOM 10730 N N . ARG B 1 564 ? -24.312 -23.359 -13.383 1 93.5 564 ARG B N 1
ATOM 10731 C CA . ARG B 1 564 ? -23.219 -23.375 -14.344 1 93.5 564 ARG B CA 1
ATOM 10732 C C . ARG B 1 564 ? -21.906 -23.75 -13.664 1 93.5 564 ARG B C 1
ATOM 10734 O O . ARG B 1 564 ? -21.125 -24.547 -14.203 1 93.5 564 ARG B O 1
ATOM 10741 N N . LEU B 1 565 ? -21.656 -23.25 -12.555 1 94.44 565 LEU B N 1
ATOM 10742 C CA . LEU B 1 565 ? -20.438 -23.531 -11.812 1 94.44 565 LEU B CA 1
ATOM 10743 C C . LEU B 1 565 ? -20.391 -25 -11.391 1 94.44 565 LEU B C 1
ATOM 10745 O O . LEU B 1 565 ? -19.328 -25.641 -11.445 1 94.44 565 LEU B O 1
ATOM 10749 N N . ALA B 1 566 ? -21.531 -25.484 -11.016 1 91.88 566 ALA B N 1
ATOM 10750 C CA . ALA B 1 566 ? -21.625 -26.891 -10.625 1 91.88 566 ALA B CA 1
ATOM 10751 C C . ALA B 1 566 ? -21.328 -27.797 -11.812 1 91.88 566 ALA B C 1
ATOM 10753 O O . ALA B 1 566 ? -20.641 -28.812 -11.664 1 91.88 566 ALA B O 1
ATOM 10754 N N . ARG B 1 567 ? -21.734 -27.391 -12.945 1 89.25 567 ARG B N 1
ATOM 10755 C CA . ARG B 1 567 ? -21.516 -28.188 -14.148 1 89.25 567 ARG B CA 1
ATOM 10756 C C . ARG B 1 567 ? -20.047 -28.188 -14.547 1 89.25 567 ARG B C 1
ATOM 10758 O O . ARG B 1 567 ? -19.5 -29.219 -14.938 1 89.25 567 ARG B O 1
ATOM 10765 N N . VAL B 1 568 ? -19.438 -27.078 -14.461 1 88.12 568 VAL B N 1
ATOM 10766 C CA . VAL B 1 568 ? -18.031 -26.953 -14.812 1 88.12 568 VAL B CA 1
ATOM 10767 C C . VAL B 1 568 ? -17.172 -27.703 -13.797 1 88.12 568 VAL B C 1
ATOM 10769 O O . VAL B 1 568 ? -16.203 -28.375 -14.164 1 88.12 568 VAL B O 1
ATOM 10772 N N . GLY B 1 569 ? -17.5 -27.594 -12.625 1 79.25 569 GLY B N 1
ATOM 10773 C CA . GLY B 1 569 ? -16.75 -28.234 -11.562 1 79.25 569 GLY B CA 1
ATOM 10774 C C . GLY B 1 569 ? -16.875 -29.75 -11.57 1 79.25 569 GLY B C 1
ATOM 10775 O O . GLY B 1 569 ? -15.883 -30.469 -11.422 1 79.25 569 GLY B O 1
ATOM 10776 N N . SER B 1 570 ? -18.031 -30.266 -11.727 1 75.81 570 SER B N 1
ATOM 10777 C CA . SER B 1 570 ? -18.297 -31.688 -11.594 1 75.81 570 SER B CA 1
ATOM 10778 C C . SER B 1 570 ? -17.922 -32.438 -12.867 1 75.81 570 SER B C 1
ATOM 10780 O O . SER B 1 570 ? -17.422 -33.562 -12.812 1 75.81 570 SER B O 1
ATOM 10782 N N . ARG B 1 571 ? -18.156 -31.859 -14.023 1 69.38 571 ARG B N 1
ATOM 10783 C CA . ARG B 1 571 ? -18 -32.594 -15.266 1 69.38 571 ARG B CA 1
ATOM 10784 C C . ARG B 1 571 ? -16.688 -32.281 -15.953 1 69.38 571 ARG B C 1
ATOM 10786 O O . ARG B 1 571 ? -16.344 -32.844 -16.984 1 69.38 571 ARG B O 1
ATOM 10793 N N . GLY B 1 572 ? -15.945 -31.406 -15.297 1 72.25 572 GLY B N 1
ATOM 10794 C CA . GLY B 1 572 ? -14.648 -31.062 -15.867 1 72.25 572 GLY B CA 1
ATOM 10795 C C . GLY B 1 572 ? -14.758 -30.312 -17.188 1 72.25 572 GLY B C 1
ATOM 10796 O O . GLY B 1 572 ? -13.875 -30.422 -18.031 1 72.25 572 GLY B O 1
ATOM 10797 N N . ALA B 1 573 ? -15.922 -29.672 -17.375 1 78.56 573 ALA B N 1
ATOM 10798 C CA . ALA B 1 573 ? -16.078 -28.922 -18.625 1 78.56 573 ALA B CA 1
ATOM 10799 C C . ALA B 1 573 ? -15.242 -27.641 -18.609 1 78.56 573 ALA B C 1
ATOM 10801 O O . ALA B 1 573 ? -15.07 -27.031 -17.547 1 78.56 573 ALA B O 1
ATOM 10802 N N . ALA B 1 574 ? -14.641 -27.344 -19.734 1 84.69 574 ALA B N 1
ATOM 10803 C CA . ALA B 1 574 ? -13.828 -26.141 -19.844 1 84.69 574 ALA B CA 1
ATOM 10804 C C . ALA B 1 574 ? -14.711 -24.891 -19.891 1 84.69 574 ALA B C 1
ATOM 10806 O O . ALA B 1 574 ? -15.82 -24.922 -20.422 1 84.69 574 ALA B O 1
ATOM 10807 N N . LEU B 1 575 ? -14.305 -23.891 -19.219 1 90.94 575 LEU B N 1
ATOM 10808 C CA . LEU B 1 575 ? -15.008 -22.609 -19.281 1 90.94 575 LEU B CA 1
ATOM 10809 C C . LEU B 1 575 ? -14.906 -22 -20.672 1 90.94 575 LEU B C 1
ATOM 10811 O O . LEU B 1 575 ? -13.844 -22.047 -21.297 1 90.94 575 LEU B O 1
ATOM 10815 N N . THR B 1 576 ? -16.047 -21.609 -21.172 1 90.56 576 THR B N 1
ATOM 10816 C CA . THR B 1 576 ? -16.078 -20.953 -22.469 1 90.56 576 THR B CA 1
ATOM 10817 C C . THR B 1 576 ? -16.734 -19.578 -22.359 1 90.56 576 THR B C 1
ATOM 10819 O O . THR B 1 576 ? -17.406 -19.281 -21.359 1 90.56 576 THR B O 1
ATOM 10822 N N . ASN B 1 577 ? -16.438 -18.781 -23.328 1 92.06 577 ASN B N 1
ATOM 10823 C CA . ASN B 1 577 ? -16.938 -17.406 -23.359 1 92.06 577 ASN B CA 1
ATOM 10824 C C . ASN B 1 577 ? -18.219 -17.297 -24.172 1 92.06 577 ASN B C 1
ATOM 10826 O O . ASN B 1 577 ? -18.312 -16.516 -25.109 1 92.06 577 ASN B O 1
ATOM 10830 N N . GLY B 1 578 ? -19.312 -18.125 -23.812 1 92.94 578 GLY B N 1
ATOM 10831 C CA . GLY B 1 578 ? -20.609 -18.047 -24.438 1 92.94 578 GLY B CA 1
ATOM 10832 C C . GLY B 1 578 ? -20.875 -19.141 -25.453 1 92.94 578 GLY B C 1
ATOM 10833 O O . GLY B 1 578 ? -22.016 -19.406 -25.812 1 92.94 578 GLY B O 1
ATOM 10834 N N . THR B 1 579 ? -19.906 -19.875 -25.844 1 91.88 579 THR B N 1
ATOM 10835 C CA . THR B 1 579 ? -20.031 -20.859 -26.922 1 91.88 579 THR B CA 1
ATOM 10836 C C . THR B 1 579 ? -20.766 -22.094 -26.438 1 91.88 579 THR B C 1
ATOM 10838 O O . THR B 1 579 ? -21.516 -22.719 -27.188 1 91.88 579 THR B O 1
ATOM 10841 N N . ALA B 1 580 ? -20.609 -22.453 -25.25 1 90.88 580 ALA B N 1
ATOM 10842 C CA . ALA B 1 580 ? -21.297 -23.625 -24.719 1 90.88 580 ALA B CA 1
ATOM 10843 C C . ALA B 1 580 ? -22.797 -23.422 -24.719 1 90.88 580 ALA B C 1
ATOM 10845 O O . ALA B 1 580 ? -23.562 -24.359 -25.016 1 90.88 580 ALA B O 1
ATOM 10846 N N . ALA B 1 581 ? -23.266 -22.25 -24.344 1 93.56 581 ALA B N 1
ATOM 10847 C CA . ALA B 1 581 ? -24.688 -21.953 -24.344 1 93.56 581 ALA B CA 1
ATOM 10848 C C . ALA B 1 581 ? -25.25 -21.984 -25.766 1 93.56 581 ALA B C 1
ATOM 10850 O O . ALA B 1 581 ? -26.359 -22.453 -26 1 93.56 581 ALA B O 1
ATOM 10851 N N . LEU B 1 582 ? -24.453 -21.578 -26.75 1 94.69 582 LEU B N 1
ATOM 10852 C CA . LEU B 1 582 ? -24.891 -21.5 -28.141 1 94.69 582 LEU B CA 1
ATOM 10853 C C . LEU B 1 582 ? -24.969 -22.891 -28.75 1 94.69 582 LEU B C 1
ATOM 10855 O O . LEU B 1 582 ? -25.766 -23.125 -29.672 1 94.69 582 LEU B O 1
ATOM 10859 N N . TYR B 1 583 ? -24.188 -23.781 -28.234 1 92.44 583 TYR B N 1
ATOM 10860 C CA . TYR B 1 583 ? -24.125 -25.094 -28.859 1 92.44 583 TYR B CA 1
ATOM 10861 C C . TYR B 1 583 ? -24.969 -26.109 -28.109 1 92.44 583 TYR B C 1
ATOM 10863 O O . TYR B 1 583 ? -24.938 -27.297 -28.406 1 92.44 583 TYR B O 1
ATOM 10871 N N . LYS B 1 584 ? -25.641 -25.641 -27.109 1 91.81 584 LYS B N 1
ATOM 10872 C CA . LYS B 1 584 ? -26.594 -26.516 -26.422 1 91.81 584 LYS B CA 1
ATOM 10873 C C . LYS B 1 584 ? -27.672 -26.984 -27.391 1 91.81 584 LYS B C 1
ATOM 10875 O O . LYS B 1 584 ? -28.188 -26.203 -28.188 1 91.81 584 LYS B O 1
ATOM 10880 N N . ASP B 1 585 ? -28.156 -28.141 -27.359 1 91.25 585 ASP B N 1
ATOM 10881 C CA . ASP B 1 585 ? -29.078 -28.766 -28.297 1 91.25 585 ASP B CA 1
ATOM 10882 C C . ASP B 1 585 ? -30.438 -28.062 -28.281 1 91.25 585 ASP B C 1
ATOM 10884 O O . ASP B 1 585 ? -31.047 -27.859 -29.344 1 91.25 585 ASP B O 1
ATOM 10888 N N . GLU B 1 586 ? -30.828 -27.75 -27.156 1 90.56 586 GLU B N 1
ATOM 10889 C CA . GLU B 1 586 ? -32.125 -27.109 -27.016 1 90.56 586 GLU B CA 1
ATOM 10890 C C . GLU B 1 586 ? -32.188 -25.781 -27.766 1 90.56 586 GLU B C 1
ATOM 10892 O O . GLU B 1 586 ? -33.188 -25.469 -28.438 1 90.56 586 GLU B O 1
ATOM 10897 N N . HIS B 1 587 ? -31.125 -25.094 -27.75 1 92.62 587 HIS B N 1
ATOM 10898 C CA . HIS B 1 587 ? -31.094 -23.781 -28.375 1 92.62 587 HIS B CA 1
ATOM 10899 C C . HIS B 1 587 ? -30.828 -23.875 -29.875 1 92.62 587 HIS B C 1
ATOM 10901 O O . HIS B 1 587 ? -31.344 -23.078 -30.656 1 92.62 587 HIS B O 1
ATOM 10907 N N . ARG B 1 588 ? -30.109 -24.828 -30.234 1 91.94 588 ARG B N 1
ATOM 10908 C CA . ARG B 1 588 ? -29.859 -25.047 -31.656 1 91.94 588 ARG B CA 1
ATOM 10909 C C . ARG B 1 588 ? -31.156 -25.391 -32.406 1 91.94 588 ARG B C 1
ATOM 10911 O O . ARG B 1 588 ? -31.375 -24.922 -33.5 1 91.94 588 ARG B O 1
ATOM 10918 N N . ALA B 1 589 ? -31.938 -26.141 -31.719 1 89.12 589 ALA B N 1
ATOM 10919 C CA . ALA B 1 589 ? -33.188 -26.594 -32.344 1 89.12 589 ALA B CA 1
ATOM 10920 C C . ALA B 1 589 ? -34.188 -25.469 -32.438 1 89.12 589 ALA B C 1
ATOM 10922 O O . ALA B 1 589 ? -34.875 -25.328 -33.438 1 89.12 589 ALA B O 1
ATOM 10923 N N . CYS B 1 590 ? -34.156 -24.609 -31.438 1 86.44 590 CYS B N 1
ATOM 10924 C CA . CYS B 1 590 ? -35.25 -23.625 -31.359 1 86.44 590 CYS B CA 1
ATOM 10925 C C . CYS B 1 590 ? -34.844 -22.312 -32.031 1 86.44 590 CYS B C 1
ATOM 10927 O O . CYS B 1 590 ? -35.688 -21.641 -32.625 1 86.44 590 CYS B O 1
ATOM 10929 N N . VAL B 1 591 ? -33.562 -21.938 -31.938 1 89.94 591 VAL B N 1
ATOM 10930 C CA . VAL B 1 591 ? -33.188 -20.594 -32.375 1 89.94 591 VAL B CA 1
ATOM 10931 C C . VAL B 1 591 ? -32 -20.672 -33.312 1 89.94 591 VAL B C 1
ATOM 10933 O O . VAL B 1 591 ? -31.453 -19.641 -33.75 1 89.94 591 VAL B O 1
ATOM 10936 N N . ARG B 1 592 ? -31.5 -21.828 -33.75 1 90.75 592 ARG B N 1
ATOM 10937 C CA . ARG B 1 592 ? -30.312 -21.984 -34.562 1 90.75 592 ARG B CA 1
ATOM 10938 C C . ARG B 1 592 ? -29.156 -21.156 -34 1 90.75 592 ARG B C 1
ATOM 10940 O O . ARG B 1 592 ? -28.531 -20.375 -34.75 1 90.75 592 ARG B O 1
ATOM 10947 N N . SER B 1 593 ? -28.906 -21.375 -32.812 1 89.5 593 SER B N 1
ATOM 10948 C CA . SER B 1 593 ? -27.969 -20.562 -32.031 1 89.5 593 SER B CA 1
ATOM 10949 C C . SER B 1 593 ? -26.531 -20.781 -32.5 1 89.5 593 SER B C 1
ATOM 10951 O O . SER B 1 593 ? -25.656 -19.938 -32.281 1 89.5 593 SER B O 1
ATOM 10953 N N . ASP B 1 594 ? -26.203 -21.828 -33.188 1 87.56 594 ASP B N 1
ATOM 10954 C CA . ASP B 1 594 ? -24.859 -22.125 -33.688 1 87.56 594 ASP B CA 1
ATOM 10955 C C . ASP B 1 594 ? -24.406 -21.109 -34.719 1 87.56 594 ASP B C 1
ATOM 10957 O O . ASP B 1 594 ? -23.203 -20.859 -34.875 1 87.56 594 ASP B O 1
ATOM 10961 N N . GLU B 1 595 ? -25.344 -20.484 -35.344 1 89.38 595 GLU B N 1
ATOM 10962 C CA . GLU B 1 595 ? -25.031 -19.5 -36.375 1 89.38 595 GLU B CA 1
ATOM 10963 C C . GLU B 1 595 ? -24.562 -18.188 -35.781 1 89.38 595 GLU B C 1
ATOM 10965 O O . GLU B 1 595 ? -23.984 -17.344 -36.469 1 89.38 595 GLU B O 1
ATOM 10970 N N . LEU B 1 596 ? -24.719 -18.078 -34.5 1 93.31 596 LEU B N 1
ATOM 10971 C CA . LEU B 1 596 ? -24.359 -16.828 -33.812 1 93.31 596 LEU B CA 1
ATOM 10972 C C . LEU B 1 596 ? -22.984 -16.938 -33.156 1 93.31 596 LEU B C 1
ATOM 10974 O O . LEU B 1 596 ? -22.562 -16.016 -32.469 1 93.31 596 LEU B O 1
ATOM 10978 N N . ALA B 1 597 ? -22.234 -17.969 -33.406 1 92.19 597 ALA B N 1
ATOM 10979 C CA . ALA B 1 597 ? -20.969 -18.25 -32.719 1 92.19 597 ALA B CA 1
ATOM 10980 C C . ALA B 1 597 ? -19.891 -17.234 -33.094 1 92.19 597 ALA B C 1
ATOM 10982 O O . ALA B 1 597 ? -18.922 -17.047 -32.375 1 92.19 597 ALA B O 1
ATOM 10983 N N . TRP B 1 598 ? -20.094 -16.562 -34.219 1 90.19 598 TRP B N 1
ATOM 10984 C CA . TRP B 1 598 ? -19.125 -15.555 -34.656 1 90.19 598 TRP B CA 1
ATOM 10985 C C . TRP B 1 598 ? -19.062 -14.391 -33.688 1 90.19 598 TRP B C 1
ATOM 10987 O O . TRP B 1 598 ? -18.062 -13.688 -33.594 1 90.19 598 TRP B O 1
ATOM 10997 N N . ALA B 1 599 ? -20.062 -14.18 -32.844 1 93.69 599 ALA B N 1
ATOM 10998 C CA . ALA B 1 599 ? -20.172 -13.047 -31.938 1 93.69 599 ALA B CA 1
ATOM 10999 C C . ALA B 1 599 ? -19.406 -13.328 -30.641 1 93.69 599 ALA B C 1
ATOM 11001 O O . ALA B 1 599 ? -19.203 -12.422 -29.828 1 93.69 599 ALA B O 1
ATOM 11002 N N . CYS B 1 600 ? -18.953 -14.523 -30.406 1 92.94 600 CYS B N 1
ATOM 11003 C CA . CYS B 1 600 ? -18.25 -14.883 -29.172 1 92.94 600 CYS B CA 1
ATOM 11004 C C . CYS B 1 600 ? -16.75 -14.906 -29.391 1 92.94 600 CYS B C 1
ATOM 11006 O O . CYS B 1 600 ? -15.992 -15.305 -28.5 1 92.94 600 CYS B O 1
ATOM 11008 N N . GLY B 1 601 ? -16.312 -14.414 -30.547 1 85.44 601 GLY B N 1
ATOM 11009 C CA . GLY B 1 601 ? -14.891 -14.359 -30.844 1 85.44 601 GLY B CA 1
ATOM 11010 C C . GLY B 1 601 ? -14.219 -13.109 -30.297 1 85.44 601 GLY B C 1
ATOM 11011 O O . GLY B 1 601 ? -14.867 -12.07 -30.141 1 85.44 601 GLY B O 1
ATOM 11012 N N . GLY B 1 602 ? -13.008 -13.227 -29.859 1 83.56 602 GLY B N 1
ATOM 11013 C CA . GLY B 1 602 ? -12.234 -12.086 -29.391 1 83.56 602 GLY B CA 1
ATOM 11014 C C . GLY B 1 602 ? -12.078 -12.055 -27.875 1 83.56 602 GLY B C 1
ATOM 11015 O O . GLY B 1 602 ? -12.203 -13.086 -27.219 1 83.56 602 GLY B O 1
ATOM 11016 N N . GLY B 1 603 ? -11.727 -10.836 -27.359 1 89.06 603 GLY B N 1
ATOM 11017 C CA . GLY B 1 603 ? -11.562 -10.664 -25.922 1 89.06 603 GLY B CA 1
ATOM 11018 C C . GLY B 1 603 ? -12.875 -10.633 -25.172 1 89.06 603 GLY B C 1
ATOM 11019 O O . GLY B 1 603 ? -13.945 -10.523 -25.781 1 89.06 603 GLY B O 1
ATOM 11020 N N . VAL B 1 604 ? -12.867 -10.773 -23.938 1 94.31 604 VAL B N 1
ATOM 11021 C CA . VAL B 1 604 ? -14.055 -10.836 -23.094 1 94.31 604 VAL B CA 1
ATOM 11022 C C . VAL B 1 604 ? -14.812 -9.508 -23.172 1 94.31 604 VAL B C 1
ATOM 11024 O O . VAL B 1 604 ? -16.047 -9.492 -23.266 1 94.31 604 VAL B O 1
ATOM 11027 N N . ALA B 1 605 ? -14.078 -8.445 -23.156 1 95.44 605 ALA B N 1
ATOM 11028 C CA . ALA B 1 605 ? -14.703 -7.129 -23.234 1 95.44 605 ALA B CA 1
ATOM 11029 C C . ALA B 1 605 ? -15.438 -6.949 -24.562 1 95.44 605 ALA B C 1
ATOM 11031 O O . ALA B 1 605 ? -16.547 -6.395 -24.594 1 95.44 605 ALA B O 1
ATOM 11032 N N . GLU B 1 606 ? -14.852 -7.418 -25.609 1 94.81 606 GLU B N 1
ATOM 11033 C CA . GLU B 1 606 ? -15.484 -7.32 -26.922 1 94.81 606 GLU B CA 1
ATOM 11034 C C . GLU B 1 606 ? -16.766 -8.141 -26.984 1 94.81 606 GLU B C 1
ATOM 11036 O O . GLU B 1 606 ? -17.781 -7.676 -27.5 1 94.81 606 GLU B O 1
ATOM 11041 N N . VAL B 1 607 ? -16.688 -9.297 -26.484 1 96.56 607 VAL B N 1
ATOM 11042 C CA . VAL B 1 607 ? -17.859 -10.164 -26.453 1 96.56 607 VAL B CA 1
ATOM 11043 C C . VAL B 1 607 ? -18.953 -9.523 -25.625 1 96.56 607 VAL B C 1
ATOM 11045 O O . VAL B 1 607 ? -20.125 -9.508 -26.016 1 96.56 607 VAL B O 1
ATOM 11048 N N . MET B 1 608 ? -18.641 -8.938 -24.453 1 97.56 608 MET B N 1
ATOM 11049 C CA . MET B 1 608 ? -19.609 -8.297 -23.562 1 97.56 608 MET B CA 1
ATOM 11050 C C . MET B 1 608 ? -20.297 -7.125 -24.266 1 97.56 608 MET B C 1
ATOM 11052 O O . MET B 1 608 ? -21.516 -6.996 -24.203 1 97.56 608 MET B O 1
ATOM 11056 N N . LEU B 1 609 ? -19.516 -6.387 -24.938 1 96.31 609 LEU B N 1
ATOM 11057 C CA . LEU B 1 609 ? -20.078 -5.207 -25.578 1 96.31 609 LEU B CA 1
ATOM 11058 C C . LEU B 1 609 ? -20.953 -5.605 -26.781 1 96.31 609 LEU B C 1
ATOM 11060 O O . LEU B 1 609 ? -22.031 -5.051 -26.969 1 96.31 609 LEU B O 1
ATOM 11064 N N . THR B 1 610 ? -20.5 -6.547 -27.547 1 96.56 610 THR B N 1
ATOM 11065 C CA . THR B 1 610 ? -21.25 -7.02 -28.719 1 96.56 610 THR B CA 1
ATOM 11066 C C . THR B 1 610 ? -22.609 -7.559 -28.297 1 96.56 610 THR B C 1
ATOM 11068 O O . THR B 1 610 ? -23.641 -7.137 -28.828 1 96.56 610 THR B O 1
ATOM 11071 N N . TRP B 1 611 ? -22.594 -8.406 -27.406 1 97.75 611 TRP B N 1
ATOM 11072 C CA . TRP B 1 611 ? -23.828 -9.016 -26.953 1 97.75 611 TRP B CA 1
ATOM 11073 C C . TRP B 1 611 ? -24.688 -8.023 -26.172 1 97.75 611 TRP B C 1
ATOM 11075 O O . TRP B 1 611 ? -25.906 -8.109 -26.172 1 97.75 611 TRP B O 1
ATOM 11085 N N . HIS B 1 612 ? -24.094 -7.047 -25.453 1 97.31 612 HIS B N 1
ATOM 11086 C CA . HIS B 1 612 ? -24.859 -6.035 -24.734 1 97.31 612 HIS B CA 1
ATOM 11087 C C . HIS B 1 612 ? -25.656 -5.156 -25.703 1 97.31 612 HIS B C 1
ATOM 11089 O O . HIS B 1 612 ? -26.828 -4.867 -25.469 1 97.31 612 HIS B O 1
ATOM 11095 N N . VAL B 1 613 ? -24.984 -4.773 -26.719 1 95.12 613 VAL B N 1
ATOM 11096 C CA . VAL B 1 613 ? -25.672 -3.967 -27.719 1 95.12 613 VAL B CA 1
ATOM 11097 C C . VAL B 1 613 ? -26.859 -4.742 -28.266 1 95.12 613 VAL B C 1
ATOM 11099 O O . VAL B 1 613 ? -27.969 -4.207 -28.359 1 95.12 613 VAL B O 1
ATOM 11102 N N . ALA B 1 614 ? -26.656 -5.973 -28.609 1 96.5 614 ALA B N 1
ATOM 11103 C CA . ALA B 1 614 ? -27.719 -6.82 -29.172 1 96.5 614 ALA B CA 1
ATOM 11104 C C . ALA B 1 614 ? -28.859 -6.992 -28.172 1 96.5 614 ALA B C 1
ATOM 11106 O O . ALA B 1 614 ? -30.031 -6.875 -28.547 1 96.5 614 ALA B O 1
ATOM 11107 N N . THR B 1 615 ? -28.516 -7.266 -26.906 1 96 615 THR B N 1
ATOM 11108 C CA . THR B 1 615 ? -29.531 -7.473 -25.891 1 96 615 THR B CA 1
ATOM 11109 C C . THR B 1 615 ? -30.281 -6.18 -25.609 1 96 615 THR B C 1
ATOM 11111 O O . THR B 1 615 ? -31.5 -6.199 -25.391 1 96 615 THR B O 1
ATOM 11114 N N . ALA B 1 616 ? -29.578 -5.078 -25.578 1 93.19 616 ALA B N 1
ATOM 11115 C CA . ALA B 1 616 ? -30.203 -3.783 -25.344 1 93.19 616 ALA B CA 1
ATOM 11116 C C . ALA B 1 616 ? -31.188 -3.438 -26.453 1 93.19 616 ALA B C 1
ATOM 11118 O O . ALA B 1 616 ? -32.25 -2.881 -26.203 1 93.19 616 ALA B O 1
ATOM 11119 N N . MET B 1 617 ? -30.859 -3.773 -27.641 1 92.69 617 MET B N 1
ATOM 11120 C CA . MET B 1 617 ? -31.75 -3.562 -28.781 1 92.69 617 MET B CA 1
ATOM 11121 C C . MET B 1 617 ? -33 -4.406 -28.641 1 92.69 617 MET B C 1
ATOM 11123 O O . MET B 1 617 ? -34.125 -3.918 -28.891 1 92.69 617 MET B O 1
ATOM 11127 N N . LEU B 1 618 ? -32.781 -5.645 -28.312 1 92.75 618 LEU B N 1
ATOM 11128 C CA . LEU B 1 618 ? -33.906 -6.547 -28.125 1 92.75 618 LEU B CA 1
ATOM 11129 C C . LEU B 1 618 ? -34.812 -6.047 -27.016 1 92.75 618 LEU B C 1
ATOM 11131 O O . LEU B 1 618 ? -36.031 -6.086 -27.156 1 92.75 618 LEU B O 1
ATOM 11135 N N . GLU B 1 619 ? -34.281 -5.586 -25.922 1 90.12 619 GLU B N 1
ATOM 11136 C CA . GLU B 1 619 ? -35.031 -5.051 -24.812 1 90.12 619 GLU B CA 1
ATOM 11137 C C . GLU B 1 619 ? -35.844 -3.822 -25.219 1 90.12 619 GLU B C 1
ATOM 11139 O O . GLU B 1 619 ? -37 -3.658 -24.812 1 90.12 619 GLU B O 1
ATOM 11144 N N . ALA B 1 620 ? -35.219 -2.986 -25.938 1 86.69 620 ALA B N 1
ATOM 11145 C CA . ALA B 1 620 ? -35.844 -1.754 -26.375 1 86.69 620 ALA B CA 1
ATOM 11146 C C . ALA B 1 620 ? -37.031 -2.055 -27.297 1 86.69 620 ALA B C 1
ATOM 11148 O O . ALA B 1 620 ? -38.062 -1.386 -27.234 1 86.69 620 ALA B O 1
ATOM 11149 N N . ARG B 1 621 ? -36.875 -2.961 -28.078 1 82.62 621 ARG B N 1
ATOM 11150 C CA . ARG B 1 621 ? -37.938 -3.303 -29.016 1 82.62 621 ARG B CA 1
ATOM 11151 C C . ARG B 1 621 ? -39.062 -4.078 -28.344 1 82.62 621 ARG B C 1
ATOM 11153 O O . ARG B 1 621 ? -40.219 -3.918 -28.688 1 82.62 621 ARG B O 1
ATOM 11160 N N . CYS B 1 622 ? -38.594 -4.922 -27.375 1 74.44 622 CYS B N 1
ATOM 11161 C CA . CYS B 1 622 ? -39.562 -5.754 -26.672 1 74.44 622 CYS B CA 1
ATOM 11162 C C . CYS B 1 622 ? -40.281 -4.965 -25.578 1 74.44 622 CYS B C 1
ATOM 11164 O O . CYS B 1 622 ? -41.344 -5.344 -25.141 1 74.44 622 CYS B O 1
ATOM 11166 N N . ALA B 1 623 ? -39.594 -4 -24.906 1 62.5 623 ALA B N 1
ATOM 11167 C CA . ALA B 1 623 ? -40.125 -3.24 -23.781 1 62.5 623 ALA B CA 1
ATOM 11168 C C . ALA B 1 623 ? -41.5 -2.652 -24.125 1 62.5 623 ALA B C 1
ATOM 11170 O O . ALA B 1 623 ? -42.406 -2.582 -23.266 1 62.5 623 ALA B O 1
ATOM 11171 N N . TRP B 1 624 ? -41.781 -2.125 -25.312 1 54.88 624 TRP B N 1
ATOM 11172 C CA . TRP B 1 624 ? -43.062 -1.523 -25.672 1 54.88 624 TRP B CA 1
ATOM 11173 C C . TRP B 1 624 ? -44.188 -2.545 -25.562 1 54.88 624 TRP B C 1
ATOM 11175 O O . TRP B 1 624 ? -45.281 -2.213 -25.156 1 54.88 624 TRP B O 1
ATOM 11185 N N . ARG B 1 625 ? -43.938 -3.768 -25.766 1 51.25 625 ARG B N 1
ATOM 11186 C CA . ARG B 1 625 ? -45 -4.762 -25.797 1 51.25 625 ARG B CA 1
ATOM 11187 C C . ARG B 1 625 ? -45.188 -5.445 -24.453 1 51.25 625 ARG B C 1
ATOM 11189 O O . ARG B 1 625 ? -46.281 -5.867 -24.094 1 51.25 625 ARG B O 1
ATOM 11196 N N . GLN B 1 626 ? -44.125 -5.566 -23.688 1 56.56 626 GLN B N 1
ATOM 11197 C CA . GLN B 1 626 ? -44.062 -6.516 -22.578 1 56.56 626 GLN B CA 1
ATOM 11198 C C . GLN B 1 626 ? -44.375 -5.82 -21.25 1 56.56 626 GLN B C 1
ATOM 11200 O O . GLN B 1 626 ? -44.156 -6.391 -20.172 1 56.56 626 GLN B O 1
ATOM 11205 N N . GLN B 1 627 ? -44.656 -4.609 -21.188 1 51.25 627 GLN B N 1
ATOM 11206 C CA . GLN B 1 627 ? -44.938 -3.988 -19.906 1 51.25 627 GLN B CA 1
ATOM 11207 C C . GLN B 1 627 ? -45.906 -4.816 -19.094 1 51.25 627 GLN B C 1
ATOM 11209 O O . GLN B 1 627 ? -45.938 -4.762 -17.859 1 51.25 627 GLN B O 1
ATOM 11214 N N . HIS B 1 628 ? -46.812 -5.707 -19.703 1 52.97 628 HIS B N 1
ATOM 11215 C CA . HIS B 1 628 ? -47.875 -6.301 -18.922 1 52.97 628 HIS B CA 1
ATOM 11216 C C . HIS B 1 628 ? -47.719 -7.816 -18.844 1 52.97 628 HIS B C 1
ATOM 11218 O O . HIS B 1 628 ? -48.531 -8.484 -18.172 1 52.97 628 HIS B O 1
ATOM 11224 N N . ALA B 1 629 ? -46.781 -8.492 -19.422 1 59 629 ALA B N 1
ATOM 11225 C CA . ALA B 1 629 ? -46.75 -9.953 -19.406 1 59 629 ALA B CA 1
ATOM 11226 C C . ALA B 1 629 ? -45.656 -10.453 -18.453 1 59 629 ALA B C 1
ATOM 11228 O O . ALA B 1 629 ? -44.688 -9.734 -18.188 1 59 629 ALA B O 1
ATOM 11229 N N . PRO B 1 630 ? -46 -11.547 -17.703 1 66.19 630 PRO B N 1
ATOM 11230 C CA . PRO B 1 630 ? -45 -12.148 -16.828 1 66.19 630 PRO B CA 1
ATOM 11231 C C . PRO B 1 630 ? -43.656 -12.344 -17.516 1 66.19 630 PRO B C 1
ATOM 11233 O O . PRO B 1 630 ? -43.594 -12.648 -18.719 1 66.19 630 PRO B O 1
ATOM 11236 N N . PRO B 1 631 ? -42.594 -11.977 -16.875 1 75.94 631 PRO B N 1
ATOM 11237 C CA . PRO B 1 631 ? -41.25 -12.031 -17.516 1 75.94 631 PRO B CA 1
ATOM 11238 C C . PRO B 1 631 ? -40.906 -13.43 -18.016 1 75.94 631 PRO B C 1
ATOM 11240 O O . PRO B 1 631 ? -41.125 -14.414 -17.312 1 75.94 631 PRO B O 1
ATOM 11243 N N . GLU B 1 632 ? -40.562 -13.625 -19.266 1 84.12 632 GLU B N 1
ATOM 11244 C CA . GLU B 1 632 ? -40.062 -14.859 -19.875 1 84.12 632 GLU B CA 1
ATOM 11245 C C . GLU B 1 632 ? -38.875 -15.398 -19.094 1 84.12 632 GLU B C 1
ATOM 11247 O O . GLU B 1 632 ? -38.094 -14.633 -18.531 1 84.12 632 GLU B O 1
ATOM 11252 N N . PRO B 1 633 ? -38.812 -16.703 -18.969 1 89.44 633 PRO B N 1
ATOM 11253 C CA . PRO B 1 633 ? -37.688 -17.281 -18.266 1 89.44 633 PRO B CA 1
ATOM 11254 C C . PRO B 1 633 ? -36.344 -16.844 -18.859 1 89.44 633 PRO B C 1
ATOM 11256 O O . PRO B 1 633 ? -36.156 -16.859 -20.078 1 89.44 633 PRO B O 1
ATOM 11259 N N . GLY B 1 634 ? -35.5 -16.375 -18.047 1 92.44 634 GLY B N 1
ATOM 11260 C CA . GLY B 1 634 ? -34.156 -15.969 -18.469 1 92.44 634 GLY B CA 1
ATOM 11261 C C . GLY B 1 634 ? -34.062 -14.477 -18.734 1 92.44 634 GLY B C 1
ATOM 11262 O O . GLY B 1 634 ? -32.938 -13.938 -18.797 1 92.44 634 GLY B O 1
ATOM 11263 N N . ARG B 1 635 ? -35.125 -13.812 -18.875 1 92.88 635 ARG B N 1
ATOM 11264 C CA . ARG B 1 635 ? -35.125 -12.406 -19.266 1 92.88 635 ARG B CA 1
ATOM 11265 C C . ARG B 1 635 ? -34.562 -11.539 -18.156 1 92.88 635 ARG B C 1
ATOM 11267 O O . ARG B 1 635 ? -33.688 -10.688 -18.406 1 92.88 635 ARG B O 1
ATOM 11274 N N . THR B 1 636 ? -35.031 -11.758 -16.984 1 93 636 THR B N 1
ATOM 11275 C CA . THR B 1 636 ? -34.594 -10.945 -15.859 1 93 636 THR B CA 1
ATOM 11276 C C . THR B 1 636 ? -33.094 -11.125 -15.625 1 93 636 THR B C 1
ATOM 11278 O O . THR B 1 636 ? -32.375 -10.148 -15.367 1 93 636 THR B O 1
ATOM 11281 N N . ALA B 1 637 ? -32.688 -12.305 -15.75 1 95.56 637 ALA B N 1
ATOM 11282 C CA . ALA B 1 637 ? -31.266 -12.586 -15.57 1 95.56 637 ALA B CA 1
ATOM 11283 C C . ALA B 1 637 ? -30.438 -11.977 -16.703 1 95.56 637 ALA B C 1
ATOM 11285 O O . ALA B 1 637 ? -29.391 -11.359 -16.453 1 95.56 637 ALA B O 1
ATOM 11286 N N . ALA B 1 638 ? -30.938 -12.117 -17.891 1 96.75 638 ALA B N 1
ATOM 11287 C CA . ALA B 1 638 ? -30.203 -11.625 -19.062 1 96.75 638 ALA B CA 1
ATOM 11288 C C . ALA B 1 638 ? -30.062 -10.109 -19.016 1 96.75 638 ALA B C 1
ATOM 11290 O O . ALA B 1 638 ? -28.984 -9.57 -19.25 1 96.75 638 ALA B O 1
ATOM 11291 N N . MET B 1 639 ? -31.078 -9.453 -18.672 1 94.75 639 MET B N 1
ATOM 11292 C CA . MET B 1 639 ? -31.062 -7.996 -18.641 1 94.75 639 MET B CA 1
ATOM 11293 C C . MET B 1 639 ? -30.156 -7.492 -17.531 1 94.75 639 MET B C 1
ATOM 11295 O O . MET B 1 639 ? -29.344 -6.59 -17.75 1 94.75 639 MET B O 1
ATOM 11299 N N . ALA B 1 640 ? -30.25 -8.07 -16.391 1 96.12 640 ALA B N 1
ATOM 11300 C CA . ALA B 1 640 ? -29.438 -7.648 -15.25 1 96.12 640 ALA B CA 1
ATOM 11301 C C . ALA B 1 640 ? -27.953 -7.902 -15.5 1 96.12 640 ALA B C 1
ATOM 11303 O O . ALA B 1 640 ? -27.125 -7.031 -15.242 1 96.12 640 ALA B O 1
ATOM 11304 N N . LEU B 1 641 ? -27.688 -9.023 -16.062 1 97.88 641 LEU B N 1
ATOM 11305 C CA . LEU B 1 641 ? -26.297 -9.391 -16.266 1 97.88 641 LEU B CA 1
ATOM 11306 C C . LEU B 1 641 ? -25.703 -8.625 -17.453 1 97.88 641 LEU B C 1
ATOM 11308 O O . LEU B 1 641 ? -24.516 -8.266 -17.438 1 97.88 641 LEU B O 1
ATOM 11312 N N . SER B 1 642 ? -26.516 -8.445 -18.438 1 97.44 642 SER B N 1
ATOM 11313 C CA . SER B 1 642 ? -26.047 -7.668 -19.578 1 97.44 642 SER B CA 1
ATOM 11314 C C . SER B 1 642 ? -25.656 -6.25 -19.156 1 97.44 642 SER B C 1
ATOM 11316 O O . SER B 1 642 ? -24.562 -5.781 -19.484 1 97.44 642 SER B O 1
ATOM 11318 N N . ARG B 1 643 ? -26.484 -5.633 -18.406 1 95.94 643 ARG B N 1
ATOM 11319 C CA . ARG B 1 643 ? -26.219 -4.27 -17.953 1 95.94 643 ARG B CA 1
ATOM 11320 C C . ARG B 1 643 ? -25.062 -4.223 -16.969 1 95.94 643 ARG B C 1
ATOM 11322 O O . ARG B 1 643 ? -24.297 -3.258 -16.953 1 95.94 643 ARG B O 1
ATOM 11329 N N . TYR B 1 644 ? -24.969 -5.234 -16.188 1 96.88 644 TYR B N 1
ATOM 11330 C CA . TYR B 1 644 ? -23.859 -5.305 -15.25 1 96.88 644 TYR B CA 1
ATOM 11331 C C . TYR B 1 644 ? -22.531 -5.461 -15.992 1 96.88 644 TYR B C 1
ATOM 11333 O O . TYR B 1 644 ? -21.547 -4.809 -15.648 1 96.88 644 TYR B O 1
ATOM 11341 N N . CYS B 1 645 ? -22.516 -6.316 -16.969 1 97.56 645 CYS B N 1
ATOM 11342 C CA . CYS B 1 645 ? -21.297 -6.527 -17.75 1 97.56 645 CYS B CA 1
ATOM 11343 C C . CYS B 1 645 ? -20.891 -5.254 -18.5 1 97.56 645 CYS B C 1
ATOM 11345 O O . CYS B 1 645 ? -19.719 -4.941 -18.609 1 97.56 645 CYS B O 1
ATOM 11347 N N . ALA B 1 646 ? -21.844 -4.555 -18.969 1 95.62 646 ALA B N 1
ATOM 11348 C CA . ALA B 1 646 ? -21.547 -3.27 -19.609 1 95.62 646 ALA B CA 1
ATOM 11349 C C . ALA B 1 646 ? -20.953 -2.287 -18.594 1 95.62 646 ALA B C 1
ATOM 11351 O O . ALA B 1 646 ? -20.047 -1.52 -18.938 1 95.62 646 ALA B O 1
ATOM 11352 N N . TYR B 1 647 ? -21.5 -2.361 -17.406 1 94.56 647 TYR B N 1
ATOM 11353 C CA . TYR B 1 647 ? -20.969 -1.539 -16.328 1 94.56 647 TYR B CA 1
ATOM 11354 C C . TYR B 1 647 ? -19.516 -1.883 -16.047 1 94.56 647 TYR B C 1
ATOM 11356 O O . TYR B 1 647 ? -18.688 -0.991 -15.859 1 94.56 647 TYR B O 1
ATOM 11364 N N . LEU B 1 648 ? -19.172 -3.145 -16.031 1 95.69 648 LEU B N 1
ATOM 11365 C CA . LEU B 1 648 ? -17.797 -3.578 -15.773 1 95.69 648 LEU B CA 1
ATOM 11366 C C . LEU B 1 648 ? -16.844 -3.055 -16.844 1 95.69 648 LEU B C 1
ATOM 11368 O O . LEU B 1 648 ? -15.758 -2.561 -16.516 1 95.69 648 LEU B O 1
ATOM 11372 N N . VAL B 1 649 ? -17.25 -3.082 -18.062 1 95.5 649 VAL B N 1
ATOM 11373 C CA . VAL B 1 649 ? -16.406 -2.66 -19.172 1 95.5 649 VAL B CA 1
ATOM 11374 C C . VAL B 1 649 ? -16.203 -1.146 -19.125 1 95.5 649 VAL B C 1
ATOM 11376 O O . VAL B 1 649 ? -15.102 -0.648 -19.328 1 95.5 649 VAL B O 1
ATOM 11379 N N . ALA B 1 650 ? -17.188 -0.458 -18.734 1 92.19 650 ALA B N 1
ATOM 11380 C CA . ALA B 1 650 ? -17.172 1.001 -18.812 1 92.19 650 ALA B CA 1
ATOM 11381 C C . ALA B 1 650 ? -16.484 1.602 -17.594 1 92.19 650 ALA B C 1
ATOM 11383 O O . ALA B 1 650 ? -15.758 2.592 -17.703 1 92.19 650 ALA B O 1
ATOM 11384 N N . PHE B 1 651 ? -16.688 0.954 -16.391 1 90.31 651 PHE B N 1
ATOM 11385 C CA . PHE B 1 651 ? -16.312 1.67 -15.172 1 90.31 651 PHE B CA 1
ATOM 11386 C C . PHE B 1 651 ? -15.273 0.884 -14.383 1 90.31 651 PHE B C 1
ATOM 11388 O O . PHE B 1 651 ? -14.531 1.457 -13.578 1 90.31 651 PHE B O 1
ATOM 11395 N N . LEU B 1 652 ? -15.234 -0.473 -14.594 1 93.5 652 LEU B N 1
ATOM 11396 C CA . LEU B 1 652 ? -14.297 -1.281 -13.828 1 93.5 652 LEU B CA 1
ATOM 11397 C C . LEU B 1 652 ? -13.555 -2.262 -14.734 1 93.5 652 LEU B C 1
ATOM 11399 O O . LEU B 1 652 ? -13.547 -3.467 -14.469 1 93.5 652 LEU B O 1
ATOM 11403 N N . PRO B 1 653 ? -12.836 -1.715 -15.688 1 93.25 653 PRO B N 1
ATOM 11404 C CA . PRO B 1 653 ? -12.133 -2.619 -16.609 1 93.25 653 PRO B CA 1
ATOM 11405 C C . PRO B 1 653 ? -11.023 -3.41 -15.914 1 93.25 653 PRO B C 1
ATOM 11407 O O . PRO B 1 653 ? -10.594 -4.445 -16.422 1 93.25 653 PRO B O 1
ATOM 11410 N N . GLU B 1 654 ? -10.562 -3.029 -14.727 1 90.62 654 GLU B N 1
ATOM 11411 C CA . GLU B 1 654 ? -9.484 -3.686 -14 1 90.62 654 GLU B CA 1
ATOM 11412 C C . GLU B 1 654 ? -9.922 -5.047 -13.469 1 90.62 654 GLU B C 1
ATOM 11414 O O . GLU B 1 654 ? -9.078 -5.879 -13.109 1 90.62 654 GLU B O 1
ATOM 11419 N N . LEU B 1 655 ? -11.266 -5.258 -13.43 1 93.75 655 LEU B N 1
ATOM 11420 C CA . LEU B 1 655 ? -11.773 -6.512 -12.875 1 93.75 655 LEU B CA 1
ATOM 11421 C C . LEU B 1 655 ? -11.961 -7.555 -13.969 1 93.75 655 LEU B C 1
ATOM 11423 O O . LEU B 1 655 ? -12.266 -8.711 -13.68 1 93.75 655 LEU B O 1
ATOM 11427 N N . LEU B 1 656 ? -11.797 -7.141 -15.156 1 93.81 656 LEU B N 1
ATOM 11428 C CA . LEU B 1 656 ? -11.914 -8.07 -16.281 1 93.81 656 LEU B CA 1
ATOM 11429 C C . LEU B 1 656 ? -10.57 -8.711 -16.594 1 93.81 656 LEU B C 1
ATOM 11431 O O . LEU B 1 656 ? -9.516 -8.141 -16.297 1 93.81 656 LEU B O 1
ATOM 11435 N N . PRO B 1 657 ? -10.641 -9.891 -17.109 1 90.31 657 PRO B N 1
ATOM 11436 C CA . PRO B 1 657 ? -9.383 -10.57 -17.438 1 90.31 657 PRO B CA 1
ATOM 11437 C C . PRO B 1 657 ? -8.602 -9.867 -18.547 1 90.31 657 PRO B C 1
ATOM 11439 O O . PRO B 1 657 ? -7.379 -10.016 -18.625 1 90.31 657 PRO B O 1
ATOM 11442 N N . ASP B 1 658 ? -9.289 -9.031 -19.328 1 89.25 658 ASP B N 1
ATOM 11443 C CA . ASP B 1 658 ? -8.625 -8.258 -20.375 1 89.25 658 ASP B CA 1
ATOM 11444 C C . ASP B 1 658 ? -7.793 -7.129 -19.766 1 89.25 658 ASP B C 1
ATOM 11446 O O . ASP B 1 658 ? -8.039 -6.695 -18.641 1 89.25 658 ASP B O 1
ATOM 11450 N N . GLU B 1 659 ? -6.805 -6.773 -20.562 1 86.38 659 GLU B N 1
ATOM 11451 C CA . GLU B 1 659 ? -6.004 -5.645 -20.094 1 86.38 659 GLU B CA 1
ATOM 11452 C C . GLU B 1 659 ? -6.852 -4.383 -19.969 1 86.38 659 GLU B C 1
ATOM 11454 O O . GLU B 1 659 ? -7.688 -4.102 -20.828 1 86.38 659 GLU B O 1
ATOM 11459 N N . LYS B 1 660 ? -6.621 -3.668 -18.953 1 87.19 660 LYS B N 1
ATOM 11460 C CA . LYS B 1 660 ? -7.41 -2.49 -18.609 1 87.19 660 LYS B CA 1
ATOM 11461 C C . LYS B 1 660 ? -7.395 -1.467 -19.75 1 87.19 660 LYS B C 1
ATOM 11463 O O . LYS B 1 660 ? -8.445 -0.971 -20.156 1 87.19 660 LYS B O 1
ATOM 11468 N N . ASN B 1 661 ? -6.262 -1.099 -20.266 1 82.81 661 ASN B N 1
ATOM 11469 C CA . ASN B 1 661 ? -6.129 -0.055 -21.266 1 82.81 661 ASN B CA 1
ATOM 11470 C C . ASN B 1 661 ? -6.777 -0.467 -22.594 1 82.81 661 ASN B C 1
ATOM 11472 O O . ASN B 1 661 ? -7.383 0.359 -23.266 1 82.81 661 ASN B O 1
ATOM 11476 N N . GLY B 1 662 ? -6.637 -1.711 -22.875 1 86.31 662 GLY B N 1
ATOM 11477 C CA . GLY B 1 662 ? -7.297 -2.205 -24.078 1 86.31 662 GLY B CA 1
ATOM 11478 C C . GLY B 1 662 ? -8.812 -2.119 -24 1 86.31 662 GLY B C 1
ATOM 11479 O O . GLY B 1 662 ? -9.461 -1.77 -24.984 1 86.31 662 GLY B O 1
ATOM 11480 N N . THR B 1 663 ? -9.297 -2.416 -22.859 1 92.12 663 THR B N 1
ATOM 11481 C CA . THR B 1 663 ? -10.742 -2.357 -22.656 1 92.12 663 THR B CA 1
ATOM 11482 C C . THR B 1 663 ? -11.242 -0.918 -22.719 1 92.12 663 THR B C 1
ATOM 11484 O O . THR B 1 663 ? -12.289 -0.649 -23.312 1 92.12 663 THR B O 1
ATOM 11487 N N . GLU B 1 664 ? -10.469 -0.03 -22.203 1 89.88 664 GLU B N 1
ATOM 11488 C CA . GLU B 1 664 ? -10.859 1.377 -22.219 1 89.88 664 GLU B CA 1
ATOM 11489 C C . GLU B 1 664 ? -10.852 1.938 -23.625 1 89.88 664 GLU B C 1
ATOM 11491 O O . GLU B 1 664 ? -11.742 2.703 -24 1 89.88 664 GLU B O 1
ATOM 11496 N N . VAL B 1 665 ? -9.891 1.529 -24.391 1 87.81 665 VAL B N 1
ATOM 11497 C CA . VAL B 1 665 ? -9.797 1.99 -25.781 1 87.81 665 VAL B CA 1
ATOM 11498 C C . VAL B 1 665 ? -10.969 1.446 -26.578 1 87.81 665 VAL B C 1
ATOM 11500 O O . VAL B 1 665 ? -11.578 2.172 -27.375 1 87.81 665 VAL B O 1
ATOM 11503 N N . LEU B 1 666 ? -11.219 0.226 -26.375 1 90.5 666 LEU B N 1
ATOM 11504 C CA . LEU B 1 666 ? -12.328 -0.408 -27.078 1 90.5 666 LEU B CA 1
ATOM 11505 C C . LEU B 1 666 ? -13.641 0.321 -26.781 1 90.5 666 LEU B C 1
ATOM 11507 O O . LEU B 1 666 ? -14.406 0.609 -27.703 1 90.5 666 LEU B O 1
ATOM 11511 N N . PHE B 1 667 ? -13.906 0.633 -25.562 1 92.31 667 PHE B N 1
ATOM 11512 C CA . PHE B 1 667 ? -15.125 1.32 -25.172 1 92.31 667 PHE B CA 1
ATOM 11513 C C . PHE B 1 667 ? -15.164 2.736 -25.734 1 92.31 667 PHE B C 1
ATOM 11515 O O . PHE B 1 667 ? -16.203 3.195 -26.203 1 92.31 667 PHE B O 1
ATOM 11522 N N . LYS B 1 668 ? -14.102 3.379 -25.672 1 87.94 668 LYS B N 1
ATOM 11523 C CA . LYS B 1 668 ? -14.016 4.738 -26.203 1 87.94 668 LYS B CA 1
ATOM 11524 C C . LYS B 1 668 ? -14.258 4.762 -27.719 1 87.94 668 LYS B C 1
ATOM 11526 O O . LYS B 1 668 ? -14.922 5.664 -28.234 1 87.94 668 LYS B O 1
ATOM 11531 N N . GLU B 1 669 ? -13.719 3.824 -28.406 1 89.12 669 GLU B N 1
ATOM 11532 C CA . GLU B 1 669 ? -13.922 3.729 -29.844 1 89.12 669 GLU B CA 1
ATOM 11533 C C . GLU B 1 669 ? -15.391 3.484 -30.172 1 89.12 669 GLU B C 1
ATOM 11535 O O . GLU B 1 669 ? -15.922 4.062 -31.125 1 89.12 669 GLU B O 1
ATOM 11540 N N . MET B 1 670 ? -15.945 2.617 -29.469 1 91.06 670 MET B N 1
ATOM 11541 C CA . MET B 1 670 ? -17.359 2.348 -29.688 1 91.06 670 MET B CA 1
ATOM 11542 C C . MET B 1 670 ? -18.203 3.602 -29.453 1 91.06 670 MET B C 1
ATOM 11544 O O . MET B 1 670 ? -19.109 3.902 -30.219 1 91.06 670 MET B O 1
ATOM 11548 N N . LYS B 1 671 ? -17.938 4.305 -28.391 1 87.19 671 LYS B N 1
ATOM 11549 C CA . LYS B 1 671 ? -18.656 5.539 -28.078 1 87.19 671 LYS B CA 1
ATOM 11550 C C . LYS B 1 671 ? -18.453 6.582 -29.172 1 87.19 671 LYS B C 1
ATOM 11552 O O . LYS B 1 671 ? -19.391 7.27 -29.562 1 87.19 671 LYS B O 1
ATOM 11557 N N . LYS B 1 672 ? -17.234 6.684 -29.625 1 87.44 672 LYS B N 1
ATOM 11558 C CA . LYS B 1 672 ? -16.938 7.629 -30.703 1 87.44 672 LYS B CA 1
ATOM 11559 C C . LYS B 1 672 ? -17.688 7.273 -31.984 1 87.44 672 LYS B C 1
ATOM 11561 O O . LYS B 1 672 ? -18.203 8.156 -32.656 1 87.44 672 LYS B O 1
ATOM 11566 N N . GLU B 1 673 ? -17.688 6.012 -32.281 1 89.94 673 GLU B N 1
ATOM 11567 C CA . GLU B 1 673 ? -18.406 5.551 -33.469 1 89.94 673 GLU B CA 1
ATOM 11568 C C . GLU B 1 673 ? -19.891 5.844 -33.344 1 89.94 673 GLU B C 1
ATOM 11570 O O . GLU B 1 673 ? -20.516 6.285 -34.312 1 89.94 673 GLU B O 1
ATOM 11575 N N . LEU B 1 674 ? -20.453 5.59 -32.281 1 88.25 674 LEU B N 1
ATOM 11576 C CA . LEU B 1 674 ? -21.875 5.836 -32.062 1 88.25 674 LEU B CA 1
ATOM 11577 C C . LEU B 1 674 ? -22.188 7.328 -32.156 1 88.25 674 LEU B C 1
ATOM 11579 O O . LEU B 1 674 ? -23.219 7.719 -32.719 1 88.25 674 LEU B O 1
ATOM 11583 N N . THR B 1 675 ? -21.344 8.102 -31.578 1 85.31 675 THR B N 1
ATOM 11584 C CA . THR B 1 675 ? -21.531 9.547 -31.625 1 85.31 675 THR B CA 1
ATOM 11585 C C . THR B 1 675 ? -21.406 10.062 -33.062 1 85.31 675 THR B C 1
ATOM 11587 O O . THR B 1 675 ? -22.125 10.977 -33.438 1 85.31 675 THR B O 1
ATOM 11590 N N . LYS B 1 676 ? -20.484 9.484 -33.75 1 88.44 676 LYS B N 1
ATOM 11591 C CA . LYS B 1 676 ? -20.312 9.891 -35.125 1 88.44 676 LYS B CA 1
ATOM 11592 C C . LYS B 1 676 ? -21.531 9.523 -35.969 1 88.44 676 LYS B C 1
ATOM 11594 O O . LYS B 1 676 ? -21.984 10.312 -36.781 1 88.44 676 LYS B O 1
ATOM 11599 N N . GLU B 1 677 ? -22.047 8.367 -35.812 1 89.38 677 GLU B N 1
ATOM 11600 C CA . GLU B 1 677 ? -23.188 7.879 -36.562 1 89.38 677 GLU B CA 1
ATOM 11601 C C . GLU B 1 677 ? -24.469 8.633 -36.219 1 89.38 677 GLU B C 1
ATOM 11603 O O . GLU B 1 677 ? -25.297 8.906 -37.094 1 89.38 677 GLU B O 1
ATOM 11608 N N . MET B 1 678 ? -24.688 8.898 -35 1 87.62 678 MET B N 1
ATOM 11609 C CA . MET B 1 678 ? -25.922 9.539 -34.531 1 87.62 678 MET B CA 1
ATOM 11610 C C . MET B 1 678 ? -25.812 11.055 -34.625 1 87.62 678 MET B C 1
ATOM 11612 O O . MET B 1 678 ? -26.828 11.75 -34.656 1 87.62 678 MET B O 1
ATOM 11616 N N . GLY B 1 679 ? -24.609 11.578 -34.688 1 81.88 679 GLY B N 1
ATOM 11617 C CA . GLY B 1 679 ? -24.422 13.008 -34.531 1 81.88 679 GLY B CA 1
ATOM 11618 C C . GLY B 1 679 ? -24.484 13.477 -33.094 1 81.88 679 GLY B C 1
ATOM 11619 O O . GLY B 1 679 ? -25.031 12.781 -32.219 1 81.88 679 GLY B O 1
ATOM 11620 N N . TRP B 1 680 ? -24 14.508 -32.844 1 79.12 680 TRP B N 1
ATOM 11621 C CA . TRP B 1 680 ? -23.891 15.031 -31.5 1 79.12 680 TRP B CA 1
ATOM 11622 C C . TRP B 1 680 ? -25.281 15.25 -30.891 1 79.12 680 TRP B C 1
ATOM 11624 O O . TRP B 1 680 ? -25.531 14.844 -29.75 1 79.12 680 TRP B O 1
ATOM 11634 N N . CYS B 1 681 ? -26.156 15.781 -31.641 1 76.12 681 CYS B N 1
ATOM 11635 C CA . CYS B 1 681 ? -27.5 16.062 -31.156 1 76.12 681 CYS B CA 1
ATOM 11636 C C . CYS B 1 681 ? -28.312 14.789 -30.984 1 76.12 681 CYS B C 1
ATOM 11638 O O . CYS B 1 681 ? -29.078 14.656 -30.031 1 76.12 681 CYS B O 1
ATOM 11640 N N . GLY B 1 682 ? -28.062 13.922 -31.859 1 77 682 GLY B N 1
ATOM 11641 C CA . GLY B 1 682 ? -28.781 12.664 -31.781 1 77 682 GLY B CA 1
ATOM 11642 C C . GLY B 1 682 ? -28.312 11.773 -30.641 1 77 682 GLY B C 1
ATOM 11643 O O . GLY B 1 682 ? -29.125 11.125 -29.984 1 77 682 GLY B O 1
ATOM 11644 N N . TYR B 1 683 ? -27.094 11.82 -30.422 1 78.38 683 TYR B N 1
ATOM 11645 C CA . TYR B 1 683 ? -26.5 10.977 -29.391 1 78.38 683 TYR B CA 1
ATOM 11646 C C . TYR B 1 683 ? -26.875 11.453 -28 1 78.38 683 TYR B C 1
ATOM 11648 O O . TYR B 1 683 ? -27.281 10.648 -27.156 1 78.38 683 TYR B O 1
ATOM 11656 N N . TYR B 1 684 ? -26.844 12.719 -27.766 1 74.88 684 TYR B N 1
ATOM 11657 C CA . TYR B 1 684 ? -27.078 13.234 -26.422 1 74.88 684 TYR B CA 1
ATOM 11658 C C . TYR B 1 684 ? -28.562 13.57 -26.219 1 74.88 684 TYR B C 1
ATOM 11660 O O . TYR B 1 684 ? -29.047 13.57 -25.094 1 74.88 684 TYR B O 1
ATOM 11668 N N . GLY B 1 685 ? -29.281 13.766 -27.281 1 73.06 685 GLY B N 1
ATOM 11669 C CA . GLY B 1 685 ? -30.672 14.172 -27.172 1 73.06 685 GLY B CA 1
ATOM 11670 C C . GLY B 1 685 ? -31.641 13.07 -27.547 1 73.06 685 GLY B C 1
ATOM 11671 O O . GLY B 1 685 ? -32.844 13.164 -27.266 1 73.06 685 GLY B O 1
ATOM 11672 N N . GLY B 1 686 ? -31.141 12.086 -28.109 1 75.62 686 GLY B N 1
ATOM 11673 C CA . GLY B 1 686 ? -32.031 11.039 -28.578 1 75.62 686 GLY B CA 1
ATOM 11674 C C . GLY B 1 686 ? -32.469 10.086 -27.484 1 75.62 686 GLY B C 1
ATOM 11675 O O . GLY B 1 686 ? -31.797 9.969 -26.453 1 75.62 686 GLY B O 1
ATOM 11676 N N . GLY B 1 687 ? -33.688 9.453 -27.547 1 75.88 687 GLY B N 1
ATOM 11677 C CA . GLY B 1 687 ? -34.219 8.438 -26.641 1 75.88 687 GLY B CA 1
ATOM 11678 C C . GLY B 1 687 ? -33.812 7.027 -27.016 1 75.88 687 GLY B C 1
ATOM 11679 O O . GLY B 1 687 ? -33.094 6.828 -28 1 75.88 687 GLY B O 1
ATOM 11680 N N . GLU B 1 688 ? -34.156 6.074 -26.297 1 80.38 688 GLU B N 1
ATOM 11681 C CA . GLU B 1 688 ? -33.844 4.664 -26.5 1 80.38 688 GLU B CA 1
ATOM 11682 C C . GLU B 1 688 ? -34.344 4.184 -27.875 1 80.38 688 GLU B C 1
ATOM 11684 O O . GLU B 1 688 ? -33.688 3.404 -28.547 1 80.38 688 GLU B O 1
ATOM 11689 N N . ALA B 1 689 ? -35.438 4.695 -28.25 1 81.69 689 ALA B N 1
ATOM 11690 C CA . ALA B 1 689 ? -36.031 4.285 -29.531 1 81.69 689 ALA B CA 1
ATOM 11691 C C . ALA B 1 689 ? -35.188 4.797 -30.703 1 81.69 689 ALA B C 1
ATOM 11693 O O . ALA B 1 689 ? -35.031 4.094 -31.703 1 81.69 689 ALA B O 1
ATOM 11694 N N . ALA B 1 690 ? -34.719 5.98 -30.594 1 84.31 690 ALA B N 1
ATOM 11695 C CA . ALA B 1 690 ? -33.906 6.559 -31.656 1 84.31 690 ALA B CA 1
ATOM 11696 C C . ALA B 1 690 ? -32.594 5.816 -31.797 1 84.31 690 ALA B C 1
ATOM 11698 O O . ALA B 1 690 ? -32.094 5.617 -32.906 1 84.31 690 ALA B O 1
ATOM 11699 N N . TRP B 1 691 ? -32.125 5.465 -30.719 1 87.69 691 TRP B N 1
ATOM 11700 C CA . TRP B 1 691 ? -30.875 4.723 -30.734 1 87.69 691 TRP B CA 1
ATOM 11701 C C . TRP B 1 691 ? -31.062 3.35 -31.375 1 87.69 691 TRP B C 1
ATOM 11703 O O . TRP B 1 691 ? -30.219 2.912 -32.156 1 87.69 691 TRP B O 1
ATOM 11713 N N . CYS B 1 692 ? -32.094 2.719 -30.938 1 89 692 CYS B N 1
ATOM 11714 C CA . CYS B 1 692 ? -32.375 1.396 -31.484 1 89 692 CYS B CA 1
ATOM 11715 C C . CYS B 1 692 ? -32.594 1.46 -33 1 89 692 CYS B C 1
ATOM 11717 O O . CYS B 1 692 ? -32.125 0.58 -33.719 1 89 692 CYS B O 1
ATOM 11719 N N . ALA B 1 693 ? -33.25 2.527 -33.406 1 89.31 693 ALA B N 1
ATOM 11720 C CA . ALA B 1 693 ? -33.5 2.688 -34.844 1 89.31 693 ALA B CA 1
ATOM 11721 C C . ALA B 1 693 ? -32.188 2.873 -35.594 1 89.31 693 ALA B C 1
ATOM 11723 O O . ALA B 1 693 ? -32 2.309 -36.688 1 89.31 693 ALA B O 1
ATOM 11724 N N . LYS B 1 694 ? -31.406 3.645 -35.062 1 90.62 694 LYS B N 1
ATOM 11725 C CA . LYS B 1 694 ? -30.125 3.883 -35.688 1 90.62 694 LYS B CA 1
ATOM 11726 C C . LYS B 1 694 ? -29.281 2.607 -35.75 1 90.62 694 LYS B C 1
ATOM 11728 O O . LYS B 1 694 ? -28.594 2.338 -36.719 1 90.62 694 LYS B O 1
ATOM 11733 N N . LEU B 1 695 ? -29.297 1.854 -34.688 1 93.06 695 LEU B N 1
ATOM 11734 C CA . LEU B 1 695 ? -28.547 0.609 -34.625 1 93.06 695 LEU B CA 1
ATOM 11735 C C . LEU B 1 695 ? -29.094 -0.415 -35.625 1 93.06 695 LEU B C 1
ATOM 11737 O O . LEU B 1 695 ? -28.344 -1.2 -36.188 1 93.06 695 LEU B O 1
ATOM 11741 N N . MET B 1 696 ? -30.375 -0.375 -35.781 1 93 696 MET B N 1
ATOM 11742 C CA . MET B 1 696 ? -30.984 -1.246 -36.781 1 93 696 MET B CA 1
ATOM 11743 C C . MET B 1 696 ? -30.5 -0.901 -38.188 1 93 696 MET B C 1
ATOM 11745 O O . MET B 1 696 ? -30.281 -1.793 -39 1 93 696 MET B O 1
ATOM 11749 N N . GLU B 1 697 ? -30.297 0.377 -38.344 1 92.94 697 GLU B N 1
ATOM 11750 C CA . GLU B 1 697 ? -29.766 0.833 -39.625 1 92.94 697 GLU B CA 1
ATOM 11751 C C . GLU B 1 697 ? -28.328 0.371 -39.812 1 92.94 697 GLU B C 1
ATOM 11753 O O . GLU B 1 697 ? -27.953 -0.098 -40.906 1 92.94 697 GLU B O 1
ATOM 11758 N N . ILE B 1 698 ? -27.578 0.482 -38.812 1 91.56 698 ILE B N 1
ATOM 11759 C CA . ILE B 1 698 ? -26.172 0.088 -38.875 1 91.56 698 ILE B CA 1
ATOM 11760 C C . ILE B 1 698 ? -26.062 -1.415 -39.125 1 91.56 698 ILE B C 1
ATOM 11762 O O . ILE B 1 698 ? -25.219 -1.862 -39.906 1 91.56 698 ILE B O 1
ATOM 11766 N N . GLY B 1 699 ? -26.875 -2.174 -38.438 1 90.88 699 GLY B N 1
ATOM 11767 C CA . GLY B 1 699 ? -26.859 -3.623 -38.562 1 90.88 699 GLY B CA 1
ATOM 11768 C C . GLY B 1 699 ? -27.281 -4.098 -39.938 1 90.88 699 GLY B C 1
ATOM 11769 O O . GLY B 1 699 ? -26.922 -5.203 -40.344 1 90.88 699 GLY B O 1
ATOM 11770 N N . GLY B 1 700 ? -28.062 -3.305 -40.625 1 88.62 700 GLY B N 1
ATOM 11771 C CA . GLY B 1 700 ? -28.547 -3.664 -41.938 1 88.62 700 GLY B CA 1
ATOM 11772 C C . GLY B 1 700 ? -27.578 -3.322 -43.062 1 88.62 700 GLY B C 1
ATOM 11773 O O . GLY B 1 700 ? -27.766 -3.744 -44.188 1 88.62 700 GLY B O 1
ATOM 11774 N N . ARG B 1 701 ? -26.672 -2.508 -42.719 1 82.19 701 ARG B N 1
ATOM 11775 C CA . ARG B 1 701 ? -25.703 -2.107 -43.719 1 82.19 701 ARG B CA 1
ATOM 11776 C C . ARG B 1 701 ? -24.844 -3.287 -44.156 1 82.19 701 ARG B C 1
ATOM 11778 O O . ARG B 1 701 ? -24.484 -4.133 -43.344 1 82.19 701 ARG B O 1
ATOM 11785 N N . ARG B 1 702 ? -24.984 -3.643 -45.562 1 60.81 702 ARG B N 1
ATOM 11786 C CA . ARG B 1 702 ? -24.188 -4.719 -46.156 1 60.81 702 ARG B CA 1
ATOM 11787 C C . ARG B 1 702 ? -22.703 -4.453 -45.969 1 60.81 702 ARG B C 1
ATOM 11789 O O . ARG B 1 702 ? -22.25 -3.32 -46.125 1 60.81 702 ARG B O 1
ATOM 11796 N N . SER B 1 703 ? -22.031 -5.266 -45.125 1 55.22 703 SER B N 1
ATOM 11797 C CA . SER B 1 703 ? -20.578 -5.18 -44.938 1 55.22 703 SER B CA 1
ATOM 11798 C C . SER B 1 703 ? -19.875 -4.957 -46.281 1 55.22 703 SER B C 1
ATOM 11800 O O . SER B 1 703 ? -19.875 -5.836 -47.125 1 55.22 703 SER B O 1
ATOM 11802 N N . THR B 1 704 ? -20.141 -3.969 -46.906 1 46.56 704 THR B N 1
ATOM 11803 C CA . THR B 1 704 ? -19.469 -3.807 -48.188 1 46.56 704 THR B CA 1
ATOM 11804 C C . THR B 1 704 ? -18.078 -4.445 -48.156 1 46.56 704 THR B C 1
ATOM 11806 O O . THR B 1 704 ? -17.578 -4.914 -49.188 1 46.56 704 THR B O 1
ATOM 11809 N N . SER B 1 705 ? -16.859 -3.852 -47.688 1 41.41 705 SER B N 1
ATOM 11810 C CA . SER B 1 705 ? -15.477 -4.094 -48.094 1 41.41 705 SER B CA 1
ATOM 11811 C C . SER B 1 705 ? -14.922 -5.359 -47.438 1 41.41 705 SER B C 1
ATOM 11813 O O . SER B 1 705 ? -14.992 -5.531 -46.219 1 41.41 705 SER B O 1
ATOM 11815 N N . ALA B 1 706 ? -14.727 -6.504 -48.188 1 44.34 706 ALA B N 1
ATOM 11816 C CA . ALA B 1 706 ? -14.102 -7.805 -48 1 44.34 706 ALA B CA 1
ATOM 11817 C C . ALA B 1 706 ? -13.07 -7.754 -46.875 1 44.34 706 ALA B C 1
ATOM 11819 O O . ALA B 1 706 ? -12.805 -8.766 -46.219 1 44.34 706 ALA B O 1
ATOM 11820 N N . GLY B 1 707 ? -12.328 -6.625 -46.688 1 45.56 707 GLY B N 1
ATOM 11821 C CA . GLY B 1 707 ? -11.07 -6.551 -45.969 1 45.56 707 GLY B CA 1
ATOM 11822 C C . GLY B 1 707 ? -11.234 -5.953 -44.594 1 45.56 707 GLY B C 1
ATOM 11823 O O . GLY B 1 707 ? -10.281 -5.938 -43.781 1 45.56 707 GLY B O 1
ATOM 11824 N N . THR B 1 708 ? -12.297 -5.219 -44.312 1 53.78 708 THR B N 1
ATOM 11825 C CA . THR B 1 708 ? -12.211 -4.406 -43.094 1 53.78 708 THR B CA 1
ATOM 11826 C C . THR B 1 708 ? -12.891 -5.102 -41.938 1 53.78 708 THR B C 1
ATOM 11828 O O . THR B 1 708 ? -14.039 -5.527 -42.031 1 53.78 708 THR B O 1
ATOM 11831 N N . THR B 1 709 ? -12.164 -5.527 -40.906 1 68.25 709 THR B N 1
ATOM 11832 C CA . THR B 1 709 ? -12.586 -6.152 -39.656 1 68.25 709 THR B CA 1
ATOM 11833 C C . THR B 1 709 ? -13.719 -5.355 -39.031 1 68.25 709 THR B C 1
ATOM 11835 O O . THR B 1 709 ? -13.633 -4.133 -38.906 1 68.25 709 THR B O 1
ATOM 11838 N N . MET B 1 710 ? -15.016 -5.992 -38.938 1 80.94 710 MET B N 1
ATOM 11839 C CA . MET B 1 710 ? -16.188 -5.391 -38.312 1 80.94 710 MET B CA 1
ATOM 11840 C C . MET B 1 710 ? -15.844 -4.832 -36.938 1 80.94 710 MET B C 1
ATOM 11842 O O . MET B 1 710 ? -15.102 -5.461 -36.188 1 80.94 710 MET B O 1
ATOM 11846 N N . THR B 1 711 ? -16.344 -3.551 -36.75 1 88.75 711 THR B N 1
ATOM 11847 C CA . THR B 1 711 ? -16.172 -2.965 -35.438 1 88.75 711 THR B CA 1
ATOM 11848 C C . THR B 1 711 ? -17.094 -3.633 -34.406 1 88.75 711 THR B C 1
ATOM 11850 O O . THR B 1 711 ? -18 -4.371 -34.812 1 88.75 711 THR B O 1
ATOM 11853 N N . VAL B 1 712 ? -16.938 -3.434 -33.25 1 92.25 712 VAL B N 1
ATOM 11854 C CA . VAL B 1 712 ? -17.703 -4.039 -32.188 1 92.25 712 VAL B CA 1
ATOM 11855 C C . VAL B 1 712 ? -19.156 -3.564 -32.25 1 92.25 712 VAL B C 1
ATOM 11857 O O . VAL B 1 712 ? -20.078 -4.352 -32.031 1 92.25 712 VAL B O 1
ATOM 11860 N N . LEU B 1 713 ? -19.375 -2.33 -32.594 1 93.25 713 LEU B N 1
ATOM 11861 C CA . LEU B 1 713 ? -20.703 -1.77 -32.719 1 93.25 713 LEU B CA 1
ATOM 11862 C C . LEU B 1 713 ? -21.469 -2.404 -33.875 1 93.25 713 LEU B C 1
ATOM 11864 O O . LEU B 1 713 ? -22.641 -2.73 -33.75 1 93.25 713 LEU B O 1
ATOM 11868 N N . GLU B 1 714 ? -20.797 -2.584 -34.938 1 94 714 GLU B N 1
ATOM 11869 C CA . GLU B 1 714 ? -21.422 -3.197 -36.125 1 94 714 GLU B CA 1
ATOM 11870 C C . GLU B 1 714 ? -21.781 -4.656 -35.844 1 94 714 GLU B C 1
ATOM 11872 O O . GLU B 1 714 ? -22.859 -5.117 -36.25 1 94 714 GLU B O 1
ATOM 11877 N N . LYS B 1 715 ? -20.875 -5.324 -35.188 1 93.88 715 LYS B N 1
ATOM 11878 C CA . LYS B 1 715 ? -21.141 -6.711 -34.844 1 93.88 715 LYS B CA 1
ATOM 11879 C C . LYS B 1 715 ? -22.359 -6.812 -33.938 1 93.88 715 LYS B C 1
ATOM 11881 O O . LYS B 1 715 ? -23.219 -7.668 -34.125 1 93.88 715 LYS B O 1
ATOM 11886 N N . GLY B 1 716 ? -22.406 -5.93 -32.969 1 96 716 GLY B N 1
ATOM 11887 C CA . GLY B 1 716 ? -23.516 -5.93 -32.031 1 96 716 GLY B CA 1
ATOM 11888 C C . GLY B 1 716 ? -24.844 -5.586 -32.688 1 96 716 GLY B C 1
ATOM 11889 O O . GLY B 1 716 ? -25.875 -6.211 -32.375 1 96 716 GLY B O 1
ATOM 11890 N N . ALA B 1 717 ? -24.797 -4.66 -33.531 1 95.19 717 ALA B N 1
ATOM 11891 C CA . ALA B 1 717 ? -26.016 -4.246 -34.219 1 95.19 717 ALA B CA 1
ATOM 11892 C C . ALA B 1 717 ? -26.531 -5.363 -35.125 1 95.19 717 ALA B C 1
ATOM 11894 O O . ALA B 1 717 ? -27.734 -5.609 -35.188 1 95.19 717 ALA B O 1
ATOM 11895 N N . ARG B 1 718 ? -25.656 -5.984 -35.812 1 95.19 718 ARG B N 1
ATOM 11896 C CA . ARG B 1 718 ? -26.047 -7.102 -36.656 1 95.19 718 ARG B CA 1
ATOM 11897 C C . ARG B 1 718 ? -26.641 -8.242 -35.844 1 95.19 718 ARG B C 1
ATOM 11899 O O . ARG B 1 718 ? -27.641 -8.836 -36.219 1 95.19 718 ARG B O 1
ATOM 11906 N N . LEU B 1 719 ? -25.953 -8.539 -34.781 1 96.38 719 LEU B N 1
ATOM 11907 C CA . LEU B 1 719 ? -26.453 -9.578 -33.875 1 96.38 719 LEU B CA 1
ATOM 11908 C C . LEU B 1 719 ? -27.828 -9.211 -33.344 1 96.38 719 LEU B C 1
ATOM 11910 O O 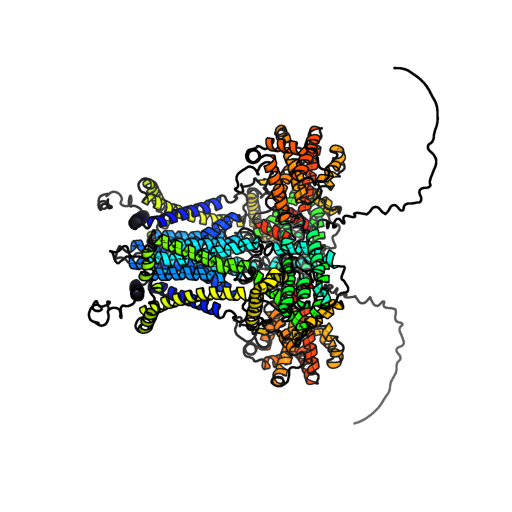. LEU B 1 719 ? -28.703 -10.07 -33.25 1 96.38 719 LEU B O 1
ATOM 11914 N N . GLY B 1 720 ? -28.031 -7.988 -32.969 1 95.38 720 GLY B N 1
ATOM 11915 C CA . GLY B 1 720 ? -29.312 -7.516 -32.469 1 95.38 720 GLY B CA 1
ATOM 11916 C C . GLY B 1 720 ? -30.438 -7.676 -33.469 1 95.38 720 GLY B C 1
ATOM 11917 O O . GLY B 1 720 ? -31.531 -8.094 -33.094 1 95.38 720 GLY B O 1
ATOM 11918 N N . LYS B 1 721 ? -30.125 -7.383 -34.656 1 93.56 721 LYS B N 1
ATOM 11919 C CA . LYS B 1 721 ? -31.125 -7.531 -35.719 1 93.56 721 LYS B CA 1
ATOM 11920 C C . LYS B 1 721 ? -31.547 -8.992 -35.875 1 93.56 721 LYS B C 1
ATOM 11922 O O . LYS B 1 721 ? -32.719 -9.289 -36.031 1 93.56 721 LYS B O 1
ATOM 11927 N N . VAL B 1 722 ? -30.578 -9.875 -35.844 1 93.69 722 VAL B N 1
ATOM 11928 C CA . VAL B 1 722 ? -30.844 -11.305 -36 1 93.69 722 VAL B CA 1
ATOM 11929 C C . VAL B 1 722 ? -31.688 -11.789 -34.812 1 93.69 722 VAL B C 1
ATOM 11931 O O . VAL B 1 722 ? -32.656 -12.547 -35 1 93.69 722 VAL B O 1
ATOM 11934 N N . LEU B 1 723 ? -31.391 -11.328 -33.625 1 94.56 723 LEU B N 1
ATOM 11935 C CA . LEU B 1 723 ? -32.125 -11.75 -32.438 1 94.56 723 LEU B CA 1
ATOM 11936 C C . LEU B 1 723 ? -33.531 -11.234 -32.469 1 94.56 723 LEU B C 1
ATOM 11938 O O . LEU B 1 723 ? -34.469 -11.945 -32.094 1 94.56 723 LEU B O 1
ATOM 11942 N N . ILE B 1 724 ? -33.719 -10.031 -32.875 1 92.75 724 ILE B N 1
ATOM 11943 C CA . ILE B 1 724 ? -35.031 -9.445 -33 1 92.75 724 ILE B CA 1
ATOM 11944 C C . ILE B 1 724 ? -35.875 -10.211 -34.031 1 92.75 724 ILE B C 1
ATOM 11946 O O . ILE B 1 724 ? -37.062 -10.453 -33.812 1 92.75 724 ILE B O 1
ATOM 11950 N N . GLY B 1 725 ? -35.25 -10.578 -35.094 1 90.81 725 GLY B N 1
ATOM 11951 C CA . GLY B 1 725 ? -35.906 -11.391 -36.094 1 90.81 725 GLY B CA 1
ATOM 11952 C C . GLY B 1 725 ? -36.375 -12.727 -35.562 1 90.81 725 GLY B C 1
ATOM 11953 O O . GLY B 1 725 ? -37.531 -13.133 -35.812 1 90.81 725 GLY B O 1
ATOM 11954 N N . LYS B 1 726 ? -35.531 -13.344 -34.812 1 91.19 726 LYS B N 1
ATOM 11955 C CA . LYS B 1 726 ? -35.906 -14.633 -34.25 1 91.19 726 LYS B CA 1
ATOM 11956 C C . LYS B 1 726 ? -37 -14.484 -33.188 1 91.19 726 LYS B C 1
ATOM 11958 O O . LYS B 1 726 ? -37.812 -15.367 -33.031 1 91.19 726 LYS B O 1
ATOM 11963 N N . TYR B 1 727 ? -36.906 -13.477 -32.438 1 90.06 727 TYR B N 1
ATOM 11964 C CA . TYR B 1 727 ? -37.906 -13.172 -31.422 1 90.06 727 TYR B CA 1
ATOM 11965 C C . TYR B 1 727 ? -39.281 -12.977 -32.062 1 90.06 727 TYR B C 1
ATOM 11967 O O . TYR B 1 727 ? -40.281 -13.461 -31.562 1 90.06 727 TYR B O 1
ATOM 11975 N N . LYS B 1 728 ? -39.344 -12.328 -33.188 1 86.62 728 LYS B N 1
ATOM 11976 C CA . LYS B 1 728 ? -40.594 -12.039 -33.906 1 86.62 728 LYS B CA 1
ATOM 11977 C C . LYS B 1 728 ? -41.125 -13.297 -34.562 1 86.62 728 LYS B C 1
ATOM 11979 O O . LYS B 1 728 ? -42.344 -13.453 -34.719 1 86.62 728 LYS B O 1
ATOM 11984 N N . ASP B 1 729 ? -40.25 -14.203 -34.938 1 84.81 729 ASP B N 1
ATOM 11985 C CA . ASP B 1 729 ? -40.625 -15.422 -35.625 1 84.81 729 ASP B CA 1
ATOM 11986 C C . ASP B 1 729 ? -41.188 -16.453 -34.656 1 84.81 729 ASP B C 1
ATOM 11988 O O . ASP B 1 729 ? -41.344 -17.625 -35 1 84.81 729 ASP B O 1
ATOM 11992 N N . GLY B 1 730 ? -41.438 -16.109 -33.406 1 77.88 730 GLY B N 1
ATOM 11993 C CA . GLY B 1 730 ? -42.188 -16.969 -32.5 1 77.88 730 GLY B CA 1
ATOM 11994 C C . GLY B 1 730 ? -41.312 -17.609 -31.438 1 77.88 730 GLY B C 1
ATOM 11995 O O . GLY B 1 730 ? -41.781 -18.391 -30.609 1 77.88 730 GLY B O 1
ATOM 11996 N N . ALA B 1 731 ? -40.156 -17.391 -31.312 1 83.19 731 ALA B N 1
ATOM 11997 C CA . ALA B 1 731 ? -39.281 -18.031 -30.344 1 83.19 731 ALA B CA 1
ATOM 11998 C C . ALA B 1 731 ? -38.938 -17.078 -29.203 1 83.19 731 ALA B C 1
ATOM 12000 O O . ALA B 1 731 ? -37.781 -16.938 -28.812 1 83.19 731 ALA B O 1
ATOM 12001 N N . ARG B 1 732 ? -39.906 -16.516 -28.672 1 85.75 732 ARG B N 1
ATOM 12002 C CA . ARG B 1 732 ? -39.719 -15.469 -27.672 1 85.75 732 ARG B CA 1
ATOM 12003 C C . ARG B 1 732 ? -39.031 -16.031 -26.422 1 85.75 732 ARG B C 1
ATOM 12005 O O . ARG B 1 732 ? -37.969 -15.547 -26 1 85.75 732 ARG B O 1
ATOM 12012 N N . GLU B 1 733 ? -39.594 -17.078 -25.938 1 87.5 733 GLU B N 1
ATOM 12013 C CA . GLU B 1 733 ? -39.062 -17.656 -24.703 1 87.5 733 GLU B CA 1
ATOM 12014 C C . GLU B 1 733 ? -37.688 -18.281 -24.906 1 87.5 733 GLU B C 1
ATOM 12016 O O . GLU B 1 733 ? -36.812 -18.188 -24.047 1 87.5 733 GLU B O 1
ATOM 12021 N N . ALA B 1 734 ? -37.531 -18.812 -26.031 1 92.12 734 ALA B N 1
ATOM 12022 C CA . ALA B 1 734 ? -36.25 -19.5 -26.328 1 92.12 734 ALA B CA 1
ATOM 12023 C C . ALA B 1 734 ? -35.125 -18.5 -26.469 1 92.12 734 ALA B C 1
ATOM 12025 O O . ALA B 1 734 ? -34 -18.797 -26.062 1 92.12 734 ALA B O 1
ATOM 12026 N N . VAL B 1 735 ? -35.438 -17.359 -26.969 1 94.06 735 VAL B N 1
ATOM 12027 C CA . VAL B 1 735 ? -34.406 -16.344 -27.156 1 94.06 735 VAL B CA 1
ATOM 12028 C C . VAL B 1 735 ? -33.938 -15.828 -25.797 1 94.06 735 VAL B C 1
ATOM 12030 O O . VAL B 1 735 ? -32.719 -15.727 -25.547 1 94.06 735 VAL B O 1
ATOM 12033 N N . TRP B 1 736 ? -34.844 -15.578 -24.953 1 93.75 736 TRP B N 1
ATOM 12034 C CA . TRP B 1 736 ? -34.469 -15.062 -23.625 1 93.75 736 TRP B CA 1
ATOM 12035 C C . TRP B 1 736 ? -33.781 -16.141 -22.797 1 93.75 736 TRP B C 1
ATOM 12037 O O . TRP B 1 736 ? -32.875 -15.844 -22.031 1 93.75 736 TRP B O 1
ATOM 12047 N N . ARG B 1 737 ? -34.25 -17.344 -22.922 1 94.12 737 ARG B N 1
ATOM 12048 C CA . ARG B 1 737 ? -33.594 -18.453 -22.219 1 94.12 737 ARG B CA 1
ATOM 12049 C C . ARG B 1 737 ? -32.125 -18.594 -22.688 1 94.12 737 ARG B C 1
ATOM 12051 O O . ARG B 1 737 ? -31.234 -18.812 -21.875 1 94.12 737 ARG B O 1
ATOM 12058 N N . LEU B 1 738 ? -31.938 -18.453 -23.953 1 95.44 738 LEU B N 1
ATOM 12059 C CA . LEU B 1 738 ? -30.578 -18.5 -24.516 1 95.44 738 LEU B CA 1
ATOM 12060 C C . LEU B 1 738 ? -29.734 -17.375 -23.953 1 95.44 738 LEU B C 1
ATOM 12062 O O . LEU B 1 738 ? -28.594 -17.594 -23.516 1 95.44 738 LEU B O 1
ATOM 12066 N N . LEU B 1 739 ? -30.312 -16.172 -23.953 1 96.56 739 LEU B N 1
ATOM 12067 C CA . LEU B 1 739 ? -29.562 -15.016 -23.484 1 96.56 739 LEU B CA 1
ATOM 12068 C C . LEU B 1 739 ? -29.25 -15.141 -21.984 1 96.56 739 LEU B C 1
ATOM 12070 O O . LEU B 1 739 ? -28.172 -14.734 -21.547 1 96.56 739 LEU B O 1
ATOM 12074 N N . GLY B 1 740 ? -30.156 -15.648 -21.266 1 96.25 740 GLY B N 1
ATOM 12075 C CA . GLY B 1 740 ? -29.891 -15.891 -19.859 1 96.25 740 GLY B CA 1
ATOM 12076 C C . GLY B 1 740 ? -28.719 -16.812 -19.609 1 96.25 740 GLY B C 1
ATOM 12077 O O . GLY B 1 740 ? -27.844 -16.516 -18.781 1 96.25 740 GLY B O 1
ATOM 12078 N N . GLU B 1 741 ? -28.688 -17.828 -20.359 1 96.19 741 GLU B N 1
ATOM 12079 C CA . GLU B 1 741 ? -27.594 -18.797 -20.219 1 96.19 741 GLU B CA 1
ATOM 12080 C C . GLU B 1 741 ? -26.281 -18.234 -20.766 1 96.19 741 GLU B C 1
ATOM 12082 O O . GLU B 1 741 ? -25.219 -18.5 -20.203 1 96.19 741 GLU B O 1
ATOM 12087 N N . LEU B 1 742 ? -26.406 -17.5 -21.812 1 97.06 742 LEU B N 1
ATOM 12088 C CA . LEU B 1 742 ? -25.219 -16.922 -22.438 1 97.06 742 LEU B CA 1
ATOM 12089 C C . LEU B 1 742 ? -24.547 -15.922 -21.5 1 97.06 742 LEU B C 1
ATOM 12091 O O . LEU B 1 742 ? -23.344 -15.992 -21.281 1 97.06 742 LEU B O 1
ATOM 12095 N N . TRP B 1 743 ? -25.297 -15.016 -20.984 1 98.06 743 TRP B N 1
ATOM 12096 C CA . TRP B 1 743 ? -24.719 -14 -20.109 1 98.06 743 TRP B CA 1
ATOM 12097 C C . TRP B 1 743 ? -24.188 -14.633 -18.828 1 98.06 743 TRP B C 1
ATOM 12099 O O . TRP B 1 743 ? -23.188 -14.156 -18.281 1 98.06 743 TRP B O 1
ATOM 12109 N N . THR B 1 744 ? -24.797 -15.617 -18.344 1 97.25 744 THR B N 1
ATOM 12110 C CA . THR B 1 744 ? -24.281 -16.344 -17.203 1 97.25 744 THR B CA 1
ATOM 12111 C C . THR B 1 744 ? -22.906 -16.938 -17.516 1 97.25 744 THR B C 1
ATOM 12113 O O . THR B 1 744 ? -21.969 -16.828 -16.703 1 97.25 744 THR B O 1
ATOM 12116 N N . GLU B 1 745 ? -22.844 -17.516 -18.688 1 96.56 745 GLU B N 1
ATOM 12117 C CA . GLU B 1 745 ? -21.562 -18.109 -19.109 1 96.56 745 GLU B CA 1
ATOM 12118 C C . GLU B 1 745 ? -20.484 -17.047 -19.234 1 96.56 745 GLU B C 1
ATOM 12120 O O . GLU B 1 745 ? -19.344 -17.266 -18.828 1 96.56 745 GLU B O 1
ATOM 12125 N N . VAL B 1 746 ? -20.812 -15.961 -19.719 1 96.75 746 VAL B N 1
ATOM 12126 C CA . VAL B 1 746 ? -19.859 -14.883 -19.953 1 96.75 746 VAL B CA 1
ATOM 12127 C C . VAL B 1 746 ? -19.359 -14.328 -18.625 1 96.75 746 VAL B C 1
ATOM 12129 O O . VAL B 1 746 ? -18.156 -14.125 -18.453 1 96.75 746 VAL B O 1
ATOM 12132 N N . VAL B 1 747 ? -20.188 -14.156 -17.719 1 96.88 747 VAL B N 1
ATOM 12133 C CA . VAL B 1 747 ? -19.812 -13.594 -16.422 1 96.88 747 VAL B CA 1
ATOM 12134 C C . VAL B 1 747 ? -18.953 -14.602 -15.656 1 96.88 747 VAL B C 1
ATOM 12136 O O . VAL B 1 747 ? -17.969 -14.227 -15.016 1 96.88 747 VAL B O 1
ATOM 12139 N N . VAL B 1 748 ? -19.312 -15.844 -15.734 1 96.5 748 VAL B N 1
ATOM 12140 C CA . VAL B 1 748 ? -18.578 -16.891 -15.039 1 96.5 748 VAL B CA 1
ATOM 12141 C C . VAL B 1 748 ? -17.203 -17.062 -15.672 1 96.5 748 VAL B C 1
ATOM 12143 O O . VAL B 1 748 ? -16.219 -17.344 -14.977 1 96.5 748 VAL B O 1
ATOM 12146 N N . TYR B 1 749 ? -17.125 -16.844 -16.984 1 95.69 749 TYR B N 1
ATOM 12147 C CA . TYR B 1 749 ? -15.852 -16.922 -17.688 1 95.69 749 TYR B CA 1
ATOM 12148 C C . TYR B 1 749 ? -14.938 -15.766 -17.281 1 95.69 749 TYR B C 1
ATOM 12150 O O . TYR B 1 749 ? -13.719 -15.93 -17.219 1 95.69 749 TYR B O 1
ATOM 12158 N N . ALA B 1 750 ? -15.477 -14.672 -16.984 1 95.31 750 ALA B N 1
ATOM 12159 C CA . ALA B 1 750 ? -14.727 -13.461 -16.688 1 95.31 750 ALA B CA 1
ATOM 12160 C C . ALA B 1 750 ? -14.227 -13.453 -15.242 1 95.31 750 ALA B C 1
ATOM 12162 O O . ALA B 1 750 ? -13.297 -12.719 -14.898 1 95.31 750 ALA B O 1
ATOM 12163 N N . ALA B 1 751 ? -14.648 -14.25 -14.398 1 94.81 751 ALA B N 1
ATOM 12164 C CA . ALA B 1 751 ? -14.461 -14.133 -12.953 1 94.81 751 ALA B CA 1
ATOM 12165 C C . ALA B 1 751 ? -13.117 -14.719 -12.523 1 94.81 751 ALA B C 1
ATOM 12167 O O . ALA B 1 751 ? -12.375 -14.086 -11.773 1 94.81 751 ALA B O 1
ATOM 12168 N N . PRO B 1 752 ? -12.734 -15.891 -13.055 1 91.69 752 PRO B N 1
ATOM 12169 C CA . PRO B 1 752 ? -11.5 -16.484 -12.539 1 91.69 752 PRO B CA 1
ATOM 12170 C C . PRO B 1 752 ? -10.25 -15.727 -12.961 1 91.69 752 PRO B C 1
ATOM 12172 O O . PRO B 1 752 ? -10.141 -15.297 -14.117 1 91.69 752 PRO B O 1
ATOM 12175 N N . THR B 1 753 ? -9.383 -15.375 -11.992 1 83.06 753 THR B N 1
ATOM 12176 C CA . THR B 1 753 ? -8.086 -14.773 -12.281 1 83.06 753 THR B CA 1
ATOM 12177 C C . THR B 1 753 ? -7.043 -15.219 -11.258 1 83.06 753 THR B C 1
ATOM 12179 O O . THR B 1 753 ? -7.363 -15.406 -10.078 1 83.06 753 THR B O 1
ATOM 12182 N N . ALA B 1 754 ? -5.859 -15.625 -11.75 1 73.56 754 ALA B N 1
ATOM 12183 C CA . ALA B 1 754 ? -4.789 -16.016 -10.844 1 73.56 754 ALA B CA 1
ATOM 12184 C C . ALA B 1 754 ? -3.701 -14.945 -10.781 1 73.56 754 ALA B C 1
ATOM 12186 O O . ALA B 1 754 ? -2.852 -14.969 -9.891 1 73.56 754 ALA B O 1
ATOM 12187 N N . GLY B 1 755 ? -3.812 -14.016 -11.641 1 78 755 GLY B N 1
ATOM 12188 C CA . GLY B 1 755 ? -2.766 -13.008 -11.695 1 78 755 GLY B CA 1
ATOM 12189 C C . GLY B 1 755 ? -2.824 -12.031 -10.539 1 78 755 GLY B C 1
ATOM 12190 O O . GLY B 1 755 ? -3.908 -11.672 -10.078 1 78 755 GLY B O 1
ATOM 12191 N N . GLU B 1 756 ? -1.681 -11.609 -10.078 1 81.81 756 GLU B N 1
ATOM 12192 C CA . GLU B 1 756 ? -1.571 -10.75 -8.906 1 81.81 756 GLU B CA 1
ATOM 12193 C C . GLU B 1 756 ? -2.193 -9.383 -9.164 1 81.81 756 GLU B C 1
ATOM 12195 O O . GLU B 1 756 ? -2.754 -8.766 -8.258 1 81.81 756 GLU B O 1
ATOM 12200 N N . LEU B 1 757 ? -2.086 -8.953 -10.367 1 83.06 757 LEU B N 1
ATOM 12201 C CA . LEU B 1 757 ? -2.68 -7.664 -10.703 1 83.06 757 LEU B CA 1
ATOM 12202 C C . LEU B 1 757 ? -4.191 -7.699 -10.523 1 83.06 757 LEU B C 1
ATOM 12204 O O . LEU B 1 757 ? -4.781 -6.746 -10 1 83.06 757 LEU B O 1
ATOM 12208 N N . HIS B 1 758 ? -4.777 -8.781 -10.859 1 86.88 758 HIS B N 1
ATOM 12209 C CA . HIS B 1 758 ? -6.223 -8.914 -10.742 1 86.88 758 HIS B CA 1
ATOM 12210 C C . HIS B 1 758 ? -6.645 -9.125 -9.289 1 86.88 758 HIS B C 1
ATOM 12212 O O . HIS B 1 758 ? -7.68 -8.609 -8.859 1 86.88 758 HIS B O 1
ATOM 12218 N N . VAL B 1 759 ? -5.824 -9.898 -8.578 1 89.06 759 VAL B N 1
ATOM 12219 C CA . VAL B 1 759 ? -6.102 -10.102 -7.156 1 89.06 759 VAL B CA 1
ATOM 12220 C C . VAL B 1 759 ? -6.07 -8.758 -6.43 1 89.06 759 VAL B C 1
ATOM 12222 O O . VAL B 1 759 ? -6.941 -8.477 -5.605 1 89.06 759 VAL B O 1
ATOM 12225 N N . LYS B 1 760 ? -5.168 -7.949 -6.832 1 86.25 760 LYS B N 1
ATOM 12226 C CA . LYS B 1 760 ? -5.066 -6.617 -6.242 1 86.25 760 LYS B CA 1
ATOM 12227 C C . LYS B 1 760 ? -6.273 -5.758 -6.609 1 86.25 760 LYS B C 1
ATOM 12229 O O . LYS B 1 760 ? -6.762 -4.98 -5.785 1 86.25 760 LYS B O 1
ATOM 12234 N N . SER B 1 761 ? -6.734 -5.887 -7.766 1 90.12 761 SER B N 1
ATOM 12235 C CA . SER B 1 761 ? -7.891 -5.113 -8.203 1 90.12 761 SER B CA 1
ATOM 12236 C C . SER B 1 761 ? -9.141 -5.5 -7.426 1 90.12 761 SER B C 1
ATOM 12238 O O . SER B 1 761 ? -9.945 -4.637 -7.07 1 90.12 761 SER B O 1
ATOM 12240 N N . HIS B 1 762 ? -9.281 -6.738 -7.207 1 92.31 762 HIS B N 1
ATOM 12241 C CA . HIS B 1 762 ? -10.414 -7.172 -6.402 1 92.31 762 HIS B CA 1
ATOM 12242 C C . HIS B 1 762 ? -10.312 -6.641 -4.977 1 92.31 762 HIS B C 1
ATOM 12244 O O . HIS B 1 762 ? -11.328 -6.285 -4.367 1 92.31 762 HIS B O 1
ATOM 12250 N N . LYS B 1 763 ? -9.125 -6.621 -4.461 1 90.25 763 LYS B N 1
ATOM 12251 C CA . LYS B 1 763 ? -8.922 -6.082 -3.117 1 90.25 763 LYS B CA 1
ATOM 12252 C C . LYS B 1 763 ? -9.273 -4.598 -3.061 1 90.25 763 LYS B C 1
ATOM 12254 O O . LYS B 1 763 ? -9.898 -4.141 -2.104 1 90.25 763 LYS B O 1
ATOM 12259 N N . GLU B 1 764 ? -8.984 -3.883 -4.082 1 86.56 764 GLU B N 1
ATOM 12260 C CA . GLU B 1 764 ? -9.219 -2.443 -4.117 1 86.56 764 GLU B CA 1
ATOM 12261 C C . GLU B 1 764 ? -10.703 -2.133 -4.262 1 86.56 764 GLU B C 1
ATOM 12263 O O . GLU B 1 764 ? -11.203 -1.162 -3.684 1 86.56 764 GLU B O 1
ATOM 12268 N N . VAL B 1 765 ? -11.383 -2.975 -4.945 1 89.5 765 VAL B N 1
ATOM 12269 C CA . VAL B 1 765 ? -12.789 -2.707 -5.219 1 89.5 765 VAL B CA 1
ATOM 12270 C C . VAL B 1 765 ? -13.617 -3.004 -3.973 1 89.5 765 VAL B C 1
ATOM 12272 O O . VAL B 1 765 ? -14.758 -2.547 -3.857 1 89.5 765 VAL B O 1
ATOM 12275 N N . LEU B 1 766 ? -13.031 -3.744 -3.027 1 89.94 766 LEU B N 1
ATOM 12276 C CA . LEU B 1 766 ? -13.734 -4.051 -1.789 1 89.94 766 LEU B CA 1
ATOM 12277 C C . LEU B 1 766 ? -14.094 -2.773 -1.037 1 89.94 766 LEU B C 1
ATOM 12279 O O . LEU B 1 766 ? -15.016 -2.768 -0.217 1 89.94 766 LEU B O 1
ATOM 12283 N N . ALA B 1 767 ? -13.367 -1.714 -1.353 1 83.75 767 ALA B N 1
ATOM 12284 C CA . ALA B 1 767 ? -13.641 -0.433 -0.704 1 83.75 767 ALA B CA 1
ATOM 12285 C C . ALA B 1 767 ? -15.008 0.111 -1.116 1 83.75 767 ALA B C 1
ATOM 12287 O O . ALA B 1 767 ? -15.633 0.856 -0.362 1 83.75 767 ALA B O 1
ATOM 12288 N N . GLN B 1 768 ? -15.438 -0.292 -2.293 1 80.94 768 GLN B N 1
ATOM 12289 C CA . GLN B 1 768 ? -16.703 0.191 -2.82 1 80.94 768 GLN B CA 1
ATOM 12290 C C . GLN B 1 768 ? -17.844 -0.757 -2.457 1 80.94 768 GLN B C 1
ATOM 12292 O O . GLN B 1 768 ? -19.016 -0.465 -2.729 1 80.94 768 GLN B O 1
ATOM 12297 N N . GLY B 1 769 ? -17.484 -1.806 -1.836 1 81.75 769 GLY B N 1
ATOM 12298 C CA . GLY B 1 769 ? -18.484 -2.801 -1.498 1 81.75 769 GLY B CA 1
ATOM 12299 C C . GLY B 1 769 ? -18.328 -4.094 -2.277 1 81.75 769 GLY B C 1
ATOM 12300 O O . GLY B 1 769 ? -17.375 -4.262 -3.025 1 81.75 769 GLY B O 1
ATOM 12301 N N . ALA B 1 770 ? -19.25 -4.957 -2.078 1 83.88 770 ALA B N 1
ATOM 12302 C CA . ALA B 1 770 ? -19.203 -6.27 -2.721 1 83.88 770 ALA B CA 1
ATOM 12303 C C . ALA B 1 770 ? -19.719 -6.195 -4.152 1 83.88 770 ALA B C 1
ATOM 12305 O O . ALA B 1 770 ? -20.812 -5.676 -4.402 1 83.88 770 ALA B O 1
ATOM 12306 N N . GLU B 1 771 ? -18.875 -6.586 -5.09 1 92.12 771 GLU B N 1
ATOM 12307 C CA . GLU B 1 771 ? -19.266 -6.719 -6.492 1 92.12 771 GLU B CA 1
ATOM 12308 C C . GLU B 1 771 ? -19.562 -8.172 -6.844 1 92.12 771 GLU B C 1
ATOM 12310 O O . GLU B 1 771 ? -19 -9.094 -6.25 1 92.12 771 GLU B O 1
ATOM 12315 N N . LEU B 1 772 ? -20.469 -8.32 -7.746 1 96.25 772 LEU B N 1
ATOM 12316 C CA . LEU B 1 772 ? -20.828 -9.672 -8.172 1 96.25 772 LEU B CA 1
ATOM 12317 C C . LEU B 1 772 ? -19.609 -10.422 -8.695 1 96.25 772 LEU B C 1
ATOM 12319 O O . LEU B 1 772 ? -19.406 -11.586 -8.352 1 96.25 772 LEU B O 1
ATOM 12323 N N . ILE B 1 773 ? -18.844 -9.758 -9.492 1 96.56 773 ILE B N 1
ATOM 12324 C CA . ILE B 1 773 ? -17.688 -10.414 -10.094 1 96.56 773 ILE B CA 1
ATOM 12325 C C . ILE B 1 773 ? -16.703 -10.82 -9.008 1 96.56 773 ILE B C 1
ATOM 12327 O O . ILE B 1 773 ? -16 -11.828 -9.148 1 96.56 773 ILE B O 1
ATOM 12331 N N . THR B 1 774 ? -16.594 -10.125 -7.945 1 96 774 THR B N 1
ATOM 12332 C CA . THR B 1 774 ? -15.727 -10.477 -6.828 1 96 774 THR B CA 1
ATOM 12333 C C . THR B 1 774 ? -16.25 -11.711 -6.094 1 96 774 THR B C 1
ATOM 12335 O O . THR B 1 774 ? -15.477 -12.539 -5.637 1 96 774 THR B O 1
ATOM 12338 N N . VAL B 1 775 ? -17.562 -11.781 -5.984 1 96.81 775 VAL B N 1
ATOM 12339 C CA . VAL B 1 775 ? -18.156 -12.961 -5.387 1 96.81 775 VAL B CA 1
ATOM 12340 C C . VAL B 1 775 ? -17.844 -14.195 -6.234 1 96.81 775 VAL B C 1
ATOM 12342 O O . VAL B 1 775 ? -17.469 -15.242 -5.703 1 96.81 775 VAL B O 1
ATOM 12345 N N . LEU B 1 776 ? -18.016 -14.016 -7.516 1 97.25 776 LEU B N 1
ATOM 12346 C CA . LEU B 1 776 ? -17.719 -15.125 -8.422 1 97.25 776 LEU B CA 1
ATOM 12347 C C . LEU B 1 776 ? -16.234 -15.484 -8.375 1 97.25 776 LEU B C 1
ATOM 12349 O O . LEU B 1 776 ? -15.867 -16.656 -8.445 1 97.25 776 LEU B O 1
ATOM 12353 N N . TRP B 1 777 ? -15.43 -14.445 -8.281 1 96.5 777 TRP B N 1
ATOM 12354 C CA . TRP B 1 777 ? -13.992 -14.672 -8.141 1 96.5 777 TRP B CA 1
ATOM 12355 C C . TRP B 1 777 ? -13.688 -15.469 -6.883 1 96.5 777 TRP B C 1
ATOM 12357 O O . TRP B 1 777 ? -12.852 -16.375 -6.898 1 96.5 777 TRP B O 1
ATOM 12367 N N . ALA B 1 778 ? -14.359 -15.188 -5.812 1 96.5 778 ALA B N 1
ATOM 12368 C CA . ALA B 1 778 ? -14.18 -15.922 -4.562 1 96.5 778 ALA B CA 1
ATOM 12369 C C . ALA B 1 778 ? -14.539 -17.391 -4.734 1 96.5 778 ALA B C 1
ATOM 12371 O O . ALA B 1 778 ? -13.773 -18.281 -4.328 1 96.5 778 ALA B O 1
ATOM 12372 N N . ILE B 1 779 ? -15.633 -17.656 -5.391 1 96.5 779 ILE B N 1
ATOM 12373 C CA . ILE B 1 779 ? -16.094 -19.031 -5.59 1 96.5 779 ILE B CA 1
ATOM 12374 C C . ILE B 1 779 ? -15.07 -19.797 -6.422 1 96.5 779 ILE B C 1
ATOM 12376 O O . ILE B 1 779 ? -14.672 -20.906 -6.062 1 96.5 779 ILE B O 1
ATOM 12380 N N . THR B 1 780 ? -14.633 -19.188 -7.461 1 95.5 780 THR B N 1
ATOM 12381 C CA . THR B 1 780 ? -13.719 -19.875 -8.367 1 95.5 780 THR B CA 1
ATOM 12382 C C . THR B 1 780 ? -12.352 -20.062 -7.727 1 95.5 780 THR B C 1
ATOM 12384 O O . THR B 1 780 ? -11.664 -21.047 -7.984 1 95.5 780 THR B O 1
ATOM 12387 N N . THR B 1 781 ? -11.945 -19.109 -6.906 1 94.81 781 THR B N 1
ATOM 12388 C CA . THR B 1 781 ? -10.672 -19.219 -6.199 1 94.81 781 THR B CA 1
ATOM 12389 C C . THR B 1 781 ? -10.703 -20.391 -5.211 1 94.81 781 THR B C 1
ATOM 12391 O O . THR B 1 781 ? -9.75 -21.156 -5.129 1 94.81 781 THR B O 1
ATOM 12394 N N . HIS B 1 782 ? -11.805 -20.516 -4.531 1 95.81 782 HIS B N 1
ATOM 12395 C CA . HIS B 1 782 ? -11.953 -21.609 -3.584 1 95.81 782 HIS B CA 1
ATOM 12396 C C . HIS B 1 782 ? -11.961 -22.969 -4.301 1 95.81 782 HIS B C 1
ATOM 12398 O O . HIS B 1 782 ? -11.375 -23.938 -3.807 1 95.81 782 HIS B O 1
ATOM 12404 N N . THR B 1 783 ? -12.617 -23.031 -5.434 1 94.62 783 THR B N 1
ATOM 12405 C CA . THR B 1 783 ? -12.883 -24.297 -6.086 1 94.62 783 THR B CA 1
ATOM 12406 C C . THR B 1 783 ? -11.789 -24.641 -7.09 1 94.62 783 THR B C 1
ATOM 12408 O O . THR B 1 783 ? -11.758 -25.734 -7.641 1 94.62 783 THR B O 1
ATOM 12411 N N . GLY B 1 784 ? -10.93 -23.719 -7.398 1 91.56 784 GLY B N 1
ATOM 12412 C CA . GLY B 1 784 ? -9.828 -23.969 -8.32 1 91.56 784 GLY B CA 1
ATOM 12413 C C . GLY B 1 784 ? -10.25 -23.938 -9.773 1 91.56 784 GLY B C 1
ATOM 12414 O O . GLY B 1 784 ? -9.523 -24.406 -10.648 1 91.56 784 GLY B O 1
ATOM 12415 N N . ILE B 1 785 ? -11.484 -23.406 -10.031 1 92.25 785 ILE B N 1
ATOM 12416 C CA . ILE B 1 785 ? -11.945 -23.266 -11.406 1 92.25 785 ILE B CA 1
ATOM 12417 C C . ILE B 1 785 ? -11.156 -22.172 -12.109 1 92.25 785 ILE B C 1
ATOM 12419 O O . ILE B 1 785 ? -11.078 -21.047 -11.609 1 92.25 785 ILE B O 1
ATOM 12423 N N . ALA B 1 786 ? -10.492 -22.516 -13.195 1 89.88 786 ALA B N 1
ATOM 12424 C CA . ALA B 1 786 ? -9.648 -21.562 -13.906 1 89.88 786 ALA B CA 1
ATOM 12425 C C . ALA B 1 786 ? -9.984 -21.516 -15.391 1 89.88 786 ALA B C 1
ATOM 12427 O O . ALA B 1 786 ? -10.602 -22.438 -15.922 1 89.88 786 ALA B O 1
ATOM 12428 N N . ARG B 1 787 ? -9.633 -20.453 -15.992 1 88.5 787 ARG B N 1
ATOM 12429 C CA . ARG B 1 787 ? -9.773 -20.328 -17.438 1 88.5 787 ARG B CA 1
ATOM 12430 C C . ARG B 1 787 ? -8.734 -21.172 -18.172 1 88.5 787 ARG B C 1
ATOM 12432 O O . ARG B 1 787 ? -7.602 -21.312 -17.703 1 88.5 787 ARG B O 1
ATOM 12439 N N . PRO B 1 788 ? -9.18 -21.734 -19.219 1 81.75 788 PRO B N 1
ATOM 12440 C CA . PRO B 1 788 ? -8.195 -22.484 -20 1 81.75 788 PRO B CA 1
ATOM 12441 C C . PRO B 1 788 ? -7.09 -21.594 -20.562 1 81.75 788 PRO B C 1
ATOM 12443 O O . PRO B 1 788 ? -7.324 -20.422 -20.844 1 81.75 788 PRO B O 1
ATOM 12446 N N . GLU B 1 789 ? -5.84 -22.047 -20.344 1 64.44 789 GLU B N 1
ATOM 12447 C CA . GLU B 1 789 ? -4.723 -21.281 -20.891 1 64.44 789 GLU B CA 1
ATOM 12448 C C . GLU B 1 789 ? -4.918 -21.016 -22.391 1 64.44 789 GLU B C 1
ATOM 12450 O O . GLU B 1 789 ? -5.301 -21.906 -23.141 1 64.44 789 GLU B O 1
ATOM 12455 N N . GLU B 1 790 ? -5.379 -19.891 -22.734 1 54.09 790 GLU B N 1
ATOM 12456 C CA . GLU B 1 790 ? -5.531 -19.578 -24.156 1 54.09 790 GLU B CA 1
ATOM 12457 C C . GLU B 1 790 ? -4.367 -20.125 -24.969 1 54.09 790 GLU B C 1
ATOM 12459 O O . GLU B 1 790 ? -3.207 -19.828 -24.688 1 54.09 790 GLU B O 1
ATOM 12464 N N . GLU B 1 791 ? -4.371 -21.359 -25.328 1 43.59 791 GLU B N 1
ATOM 12465 C CA . GLU B 1 791 ? -3.428 -21.719 -26.391 1 43.59 791 GLU B CA 1
ATOM 12466 C C . GLU B 1 791 ? -3.225 -20.562 -27.359 1 43.59 791 GLU B C 1
ATOM 12468 O O . GLU B 1 791 ? -4.188 -19.891 -27.75 1 43.59 791 GLU B O 1
ATOM 12473 N N . GLU B 1 792 ? -2.094 -19.906 -27.234 1 37.16 792 GLU B N 1
ATOM 12474 C CA . GLU B 1 792 ? -1.772 -19 -28.328 1 37.16 792 GLU B CA 1
ATOM 12475 C C . GLU B 1 792 ? -2.328 -19.516 -29.656 1 37.16 792 GLU B C 1
ATOM 12477 O O . GLU B 1 792 ? -2.055 -20.656 -30.047 1 37.16 792 GLU B O 1
ATOM 12482 N N . GLU B 1 793 ? -3.387 -19.297 -30.016 1 34.19 793 GLU B N 1
ATOM 12483 C CA . GLU B 1 793 ? -3.75 -19.578 -31.391 1 34.19 793 GLU B CA 1
ATOM 12484 C C . GLU B 1 793 ? -2.525 -19.531 -32.312 1 34.19 793 GLU B C 1
ATOM 12486 O O . GLU B 1 793 ? -1.908 -18.469 -32.469 1 34.19 793 GLU B O 1
ATOM 12491 N N . GLU B 1 794 ? -1.572 -20.469 -32.281 1 31.44 794 GLU B N 1
ATOM 12492 C CA . GLU B 1 794 ? -0.849 -20.703 -33.5 1 31.44 794 GLU B CA 1
ATOM 12493 C C . GLU B 1 794 ? -1.748 -20.484 -34.719 1 31.44 794 GLU B C 1
ATOM 12495 O O . GLU B 1 794 ? -2.793 -21.125 -34.844 1 31.44 794 GLU B O 1
ATOM 12500 N N . GLU B 1 795 ? -1.875 -19.344 -35.219 1 30.66 795 GLU B N 1
ATOM 12501 C CA . GLU B 1 795 ? -2.227 -19.344 -36.625 1 30.66 795 GLU B CA 1
ATOM 12502 C C . GLU B 1 795 ? -1.616 -20.547 -37.344 1 30.66 795 GLU B C 1
ATOM 12504 O O . GLU B 1 795 ? -0.406 -20.578 -37.562 1 30.66 795 GLU B O 1
ATOM 12509 N N . GLN B 1 796 ? -1.825 -21.75 -37.031 1 29.53 796 GLN B N 1
ATOM 12510 C CA . GLN B 1 796 ? -1.72 -22.859 -38 1 29.53 796 GLN B CA 1
ATOM 12511 C C . GLN B 1 796 ? -2.131 -22.422 -39.375 1 29.53 796 GLN B C 1
ATOM 12513 O O . GLN B 1 796 ? -3.318 -22.406 -39.719 1 29.53 796 GLN B O 1
ATOM 12518 N N . GLN B 1 797 ? -1.67 -21.297 -39.906 1 27.41 797 GLN B N 1
ATOM 12519 C CA . GLN B 1 797 ? -1.545 -21.297 -41.375 1 27.41 797 GLN B CA 1
ATOM 12520 C C . GLN B 1 797 ? -0.881 -22.578 -41.844 1 27.41 797 GLN B C 1
ATOM 12522 O O . GLN B 1 797 ? 0.339 -22.734 -41.75 1 27.41 797 GLN B O 1
ATOM 12527 N N . GLN B 1 798 ? -1.329 -23.734 -41.5 1 26.05 798 GLN B N 1
ATOM 12528 C CA . GLN B 1 798 ? -1.167 -24.891 -42.375 1 26.05 798 GLN B CA 1
ATOM 12529 C C . GLN B 1 798 ? -1.119 -24.469 -43.844 1 26.05 798 GLN B C 1
ATOM 12531 O O . GLN B 1 798 ? -2.098 -23.953 -44.375 1 26.05 798 GLN B O 1
ATOM 12536 N N . HIS B 1 799 ? 0.018 -23.984 -44.312 1 25.42 799 HIS B N 1
ATOM 12537 C CA . HIS B 1 799 ? 0.299 -24.047 -45.75 1 25.42 799 HIS B CA 1
ATOM 12538 C C . HIS B 1 799 ? -0.241 -25.328 -46.375 1 25.42 799 HIS B C 1
ATOM 12540 O O . HIS B 1 799 ? -0.044 -26.422 -45.812 1 25.42 799 HIS B O 1
ATOM 12546 N N . PRO B 1 800 ? -1.307 -25.297 -47.062 1 28.25 800 PRO B N 1
ATOM 12547 C CA . PRO B 1 800 ? -1.743 -26.516 -47.719 1 28.25 800 PRO B CA 1
ATOM 12548 C C . PRO B 1 800 ? -0.576 -27.359 -48.25 1 28.25 800 PRO B C 1
ATOM 12550 O O . PRO B 1 800 ? 0.487 -26.812 -48.562 1 28.25 800 PRO B O 1
ATOM 12553 N N . PRO B 1 801 ? -0.419 -28.531 -47.656 1 27.11 801 PRO B N 1
ATOM 12554 C CA . PRO B 1 801 ? 0.648 -29.359 -48.219 1 27.11 801 PRO B CA 1
ATOM 12555 C C . PRO B 1 801 ? 0.821 -29.141 -49.719 1 27.11 801 PRO B C 1
ATOM 12557 O O . PRO B 1 801 ? -0.131 -28.766 -50.406 1 27.11 801 PRO B O 1
ATOM 12560 N N . ALA B 1 802 ? 2.002 -28.625 -50.094 1 27.16 802 ALA B N 1
ATOM 12561 C CA . ALA B 1 802 ? 2.275 -28.547 -51.531 1 27.16 802 ALA B CA 1
ATOM 12562 C C . ALA B 1 802 ? 1.65 -29.719 -52.281 1 27.16 802 ALA B C 1
ATOM 12564 O O . ALA B 1 802 ? 1.767 -30.859 -51.844 1 27.16 802 ALA B O 1
ATOM 12565 N N . PRO B 1 803 ? 0.481 -29.516 -53 1 25.19 803 PRO B N 1
ATOM 12566 C CA . PRO B 1 803 ? -0.047 -30.609 -53.812 1 25.19 803 PRO B CA 1
ATOM 12567 C C . PRO B 1 803 ? 1.049 -31.391 -54.531 1 25.19 803 PRO B C 1
ATOM 12569 O O . PRO B 1 803 ? 2.004 -30.797 -55.031 1 25.19 803 PRO B O 1
ATOM 12572 N N . THR B 1 804 ? 1.526 -32.406 -53.875 1 22.84 804 THR B N 1
ATOM 12573 C CA . THR B 1 804 ? 2.334 -33.281 -54.688 1 22.84 804 THR B CA 1
ATOM 12574 C C . THR B 1 804 ? 1.706 -33.469 -56.062 1 22.84 804 THR B C 1
ATOM 12576 O O . THR B 1 804 ? 0.572 -33.938 -56.188 1 22.84 804 THR B O 1
ATOM 12579 N N . SER B 1 805 ? 2.037 -32.531 -57 1 22.33 805 SER B N 1
ATOM 12580 C CA . SER B 1 805 ? 1.729 -32.625 -58.406 1 22.33 805 SER B CA 1
ATOM 12581 C C . SER B 1 805 ? 1.944 -34.031 -58.938 1 22.33 805 SER B C 1
ATOM 12583 O O . SER B 1 805 ? 3.08 -34.5 -59 1 22.33 805 SER B O 1
ATOM 12585 N N . THR B 1 806 ? 1.098 -35.031 -58.531 1 21.98 806 THR B N 1
ATOM 12586 C CA . THR B 1 806 ? 1.134 -36.219 -59.344 1 21.98 806 THR B CA 1
ATOM 12587 C C . THR B 1 806 ? 1.014 -35.844 -60.812 1 21.98 806 THR B C 1
ATOM 12589 O O . THR B 1 806 ? 0.425 -34.844 -61.188 1 21.98 806 THR B O 1
ATOM 12592 N N . PRO B 1 807 ? 1.61 -36.656 -61.75 1 23.16 807 PRO B N 1
ATOM 12593 C CA . PRO B 1 807 ? 1.778 -36.562 -63.219 1 23.16 807 PRO B CA 1
ATOM 12594 C C . PRO B 1 807 ? 0.447 -36.562 -63.969 1 23.16 807 PRO B C 1
ATOM 12596 O O . PRO B 1 807 ? -0.34 -37.5 -63.844 1 23.16 807 PRO B O 1
ATOM 12599 N N . SER B 1 808 ? -0.453 -35.531 -63.719 1 19.25 808 SER B N 1
ATOM 12600 C CA . SER B 1 808 ? -1.61 -35.719 -64.625 1 19.25 808 SER B CA 1
ATOM 12601 C C . SER B 1 808 ? -1.183 -36.125 -66 1 19.25 808 SER B C 1
ATOM 12603 O O . SER B 1 808 ? -0.228 -35.562 -66.562 1 19.25 808 SER B O 1
ATOM 12605 N N . THR B 1 809 ? -1.515 -37.344 -66.375 1 19.45 809 THR B N 1
ATOM 12606 C CA . THR B 1 809 ? -1.837 -38.094 -67.562 1 19.45 809 THR B CA 1
ATOM 12607 C C . THR B 1 809 ? -2.664 -37.219 -68.5 1 19.45 809 THR B C 1
ATOM 12609 O O . THR B 1 809 ? -3.598 -36.562 -68.125 1 19.45 809 THR B O 1
ATOM 12612 N N . SER B 1 810 ? -2.111 -36.969 -69.688 1 19.2 810 SER B N 1
ATOM 12613 C CA . SER B 1 810 ? -2.43 -36.25 -70.938 1 19.2 810 SER B CA 1
ATOM 12614 C C . SER B 1 810 ? -3.771 -36.688 -71.5 1 19.2 810 SER B C 1
ATOM 12616 O O . SER B 1 810 ? -4.117 -36.312 -72.625 1 19.2 810 SER B O 1
ATOM 12618 N N . GLY B 1 811 ? -4.781 -37.156 -70.625 1 17.14 811 GLY B N 1
ATOM 12619 C CA . GLY B 1 811 ? -5.766 -37.844 -71.5 1 17.14 811 GLY B CA 1
ATOM 12620 C C . GLY B 1 811 ? -6.281 -36.969 -72.625 1 17.14 811 GLY B C 1
ATOM 12621 O O . GLY B 1 811 ? -6.055 -35.75 -72.625 1 17.14 811 GLY B O 1
ATOM 12622 N N . THR B 1 812 ? -7.324 -37.562 -73.25 1 16.84 812 THR B N 1
ATOM 12623 C CA . THR B 1 812 ? -8.047 -37.75 -74.5 1 16.84 812 THR B CA 1
ATOM 12624 C C . THR B 1 812 ? -8.945 -36.562 -74.812 1 16.84 812 THR B C 1
ATOM 12626 O O . THR B 1 812 ? -9.5 -35.938 -73.938 1 16.84 812 THR B O 1
ATOM 12629 N N . ARG B 1 813 ? -8.938 -36.219 -76.25 1 17.42 813 ARG B N 1
ATOM 12630 C CA . ARG B 1 813 ? -9.484 -35.406 -77.312 1 17.42 813 ARG B CA 1
ATOM 12631 C C . ARG B 1 813 ? -11.008 -35.406 -77.25 1 17.42 813 ARG B C 1
ATOM 12633 O O . ARG B 1 813 ? -11.633 -36.469 -77.312 1 17.42 813 ARG B O 1
ATOM 12640 N N . ALA B 1 814 ? -11.734 -34.188 -77 1 16.44 814 ALA B N 1
ATOM 12641 C CA . ALA B 1 814 ? -12.977 -33.438 -77 1 16.44 814 ALA B CA 1
ATOM 12642 C C . ALA B 1 814 ? -13.555 -33.344 -78.375 1 16.44 814 ALA B C 1
ATOM 12644 O O . ALA B 1 814 ? -14.5 -32.594 -78.625 1 16.44 814 ALA B O 1
ATOM 12645 N N . ALA B 1 815 ? -13.102 -33.969 -79.5 1 17.95 815 ALA B N 1
ATOM 12646 C CA . ALA B 1 815 ? -13.609 -33.25 -80.688 1 17.95 815 ALA B CA 1
ATOM 12647 C C . ALA B 1 815 ? -15.086 -33.562 -80.938 1 17.95 815 ALA B C 1
ATOM 12649 O O . ALA B 1 815 ? -15.539 -33.656 -82.062 1 17.95 815 ALA B O 1
ATOM 12650 N N . LEU B 1 816 ? -15.906 -33.938 -80 1 16.19 816 LEU B N 1
ATOM 12651 C CA . LEU B 1 816 ? -17.016 -34.656 -80.688 1 16.19 816 LEU B CA 1
ATOM 12652 C C . LEU B 1 816 ? -17.703 -33.75 -81.688 1 16.19 816 LEU B C 1
ATOM 12654 O O . LEU B 1 816 ? -17.641 -32.531 -81.625 1 16.19 816 LEU B O 1
ATOM 12658 N N . CYS B 1 817 ? -18.719 -34.25 -82.375 1 17.41 817 CYS B N 1
ATOM 12659 C CA . CYS B 1 817 ? -19.422 -34.438 -83.625 1 17.41 817 CYS B CA 1
ATOM 12660 C C . CYS B 1 817 ? -20.141 -33.156 -84.062 1 17.41 817 CYS B C 1
ATOM 12662 O O . CYS B 1 817 ? -20.391 -32.281 -83.188 1 17.41 817 CYS B O 1
ATOM 12664 N N . TYR B 1 818 ? -20.906 -33.219 -85.25 1 17.55 818 TYR B N 1
ATOM 12665 C CA . TYR B 1 818 ? -21.344 -32.969 -86.625 1 17.55 818 TYR B CA 1
ATOM 12666 C C . TYR B 1 818 ? -22.594 -32.125 -86.688 1 17.55 818 TYR B C 1
ATOM 12668 O O . TYR B 1 818 ? -22.672 -31.141 -87.375 1 17.55 818 TYR B O 1
ATOM 12676 N N . TRP B 1 819 ? -23.844 -32.625 -86.75 1 17.81 819 TRP B N 1
ATOM 12677 C CA . TRP B 1 819 ? -24.797 -32.375 -87.812 1 17.81 819 TRP B CA 1
ATOM 12678 C C . TRP B 1 819 ? -25.516 -31.031 -87.562 1 17.81 819 TRP B C 1
ATOM 12680 O O . TRP B 1 819 ? -25.547 -30.172 -88.438 1 17.81 819 TRP B O 1
ATOM 12690 N N . GLY B 1 820 ? -26.859 -31.047 -87.375 1 17.81 820 GLY B N 1
ATOM 12691 C CA . GLY B 1 820 ? -27.828 -30.719 -88.375 1 17.81 820 GLY B CA 1
ATOM 12692 C C . GLY B 1 820 ? -27.984 -29.234 -88.625 1 17.81 820 GLY B C 1
ATOM 12693 O O . GLY B 1 820 ? -27.328 -28.422 -87.938 1 17.81 820 GLY B O 1
ATOM 12694 N N . VAL B 1 821 ? -29.328 -28.875 -88.812 1 19.31 821 VAL B N 1
ATOM 12695 C CA . VAL B 1 821 ? -30.406 -28.297 -89.625 1 19.31 821 VAL B CA 1
ATOM 12696 C C . VAL B 1 821 ? -30.5 -26.797 -89.312 1 19.31 821 VAL B C 1
ATOM 12698 O O . VAL B 1 821 ? -29.969 -26.312 -88.312 1 19.31 821 VAL B O 1
ATOM 12701 N N . SER B 1 822 ? -31.766 -26.344 -89.625 1 19.33 822 SER B N 1
ATOM 12702 C CA . SER B 1 822 ? -32.531 -25.422 -90.438 1 19.33 822 SER B CA 1
ATOM 12703 C C . SER B 1 822 ? -32.594 -24.031 -89.812 1 19.33 822 SER B C 1
ATOM 12705 O O . SER B 1 822 ? -32.188 -23.047 -90.438 1 19.33 822 SER B O 1
ATOM 12707 N N . SER B 1 823 ? -33.906 -23.734 -89.5 1 19.94 823 SER B N 1
ATOM 12708 C CA . SER B 1 823 ? -34.812 -22.781 -90.062 1 19.94 823 SER B CA 1
ATOM 12709 C C . SER B 1 823 ? -34.531 -21.359 -89.625 1 19.94 823 SER B C 1
ATOM 12711 O O . SER B 1 823 ? -33.75 -21.156 -88.625 1 19.94 823 SER B O 1
ATOM 12713 N N . MET B 1 824 ? -35.719 -20.609 -89.5 1 22.3 824 MET B N 1
ATOM 12714 C CA . MET B 1 824 ? -36.438 -19.375 -89.875 1 22.3 824 MET B CA 1
ATOM 12715 C C . MET B 1 824 ? -35.938 -18.219 -89 1 22.3 824 MET B C 1
ATOM 12717 O O . MET B 1 824 ? -35.469 -17.203 -89.562 1 22.3 824 MET B O 1
ATOM 12721 N N . GLY B 1 825 ? -37.125 -17.672 -88.25 1 20.14 825 GLY B N 1
ATOM 12722 C CA . GLY B 1 825 ? -37.562 -16.328 -87.938 1 20.14 825 GLY B CA 1
ATOM 12723 C C . GLY B 1 825 ? -36.688 -15.648 -86.938 1 20.14 825 GLY B C 1
ATOM 12724 O O . GLY B 1 825 ? -36.031 -16.312 -86.125 1 20.14 825 GLY B O 1
#

Foldseek 3Di:
DPPDPPPPDDDPDDPPDDPQPPLLVLLLVLLVVCVVVVVNPLVVVVLVVLLVVLVVLLCCLVVVPLQPLALFHFVVVLVVLVVVVVVLLVSLVVVLVVQQPVVPVPPDDPDAGRSVSLLSLLSLLLVLLSNLSNDFQALECPPPNDDPVCVVLVVNVVSLVVSVCCLPVRGQFLLSSLVSVLSSLVSVLVSVLSVVCSVCQNPDCQHNVVLLLQLQPVVLVLVVLVVPVPDFALRLQLLAFQWLGQSSVQFDPPDADPSGTDGPSVLSVVLSVCLVVPPPDADQRRTDGLNLLSSCCVNPPPPCVVDVLLSLLSVLSSLLSVVVSVLSPHADDPSQLQSLLCCLLGYQLRHDDPPDAHSLVSSLVSLQSNLSVLLCNGGRSFVLLPQAPVCCCVVVPVSVVVSVVVSQVSLCVSVVNPNVVSVVSNCPVDDVNVPCLVVSLVSLVVCVVPDVSSVSVNSSSVSSVSSVVSSVSVVVSSVVSNLLDSSNSSNLSSVCSRHPVCVVVVPVVVVSNVVSVVVNVVSDDPADKFFFAALQPPQQEDPPPPDTDIDGQDSLLSNLLSVVVSCCLPVVDAQAQQQVLLPDPVLCVQQVSNVLVVLSDDFLLLSLLLQLLLLLLLCLVCVVVPPPDDDFRQQSLLNRLSRRSVVCLDPPVLLFPDDNVVSNVLVVVLSVVLCVQLPSCRSNPPHSVSSSVSLLVLLPDDPPDPPDDDRSSNSSSVSNVSLNVSCVVPSVNSSSNSSSNRSSSSLLQGQADDDPSNSVSLSVCSSVPDHPSNSSNSSCSSNVRHHDDPPPPPPCPVPPPPPPPPVPDPDDPPPPPDDDDDDDD/DPPDPPVPDDDPDPPPDDPQPPLLVLLLVLLVVCVVVVVNVLVVVVLVVLLVVLVCLLCCLVVVPLQPLALFHFVVSLVVLVVVVVVLLVSLVVVLVVQQPVPCVVPDDPDAGRSVSLLSLLSLLLVLLSNLSNDFQALECPPPNDPPVCPVLVVNVVSLVVSVCCLPVRGQFLLSSLVSVLSSLVSVLVSVLSVVCSVCQNPDCQHNVVLLLLLQPPVLVLVVLVVPVPDFALRLQLLAFQWLGQSSVQFDPPDADPSGTDGPSVLSVVLSVCLVVPPPDADQRSTDGLNLLSSCCVNPPPPCVVDVLLSLLSVLSSLLSVVVSVLSPDADDPSQLQSLLCCLLGYQLRHDDPPDAHSLVSSLVSLQSNLSVLLCNGGRSFVLLPQAPVCCCVVVPVSVVVSVVVSQVSLCVSVVNPNVVSVVCNCPVDDVNVPCLVVSLVSLVVCVVPDVSSVSVNSSSVSSVSSVVSSVSVVVSSVVSNLLDSSNSSNLSSVCSRHPVCVVVVPVVVVSNVVSVVVNVVSDDPADKFFFAALQPPPQEDPPPPDTDIDGQDSLLSNLLSVVVSCCQPVVDAQAQQQVLLPDPVLCVQQVSNVLVVLSDDFLLLSLLLQLLLLLLLCLVCVVPPPPPDDFRQQVLLNRLSRRSVVCLDPPVLQFPDDNVVSNVLVVVLSVVLCVQLPSCRSNPPHSVSSSVSLLVLLPDDPPDPPDDDRSSNSSSVSNNSLNVSCVVPSVNSSSNSSSNRSSSSLLLGQADDDPSNSVSLSVCSSVPDHPSNSSNSSCSSNVRHHDPPPPPPPPPVPPPPPPPDDPDPDDDPPDDDDDDDDDD

Radius of gyration: 39.71 Å; Cα contacts (8 Å, |Δi|>4): 2106; chains: 2; bounding box: 101×140×136 Å

Solvent-accessible surface area (backbone atoms only — not comparable to full-atom values): 88638 Å² total; per-residue (Å²): 139,72,89,71,80,73,82,73,75,75,86,76,68,74,90,81,59,85,66,60,48,67,64,55,46,50,42,31,48,48,48,51,50,31,54,72,70,67,56,37,62,65,54,52,50,47,53,51,51,48,34,51,49,28,49,47,52,39,45,51,64,60,60,38,65,66,70,44,86,54,52,56,62,57,57,71,57,37,45,52,51,53,47,54,54,62,50,41,52,28,52,48,32,26,48,33,38,55,36,43,54,75,53,60,80,61,76,80,64,95,70,62,62,27,68,62,21,50,51,48,51,50,49,55,52,51,50,59,55,52,47,53,70,64,45,56,53,61,38,58,66,76,53,58,60,74,65,54,58,51,47,61,56,48,43,50,50,50,52,51,51,50,51,49,50,54,45,69,73,56,44,73,51,36,17,52,33,23,56,55,46,32,52,46,48,52,42,51,47,53,51,50,50,52,53,48,51,39,54,50,35,36,71,27,50,80,53,34,41,22,44,59,52,51,64,48,48,47,60,63,50,51,68,69,50,68,84,59,83,83,56,53,16,62,61,34,41,39,67,33,77,54,52,57,45,43,65,53,75,46,38,44,89,83,44,33,39,47,90,28,56,42,64,42,60,65,59,50,51,48,54,55,51,46,58,73,64,42,79,81,68,88,80,71,48,75,57,37,27,42,7,56,52,46,46,45,27,69,71,67,32,69,69,45,54,72,37,62,65,58,56,42,49,39,46,16,51,31,49,33,52,56,51,48,22,43,76,71,52,42,82,82,51,72,67,55,13,52,51,42,35,45,45,48,57,40,10,54,45,55,30,82,52,64,96,91,53,60,36,32,46,57,48,49,46,31,42,51,49,18,44,46,53,51,26,44,50,64,36,6,46,51,77,38,87,58,31,33,73,66,47,44,45,47,63,71,49,48,39,57,51,53,52,49,52,50,36,51,49,41,34,28,60,41,28,76,70,38,49,69,58,18,54,52,28,32,39,72,64,29,64,84,62,54,70,49,52,64,62,44,51,53,52,38,64,73,39,32,86,81,36,71,44,36,39,54,44,45,47,55,52,48,30,51,53,41,40,53,49,39,48,53,47,49,54,53,47,50,52,52,44,41,69,64,28,70,46,26,49,46,40,52,49,44,46,48,71,28,27,63,61,46,56,67,66,16,63,59,56,60,49,47,50,55,50,48,46,54,52,43,64,66,46,57,73,77,65,62,48,38,53,49,33,46,84,70,70,58,70,30,58,73,93,56,87,66,89,63,54,68,42,62,67,48,66,63,38,40,33,50,41,45,52,50,51,43,46,34,66,73,69,67,46,77,65,42,61,29,55,63,49,27,63,32,64,72,38,35,72,68,65,49,31,60,78,55,54,75,59,49,55,80,42,67,59,52,25,45,49,18,51,30,47,14,50,51,40,39,45,62,68,44,48,79,69,44,79,78,50,82,80,50,60,32,38,68,30,23,53,53,45,35,20,29,49,42,30,35,49,74,74,39,28,55,67,40,78,37,27,41,65,10,37,49,43,51,51,50,49,44,52,51,49,49,33,63,74,48,30,71,64,41,40,44,67,44,54,56,66,55,50,41,51,50,35,49,51,54,29,63,53,72,84,69,67,97,79,65,80,77,51,59,59,47,50,5,21,34,50,17,50,54,50,44,51,46,37,72,74,67,32,48,53,59,50,28,38,46,40,21,45,24,44,42,32,36,53,60,46,39,24,41,72,85,49,58,57,43,53,49,38,51,59,59,45,30,53,79,39,67,48,67,57,54,37,46,23,50,53,23,61,44,38,59,52,62,66,66,77,74,68,72,74,68,76,72,73,67,68,70,71,73,72,76,79,63,82,75,76,82,77,83,82,79,73,84,70,88,74,82,92,87,92,90,132,140,74,90,72,78,75,83,73,78,76,85,77,63,83,84,81,61,87,66,60,48,66,65,56,46,52,42,31,50,47,48,52,51,31,55,72,70,67,56,37,62,66,55,50,50,47,54,51,51,48,34,52,48,28,49,46,52,39,46,50,64,60,61,36,67,65,71,44,87,55,54,55,63,56,56,70,59,36,46,52,50,53,49,53,53,62,50,42,54,27,52,48,31,24,48,32,39,56,37,44,55,76,57,60,80,62,77,80,64,94,72,61,64,28,69,61,21,50,50,48,51,50,49,54,52,50,49,59,55,52,47,52,71,65,46,56,52,61,38,58,68,74,51,55,59,74,62,55,57,50,47,62,55,47,42,50,50,50,51,51,52,49,51,48,50,55,44,67,73,55,44,73,53,36,15,52,31,24,56,55,46,33,52,46,47,51,42,50,47,52,52,50,52,52,54,48,51,39,54,50,34,36,70,27,49,79,55,34,42,22,46,59,51,49,63,51,48,48,60,62,51,52,68,70,51,69,84,59,83,81,56,52,16,63,60,34,42,39,66,32,77,55,54,56,46,42,65,54,74,45,38,43,89,83,42,34,37,45,90,26,57,42,63,42,62,65,60,50,51,48,54,56,50,46,60,74,65,42,80,81,70,86,79,70,47,75,58,37,29,41,7,54,51,47,46,44,26,69,71,67,33,68,68,45,54,73,36,62,64,57,58,40,49,40,45,15,51,30,50,32,53,56,52,49,21,44,75,71,49,43,82,82,52,72,68,55,13,53,52,42,33,45,44,47,56,41,10,55,44,54,30,82,52,65,95,91,54,60,35,33,46,56,48,50,46,30,43,51,49,17,44,46,54,51,27,43,51,63,34,7,44,50,76,39,86,58,31,32,75,66,45,43,46,48,63,70,48,48,38,56,51,51,51,50,52,51,37,50,49,43,34,28,59,40,30,75,68,38,49,70,57,19,54,51,28,31,38,72,64,30,64,82,61,52,71,49,52,63,62,44,50,53,53,39,66,73,40,33,84,80,36,73,43,35,38,53,44,45,47,55,52,49,30,51,52,43,40,52,47,38,49,54,48,50,55,51,47,51,51,50,44,40,69,65,28,69,46,26,48,48,39,51,49,45,46,47,71,29,28,61,60,46,57,67,68,16,62,58,55,58,49,46,49,56,52,49,47,54,52,43,66,67,42,61,72,76,64,62,48,38,54,50,31,46,84,70,71,56,71,30,59,73,93,56,87,68,88,64,53,68,44,63,67,47,66,63,38,39,33,51,40,43,52,50,51,43,47,34,67,73,69,66,47,78,63,41,60,29,55,64,50,28,64,33,67,73,38,34,73,69,66,50,30,60,78,54,55,77,59,49,55,78,43,68,60,53,24,46,50,19,51,31,48,15,50,51,39,38,45,60,65,43,50,80,73,44,80,81,55,82,80,50,60,33,37,68,29,22,54,54,45,36,19,29,48,42,29,34,48,74,76,40,29,56,68,40,79,37,29,41,65,10,37,48,44,53,51,51,50,45,51,50,51,49,33,63,75,47,31,69,65,41,41,44,67,46,54,56,66,54,50,43,52,51,36,49,52,53,27,63,50,73,82,69,68,96,81,64,81,78,49,58,60,46,50,6,21,32,51,17,49,54,50,43,51,46,39,72,73,69,33,48,53,58,50,28,36,46,41,22,47,24,44,40,32,36,53,61,46,38,25,38,73,86,48,58,58,44,55,49,38,51,60,58,45,30,54,79,38,66,45,67,58,52,36,46,24,49,52,23,61,44,38,59,53,61,66,66,77,73,66,70,75,68,79,71,72,69,67,70,72,75,72,76,77,67,81,79,74,80,76,86,91,78,76,76,91,82,78,89,90,82,89,87,131

Nearest PDB structures (foldseek):
  3dyj-assembly2_B  TM=1.587E-01  e=8.528E+00  Mus musculus